Protein 6Q2Z (pdb70)

CATH classification: 3.30.160.160

B-factor: mean 1.0, std 0.0, range [1.0, 1.0]

Sequence (120 aa):
MNKAHFEVFVDAADKYRWRLVHDNGNILADSGEGYASKQKAKQGIESVKRNAPDADVIEAMNKAHFEVFVDAADKYRWRLVHDNGNILADSGEGYASKQKAKQGIESVKRNAPDADVIEAMNKAHFEVFVDAADKYRWRLVHDNGNILADSGEGYASKQKAKQGIESVKRNAPDADVIEAMNKAHFEVFVDAADKYRWRLVHDNGNILADSGEGYASKQKAKQGIESVKRNAPDADVIEAMNKAHFEVFVDAADKYRWRLVHDNGNILADSGEGYASKQKAKQGIESVKRNAPDADVIEAMNKAHFEVFVDAADKYRWRLVHDNGNILADSGEGYASKQKAKQGIESVKRNAPDADVIEAMNKAHFEVFVDAADKYRWRLVHDNGNILADSGEGYASKQKAKQGIESVKRNAPDADVIEAMNKAHFEVFVDAADKYRWRLVHDNGNILADSGEGYASKQKAKQGIESVKRNAPDADVIEAMNKAHFEVFVDAADKYRWRLVHDNGNILADSGEGYASKQKAKQGIESVKRNAPDADVIEAMNKAHFEVFVDAADKYRWRLVHDNGNILADSGEGYASKQKAKQGIESVKRNAPDADVIEAMNKAHFEVFVDAADKYRWRLVHDNGNILADSGEGYASKQKAKQGIESVKRNAPDADVIEAMNKAHFEVFVDAADKYRWRLVHDNGNILADSGEGYASKQKAKQGIESVKRNAPDADVIEAMNKAHFEVFVDAADKYRWRLVHDNGNILADSGEGYASKQKAKQGIESVKRNAPDADVIEAMNKAHFEVFVDAADKYRWRLVHDNGNILADSGEGYASKQKAKQGIESVKRNAPDADVIEAMNKAHFEVFVDAADKYRWRLVHDNGNILADSGEGYASKQKAKQGIESVKRNAPDADVIEAMNKAHFEVFVDAADKYRWRLVHDNGNILADSGEGYASKQKAKQGIESVKRNAPDADVIEAMNKAHFEVFVDAADKYRWRLVHDNGNILADSGEGYASKQKAKQGIESVKRNAPDADVIEAMNKAHFEVFVDAADKYRWRLVHDNGNILADSGEGYASKQKAKQGIESVKRNAPDADVIEAMNKAHFEVFVDAADKYRWRLVHDNGNILADSGEGYASKQKAKQGIESVKRNAPDADVIEAMNKAHFEVFVDAADKYRWRLVHDNGNILADSGEGYASKQKAKQGIESVKRNAPDADVIEAMNKAHFEVFVDAADKYRWRLVHDNGNILADSGEGYASKQKAKQGIESVKRNAPDADVIEAMNKAHFEVFVDAADKYRWRLVHDNGNILADSGEGYASKQKAKQGIESVKRNAPDADVIEAMNKAHFEVFVDAADKYRWRLVHDNGNILADSGEGYASKQKAKQGIESVKRNAPDADVIEAMNKAHFEVFVDAADKYRWRLVHDNGNILADSGEGYASKQKAKQGIESVKRNAPDADVIEAMNKAHFEVFVDAADKYRWRLVHDNGNILADSGEGYASKQKAKQGIESVKRNAPDADVIEAMNKAHFEVFVDAADKYRWRLVHDNGNILADSGEGYASKQKAKQGIESVKRNAPDADVIEAMNKAHFEVFVDAADKYRWRLVHDNGNILADSGEGYASKQKAKQGIESVKRNAPDADVIEAMNKAHFEVFVDAADKYRWRLVHDNGNILADSGEGYASKQKAKQGIESVKRNAPDADVIEAMNKAHFEVFVDAADKYRWRLVHDNGNILADSGEGYASKQKAKQGIESVKRNAPDADVIEAMNKAHFEVFVDAADKYRWRLVHDNGNILADSGEGYASKQKAKQGIESVKRNAPDADVIEAMNKAHFEVFVDAADKYRWRLVHDNGNILADSGEGYASKQKAKQGIESVKRNAPDADVIEAMNKAHFEVFVDAADKYRWRLVHDNGNILADSGEGYASKQKAKQGIESVKRNAPDADVIEAMNKAHFEVFVDAADKYRWRLVHDNGNILADSGEGYASKQKAKQGIESVKRNAPDADVIEAMNKAHFEVFVDAADKYRWRLVHDNGNILADSGEGYASKQKAKQGIESVKRNAPDADVIEAMNKAHFEVFVDAADKYRWRLVHDNGNILADSGEGYASKQKAKQGIESVKRNAPDADVIEAMNKAHFEVFVDAADKYRWRLVHDNGNILADSGEGYASKQKAKQGIESVKRNAPDADVIEAMNKAHFEVFVDAADKYRWRLVHDNGNILADSGEGYASKQKAKQGIESVKRNAPDADVIEAMNKAHFEVFVDAADKYRWRLVHDNGNILADSGEGYASKQKAKQGIESVKRNAPDADVIEAMNKAHFEVFVDAADKYRWRLVHDNGNILADSGEGYASKQKAKQGIESVKRNAPDADVIEAMNKAHFEVFVDAADKYRWRLVHDNGNILADSGEGYASKQKAKQGIESVKRNAPDADVIEA

Solvent-accessible surface area: 6692 Å² total; per-residue (Å²): 170,36,133,22,64,0,56,4,51,79,46,109,57,108,71,66,58,0,90,0,26,47,110,111,50,50,36,13,0,10,3,33,28,28,107,80,56,88,119,72,5,63,86,3,0,80,42,0,53,144,8,0,47,77,2,107,45,88,80,103,167,33,138,21,64,0,55,4,52,76,38,112,54,114,85,68,59,1,81,0,24,48,110,115,48,54,41,13,0,10,7,35,55,37,60,89,56,92,120,84,2,58,82,10,0,84,38,0,50,168,7,0,48,90,2,96,36,87,84,106

Foldseek 3Di:
DAAKDKDWDQDPVRWIWIFIAGNVGDTPGILPDTHNDNVVRVVSVVVCVVAVVPDDDDDD/DFAKDKDWDQDPVQWIWIFIAGPVGDTPDILPDTDNDNVVRVVSVVVCVVAVVPDDDDDD

InterPro domains:
  IPR010879 Domain of unknown function DUF1508 [PF07411] (11-59)
  IPR036913 YegP-like superfamily [SSF160113] (4-59)

Radius of gyration: 13.11 Å; Cα contacts (8 Å, |Δi|>4): 292; chains: 2; bounding box: 33×34×33 Å

Structure (mmCIF, N/CA/C/O backbone):
data_6Q2Z
#
_entry.id   6Q2Z
#
loop_
_atom_site.group_PDB
_atom_site.id
_atom_site.type_symbol
_atom_site.label_atom_id
_atom_site.label_alt_id
_atom_site.label_comp_id
_atom_site.label_asym_id
_atom_site.label_entity_id
_atom_site.label_seq_id
_atom_site.pdbx_PDB_ins_code
_atom_site.Cartn_x
_atom_site.Cartn_y
_atom_site.Cartn_z
_atom_site.occupancy
_atom_site.B_iso_or_equiv
_atom_site.auth_seq_id
_atom_site.auth_comp_id
_atom_site.auth_asym_id
_atom_site.auth_atom_id
_atom_site.pdbx_PDB_model_num
ATOM 1 N N . MET A 1 1 ? 6.766 3.796 3.524 1.00 1.00 101 MET A N 1
ATOM 2 C CA . MET A 1 1 ? 6.380 3.414 2.143 1.00 1.00 101 MET A CA 1
ATOM 3 C C . MET A 1 1 ? 6.091 1.922 2.062 1.00 1.00 101 MET A C 1
ATOM 4 O O . MET A 1 1 ? 5.755 1.400 0.996 1.00 1.00 101 MET A O 1
ATOM 20 N N . ASN A 1 2 ? 6.191 1.243 3.196 1.00 1.00 102 ASN A N 1
ATOM 21 C CA . ASN A 1 2 ? 5.991 -0.196 3.241 1.00 1.00 102 ASN A CA 1
ATOM 22 C C . ASN A 1 2 ? 4.906 -0.561 4.236 1.00 1.00 102 ASN A C 1
ATOM 23 O O . ASN A 1 2 ? 4.372 0.296 4.941 1.00 1.00 102 ASN A O 1
ATOM 34 N N . LYS A 1 3 ? 4.575 -1.840 4.258 1.00 1.00 103 LYS A N 1
ATOM 35 C CA . LYS A 1 3 ? 3.647 -2.383 5.231 1.00 1.00 103 LYS A CA 1
ATOM 36 C C . LYS A 1 3 ? 4.172 -3.737 5.672 1.00 1.00 103 LYS A C 1
ATOM 37 O O . LYS A 1 3 ? 3.911 -4.755 5.029 1.00 1.00 103 LYS A O 1
ATOM 56 N N . ALA A 1 4 ? 4.842 -3.747 6.812 1.00 1.00 104 ALA A N 1
ATOM 57 C CA . ALA A 1 4 ? 5.442 -4.952 7.351 1.00 1.00 104 ALA A CA 1
ATOM 58 C C . ALA A 1 4 ? 6.021 -4.671 8.721 1.00 1.00 104 ALA A C 1
ATOM 59 O O . ALA A 1 4 ? 6.103 -3.515 9.138 1.00 1.00 104 ALA A O 1
ATOM 66 N N . HIS A 1 5 ? 6.459 -5.720 9.392 1.00 1.00 105 HIS A N 1
ATOM 67 C CA . HIS A 1 5 ? 7.083 -5.584 10.699 1.00 1.00 105 HIS A CA 1
ATOM 68 C C . HIS A 1 5 ? 7.715 -6.902 11.113 1.00 1.00 105 HIS A C 1
ATOM 69 O O . HIS A 1 5 ? 7.235 -7.973 10.735 1.00 1.00 105 HIS A O 1
ATOM 84 N N . PHE A 1 6 ? 8.817 -6.811 11.831 1.00 1.00 106 PHE A N 1
ATOM 85 C CA . PHE A 1 6 ? 9.530 -7.984 12.313 1.00 1.00 106 PHE A CA 1
ATOM 86 C C . PHE A 1 6 ? 8.935 -8.470 13.619 1.00 1.00 106 PHE A C 1
ATOM 87 O O . PHE A 1 6 ? 8.494 -7.674 14.439 1.00 1.00 106 PHE A O 1
ATOM 104 N N . GLU A 1 7 ? 8.941 -9.776 13.811 1.00 1.00 107 GLU A N 1
ATOM 105 C CA . GLU A 1 7 ? 8.414 -10.378 15.026 1.00 1.00 107 GLU A CA 1
ATOM 106 C C . GLU A 1 7 ? 9.330 -11.496 15.503 1.00 1.00 107 GLU A C 1
ATOM 107 O O . GLU A 1 7 ? 9.629 -12.423 14.751 1.00 1.00 107 GLU A O 1
ATOM 119 N N . VAL A 1 8 ? 9.784 -11.398 16.744 1.00 1.00 108 VAL A N 1
ATOM 120 C CA . VAL A 1 8 ? 10.658 -12.405 17.337 1.00 1.00 108 VAL A CA 1
ATOM 121 C C . VAL A 1 8 ? 9.837 -13.393 18.161 1.00 1.00 108 VAL A C 1
ATOM 122 O O . VAL A 1 8 ? 9.015 -12.980 18.970 1.00 1.00 108 VAL A O 1
ATOM 135 N N . PHE A 1 9 ? 10.097 -14.684 17.988 1.00 1.00 109 PHE A N 1
ATOM 136 C CA . PHE A 1 9 ? 9.336 -15.724 18.682 1.00 1.00 109 PHE A CA 1
ATOM 137 C C . PHE A 1 9 ? 10.248 -16.889 19.083 1.00 1.00 109 PHE A C 1
ATOM 138 O O . PHE A 1 9 ? 11.434 -16.893 18.756 1.00 1.00 109 PHE A O 1
ATOM 155 N N . VAL A 1 10 ? 9.667 -17.899 19.730 1.00 1.00 110 VAL A N 1
ATOM 156 C CA . VAL A 1 10 ? 10.410 -19.072 20.190 1.00 1.00 110 VAL A CA 1
ATOM 157 C C . VAL A 1 10 ? 10.216 -20.287 19.272 1.00 1.00 110 VAL A C 1
ATOM 158 O O . VAL A 1 10 ? 9.108 -20.579 18.818 1.00 1.00 110 VAL A O 1
ATOM 171 N N . ASP A 1 11 ? 11.317 -20.992 19.019 1.00 1.00 111 ASP A N 1
ATOM 172 C CA . ASP A 1 11 ? 11.317 -22.186 18.187 1.00 1.00 111 ASP A CA 1
ATOM 173 C C . ASP A 1 11 ? 10.912 -23.390 19.030 1.00 1.00 111 ASP A C 1
ATOM 174 O O . ASP A 1 11 ? 10.794 -23.289 20.247 1.00 1.00 111 ASP A O 1
ATOM 183 N N . ALA A 1 12 ? 10.830 -24.548 18.398 1.00 1.00 112 ALA A N 1
ATOM 184 C CA . ALA A 1 12 ? 10.449 -25.773 19.089 1.00 1.00 112 ALA A CA 1
ATOM 185 C C . ALA A 1 12 ? 11.509 -26.185 20.108 1.00 1.00 112 ALA A C 1
ATOM 186 O O . ALA A 1 12 ? 11.243 -26.971 21.016 1.00 1.00 112 ALA A O 1
ATOM 193 N N . ALA A 1 13 ? 12.693 -25.594 19.987 1.00 1.00 113 ALA A N 1
ATOM 194 C CA . ALA A 1 13 ? 13.805 -25.929 20.860 1.00 1.00 113 ALA A CA 1
ATOM 195 C C . ALA A 1 13 ? 14.109 -24.799 21.842 1.00 1.00 113 ALA A C 1
ATOM 196 O O . ALA A 1 13 ? 15.209 -24.732 22.390 1.00 1.00 113 ALA A O 1
ATOM 203 N N . ASP A 1 14 ? 13.126 -23.913 22.031 1.00 1.00 114 ASP A N 1
ATOM 204 C CA . ASP A 1 14 ? 13.221 -22.788 22.978 1.00 1.00 114 ASP A CA 1
ATOM 205 C C . ASP A 1 14 ? 14.181 -21.739 22.474 1.00 1.00 114 ASP A C 1
ATOM 206 O O . ASP A 1 14 ? 14.860 -21.068 23.250 1.00 1.00 114 ASP A O 1
ATOM 215 N N . LYS A 1 15 ? 14.186 -21.549 21.179 1.00 1.00 115 LYS A N 1
ATOM 216 C CA . LYS A 1 15 ? 15.121 -20.643 20.564 1.00 1.00 115 LYS A CA 1
ATOM 217 C C . LYS A 1 15 ? 14.427 -19.429 20.025 1.00 1.00 115 LYS A C 1
ATOM 218 O O . LYS A 1 15 ? 13.334 -19.514 19.503 1.00 1.00 115 LYS A O 1
ATOM 237 N N . TYR A 1 16 ? 15.145 -18.352 20.010 1.00 1.00 116 TYR A N 1
ATOM 238 C CA . TYR A 1 16 ? 14.606 -17.090 19.561 1.00 1.00 116 TYR A CA 1
ATOM 239 C C . TYR A 1 16 ? 14.906 -16.878 18.097 1.00 1.00 116 TYR A C 1
ATOM 240 O O . TYR A 1 16 ? 16.065 -16.884 17.674 1.00 1.00 116 TYR A O 1
ATOM 258 N N . ARG A 1 17 ? 13.844 -16.758 17.331 1.00 1.00 117 ARG A N 1
ATOM 259 C CA . ARG A 1 17 ? 13.930 -16.557 15.904 1.00 1.00 117 ARG A CA 1
ATOM 260 C C . ARG A 1 17 ? 13.009 -15.419 15.543 1.00 1.00 117 ARG A C 1
ATOM 261 O O . ARG A 1 17 ? 12.327 -14.887 16.411 1.00 1.00 117 ARG A O 1
ATOM 282 N N . TRP A 1 18 ? 12.943 -15.078 14.276 1.00 1.00 118 TRP A N 1
ATOM 283 C CA . TRP A 1 18 ? 12.072 -14.007 13.843 1.00 1.00 118 TRP A CA 1
ATOM 284 C C . TRP A 1 18 ? 11.641 -14.195 12.410 1.00 1.00 118 TRP A C 1
ATOM 285 O O . TRP A 1 18 ? 12.275 -14.931 11.660 1.00 1.00 118 TRP A O 1
ATOM 306 N N . ARG A 1 19 ? 10.583 -13.491 12.041 1.00 1.00 119 ARG A N 1
ATOM 307 C CA . ARG A 1 19 ? 10.047 -13.534 10.690 1.00 1.00 119 ARG A CA 1
ATOM 308 C C . ARG A 1 19 ? 9.479 -12.183 10.319 1.00 1.00 119 ARG A C 1
ATOM 309 O O . ARG A 1 19 ? 8.965 -11.460 11.177 1.00 1.00 119 ARG A O 1
ATOM 330 N N . LEU A 1 20 ? 9.652 -11.812 9.067 1.00 1.00 120 LEU A N 1
ATOM 331 C CA . LEU A 1 20 ? 9.098 -10.571 8.576 1.00 1.00 120 LEU A CA 1
ATOM 332 C C . LEU A 1 20 ? 7.761 -10.873 7.931 1.00 1.00 120 LEU A C 1
ATOM 333 O O . LEU A 1 20 ? 7.661 -11.765 7.087 1.00 1.00 120 LEU A O 1
ATOM 349 N N . VAL A 1 21 ? 6.749 -10.118 8.301 1.00 1.00 121 VAL A N 1
ATOM 350 C CA . VAL A 1 21 ? 5.410 -10.362 7.808 1.00 1.00 121 VAL A CA 1
ATOM 351 C C . VAL A 1 21 ? 4.833 -9.095 7.205 1.00 1.00 121 VAL A C 1
ATOM 352 O O . VAL A 1 21 ? 4.976 -8.009 7.772 1.00 1.00 121 VAL A O 1
ATOM 365 N N . HIS A 1 22 ? 4.275 -9.220 6.006 1.00 1.00 122 HIS A N 1
ATOM 366 C CA . HIS A 1 22 ? 3.643 -8.088 5.342 1.00 1.00 122 HIS A CA 1
ATOM 367 C C . HIS A 1 22 ? 2.237 -7.902 5.888 1.00 1.00 122 HIS A C 1
ATOM 368 O O . HIS A 1 22 ? 1.731 -8.763 6.600 1.00 1.00 122 HIS A O 1
ATOM 383 N N . ASP A 1 23 ? 1.593 -6.819 5.480 1.00 1.00 123 ASP A N 1
ATOM 384 C CA . ASP A 1 23 ? 0.206 -6.539 5.872 1.00 1.00 123 ASP A CA 1
ATOM 385 C C . ASP A 1 23 ? -0.723 -7.673 5.436 1.00 1.00 123 ASP A C 1
ATOM 386 O O . ASP A 1 23 ? -1.734 -7.949 6.074 1.00 1.00 123 ASP A O 1
ATOM 395 N N . ASN A 1 24 ? -0.325 -8.360 4.369 1.00 1.00 124 ASN A N 1
ATOM 396 C CA . ASN A 1 24 ? -1.115 -9.453 3.806 1.00 1.00 124 ASN A CA 1
ATOM 397 C C . ASN A 1 24 ? -1.083 -10.647 4.745 1.00 1.00 124 ASN A C 1
ATOM 398 O O . ASN A 1 24 ? -2.032 -11.422 4.827 1.00 1.00 124 ASN A O 1
ATOM 409 N N . GLY A 1 25 ? 0.046 -10.794 5.422 1.00 1.00 125 GLY A N 1
ATOM 410 C CA . GLY A 1 25 ? 0.221 -11.875 6.375 1.00 1.00 125 GLY A CA 1
ATOM 411 C C . GLY A 1 25 ? 1.168 -12.946 5.874 1.00 1.00 125 GLY A C 1
ATOM 412 O O . GLY A 1 25 ? 1.236 -14.039 6.433 1.00 1.00 125 GLY A O 1
ATOM 416 N N . ASN A 1 26 ? 1.883 -12.632 4.805 1.00 1.00 126 ASN A N 1
ATOM 417 C CA . ASN A 1 26 ? 2.845 -13.560 4.215 1.00 1.00 126 ASN A CA 1
ATOM 418 C C . ASN A 1 26 ? 4.229 -13.408 4.827 1.00 1.00 126 ASN A C 1
ATOM 419 O O . ASN A 1 26 ? 4.635 -12.294 5.186 1.00 1.00 126 ASN A O 1
ATOM 430 N N . ILE A 1 27 ? 4.951 -14.517 4.915 1.00 1.00 127 ILE A N 1
ATOM 431 C CA . ILE A 1 27 ? 6.307 -14.514 5.434 1.00 1.00 127 ILE A CA 1
ATOM 432 C C . ILE A 1 27 ? 7.260 -14.032 4.351 1.00 1.00 127 ILE A C 1
ATOM 433 O O . ILE A 1 27 ? 7.392 -14.652 3.296 1.00 1.00 127 ILE A O 1
ATOM 449 N N . LEU A 1 28 ? 7.864 -12.887 4.595 1.00 1.00 128 LEU A N 1
ATOM 450 C CA . LEU A 1 28 ? 8.772 -12.281 3.644 1.00 1.00 128 LEU A CA 1
ATOM 451 C C . LEU A 1 28 ? 10.169 -12.811 3.875 1.00 1.00 128 LEU A C 1
ATOM 452 O O . LEU A 1 28 ? 10.909 -13.088 2.936 1.00 1.00 128 LEU A O 1
ATOM 468 N N . ALA A 1 29 ? 10.533 -12.890 5.144 1.00 1.00 129 ALA A N 1
ATOM 469 C CA . ALA A 1 29 ? 11.822 -13.440 5.529 1.00 1.00 129 ALA A CA 1
ATOM 470 C C . ALA A 1 29 ? 11.763 -14.046 6.921 1.00 1.00 129 ALA A C 1
ATOM 471 O O . ALA A 1 29 ? 10.842 -13.775 7.688 1.00 1.00 129 ALA A O 1
ATOM 478 N N . ASP A 1 30 ? 12.756 -14.866 7.215 1.00 1.00 130 ASP A N 1
ATOM 479 C CA . ASP A 1 30 ? 12.896 -15.541 8.498 1.00 1.00 130 ASP A CA 1
ATOM 480 C C . ASP A 1 30 ? 14.350 -15.438 8.928 1.00 1.00 130 ASP A C 1
ATOM 481 O O . ASP A 1 30 ? 15.212 -15.189 8.092 1.00 1.00 130 ASP A O 1
ATOM 490 N N . SER A 1 31 ? 14.598 -15.523 10.225 1.00 1.00 131 SER A N 1
ATOM 491 C CA . SER A 1 31 ? 15.950 -15.415 10.760 1.00 1.00 131 SER A CA 1
ATOM 492 C C . SER A 1 31 ? 16.892 -16.432 10.135 1.00 1.00 131 SER A C 1
ATOM 493 O O . SER A 1 31 ? 18.062 -16.141 9.896 1.00 1.00 131 SER A O 1
ATOM 501 N N . GLY A 1 32 ? 16.391 -17.638 9.906 1.00 1.00 132 GLY A N 1
ATOM 502 C CA . GLY A 1 32 ? 17.229 -18.695 9.383 1.00 1.00 132 GLY A CA 1
ATOM 503 C C . GLY A 1 32 ? 18.017 -19.348 10.499 1.00 1.00 132 GLY A C 1
ATOM 504 O O . GLY A 1 32 ? 18.272 -20.553 10.484 1.00 1.00 132 GLY A O 1
ATOM 508 N N . GLU A 1 33 ? 18.383 -18.531 11.477 1.00 1.00 133 GLU A N 1
ATOM 509 C CA . GLU A 1 33 ? 19.118 -18.974 12.647 1.00 1.00 133 GLU A CA 1
ATOM 510 C C . GLU A 1 33 ? 18.169 -19.446 13.747 1.00 1.00 133 GLU A C 1
ATOM 511 O O . GLU A 1 33 ? 16.946 -19.386 13.608 1.00 1.00 133 GLU A O 1
ATOM 523 N N . GLY A 1 34 ? 18.762 -19.842 14.862 1.00 1.00 134 GLY A N 1
ATOM 524 C CA . GLY A 1 34 ? 18.019 -20.267 16.029 1.00 1.00 134 GLY A CA 1
ATOM 525 C C . GLY A 1 34 ? 18.945 -20.390 17.218 1.00 1.00 134 GLY A C 1
ATOM 526 O O . GLY A 1 34 ? 19.854 -21.218 17.212 1.00 1.00 134 GLY A O 1
ATOM 530 N N . TYR A 1 35 ? 18.740 -19.547 18.220 1.00 1.00 135 TYR A N 1
ATOM 531 C CA . TYR A 1 35 ? 19.609 -19.532 19.398 1.00 1.00 135 TYR A CA 1
ATOM 532 C C . TYR A 1 35 ? 18.795 -19.274 20.655 1.00 1.00 135 TYR A C 1
ATOM 533 O O . TYR A 1 35 ? 17.656 -18.839 20.575 1.00 1.00 135 TYR A O 1
ATOM 551 N N . ALA A 1 36 ? 19.422 -19.444 21.809 1.00 1.00 136 ALA A N 1
ATOM 552 C CA . ALA A 1 36 ? 18.727 -19.310 23.086 1.00 1.00 136 ALA A CA 1
ATOM 553 C C . ALA A 1 36 ? 18.653 -17.873 23.607 1.00 1.00 136 ALA A C 1
ATOM 554 O O . ALA A 1 36 ? 18.255 -17.656 24.751 1.00 1.00 136 ALA A O 1
ATOM 561 N N . SER A 1 37 ? 19.023 -16.890 22.791 1.00 1.00 137 SER A N 1
ATOM 562 C CA . SER A 1 37 ? 18.976 -15.498 23.243 1.00 1.00 137 SER A CA 1
ATOM 563 C C . SER A 1 37 ? 18.096 -14.631 22.350 1.00 1.00 137 SER A C 1
ATOM 564 O O . SER A 1 37 ? 18.267 -14.578 21.122 1.00 1.00 137 SER A O 1
ATOM 572 N N . LYS A 1 38 ? 17.222 -13.878 23.003 1.00 1.00 138 LYS A N 1
ATOM 573 C CA . LYS A 1 38 ? 16.297 -12.988 22.320 1.00 1.00 138 LYS A CA 1
ATOM 574 C C . LYS A 1 38 ? 17.066 -11.857 21.661 1.00 1.00 138 LYS A C 1
ATOM 575 O O . LYS A 1 38 ? 16.698 -11.374 20.591 1.00 1.00 138 LYS A O 1
ATOM 594 N N . GLN A 1 39 ? 18.165 -11.475 22.297 1.00 1.00 139 GLN A N 1
ATOM 595 C CA . GLN A 1 39 ? 19.020 -10.423 21.782 1.00 1.00 139 GLN A CA 1
ATOM 596 C C . GLN A 1 39 ? 19.563 -10.818 20.421 1.00 1.00 139 GLN A C 1
ATOM 597 O O . GLN A 1 39 ? 19.454 -10.055 19.465 1.00 1.00 139 GLN A O 1
ATOM 611 N N . LYS A 1 40 ? 20.054 -12.055 20.326 1.00 1.00 140 LYS A N 1
ATOM 612 C CA . LYS A 1 40 ? 20.650 -12.557 19.091 1.00 1.00 140 LYS A CA 1
ATOM 613 C C . LYS A 1 40 ? 19.640 -12.508 17.955 1.00 1.00 140 LYS A C 1
ATOM 614 O O . LYS A 1 40 ? 19.996 -12.196 16.818 1.00 1.00 140 LYS A O 1
ATOM 633 N N . ALA A 1 41 ? 18.388 -12.826 18.264 1.00 1.00 141 ALA A N 1
ATOM 634 C CA . ALA A 1 41 ? 17.332 -12.757 17.265 1.00 1.00 141 ALA A CA 1
ATOM 635 C C . ALA A 1 41 ? 17.234 -11.343 16.711 1.00 1.00 141 ALA A C 1
ATOM 636 O O . ALA A 1 41 ? 17.348 -11.120 15.505 1.00 1.00 141 ALA A O 1
ATOM 643 N N . LYS A 1 42 ? 17.134 -10.385 17.616 1.00 1.00 142 LYS A N 1
ATOM 644 C CA . LYS A 1 42 ? 17.031 -8.989 17.243 1.00 1.00 142 LYS A CA 1
ATOM 645 C C . LYS A 1 42 ? 18.289 -8.494 16.550 1.00 1.00 142 LYS A C 1
ATOM 646 O O . LYS A 1 42 ? 18.214 -7.655 15.653 1.00 1.00 142 LYS A O 1
ATOM 665 N N . GLN A 1 43 ? 19.440 -9.021 16.943 1.00 1.00 143 GLN A N 1
ATOM 666 C CA . GLN A 1 43 ? 20.686 -8.648 16.285 1.00 1.00 143 GLN A CA 1
ATOM 667 C C . GLN A 1 43 ? 20.668 -9.114 14.832 1.00 1.00 143 GLN A C 1
ATOM 668 O O . GLN A 1 43 ? 21.231 -8.459 13.959 1.00 1.00 143 GLN A O 1
ATOM 682 N N . GLY A 1 44 ? 19.996 -10.239 14.582 1.00 1.00 144 GLY A N 1
ATOM 683 C CA . GLY A 1 44 ? 19.921 -10.774 13.236 1.00 1.00 144 GLY A CA 1
ATOM 684 C C . GLY A 1 44 ? 19.132 -9.860 12.326 1.00 1.00 144 GLY A C 1
ATOM 685 O O . GLY A 1 44 ? 19.520 -9.614 11.186 1.00 1.00 144 GLY A O 1
ATOM 689 N N . ILE A 1 45 ? 18.043 -9.325 12.862 1.00 1.00 145 ILE A N 1
ATOM 690 C CA . ILE A 1 45 ? 17.199 -8.391 12.140 1.00 1.00 145 ILE A CA 1
ATOM 691 C C . ILE A 1 45 ? 17.990 -7.159 11.734 1.00 1.00 145 ILE A C 1
ATOM 692 O O . ILE A 1 45 ? 18.038 -6.789 10.567 1.00 1.00 145 ILE A O 1
ATOM 708 N N . GLU A 1 46 ? 18.656 -6.561 12.697 1.00 1.00 146 GLU A N 1
ATOM 709 C CA . GLU A 1 46 ? 19.435 -5.368 12.431 1.00 1.00 146 GLU A CA 1
ATOM 710 C C . GLU A 1 46 ? 20.570 -5.668 11.457 1.00 1.00 146 GLU A C 1
ATOM 711 O O . GLU A 1 46 ? 20.870 -4.866 10.576 1.00 1.00 146 GLU A O 1
ATOM 723 N N . SER A 1 47 ? 21.141 -6.858 11.569 1.00 1.00 147 SER A N 1
ATOM 724 C CA . SER A 1 47 ? 22.198 -7.274 10.666 1.00 1.00 147 SER A CA 1
ATOM 725 C C . SER A 1 47 ? 21.667 -7.443 9.241 1.00 1.00 147 SER A C 1
ATOM 726 O O . SER A 1 47 ? 22.357 -7.113 8.278 1.00 1.00 147 SER A O 1
ATOM 734 N N . VAL A 1 48 ? 20.428 -7.903 9.101 1.00 1.00 148 VAL A N 1
ATOM 735 C CA . VAL A 1 48 ? 19.871 -8.131 7.774 1.00 1.00 148 VAL A CA 1
ATOM 736 C C . VAL A 1 48 ? 19.542 -6.795 7.118 1.00 1.00 148 VAL A C 1
ATOM 737 O O . VAL A 1 48 ? 19.804 -6.593 5.946 1.00 1.00 148 VAL A O 1
ATOM 750 N N . LYS A 1 49 ? 19.106 -5.840 7.925 1.00 1.00 149 LYS A N 1
ATOM 751 C CA . LYS A 1 49 ? 18.731 -4.519 7.435 1.00 1.00 149 LYS A CA 1
ATOM 752 C C . LYS A 1 49 ? 19.961 -3.767 6.958 1.00 1.00 149 LYS A C 1
ATOM 753 O O . LYS A 1 49 ? 19.874 -2.782 6.230 1.00 1.00 149 LYS A O 1
ATOM 772 N N . ARG A 1 50 ? 21.104 -4.282 7.360 1.00 1.00 150 ARG A N 1
ATOM 773 C CA . ARG A 1 50 ? 22.388 -3.690 7.057 1.00 1.00 150 ARG A CA 1
ATOM 774 C C . ARG A 1 50 ? 23.083 -4.369 5.886 1.00 1.00 150 ARG A C 1
ATOM 775 O O . ARG A 1 50 ? 24.168 -3.961 5.476 1.00 1.00 150 ARG A O 1
ATOM 796 N N . ASN A 1 51 ? 22.461 -5.411 5.361 1.00 1.00 151 ASN A N 1
ATOM 797 C CA . ASN A 1 51 ? 23.065 -6.196 4.288 1.00 1.00 151 ASN A CA 1
ATOM 798 C C . ASN A 1 51 ? 22.060 -6.539 3.200 1.00 1.00 151 ASN A C 1
ATOM 799 O O . ASN A 1 51 ? 22.367 -6.450 2.023 1.00 1.00 151 ASN A O 1
ATOM 810 N N . ALA A 1 52 ? 20.844 -6.851 3.613 1.00 1.00 152 ALA A N 1
ATOM 811 C CA . ALA A 1 52 ? 19.775 -7.253 2.699 1.00 1.00 152 ALA A CA 1
ATOM 812 C C . ALA A 1 52 ? 19.486 -6.207 1.621 1.00 1.00 152 ALA A C 1
ATOM 813 O O . ALA A 1 52 ? 19.498 -6.540 0.441 1.00 1.00 152 ALA A O 1
ATOM 820 N N . PRO A 1 53 ? 19.259 -4.921 1.978 1.00 1.00 153 PRO A N 1
ATOM 821 C CA . PRO A 1 53 ? 18.920 -3.902 0.978 1.00 1.00 153 PRO A CA 1
ATOM 822 C C . PRO A 1 53 ? 20.064 -3.607 0.005 1.00 1.00 153 PRO A C 1
ATOM 823 O O . PRO A 1 53 ? 19.867 -2.908 -0.989 1.00 1.00 153 PRO A O 1
ATOM 834 N N . ASP A 1 54 ? 21.244 -4.166 0.268 1.00 1.00 154 ASP A N 1
ATOM 835 C CA . ASP A 1 54 ? 22.405 -3.932 -0.593 1.00 1.00 154 ASP A CA 1
ATOM 836 C C . ASP A 1 54 ? 22.883 -5.219 -1.254 1.00 1.00 154 ASP A C 1
ATOM 837 O O . ASP A 1 54 ? 23.497 -5.195 -2.322 1.00 1.00 154 ASP A O 1
ATOM 846 N N . ALA A 1 55 ? 22.574 -6.331 -0.617 1.00 1.00 155 ALA A N 1
ATOM 847 C CA . ALA A 1 55 ? 22.992 -7.652 -1.074 1.00 1.00 155 ALA A CA 1
ATOM 848 C C . ALA A 1 55 ? 22.377 -8.039 -2.402 1.00 1.00 155 ALA A C 1
ATOM 849 O O . ALA A 1 55 ? 21.182 -7.836 -2.647 1.00 1.00 155 ALA A O 1
ATOM 856 N N . ASP A 1 56 ? 23.222 -8.608 -3.242 1.00 1.00 156 ASP A N 1
ATOM 857 C CA . ASP A 1 56 ? 22.821 -9.079 -4.558 1.00 1.00 156 ASP A CA 1
ATOM 858 C C . ASP A 1 56 ? 22.412 -10.536 -4.504 1.00 1.00 156 ASP A C 1
ATOM 859 O O . ASP A 1 56 ? 23.050 -11.341 -3.830 1.00 1.00 156 ASP A O 1
ATOM 868 N N . VAL A 1 57 ? 21.334 -10.863 -5.195 1.00 1.00 157 VAL A N 1
ATOM 869 C CA . VAL A 1 57 ? 20.832 -12.230 -5.238 1.00 1.00 157 VAL A CA 1
ATOM 870 C C . VAL A 1 57 ? 21.449 -13.044 -6.366 1.00 1.00 157 VAL A C 1
ATOM 871 O O . VAL A 1 57 ? 21.537 -12.593 -7.508 1.00 1.00 157 VAL A O 1
ATOM 884 N N . ILE A 1 58 ? 21.905 -14.233 -6.008 1.00 1.00 158 ILE A N 1
ATOM 885 C CA . ILE A 1 58 ? 22.474 -15.164 -6.962 1.00 1.00 158 ILE A CA 1
ATOM 886 C C . ILE A 1 58 ? 21.571 -16.376 -7.046 1.00 1.00 158 ILE A C 1
ATOM 887 O O . ILE A 1 58 ? 21.049 -16.841 -6.036 1.00 1.00 158 ILE A O 1
ATOM 903 N N . GLU A 1 59 ? 21.353 -16.853 -8.245 1.00 1.00 159 GLU A N 1
ATOM 904 C CA . GLU A 1 59 ? 20.534 -18.027 -8.445 1.00 1.00 159 GLU A CA 1
ATOM 905 C C . GLU A 1 59 ? 21.419 -19.265 -8.433 1.00 1.00 159 GLU A C 1
ATOM 906 O O . GLU A 1 59 ? 22.163 -19.517 -9.382 1.00 1.00 159 GLU A O 1
ATOM 918 N N . ALA A 1 60 ? 21.418 -19.971 -7.307 1.00 1.00 160 ALA A N 1
ATOM 919 C CA . ALA A 1 60 ? 22.249 -21.145 -7.142 1.00 1.00 160 ALA A CA 1
ATOM 920 C C . ALA A 1 60 ? 21.593 -22.370 -7.778 1.00 1.00 160 ALA A C 1
ATOM 921 O O . ALA A 1 60 ? 21.700 -22.531 -9.011 1.00 1.00 160 ALA A O 1
ATOM 929 N N . MET B 1 1 ? 28.455 -0.778 1.402 1.00 1.00 201 MET B N 1
ATOM 930 C CA . MET B 1 1 ? 29.345 -0.816 2.587 1.00 1.00 201 MET B CA 1
ATOM 931 C C . MET B 1 1 ? 29.247 -2.164 3.285 1.00 1.00 201 MET B C 1
ATOM 932 O O . MET B 1 1 ? 30.015 -2.458 4.204 1.00 1.00 201 MET B O 1
ATOM 948 N N . ASN B 1 2 ? 28.334 -3.003 2.817 1.00 1.00 202 ASN B N 1
ATOM 949 C CA . ASN B 1 2 ? 28.110 -4.293 3.444 1.00 1.00 202 ASN B CA 1
ATOM 950 C C . ASN B 1 2 ? 28.944 -5.375 2.784 1.00 1.00 202 ASN B C 1
ATOM 951 O O . ASN B 1 2 ? 29.587 -5.154 1.755 1.00 1.00 202 ASN B O 1
ATOM 962 N N . LYS B 1 3 ? 28.919 -6.542 3.398 1.00 1.00 203 LYS B N 1
ATOM 963 C CA . LYS B 1 3 ? 29.559 -7.719 2.852 1.00 1.00 203 LYS B CA 1
ATOM 964 C C . LYS B 1 3 ? 28.593 -8.878 3.046 1.00 1.00 203 LYS B C 1
ATOM 965 O O . LYS B 1 3 ? 28.534 -9.483 4.125 1.00 1.00 203 LYS B O 1
ATOM 984 N N . ALA B 1 4 ? 27.848 -9.179 1.994 1.00 1.00 204 ALA B N 1
ATOM 985 C CA . ALA B 1 4 ? 26.837 -10.224 2.018 1.00 1.00 204 ALA B CA 1
ATOM 986 C C . ALA B 1 4 ? 26.253 -10.400 0.628 1.00 1.00 204 ALA B C 1
ATOM 987 O O . ALA B 1 4 ? 26.558 -9.619 -0.275 1.00 1.00 204 ALA B O 1
ATOM 994 N N . HIS B 1 5 ? 25.399 -11.402 0.466 1.00 1.00 205 HIS B N 1
ATOM 995 C CA . HIS B 1 5 ? 24.736 -11.638 -0.810 1.00 1.00 205 HIS B CA 1
ATOM 996 C C . HIS B 1 5 ? 23.654 -12.698 -0.661 1.00 1.00 205 HIS B C 1
ATOM 997 O O . HIS B 1 5 ? 23.761 -13.589 0.185 1.00 1.00 205 HIS B O 1
ATOM 1012 N N . PHE B 1 6 ? 22.602 -12.566 -1.450 1.00 1.00 206 PHE B N 1
ATOM 1013 C CA . PHE B 1 6 ? 21.496 -13.516 -1.441 1.00 1.00 206 PHE B CA 1
ATOM 1014 C C . PHE B 1 6 ? 21.790 -14.694 -2.359 1.00 1.00 206 PHE B C 1
ATOM 1015 O O . PHE B 1 6 ? 22.484 -14.547 -3.362 1.00 1.00 206 PHE B O 1
ATOM 1032 N N . GLU B 1 7 ? 21.253 -15.854 -2.012 1.00 1.00 207 GLU B N 1
ATOM 1033 C CA . GLU B 1 7 ? 21.435 -17.059 -2.811 1.00 1.00 207 GLU B CA 1
ATOM 1034 C C . GLU B 1 7 ? 20.160 -17.886 -2.835 1.00 1.00 207 GLU B C 1
ATOM 1035 O O . GLU B 1 7 ? 19.666 -18.312 -1.794 1.00 1.00 207 GLU B O 1
ATOM 1047 N N . VAL B 1 8 ? 19.617 -18.063 -4.027 1.00 1.00 208 VAL B N 1
ATOM 1048 C CA . VAL B 1 8 ? 18.404 -18.847 -4.226 1.00 1.00 208 VAL B CA 1
ATOM 1049 C C . VAL B 1 8 ? 18.777 -20.275 -4.565 1.00 1.00 208 VAL B C 1
ATOM 1050 O O . VAL B 1 8 ? 19.573 -20.504 -5.465 1.00 1.00 208 VAL B O 1
ATOM 1063 N N . PHE B 1 9 ? 18.153 -21.229 -3.902 1.00 1.00 209 PHE B N 1
ATOM 1064 C CA . PHE B 1 9 ? 18.481 -22.630 -4.105 1.00 1.00 209 PHE B CA 1
ATOM 1065 C C . PHE B 1 9 ? 17.223 -23.485 -4.030 1.00 1.00 209 PHE B C 1
ATOM 1066 O O . PHE B 1 9 ? 16.123 -22.966 -3.826 1.00 1.00 209 PHE B O 1
ATOM 1083 N N . VAL B 1 10 ? 17.397 -24.795 -4.157 1.00 1.00 210 VAL B N 1
ATOM 1084 C CA . VAL B 1 10 ? 16.282 -25.731 -4.115 1.00 1.00 210 VAL B CA 1
ATOM 1085 C C . VAL B 1 10 ? 16.181 -26.453 -2.770 1.00 1.00 210 VAL B C 1
ATOM 1086 O O . VAL B 1 10 ? 17.183 -26.894 -2.207 1.00 1.00 210 VAL B O 1
ATOM 1099 N N . ASP B 1 11 ? 14.950 -26.576 -2.281 1.00 1.00 211 ASP B N 1
ATOM 1100 C CA . ASP B 1 11 ? 14.670 -27.258 -1.029 1.00 1.00 211 ASP B CA 1
ATOM 1101 C C . ASP B 1 11 ? 14.700 -28.762 -1.251 1.00 1.00 211 ASP B C 1
ATOM 1102 O O . ASP B 1 11 ? 14.814 -29.227 -2.380 1.00 1.00 211 ASP B O 1
ATOM 1111 N N . ALA B 1 12 ? 14.474 -29.512 -0.193 1.00 1.00 212 ALA B N 1
ATOM 1112 C CA . ALA B 1 12 ? 14.450 -30.960 -0.280 1.00 1.00 212 ALA B CA 1
ATOM 1113 C C . ALA B 1 12 ? 13.216 -31.430 -1.037 1.00 1.00 212 ALA B C 1
ATOM 1114 O O . ALA B 1 12 ? 13.140 -32.574 -1.476 1.00 1.00 212 ALA B O 1
ATOM 1121 N N . ALA B 1 13 ? 12.265 -30.517 -1.204 1.00 1.00 213 ALA B N 1
ATOM 1122 C CA . ALA B 1 13 ? 11.006 -30.819 -1.864 1.00 1.00 213 ALA B CA 1
ATOM 1123 C C . ALA B 1 13 ? 10.933 -30.196 -3.256 1.00 1.00 213 ALA B C 1
ATOM 1124 O O . ALA B 1 13 ? 9.853 -30.078 -3.835 1.00 1.00 213 ALA B O 1
ATOM 1131 N N . ASP B 1 14 ? 12.096 -29.785 -3.767 1.00 1.00 214 ASP B N 1
ATOM 1132 C CA . ASP B 1 14 ? 12.232 -29.205 -5.114 1.00 1.00 214 ASP B CA 1
ATOM 1133 C C . ASP B 1 14 ? 11.607 -27.833 -5.167 1.00 1.00 214 ASP B C 1
ATOM 1134 O O . ASP B 1 14 ? 10.912 -27.481 -6.119 1.00 1.00 214 ASP B O 1
ATOM 1143 N N . LYS B 1 15 ? 11.838 -27.067 -4.124 1.00 1.00 215 LYS B N 1
ATOM 1144 C CA . LYS B 1 15 ? 11.252 -25.755 -4.014 1.00 1.00 215 LYS B CA 1
ATOM 1145 C C . LYS B 1 15 ? 12.315 -24.695 -4.038 1.00 1.00 215 LYS B C 1
ATOM 1146 O O . LYS B 1 15 ? 13.409 -24.888 -3.534 1.00 1.00 215 LYS B O 1
ATOM 1165 N N . TYR B 1 16 ? 11.934 -23.546 -4.505 1.00 1.00 216 TYR B N 1
ATOM 1166 C CA . TYR B 1 16 ? 12.854 -22.435 -4.623 1.00 1.00 216 TYR B CA 1
ATOM 1167 C C . TYR B 1 16 ? 12.814 -21.582 -3.373 1.00 1.00 216 TYR B C 1
ATOM 1168 O O . TYR B 1 16 ? 11.759 -21.077 -2.983 1.00 1.00 216 TYR B O 1
ATOM 1186 N N . ARG B 1 17 ? 13.956 -21.500 -2.713 1.00 1.00 217 ARG B N 1
ATOM 1187 C CA . ARG B 1 17 ? 14.094 -20.730 -1.492 1.00 1.00 217 ARG B CA 1
ATOM 1188 C C . ARG B 1 17 ? 15.362 -19.916 -1.564 1.00 1.00 217 ARG B C 1
ATOM 1189 O O . ARG B 1 17 ? 16.122 -20.044 -2.519 1.00 1.00 217 ARG B O 1
ATOM 1210 N N . TRP B 1 18 ? 15.633 -19.144 -0.532 1.00 1.00 218 TRP B N 1
ATOM 1211 C CA . TRP B 1 18 ? 16.837 -18.343 -0.502 1.00 1.00 218 TRP B CA 1
ATOM 1212 C C . TRP B 1 18 ? 17.273 -18.050 0.916 1.00 1.00 218 TRP B C 1
ATOM 1213 O O . TRP B 1 18 ? 16.480 -18.150 1.854 1.00 1.00 218 TRP B O 1
ATOM 1234 N N . ARG B 1 19 ? 18.533 -17.669 1.048 1.00 1.00 219 ARG B N 1
ATOM 1235 C CA . ARG B 1 19 ? 19.123 -17.316 2.327 1.00 1.00 219 ARG B CA 1
ATOM 1236 C C . ARG B 1 19 ? 20.163 -16.240 2.133 1.00 1.00 219 ARG B C 1
ATOM 1237 O O . ARG B 1 19 ? 20.837 -16.197 1.104 1.00 1.00 219 ARG B O 1
ATOM 1258 N N . LEU B 1 20 ? 20.229 -15.328 3.082 1.00 1.00 220 LEU B N 1
ATOM 1259 C CA . LEU B 1 20 ? 21.220 -14.276 3.041 1.00 1.00 220 LEU B CA 1
ATOM 1260 C C . LEU B 1 20 ? 22.418 -14.723 3.851 1.00 1.00 220 LEU B C 1
ATOM 1261 O O . LEU B 1 20 ? 22.268 -15.169 4.990 1.00 1.00 220 LEU B O 1
ATOM 1277 N N . VAL B 1 21 ? 23.597 -14.574 3.283 1.00 1.00 221 VAL B N 1
ATOM 1278 C CA . VAL B 1 21 ? 24.812 -15.036 3.930 1.00 1.00 221 VAL B CA 1
ATOM 1279 C C . VAL B 1 21 ? 25.845 -13.922 3.967 1.00 1.00 221 VAL B C 1
ATOM 1280 O O . VAL B 1 21 ? 26.048 -13.222 2.972 1.00 1.00 221 VAL B O 1
ATOM 1293 N N . HIS B 1 22 ? 26.434 -13.700 5.138 1.00 1.00 222 HIS B N 1
ATOM 1294 C CA . HIS B 1 22 ? 27.469 -12.695 5.284 1.00 1.00 222 HIS B CA 1
ATOM 1295 C C . HIS B 1 22 ? 28.776 -13.240 4.737 1.00 1.00 222 HIS B C 1
ATOM 1296 O O . HIS B 1 22 ? 28.903 -14.437 4.501 1.00 1.00 222 HIS B O 1
ATOM 1311 N N . ASP B 1 23 ? 29.757 -12.366 4.631 1.00 1.00 223 ASP B N 1
ATOM 1312 C CA . ASP B 1 23 ? 31.093 -12.734 4.163 1.00 1.00 223 ASP B CA 1
ATOM 1313 C C . ASP B 1 23 ? 31.702 -13.841 5.028 1.00 1.00 223 ASP B C 1
ATOM 1314 O O . ASP B 1 23 ? 32.473 -14.669 4.547 1.00 1.00 223 ASP B O 1
ATOM 1323 N N . ASN B 1 24 ? 31.283 -13.893 6.292 1.00 1.00 224 ASN B N 1
ATOM 1324 C CA . ASN B 1 24 ? 31.809 -14.878 7.236 1.00 1.00 224 ASN B CA 1
ATOM 1325 C C . ASN B 1 24 ? 31.215 -16.243 6.926 1.00 1.00 224 ASN B C 1
ATOM 1326 O O . ASN B 1 24 ? 31.855 -17.276 7.115 1.00 1.00 224 ASN B O 1
ATOM 1337 N N . GLY B 1 25 ? 29.969 -16.222 6.471 1.00 1.00 225 GLY B N 1
ATOM 1338 C CA . GLY B 1 25 ? 29.285 -17.444 6.087 1.00 1.00 225 GLY B CA 1
ATOM 1339 C C . GLY B 1 25 ? 28.118 -17.791 6.989 1.00 1.00 225 GLY B C 1
ATOM 1340 O O . GLY B 1 25 ? 27.595 -18.903 6.945 1.00 1.00 225 GLY B O 1
ATOM 1344 N N . ASN B 1 26 ? 27.709 -16.839 7.804 1.00 1.00 226 ASN B N 1
ATOM 1345 C CA . ASN B 1 26 ? 26.576 -17.027 8.703 1.00 1.00 226 ASN B CA 1
ATOM 1346 C C . ASN B 1 26 ? 25.267 -16.663 8.023 1.00 1.00 226 ASN B C 1
ATOM 1347 O O . ASN B 1 26 ? 25.215 -15.714 7.230 1.00 1.00 226 ASN B O 1
ATOM 1358 N N . ILE B 1 27 ? 24.218 -17.404 8.358 1.00 1.00 227 ILE B N 1
ATOM 1359 C CA . ILE B 1 27 ? 22.883 -17.147 7.833 1.00 1.00 227 ILE B CA 1
ATOM 1360 C C . ILE B 1 27 ? 22.305 -15.916 8.513 1.00 1.00 227 ILE B C 1
ATOM 1361 O O . ILE B 1 27 ? 22.322 -15.814 9.734 1.00 1.00 227 ILE B O 1
ATOM 1377 N N . LEU B 1 28 ? 21.927 -14.936 7.719 1.00 1.00 228 LEU B N 1
ATOM 1378 C CA . LEU B 1 28 ? 21.372 -13.701 8.241 1.00 1.00 228 LEU B CA 1
ATOM 1379 C C . LEU B 1 28 ? 19.859 -13.736 8.143 1.00 1.00 228 LEU B C 1
ATOM 1380 O O . LEU B 1 28 ? 19.150 -13.253 9.024 1.00 1.00 228 LEU B O 1
ATOM 1396 N N . ALA B 1 29 ? 19.385 -14.234 7.011 1.00 1.00 229 ALA B N 1
ATOM 1397 C CA . ALA B 1 29 ? 17.954 -14.385 6.785 1.00 1.00 229 ALA B CA 1
ATOM 1398 C C . ALA B 1 29 ? 17.657 -15.509 5.805 1.00 1.00 229 ALA B C 1
ATOM 1399 O O . ALA B 1 29 ? 18.541 -15.968 5.084 1.00 1.00 229 ALA B O 1
ATOM 1406 N N . ASP B 1 30 ? 16.400 -15.928 5.789 1.00 1.00 230 ASP B N 1
ATOM 1407 C CA . ASP B 1 30 ? 15.922 -16.993 4.919 1.00 1.00 230 ASP B CA 1
ATOM 1408 C C . ASP B 1 30 ? 14.548 -16.611 4.380 1.00 1.00 230 ASP B C 1
ATOM 1409 O O . ASP B 1 30 ? 13.868 -15.780 4.969 1.00 1.00 230 ASP B O 1
ATOM 1418 N N . SER B 1 31 ? 14.205 -17.138 3.216 1.00 1.00 231 SER B N 1
ATOM 1419 C CA . SER B 1 31 ? 12.902 -16.900 2.589 1.00 1.00 231 SER B CA 1
ATOM 1420 C C . SER B 1 31 ? 11.736 -17.182 3.540 1.00 1.00 231 SER B C 1
ATOM 1421 O O . SER B 1 31 ? 10.700 -16.522 3.481 1.00 1.00 231 SER B O 1
ATOM 1429 N N . GLY B 1 32 ? 11.895 -18.188 4.389 1.00 1.00 232 GLY B N 1
ATOM 1430 C CA . GLY B 1 32 ? 10.842 -18.557 5.308 1.00 1.00 232 GLY B CA 1
ATOM 1431 C C . GLY B 1 32 ? 9.886 -19.542 4.674 1.00 1.00 232 GLY B C 1
ATOM 1432 O O . GLY B 1 32 ? 9.558 -20.579 5.253 1.00 1.00 232 GLY B O 1
ATOM 1436 N N . GLU B 1 33 ? 9.489 -19.227 3.454 1.00 1.00 233 GLU B N 1
ATOM 1437 C CA . GLU B 1 33 ? 8.571 -20.052 2.687 1.00 1.00 233 GLU B CA 1
ATOM 1438 C C . GLU B 1 33 ? 9.282 -20.781 1.549 1.00 1.00 233 GLU B C 1
ATOM 1439 O O . GLU B 1 33 ? 10.472 -20.582 1.309 1.00 1.00 233 GLU B O 1
ATOM 1451 N N . GLY B 1 34 ? 8.537 -21.650 0.880 1.00 1.00 234 GLY B N 1
ATOM 1452 C CA . GLY B 1 34 ? 9.054 -22.386 -0.257 1.00 1.00 234 GLY B CA 1
ATOM 1453 C C . GLY B 1 34 ? 8.059 -22.344 -1.395 1.00 1.00 234 GLY B C 1
ATOM 1454 O O . GLY B 1 34 ? 6.850 -22.337 -1.156 1.00 1.00 234 GLY B O 1
ATOM 1458 N N . TYR B 1 35 ? 8.544 -22.307 -2.626 1.00 1.00 235 TYR B N 1
ATOM 1459 C CA . TYR B 1 35 ? 7.662 -22.189 -3.780 1.00 1.00 235 TYR B CA 1
ATOM 1460 C C . TYR B 1 35 ? 8.175 -23.024 -4.937 1.00 1.00 235 TYR B C 1
ATOM 1461 O O . TYR B 1 35 ? 9.296 -23.513 -4.903 1.00 1.00 235 TYR B O 1
ATOM 1479 N N . ALA B 1 36 ? 7.372 -23.128 -5.984 1.00 1.00 236 ALA B N 1
ATOM 1480 C CA . ALA B 1 36 ? 7.723 -23.939 -7.141 1.00 1.00 236 ALA B CA 1
ATOM 1481 C C . ALA B 1 36 ? 8.299 -23.104 -8.280 1.00 1.00 236 ALA B C 1
ATOM 1482 O O . ALA B 1 36 ? 8.468 -23.602 -9.391 1.00 1.00 236 ALA B O 1
ATOM 1489 N N . SER B 1 37 ? 8.600 -21.838 -8.015 1.00 1.00 237 SER B N 1
ATOM 1490 C CA . SER B 1 37 ? 9.128 -20.962 -9.054 1.00 1.00 237 SER B CA 1
ATOM 1491 C C . SER B 1 37 ? 10.285 -20.116 -8.536 1.00 1.00 237 SER B C 1
ATOM 1492 O O . SER B 1 37 ? 10.214 -19.522 -7.452 1.00 1.00 237 SER B O 1
ATOM 1500 N N . LYS B 1 38 ? 11.333 -20.054 -9.342 1.00 1.00 238 LYS B N 1
ATOM 1501 C CA . LYS B 1 38 ? 12.526 -19.297 -9.012 1.00 1.00 238 LYS B CA 1
ATOM 1502 C C . LYS B 1 38 ? 12.206 -17.816 -8.918 1.00 1.00 238 LYS B C 1
ATOM 1503 O O . LYS B 1 38 ? 12.758 -17.102 -8.081 1.00 1.00 238 LYS B O 1
ATOM 1522 N N . GLN B 1 39 ? 11.293 -17.370 -9.771 1.00 1.00 239 GLN B N 1
ATOM 1523 C CA . GLN B 1 39 ? 10.870 -15.985 -9.788 1.00 1.00 239 GLN B CA 1
ATOM 1524 C C . GLN B 1 39 ? 10.324 -15.575 -8.428 1.00 1.00 239 GLN B C 1
ATOM 1525 O O . GLN B 1 39 ? 10.771 -14.580 -7.858 1.00 1.00 239 GLN B O 1
ATOM 1539 N N . LYS B 1 40 ? 9.433 -16.401 -7.873 1.00 1.00 240 LYS B N 1
ATOM 1540 C CA . LYS B 1 40 ? 8.798 -16.096 -6.595 1.00 1.00 240 LYS B CA 1
ATOM 1541 C C . LYS B 1 40 ? 9.831 -16.004 -5.487 1.00 1.00 240 LYS B C 1
ATOM 1542 O O . LYS B 1 40 ? 9.701 -15.179 -4.582 1.00 1.00 240 LYS B O 1
ATOM 1561 N N . ALA B 1 41 ? 10.832 -16.871 -5.537 1.00 1.00 241 ALA B N 1
ATOM 1562 C CA . ALA B 1 41 ? 11.901 -16.830 -4.555 1.00 1.00 241 ALA B CA 1
ATOM 1563 C C . ALA B 1 41 ? 12.576 -15.466 -4.588 1.00 1.00 241 ALA B C 1
ATOM 1564 O O . ALA B 1 41 ? 12.689 -14.784 -3.567 1.00 1.00 241 ALA B O 1
ATOM 1571 N N . LYS B 1 42 ? 12.932 -15.034 -5.788 1.00 1.00 242 LYS B N 1
ATOM 1572 C CA . LYS B 1 42 ? 13.556 -13.740 -5.976 1.00 1.00 242 LYS B CA 1
ATOM 1573 C C . LYS B 1 42 ? 12.612 -12.612 -5.605 1.00 1.00 242 LYS B C 1
ATOM 1574 O O . LYS B 1 42 ? 13.044 -11.583 -5.088 1.00 1.00 242 LYS B O 1
ATOM 1593 N N . GLN B 1 43 ? 11.320 -12.806 -5.847 1.00 1.00 243 GLN B N 1
ATOM 1594 C CA . GLN B 1 43 ? 10.341 -11.801 -5.460 1.00 1.00 243 GLN B CA 1
ATOM 1595 C C . GLN B 1 43 ? 10.336 -11.644 -3.944 1.00 1.00 243 GLN B C 1
ATOM 1596 O O . GLN B 1 43 ? 10.107 -10.552 -3.439 1.00 1.00 243 GLN B O 1
ATOM 1610 N N . GLY B 1 44 ? 10.641 -12.728 -3.221 1.00 1.00 244 GLY B N 1
ATOM 1611 C CA . GLY B 1 44 ? 10.667 -12.669 -1.769 1.00 1.00 244 GLY B CA 1
ATOM 1612 C C . GLY B 1 44 ? 11.806 -11.801 -1.288 1.00 1.00 244 GLY B C 1
ATOM 1613 O O . GLY B 1 44 ? 11.654 -11.008 -0.360 1.00 1.00 244 GLY B O 1
ATOM 1617 N N . ILE B 1 45 ? 12.944 -11.933 -1.956 1.00 1.00 245 ILE B N 1
ATOM 1618 C CA . ILE B 1 45 ? 14.118 -11.134 -1.655 1.00 1.00 245 ILE B CA 1
ATOM 1619 C C . ILE B 1 45 ? 13.819 -9.659 -1.855 1.00 1.00 245 ILE B C 1
ATOM 1620 O O . ILE B 1 45 ? 14.051 -8.830 -0.981 1.00 1.00 245 ILE B O 1
ATOM 1636 N N . GLU B 1 46 ? 13.269 -9.341 -3.005 1.00 1.00 246 GLU B N 1
ATOM 1637 C CA . GLU B 1 46 ? 12.928 -7.968 -3.316 1.00 1.00 246 GLU B CA 1
ATOM 1638 C C . GLU B 1 46 ? 11.833 -7.450 -2.395 1.00 1.00 246 GLU B C 1
ATOM 1639 O O . GLU B 1 46 ? 11.831 -6.277 -2.022 1.00 1.00 246 GLU B O 1
ATOM 1651 N N . SER B 1 47 ? 10.921 -8.332 -2.004 1.00 1.00 247 SER B N 1
ATOM 1652 C CA . SER B 1 47 ? 9.867 -7.966 -1.076 1.00 1.00 247 SER B CA 1
ATOM 1653 C C . SER B 1 47 ? 10.461 -7.614 0.281 1.00 1.00 247 SER B C 1
ATOM 1654 O O . SER B 1 47 ? 10.050 -6.636 0.905 1.00 1.00 247 SER B O 1
ATOM 1662 N N . VAL B 1 48 ? 11.486 -8.352 0.705 1.00 1.00 248 VAL B N 1
ATOM 1663 C CA . VAL B 1 48 ? 12.064 -8.106 2.013 1.00 1.00 248 VAL B CA 1
ATOM 1664 C C . VAL B 1 48 ? 12.892 -6.822 1.988 1.00 1.00 248 VAL B C 1
ATOM 1665 O O . VAL B 1 48 ? 12.765 -5.988 2.863 1.00 1.00 248 VAL B O 1
ATOM 1678 N N . LYS B 1 49 ? 13.636 -6.611 0.913 1.00 1.00 249 LYS B N 1
ATOM 1679 C CA . LYS B 1 49 ? 14.480 -5.424 0.768 1.00 1.00 249 LYS B CA 1
ATOM 1680 C C . LYS B 1 49 ? 13.656 -4.143 0.719 1.00 1.00 249 LYS B C 1
ATOM 1681 O O . LYS B 1 49 ? 14.176 -3.045 0.901 1.00 1.00 249 LYS B O 1
ATOM 1700 N N . ARG B 1 50 ? 12.367 -4.307 0.497 1.00 1.00 250 ARG B N 1
ATOM 1701 C CA . ARG B 1 50 ? 11.446 -3.194 0.360 1.00 1.00 250 ARG B CA 1
ATOM 1702 C C . ARG B 1 50 ? 10.654 -2.981 1.652 1.00 1.00 250 ARG B C 1
ATOM 1703 O O . ARG B 1 50 ? 9.799 -2.108 1.730 1.00 1.00 250 ARG B O 1
ATOM 1724 N N . ASN B 1 51 ? 10.899 -3.832 2.647 1.00 1.00 251 ASN B N 1
ATOM 1725 C CA . ASN B 1 51 ? 10.159 -3.768 3.911 1.00 1.00 251 ASN B CA 1
ATOM 1726 C C . ASN B 1 51 ? 11.078 -3.911 5.116 1.00 1.00 251 ASN B C 1
ATOM 1727 O O . ASN B 1 51 ? 10.915 -3.222 6.115 1.00 1.00 251 ASN B O 1
ATOM 1738 N N . ALA B 1 52 ? 12.079 -4.762 4.977 1.00 1.00 252 ALA B N 1
ATOM 1739 C CA . ALA B 1 52 ? 13.035 -5.057 6.042 1.00 1.00 252 ALA B CA 1
ATOM 1740 C C . ALA B 1 52 ? 13.724 -3.807 6.585 1.00 1.00 252 ALA B C 1
ATOM 1741 O O . ALA B 1 52 ? 13.722 -3.591 7.795 1.00 1.00 252 ALA B O 1
ATOM 1748 N N . PRO B 1 53 ? 14.299 -2.933 5.722 1.00 1.00 253 PRO B N 1
ATOM 1749 C CA . PRO B 1 53 ? 15.016 -1.753 6.216 1.00 1.00 253 PRO B CA 1
ATOM 1750 C C . PRO B 1 53 ? 14.111 -0.743 6.933 1.00 1.00 253 PRO B C 1
ATOM 1751 O O . PRO B 1 53 ? 14.606 0.173 7.584 1.00 1.00 253 PRO B O 1
ATOM 1762 N N . ASP B 1 54 ? 12.792 -0.922 6.847 1.00 1.00 254 ASP B N 1
ATOM 1763 C CA . ASP B 1 54 ? 11.857 0.013 7.497 1.00 1.00 254 ASP B CA 1
ATOM 1764 C C . ASP B 1 54 ? 11.007 -0.666 8.557 1.00 1.00 254 ASP B C 1
ATOM 1765 O O . ASP B 1 54 ? 10.458 -0.010 9.443 1.00 1.00 254 ASP B O 1
ATOM 1774 N N . ALA B 1 55 ? 10.907 -1.976 8.461 1.00 1.00 255 ALA B N 1
ATOM 1775 C CA . ALA B 1 55 ? 10.091 -2.760 9.376 1.00 1.00 255 ALA B CA 1
ATOM 1776 C C . ALA B 1 55 ? 10.627 -2.727 10.799 1.00 1.00 255 ALA B C 1
ATOM 1777 O O . ALA B 1 55 ? 11.832 -2.860 11.035 1.00 1.00 255 ALA B O 1
ATOM 1784 N N . ASP B 1 56 ? 9.712 -2.539 11.739 1.00 1.00 256 ASP B N 1
ATOM 1785 C CA . ASP B 1 56 ? 10.050 -2.508 13.155 1.00 1.00 256 ASP B CA 1
ATOM 1786 C C . ASP B 1 56 ? 9.948 -3.890 13.761 1.00 1.00 256 ASP B C 1
ATOM 1787 O O . ASP B 1 56 ? 9.049 -4.657 13.429 1.00 1.00 256 ASP B O 1
ATOM 1796 N N . VAL B 1 57 ? 10.894 -4.206 14.615 1.00 1.00 257 VAL B N 1
ATOM 1797 C CA . VAL B 1 57 ? 10.923 -5.488 15.292 1.00 1.00 257 VAL B CA 1
ATOM 1798 C C . VAL B 1 57 ? 10.204 -5.452 16.627 1.00 1.00 257 VAL B C 1
ATOM 1799 O O . VAL B 1 57 ? 10.432 -4.573 17.459 1.00 1.00 257 VAL B O 1
ATOM 1812 N N . ILE B 1 58 ? 9.302 -6.404 16.784 1.00 1.00 258 ILE B N 1
ATOM 1813 C CA . ILE B 1 58 ? 8.561 -6.578 18.008 1.00 1.00 258 ILE B CA 1
ATOM 1814 C C . ILE B 1 58 ? 8.738 -7.990 18.530 1.00 1.00 258 ILE B C 1
ATOM 1815 O O . ILE B 1 58 ? 8.941 -8.930 17.765 1.00 1.00 258 ILE B O 1
ATOM 1831 N N . GLU B 1 59 ? 8.735 -8.118 19.837 1.00 1.00 259 GLU B N 1
ATOM 1832 C CA . GLU B 1 59 ? 8.912 -9.411 20.468 1.00 1.00 259 GLU B CA 1
ATOM 1833 C C . GLU B 1 59 ? 7.556 -10.066 20.699 1.00 1.00 259 GLU B C 1
ATOM 1834 O O . GLU B 1 59 ? 6.722 -9.544 21.438 1.00 1.00 259 GLU B O 1
ATOM 1846 N N . ALA B 1 60 ? 7.325 -11.178 20.014 1.00 1.00 260 ALA B N 1
ATOM 1847 C CA . ALA B 1 60 ? 6.064 -11.899 20.094 1.00 1.00 260 ALA B CA 1
ATOM 1848 C C . ALA B 1 60 ? 5.993 -12.746 21.359 1.00 1.00 260 ALA B C 1
ATOM 1849 O O . ALA B 1 60 ? 5.457 -12.248 22.370 1.00 1.00 260 ALA B O 1
ATOM 1857 N N . MET A 1 1 ? 7.226 3.729 3.746 1.00 1.00 101 MET A N 2
ATOM 1858 C CA . MET A 1 1 ? 6.626 3.533 2.407 1.00 1.00 101 MET A CA 2
ATOM 1859 C C . MET A 1 1 ? 6.149 2.092 2.257 1.00 1.00 101 MET A C 2
ATOM 1860 O O . MET A 1 1 ? 5.571 1.718 1.236 1.00 1.00 101 MET A O 2
ATOM 1876 N N . ASN A 1 2 ? 6.380 1.290 3.289 1.00 1.00 102 ASN A N 2
ATOM 1877 C CA . ASN A 1 2 ? 6.039 -0.122 3.250 1.00 1.00 102 ASN A CA 2
ATOM 1878 C C . ASN A 1 2 ? 4.985 -0.468 4.284 1.00 1.00 102 ASN A C 2
ATOM 1879 O O . ASN A 1 2 ? 4.555 0.381 5.068 1.00 1.00 102 ASN A O 2
ATOM 1890 N N . LYS A 1 3 ? 4.570 -1.725 4.251 1.00 1.00 103 LYS A N 2
ATOM 1891 C CA . LYS A 1 3 ? 3.668 -2.275 5.243 1.00 1.00 103 LYS A CA 2
ATOM 1892 C C . LYS A 1 3 ? 4.174 -3.659 5.625 1.00 1.00 103 LYS A C 2
ATOM 1893 O O . LYS A 1 3 ? 3.859 -4.655 4.972 1.00 1.00 103 LYS A O 2
ATOM 1912 N N . ALA A 1 4 ? 4.896 -3.706 6.732 1.00 1.00 104 ALA A N 2
ATOM 1913 C CA . ALA A 1 4 ? 5.486 -4.932 7.243 1.00 1.00 104 ALA A CA 2
ATOM 1914 C C . ALA A 1 4 ? 6.125 -4.663 8.585 1.00 1.00 104 ALA A C 2
ATOM 1915 O O . ALA A 1 4 ? 6.288 -3.505 8.974 1.00 1.00 104 ALA A O 2
ATOM 1922 N N . HIS A 1 5 ? 6.545 -5.715 9.259 1.00 1.00 105 HIS A N 2
ATOM 1923 C CA . HIS A 1 5 ? 7.166 -5.577 10.558 1.00 1.00 105 HIS A CA 2
ATOM 1924 C C . HIS A 1 5 ? 7.785 -6.901 10.979 1.00 1.00 105 HIS A C 2
ATOM 1925 O O . HIS A 1 5 ? 7.309 -7.967 10.583 1.00 1.00 105 HIS A O 2
ATOM 1940 N N . PHE A 1 6 ? 8.867 -6.823 11.728 1.00 1.00 106 PHE A N 2
ATOM 1941 C CA . PHE A 1 6 ? 9.557 -8.002 12.223 1.00 1.00 106 PHE A CA 2
ATOM 1942 C C . PHE A 1 6 ? 8.923 -8.482 13.514 1.00 1.00 106 PHE A C 2
ATOM 1943 O O . PHE A 1 6 ? 8.430 -7.681 14.306 1.00 1.00 106 PHE A O 2
ATOM 1960 N N . GLU A 1 7 ? 8.949 -9.788 13.728 1.00 1.00 107 GLU A N 2
ATOM 1961 C CA . GLU A 1 7 ? 8.377 -10.382 14.927 1.00 1.00 107 GLU A CA 2
ATOM 1962 C C . GLU A 1 7 ? 9.265 -11.499 15.453 1.00 1.00 107 GLU A C 2
ATOM 1963 O O . GLU A 1 7 ? 9.514 -12.485 14.760 1.00 1.00 107 GLU A O 2
ATOM 1975 N N . VAL A 1 8 ? 9.780 -11.298 16.660 1.00 1.00 108 VAL A N 2
ATOM 1976 C CA . VAL A 1 8 ? 10.628 -12.280 17.320 1.00 1.00 108 VAL A CA 2
ATOM 1977 C C . VAL A 1 8 ? 9.776 -13.184 18.191 1.00 1.00 108 VAL A C 2
ATOM 1978 O O . VAL A 1 8 ? 8.939 -12.706 18.948 1.00 1.00 108 VAL A O 2
ATOM 1991 N N . PHE A 1 9 ? 10.008 -14.482 18.104 1.00 1.00 109 PHE A N 2
ATOM 1992 C CA . PHE A 1 9 ? 9.209 -15.446 18.848 1.00 1.00 109 PHE A CA 2
ATOM 1993 C C . PHE A 1 9 ? 10.078 -16.597 19.346 1.00 1.00 109 PHE A C 2
ATOM 1994 O O . PHE A 1 9 ? 11.277 -16.652 19.057 1.00 1.00 109 PHE A O 2
ATOM 2011 N N . VAL A 1 10 ? 9.452 -17.535 20.056 1.00 1.00 110 VAL A N 2
ATOM 2012 C CA . VAL A 1 10 ? 10.149 -18.702 20.587 1.00 1.00 110 VAL A CA 2
ATOM 2013 C C . VAL A 1 10 ? 9.865 -19.958 19.767 1.00 1.00 110 VAL A C 2
ATOM 2014 O O . VAL A 1 10 ? 8.715 -20.256 19.440 1.00 1.00 110 VAL A O 2
ATOM 2027 N N . ASP A 1 11 ? 10.924 -20.696 19.472 1.00 1.00 111 ASP A N 2
ATOM 2028 C CA . ASP A 1 11 ? 10.828 -21.927 18.703 1.00 1.00 111 ASP A CA 2
ATOM 2029 C C . ASP A 1 11 ? 10.386 -23.070 19.612 1.00 1.00 111 ASP A C 2
ATOM 2030 O O . ASP A 1 11 ? 10.270 -22.897 20.824 1.00 1.00 111 ASP A O 2
ATOM 2039 N N . ALA A 1 12 ? 10.257 -24.255 19.045 1.00 1.00 112 ALA A N 2
ATOM 2040 C CA . ALA A 1 12 ? 9.813 -25.420 19.797 1.00 1.00 112 ALA A CA 2
ATOM 2041 C C . ALA A 1 12 ? 10.860 -25.872 20.811 1.00 1.00 112 ALA A C 2
ATOM 2042 O O . ALA A 1 12 ? 10.567 -26.659 21.709 1.00 1.00 112 ALA A O 2
ATOM 2049 N N . ALA A 1 13 ? 12.072 -25.345 20.682 1.00 1.00 113 ALA A N 2
ATOM 2050 C CA . ALA A 1 13 ? 13.174 -25.718 21.561 1.00 1.00 113 ALA A CA 2
ATOM 2051 C C . ALA A 1 13 ? 13.633 -24.534 22.405 1.00 1.00 113 ALA A C 2
ATOM 2052 O O . ALA A 1 13 ? 14.780 -24.484 22.843 1.00 1.00 113 ALA A O 2
ATOM 2059 N N . ASP A 1 14 ? 12.710 -23.604 22.651 1.00 1.00 114 ASP A N 2
ATOM 2060 C CA . ASP A 1 14 ? 12.970 -22.415 23.476 1.00 1.00 114 ASP A CA 2
ATOM 2061 C C . ASP A 1 14 ? 13.989 -21.500 22.823 1.00 1.00 114 ASP A C 2
ATOM 2062 O O . ASP A 1 14 ? 14.674 -20.736 23.503 1.00 1.00 114 ASP A O 2
ATOM 2071 N N . LYS A 1 15 ? 14.015 -21.499 21.503 1.00 1.00 115 LYS A N 2
ATOM 2072 C CA . LYS A 1 15 ? 14.966 -20.679 20.778 1.00 1.00 115 LYS A CA 2
ATOM 2073 C C . LYS A 1 15 ? 14.299 -19.389 20.398 1.00 1.00 115 LYS A C 2
ATOM 2074 O O . LYS A 1 15 ? 13.090 -19.338 20.257 1.00 1.00 115 LYS A O 2
ATOM 2093 N N . TYR A 1 16 ? 15.088 -18.380 20.186 1.00 1.00 116 TYR A N 2
ATOM 2094 C CA . TYR A 1 16 ? 14.571 -17.093 19.792 1.00 1.00 116 TYR A CA 2
ATOM 2095 C C . TYR A 1 16 ? 14.841 -16.877 18.322 1.00 1.00 116 TYR A C 2
ATOM 2096 O O . TYR A 1 16 ? 15.993 -16.905 17.883 1.00 1.00 116 TYR A O 2
ATOM 2114 N N . ARG A 1 17 ? 13.775 -16.754 17.555 1.00 1.00 117 ARG A N 2
ATOM 2115 C CA . ARG A 1 17 ? 13.893 -16.550 16.126 1.00 1.00 117 ARG A CA 2
ATOM 2116 C C . ARG A 1 17 ? 12.973 -15.421 15.721 1.00 1.00 117 ARG A C 2
ATOM 2117 O O . ARG A 1 17 ? 12.233 -14.897 16.549 1.00 1.00 117 ARG A O 2
ATOM 2138 N N . TRP A 1 18 ? 12.983 -15.071 14.452 1.00 1.00 118 TRP A N 2
ATOM 2139 C CA . TRP A 1 18 ? 12.110 -14.027 13.958 1.00 1.00 118 TRP A CA 2
ATOM 2140 C C . TRP A 1 18 ? 11.746 -14.252 12.514 1.00 1.00 118 TRP A C 2
ATOM 2141 O O . TRP A 1 18 ? 12.431 -14.982 11.794 1.00 1.00 118 TRP A O 2
ATOM 2162 N N . ARG A 1 19 ? 10.699 -13.560 12.090 1.00 1.00 119 ARG A N 2
ATOM 2163 C CA . ARG A 1 19 ? 10.206 -13.638 10.728 1.00 1.00 119 ARG A CA 2
ATOM 2164 C C . ARG A 1 19 ? 9.626 -12.300 10.329 1.00 1.00 119 ARG A C 2
ATOM 2165 O O . ARG A 1 19 ? 9.090 -11.576 11.169 1.00 1.00 119 ARG A O 2
ATOM 2186 N N . LEU A 1 20 ? 9.821 -11.933 9.080 1.00 1.00 120 LEU A N 2
ATOM 2187 C CA . LEU A 1 20 ? 9.266 -10.696 8.582 1.00 1.00 120 LEU A CA 2
ATOM 2188 C C . LEU A 1 20 ? 7.905 -10.985 7.991 1.00 1.00 120 LEU A C 2
ATOM 2189 O O . LEU A 1 20 ? 7.758 -11.895 7.175 1.00 1.00 120 LEU A O 2
ATOM 2205 N N . VAL A 1 21 ? 6.928 -10.189 8.366 1.00 1.00 121 VAL A N 2
ATOM 2206 C CA . VAL A 1 21 ? 5.561 -10.415 7.936 1.00 1.00 121 VAL A CA 2
ATOM 2207 C C . VAL A 1 21 ? 4.978 -9.148 7.335 1.00 1.00 121 VAL A C 2
ATOM 2208 O O . VAL A 1 21 ? 5.124 -8.061 7.897 1.00 1.00 121 VAL A O 2
ATOM 2221 N N . HIS A 1 22 ? 4.386 -9.273 6.154 1.00 1.00 122 HIS A N 2
ATOM 2222 C CA . HIS A 1 22 ? 3.742 -8.134 5.512 1.00 1.00 122 HIS A CA 2
ATOM 2223 C C . HIS A 1 22 ? 2.387 -7.937 6.164 1.00 1.00 122 HIS A C 2
ATOM 2224 O O . HIS A 1 22 ? 1.929 -8.804 6.905 1.00 1.00 122 HIS A O 2
ATOM 2239 N N . ASP A 1 23 ? 1.730 -6.841 5.844 1.00 1.00 123 ASP A N 2
ATOM 2240 C CA . ASP A 1 23 ? 0.402 -6.554 6.388 1.00 1.00 123 ASP A CA 2
ATOM 2241 C C . ASP A 1 23 ? -0.576 -7.699 6.096 1.00 1.00 123 ASP A C 2
ATOM 2242 O O . ASP A 1 23 ? -1.438 -8.019 6.916 1.00 1.00 123 ASP A O 2
ATOM 2251 N N . ASN A 1 24 ? -0.370 -8.365 4.960 1.00 1.00 124 ASN A N 2
ATOM 2252 C CA . ASN A 1 24 ? -1.241 -9.463 4.526 1.00 1.00 124 ASN A CA 2
ATOM 2253 C C . ASN A 1 24 ? -1.120 -10.646 5.476 1.00 1.00 124 ASN A C 2
ATOM 2254 O O . ASN A 1 24 ? -2.082 -11.379 5.712 1.00 1.00 124 ASN A O 2
ATOM 2265 N N . GLY A 1 25 ? 0.084 -10.829 5.998 1.00 1.00 125 GLY A N 2
ATOM 2266 C CA . GLY A 1 25 ? 0.347 -11.915 6.929 1.00 1.00 125 GLY A CA 2
ATOM 2267 C C . GLY A 1 25 ? 1.273 -12.972 6.357 1.00 1.00 125 GLY A C 2
ATOM 2268 O O . GLY A 1 25 ? 1.464 -14.036 6.945 1.00 1.00 125 GLY A O 2
ATOM 2272 N N . ASN A 1 26 ? 1.851 -12.674 5.207 1.00 1.00 126 ASN A N 2
ATOM 2273 C CA . ASN A 1 26 ? 2.770 -13.596 4.543 1.00 1.00 126 ASN A CA 2
ATOM 2274 C C . ASN A 1 26 ? 4.200 -13.413 5.028 1.00 1.00 126 ASN A C 2
ATOM 2275 O O . ASN A 1 26 ? 4.645 -12.283 5.269 1.00 1.00 126 ASN A O 2
ATOM 2286 N N . ILE A 1 27 ? 4.911 -14.527 5.145 1.00 1.00 127 ILE A N 2
ATOM 2287 C CA . ILE A 1 27 ? 6.303 -14.517 5.568 1.00 1.00 127 ILE A CA 2
ATOM 2288 C C . ILE A 1 27 ? 7.183 -14.078 4.414 1.00 1.00 127 ILE A C 2
ATOM 2289 O O . ILE A 1 27 ? 7.167 -14.675 3.340 1.00 1.00 127 ILE A O 2
ATOM 2305 N N . LEU A 1 28 ? 7.872 -12.977 4.624 1.00 1.00 128 LEU A N 2
ATOM 2306 C CA . LEU A 1 28 ? 8.744 -12.399 3.621 1.00 1.00 128 LEU A CA 2
ATOM 2307 C C . LEU A 1 28 ? 10.146 -12.937 3.810 1.00 1.00 128 LEU A C 2
ATOM 2308 O O . LEU A 1 28 ? 10.856 -13.233 2.851 1.00 1.00 128 LEU A O 2
ATOM 2324 N N . ALA A 1 29 ? 10.547 -13.003 5.070 1.00 1.00 129 ALA A N 2
ATOM 2325 C CA . ALA A 1 29 ? 11.848 -13.548 5.438 1.00 1.00 129 ALA A CA 2
ATOM 2326 C C . ALA A 1 29 ? 11.821 -14.142 6.838 1.00 1.00 129 ALA A C 2
ATOM 2327 O O . ALA A 1 29 ? 10.904 -13.884 7.617 1.00 1.00 129 ALA A O 2
ATOM 2334 N N . ASP A 1 30 ? 12.841 -14.929 7.139 1.00 1.00 130 ASP A N 2
ATOM 2335 C CA . ASP A 1 30 ? 12.988 -15.584 8.431 1.00 1.00 130 ASP A CA 2
ATOM 2336 C C . ASP A 1 30 ? 14.441 -15.475 8.876 1.00 1.00 130 ASP A C 2
ATOM 2337 O O . ASP A 1 30 ? 15.323 -15.275 8.047 1.00 1.00 130 ASP A O 2
ATOM 2346 N N . SER A 1 31 ? 14.666 -15.517 10.182 1.00 1.00 131 SER A N 2
ATOM 2347 C CA . SER A 1 31 ? 16.016 -15.447 10.753 1.00 1.00 131 SER A CA 2
ATOM 2348 C C . SER A 1 31 ? 16.959 -16.495 10.150 1.00 1.00 131 SER A C 2
ATOM 2349 O O . SER A 1 31 ? 18.158 -16.260 10.021 1.00 1.00 131 SER A O 2
ATOM 2357 N N . GLY A 1 32 ? 16.418 -17.668 9.835 1.00 1.00 132 GLY A N 2
ATOM 2358 C CA . GLY A 1 32 ? 17.217 -18.749 9.287 1.00 1.00 132 GLY A CA 2
ATOM 2359 C C . GLY A 1 32 ? 17.822 -19.604 10.381 1.00 1.00 132 GLY A C 2
ATOM 2360 O O . GLY A 1 32 ? 17.806 -20.833 10.309 1.00 1.00 132 GLY A O 2
ATOM 2364 N N . GLU A 1 33 ? 18.318 -18.937 11.411 1.00 1.00 133 GLU A N 2
ATOM 2365 C CA . GLU A 1 33 ? 18.955 -19.596 12.541 1.00 1.00 133 GLU A CA 2
ATOM 2366 C C . GLU A 1 33 ? 18.029 -19.652 13.752 1.00 1.00 133 GLU A C 2
ATOM 2367 O O . GLU A 1 33 ? 16.869 -19.242 13.688 1.00 1.00 133 GLU A O 2
ATOM 2379 N N . GLY A 1 34 ? 18.552 -20.192 14.842 1.00 1.00 134 GLY A N 2
ATOM 2380 C CA . GLY A 1 34 ? 17.819 -20.281 16.088 1.00 1.00 134 GLY A CA 2
ATOM 2381 C C . GLY A 1 34 ? 18.782 -20.369 17.251 1.00 1.00 134 GLY A C 2
ATOM 2382 O O . GLY A 1 34 ? 19.662 -21.230 17.258 1.00 1.00 134 GLY A O 2
ATOM 2386 N N . TYR A 1 35 ? 18.631 -19.486 18.230 1.00 1.00 135 TYR A N 2
ATOM 2387 C CA . TYR A 1 35 ? 19.557 -19.448 19.354 1.00 1.00 135 TYR A CA 2
ATOM 2388 C C . TYR A 1 35 ? 18.815 -19.288 20.669 1.00 1.00 135 TYR A C 2
ATOM 2389 O O . TYR A 1 35 ? 17.613 -19.037 20.682 1.00 1.00 135 TYR A O 2
ATOM 2407 N N . ALA A 1 36 ? 19.550 -19.384 21.768 1.00 1.00 136 ALA A N 2
ATOM 2408 C CA . ALA A 1 36 ? 18.955 -19.328 23.099 1.00 1.00 136 ALA A CA 2
ATOM 2409 C C . ALA A 1 36 ? 18.911 -17.918 23.691 1.00 1.00 136 ALA A C 2
ATOM 2410 O O . ALA A 1 36 ? 18.578 -17.756 24.866 1.00 1.00 136 ALA A O 2
ATOM 2417 N N . SER A 1 37 ? 19.213 -16.894 22.897 1.00 1.00 137 SER A N 2
ATOM 2418 C CA . SER A 1 37 ? 19.181 -15.527 23.410 1.00 1.00 137 SER A CA 2
ATOM 2419 C C . SER A 1 37 ? 18.233 -14.654 22.601 1.00 1.00 137 SER A C 2
ATOM 2420 O O . SER A 1 37 ? 18.318 -14.579 21.369 1.00 1.00 137 SER A O 2
ATOM 2428 N N . LYS A 1 38 ? 17.371 -13.949 23.315 1.00 1.00 138 LYS A N 2
ATOM 2429 C CA . LYS A 1 38 ? 16.400 -13.057 22.708 1.00 1.00 138 LYS A CA 2
ATOM 2430 C C . LYS A 1 38 ? 17.099 -11.893 22.024 1.00 1.00 138 LYS A C 2
ATOM 2431 O O . LYS A 1 38 ? 16.695 -11.457 20.947 1.00 1.00 138 LYS A O 2
ATOM 2450 N N . GLN A 1 39 ? 18.162 -11.406 22.653 1.00 1.00 139 GLN A N 2
ATOM 2451 C CA . GLN A 1 39 ? 18.926 -10.302 22.103 1.00 1.00 139 GLN A CA 2
ATOM 2452 C C . GLN A 1 39 ? 19.513 -10.693 20.758 1.00 1.00 139 GLN A C 2
ATOM 2453 O O . GLN A 1 39 ? 19.422 -9.936 19.793 1.00 1.00 139 GLN A O 2
ATOM 2467 N N . LYS A 1 40 ? 20.010 -11.926 20.683 1.00 1.00 140 LYS A N 2
ATOM 2468 C CA . LYS A 1 40 ? 20.646 -12.433 19.476 1.00 1.00 140 LYS A CA 2
ATOM 2469 C C . LYS A 1 40 ? 19.676 -12.416 18.303 1.00 1.00 140 LYS A C 2
ATOM 2470 O O . LYS A 1 40 ? 20.049 -12.030 17.196 1.00 1.00 140 LYS A O 2
ATOM 2489 N N . ALA A 1 41 ? 18.435 -12.827 18.547 1.00 1.00 141 ALA A N 2
ATOM 2490 C CA . ALA A 1 41 ? 17.424 -12.813 17.500 1.00 1.00 141 ALA A CA 2
ATOM 2491 C C . ALA A 1 41 ? 17.259 -11.403 16.947 1.00 1.00 141 ALA A C 2
ATOM 2492 O O . ALA A 1 41 ? 17.326 -11.178 15.733 1.00 1.00 141 ALA A O 2
ATOM 2499 N N . LYS A 1 42 ? 17.132 -10.447 17.851 1.00 1.00 142 LYS A N 2
ATOM 2500 C CA . LYS A 1 42 ? 16.969 -9.058 17.471 1.00 1.00 142 LYS A CA 2
ATOM 2501 C C . LYS A 1 42 ? 18.199 -8.533 16.748 1.00 1.00 142 LYS A C 2
ATOM 2502 O O . LYS A 1 42 ? 18.090 -7.712 15.837 1.00 1.00 142 LYS A O 2
ATOM 2521 N N . GLN A 1 43 ? 19.368 -9.021 17.137 1.00 1.00 143 GLN A N 2
ATOM 2522 C CA . GLN A 1 43 ? 20.597 -8.639 16.450 1.00 1.00 143 GLN A CA 2
ATOM 2523 C C . GLN A 1 43 ? 20.572 -9.156 15.012 1.00 1.00 143 GLN A C 2
ATOM 2524 O O . GLN A 1 43 ? 21.101 -8.511 14.111 1.00 1.00 143 GLN A O 2
ATOM 2538 N N . GLY A 1 44 ? 19.912 -10.299 14.794 1.00 1.00 144 GLY A N 2
ATOM 2539 C CA . GLY A 1 44 ? 19.840 -10.881 13.467 1.00 1.00 144 GLY A CA 2
ATOM 2540 C C . GLY A 1 44 ? 19.070 -9.987 12.522 1.00 1.00 144 GLY A C 2
ATOM 2541 O O . GLY A 1 44 ? 19.433 -9.828 11.357 1.00 1.00 144 GLY A O 2
ATOM 2545 N N . ILE A 1 45 ? 18.012 -9.389 13.044 1.00 1.00 145 ILE A N 2
ATOM 2546 C CA . ILE A 1 45 ? 17.196 -8.457 12.283 1.00 1.00 145 ILE A CA 2
ATOM 2547 C C . ILE A 1 45 ? 18.028 -7.264 11.845 1.00 1.00 145 ILE A C 2
ATOM 2548 O O . ILE A 1 45 ? 18.069 -6.911 10.672 1.00 1.00 145 ILE A O 2
ATOM 2564 N N . GLU A 1 46 ? 18.717 -6.663 12.789 1.00 1.00 146 GLU A N 2
ATOM 2565 C CA . GLU A 1 46 ? 19.572 -5.535 12.478 1.00 1.00 146 GLU A CA 2
ATOM 2566 C C . GLU A 1 46 ? 20.699 -5.947 11.545 1.00 1.00 146 GLU A C 2
ATOM 2567 O O . GLU A 1 46 ? 21.115 -5.173 10.687 1.00 1.00 146 GLU A O 2
ATOM 2579 N N . SER A 1 47 ? 21.161 -7.181 11.685 1.00 1.00 147 SER A N 2
ATOM 2580 C CA . SER A 1 47 ? 22.191 -7.702 10.807 1.00 1.00 147 SER A CA 2
ATOM 2581 C C . SER A 1 47 ? 21.675 -7.781 9.372 1.00 1.00 147 SER A C 2
ATOM 2582 O O . SER A 1 47 ? 22.377 -7.410 8.435 1.00 1.00 147 SER A O 2
ATOM 2590 N N . VAL A 1 48 ? 20.418 -8.184 9.200 1.00 1.00 148 VAL A N 2
ATOM 2591 C CA . VAL A 1 48 ? 19.881 -8.330 7.857 1.00 1.00 148 VAL A CA 2
ATOM 2592 C C . VAL A 1 48 ? 19.587 -6.953 7.262 1.00 1.00 148 VAL A C 2
ATOM 2593 O O . VAL A 1 48 ? 19.903 -6.695 6.113 1.00 1.00 148 VAL A O 2
ATOM 2606 N N . LYS A 1 49 ? 19.092 -6.036 8.086 1.00 1.00 149 LYS A N 2
ATOM 2607 C CA . LYS A 1 49 ? 18.807 -4.666 7.657 1.00 1.00 149 LYS A CA 2
ATOM 2608 C C . LYS A 1 49 ? 20.087 -3.934 7.259 1.00 1.00 149 LYS A C 2
ATOM 2609 O O . LYS A 1 49 ? 20.046 -2.864 6.657 1.00 1.00 149 LYS A O 2
ATOM 2628 N N . ARG A 1 50 ? 21.215 -4.516 7.625 1.00 1.00 150 ARG A N 2
ATOM 2629 C CA . ARG A 1 50 ? 22.517 -3.931 7.352 1.00 1.00 150 ARG A CA 2
ATOM 2630 C C . ARG A 1 50 ? 23.121 -4.527 6.088 1.00 1.00 150 ARG A C 2
ATOM 2631 O O . ARG A 1 50 ? 24.196 -4.123 5.662 1.00 1.00 150 ARG A O 2
ATOM 2652 N N . ASN A 1 51 ? 22.444 -5.510 5.513 1.00 1.00 151 ASN A N 2
ATOM 2653 C CA . ASN A 1 51 ? 22.983 -6.227 4.359 1.00 1.00 151 ASN A CA 2
ATOM 2654 C C . ASN A 1 51 ? 21.941 -6.471 3.279 1.00 1.00 151 ASN A C 2
ATOM 2655 O O . ASN A 1 51 ? 22.231 -6.355 2.094 1.00 1.00 151 ASN A O 2
ATOM 2666 N N . ALA A 1 52 ? 20.726 -6.764 3.704 1.00 1.00 152 ALA A N 2
ATOM 2667 C CA . ALA A 1 52 ? 19.622 -7.079 2.805 1.00 1.00 152 ALA A CA 2
ATOM 2668 C C . ALA A 1 52 ? 19.397 -6.006 1.742 1.00 1.00 152 ALA A C 2
ATOM 2669 O O . ALA A 1 52 ? 19.367 -6.329 0.558 1.00 1.00 152 ALA A O 2
ATOM 2676 N N . PRO A 1 53 ? 19.302 -4.708 2.114 1.00 1.00 153 PRO A N 2
ATOM 2677 C CA . PRO A 1 53 ? 19.021 -3.662 1.128 1.00 1.00 153 PRO A CA 2
ATOM 2678 C C . PRO A 1 53 ? 20.141 -3.470 0.100 1.00 1.00 153 PRO A C 2
ATOM 2679 O O . PRO A 1 53 ? 19.908 -2.901 -0.967 1.00 1.00 153 PRO A O 2
ATOM 2690 N N . ASP A 1 54 ? 21.322 -4.030 0.368 1.00 1.00 154 ASP A N 2
ATOM 2691 C CA . ASP A 1 54 ? 22.461 -3.859 -0.541 1.00 1.00 154 ASP A CA 2
ATOM 2692 C C . ASP A 1 54 ? 22.838 -5.149 -1.238 1.00 1.00 154 ASP A C 2
ATOM 2693 O O . ASP A 1 54 ? 23.367 -5.140 -2.349 1.00 1.00 154 ASP A O 2
ATOM 2702 N N . ALA A 1 55 ? 22.547 -6.251 -0.584 1.00 1.00 155 ALA A N 2
ATOM 2703 C CA . ALA A 1 55 ? 22.915 -7.568 -1.075 1.00 1.00 155 ALA A CA 2
ATOM 2704 C C . ALA A 1 55 ? 22.287 -7.914 -2.419 1.00 1.00 155 ALA A C 2
ATOM 2705 O O . ALA A 1 55 ? 21.104 -7.650 -2.673 1.00 1.00 155 ALA A O 2
ATOM 2712 N N . ASP A 1 56 ? 23.125 -8.468 -3.279 1.00 1.00 156 ASP A N 2
ATOM 2713 C CA . ASP A 1 56 ? 22.720 -8.921 -4.600 1.00 1.00 156 ASP A CA 2
ATOM 2714 C C . ASP A 1 56 ? 22.293 -10.376 -4.556 1.00 1.00 156 ASP A C 2
ATOM 2715 O O . ASP A 1 56 ? 22.914 -11.183 -3.867 1.00 1.00 156 ASP A O 2
ATOM 2724 N N . VAL A 1 57 ? 21.228 -10.703 -5.269 1.00 1.00 157 VAL A N 2
ATOM 2725 C CA . VAL A 1 57 ? 20.738 -12.076 -5.329 1.00 1.00 157 VAL A CA 2
ATOM 2726 C C . VAL A 1 57 ? 21.386 -12.864 -6.461 1.00 1.00 157 VAL A C 2
ATOM 2727 O O . VAL A 1 57 ? 21.508 -12.380 -7.588 1.00 1.00 157 VAL A O 2
ATOM 2740 N N . ILE A 1 58 ? 21.828 -14.076 -6.130 1.00 1.00 158 ILE A N 2
ATOM 2741 C CA . ILE A 1 58 ? 22.452 -14.978 -7.091 1.00 1.00 158 ILE A CA 2
ATOM 2742 C C . ILE A 1 58 ? 21.706 -16.304 -7.096 1.00 1.00 158 ILE A C 2
ATOM 2743 O O . ILE A 1 58 ? 21.161 -16.716 -6.075 1.00 1.00 158 ILE A O 2
ATOM 2759 N N . GLU A 1 59 ? 21.635 -16.946 -8.249 1.00 1.00 159 GLU A N 2
ATOM 2760 C CA . GLU A 1 59 ? 20.997 -18.248 -8.348 1.00 1.00 159 GLU A CA 2
ATOM 2761 C C . GLU A 1 59 ? 22.031 -19.336 -8.074 1.00 1.00 159 GLU A C 2
ATOM 2762 O O . GLU A 1 59 ? 22.943 -19.546 -8.877 1.00 1.00 159 GLU A O 2
ATOM 2774 N N . ALA A 1 60 ? 21.924 -19.970 -6.915 1.00 1.00 160 ALA A N 2
ATOM 2775 C CA . ALA A 1 60 ? 22.869 -20.992 -6.501 1.00 1.00 160 ALA A CA 2
ATOM 2776 C C . ALA A 1 60 ? 22.498 -22.351 -7.086 1.00 1.00 160 ALA A C 2
ATOM 2777 O O . ALA A 1 60 ? 22.953 -22.656 -8.210 1.00 1.00 160 ALA A O 2
ATOM 2785 N N . MET B 1 1 ? 27.936 -0.522 2.296 1.00 1.00 201 MET B N 2
ATOM 2786 C CA . MET B 1 1 ? 28.910 -0.614 3.407 1.00 1.00 201 MET B CA 2
ATOM 2787 C C . MET B 1 1 ? 28.934 -2.025 3.986 1.00 1.00 201 MET B C 2
ATOM 2788 O O . MET B 1 1 ? 29.590 -2.278 4.997 1.00 1.00 201 MET B O 2
ATOM 2804 N N . ASN B 1 2 ? 28.253 -2.951 3.326 1.00 1.00 202 ASN B N 2
ATOM 2805 C CA . ASN B 1 2 ? 28.133 -4.307 3.837 1.00 1.00 202 ASN B CA 2
ATOM 2806 C C . ASN B 1 2 ? 28.962 -5.302 3.050 1.00 1.00 202 ASN B C 2
ATOM 2807 O O . ASN B 1 2 ? 29.649 -4.958 2.087 1.00 1.00 202 ASN B O 2
ATOM 2818 N N . LYS B 1 3 ? 28.888 -6.544 3.508 1.00 1.00 203 LYS B N 2
ATOM 2819 C CA . LYS B 1 3 ? 29.491 -7.676 2.837 1.00 1.00 203 LYS B CA 2
ATOM 2820 C C . LYS B 1 3 ? 28.560 -8.863 3.020 1.00 1.00 203 LYS B C 2
ATOM 2821 O O . LYS B 1 3 ? 28.573 -9.540 4.055 1.00 1.00 203 LYS B O 2
ATOM 2840 N N . ALA B 1 4 ? 27.769 -9.113 1.987 1.00 1.00 204 ALA B N 2
ATOM 2841 C CA . ALA B 1 4 ? 26.778 -10.172 1.991 1.00 1.00 204 ALA B CA 2
ATOM 2842 C C . ALA B 1 4 ? 26.151 -10.273 0.617 1.00 1.00 204 ALA B C 2
ATOM 2843 O O . ALA B 1 4 ? 26.385 -9.417 -0.231 1.00 1.00 204 ALA B O 2
ATOM 2850 N N . HIS B 1 5 ? 25.317 -11.279 0.413 1.00 1.00 205 HIS B N 2
ATOM 2851 C CA . HIS B 1 5 ? 24.649 -11.460 -0.864 1.00 1.00 205 HIS B CA 2
ATOM 2852 C C . HIS B 1 5 ? 23.568 -12.523 -0.737 1.00 1.00 205 HIS B C 2
ATOM 2853 O O . HIS B 1 5 ? 23.683 -13.433 0.086 1.00 1.00 205 HIS B O 2
ATOM 2868 N N . PHE B 1 6 ? 22.510 -12.375 -1.515 1.00 1.00 206 PHE B N 2
ATOM 2869 C CA . PHE B 1 6 ? 21.401 -13.315 -1.508 1.00 1.00 206 PHE B CA 2
ATOM 2870 C C . PHE B 1 6 ? 21.694 -14.475 -2.439 1.00 1.00 206 PHE B C 2
ATOM 2871 O O . PHE B 1 6 ? 22.346 -14.305 -3.466 1.00 1.00 206 PHE B O 2
ATOM 2888 N N . GLU B 1 7 ? 21.232 -15.653 -2.064 1.00 1.00 207 GLU B N 2
ATOM 2889 C CA . GLU B 1 7 ? 21.454 -16.847 -2.862 1.00 1.00 207 GLU B CA 2
ATOM 2890 C C . GLU B 1 7 ? 20.200 -17.704 -2.898 1.00 1.00 207 GLU B C 2
ATOM 2891 O O . GLU B 1 7 ? 19.697 -18.123 -1.856 1.00 1.00 207 GLU B O 2
ATOM 2903 N N . VAL B 1 8 ? 19.693 -17.936 -4.098 1.00 1.00 208 VAL B N 2
ATOM 2904 C CA . VAL B 1 8 ? 18.510 -18.760 -4.292 1.00 1.00 208 VAL B CA 2
ATOM 2905 C C . VAL B 1 8 ? 18.919 -20.198 -4.547 1.00 1.00 208 VAL B C 2
ATOM 2906 O O . VAL B 1 8 ? 19.780 -20.462 -5.375 1.00 1.00 208 VAL B O 2
ATOM 2919 N N . PHE B 1 9 ? 18.279 -21.121 -3.847 1.00 1.00 209 PHE B N 2
ATOM 2920 C CA . PHE B 1 9 ? 18.608 -22.535 -3.957 1.00 1.00 209 PHE B CA 2
ATOM 2921 C C . PHE B 1 9 ? 17.333 -23.373 -3.932 1.00 1.00 209 PHE B C 2
ATOM 2922 O O . PHE B 1 9 ? 16.227 -22.835 -3.861 1.00 1.00 209 PHE B O 2
ATOM 2939 N N . VAL B 1 10 ? 17.506 -24.687 -3.943 1.00 1.00 210 VAL B N 2
ATOM 2940 C CA . VAL B 1 10 ? 16.393 -25.624 -3.952 1.00 1.00 210 VAL B CA 2
ATOM 2941 C C . VAL B 1 10 ? 16.213 -26.337 -2.607 1.00 1.00 210 VAL B C 2
ATOM 2942 O O . VAL B 1 10 ? 17.181 -26.733 -1.962 1.00 1.00 210 VAL B O 2
ATOM 2955 N N . ASP B 1 11 ? 14.952 -26.500 -2.208 1.00 1.00 211 ASP B N 2
ATOM 2956 C CA . ASP B 1 11 ? 14.601 -27.191 -0.968 1.00 1.00 211 ASP B CA 2
ATOM 2957 C C . ASP B 1 11 ? 14.615 -28.696 -1.213 1.00 1.00 211 ASP B C 2
ATOM 2958 O O . ASP B 1 11 ? 14.761 -29.141 -2.348 1.00 1.00 211 ASP B O 2
ATOM 2967 N N . ALA B 1 12 ? 14.312 -29.465 -0.185 1.00 1.00 212 ALA B N 2
ATOM 2968 C CA . ALA B 1 12 ? 14.314 -30.916 -0.287 1.00 1.00 212 ALA B CA 2
ATOM 2969 C C . ALA B 1 12 ? 13.212 -31.421 -1.212 1.00 1.00 212 ALA B C 2
ATOM 2970 O O . ALA B 1 12 ? 13.287 -32.535 -1.738 1.00 1.00 212 ALA B O 2
ATOM 2977 N N . ALA B 1 13 ? 12.225 -30.572 -1.457 1.00 1.00 213 ALA B N 2
ATOM 2978 C CA . ALA B 1 13 ? 11.083 -30.939 -2.280 1.00 1.00 213 ALA B CA 2
ATOM 2979 C C . ALA B 1 13 ? 11.109 -30.218 -3.622 1.00 1.00 213 ALA B C 2
ATOM 2980 O O . ALA B 1 13 ? 10.072 -30.057 -4.264 1.00 1.00 213 ALA B O 2
ATOM 2987 N N . ASP B 1 14 ? 12.303 -29.807 -4.048 1.00 1.00 214 ASP B N 2
ATOM 2988 C CA . ASP B 1 14 ? 12.488 -29.105 -5.322 1.00 1.00 214 ASP B CA 2
ATOM 2989 C C . ASP B 1 14 ? 11.756 -27.774 -5.324 1.00 1.00 214 ASP B C 2
ATOM 2990 O O . ASP B 1 14 ? 11.148 -27.379 -6.319 1.00 1.00 214 ASP B O 2
ATOM 2999 N N . LYS B 1 15 ? 11.838 -27.077 -4.199 1.00 1.00 215 LYS B N 2
ATOM 3000 C CA . LYS B 1 15 ? 11.225 -25.767 -4.067 1.00 1.00 215 LYS B CA 2
ATOM 3001 C C . LYS B 1 15 ? 12.299 -24.714 -4.159 1.00 1.00 215 LYS B C 2
ATOM 3002 O O . LYS B 1 15 ? 13.438 -24.961 -3.801 1.00 1.00 215 LYS B O 2
ATOM 3021 N N . TYR B 1 16 ? 11.914 -23.530 -4.544 1.00 1.00 216 TYR B N 2
ATOM 3022 C CA . TYR B 1 16 ? 12.856 -22.438 -4.674 1.00 1.00 216 TYR B CA 2
ATOM 3023 C C . TYR B 1 16 ? 12.828 -21.568 -3.432 1.00 1.00 216 TYR B C 2
ATOM 3024 O O . TYR B 1 16 ? 11.769 -21.095 -3.010 1.00 1.00 216 TYR B O 2
ATOM 3042 N N . ARG B 1 17 ? 13.988 -21.425 -2.814 1.00 1.00 217 ARG B N 2
ATOM 3043 C CA . ARG B 1 17 ? 14.134 -20.635 -1.602 1.00 1.00 217 ARG B CA 2
ATOM 3044 C C . ARG B 1 17 ? 15.399 -19.813 -1.698 1.00 1.00 217 ARG B C 2
ATOM 3045 O O . ARG B 1 17 ? 16.126 -19.919 -2.677 1.00 1.00 217 ARG B O 2
ATOM 3066 N N . TRP B 1 18 ? 15.697 -19.051 -0.664 1.00 1.00 218 TRP B N 2
ATOM 3067 C CA . TRP B 1 18 ? 16.905 -18.248 -0.651 1.00 1.00 218 TRP B CA 2
ATOM 3068 C C . TRP B 1 18 ? 17.355 -17.951 0.761 1.00 1.00 218 TRP B C 2
ATOM 3069 O O . TRP B 1 18 ? 16.568 -18.043 1.701 1.00 1.00 218 TRP B O 2
ATOM 3090 N N . ARG B 1 19 ? 18.615 -17.545 0.885 1.00 1.00 219 ARG B N 2
ATOM 3091 C CA . ARG B 1 19 ? 19.214 -17.207 2.167 1.00 1.00 219 ARG B CA 2
ATOM 3092 C C . ARG B 1 19 ? 20.220 -16.092 1.991 1.00 1.00 219 ARG B C 2
ATOM 3093 O O . ARG B 1 19 ? 20.825 -15.956 0.928 1.00 1.00 219 ARG B O 2
ATOM 3114 N N . LEU B 1 20 ? 20.330 -15.249 3.000 1.00 1.00 220 LEU B N 2
ATOM 3115 C CA . LEU B 1 20 ? 21.308 -14.185 2.979 1.00 1.00 220 LEU B CA 2
ATOM 3116 C C . LEU B 1 20 ? 22.527 -14.648 3.749 1.00 1.00 220 LEU B C 2
ATOM 3117 O O . LEU B 1 20 ? 22.413 -15.117 4.884 1.00 1.00 220 LEU B O 2
ATOM 3133 N N . VAL B 1 21 ? 23.684 -14.494 3.142 1.00 1.00 221 VAL B N 2
ATOM 3134 C CA . VAL B 1 21 ? 24.921 -14.975 3.731 1.00 1.00 221 VAL B CA 2
ATOM 3135 C C . VAL B 1 21 ? 25.949 -13.855 3.797 1.00 1.00 221 VAL B C 2
ATOM 3136 O O . VAL B 1 21 ? 26.147 -13.129 2.821 1.00 1.00 221 VAL B O 2
ATOM 3149 N N . HIS B 1 22 ? 26.549 -13.674 4.972 1.00 1.00 222 HIS B N 2
ATOM 3150 C CA . HIS B 1 22 ? 27.575 -12.648 5.159 1.00 1.00 222 HIS B CA 2
ATOM 3151 C C . HIS B 1 22 ? 28.913 -13.168 4.650 1.00 1.00 222 HIS B C 2
ATOM 3152 O O . HIS B 1 22 ? 29.032 -14.341 4.315 1.00 1.00 222 HIS B O 2
ATOM 3167 N N . ASP B 1 23 ? 29.922 -12.309 4.666 1.00 1.00 223 ASP B N 2
ATOM 3168 C CA . ASP B 1 23 ? 31.279 -12.681 4.245 1.00 1.00 223 ASP B CA 2
ATOM 3169 C C . ASP B 1 23 ? 31.799 -13.904 5.010 1.00 1.00 223 ASP B C 2
ATOM 3170 O O . ASP B 1 23 ? 32.493 -14.752 4.448 1.00 1.00 223 ASP B O 2
ATOM 3179 N N . ASN B 1 24 ? 31.428 -14.001 6.288 1.00 1.00 224 ASN B N 2
ATOM 3180 C CA . ASN B 1 24 ? 31.877 -15.102 7.150 1.00 1.00 224 ASN B CA 2
ATOM 3181 C C . ASN B 1 24 ? 31.265 -16.412 6.692 1.00 1.00 224 ASN B C 2
ATOM 3182 O O . ASN B 1 24 ? 31.856 -17.479 6.841 1.00 1.00 224 ASN B O 2
ATOM 3193 N N . GLY B 1 25 ? 30.048 -16.310 6.181 1.00 1.00 225 GLY B N 2
ATOM 3194 C CA . GLY B 1 25 ? 29.332 -17.480 5.702 1.00 1.00 225 GLY B CA 2
ATOM 3195 C C . GLY B 1 25 ? 28.150 -17.834 6.584 1.00 1.00 225 GLY B C 2
ATOM 3196 O O . GLY B 1 25 ? 27.547 -18.895 6.441 1.00 1.00 225 GLY B O 2
ATOM 3200 N N . ASN B 1 26 ? 27.815 -16.929 7.492 1.00 1.00 226 ASN B N 2
ATOM 3201 C CA . ASN B 1 26 ? 26.705 -17.137 8.416 1.00 1.00 226 ASN B CA 2
ATOM 3202 C C . ASN B 1 26 ? 25.374 -16.705 7.817 1.00 1.00 226 ASN B C 2
ATOM 3203 O O . ASN B 1 26 ? 25.300 -15.703 7.095 1.00 1.00 226 ASN B O 2
ATOM 3214 N N . ILE B 1 27 ? 24.334 -17.467 8.143 1.00 1.00 227 ILE B N 2
ATOM 3215 C CA . ILE B 1 27 ? 22.979 -17.198 7.681 1.00 1.00 227 ILE B CA 2
ATOM 3216 C C . ILE B 1 27 ? 22.397 -16.003 8.422 1.00 1.00 227 ILE B C 2
ATOM 3217 O O . ILE B 1 27 ? 22.357 -15.978 9.649 1.00 1.00 227 ILE B O 2
ATOM 3233 N N . LEU B 1 28 ? 22.038 -14.981 7.666 1.00 1.00 228 LEU B N 2
ATOM 3234 C CA . LEU B 1 28 ? 21.481 -13.766 8.227 1.00 1.00 228 LEU B CA 2
ATOM 3235 C C . LEU B 1 28 ? 19.969 -13.814 8.138 1.00 1.00 228 LEU B C 2
ATOM 3236 O O . LEU B 1 28 ? 19.259 -13.402 9.055 1.00 1.00 228 LEU B O 2
ATOM 3252 N N . ALA B 1 29 ? 19.491 -14.275 6.992 1.00 1.00 229 ALA B N 2
ATOM 3253 C CA . ALA B 1 29 ? 18.061 -14.438 6.770 1.00 1.00 229 ALA B CA 2
ATOM 3254 C C . ALA B 1 29 ? 17.780 -15.519 5.735 1.00 1.00 229 ALA B C 2
ATOM 3255 O O . ALA B 1 29 ? 18.681 -15.948 5.014 1.00 1.00 229 ALA B O 2
ATOM 3262 N N . ASP B 1 30 ? 16.527 -15.944 5.689 1.00 1.00 230 ASP B N 2
ATOM 3263 C CA . ASP B 1 30 ? 16.050 -16.972 4.765 1.00 1.00 230 ASP B CA 2
ATOM 3264 C C . ASP B 1 30 ? 14.675 -16.571 4.240 1.00 1.00 230 ASP B C 2
ATOM 3265 O O . ASP B 1 30 ? 14.031 -15.703 4.829 1.00 1.00 230 ASP B O 2
ATOM 3274 N N . SER B 1 31 ? 14.261 -17.135 3.110 1.00 1.00 231 SER B N 2
ATOM 3275 C CA . SER B 1 31 ? 12.951 -16.837 2.522 1.00 1.00 231 SER B CA 2
ATOM 3276 C C . SER B 1 31 ? 11.818 -17.102 3.517 1.00 1.00 231 SER B C 2
ATOM 3277 O O . SER B 1 31 ? 10.786 -16.436 3.497 1.00 1.00 231 SER B O 2
ATOM 3285 N N . GLY B 1 32 ? 12.007 -18.110 4.355 1.00 1.00 232 GLY B N 2
ATOM 3286 C CA . GLY B 1 32 ? 11.001 -18.491 5.320 1.00 1.00 232 GLY B CA 2
ATOM 3287 C C . GLY B 1 32 ? 10.066 -19.511 4.723 1.00 1.00 232 GLY B C 2
ATOM 3288 O O . GLY B 1 32 ? 9.882 -20.605 5.257 1.00 1.00 232 GLY B O 2
ATOM 3292 N N . GLU B 1 33 ? 9.561 -19.165 3.555 1.00 1.00 233 GLU B N 2
ATOM 3293 C CA . GLU B 1 33 ? 8.635 -20.002 2.813 1.00 1.00 233 GLU B CA 2
ATOM 3294 C C . GLU B 1 33 ? 9.352 -20.747 1.688 1.00 1.00 233 GLU B C 2
ATOM 3295 O O . GLU B 1 33 ? 10.554 -20.567 1.467 1.00 1.00 233 GLU B O 2
ATOM 3307 N N . GLY B 1 34 ? 8.591 -21.573 0.984 1.00 1.00 234 GLY B N 2
ATOM 3308 C CA . GLY B 1 34 ? 9.105 -22.318 -0.148 1.00 1.00 234 GLY B CA 2
ATOM 3309 C C . GLY B 1 34 ? 8.073 -22.370 -1.252 1.00 1.00 234 GLY B C 2
ATOM 3310 O O . GLY B 1 34 ? 6.886 -22.548 -0.970 1.00 1.00 234 GLY B O 2
ATOM 3314 N N . TYR B 1 35 ? 8.501 -22.225 -2.499 1.00 1.00 235 TYR B N 2
ATOM 3315 C CA . TYR B 1 35 ? 7.566 -22.196 -3.620 1.00 1.00 235 TYR B CA 2
ATOM 3316 C C . TYR B 1 35 ? 8.079 -23.013 -4.794 1.00 1.00 235 TYR B C 2
ATOM 3317 O O . TYR B 1 35 ? 9.230 -23.439 -4.802 1.00 1.00 235 TYR B O 2
ATOM 3335 N N . ALA B 1 36 ? 7.233 -23.177 -5.802 1.00 1.00 236 ALA B N 2
ATOM 3336 C CA . ALA B 1 36 ? 7.556 -23.997 -6.965 1.00 1.00 236 ALA B CA 2
ATOM 3337 C C . ALA B 1 36 ? 8.097 -23.185 -8.140 1.00 1.00 236 ALA B C 2
ATOM 3338 O O . ALA B 1 36 ? 8.195 -23.701 -9.253 1.00 1.00 236 ALA B O 2
ATOM 3345 N N . SER B 1 37 ? 8.419 -21.919 -7.919 1.00 1.00 237 SER B N 2
ATOM 3346 C CA . SER B 1 37 ? 8.947 -21.085 -8.995 1.00 1.00 237 SER B CA 2
ATOM 3347 C C . SER B 1 37 ? 10.119 -20.248 -8.508 1.00 1.00 237 SER B C 2
ATOM 3348 O O . SER B 1 37 ? 10.064 -19.635 -7.433 1.00 1.00 237 SER B O 2
ATOM 3356 N N . LYS B 1 38 ? 11.163 -20.197 -9.321 1.00 1.00 238 LYS B N 2
ATOM 3357 C CA . LYS B 1 38 ? 12.357 -19.444 -8.990 1.00 1.00 238 LYS B CA 2
ATOM 3358 C C . LYS B 1 38 ? 12.039 -17.962 -8.912 1.00 1.00 238 LYS B C 2
ATOM 3359 O O . LYS B 1 38 ? 12.541 -17.256 -8.041 1.00 1.00 238 LYS B O 2
ATOM 3378 N N . GLN B 1 39 ? 11.175 -17.511 -9.813 1.00 1.00 239 GLN B N 2
ATOM 3379 C CA . GLN B 1 39 ? 10.789 -16.115 -9.876 1.00 1.00 239 GLN B CA 2
ATOM 3380 C C . GLN B 1 39 ? 10.211 -15.679 -8.540 1.00 1.00 239 GLN B C 2
ATOM 3381 O O . GLN B 1 39 ? 10.639 -14.677 -7.980 1.00 1.00 239 GLN B O 2
ATOM 3395 N N . LYS B 1 40 ? 9.336 -16.515 -7.980 1.00 1.00 240 LYS B N 2
ATOM 3396 C CA . LYS B 1 40 ? 8.673 -16.202 -6.721 1.00 1.00 240 LYS B CA 2
ATOM 3397 C C . LYS B 1 40 ? 9.686 -16.078 -5.589 1.00 1.00 240 LYS B C 2
ATOM 3398 O O . LYS B 1 40 ? 9.568 -15.186 -4.750 1.00 1.00 240 LYS B O 2
ATOM 3417 N N . ALA B 1 41 ? 10.677 -16.963 -5.569 1.00 1.00 241 ALA B N 2
ATOM 3418 C CA . ALA B 1 41 ? 11.721 -16.896 -4.558 1.00 1.00 241 ALA B CA 2
ATOM 3419 C C . ALA B 1 41 ? 12.414 -15.544 -4.623 1.00 1.00 241 ALA B C 2
ATOM 3420 O O . ALA B 1 41 ? 12.527 -14.827 -3.624 1.00 1.00 241 ALA B O 2
ATOM 3427 N N . LYS B 1 42 ? 12.789 -15.160 -5.833 1.00 1.00 242 LYS B N 2
ATOM 3428 C CA . LYS B 1 42 ? 13.463 -13.899 -6.048 1.00 1.00 242 LYS B CA 2
ATOM 3429 C C . LYS B 1 42 ? 12.561 -12.719 -5.713 1.00 1.00 242 LYS B C 2
ATOM 3430 O O . LYS B 1 42 ? 13.024 -11.726 -5.157 1.00 1.00 242 LYS B O 2
ATOM 3449 N N . GLN B 1 43 ? 11.269 -12.852 -5.989 1.00 1.00 243 GLN B N 2
ATOM 3450 C CA . GLN B 1 43 ? 10.317 -11.799 -5.637 1.00 1.00 243 GLN B CA 2
ATOM 3451 C C . GLN B 1 43 ? 10.279 -11.635 -4.121 1.00 1.00 243 GLN B C 2
ATOM 3452 O O . GLN B 1 43 ? 9.993 -10.550 -3.616 1.00 1.00 243 GLN B O 2
ATOM 3466 N N . GLY B 1 44 ? 10.572 -12.716 -3.395 1.00 1.00 244 GLY B N 2
ATOM 3467 C CA . GLY B 1 44 ? 10.589 -12.648 -1.950 1.00 1.00 244 GLY B CA 2
ATOM 3468 C C . GLY B 1 44 ? 11.700 -11.743 -1.489 1.00 1.00 244 GLY B C 2
ATOM 3469 O O . GLY B 1 44 ? 11.520 -10.909 -0.605 1.00 1.00 244 GLY B O 2
ATOM 3473 N N . ILE B 1 45 ? 12.844 -11.885 -2.143 1.00 1.00 245 ILE B N 2
ATOM 3474 C CA . ILE B 1 45 ? 13.995 -11.048 -1.868 1.00 1.00 245 ILE B CA 2
ATOM 3475 C C . ILE B 1 45 ? 13.663 -9.591 -2.164 1.00 1.00 245 ILE B C 2
ATOM 3476 O O . ILE B 1 45 ? 13.957 -8.696 -1.377 1.00 1.00 245 ILE B O 2
ATOM 3492 N N . GLU B 1 46 ? 13.020 -9.361 -3.299 1.00 1.00 246 GLU B N 2
ATOM 3493 C CA . GLU B 1 46 ? 12.653 -8.011 -3.692 1.00 1.00 246 GLU B CA 2
ATOM 3494 C C . GLU B 1 46 ? 11.697 -7.411 -2.677 1.00 1.00 246 GLU B C 2
ATOM 3495 O O . GLU B 1 46 ? 11.808 -6.239 -2.318 1.00 1.00 246 GLU B O 2
ATOM 3507 N N . SER B 1 47 ? 10.780 -8.231 -2.198 1.00 1.00 247 SER B N 2
ATOM 3508 C CA . SER B 1 47 ? 9.823 -7.802 -1.202 1.00 1.00 247 SER B CA 2
ATOM 3509 C C . SER B 1 47 ? 10.512 -7.515 0.129 1.00 1.00 247 SER B C 2
ATOM 3510 O O . SER B 1 47 ? 10.140 -6.580 0.835 1.00 1.00 247 SER B O 2
ATOM 3518 N N . VAL B 1 48 ? 11.558 -8.270 0.449 1.00 1.00 248 VAL B N 2
ATOM 3519 C CA . VAL B 1 48 ? 12.224 -8.087 1.727 1.00 1.00 248 VAL B CA 2
ATOM 3520 C C . VAL B 1 48 ? 13.047 -6.798 1.709 1.00 1.00 248 VAL B C 2
ATOM 3521 O O . VAL B 1 48 ? 13.001 -6.025 2.654 1.00 1.00 248 VAL B O 2
ATOM 3534 N N . LYS B 1 49 ? 13.703 -6.502 0.587 1.00 1.00 249 LYS B N 2
ATOM 3535 C CA . LYS B 1 49 ? 14.510 -5.292 0.472 1.00 1.00 249 LYS B CA 2
ATOM 3536 C C . LYS B 1 49 ? 13.631 -4.043 0.477 1.00 1.00 249 LYS B C 2
ATOM 3537 O O . LYS B 1 49 ? 14.112 -2.925 0.639 1.00 1.00 249 LYS B O 2
ATOM 3556 N N . ARG B 1 50 ? 12.332 -4.262 0.326 1.00 1.00 250 ARG B N 2
ATOM 3557 C CA . ARG B 1 50 ? 11.355 -3.192 0.271 1.00 1.00 250 ARG B CA 2
ATOM 3558 C C . ARG B 1 50 ? 10.632 -3.039 1.607 1.00 1.00 250 ARG B C 2
ATOM 3559 O O . ARG B 1 50 ? 9.805 -2.148 1.777 1.00 1.00 250 ARG B O 2
ATOM 3580 N N . ASN B 1 51 ? 10.944 -3.913 2.558 1.00 1.00 251 ASN B N 2
ATOM 3581 C CA . ASN B 1 51 ? 10.250 -3.907 3.849 1.00 1.00 251 ASN B CA 2
ATOM 3582 C C . ASN B 1 51 ? 11.199 -4.071 5.019 1.00 1.00 251 ASN B C 2
ATOM 3583 O O . ASN B 1 51 ? 11.067 -3.394 6.026 1.00 1.00 251 ASN B O 2
ATOM 3594 N N . ALA B 1 52 ? 12.178 -4.934 4.852 1.00 1.00 252 ALA B N 2
ATOM 3595 C CA . ALA B 1 52 ? 13.142 -5.241 5.905 1.00 1.00 252 ALA B CA 2
ATOM 3596 C C . ALA B 1 52 ? 13.850 -4.000 6.441 1.00 1.00 252 ALA B C 2
ATOM 3597 O O . ALA B 1 52 ? 13.864 -3.792 7.650 1.00 1.00 252 ALA B O 2
ATOM 3604 N N . PRO B 1 53 ? 14.407 -3.120 5.580 1.00 1.00 253 PRO B N 2
ATOM 3605 C CA . PRO B 1 53 ? 15.137 -1.948 6.069 1.00 1.00 253 PRO B CA 2
ATOM 3606 C C . PRO B 1 53 ? 14.247 -0.934 6.793 1.00 1.00 253 PRO B C 2
ATOM 3607 O O . PRO B 1 53 ? 14.756 -0.016 7.437 1.00 1.00 253 PRO B O 2
ATOM 3618 N N . ASP B 1 54 ? 12.931 -1.126 6.733 1.00 1.00 254 ASP B N 2
ATOM 3619 C CA . ASP B 1 54 ? 11.998 -0.186 7.359 1.00 1.00 254 ASP B CA 2
ATOM 3620 C C . ASP B 1 54 ? 11.103 -0.850 8.396 1.00 1.00 254 ASP B C 2
ATOM 3621 O O . ASP B 1 54 ? 10.455 -0.173 9.193 1.00 1.00 254 ASP B O 2
ATOM 3630 N N . ALA B 1 55 ? 11.077 -2.169 8.388 1.00 1.00 255 ALA B N 2
ATOM 3631 C CA . ALA B 1 55 ? 10.226 -2.927 9.293 1.00 1.00 255 ALA B CA 2
ATOM 3632 C C . ALA B 1 55 ? 10.692 -2.824 10.741 1.00 1.00 255 ALA B C 2
ATOM 3633 O O . ALA B 1 55 ? 11.888 -2.897 11.040 1.00 1.00 255 ALA B O 2
ATOM 3640 N N . ASP B 1 56 ? 9.721 -2.660 11.633 1.00 1.00 256 ASP B N 2
ATOM 3641 C CA . ASP B 1 56 ? 9.980 -2.543 13.068 1.00 1.00 256 ASP B CA 2
ATOM 3642 C C . ASP B 1 56 ? 9.938 -3.897 13.753 1.00 1.00 256 ASP B C 2
ATOM 3643 O O . ASP B 1 56 ? 9.139 -4.758 13.397 1.00 1.00 256 ASP B O 2
ATOM 3652 N N . VAL B 1 57 ? 10.803 -4.064 14.739 1.00 1.00 257 VAL B N 2
ATOM 3653 C CA . VAL B 1 57 ? 10.910 -5.309 15.484 1.00 1.00 257 VAL B CA 2
ATOM 3654 C C . VAL B 1 57 ? 9.920 -5.376 16.639 1.00 1.00 257 VAL B C 2
ATOM 3655 O O . VAL B 1 57 ? 9.938 -4.528 17.536 1.00 1.00 257 VAL B O 2
ATOM 3668 N N . ILE B 1 58 ? 9.097 -6.412 16.641 1.00 1.00 258 ILE B N 2
ATOM 3669 C CA . ILE B 1 58 ? 8.153 -6.631 17.726 1.00 1.00 258 ILE B CA 2
ATOM 3670 C C . ILE B 1 58 ? 8.510 -7.916 18.443 1.00 1.00 258 ILE B C 2
ATOM 3671 O O . ILE B 1 58 ? 8.898 -8.904 17.821 1.00 1.00 258 ILE B O 2
ATOM 3687 N N . GLU B 1 59 ? 8.434 -7.877 19.748 1.00 1.00 259 GLU B N 2
ATOM 3688 C CA . GLU B 1 59 ? 8.700 -9.039 20.564 1.00 1.00 259 GLU B CA 2
ATOM 3689 C C . GLU B 1 59 ? 7.393 -9.803 20.760 1.00 1.00 259 GLU B C 2
ATOM 3690 O O . GLU B 1 59 ? 6.527 -9.377 21.525 1.00 1.00 259 GLU B O 2
ATOM 3702 N N . ALA B 1 60 ? 7.218 -10.869 19.992 1.00 1.00 260 ALA B N 2
ATOM 3703 C CA . ALA B 1 60 ? 5.994 -11.646 20.027 1.00 1.00 260 ALA B CA 2
ATOM 3704 C C . ALA B 1 60 ? 6.013 -12.642 21.181 1.00 1.00 260 ALA B C 2
ATOM 3705 O O . ALA B 1 60 ? 5.439 -12.332 22.244 1.00 1.00 260 ALA B O 2
ATOM 3713 N N . MET A 1 1 ? 6.713 4.073 3.123 1.00 1.00 101 MET A N 3
ATOM 3714 C CA . MET A 1 1 ? 6.329 3.413 1.851 1.00 1.00 101 MET A CA 3
ATOM 3715 C C . MET A 1 1 ? 6.051 1.924 2.034 1.00 1.00 101 MET A C 3
ATOM 3716 O O . MET A 1 1 ? 5.298 1.333 1.260 1.00 1.00 101 MET A O 3
ATOM 3732 N N . ASN A 1 2 ? 6.659 1.309 3.041 1.00 1.00 102 ASN A N 3
ATOM 3733 C CA . ASN A 1 2 ? 6.508 -0.127 3.225 1.00 1.00 102 ASN A CA 3
ATOM 3734 C C . ASN A 1 2 ? 5.334 -0.459 4.124 1.00 1.00 102 ASN A C 3
ATOM 3735 O O . ASN A 1 2 ? 4.750 0.415 4.767 1.00 1.00 102 ASN A O 3
ATOM 3746 N N . LYS A 1 3 ? 4.991 -1.738 4.137 1.00 1.00 103 LYS A N 3
ATOM 3747 C CA . LYS A 1 3 ? 3.966 -2.263 5.019 1.00 1.00 103 LYS A CA 3
ATOM 3748 C C . LYS A 1 3 ? 4.415 -3.638 5.487 1.00 1.00 103 LYS A C 3
ATOM 3749 O O . LYS A 1 3 ? 4.149 -4.650 4.828 1.00 1.00 103 LYS A O 3
ATOM 3768 N N . ALA A 1 4 ? 5.019 -3.673 6.664 1.00 1.00 104 ALA A N 3
ATOM 3769 C CA . ALA A 1 4 ? 5.548 -4.900 7.228 1.00 1.00 104 ALA A CA 3
ATOM 3770 C C . ALA A 1 4 ? 6.095 -4.643 8.616 1.00 1.00 104 ALA A C 3
ATOM 3771 O O . ALA A 1 4 ? 6.202 -3.494 9.044 1.00 1.00 104 ALA A O 3
ATOM 3778 N N . HIS A 1 5 ? 6.507 -5.709 9.279 1.00 1.00 105 HIS A N 3
ATOM 3779 C CA . HIS A 1 5 ? 7.091 -5.609 10.607 1.00 1.00 105 HIS A CA 3
ATOM 3780 C C . HIS A 1 5 ? 7.712 -6.943 10.996 1.00 1.00 105 HIS A C 3
ATOM 3781 O O . HIS A 1 5 ? 7.244 -8.000 10.570 1.00 1.00 105 HIS A O 3
ATOM 3796 N N . PHE A 1 6 ? 8.786 -6.879 11.763 1.00 1.00 106 PHE A N 3
ATOM 3797 C CA . PHE A 1 6 ? 9.489 -8.074 12.225 1.00 1.00 106 PHE A CA 3
ATOM 3798 C C . PHE A 1 6 ? 8.846 -8.621 13.487 1.00 1.00 106 PHE A C 3
ATOM 3799 O O . PHE A 1 6 ? 8.301 -7.869 14.292 1.00 1.00 106 PHE A O 3
ATOM 3816 N N . GLU A 1 7 ? 8.913 -9.935 13.654 1.00 1.00 107 GLU A N 3
ATOM 3817 C CA . GLU A 1 7 ? 8.343 -10.592 14.823 1.00 1.00 107 GLU A CA 3
ATOM 3818 C C . GLU A 1 7 ? 9.246 -11.724 15.301 1.00 1.00 107 GLU A C 3
ATOM 3819 O O . GLU A 1 7 ? 9.550 -12.648 14.551 1.00 1.00 107 GLU A O 3
ATOM 3831 N N . VAL A 1 8 ? 9.696 -11.611 16.543 1.00 1.00 108 VAL A N 3
ATOM 3832 C CA . VAL A 1 8 ? 10.571 -12.597 17.164 1.00 1.00 108 VAL A CA 3
ATOM 3833 C C . VAL A 1 8 ? 9.744 -13.595 17.963 1.00 1.00 108 VAL A C 3
ATOM 3834 O O . VAL A 1 8 ? 8.818 -13.206 18.660 1.00 1.00 108 VAL A O 3
ATOM 3847 N N . PHE A 1 9 ? 10.085 -14.872 17.870 1.00 1.00 109 PHE A N 3
ATOM 3848 C CA . PHE A 1 9 ? 9.334 -15.912 18.559 1.00 1.00 109 PHE A CA 3
ATOM 3849 C C . PHE A 1 9 ? 10.269 -17.027 19.022 1.00 1.00 109 PHE A C 3
ATOM 3850 O O . PHE A 1 9 ? 11.474 -16.975 18.775 1.00 1.00 109 PHE A O 3
ATOM 3867 N N . VAL A 1 10 ? 9.694 -18.052 19.642 1.00 1.00 110 VAL A N 3
ATOM 3868 C CA . VAL A 1 10 ? 10.458 -19.185 20.157 1.00 1.00 110 VAL A CA 3
ATOM 3869 C C . VAL A 1 10 ? 10.327 -20.427 19.271 1.00 1.00 110 VAL A C 3
ATOM 3870 O O . VAL A 1 10 ? 9.237 -20.775 18.819 1.00 1.00 110 VAL A O 3
ATOM 3883 N N . ASP A 1 11 ? 11.457 -21.092 19.044 1.00 1.00 111 ASP A N 3
ATOM 3884 C CA . ASP A 1 11 ? 11.507 -22.314 18.254 1.00 1.00 111 ASP A CA 3
ATOM 3885 C C . ASP A 1 11 ? 11.115 -23.493 19.135 1.00 1.00 111 ASP A C 3
ATOM 3886 O O . ASP A 1 11 ? 10.973 -23.344 20.346 1.00 1.00 111 ASP A O 3
ATOM 3895 N N . ALA A 1 12 ? 11.118 -24.681 18.563 1.00 1.00 112 ALA A N 3
ATOM 3896 C CA . ALA A 1 12 ? 10.726 -25.877 19.292 1.00 1.00 112 ALA A CA 3
ATOM 3897 C C . ALA A 1 12 ? 11.733 -26.241 20.382 1.00 1.00 112 ALA A C 3
ATOM 3898 O O . ALA A 1 12 ? 11.422 -27.015 21.285 1.00 1.00 112 ALA A O 3
ATOM 3905 N N . ALA A 1 13 ? 12.922 -25.652 20.315 1.00 1.00 113 ALA A N 3
ATOM 3906 C CA . ALA A 1 13 ? 13.973 -25.954 21.270 1.00 1.00 113 ALA A CA 3
ATOM 3907 C C . ALA A 1 13 ? 14.244 -24.769 22.193 1.00 1.00 113 ALA A C 3
ATOM 3908 O O . ALA A 1 13 ? 15.343 -24.628 22.727 1.00 1.00 113 ALA A O 3
ATOM 3915 N N . ASP A 1 14 ? 13.241 -23.896 22.315 1.00 1.00 114 ASP A N 3
ATOM 3916 C CA . ASP A 1 14 ? 13.291 -22.725 23.203 1.00 1.00 114 ASP A CA 3
ATOM 3917 C C . ASP A 1 14 ? 14.267 -21.702 22.681 1.00 1.00 114 ASP A C 3
ATOM 3918 O O . ASP A 1 14 ? 14.973 -21.042 23.443 1.00 1.00 114 ASP A O 3
ATOM 3927 N N . LYS A 1 15 ? 14.256 -21.529 21.377 1.00 1.00 115 LYS A N 3
ATOM 3928 C CA . LYS A 1 15 ? 15.192 -20.641 20.733 1.00 1.00 115 LYS A CA 3
ATOM 3929 C C . LYS A 1 15 ? 14.500 -19.439 20.167 1.00 1.00 115 LYS A C 3
ATOM 3930 O O . LYS A 1 15 ? 13.410 -19.529 19.641 1.00 1.00 115 LYS A O 3
ATOM 3949 N N . TYR A 1 16 ? 15.220 -18.367 20.135 1.00 1.00 116 TYR A N 3
ATOM 3950 C CA . TYR A 1 16 ? 14.688 -17.113 19.666 1.00 1.00 116 TYR A CA 3
ATOM 3951 C C . TYR A 1 16 ? 14.995 -16.920 18.197 1.00 1.00 116 TYR A C 3
ATOM 3952 O O . TYR A 1 16 ? 16.151 -16.984 17.771 1.00 1.00 116 TYR A O 3
ATOM 3970 N N . ARG A 1 17 ? 13.937 -16.778 17.425 1.00 1.00 117 ARG A N 3
ATOM 3971 C CA . ARG A 1 17 ? 14.035 -16.585 15.992 1.00 1.00 117 ARG A CA 3
ATOM 3972 C C . ARG A 1 17 ? 13.115 -15.461 15.599 1.00 1.00 117 ARG A C 3
ATOM 3973 O O . ARG A 1 17 ? 12.404 -14.932 16.440 1.00 1.00 117 ARG A O 3
ATOM 3994 N N . TRP A 1 18 ? 13.061 -15.148 14.323 1.00 1.00 118 TRP A N 3
ATOM 3995 C CA . TRP A 1 18 ? 12.170 -14.106 13.858 1.00 1.00 118 TRP A CA 3
ATOM 3996 C C . TRP A 1 18 ? 11.772 -14.323 12.427 1.00 1.00 118 TRP A C 3
ATOM 3997 O O . TRP A 1 18 ? 12.421 -15.070 11.700 1.00 1.00 118 TRP A O 3
ATOM 4018 N N . ARG A 1 19 ? 10.708 -13.641 12.035 1.00 1.00 119 ARG A N 3
ATOM 4019 C CA . ARG A 1 19 ? 10.187 -13.704 10.688 1.00 1.00 119 ARG A CA 3
ATOM 4020 C C . ARG A 1 19 ? 9.567 -12.369 10.325 1.00 1.00 119 ARG A C 3
ATOM 4021 O O . ARG A 1 19 ? 8.981 -11.698 11.177 1.00 1.00 119 ARG A O 3
ATOM 4042 N N . LEU A 1 20 ? 9.765 -11.957 9.090 1.00 1.00 120 LEU A N 3
ATOM 4043 C CA . LEU A 1 20 ? 9.195 -10.712 8.617 1.00 1.00 120 LEU A CA 3
ATOM 4044 C C . LEU A 1 20 ? 7.836 -11.002 8.015 1.00 1.00 120 LEU A C 3
ATOM 4045 O O . LEU A 1 20 ? 7.684 -11.945 7.238 1.00 1.00 120 LEU A O 3
ATOM 4061 N N . VAL A 1 21 ? 6.863 -10.180 8.351 1.00 1.00 121 VAL A N 3
ATOM 4062 C CA . VAL A 1 21 ? 5.504 -10.389 7.897 1.00 1.00 121 VAL A CA 3
ATOM 4063 C C . VAL A 1 21 ? 4.967 -9.119 7.253 1.00 1.00 121 VAL A C 3
ATOM 4064 O O . VAL A 1 21 ? 5.121 -8.029 7.803 1.00 1.00 121 VAL A O 3
ATOM 4077 N N . HIS A 1 22 ? 4.400 -9.252 6.057 1.00 1.00 122 HIS A N 3
ATOM 4078 C CA . HIS A 1 22 ? 3.814 -8.110 5.371 1.00 1.00 122 HIS A CA 3
ATOM 4079 C C . HIS A 1 22 ? 2.465 -7.812 5.997 1.00 1.00 122 HIS A C 3
ATOM 4080 O O . HIS A 1 22 ? 1.954 -8.614 6.772 1.00 1.00 122 HIS A O 3
ATOM 4095 N N . ASP A 1 23 ? 1.863 -6.701 5.608 1.00 1.00 123 ASP A N 3
ATOM 4096 C CA . ASP A 1 23 ? 0.534 -6.336 6.109 1.00 1.00 123 ASP A CA 3
ATOM 4097 C C . ASP A 1 23 ? -0.481 -7.428 5.769 1.00 1.00 123 ASP A C 3
ATOM 4098 O O . ASP A 1 23 ? -1.414 -7.687 6.523 1.00 1.00 123 ASP A O 3
ATOM 4107 N N . ASN A 1 24 ? -0.225 -8.120 4.657 1.00 1.00 124 ASN A N 3
ATOM 4108 C CA . ASN A 1 24 ? -1.100 -9.193 4.176 1.00 1.00 124 ASN A CA 3
ATOM 4109 C C . ASN A 1 24 ? -1.073 -10.365 5.144 1.00 1.00 124 ASN A C 3
ATOM 4110 O O . ASN A 1 24 ? -2.057 -11.085 5.303 1.00 1.00 124 ASN A O 3
ATOM 4121 N N . GLY A 1 25 ? 0.088 -10.570 5.754 1.00 1.00 125 GLY A N 3
ATOM 4122 C CA . GLY A 1 25 ? 0.252 -11.636 6.730 1.00 1.00 125 GLY A CA 3
ATOM 4123 C C . GLY A 1 25 ? 1.151 -12.754 6.237 1.00 1.00 125 GLY A C 3
ATOM 4124 O O . GLY A 1 25 ? 1.287 -13.786 6.888 1.00 1.00 125 GLY A O 3
ATOM 4128 N N . ASN A 1 26 ? 1.779 -12.530 5.094 1.00 1.00 126 ASN A N 3
ATOM 4129 C CA . ASN A 1 26 ? 2.679 -13.517 4.498 1.00 1.00 126 ASN A CA 3
ATOM 4130 C C . ASN A 1 26 ? 4.101 -13.367 5.016 1.00 1.00 126 ASN A C 3
ATOM 4131 O O . ASN A 1 26 ? 4.561 -12.246 5.264 1.00 1.00 126 ASN A O 3
ATOM 4142 N N . ILE A 1 27 ? 4.787 -14.494 5.156 1.00 1.00 127 ILE A N 3
ATOM 4143 C CA . ILE A 1 27 ? 6.167 -14.508 5.617 1.00 1.00 127 ILE A CA 3
ATOM 4144 C C . ILE A 1 27 ? 7.097 -14.083 4.490 1.00 1.00 127 ILE A C 3
ATOM 4145 O O . ILE A 1 27 ? 7.100 -14.674 3.414 1.00 1.00 127 ILE A O 3
ATOM 4161 N N . LEU A 1 28 ? 7.818 -13.006 4.726 1.00 1.00 128 LEU A N 3
ATOM 4162 C CA . LEU A 1 28 ? 8.726 -12.451 3.740 1.00 1.00 128 LEU A CA 3
ATOM 4163 C C . LEU A 1 28 ? 10.129 -12.976 3.970 1.00 1.00 128 LEU A C 3
ATOM 4164 O O . LEU A 1 28 ? 10.852 -13.305 3.032 1.00 1.00 128 LEU A O 3
ATOM 4180 N N . ALA A 1 29 ? 10.522 -12.994 5.234 1.00 1.00 129 ALA A N 3
ATOM 4181 C CA . ALA A 1 29 ? 11.834 -13.507 5.612 1.00 1.00 129 ALA A CA 3
ATOM 4182 C C . ALA A 1 29 ? 11.809 -14.154 6.992 1.00 1.00 129 ALA A C 3
ATOM 4183 O O . ALA A 1 29 ? 10.834 -14.024 7.729 1.00 1.00 129 ALA A O 3
ATOM 4190 N N . ASP A 1 30 ? 12.897 -14.846 7.314 1.00 1.00 130 ASP A N 3
ATOM 4191 C CA . ASP A 1 30 ? 13.059 -15.566 8.577 1.00 1.00 130 ASP A CA 3
ATOM 4192 C C . ASP A 1 30 ? 14.518 -15.455 9.020 1.00 1.00 130 ASP A C 3
ATOM 4193 O O . ASP A 1 30 ? 15.383 -15.165 8.198 1.00 1.00 130 ASP A O 3
ATOM 4202 N N . SER A 1 31 ? 14.771 -15.594 10.319 1.00 1.00 131 SER A N 3
ATOM 4203 C CA . SER A 1 31 ? 16.136 -15.525 10.862 1.00 1.00 131 SER A CA 3
ATOM 4204 C C . SER A 1 31 ? 17.038 -16.578 10.223 1.00 1.00 131 SER A C 3
ATOM 4205 O O . SER A 1 31 ? 18.243 -16.388 10.093 1.00 1.00 131 SER A O 3
ATOM 4213 N N . GLY A 1 32 ? 16.444 -17.713 9.890 1.00 1.00 132 GLY A N 3
ATOM 4214 C CA . GLY A 1 32 ? 17.181 -18.809 9.305 1.00 1.00 132 GLY A CA 3
ATOM 4215 C C . GLY A 1 32 ? 17.757 -19.701 10.378 1.00 1.00 132 GLY A C 3
ATOM 4216 O O . GLY A 1 32 ? 17.601 -20.923 10.347 1.00 1.00 132 GLY A O 3
ATOM 4220 N N . GLU A 1 33 ? 18.375 -19.062 11.355 1.00 1.00 133 GLU A N 3
ATOM 4221 C CA . GLU A 1 33 ? 18.996 -19.747 12.476 1.00 1.00 133 GLU A CA 3
ATOM 4222 C C . GLU A 1 33 ? 18.216 -19.528 13.768 1.00 1.00 133 GLU A C 3
ATOM 4223 O O . GLU A 1 33 ? 17.292 -18.715 13.824 1.00 1.00 133 GLU A O 3
ATOM 4235 N N . GLY A 1 34 ? 18.603 -20.273 14.797 1.00 1.00 134 GLY A N 3
ATOM 4236 C CA . GLY A 1 34 ? 17.973 -20.170 16.097 1.00 1.00 134 GLY A CA 3
ATOM 4237 C C . GLY A 1 34 ? 19.010 -20.029 17.191 1.00 1.00 134 GLY A C 3
ATOM 4238 O O . GLY A 1 34 ? 20.089 -20.624 17.106 1.00 1.00 134 GLY A O 3
ATOM 4242 N N . TYR A 1 35 ? 18.689 -19.265 18.225 1.00 1.00 135 TYR A N 3
ATOM 4243 C CA . TYR A 1 35 ? 19.636 -19.003 19.301 1.00 1.00 135 TYR A CA 3
ATOM 4244 C C . TYR A 1 35 ? 18.925 -18.991 20.642 1.00 1.00 135 TYR A C 3
ATOM 4245 O O . TYR A 1 35 ? 17.707 -18.885 20.698 1.00 1.00 135 TYR A O 3
ATOM 4263 N N . ALA A 1 36 ? 19.690 -19.052 21.717 1.00 1.00 136 ALA A N 3
ATOM 4264 C CA . ALA A 1 36 ? 19.123 -19.088 23.056 1.00 1.00 136 ALA A CA 3
ATOM 4265 C C . ALA A 1 36 ? 18.990 -17.694 23.665 1.00 1.00 136 ALA A C 3
ATOM 4266 O O . ALA A 1 36 ? 18.721 -17.555 24.860 1.00 1.00 136 ALA A O 3
ATOM 4273 N N . SER A 1 37 ? 19.192 -16.663 22.858 1.00 1.00 137 SER A N 3
ATOM 4274 C CA . SER A 1 37 ? 19.101 -15.295 23.343 1.00 1.00 137 SER A CA 3
ATOM 4275 C C . SER A 1 37 ? 18.153 -14.442 22.494 1.00 1.00 137 SER A C 3
ATOM 4276 O O . SER A 1 37 ? 18.261 -14.388 21.263 1.00 1.00 137 SER A O 3
ATOM 4284 N N . LYS A 1 38 ? 17.228 -13.766 23.176 1.00 1.00 138 LYS A N 3
ATOM 4285 C CA . LYS A 1 38 ? 16.240 -12.925 22.515 1.00 1.00 138 LYS A CA 3
ATOM 4286 C C . LYS A 1 38 ? 16.913 -11.726 21.863 1.00 1.00 138 LYS A C 3
ATOM 4287 O O . LYS A 1 38 ? 16.515 -11.287 20.783 1.00 1.00 138 LYS A O 3
ATOM 4306 N N . GLN A 1 39 ? 17.933 -11.201 22.534 1.00 1.00 139 GLN A N 3
ATOM 4307 C CA . GLN A 1 39 ? 18.701 -10.085 22.009 1.00 1.00 139 GLN A CA 3
ATOM 4308 C C . GLN A 1 39 ? 19.317 -10.458 20.663 1.00 1.00 139 GLN A C 3
ATOM 4309 O O . GLN A 1 39 ? 19.205 -9.702 19.702 1.00 1.00 139 GLN A O 3
ATOM 4323 N N . LYS A 1 40 ? 19.861 -11.677 20.582 1.00 1.00 140 LYS A N 3
ATOM 4324 C CA . LYS A 1 40 ? 20.515 -12.161 19.365 1.00 1.00 140 LYS A CA 3
ATOM 4325 C C . LYS A 1 40 ? 19.541 -12.176 18.199 1.00 1.00 140 LYS A C 3
ATOM 4326 O O . LYS A 1 40 ? 19.900 -11.805 17.079 1.00 1.00 140 LYS A O 3
ATOM 4345 N N . ALA A 1 41 ? 18.315 -12.617 18.463 1.00 1.00 141 ALA A N 3
ATOM 4346 C CA . ALA A 1 41 ? 17.278 -12.622 17.438 1.00 1.00 141 ALA A CA 3
ATOM 4347 C C . ALA A 1 41 ? 17.118 -11.225 16.856 1.00 1.00 141 ALA A C 3
ATOM 4348 O O . ALA A 1 41 ? 17.199 -11.024 15.644 1.00 1.00 141 ALA A O 3
ATOM 4355 N N . LYS A 1 42 ? 16.974 -10.248 17.737 1.00 1.00 142 LYS A N 3
ATOM 4356 C CA . LYS A 1 42 ? 16.825 -8.866 17.328 1.00 1.00 142 LYS A CA 3
ATOM 4357 C C . LYS A 1 42 ? 18.088 -8.343 16.646 1.00 1.00 142 LYS A C 3
ATOM 4358 O O . LYS A 1 42 ? 18.012 -7.519 15.735 1.00 1.00 142 LYS A O 3
ATOM 4377 N N . GLN A 1 43 ? 19.248 -8.828 17.078 1.00 1.00 143 GLN A N 3
ATOM 4378 C CA . GLN A 1 43 ? 20.503 -8.435 16.439 1.00 1.00 143 GLN A CA 3
ATOM 4379 C C . GLN A 1 43 ? 20.557 -8.974 15.011 1.00 1.00 143 GLN A C 3
ATOM 4380 O O . GLN A 1 43 ? 21.151 -8.354 14.131 1.00 1.00 143 GLN A O 3
ATOM 4394 N N . GLY A 1 44 ? 19.922 -10.127 14.779 1.00 1.00 144 GLY A N 3
ATOM 4395 C CA . GLY A 1 44 ? 19.909 -10.717 13.452 1.00 1.00 144 GLY A CA 3
ATOM 4396 C C . GLY A 1 44 ? 19.129 -9.861 12.485 1.00 1.00 144 GLY A C 3
ATOM 4397 O O . GLY A 1 44 ? 19.510 -9.702 11.325 1.00 1.00 144 GLY A O 3
ATOM 4401 N N . ILE A 1 45 ? 18.041 -9.297 12.982 1.00 1.00 145 ILE A N 3
ATOM 4402 C CA . ILE A 1 45 ? 17.203 -8.403 12.209 1.00 1.00 145 ILE A CA 3
ATOM 4403 C C . ILE A 1 45 ? 17.987 -7.174 11.775 1.00 1.00 145 ILE A C 3
ATOM 4404 O O . ILE A 1 45 ? 18.024 -6.824 10.601 1.00 1.00 145 ILE A O 3
ATOM 4420 N N . GLU A 1 46 ? 18.651 -6.545 12.720 1.00 1.00 146 GLU A N 3
ATOM 4421 C CA . GLU A 1 46 ? 19.456 -5.375 12.419 1.00 1.00 146 GLU A CA 3
ATOM 4422 C C . GLU A 1 46 ? 20.597 -5.721 11.469 1.00 1.00 146 GLU A C 3
ATOM 4423 O O . GLU A 1 46 ? 20.960 -4.925 10.599 1.00 1.00 146 GLU A O 3
ATOM 4435 N N . SER A 1 47 ? 21.124 -6.932 11.603 1.00 1.00 147 SER A N 3
ATOM 4436 C CA . SER A 1 47 ? 22.186 -7.394 10.727 1.00 1.00 147 SER A CA 3
ATOM 4437 C C . SER A 1 47 ? 21.685 -7.520 9.288 1.00 1.00 147 SER A C 3
ATOM 4438 O O . SER A 1 47 ? 22.391 -7.156 8.349 1.00 1.00 147 SER A O 3
ATOM 4446 N N . VAL A 1 48 ? 20.441 -7.962 9.110 1.00 1.00 148 VAL A N 3
ATOM 4447 C CA . VAL A 1 48 ? 19.912 -8.155 7.766 1.00 1.00 148 VAL A CA 3
ATOM 4448 C C . VAL A 1 48 ? 19.595 -6.802 7.134 1.00 1.00 148 VAL A C 3
ATOM 4449 O O . VAL A 1 48 ? 19.869 -6.578 5.968 1.00 1.00 148 VAL A O 3
ATOM 4462 N N . LYS A 1 49 ? 19.166 -5.860 7.961 1.00 1.00 149 LYS A N 3
ATOM 4463 C CA . LYS A 1 49 ? 18.797 -4.527 7.499 1.00 1.00 149 LYS A CA 3
ATOM 4464 C C . LYS A 1 49 ? 20.027 -3.759 7.041 1.00 1.00 149 LYS A C 3
ATOM 4465 O O . LYS A 1 49 ? 19.934 -2.723 6.392 1.00 1.00 149 LYS A O 3
ATOM 4484 N N . ARG A 1 50 ? 21.176 -4.299 7.390 1.00 1.00 150 ARG A N 3
ATOM 4485 C CA . ARG A 1 50 ? 22.455 -3.704 7.068 1.00 1.00 150 ARG A CA 3
ATOM 4486 C C . ARG A 1 50 ? 23.122 -4.377 5.880 1.00 1.00 150 ARG A C 3
ATOM 4487 O O . ARG A 1 50 ? 24.199 -3.965 5.456 1.00 1.00 150 ARG A O 3
ATOM 4508 N N . ASN A 1 51 ? 22.496 -5.418 5.357 1.00 1.00 151 ASN A N 3
ATOM 4509 C CA . ASN A 1 51 ? 23.088 -6.193 4.273 1.00 1.00 151 ASN A CA 3
ATOM 4510 C C . ASN A 1 51 ? 22.077 -6.494 3.179 1.00 1.00 151 ASN A C 3
ATOM 4511 O O . ASN A 1 51 ? 22.384 -6.394 1.999 1.00 1.00 151 ASN A O 3
ATOM 4522 N N . ALA A 1 52 ? 20.855 -6.797 3.587 1.00 1.00 152 ALA A N 3
ATOM 4523 C CA . ALA A 1 52 ? 19.776 -7.149 2.667 1.00 1.00 152 ALA A CA 3
ATOM 4524 C C . ALA A 1 52 ? 19.509 -6.060 1.628 1.00 1.00 152 ALA A C 3
ATOM 4525 O O . ALA A 1 52 ? 19.518 -6.355 0.436 1.00 1.00 152 ALA A O 3
ATOM 4532 N N . PRO A 1 53 ? 19.317 -4.778 2.035 1.00 1.00 153 PRO A N 3
ATOM 4533 C CA . PRO A 1 53 ? 18.991 -3.713 1.078 1.00 1.00 153 PRO A CA 3
ATOM 4534 C C . PRO A 1 53 ? 20.069 -3.498 0.013 1.00 1.00 153 PRO A C 3
ATOM 4535 O O . PRO A 1 53 ? 19.815 -2.839 -0.993 1.00 1.00 153 PRO A O 3
ATOM 4546 N N . ASP A 1 54 ? 21.252 -4.088 0.205 1.00 1.00 154 ASP A N 3
ATOM 4547 C CA . ASP A 1 54 ? 22.343 -3.918 -0.765 1.00 1.00 154 ASP A CA 3
ATOM 4548 C C . ASP A 1 54 ? 22.861 -5.250 -1.296 1.00 1.00 154 ASP A C 3
ATOM 4549 O O . ASP A 1 54 ? 23.691 -5.282 -2.203 1.00 1.00 154 ASP A O 3
ATOM 4558 N N . ALA A 1 55 ? 22.388 -6.343 -0.720 1.00 1.00 155 ALA A N 3
ATOM 4559 C CA . ALA A 1 55 ? 22.830 -7.672 -1.122 1.00 1.00 155 ALA A CA 3
ATOM 4560 C C . ALA A 1 55 ? 22.257 -8.086 -2.467 1.00 1.00 155 ALA A C 3
ATOM 4561 O O . ALA A 1 55 ? 21.070 -7.897 -2.753 1.00 1.00 155 ALA A O 3
ATOM 4568 N N . ASP A 1 56 ? 23.136 -8.621 -3.290 1.00 1.00 156 ASP A N 3
ATOM 4569 C CA . ASP A 1 56 ? 22.785 -9.095 -4.618 1.00 1.00 156 ASP A CA 3
ATOM 4570 C C . ASP A 1 56 ? 22.374 -10.554 -4.573 1.00 1.00 156 ASP A C 3
ATOM 4571 O O . ASP A 1 56 ? 23.015 -11.364 -3.907 1.00 1.00 156 ASP A O 3
ATOM 4580 N N . VAL A 1 57 ? 21.300 -10.884 -5.266 1.00 1.00 157 VAL A N 3
ATOM 4581 C CA . VAL A 1 57 ? 20.814 -12.255 -5.314 1.00 1.00 157 VAL A CA 3
ATOM 4582 C C . VAL A 1 57 ? 21.463 -13.054 -6.434 1.00 1.00 157 VAL A C 3
ATOM 4583 O O . VAL A 1 57 ? 21.642 -12.566 -7.552 1.00 1.00 157 VAL A O 3
ATOM 4596 N N . ILE A 1 58 ? 21.883 -14.262 -6.082 1.00 1.00 158 ILE A N 3
ATOM 4597 C CA . ILE A 1 58 ? 22.495 -15.185 -7.024 1.00 1.00 158 ILE A CA 3
ATOM 4598 C C . ILE A 1 58 ? 21.650 -16.448 -7.113 1.00 1.00 158 ILE A C 3
ATOM 4599 O O . ILE A 1 58 ? 21.056 -16.877 -6.122 1.00 1.00 158 ILE A O 3
ATOM 4615 N N . GLU A 1 59 ? 21.567 -17.016 -8.301 1.00 1.00 159 GLU A N 3
ATOM 4616 C CA . GLU A 1 59 ? 20.842 -18.257 -8.496 1.00 1.00 159 GLU A CA 3
ATOM 4617 C C . GLU A 1 59 ? 21.793 -19.427 -8.270 1.00 1.00 159 GLU A C 3
ATOM 4618 O O . GLU A 1 59 ? 22.689 -19.672 -9.080 1.00 1.00 159 GLU A O 3
ATOM 4630 N N . ALA A 1 60 ? 21.649 -20.089 -7.129 1.00 1.00 160 ALA A N 3
ATOM 4631 C CA . ALA A 1 60 ? 22.510 -21.201 -6.771 1.00 1.00 160 ALA A CA 3
ATOM 4632 C C . ALA A 1 60 ? 22.055 -22.478 -7.474 1.00 1.00 160 ALA A C 3
ATOM 4633 O O . ALA A 1 60 ? 22.802 -22.984 -8.337 1.00 1.00 160 ALA A O 3
ATOM 4641 N N . MET B 1 1 ? 28.281 -0.547 2.096 1.00 1.00 201 MET B N 3
ATOM 4642 C CA . MET B 1 1 ? 28.758 -0.647 3.495 1.00 1.00 201 MET B CA 3
ATOM 4643 C C . MET B 1 1 ? 28.567 -2.052 4.050 1.00 1.00 201 MET B C 3
ATOM 4644 O O . MET B 1 1 ? 28.698 -2.260 5.257 1.00 1.00 201 MET B O 3
ATOM 4660 N N . ASN B 1 2 ? 28.290 -3.026 3.190 1.00 1.00 202 ASN B N 3
ATOM 4661 C CA . ASN B 1 2 ? 28.024 -4.370 3.675 1.00 1.00 202 ASN B CA 3
ATOM 4662 C C . ASN B 1 2 ? 28.867 -5.416 2.980 1.00 1.00 202 ASN B C 3
ATOM 4663 O O . ASN B 1 2 ? 29.585 -5.138 2.017 1.00 1.00 202 ASN B O 3
ATOM 4674 N N . LYS B 1 3 ? 28.772 -6.620 3.512 1.00 1.00 203 LYS B N 3
ATOM 4675 C CA . LYS B 1 3 ? 29.391 -7.787 2.931 1.00 1.00 203 LYS B CA 3
ATOM 4676 C C . LYS B 1 3 ? 28.420 -8.942 3.072 1.00 1.00 203 LYS B C 3
ATOM 4677 O O . LYS B 1 3 ? 28.388 -9.625 4.099 1.00 1.00 203 LYS B O 3
ATOM 4696 N N . ALA B 1 4 ? 27.683 -9.191 2.005 1.00 1.00 204 ALA B N 3
ATOM 4697 C CA . ALA B 1 4 ? 26.677 -10.232 1.978 1.00 1.00 204 ALA B CA 3
ATOM 4698 C C . ALA B 1 4 ? 26.103 -10.354 0.586 1.00 1.00 204 ALA B C 3
ATOM 4699 O O . ALA B 1 4 ? 26.347 -9.498 -0.266 1.00 1.00 204 ALA B O 3
ATOM 4706 N N . HIS B 1 5 ? 25.292 -11.371 0.386 1.00 1.00 205 HIS B N 3
ATOM 4707 C CA . HIS B 1 5 ? 24.648 -11.593 -0.893 1.00 1.00 205 HIS B CA 3
ATOM 4708 C C . HIS B 1 5 ? 23.580 -12.666 -0.752 1.00 1.00 205 HIS B C 3
ATOM 4709 O O . HIS B 1 5 ? 23.694 -13.557 0.092 1.00 1.00 205 HIS B O 3
ATOM 4724 N N . PHE B 1 6 ? 22.529 -12.544 -1.537 1.00 1.00 206 PHE B N 3
ATOM 4725 C CA . PHE B 1 6 ? 21.426 -13.495 -1.519 1.00 1.00 206 PHE B CA 3
ATOM 4726 C C . PHE B 1 6 ? 21.719 -14.684 -2.422 1.00 1.00 206 PHE B C 3
ATOM 4727 O O . PHE B 1 6 ? 22.405 -14.548 -3.434 1.00 1.00 206 PHE B O 3
ATOM 4744 N N . GLU B 1 7 ? 21.198 -15.843 -2.048 1.00 1.00 207 GLU B N 3
ATOM 4745 C CA . GLU B 1 7 ? 21.386 -17.064 -2.821 1.00 1.00 207 GLU B CA 3
ATOM 4746 C C . GLU B 1 7 ? 20.100 -17.881 -2.846 1.00 1.00 207 GLU B C 3
ATOM 4747 O O . GLU B 1 7 ? 19.603 -18.301 -1.803 1.00 1.00 207 GLU B O 3
ATOM 4759 N N . VAL B 1 8 ? 19.548 -18.058 -4.041 1.00 1.00 208 VAL B N 3
ATOM 4760 C CA . VAL B 1 8 ? 18.333 -18.838 -4.229 1.00 1.00 208 VAL B CA 3
ATOM 4761 C C . VAL B 1 8 ? 18.695 -20.278 -4.556 1.00 1.00 208 VAL B C 3
ATOM 4762 O O . VAL B 1 8 ? 19.462 -20.530 -5.478 1.00 1.00 208 VAL B O 3
ATOM 4775 N N . PHE B 1 9 ? 18.093 -21.214 -3.842 1.00 1.00 209 PHE B N 3
ATOM 4776 C CA . PHE B 1 9 ? 18.408 -22.624 -4.013 1.00 1.00 209 PHE B CA 3
ATOM 4777 C C . PHE B 1 9 ? 17.143 -23.473 -3.911 1.00 1.00 209 PHE B C 3
ATOM 4778 O O . PHE B 1 9 ? 16.050 -22.952 -3.670 1.00 1.00 209 PHE B O 3
ATOM 4795 N N . VAL B 1 10 ? 17.316 -24.785 -4.036 1.00 1.00 210 VAL B N 3
ATOM 4796 C CA . VAL B 1 10 ? 16.205 -25.724 -3.955 1.00 1.00 210 VAL B CA 3
ATOM 4797 C C . VAL B 1 10 ? 16.144 -26.428 -2.602 1.00 1.00 210 VAL B C 3
ATOM 4798 O O . VAL B 1 10 ? 17.157 -26.889 -2.074 1.00 1.00 210 VAL B O 3
ATOM 4811 N N . ASP B 1 11 ? 14.930 -26.525 -2.074 1.00 1.00 211 ASP B N 3
ATOM 4812 C CA . ASP B 1 11 ? 14.679 -27.173 -0.793 1.00 1.00 211 ASP B CA 3
ATOM 4813 C C . ASP B 1 11 ? 14.676 -28.685 -0.973 1.00 1.00 211 ASP B C 3
ATOM 4814 O O . ASP B 1 11 ? 14.743 -29.187 -2.092 1.00 1.00 211 ASP B O 3
ATOM 4823 N N . ALA B 1 12 ? 14.461 -29.395 0.113 1.00 1.00 212 ALA B N 3
ATOM 4824 C CA . ALA B 1 12 ? 14.438 -30.843 0.086 1.00 1.00 212 ALA B CA 3
ATOM 4825 C C . ALA B 1 12 ? 13.232 -31.362 -0.690 1.00 1.00 212 ALA B C 3
ATOM 4826 O O . ALA B 1 12 ? 13.227 -32.501 -1.154 1.00 1.00 212 ALA B O 3
ATOM 4833 N N . ALA B 1 13 ? 12.238 -30.499 -0.881 1.00 1.00 213 ALA B N 3
ATOM 4834 C CA . ALA B 1 13 ? 11.012 -30.885 -1.564 1.00 1.00 213 ALA B CA 3
ATOM 4835 C C . ALA B 1 13 ? 10.892 -30.192 -2.918 1.00 1.00 213 ALA B C 3
ATOM 4836 O O . ALA B 1 13 ? 9.785 -29.973 -3.417 1.00 1.00 213 ALA B O 3
ATOM 4843 N N . ASP B 1 14 ? 12.044 -29.842 -3.495 1.00 1.00 214 ASP B N 3
ATOM 4844 C CA . ASP B 1 14 ? 12.110 -29.202 -4.812 1.00 1.00 214 ASP B CA 3
ATOM 4845 C C . ASP B 1 14 ? 11.435 -27.839 -4.802 1.00 1.00 214 ASP B C 3
ATOM 4846 O O . ASP B 1 14 ? 10.796 -27.439 -5.776 1.00 1.00 214 ASP B O 3
ATOM 4855 N N . LYS B 1 15 ? 11.625 -27.101 -3.721 1.00 1.00 215 LYS B N 3
ATOM 4856 C CA . LYS B 1 15 ? 11.046 -25.773 -3.606 1.00 1.00 215 LYS B CA 3
ATOM 4857 C C . LYS B 1 15 ? 12.123 -24.747 -3.838 1.00 1.00 215 LYS B C 3
ATOM 4858 O O . LYS B 1 15 ? 13.285 -25.004 -3.574 1.00 1.00 215 LYS B O 3
ATOM 4877 N N . TYR B 1 16 ? 11.722 -23.572 -4.240 1.00 1.00 216 TYR B N 3
ATOM 4878 C CA . TYR B 1 16 ? 12.655 -22.482 -4.451 1.00 1.00 216 TYR B CA 3
ATOM 4879 C C . TYR B 1 16 ? 12.671 -21.582 -3.232 1.00 1.00 216 TYR B C 3
ATOM 4880 O O . TYR B 1 16 ? 11.634 -21.058 -2.822 1.00 1.00 216 TYR B O 3
ATOM 4898 N N . ARG B 1 17 ? 13.832 -21.487 -2.608 1.00 1.00 217 ARG B N 3
ATOM 4899 C CA . ARG B 1 17 ? 14.001 -20.687 -1.407 1.00 1.00 217 ARG B CA 3
ATOM 4900 C C . ARG B 1 17 ? 15.261 -19.863 -1.529 1.00 1.00 217 ARG B C 3
ATOM 4901 O O . ARG B 1 17 ? 15.987 -19.991 -2.507 1.00 1.00 217 ARG B O 3
ATOM 4922 N N . TRP B 1 18 ? 15.553 -19.071 -0.517 1.00 1.00 218 TRP B N 3
ATOM 4923 C CA . TRP B 1 18 ? 16.766 -18.279 -0.513 1.00 1.00 218 TRP B CA 3
ATOM 4924 C C . TRP B 1 18 ? 17.211 -17.974 0.891 1.00 1.00 218 TRP B C 3
ATOM 4925 O O . TRP B 1 18 ? 16.420 -18.031 1.832 1.00 1.00 218 TRP B O 3
ATOM 4946 N N . ARG B 1 19 ? 18.477 -17.604 1.010 1.00 1.00 219 ARG B N 3
ATOM 4947 C CA . ARG B 1 19 ? 19.075 -17.271 2.288 1.00 1.00 219 ARG B CA 3
ATOM 4948 C C . ARG B 1 19 ? 20.120 -16.193 2.102 1.00 1.00 219 ARG B C 3
ATOM 4949 O O . ARG B 1 19 ? 20.797 -16.146 1.072 1.00 1.00 219 ARG B O 3
ATOM 4970 N N . LEU B 1 20 ? 20.175 -15.271 3.043 1.00 1.00 220 LEU B N 3
ATOM 4971 C CA . LEU B 1 20 ? 21.172 -14.230 3.002 1.00 1.00 220 LEU B CA 3
ATOM 4972 C C . LEU B 1 20 ? 22.382 -14.701 3.776 1.00 1.00 220 LEU B C 3
ATOM 4973 O O . LEU B 1 20 ? 22.260 -15.154 4.914 1.00 1.00 220 LEU B O 3
ATOM 4989 N N . VAL B 1 21 ? 23.543 -14.566 3.178 1.00 1.00 221 VAL B N 3
ATOM 4990 C CA . VAL B 1 21 ? 24.764 -15.058 3.777 1.00 1.00 221 VAL B CA 3
ATOM 4991 C C . VAL B 1 21 ? 25.801 -13.952 3.835 1.00 1.00 221 VAL B C 3
ATOM 4992 O O . VAL B 1 21 ? 25.993 -13.230 2.854 1.00 1.00 221 VAL B O 3
ATOM 5005 N N . HIS B 1 22 ? 26.413 -13.766 4.999 1.00 1.00 222 HIS B N 3
ATOM 5006 C CA . HIS B 1 22 ? 27.458 -12.765 5.148 1.00 1.00 222 HIS B CA 3
ATOM 5007 C C . HIS B 1 22 ? 28.742 -13.299 4.537 1.00 1.00 222 HIS B C 3
ATOM 5008 O O . HIS B 1 22 ? 28.821 -14.477 4.194 1.00 1.00 222 HIS B O 3
ATOM 5023 N N . ASP B 1 23 ? 29.753 -12.453 4.467 1.00 1.00 223 ASP B N 3
ATOM 5024 C CA . ASP B 1 23 ? 31.055 -12.844 3.919 1.00 1.00 223 ASP B CA 3
ATOM 5025 C C . ASP B 1 23 ? 31.626 -14.053 4.666 1.00 1.00 223 ASP B C 3
ATOM 5026 O O . ASP B 1 23 ? 32.232 -14.938 4.064 1.00 1.00 223 ASP B O 3
ATOM 5035 N N . ASN B 1 24 ? 31.353 -14.116 5.967 1.00 1.00 224 ASN B N 3
ATOM 5036 C CA . ASN B 1 24 ? 31.868 -15.193 6.816 1.00 1.00 224 ASN B CA 3
ATOM 5037 C C . ASN B 1 24 ? 31.207 -16.510 6.444 1.00 1.00 224 ASN B C 3
ATOM 5038 O O . ASN B 1 24 ? 31.823 -17.571 6.506 1.00 1.00 224 ASN B O 3
ATOM 5049 N N . GLY B 1 25 ? 29.940 -16.422 6.061 1.00 1.00 225 GLY B N 3
ATOM 5050 C CA . GLY B 1 25 ? 29.203 -17.598 5.646 1.00 1.00 225 GLY B CA 3
ATOM 5051 C C . GLY B 1 25 ? 28.067 -17.960 6.580 1.00 1.00 225 GLY B C 3
ATOM 5052 O O . GLY B 1 25 ? 27.525 -19.061 6.514 1.00 1.00 225 GLY B O 3
ATOM 5056 N N . ASN B 1 26 ? 27.715 -17.037 7.456 1.00 1.00 226 ASN B N 3
ATOM 5057 C CA . ASN B 1 26 ? 26.608 -17.241 8.386 1.00 1.00 226 ASN B CA 3
ATOM 5058 C C . ASN B 1 26 ? 25.286 -16.815 7.766 1.00 1.00 226 ASN B C 3
ATOM 5059 O O . ASN B 1 26 ? 25.242 -15.856 6.985 1.00 1.00 226 ASN B O 3
ATOM 5070 N N . ILE B 1 27 ? 24.218 -17.505 8.141 1.00 1.00 227 ILE B N 3
ATOM 5071 C CA . ILE B 1 27 ? 22.888 -17.199 7.640 1.00 1.00 227 ILE B CA 3
ATOM 5072 C C . ILE B 1 27 ? 22.310 -16.006 8.388 1.00 1.00 227 ILE B C 3
ATOM 5073 O O . ILE B 1 27 ? 22.205 -16.016 9.611 1.00 1.00 227 ILE B O 3
ATOM 5089 N N . LEU B 1 28 ? 22.018 -14.955 7.645 1.00 1.00 228 LEU B N 3
ATOM 5090 C CA . LEU B 1 28 ? 21.482 -13.733 8.208 1.00 1.00 228 LEU B CA 3
ATOM 5091 C C . LEU B 1 28 ? 19.967 -13.764 8.139 1.00 1.00 228 LEU B C 3
ATOM 5092 O O . LEU B 1 28 ? 19.275 -13.353 9.070 1.00 1.00 228 LEU B O 3
ATOM 5108 N N . ALA B 1 29 ? 19.466 -14.209 6.996 1.00 1.00 229 ALA B N 3
ATOM 5109 C CA . ALA B 1 29 ? 18.030 -14.345 6.799 1.00 1.00 229 ALA B CA 3
ATOM 5110 C C . ALA B 1 29 ? 17.711 -15.451 5.804 1.00 1.00 229 ALA B C 3
ATOM 5111 O O . ALA B 1 29 ? 18.586 -15.923 5.082 1.00 1.00 229 ALA B O 3
ATOM 5118 N N . ASP B 1 30 ? 16.451 -15.855 5.791 1.00 1.00 230 ASP B N 3
ATOM 5119 C CA . ASP B 1 30 ? 15.958 -16.905 4.906 1.00 1.00 230 ASP B CA 3
ATOM 5120 C C . ASP B 1 30 ? 14.591 -16.499 4.365 1.00 1.00 230 ASP B C 3
ATOM 5121 O O . ASP B 1 30 ? 13.947 -15.625 4.933 1.00 1.00 230 ASP B O 3
ATOM 5130 N N . SER B 1 31 ? 14.201 -17.063 3.228 1.00 1.00 231 SER B N 3
ATOM 5131 C CA . SER B 1 31 ? 12.891 -16.798 2.618 1.00 1.00 231 SER B CA 3
ATOM 5132 C C . SER B 1 31 ? 11.736 -17.066 3.585 1.00 1.00 231 SER B C 3
ATOM 5133 O O . SER B 1 31 ? 10.688 -16.429 3.513 1.00 1.00 231 SER B O 3
ATOM 5141 N N . GLY B 1 32 ? 11.913 -18.045 4.456 1.00 1.00 232 GLY B N 3
ATOM 5142 C CA . GLY B 1 32 ? 10.876 -18.400 5.399 1.00 1.00 232 GLY B CA 3
ATOM 5143 C C . GLY B 1 32 ? 9.925 -19.414 4.810 1.00 1.00 232 GLY B C 3
ATOM 5144 O O . GLY B 1 32 ? 9.551 -20.390 5.461 1.00 1.00 232 GLY B O 3
ATOM 5148 N N . GLU B 1 33 ? 9.547 -19.181 3.565 1.00 1.00 233 GLU B N 3
ATOM 5149 C CA . GLU B 1 33 ? 8.644 -20.062 2.842 1.00 1.00 233 GLU B CA 3
ATOM 5150 C C . GLU B 1 33 ? 9.366 -20.814 1.731 1.00 1.00 233 GLU B C 3
ATOM 5151 O O . GLU B 1 33 ? 10.519 -20.526 1.412 1.00 1.00 233 GLU B O 3
ATOM 5163 N N . GLY B 1 34 ? 8.665 -21.786 1.162 1.00 1.00 234 GLY B N 3
ATOM 5164 C CA . GLY B 1 34 ? 9.177 -22.558 0.047 1.00 1.00 234 GLY B CA 3
ATOM 5165 C C . GLY B 1 34 ? 8.224 -22.445 -1.119 1.00 1.00 234 GLY B C 3
ATOM 5166 O O . GLY B 1 34 ? 7.039 -22.751 -0.977 1.00 1.00 234 GLY B O 3
ATOM 5170 N N . TYR B 1 35 ? 8.727 -22.019 -2.267 1.00 1.00 235 TYR B N 3
ATOM 5171 C CA . TYR B 1 35 ? 7.874 -21.770 -3.417 1.00 1.00 235 TYR B CA 3
ATOM 5172 C C . TYR B 1 35 ? 8.115 -22.790 -4.516 1.00 1.00 235 TYR B C 3
ATOM 5173 O O . TYR B 1 35 ? 9.058 -23.569 -4.449 1.00 1.00 235 TYR B O 3
ATOM 5191 N N . ALA B 1 36 ? 7.279 -22.744 -5.543 1.00 1.00 236 ALA B N 3
ATOM 5192 C CA . ALA B 1 36 ? 7.394 -23.654 -6.675 1.00 1.00 236 ALA B CA 3
ATOM 5193 C C . ALA B 1 36 ? 7.962 -22.935 -7.895 1.00 1.00 236 ALA B C 3
ATOM 5194 O O . ALA B 1 36 ? 7.954 -23.466 -9.003 1.00 1.00 236 ALA B O 3
ATOM 5201 N N . SER B 1 37 ? 8.456 -21.722 -7.689 1.00 1.00 237 SER B N 3
ATOM 5202 C CA . SER B 1 37 ? 8.988 -20.920 -8.781 1.00 1.00 237 SER B CA 3
ATOM 5203 C C . SER B 1 37 ? 10.198 -20.094 -8.337 1.00 1.00 237 SER B C 3
ATOM 5204 O O . SER B 1 37 ? 10.165 -19.441 -7.292 1.00 1.00 237 SER B O 3
ATOM 5212 N N . LYS B 1 38 ? 11.280 -20.157 -9.119 1.00 1.00 238 LYS B N 3
ATOM 5213 C CA . LYS B 1 38 ? 12.498 -19.428 -8.793 1.00 1.00 238 LYS B CA 3
ATOM 5214 C C . LYS B 1 38 ? 12.244 -17.928 -8.752 1.00 1.00 238 LYS B C 3
ATOM 5215 O O . LYS B 1 38 ? 12.698 -17.246 -7.839 1.00 1.00 238 LYS B O 3
ATOM 5234 N N . GLN B 1 39 ? 11.512 -17.422 -9.743 1.00 1.00 239 GLN B N 3
ATOM 5235 C CA . GLN B 1 39 ? 11.180 -16.006 -9.799 1.00 1.00 239 GLN B CA 3
ATOM 5236 C C . GLN B 1 39 ? 10.522 -15.568 -8.501 1.00 1.00 239 GLN B C 3
ATOM 5237 O O . GLN B 1 39 ? 10.874 -14.535 -7.948 1.00 1.00 239 GLN B O 3
ATOM 5251 N N . LYS B 1 40 ? 9.648 -16.417 -7.969 1.00 1.00 240 LYS B N 3
ATOM 5252 C CA . LYS B 1 40 ? 8.931 -16.106 -6.740 1.00 1.00 240 LYS B CA 3
ATOM 5253 C C . LYS B 1 40 ? 9.908 -15.923 -5.591 1.00 1.00 240 LYS B C 3
ATOM 5254 O O . LYS B 1 40 ? 9.766 -14.999 -4.788 1.00 1.00 240 LYS B O 3
ATOM 5273 N N . ALA B 1 41 ? 10.900 -16.802 -5.520 1.00 1.00 241 ALA B N 3
ATOM 5274 C CA . ALA B 1 41 ? 11.924 -16.704 -4.492 1.00 1.00 241 ALA B CA 3
ATOM 5275 C C . ALA B 1 41 ? 12.645 -15.370 -4.608 1.00 1.00 241 ALA B C 3
ATOM 5276 O O . ALA B 1 41 ? 12.797 -14.637 -3.629 1.00 1.00 241 ALA B O 3
ATOM 5283 N N . LYS B 1 42 ? 12.993 -15.017 -5.833 1.00 1.00 242 LYS B N 3
ATOM 5284 C CA . LYS B 1 42 ? 13.664 -13.763 -6.099 1.00 1.00 242 LYS B CA 3
ATOM 5285 C C . LYS B 1 42 ? 12.773 -12.579 -5.750 1.00 1.00 242 LYS B C 3
ATOM 5286 O O . LYS B 1 42 ? 13.254 -11.560 -5.257 1.00 1.00 242 LYS B O 3
ATOM 5305 N N . GLN B 1 43 ? 11.472 -12.721 -5.978 1.00 1.00 243 GLN B N 3
ATOM 5306 C CA . GLN B 1 43 ? 10.534 -11.665 -5.624 1.00 1.00 243 GLN B CA 3
ATOM 5307 C C . GLN B 1 43 ? 10.499 -11.483 -4.112 1.00 1.00 243 GLN B C 3
ATOM 5308 O O . GLN B 1 43 ? 10.300 -10.370 -3.625 1.00 1.00 243 GLN B O 3
ATOM 5322 N N . GLY B 1 44 ? 10.718 -12.572 -3.366 1.00 1.00 244 GLY B N 3
ATOM 5323 C CA . GLY B 1 44 ? 10.699 -12.489 -1.922 1.00 1.00 244 GLY B CA 3
ATOM 5324 C C . GLY B 1 44 ? 11.840 -11.645 -1.415 1.00 1.00 244 GLY B C 3
ATOM 5325 O O . GLY B 1 44 ? 11.667 -10.829 -0.510 1.00 1.00 244 GLY B O 3
ATOM 5329 N N . ILE B 1 45 ? 12.990 -11.806 -2.052 1.00 1.00 245 ILE B N 3
ATOM 5330 C CA . ILE B 1 45 ? 14.174 -11.042 -1.720 1.00 1.00 245 ILE B CA 3
ATOM 5331 C C . ILE B 1 45 ? 13.928 -9.554 -1.930 1.00 1.00 245 ILE B C 3
ATOM 5332 O O . ILE B 1 45 ? 14.122 -8.743 -1.033 1.00 1.00 245 ILE B O 3
ATOM 5348 N N . GLU B 1 46 ? 13.456 -9.208 -3.108 1.00 1.00 246 GLU B N 3
ATOM 5349 C CA . GLU B 1 46 ? 13.185 -7.818 -3.428 1.00 1.00 246 GLU B CA 3
ATOM 5350 C C . GLU B 1 46 ? 12.093 -7.263 -2.526 1.00 1.00 246 GLU B C 3
ATOM 5351 O O . GLU B 1 46 ? 12.144 -6.103 -2.114 1.00 1.00 246 GLU B O 3
ATOM 5363 N N . SER B 1 47 ? 11.131 -8.108 -2.179 1.00 1.00 247 SER B N 3
ATOM 5364 C CA . SER B 1 47 ? 10.061 -7.704 -1.284 1.00 1.00 247 SER B CA 3
ATOM 5365 C C . SER B 1 47 ? 10.605 -7.414 0.114 1.00 1.00 247 SER B C 3
ATOM 5366 O O . SER B 1 47 ? 10.171 -6.465 0.770 1.00 1.00 247 SER B O 3
ATOM 5374 N N . VAL B 1 48 ? 11.604 -8.182 0.539 1.00 1.00 248 VAL B N 3
ATOM 5375 C CA . VAL B 1 48 ? 12.151 -8.010 1.871 1.00 1.00 248 VAL B CA 3
ATOM 5376 C C . VAL B 1 48 ? 12.986 -6.732 1.921 1.00 1.00 248 VAL B C 3
ATOM 5377 O O . VAL B 1 48 ? 12.827 -5.920 2.817 1.00 1.00 248 VAL B O 3
ATOM 5390 N N . LYS B 1 49 ? 13.756 -6.493 0.869 1.00 1.00 249 LYS B N 3
ATOM 5391 C CA . LYS B 1 49 ? 14.612 -5.312 0.767 1.00 1.00 249 LYS B CA 3
ATOM 5392 C C . LYS B 1 49 ? 13.796 -4.024 0.709 1.00 1.00 249 LYS B C 3
ATOM 5393 O O . LYS B 1 49 ? 14.329 -2.929 0.879 1.00 1.00 249 LYS B O 3
ATOM 5412 N N . ARG B 1 50 ? 12.504 -4.173 0.480 1.00 1.00 250 ARG B N 3
ATOM 5413 C CA . ARG B 1 50 ? 11.610 -3.041 0.320 1.00 1.00 250 ARG B CA 3
ATOM 5414 C C . ARG B 1 50 ? 10.783 -2.803 1.587 1.00 1.00 250 ARG B C 3
ATOM 5415 O O . ARG B 1 50 ? 10.009 -1.853 1.670 1.00 1.00 250 ARG B O 3
ATOM 5436 N N . ASN B 1 51 ? 10.963 -3.678 2.576 1.00 1.00 251 ASN B N 3
ATOM 5437 C CA . ASN B 1 51 ? 10.189 -3.603 3.820 1.00 1.00 251 ASN B CA 3
ATOM 5438 C C . ASN B 1 51 ? 11.056 -3.830 5.053 1.00 1.00 251 ASN B C 3
ATOM 5439 O O . ASN B 1 51 ? 10.881 -3.165 6.066 1.00 1.00 251 ASN B O 3
ATOM 5450 N N . ALA B 1 52 ? 12.001 -4.746 4.942 1.00 1.00 252 ALA B N 3
ATOM 5451 C CA . ALA B 1 52 ? 12.885 -5.113 6.048 1.00 1.00 252 ALA B CA 3
ATOM 5452 C C . ALA B 1 52 ? 13.629 -3.913 6.631 1.00 1.00 252 ALA B C 3
ATOM 5453 O O . ALA B 1 52 ? 13.588 -3.709 7.840 1.00 1.00 252 ALA B O 3
ATOM 5460 N N . PRO B 1 53 ? 14.300 -3.077 5.805 1.00 1.00 253 PRO B N 3
ATOM 5461 C CA . PRO B 1 53 ? 15.068 -1.946 6.335 1.00 1.00 253 PRO B CA 3
ATOM 5462 C C . PRO B 1 53 ? 14.197 -0.901 7.043 1.00 1.00 253 PRO B C 3
ATOM 5463 O O . PRO B 1 53 ? 14.716 -0.035 7.751 1.00 1.00 253 PRO B O 3
ATOM 5474 N N . ASP B 1 54 ? 12.880 -1.024 6.902 1.00 1.00 254 ASP B N 3
ATOM 5475 C CA . ASP B 1 54 ? 11.954 -0.064 7.508 1.00 1.00 254 ASP B CA 3
ATOM 5476 C C . ASP B 1 54 ? 11.072 -0.728 8.563 1.00 1.00 254 ASP B C 3
ATOM 5477 O O . ASP B 1 54 ? 10.444 -0.055 9.377 1.00 1.00 254 ASP B O 3
ATOM 5486 N N . ALA B 1 55 ? 11.015 -2.045 8.522 1.00 1.00 255 ALA B N 3
ATOM 5487 C CA . ALA B 1 55 ? 10.170 -2.819 9.422 1.00 1.00 255 ALA B CA 3
ATOM 5488 C C . ALA B 1 55 ? 10.653 -2.797 10.863 1.00 1.00 255 ALA B C 3
ATOM 5489 O O . ALA B 1 55 ? 11.849 -2.912 11.143 1.00 1.00 255 ALA B O 3
ATOM 5496 N N . ASP B 1 56 ? 9.694 -2.635 11.764 1.00 1.00 256 ASP B N 3
ATOM 5497 C CA . ASP B 1 56 ? 9.956 -2.640 13.195 1.00 1.00 256 ASP B CA 3
ATOM 5498 C C . ASP B 1 56 ? 9.842 -4.040 13.762 1.00 1.00 256 ASP B C 3
ATOM 5499 O O . ASP B 1 56 ? 8.929 -4.783 13.410 1.00 1.00 256 ASP B O 3
ATOM 5508 N N . VAL B 1 57 ? 10.768 -4.396 14.634 1.00 1.00 257 VAL B N 3
ATOM 5509 C CA . VAL B 1 57 ? 10.763 -5.705 15.268 1.00 1.00 257 VAL B CA 3
ATOM 5510 C C . VAL B 1 57 ? 9.946 -5.725 16.551 1.00 1.00 257 VAL B C 3
ATOM 5511 O O . VAL B 1 57 ? 10.053 -4.830 17.391 1.00 1.00 257 VAL B O 3
ATOM 5524 N N . ILE B 1 58 ? 9.098 -6.743 16.649 1.00 1.00 258 ILE B N 3
ATOM 5525 C CA . ILE B 1 58 ? 8.259 -6.966 17.816 1.00 1.00 258 ILE B CA 3
ATOM 5526 C C . ILE B 1 58 ? 8.574 -8.340 18.377 1.00 1.00 258 ILE B C 3
ATOM 5527 O O . ILE B 1 58 ? 8.867 -9.267 17.629 1.00 1.00 258 ILE B O 3
ATOM 5543 N N . GLU B 1 59 ? 8.566 -8.458 19.684 1.00 1.00 259 GLU B N 3
ATOM 5544 C CA . GLU B 1 59 ? 8.812 -9.732 20.327 1.00 1.00 259 GLU B CA 3
ATOM 5545 C C . GLU B 1 59 ? 7.480 -10.427 20.595 1.00 1.00 259 GLU B C 3
ATOM 5546 O O . GLU B 1 59 ? 6.689 -9.978 21.424 1.00 1.00 259 GLU B O 3
ATOM 5558 N N . ALA B 1 60 ? 7.208 -11.466 19.809 1.00 1.00 260 ALA B N 3
ATOM 5559 C CA . ALA B 1 60 ? 5.953 -12.199 19.878 1.00 1.00 260 ALA B CA 3
ATOM 5560 C C . ALA B 1 60 ? 5.961 -13.235 21.002 1.00 1.00 260 ALA B C 3
ATOM 5561 O O . ALA B 1 60 ? 5.587 -12.888 22.140 1.00 1.00 260 ALA B O 3
ATOM 5569 N N . MET A 1 1 ? 7.370 3.506 3.755 1.00 1.00 101 MET A N 4
ATOM 5570 C CA . MET A 1 1 ? 7.375 3.066 2.337 1.00 1.00 101 MET A CA 4
ATOM 5571 C C . MET A 1 1 ? 6.622 1.748 2.164 1.00 1.00 101 MET A C 4
ATOM 5572 O O . MET A 1 1 ? 6.178 1.412 1.062 1.00 1.00 101 MET A O 4
ATOM 5588 N N . ASN A 1 2 ? 6.407 1.033 3.258 1.00 1.00 102 ASN A N 4
ATOM 5589 C CA . ASN A 1 2 ? 5.804 -0.288 3.181 1.00 1.00 102 ASN A CA 4
ATOM 5590 C C . ASN A 1 2 ? 4.769 -0.533 4.262 1.00 1.00 102 ASN A C 4
ATOM 5591 O O . ASN A 1 2 ? 4.399 0.357 5.027 1.00 1.00 102 ASN A O 4
ATOM 5602 N N . LYS A 1 3 ? 4.305 -1.773 4.274 1.00 1.00 103 LYS A N 4
ATOM 5603 C CA . LYS A 1 3 ? 3.413 -2.279 5.296 1.00 1.00 103 LYS A CA 4
ATOM 5604 C C . LYS A 1 3 ? 3.932 -3.653 5.707 1.00 1.00 103 LYS A C 4
ATOM 5605 O O . LYS A 1 3 ? 3.620 -4.658 5.066 1.00 1.00 103 LYS A O 4
ATOM 5624 N N . ALA A 1 4 ? 4.683 -3.696 6.801 1.00 1.00 104 ALA A N 4
ATOM 5625 C CA . ALA A 1 4 ? 5.291 -4.932 7.292 1.00 1.00 104 ALA A CA 4
ATOM 5626 C C . ALA A 1 4 ? 5.967 -4.667 8.626 1.00 1.00 104 ALA A C 4
ATOM 5627 O O . ALA A 1 4 ? 6.112 -3.511 9.021 1.00 1.00 104 ALA A O 4
ATOM 5634 N N . HIS A 1 5 ? 6.407 -5.722 9.301 1.00 1.00 105 HIS A N 4
ATOM 5635 C CA . HIS A 1 5 ? 7.060 -5.573 10.595 1.00 1.00 105 HIS A CA 4
ATOM 5636 C C . HIS A 1 5 ? 7.665 -6.899 11.041 1.00 1.00 105 HIS A C 4
ATOM 5637 O O . HIS A 1 5 ? 7.180 -7.966 10.659 1.00 1.00 105 HIS A O 4
ATOM 5652 N N . PHE A 1 6 ? 8.736 -6.822 11.815 1.00 1.00 106 PHE A N 4
ATOM 5653 C CA . PHE A 1 6 ? 9.406 -8.006 12.342 1.00 1.00 106 PHE A CA 4
ATOM 5654 C C . PHE A 1 6 ? 8.805 -8.434 13.670 1.00 1.00 106 PHE A C 4
ATOM 5655 O O . PHE A 1 6 ? 8.341 -7.605 14.448 1.00 1.00 106 PHE A O 4
ATOM 5672 N N . GLU A 1 7 ? 8.874 -9.734 13.940 1.00 1.00 107 GLU A N 4
ATOM 5673 C CA . GLU A 1 7 ? 8.369 -10.301 15.184 1.00 1.00 107 GLU A CA 4
ATOM 5674 C C . GLU A 1 7 ? 9.267 -11.432 15.661 1.00 1.00 107 GLU A C 4
ATOM 5675 O O . GLU A 1 7 ? 9.529 -12.383 14.924 1.00 1.00 107 GLU A O 4
ATOM 5687 N N . VAL A 1 8 ? 9.762 -11.293 16.881 1.00 1.00 108 VAL A N 4
ATOM 5688 C CA . VAL A 1 8 ? 10.631 -12.295 17.491 1.00 1.00 108 VAL A CA 4
ATOM 5689 C C . VAL A 1 8 ? 9.811 -13.216 18.390 1.00 1.00 108 VAL A C 4
ATOM 5690 O O . VAL A 1 8 ? 9.020 -12.742 19.204 1.00 1.00 108 VAL A O 4
ATOM 5703 N N . PHE A 1 9 ? 10.036 -14.518 18.271 1.00 1.00 109 PHE A N 4
ATOM 5704 C CA . PHE A 1 9 ? 9.274 -15.508 19.025 1.00 1.00 109 PHE A CA 4
ATOM 5705 C C . PHE A 1 9 ? 10.149 -16.713 19.383 1.00 1.00 109 PHE A C 4
ATOM 5706 O O . PHE A 1 9 ? 11.335 -16.753 19.054 1.00 1.00 109 PHE A O 4
ATOM 5723 N N . VAL A 1 10 ? 9.544 -17.702 20.028 1.00 1.00 110 VAL A N 4
ATOM 5724 C CA . VAL A 1 10 ? 10.256 -18.901 20.450 1.00 1.00 110 VAL A CA 4
ATOM 5725 C C . VAL A 1 10 ? 10.096 -20.057 19.461 1.00 1.00 110 VAL A C 4
ATOM 5726 O O . VAL A 1 10 ? 9.010 -20.311 18.944 1.00 1.00 110 VAL A O 4
ATOM 5739 N N . ASP A 1 11 ? 11.201 -20.765 19.232 1.00 1.00 111 ASP A N 4
ATOM 5740 C CA . ASP A 1 11 ? 11.224 -21.912 18.328 1.00 1.00 111 ASP A CA 4
ATOM 5741 C C . ASP A 1 11 ? 10.715 -23.149 19.053 1.00 1.00 111 ASP A C 4
ATOM 5742 O O . ASP A 1 11 ? 10.477 -23.119 20.258 1.00 1.00 111 ASP A O 4
ATOM 5751 N N . ALA A 1 12 ? 10.679 -24.257 18.342 1.00 1.00 112 ALA A N 4
ATOM 5752 C CA . ALA A 1 12 ? 10.232 -25.519 18.901 1.00 1.00 112 ALA A CA 4
ATOM 5753 C C . ALA A 1 12 ? 11.237 -26.064 19.913 1.00 1.00 112 ALA A C 4
ATOM 5754 O O . ALA A 1 12 ? 10.936 -26.979 20.680 1.00 1.00 112 ALA A O 4
ATOM 5761 N N . ALA A 1 13 ? 12.430 -25.489 19.912 1.00 1.00 113 ALA A N 4
ATOM 5762 C CA . ALA A 1 13 ? 13.484 -25.921 20.807 1.00 1.00 113 ALA A CA 4
ATOM 5763 C C . ALA A 1 13 ? 13.819 -24.831 21.817 1.00 1.00 113 ALA A C 4
ATOM 5764 O O . ALA A 1 13 ? 14.942 -24.773 22.327 1.00 1.00 113 ALA A O 4
ATOM 5771 N N . ASP A 1 14 ? 12.834 -23.973 22.099 1.00 1.00 114 ASP A N 4
ATOM 5772 C CA . ASP A 1 14 ? 12.989 -22.883 23.063 1.00 1.00 114 ASP A CA 4
ATOM 5773 C C . ASP A 1 14 ? 14.111 -21.945 22.649 1.00 1.00 114 ASP A C 4
ATOM 5774 O O . ASP A 1 14 ? 14.930 -21.525 23.466 1.00 1.00 114 ASP A O 4
ATOM 5783 N N . LYS A 1 15 ? 14.140 -21.625 21.368 1.00 1.00 115 LYS A N 4
ATOM 5784 C CA . LYS A 1 15 ? 15.124 -20.700 20.832 1.00 1.00 115 LYS A CA 4
ATOM 5785 C C . LYS A 1 15 ? 14.455 -19.354 20.639 1.00 1.00 115 LYS A C 4
ATOM 5786 O O . LYS A 1 15 ? 13.257 -19.235 20.845 1.00 1.00 115 LYS A O 4
ATOM 5805 N N . TYR A 1 16 ? 15.208 -18.370 20.188 1.00 1.00 116 TYR A N 4
ATOM 5806 C CA . TYR A 1 16 ? 14.663 -17.040 19.928 1.00 1.00 116 TYR A CA 4
ATOM 5807 C C . TYR A 1 16 ? 14.828 -16.709 18.469 1.00 1.00 116 TYR A C 4
ATOM 5808 O O . TYR A 1 16 ? 15.932 -16.402 18.039 1.00 1.00 116 TYR A O 4
ATOM 5826 N N . ARG A 1 17 ? 13.755 -16.796 17.701 1.00 1.00 117 ARG A N 4
ATOM 5827 C CA . ARG A 1 17 ? 13.836 -16.560 16.263 1.00 1.00 117 ARG A CA 4
ATOM 5828 C C . ARG A 1 17 ? 12.899 -15.442 15.862 1.00 1.00 117 ARG A C 4
ATOM 5829 O O . ARG A 1 17 ? 12.173 -14.918 16.696 1.00 1.00 117 ARG A O 4
ATOM 5850 N N . TRP A 1 18 ? 12.891 -15.102 14.583 1.00 1.00 118 TRP A N 4
ATOM 5851 C CA . TRP A 1 18 ? 12.022 -14.052 14.090 1.00 1.00 118 TRP A CA 4
ATOM 5852 C C . TRP A 1 18 ? 11.654 -14.277 12.643 1.00 1.00 118 TRP A C 4
ATOM 5853 O O . TRP A 1 18 ? 12.331 -15.019 11.929 1.00 1.00 118 TRP A O 4
ATOM 5874 N N . ARG A 1 19 ? 10.613 -13.572 12.206 1.00 1.00 119 ARG A N 4
ATOM 5875 C CA . ARG A 1 19 ? 10.122 -13.652 10.838 1.00 1.00 119 ARG A CA 4
ATOM 5876 C C . ARG A 1 19 ? 9.542 -12.313 10.425 1.00 1.00 119 ARG A C 4
ATOM 5877 O O . ARG A 1 19 ? 9.108 -11.531 11.275 1.00 1.00 119 ARG A O 4
ATOM 5898 N N . LEU A 1 20 ? 9.630 -12.010 9.141 1.00 1.00 120 LEU A N 4
ATOM 5899 C CA . LEU A 1 20 ? 9.064 -10.782 8.623 1.00 1.00 120 LEU A CA 4
ATOM 5900 C C . LEU A 1 20 ? 7.696 -11.075 8.046 1.00 1.00 120 LEU A C 4
ATOM 5901 O O . LEU A 1 20 ? 7.531 -12.010 7.257 1.00 1.00 120 LEU A O 4
ATOM 5917 N N . VAL A 1 21 ? 6.734 -10.246 8.393 1.00 1.00 121 VAL A N 4
ATOM 5918 C CA . VAL A 1 21 ? 5.365 -10.452 7.973 1.00 1.00 121 VAL A CA 4
ATOM 5919 C C . VAL A 1 21 ? 4.794 -9.165 7.400 1.00 1.00 121 VAL A C 4
ATOM 5920 O O . VAL A 1 21 ? 4.979 -8.091 7.977 1.00 1.00 121 VAL A O 4
ATOM 5933 N N . HIS A 1 22 ? 4.171 -9.260 6.231 1.00 1.00 122 HIS A N 4
ATOM 5934 C CA . HIS A 1 22 ? 3.541 -8.101 5.622 1.00 1.00 122 HIS A CA 4
ATOM 5935 C C . HIS A 1 22 ? 2.237 -7.859 6.351 1.00 1.00 122 HIS A C 4
ATOM 5936 O O . HIS A 1 22 ? 1.768 -8.734 7.070 1.00 1.00 122 HIS A O 4
ATOM 5951 N N . ASP A 1 23 ? 1.622 -6.720 6.119 1.00 1.00 123 ASP A N 4
ATOM 5952 C CA . ASP A 1 23 ? 0.366 -6.394 6.792 1.00 1.00 123 ASP A CA 4
ATOM 5953 C C . ASP A 1 23 ? -0.725 -7.408 6.439 1.00 1.00 123 ASP A C 4
ATOM 5954 O O . ASP A 1 23 ? -1.661 -7.616 7.203 1.00 1.00 123 ASP A O 4
ATOM 5963 N N . ASN A 1 24 ? -0.556 -8.089 5.304 1.00 1.00 124 ASN A N 4
ATOM 5964 C CA . ASN A 1 24 ? -1.529 -9.084 4.854 1.00 1.00 124 ASN A CA 4
ATOM 5965 C C . ASN A 1 24 ? -1.458 -10.308 5.755 1.00 1.00 124 ASN A C 4
ATOM 5966 O O . ASN A 1 24 ? -2.470 -10.940 6.064 1.00 1.00 124 ASN A O 4
ATOM 5977 N N . GLY A 1 25 ? -0.241 -10.604 6.198 1.00 1.00 125 GLY A N 4
ATOM 5978 C CA . GLY A 1 25 ? -0.007 -11.736 7.077 1.00 1.00 125 GLY A CA 4
ATOM 5979 C C . GLY A 1 25 ? 0.849 -12.819 6.443 1.00 1.00 125 GLY A C 4
ATOM 5980 O O . GLY A 1 25 ? 0.955 -13.926 6.968 1.00 1.00 125 GLY A O 4
ATOM 5984 N N . ASN A 1 26 ? 1.452 -12.505 5.305 1.00 1.00 126 ASN A N 4
ATOM 5985 C CA . ASN A 1 26 ? 2.314 -13.452 4.598 1.00 1.00 126 ASN A CA 4
ATOM 5986 C C . ASN A 1 26 ? 3.766 -13.322 5.032 1.00 1.00 126 ASN A C 4
ATOM 5987 O O . ASN A 1 26 ? 4.242 -12.214 5.296 1.00 1.00 126 ASN A O 4
ATOM 5998 N N . ILE A 1 27 ? 4.453 -14.458 5.090 1.00 1.00 127 ILE A N 4
ATOM 5999 C CA . ILE A 1 27 ? 5.860 -14.504 5.481 1.00 1.00 127 ILE A CA 4
ATOM 6000 C C . ILE A 1 27 ? 6.737 -14.003 4.342 1.00 1.00 127 ILE A C 4
ATOM 6001 O O . ILE A 1 27 ? 6.604 -14.446 3.210 1.00 1.00 127 ILE A O 4
ATOM 6017 N N . LEU A 1 28 ? 7.580 -13.036 4.641 1.00 1.00 128 LEU A N 4
ATOM 6018 C CA . LEU A 1 28 ? 8.460 -12.454 3.642 1.00 1.00 128 LEU A CA 4
ATOM 6019 C C . LEU A 1 28 ? 9.875 -12.949 3.845 1.00 1.00 128 LEU A C 4
ATOM 6020 O O . LEU A 1 28 ? 10.623 -13.151 2.892 1.00 1.00 128 LEU A O 4
ATOM 6036 N N . ALA A 1 29 ? 10.253 -13.045 5.110 1.00 1.00 129 ALA A N 4
ATOM 6037 C CA . ALA A 1 29 ? 11.567 -13.551 5.477 1.00 1.00 129 ALA A CA 4
ATOM 6038 C C . ALA A 1 29 ? 11.550 -14.177 6.863 1.00 1.00 129 ALA A C 4
ATOM 6039 O O . ALA A 1 29 ? 10.600 -14.007 7.628 1.00 1.00 129 ALA A O 4
ATOM 6046 N N . ASP A 1 30 ? 12.615 -14.895 7.160 1.00 1.00 130 ASP A N 4
ATOM 6047 C CA . ASP A 1 30 ? 12.796 -15.575 8.430 1.00 1.00 130 ASP A CA 4
ATOM 6048 C C . ASP A 1 30 ? 14.249 -15.414 8.857 1.00 1.00 130 ASP A C 4
ATOM 6049 O O . ASP A 1 30 ? 15.100 -15.093 8.033 1.00 1.00 130 ASP A O 4
ATOM 6058 N N . SER A 1 31 ? 14.499 -15.517 10.147 1.00 1.00 131 SER A N 4
ATOM 6059 C CA . SER A 1 31 ? 15.841 -15.392 10.704 1.00 1.00 131 SER A CA 4
ATOM 6060 C C . SER A 1 31 ? 16.837 -16.395 10.089 1.00 1.00 131 SER A C 4
ATOM 6061 O O . SER A 1 31 ? 17.993 -16.061 9.863 1.00 1.00 131 SER A O 4
ATOM 6069 N N . GLY A 1 32 ? 16.412 -17.645 9.910 1.00 1.00 132 GLY A N 4
ATOM 6070 C CA . GLY A 1 32 ? 17.283 -18.657 9.321 1.00 1.00 132 GLY A CA 4
ATOM 6071 C C . GLY A 1 32 ? 18.138 -19.375 10.353 1.00 1.00 132 GLY A C 4
ATOM 6072 O O . GLY A 1 32 ? 18.305 -20.595 10.295 1.00 1.00 132 GLY A O 4
ATOM 6076 N N . GLU A 1 33 ? 18.671 -18.613 11.296 1.00 1.00 133 GLU A N 4
ATOM 6077 C CA . GLU A 1 33 ? 19.518 -19.154 12.361 1.00 1.00 133 GLU A CA 4
ATOM 6078 C C . GLU A 1 33 ? 18.655 -19.688 13.499 1.00 1.00 133 GLU A C 4
ATOM 6079 O O . GLU A 1 33 ? 17.451 -19.879 13.347 1.00 1.00 133 GLU A O 4
ATOM 6091 N N . GLY A 1 34 ? 19.306 -19.985 14.621 1.00 1.00 134 GLY A N 4
ATOM 6092 C CA . GLY A 1 34 ? 18.599 -20.378 15.822 1.00 1.00 134 GLY A CA 4
ATOM 6093 C C . GLY A 1 34 ? 19.510 -20.397 17.025 1.00 1.00 134 GLY A C 4
ATOM 6094 O O . GLY A 1 34 ? 20.511 -21.111 17.043 1.00 1.00 134 GLY A O 4
ATOM 6098 N N . TYR A 1 35 ? 19.186 -19.567 18.021 1.00 1.00 135 TYR A N 4
ATOM 6099 C CA . TYR A 1 35 ? 20.009 -19.445 19.215 1.00 1.00 135 TYR A CA 4
ATOM 6100 C C . TYR A 1 35 ? 19.125 -19.297 20.440 1.00 1.00 135 TYR A C 4
ATOM 6101 O O . TYR A 1 35 ? 17.933 -19.010 20.315 1.00 1.00 135 TYR A O 4
ATOM 6119 N N . ALA A 1 36 ? 19.733 -19.403 21.611 1.00 1.00 136 ALA A N 4
ATOM 6120 C CA . ALA A 1 36 ? 19.009 -19.339 22.874 1.00 1.00 136 ALA A CA 4
ATOM 6121 C C . ALA A 1 36 ? 19.010 -17.937 23.481 1.00 1.00 136 ALA A C 4
ATOM 6122 O O . ALA A 1 36 ? 18.646 -17.761 24.643 1.00 1.00 136 ALA A O 4
ATOM 6129 N N . SER A 1 37 ? 19.448 -16.943 22.720 1.00 1.00 137 SER A N 4
ATOM 6130 C CA . SER A 1 37 ? 19.460 -15.575 23.227 1.00 1.00 137 SER A CA 4
ATOM 6131 C C . SER A 1 37 ? 18.532 -14.675 22.423 1.00 1.00 137 SER A C 4
ATOM 6132 O O . SER A 1 37 ? 18.605 -14.611 21.184 1.00 1.00 137 SER A O 4
ATOM 6140 N N . LYS A 1 38 ? 17.719 -13.925 23.150 1.00 1.00 138 LYS A N 4
ATOM 6141 C CA . LYS A 1 38 ? 16.769 -13.011 22.553 1.00 1.00 138 LYS A CA 4
ATOM 6142 C C . LYS A 1 38 ? 17.489 -11.897 21.811 1.00 1.00 138 LYS A C 4
ATOM 6143 O O . LYS A 1 38 ? 17.048 -11.457 20.752 1.00 1.00 138 LYS A O 4
ATOM 6162 N N . GLN A 1 39 ? 18.619 -11.466 22.361 1.00 1.00 139 GLN A N 4
ATOM 6163 C CA . GLN A 1 39 ? 19.396 -10.404 21.756 1.00 1.00 139 GLN A CA 4
ATOM 6164 C C . GLN A 1 39 ? 19.864 -10.814 20.370 1.00 1.00 139 GLN A C 4
ATOM 6165 O O . GLN A 1 39 ? 19.663 -10.076 19.413 1.00 1.00 139 GLN A O 4
ATOM 6179 N N . LYS A 1 40 ? 20.377 -12.042 20.252 1.00 1.00 140 LYS A N 4
ATOM 6180 C CA . LYS A 1 40 ? 20.896 -12.536 18.979 1.00 1.00 140 LYS A CA 4
ATOM 6181 C C . LYS A 1 40 ? 19.808 -12.527 17.917 1.00 1.00 140 LYS A C 4
ATOM 6182 O O . LYS A 1 40 ? 20.086 -12.261 16.750 1.00 1.00 140 LYS A O 4
ATOM 6201 N N . ALA A 1 41 ? 18.582 -12.867 18.309 1.00 1.00 141 ALA A N 4
ATOM 6202 C CA . ALA A 1 41 ? 17.466 -12.829 17.370 1.00 1.00 141 ALA A CA 4
ATOM 6203 C C . ALA A 1 41 ? 17.329 -11.426 16.794 1.00 1.00 141 ALA A C 4
ATOM 6204 O O . ALA A 1 41 ? 17.383 -11.219 15.578 1.00 1.00 141 ALA A O 4
ATOM 6211 N N . LYS A 1 42 ? 17.263 -10.461 17.692 1.00 1.00 142 LYS A N 4
ATOM 6212 C CA . LYS A 1 42 ? 17.124 -9.069 17.322 1.00 1.00 142 LYS A CA 4
ATOM 6213 C C . LYS A 1 42 ? 18.340 -8.569 16.546 1.00 1.00 142 LYS A C 4
ATOM 6214 O O . LYS A 1 42 ? 18.197 -7.804 15.595 1.00 1.00 142 LYS A O 4
ATOM 6233 N N . GLN A 1 43 ? 19.525 -9.048 16.913 1.00 1.00 143 GLN A N 4
ATOM 6234 C CA . GLN A 1 43 ? 20.746 -8.682 16.197 1.00 1.00 143 GLN A CA 4
ATOM 6235 C C . GLN A 1 43 ? 20.698 -9.228 14.774 1.00 1.00 143 GLN A C 4
ATOM 6236 O O . GLN A 1 43 ? 21.331 -8.682 13.873 1.00 1.00 143 GLN A O 4
ATOM 6250 N N . GLY A 1 44 ? 19.959 -10.320 14.581 1.00 1.00 144 GLY A N 4
ATOM 6251 C CA . GLY A 1 44 ? 19.829 -10.891 13.260 1.00 1.00 144 GLY A CA 4
ATOM 6252 C C . GLY A 1 44 ? 19.076 -9.951 12.359 1.00 1.00 144 GLY A C 4
ATOM 6253 O O . GLY A 1 44 ? 19.458 -9.726 11.211 1.00 1.00 144 GLY A O 4
ATOM 6257 N N . ILE A 1 45 ? 18.028 -9.360 12.911 1.00 1.00 145 ILE A N 4
ATOM 6258 C CA . ILE A 1 45 ? 17.237 -8.381 12.190 1.00 1.00 145 ILE A CA 4
ATOM 6259 C C . ILE A 1 45 ? 18.089 -7.160 11.855 1.00 1.00 145 ILE A C 4
ATOM 6260 O O . ILE A 1 45 ? 18.002 -6.608 10.762 1.00 1.00 145 ILE A O 4
ATOM 6276 N N . GLU A 1 46 ? 18.918 -6.737 12.801 1.00 1.00 146 GLU A N 4
ATOM 6277 C CA . GLU A 1 46 ? 19.805 -5.604 12.561 1.00 1.00 146 GLU A CA 4
ATOM 6278 C C . GLU A 1 46 ? 20.774 -5.930 11.444 1.00 1.00 146 GLU A C 4
ATOM 6279 O O . GLU A 1 46 ? 21.008 -5.117 10.547 1.00 1.00 146 GLU A O 4
ATOM 6291 N N . SER A 1 47 ? 21.303 -7.140 11.488 1.00 1.00 147 SER A N 4
ATOM 6292 C CA . SER A 1 47 ? 22.240 -7.602 10.488 1.00 1.00 147 SER A CA 4
ATOM 6293 C C . SER A 1 47 ? 21.578 -7.657 9.116 1.00 1.00 147 SER A C 4
ATOM 6294 O O . SER A 1 47 ? 22.194 -7.301 8.117 1.00 1.00 147 SER A O 4
ATOM 6302 N N . VAL A 1 48 ? 20.298 -8.013 9.070 1.00 1.00 148 VAL A N 4
ATOM 6303 C CA . VAL A 1 48 ? 19.628 -8.135 7.788 1.00 1.00 148 VAL A CA 4
ATOM 6304 C C . VAL A 1 48 ? 19.333 -6.751 7.212 1.00 1.00 148 VAL A C 4
ATOM 6305 O O . VAL A 1 48 ? 19.626 -6.493 6.060 1.00 1.00 148 VAL A O 4
ATOM 6318 N N . LYS A 1 49 ? 18.873 -5.823 8.046 1.00 1.00 149 LYS A N 4
ATOM 6319 C CA . LYS A 1 49 ? 18.537 -4.480 7.580 1.00 1.00 149 LYS A CA 4
ATOM 6320 C C . LYS A 1 49 ? 19.775 -3.711 7.130 1.00 1.00 149 LYS A C 4
ATOM 6321 O O . LYS A 1 49 ? 19.672 -2.692 6.453 1.00 1.00 149 LYS A O 4
ATOM 6340 N N . ARG A 1 50 ? 20.941 -4.222 7.485 1.00 1.00 150 ARG A N 4
ATOM 6341 C CA . ARG A 1 50 ? 22.194 -3.567 7.168 1.00 1.00 150 ARG A CA 4
ATOM 6342 C C . ARG A 1 50 ? 22.906 -4.274 6.011 1.00 1.00 150 ARG A C 4
ATOM 6343 O O . ARG A 1 50 ? 23.994 -3.878 5.601 1.00 1.00 150 ARG A O 4
ATOM 6364 N N . ASN A 1 51 ? 22.308 -5.359 5.523 1.00 1.00 151 ASN A N 4
ATOM 6365 C CA . ASN A 1 51 ? 22.911 -6.158 4.451 1.00 1.00 151 ASN A CA 4
ATOM 6366 C C . ASN A 1 51 ? 21.912 -6.483 3.357 1.00 1.00 151 ASN A C 4
ATOM 6367 O O . ASN A 1 51 ? 22.236 -6.405 2.182 1.00 1.00 151 ASN A O 4
ATOM 6378 N N . ALA A 1 52 ? 20.690 -6.778 3.752 1.00 1.00 152 ALA A N 4
ATOM 6379 C CA . ALA A 1 52 ? 19.632 -7.153 2.817 1.00 1.00 152 ALA A CA 4
ATOM 6380 C C . ALA A 1 52 ? 19.401 -6.094 1.739 1.00 1.00 152 ALA A C 4
ATOM 6381 O O . ALA A 1 52 ? 19.424 -6.427 0.557 1.00 1.00 152 ALA A O 4
ATOM 6388 N N . PRO A 1 53 ? 19.230 -4.796 2.093 1.00 1.00 153 PRO A N 4
ATOM 6389 C CA . PRO A 1 53 ? 18.959 -3.763 1.086 1.00 1.00 153 PRO A CA 4
ATOM 6390 C C . PRO A 1 53 ? 20.143 -3.508 0.142 1.00 1.00 153 PRO A C 4
ATOM 6391 O O . PRO A 1 53 ? 19.996 -2.813 -0.867 1.00 1.00 153 PRO A O 4
ATOM 6402 N N . ASP A 1 54 ? 21.293 -4.115 0.443 1.00 1.00 154 ASP A N 4
ATOM 6403 C CA . ASP A 1 54 ? 22.495 -3.943 -0.381 1.00 1.00 154 ASP A CA 4
ATOM 6404 C C . ASP A 1 54 ? 22.903 -5.242 -1.060 1.00 1.00 154 ASP A C 4
ATOM 6405 O O . ASP A 1 54 ? 23.489 -5.240 -2.141 1.00 1.00 154 ASP A O 4
ATOM 6414 N N . ALA A 1 55 ? 22.595 -6.339 -0.403 1.00 1.00 155 ALA A N 4
ATOM 6415 C CA . ALA A 1 55 ? 22.977 -7.669 -0.857 1.00 1.00 155 ALA A CA 4
ATOM 6416 C C . ALA A 1 55 ? 22.372 -8.044 -2.193 1.00 1.00 155 ALA A C 4
ATOM 6417 O O . ALA A 1 55 ? 21.193 -7.804 -2.461 1.00 1.00 155 ALA A O 4
ATOM 6424 N N . ASP A 1 56 ? 23.215 -8.639 -3.021 1.00 1.00 156 ASP A N 4
ATOM 6425 C CA . ASP A 1 56 ? 22.818 -9.109 -4.337 1.00 1.00 156 ASP A CA 4
ATOM 6426 C C . ASP A 1 56 ? 22.486 -10.587 -4.309 1.00 1.00 156 ASP A C 4
ATOM 6427 O O . ASP A 1 56 ? 23.129 -11.363 -3.604 1.00 1.00 156 ASP A O 4
ATOM 6436 N N . VAL A 1 57 ? 21.470 -10.962 -5.056 1.00 1.00 157 VAL A N 4
ATOM 6437 C CA . VAL A 1 57 ? 21.027 -12.346 -5.110 1.00 1.00 157 VAL A CA 4
ATOM 6438 C C . VAL A 1 57 ? 21.731 -13.153 -6.189 1.00 1.00 157 VAL A C 4
ATOM 6439 O O . VAL A 1 57 ? 21.937 -12.686 -7.310 1.00 1.00 157 VAL A O 4
ATOM 6452 N N . ILE A 1 58 ? 22.142 -14.355 -5.808 1.00 1.00 158 ILE A N 4
ATOM 6453 C CA . ILE A 1 58 ? 22.773 -15.278 -6.731 1.00 1.00 158 ILE A CA 4
ATOM 6454 C C . ILE A 1 58 ? 21.891 -16.505 -6.895 1.00 1.00 158 ILE A C 4
ATOM 6455 O O . ILE A 1 58 ? 21.265 -16.967 -5.941 1.00 1.00 158 ILE A O 4
ATOM 6471 N N . GLU A 1 59 ? 21.799 -16.987 -8.115 1.00 1.00 159 GLU A N 4
ATOM 6472 C CA . GLU A 1 59 ? 21.032 -18.184 -8.405 1.00 1.00 159 GLU A CA 4
ATOM 6473 C C . GLU A 1 59 ? 21.922 -19.410 -8.212 1.00 1.00 159 GLU A C 4
ATOM 6474 O O . GLU A 1 59 ? 22.818 -19.664 -9.018 1.00 1.00 159 GLU A O 4
ATOM 6486 N N . ALA A 1 60 ? 21.733 -20.113 -7.099 1.00 1.00 160 ALA A N 4
ATOM 6487 C CA . ALA A 1 60 ? 22.541 -21.284 -6.796 1.00 1.00 160 ALA A CA 4
ATOM 6488 C C . ALA A 1 60 ? 22.109 -22.480 -7.642 1.00 1.00 160 ALA A C 4
ATOM 6489 O O . ALA A 1 60 ? 22.818 -22.808 -8.616 1.00 1.00 160 ALA A O 4
ATOM 6497 N N . MET B 1 1 ? 27.800 -0.792 1.169 1.00 1.00 201 MET B N 4
ATOM 6498 C CA . MET B 1 1 ? 27.780 -0.519 2.629 1.00 1.00 201 MET B CA 4
ATOM 6499 C C . MET B 1 1 ? 28.004 -1.797 3.425 1.00 1.00 201 MET B C 4
ATOM 6500 O O . MET B 1 1 ? 28.451 -1.754 4.572 1.00 1.00 201 MET B O 4
ATOM 6516 N N . ASN B 1 2 ? 27.787 -2.937 2.795 1.00 1.00 202 ASN B N 4
ATOM 6517 C CA . ASN B 1 2 ? 27.862 -4.206 3.500 1.00 1.00 202 ASN B CA 4
ATOM 6518 C C . ASN B 1 2 ? 28.763 -5.208 2.814 1.00 1.00 202 ASN B C 4
ATOM 6519 O O . ASN B 1 2 ? 29.421 -4.913 1.815 1.00 1.00 202 ASN B O 4
ATOM 6530 N N . LYS B 1 3 ? 28.769 -6.398 3.392 1.00 1.00 203 LYS B N 4
ATOM 6531 C CA . LYS B 1 3 ? 29.441 -7.547 2.829 1.00 1.00 203 LYS B CA 4
ATOM 6532 C C . LYS B 1 3 ? 28.528 -8.737 3.065 1.00 1.00 203 LYS B C 4
ATOM 6533 O O . LYS B 1 3 ? 28.563 -9.364 4.131 1.00 1.00 203 LYS B O 4
ATOM 6552 N N . ALA B 1 4 ? 27.752 -9.066 2.047 1.00 1.00 204 ALA B N 4
ATOM 6553 C CA . ALA B 1 4 ? 26.776 -10.140 2.119 1.00 1.00 204 ALA B CA 4
ATOM 6554 C C . ALA B 1 4 ? 26.158 -10.345 0.752 1.00 1.00 204 ALA B C 4
ATOM 6555 O O . ALA B 1 4 ? 26.389 -9.547 -0.154 1.00 1.00 204 ALA B O 4
ATOM 6562 N N . HIS B 1 5 ? 25.334 -11.372 0.619 1.00 1.00 205 HIS B N 4
ATOM 6563 C CA . HIS B 1 5 ? 24.678 -11.647 -0.649 1.00 1.00 205 HIS B CA 4
ATOM 6564 C C . HIS B 1 5 ? 23.587 -12.696 -0.472 1.00 1.00 205 HIS B C 4
ATOM 6565 O O . HIS B 1 5 ? 23.668 -13.539 0.421 1.00 1.00 205 HIS B O 4
ATOM 6580 N N . PHE B 1 6 ? 22.552 -12.598 -1.285 1.00 1.00 206 PHE B N 4
ATOM 6581 C CA . PHE B 1 6 ? 21.452 -13.555 -1.268 1.00 1.00 206 PHE B CA 4
ATOM 6582 C C . PHE B 1 6 ? 21.773 -14.761 -2.146 1.00 1.00 206 PHE B C 4
ATOM 6583 O O . PHE B 1 6 ? 22.531 -14.647 -3.110 1.00 1.00 206 PHE B O 4
ATOM 6600 N N . GLU B 1 7 ? 21.183 -15.906 -1.817 1.00 1.00 207 GLU B N 4
ATOM 6601 C CA . GLU B 1 7 ? 21.387 -17.138 -2.577 1.00 1.00 207 GLU B CA 4
ATOM 6602 C C . GLU B 1 7 ? 20.089 -17.919 -2.684 1.00 1.00 207 GLU B C 4
ATOM 6603 O O . GLU B 1 7 ? 19.530 -18.334 -1.672 1.00 1.00 207 GLU B O 4
ATOM 6615 N N . VAL B 1 8 ? 19.605 -18.090 -3.909 1.00 1.00 208 VAL B N 4
ATOM 6616 C CA . VAL B 1 8 ? 18.387 -18.853 -4.161 1.00 1.00 208 VAL B CA 4
ATOM 6617 C C . VAL B 1 8 ? 18.757 -20.280 -4.509 1.00 1.00 208 VAL B C 4
ATOM 6618 O O . VAL B 1 8 ? 19.592 -20.503 -5.378 1.00 1.00 208 VAL B O 4
ATOM 6631 N N . PHE B 1 9 ? 18.113 -21.236 -3.862 1.00 1.00 209 PHE B N 4
ATOM 6632 C CA . PHE B 1 9 ? 18.426 -22.642 -4.081 1.00 1.00 209 PHE B CA 4
ATOM 6633 C C . PHE B 1 9 ? 17.151 -23.480 -4.060 1.00 1.00 209 PHE B C 4
ATOM 6634 O O . PHE B 1 9 ? 16.064 -22.961 -3.806 1.00 1.00 209 PHE B O 4
ATOM 6651 N N . VAL B 1 10 ? 17.305 -24.783 -4.273 1.00 1.00 210 VAL B N 4
ATOM 6652 C CA . VAL B 1 10 ? 16.175 -25.701 -4.287 1.00 1.00 210 VAL B CA 4
ATOM 6653 C C . VAL B 1 10 ? 16.056 -26.484 -2.982 1.00 1.00 210 VAL B C 4
ATOM 6654 O O . VAL B 1 10 ? 17.044 -26.982 -2.444 1.00 1.00 210 VAL B O 4
ATOM 6667 N N . ASP B 1 11 ? 14.825 -26.597 -2.503 1.00 1.00 211 ASP B N 4
ATOM 6668 C CA . ASP B 1 11 ? 14.529 -27.332 -1.283 1.00 1.00 211 ASP B CA 4
ATOM 6669 C C . ASP B 1 11 ? 14.410 -28.821 -1.602 1.00 1.00 211 ASP B C 4
ATOM 6670 O O . ASP B 1 11 ? 14.402 -29.213 -2.765 1.00 1.00 211 ASP B O 4
ATOM 6679 N N . ALA B 1 12 ? 14.170 -29.624 -0.584 1.00 1.00 212 ALA B N 4
ATOM 6680 C CA . ALA B 1 12 ? 14.042 -31.061 -0.760 1.00 1.00 212 ALA B CA 4
ATOM 6681 C C . ALA B 1 12 ? 12.780 -31.404 -1.542 1.00 1.00 212 ALA B C 4
ATOM 6682 O O . ALA B 1 12 ? 12.682 -32.468 -2.160 1.00 1.00 212 ALA B O 4
ATOM 6689 N N . ALA B 1 13 ? 11.853 -30.458 -1.587 1.00 1.00 213 ALA B N 4
ATOM 6690 C CA . ALA B 1 13 ? 10.587 -30.662 -2.257 1.00 1.00 213 ALA B CA 4
ATOM 6691 C C . ALA B 1 13 ? 10.557 -29.914 -3.583 1.00 1.00 213 ALA B C 4
ATOM 6692 O O . ALA B 1 13 ? 9.489 -29.612 -4.112 1.00 1.00 213 ALA B O 4
ATOM 6699 N N . ASP B 1 14 ? 11.751 -29.613 -4.098 1.00 1.00 214 ASP B N 4
ATOM 6700 C CA . ASP B 1 14 ? 11.915 -28.930 -5.385 1.00 1.00 214 ASP B CA 4
ATOM 6701 C C . ASP B 1 14 ? 11.337 -27.526 -5.339 1.00 1.00 214 ASP B C 4
ATOM 6702 O O . ASP B 1 14 ? 10.828 -27.010 -6.334 1.00 1.00 214 ASP B O 4
ATOM 6711 N N . LYS B 1 15 ? 11.488 -26.884 -4.191 1.00 1.00 215 LYS B N 4
ATOM 6712 C CA . LYS B 1 15 ? 10.995 -25.532 -4.011 1.00 1.00 215 LYS B CA 4
ATOM 6713 C C . LYS B 1 15 ? 12.143 -24.576 -4.184 1.00 1.00 215 LYS B C 4
ATOM 6714 O O . LYS B 1 15 ? 13.284 -24.937 -3.956 1.00 1.00 215 LYS B O 4
ATOM 6733 N N . TYR B 1 16 ? 11.831 -23.353 -4.505 1.00 1.00 216 TYR B N 4
ATOM 6734 C CA . TYR B 1 16 ? 12.844 -22.331 -4.645 1.00 1.00 216 TYR B CA 4
ATOM 6735 C C . TYR B 1 16 ? 12.813 -21.426 -3.436 1.00 1.00 216 TYR B C 4
ATOM 6736 O O . TYR B 1 16 ? 11.813 -20.757 -3.177 1.00 1.00 216 TYR B O 4
ATOM 6754 N N . ARG B 1 17 ? 13.868 -21.480 -2.650 1.00 1.00 217 ARG B N 4
ATOM 6755 C CA . ARG B 1 17 ? 13.961 -20.665 -1.456 1.00 1.00 217 ARG B CA 4
ATOM 6756 C C . ARG B 1 17 ? 15.271 -19.909 -1.500 1.00 1.00 217 ARG B C 4
ATOM 6757 O O . ARG B 1 17 ? 16.074 -20.126 -2.403 1.00 1.00 217 ARG B O 4
ATOM 6778 N N . TRP B 1 18 ? 15.507 -19.059 -0.522 1.00 1.00 218 TRP B N 4
ATOM 6779 C CA . TRP B 1 18 ? 16.744 -18.303 -0.477 1.00 1.00 218 TRP B CA 4
ATOM 6780 C C . TRP B 1 18 ? 17.168 -18.007 0.944 1.00 1.00 218 TRP B C 4
ATOM 6781 O O . TRP B 1 18 ? 16.355 -18.056 1.867 1.00 1.00 218 TRP B O 4
ATOM 6802 N N . ARG B 1 19 ? 18.440 -17.665 1.093 1.00 1.00 219 ARG B N 4
ATOM 6803 C CA . ARG B 1 19 ? 19.015 -17.325 2.382 1.00 1.00 219 ARG B CA 4
ATOM 6804 C C . ARG B 1 19 ? 20.066 -16.252 2.203 1.00 1.00 219 ARG B C 4
ATOM 6805 O O . ARG B 1 19 ? 20.738 -16.198 1.171 1.00 1.00 219 ARG B O 4
ATOM 6826 N N . LEU B 1 20 ? 20.138 -15.349 3.163 1.00 1.00 220 LEU B N 4
ATOM 6827 C CA . LEU B 1 20 ? 21.129 -14.296 3.130 1.00 1.00 220 LEU B CA 4
ATOM 6828 C C . LEU B 1 20 ? 22.347 -14.744 3.914 1.00 1.00 220 LEU B C 4
ATOM 6829 O O . LEU B 1 20 ? 22.223 -15.253 5.030 1.00 1.00 220 LEU B O 4
ATOM 6845 N N . VAL B 1 21 ? 23.519 -14.534 3.342 1.00 1.00 221 VAL B N 4
ATOM 6846 C CA . VAL B 1 21 ? 24.761 -14.982 3.950 1.00 1.00 221 VAL B CA 4
ATOM 6847 C C . VAL B 1 21 ? 25.775 -13.847 3.990 1.00 1.00 221 VAL B C 4
ATOM 6848 O O . VAL B 1 21 ? 25.922 -13.101 3.018 1.00 1.00 221 VAL B O 4
ATOM 6861 N N . HIS B 1 22 ? 26.413 -13.666 5.143 1.00 1.00 222 HIS B N 4
ATOM 6862 C CA . HIS B 1 22 ? 27.438 -12.644 5.298 1.00 1.00 222 HIS B CA 4
ATOM 6863 C C . HIS B 1 22 ? 28.742 -13.161 4.721 1.00 1.00 222 HIS B C 4
ATOM 6864 O O . HIS B 1 22 ? 28.857 -14.342 4.415 1.00 1.00 222 HIS B O 4
ATOM 6879 N N . ASP B 1 23 ? 29.733 -12.295 4.643 1.00 1.00 223 ASP B N 4
ATOM 6880 C CA . ASP B 1 23 ? 31.057 -12.684 4.162 1.00 1.00 223 ASP B CA 4
ATOM 6881 C C . ASP B 1 23 ? 31.637 -13.823 5.005 1.00 1.00 223 ASP B C 4
ATOM 6882 O O . ASP B 1 23 ? 32.340 -14.692 4.499 1.00 1.00 223 ASP B O 4
ATOM 6891 N N . ASN B 1 24 ? 31.280 -13.833 6.287 1.00 1.00 224 ASN B N 4
ATOM 6892 C CA . ASN B 1 24 ? 31.780 -14.837 7.227 1.00 1.00 224 ASN B CA 4
ATOM 6893 C C . ASN B 1 24 ? 31.237 -16.208 6.857 1.00 1.00 224 ASN B C 4
ATOM 6894 O O . ASN B 1 24 ? 31.876 -17.233 7.097 1.00 1.00 224 ASN B O 4
ATOM 6905 N N . GLY B 1 25 ? 30.023 -16.205 6.326 1.00 1.00 225 GLY B N 4
ATOM 6906 C CA . GLY B 1 25 ? 29.383 -17.435 5.892 1.00 1.00 225 GLY B CA 4
ATOM 6907 C C . GLY B 1 25 ? 28.210 -17.825 6.768 1.00 1.00 225 GLY B C 4
ATOM 6908 O O . GLY B 1 25 ? 27.671 -18.925 6.646 1.00 1.00 225 GLY B O 4
ATOM 6912 N N . ASN B 1 26 ? 27.803 -16.913 7.637 1.00 1.00 226 ASN B N 4
ATOM 6913 C CA . ASN B 1 26 ? 26.683 -17.151 8.542 1.00 1.00 226 ASN B CA 4
ATOM 6914 C C . ASN B 1 26 ? 25.358 -16.754 7.914 1.00 1.00 226 ASN B C 4
ATOM 6915 O O . ASN B 1 26 ? 25.292 -15.781 7.152 1.00 1.00 226 ASN B O 4
ATOM 6926 N N . ILE B 1 27 ? 24.316 -17.509 8.239 1.00 1.00 227 ILE B N 4
ATOM 6927 C CA . ILE B 1 27 ? 22.969 -17.223 7.762 1.00 1.00 227 ILE B CA 4
ATOM 6928 C C . ILE B 1 27 ? 22.423 -16.011 8.502 1.00 1.00 227 ILE B C 4
ATOM 6929 O O . ILE B 1 27 ? 22.579 -15.900 9.711 1.00 1.00 227 ILE B O 4
ATOM 6945 N N . LEU B 1 28 ? 21.903 -15.056 7.758 1.00 1.00 228 LEU B N 4
ATOM 6946 C CA . LEU B 1 28 ? 21.356 -13.846 8.346 1.00 1.00 228 LEU B CA 4
ATOM 6947 C C . LEU B 1 28 ? 19.844 -13.863 8.256 1.00 1.00 228 LEU B C 4
ATOM 6948 O O . LEU B 1 28 ? 19.143 -13.428 9.170 1.00 1.00 228 LEU B O 4
ATOM 6964 N N . ALA B 1 29 ? 19.358 -14.301 7.106 1.00 1.00 229 ALA B N 4
ATOM 6965 C CA . ALA B 1 29 ? 17.926 -14.416 6.881 1.00 1.00 229 ALA B CA 4
ATOM 6966 C C . ALA B 1 29 ? 17.610 -15.508 5.876 1.00 1.00 229 ALA B C 4
ATOM 6967 O O . ALA B 1 29 ? 18.494 -16.000 5.178 1.00 1.00 229 ALA B O 4
ATOM 6974 N N . ASP B 1 30 ? 16.340 -15.870 5.816 1.00 1.00 230 ASP B N 4
ATOM 6975 C CA . ASP B 1 30 ? 15.839 -16.900 4.917 1.00 1.00 230 ASP B CA 4
ATOM 6976 C C . ASP B 1 30 ? 14.503 -16.442 4.338 1.00 1.00 230 ASP B C 4
ATOM 6977 O O . ASP B 1 30 ? 13.862 -15.567 4.904 1.00 1.00 230 ASP B O 4
ATOM 6986 N N . SER B 1 31 ? 14.159 -16.946 3.165 1.00 1.00 231 SER B N 4
ATOM 6987 C CA . SER B 1 31 ? 12.896 -16.617 2.502 1.00 1.00 231 SER B CA 4
ATOM 6988 C C . SER B 1 31 ? 11.679 -16.872 3.390 1.00 1.00 231 SER B C 4
ATOM 6989 O O . SER B 1 31 ? 10.721 -16.103 3.378 1.00 1.00 231 SER B O 4
ATOM 6997 N N . GLY B 1 32 ? 11.703 -17.963 4.145 1.00 1.00 232 GLY B N 4
ATOM 6998 C CA . GLY B 1 32 ? 10.554 -18.327 4.951 1.00 1.00 232 GLY B CA 4
ATOM 6999 C C . GLY B 1 32 ? 9.477 -18.983 4.105 1.00 1.00 232 GLY B C 4
ATOM 7000 O O . GLY B 1 32 ? 8.680 -19.787 4.595 1.00 1.00 232 GLY B O 4
ATOM 7004 N N . GLU B 1 33 ? 9.467 -18.633 2.823 1.00 1.00 233 GLU B N 4
ATOM 7005 C CA . GLU B 1 33 ? 8.515 -19.176 1.870 1.00 1.00 233 GLU B CA 4
ATOM 7006 C C . GLU B 1 33 ? 9.019 -20.482 1.257 1.00 1.00 233 GLU B C 4
ATOM 7007 O O . GLU B 1 33 ? 10.083 -20.992 1.610 1.00 1.00 233 GLU B O 4
ATOM 7019 N N . GLY B 1 34 ? 8.242 -20.993 0.313 1.00 1.00 234 GLY B N 4
ATOM 7020 C CA . GLY B 1 34 ? 8.590 -22.199 -0.404 1.00 1.00 234 GLY B CA 4
ATOM 7021 C C . GLY B 1 34 ? 7.651 -22.401 -1.569 1.00 1.00 234 GLY B C 4
ATOM 7022 O O . GLY B 1 34 ? 6.511 -22.819 -1.386 1.00 1.00 234 GLY B O 4
ATOM 7026 N N . TYR B 1 35 ? 8.122 -22.079 -2.760 1.00 1.00 235 TYR B N 4
ATOM 7027 C CA . TYR B 1 35 ? 7.300 -22.162 -3.963 1.00 1.00 235 TYR B CA 4
ATOM 7028 C C . TYR B 1 35 ? 8.028 -22.932 -5.047 1.00 1.00 235 TYR B C 4
ATOM 7029 O O . TYR B 1 35 ? 9.223 -23.180 -4.933 1.00 1.00 235 TYR B O 4
ATOM 7047 N N . ALA B 1 36 ? 7.319 -23.263 -6.115 1.00 1.00 236 ALA B N 4
ATOM 7048 C CA . ALA B 1 36 ? 7.891 -24.051 -7.197 1.00 1.00 236 ALA B CA 4
ATOM 7049 C C . ALA B 1 36 ? 8.417 -23.177 -8.331 1.00 1.00 236 ALA B C 4
ATOM 7050 O O . ALA B 1 36 ? 8.765 -23.684 -9.395 1.00 1.00 236 ALA B O 4
ATOM 7057 N N . SER B 1 37 ? 8.481 -21.872 -8.110 1.00 1.00 237 SER B N 4
ATOM 7058 C CA . SER B 1 37 ? 8.982 -20.972 -9.138 1.00 1.00 237 SER B CA 4
ATOM 7059 C C . SER B 1 37 ? 10.179 -20.176 -8.642 1.00 1.00 237 SER B C 4
ATOM 7060 O O . SER B 1 37 ? 10.129 -19.509 -7.595 1.00 1.00 237 SER B O 4
ATOM 7068 N N . LYS B 1 38 ? 11.215 -20.174 -9.461 1.00 1.00 238 LYS B N 4
ATOM 7069 C CA . LYS B 1 38 ? 12.446 -19.480 -9.153 1.00 1.00 238 LYS B CA 4
ATOM 7070 C C . LYS B 1 38 ? 12.209 -17.981 -9.095 1.00 1.00 238 LYS B C 4
ATOM 7071 O O . LYS B 1 38 ? 12.813 -17.275 -8.289 1.00 1.00 238 LYS B O 4
ATOM 7090 N N . GLN B 1 39 ? 11.308 -17.508 -9.947 1.00 1.00 239 GLN B N 4
ATOM 7091 C CA . GLN B 1 39 ? 10.962 -16.097 -9.987 1.00 1.00 239 GLN B CA 4
ATOM 7092 C C . GLN B 1 39 ? 10.442 -15.638 -8.632 1.00 1.00 239 GLN B C 4
ATOM 7093 O O . GLN B 1 39 ? 10.917 -14.644 -8.089 1.00 1.00 239 GLN B O 4
ATOM 7107 N N . LYS B 1 40 ? 9.536 -16.427 -8.048 1.00 1.00 240 LYS B N 4
ATOM 7108 C CA . LYS B 1 40 ? 8.925 -16.081 -6.770 1.00 1.00 240 LYS B CA 4
ATOM 7109 C C . LYS B 1 40 ? 9.985 -15.952 -5.691 1.00 1.00 240 LYS B C 4
ATOM 7110 O O . LYS B 1 40 ? 9.909 -15.056 -4.851 1.00 1.00 240 LYS B O 4
ATOM 7129 N N . ALA B 1 41 ? 10.965 -16.848 -5.710 1.00 1.00 241 ALA B N 4
ATOM 7130 C CA . ALA B 1 41 ? 12.057 -16.776 -4.749 1.00 1.00 241 ALA B CA 4
ATOM 7131 C C . ALA B 1 41 ? 12.770 -15.435 -4.859 1.00 1.00 241 ALA B C 4
ATOM 7132 O O . ALA B 1 41 ? 12.888 -14.695 -3.878 1.00 1.00 241 ALA B O 4
ATOM 7139 N N . LYS B 1 42 ? 13.162 -15.090 -6.076 1.00 1.00 242 LYS B N 4
ATOM 7140 C CA . LYS B 1 42 ? 13.863 -13.846 -6.326 1.00 1.00 242 LYS B CA 4
ATOM 7141 C C . LYS B 1 42 ? 12.991 -12.637 -6.016 1.00 1.00 242 LYS B C 4
ATOM 7142 O O . LYS B 1 42 ? 13.482 -11.627 -5.511 1.00 1.00 242 LYS B O 4
ATOM 7161 N N . GLN B 1 43 ? 11.695 -12.743 -6.292 1.00 1.00 243 GLN B N 4
ATOM 7162 C CA . GLN B 1 43 ? 10.779 -11.654 -5.976 1.00 1.00 243 GLN B CA 4
ATOM 7163 C C . GLN B 1 43 ? 10.691 -11.468 -4.462 1.00 1.00 243 GLN B C 4
ATOM 7164 O O . GLN B 1 43 ? 10.513 -10.350 -3.984 1.00 1.00 243 GLN B O 4
ATOM 7178 N N . GLY B 1 44 ? 10.852 -12.564 -3.709 1.00 1.00 244 GLY B N 4
ATOM 7179 C CA . GLY B 1 44 ? 10.769 -12.492 -2.263 1.00 1.00 244 GLY B CA 4
ATOM 7180 C C . GLY B 1 44 ? 11.891 -11.660 -1.701 1.00 1.00 244 GLY B C 4
ATOM 7181 O O . GLY B 1 44 ? 11.701 -10.876 -0.774 1.00 1.00 244 GLY B O 4
ATOM 7185 N N . ILE B 1 45 ? 13.055 -11.809 -2.304 1.00 1.00 245 ILE B N 4
ATOM 7186 C CA . ILE B 1 45 ? 14.226 -11.045 -1.925 1.00 1.00 245 ILE B CA 4
ATOM 7187 C C . ILE B 1 45 ? 13.981 -9.564 -2.111 1.00 1.00 245 ILE B C 4
ATOM 7188 O O . ILE B 1 45 ? 14.128 -8.775 -1.187 1.00 1.00 245 ILE B O 4
ATOM 7204 N N . GLU B 1 46 ? 13.559 -9.195 -3.299 1.00 1.00 246 GLU B N 4
ATOM 7205 C CA . GLU B 1 46 ? 13.290 -7.797 -3.588 1.00 1.00 246 GLU B CA 4
ATOM 7206 C C . GLU B 1 46 ? 12.157 -7.276 -2.713 1.00 1.00 246 GLU B C 4
ATOM 7207 O O . GLU B 1 46 ? 12.177 -6.125 -2.273 1.00 1.00 246 GLU B O 4
ATOM 7219 N N . SER B 1 47 ? 11.211 -8.153 -2.397 1.00 1.00 247 SER B N 4
ATOM 7220 C CA . SER B 1 47 ? 10.106 -7.794 -1.524 1.00 1.00 247 SER B CA 4
ATOM 7221 C C . SER B 1 47 ? 10.605 -7.530 -0.105 1.00 1.00 247 SER B C 4
ATOM 7222 O O . SER B 1 47 ? 10.170 -6.579 0.543 1.00 1.00 247 SER B O 4
ATOM 7230 N N . VAL B 1 48 ? 11.578 -8.314 0.357 1.00 1.00 248 VAL B N 4
ATOM 7231 C CA . VAL B 1 48 ? 12.069 -8.135 1.716 1.00 1.00 248 VAL B CA 4
ATOM 7232 C C . VAL B 1 48 ? 12.903 -6.865 1.780 1.00 1.00 248 VAL B C 4
ATOM 7233 O O . VAL B 1 48 ? 12.792 -6.093 2.716 1.00 1.00 248 VAL B O 4
ATOM 7246 N N . LYS B 1 49 ? 13.638 -6.589 0.711 1.00 1.00 249 LYS B N 4
ATOM 7247 C CA . LYS B 1 49 ? 14.475 -5.401 0.628 1.00 1.00 249 LYS B CA 4
ATOM 7248 C C . LYS B 1 49 ? 13.634 -4.132 0.610 1.00 1.00 249 LYS B C 4
ATOM 7249 O O . LYS B 1 49 ? 14.150 -3.029 0.773 1.00 1.00 249 LYS B O 4
ATOM 7268 N N . ARG B 1 50 ? 12.337 -4.304 0.409 1.00 1.00 250 ARG B N 4
ATOM 7269 C CA . ARG B 1 50 ? 11.409 -3.194 0.336 1.00 1.00 250 ARG B CA 4
ATOM 7270 C C . ARG B 1 50 ? 10.590 -3.086 1.627 1.00 1.00 250 ARG B C 4
ATOM 7271 O O . ARG B 1 50 ? 9.746 -2.204 1.771 1.00 1.00 250 ARG B O 4
ATOM 7292 N N . ASN B 1 51 ? 10.815 -4.015 2.551 1.00 1.00 251 ASN B N 4
ATOM 7293 C CA . ASN B 1 51 ? 10.057 -4.045 3.804 1.00 1.00 251 ASN B CA 4
ATOM 7294 C C . ASN B 1 51 ? 10.964 -4.181 5.012 1.00 1.00 251 ASN B C 4
ATOM 7295 O O . ASN B 1 51 ? 10.725 -3.569 6.040 1.00 1.00 251 ASN B O 4
ATOM 7306 N N . ALA B 1 52 ? 12.014 -4.964 4.863 1.00 1.00 252 ALA B N 4
ATOM 7307 C CA . ALA B 1 52 ? 12.972 -5.209 5.934 1.00 1.00 252 ALA B CA 4
ATOM 7308 C C . ALA B 1 52 ? 13.588 -3.918 6.475 1.00 1.00 252 ALA B C 4
ATOM 7309 O O . ALA B 1 52 ? 13.527 -3.687 7.675 1.00 1.00 252 ALA B O 4
ATOM 7316 N N . PRO B 1 53 ? 14.138 -3.024 5.614 1.00 1.00 253 PRO B N 4
ATOM 7317 C CA . PRO B 1 53 ? 14.790 -1.800 6.099 1.00 1.00 253 PRO B CA 4
ATOM 7318 C C . PRO B 1 53 ? 13.815 -0.816 6.756 1.00 1.00 253 PRO B C 4
ATOM 7319 O O . PRO B 1 53 ? 14.238 0.108 7.451 1.00 1.00 253 PRO B O 4
ATOM 7330 N N . ASP B 1 54 ? 12.515 -1.049 6.583 1.00 1.00 254 ASP B N 4
ATOM 7331 C CA . ASP B 1 54 ? 11.499 -0.163 7.156 1.00 1.00 254 ASP B CA 4
ATOM 7332 C C . ASP B 1 54 ? 10.795 -0.814 8.332 1.00 1.00 254 ASP B C 4
ATOM 7333 O O . ASP B 1 54 ? 10.355 -0.141 9.264 1.00 1.00 254 ASP B O 4
ATOM 7342 N N . ALA B 1 55 ? 10.716 -2.127 8.280 1.00 1.00 255 ALA B N 4
ATOM 7343 C CA . ALA B 1 55 ? 10.017 -2.912 9.285 1.00 1.00 255 ALA B CA 4
ATOM 7344 C C . ALA B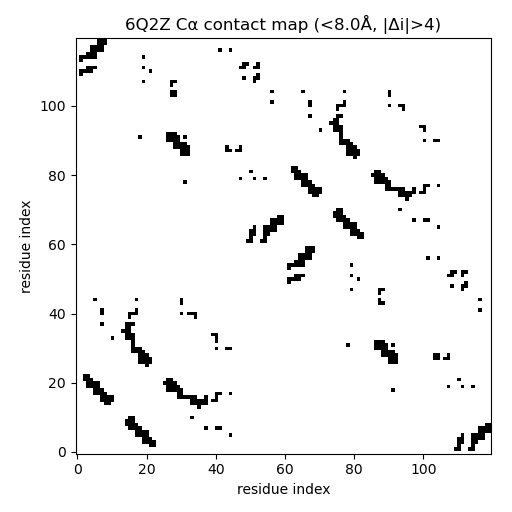 1 55 ? 10.638 -2.793 10.667 1.00 1.00 255 ALA B C 4
ATOM 7345 O O . ALA B 1 55 ? 11.864 -2.798 10.834 1.00 1.00 255 ALA B O 4
ATOM 7352 N N . ASP B 1 56 ? 9.759 -2.673 11.646 1.00 1.00 256 ASP B N 4
ATOM 7353 C CA . ASP B 1 56 ? 10.148 -2.554 13.040 1.00 1.00 256 ASP B CA 4
ATOM 7354 C C . ASP B 1 56 ? 10.071 -3.887 13.755 1.00 1.00 256 ASP B C 4
ATOM 7355 O O . ASP B 1 56 ? 9.257 -4.738 13.410 1.00 1.00 256 ASP B O 4
ATOM 7364 N N . VAL B 1 57 ? 10.936 -4.057 14.743 1.00 1.00 257 VAL B N 4
ATOM 7365 C CA . VAL B 1 57 ? 11.016 -5.288 15.515 1.00 1.00 257 VAL B CA 4
ATOM 7366 C C . VAL B 1 57 ? 10.042 -5.292 16.687 1.00 1.00 257 VAL B C 4
ATOM 7367 O O . VAL B 1 57 ? 9.993 -4.338 17.467 1.00 1.00 257 VAL B O 4
ATOM 7380 N N . ILE B 1 58 ? 9.295 -6.379 16.825 1.00 1.00 258 ILE B N 4
ATOM 7381 C CA . ILE B 1 58 ? 8.390 -6.545 17.953 1.00 1.00 258 ILE B CA 4
ATOM 7382 C C . ILE B 1 58 ? 8.726 -7.838 18.673 1.00 1.00 258 ILE B C 4
ATOM 7383 O O . ILE B 1 58 ? 9.041 -8.848 18.044 1.00 1.00 258 ILE B O 4
ATOM 7399 N N . GLU B 1 59 ? 8.709 -7.785 19.985 1.00 1.00 259 GLU B N 4
ATOM 7400 C CA . GLU B 1 59 ? 8.959 -8.957 20.797 1.00 1.00 259 GLU B CA 4
ATOM 7401 C C . GLU B 1 59 ? 7.632 -9.651 21.081 1.00 1.00 259 GLU B C 4
ATOM 7402 O O . GLU B 1 59 ? 6.833 -9.174 21.889 1.00 1.00 259 GLU B O 4
ATOM 7414 N N . ALA B 1 60 ? 7.370 -10.728 20.346 1.00 1.00 260 ALA B N 4
ATOM 7415 C CA . ALA B 1 60 ? 6.115 -11.453 20.459 1.00 1.00 260 ALA B CA 4
ATOM 7416 C C . ALA B 1 60 ? 6.095 -12.340 21.699 1.00 1.00 260 ALA B C 4
ATOM 7417 O O . ALA B 1 60 ? 5.422 -11.970 22.687 1.00 1.00 260 ALA B O 4
ATOM 7425 N N . MET A 1 1 ? 5.900 4.316 3.232 1.00 1.00 101 MET A N 5
ATOM 7426 C CA . MET A 1 1 ? 6.944 3.515 2.553 1.00 1.00 101 MET A CA 5
ATOM 7427 C C . MET A 1 1 ? 6.515 2.066 2.356 1.00 1.00 101 MET A C 5
ATOM 7428 O O . MET A 1 1 ? 6.262 1.633 1.231 1.00 1.00 101 MET A O 5
ATOM 7444 N N . ASN A 1 2 ? 6.404 1.326 3.450 1.00 1.00 102 ASN A N 5
ATOM 7445 C CA . ASN A 1 2 ? 6.091 -0.091 3.374 1.00 1.00 102 ASN A CA 5
ATOM 7446 C C . ASN A 1 2 ? 5.011 -0.499 4.358 1.00 1.00 102 ASN A C 5
ATOM 7447 O O . ASN A 1 2 ? 4.528 0.302 5.161 1.00 1.00 102 ASN A O 5
ATOM 7458 N N . LYS A 1 3 ? 4.641 -1.763 4.255 1.00 1.00 103 LYS A N 5
ATOM 7459 C CA . LYS A 1 3 ? 3.736 -2.391 5.187 1.00 1.00 103 LYS A CA 5
ATOM 7460 C C . LYS A 1 3 ? 4.318 -3.741 5.554 1.00 1.00 103 LYS A C 5
ATOM 7461 O O . LYS A 1 3 ? 4.087 -4.742 4.871 1.00 1.00 103 LYS A O 5
ATOM 7480 N N . ALA A 1 4 ? 5.003 -3.763 6.677 1.00 1.00 104 ALA A N 5
ATOM 7481 C CA . ALA A 1 4 ? 5.661 -4.954 7.167 1.00 1.00 104 ALA A CA 5
ATOM 7482 C C . ALA A 1 4 ? 6.251 -4.677 8.528 1.00 1.00 104 ALA A C 5
ATOM 7483 O O . ALA A 1 4 ? 6.414 -3.519 8.914 1.00 1.00 104 ALA A O 5
ATOM 7490 N N . HIS A 1 5 ? 6.640 -5.729 9.215 1.00 1.00 105 HIS A N 5
ATOM 7491 C CA . HIS A 1 5 ? 7.209 -5.601 10.541 1.00 1.00 105 HIS A CA 5
ATOM 7492 C C . HIS A 1 5 ? 7.816 -6.929 10.979 1.00 1.00 105 HIS A C 5
ATOM 7493 O O . HIS A 1 5 ? 7.346 -7.998 10.580 1.00 1.00 105 HIS A O 5
ATOM 7508 N N . PHE A 1 6 ? 8.883 -6.847 11.747 1.00 1.00 106 PHE A N 5
ATOM 7509 C CA . PHE A 1 6 ? 9.571 -8.024 12.259 1.00 1.00 106 PHE A CA 5
ATOM 7510 C C . PHE A 1 6 ? 8.917 -8.508 13.539 1.00 1.00 106 PHE A C 5
ATOM 7511 O O . PHE A 1 6 ? 8.381 -7.712 14.305 1.00 1.00 106 PHE A O 5
ATOM 7528 N N . GLU A 1 7 ? 8.954 -9.812 13.753 1.00 1.00 107 GLU A N 5
ATOM 7529 C CA . GLU A 1 7 ? 8.363 -10.420 14.939 1.00 1.00 107 GLU A CA 5
ATOM 7530 C C . GLU A 1 7 ? 9.265 -11.526 15.477 1.00 1.00 107 GLU A C 5
ATOM 7531 O O . GLU A 1 7 ? 9.545 -12.501 14.782 1.00 1.00 107 GLU A O 5
ATOM 7543 N N . VAL A 1 8 ? 9.756 -11.337 16.694 1.00 1.00 108 VAL A N 5
ATOM 7544 C CA . VAL A 1 8 ? 10.630 -12.310 17.344 1.00 1.00 108 VAL A CA 5
ATOM 7545 C C . VAL A 1 8 ? 9.808 -13.237 18.228 1.00 1.00 108 VAL A C 5
ATOM 7546 O O . VAL A 1 8 ? 8.962 -12.776 18.987 1.00 1.00 108 VAL A O 5
ATOM 7559 N N . PHE A 1 9 ? 10.070 -14.535 18.138 1.00 1.00 109 PHE A N 5
ATOM 7560 C CA . PHE A 1 9 ? 9.304 -15.520 18.896 1.00 1.00 109 PHE A CA 5
ATOM 7561 C C . PHE A 1 9 ? 10.192 -16.694 19.305 1.00 1.00 109 PHE A C 5
ATOM 7562 O O . PHE A 1 9 ? 11.378 -16.727 18.976 1.00 1.00 109 PHE A O 5
ATOM 7579 N N . VAL A 1 10 ? 9.593 -17.667 19.990 1.00 1.00 110 VAL A N 5
ATOM 7580 C CA . VAL A 1 10 ? 10.305 -18.863 20.432 1.00 1.00 110 VAL A CA 5
ATOM 7581 C C . VAL A 1 10 ? 10.008 -20.048 19.522 1.00 1.00 110 VAL A C 5
ATOM 7582 O O . VAL A 1 10 ? 8.859 -20.301 19.167 1.00 1.00 110 VAL A O 5
ATOM 7595 N N . ASP A 1 11 ? 11.058 -20.771 19.160 1.00 1.00 111 ASP A N 5
ATOM 7596 C CA . ASP A 1 11 ? 10.945 -21.929 18.292 1.00 1.00 111 ASP A CA 5
ATOM 7597 C C . ASP A 1 11 ? 10.516 -23.139 19.107 1.00 1.00 111 ASP A C 5
ATOM 7598 O O . ASP A 1 11 ? 10.472 -23.082 20.336 1.00 1.00 111 ASP A O 5
ATOM 7607 N N . ALA A 1 12 ? 10.353 -24.262 18.434 1.00 1.00 112 ALA A N 5
ATOM 7608 C CA . ALA A 1 12 ? 9.921 -25.490 19.083 1.00 1.00 112 ALA A CA 5
ATOM 7609 C C . ALA A 1 12 ? 10.995 -26.049 20.012 1.00 1.00 112 ALA A C 5
ATOM 7610 O O . ALA A 1 12 ? 10.742 -26.980 20.775 1.00 1.00 112 ALA A O 5
ATOM 7617 N N . ALA A 1 13 ? 12.189 -25.475 19.947 1.00 1.00 113 ALA A N 5
ATOM 7618 C CA . ALA A 1 13 ? 13.308 -25.937 20.752 1.00 1.00 113 ALA A CA 5
ATOM 7619 C C . ALA A 1 13 ? 13.773 -24.871 21.746 1.00 1.00 113 ALA A C 5
ATOM 7620 O O . ALA A 1 13 ? 14.907 -24.911 22.218 1.00 1.00 113 ALA A O 5
ATOM 7627 N N . ASP A 1 14 ? 12.872 -23.929 22.049 1.00 1.00 114 ASP A N 5
ATOM 7628 C CA . ASP A 1 14 ? 13.110 -22.847 23.031 1.00 1.00 114 ASP A CA 5
ATOM 7629 C C . ASP A 1 14 ? 14.081 -21.824 22.495 1.00 1.00 114 ASP A C 5
ATOM 7630 O O . ASP A 1 14 ? 14.794 -21.167 23.253 1.00 1.00 114 ASP A O 5
ATOM 7639 N N . LYS A 1 15 ? 14.030 -21.615 21.208 1.00 1.00 115 LYS A N 5
ATOM 7640 C CA . LYS A 1 15 ? 14.971 -20.736 20.562 1.00 1.00 115 LYS A CA 5
ATOM 7641 C C . LYS A 1 15 ? 14.321 -19.463 20.120 1.00 1.00 115 LYS A C 5
ATOM 7642 O O . LYS A 1 15 ? 13.179 -19.447 19.705 1.00 1.00 115 LYS A O 5
ATOM 7661 N N . TYR A 1 16 ? 15.106 -18.437 20.092 1.00 1.00 116 TYR A N 5
ATOM 7662 C CA . TYR A 1 16 ? 14.631 -17.131 19.698 1.00 1.00 116 TYR A CA 5
ATOM 7663 C C . TYR A 1 16 ? 14.893 -16.913 18.229 1.00 1.00 116 TYR A C 5
ATOM 7664 O O . TYR A 1 16 ? 16.042 -16.937 17.783 1.00 1.00 116 TYR A O 5
ATOM 7682 N N . ARG A 1 17 ? 13.823 -16.774 17.476 1.00 1.00 117 ARG A N 5
ATOM 7683 C CA . ARG A 1 17 ? 13.920 -16.551 16.049 1.00 1.00 117 ARG A CA 5
ATOM 7684 C C . ARG A 1 17 ? 12.988 -15.424 15.675 1.00 1.00 117 ARG A C 5
ATOM 7685 O O . ARG A 1 17 ? 12.250 -14.925 16.519 1.00 1.00 117 ARG A O 5
ATOM 7706 N N . TRP A 1 18 ? 12.985 -15.057 14.413 1.00 1.00 118 TRP A N 5
ATOM 7707 C CA . TRP A 1 18 ? 12.106 -14.011 13.940 1.00 1.00 118 TRP A CA 5
ATOM 7708 C C . TRP A 1 18 ? 11.729 -14.230 12.499 1.00 1.00 118 TRP A C 5
ATOM 7709 O O . TRP A 1 18 ? 12.412 -14.954 11.771 1.00 1.00 118 TRP A O 5
ATOM 7730 N N . ARG A 1 19 ? 10.653 -13.578 12.096 1.00 1.00 119 ARG A N 5
ATOM 7731 C CA . ARG A 1 19 ? 10.157 -13.653 10.736 1.00 1.00 119 ARG A CA 5
ATOM 7732 C C . ARG A 1 19 ? 9.554 -12.322 10.343 1.00 1.00 119 ARG A C 5
ATOM 7733 O O . ARG A 1 19 ? 8.984 -11.621 11.181 1.00 1.00 119 ARG A O 5
ATOM 7754 N N . LEU A 1 20 ? 9.762 -11.936 9.099 1.00 1.00 120 LEU A N 5
ATOM 7755 C CA . LEU A 1 20 ? 9.208 -10.696 8.598 1.00 1.00 120 LEU A CA 5
ATOM 7756 C C . LEU A 1 20 ? 7.857 -10.982 7.973 1.00 1.00 120 LEU A C 5
ATOM 7757 O O . LEU A 1 20 ? 7.721 -11.909 7.176 1.00 1.00 120 LEU A O 5
ATOM 7773 N N . VAL A 1 21 ? 6.873 -10.176 8.320 1.00 1.00 121 VAL A N 5
ATOM 7774 C CA . VAL A 1 21 ? 5.512 -10.386 7.853 1.00 1.00 121 VAL A CA 5
ATOM 7775 C C . VAL A 1 21 ? 4.955 -9.108 7.237 1.00 1.00 121 VAL A C 5
ATOM 7776 O O . VAL A 1 21 ? 5.122 -8.022 7.792 1.00 1.00 121 VAL A O 5
ATOM 7789 N N . HIS A 1 22 ? 4.352 -9.234 6.061 1.00 1.00 122 HIS A N 5
ATOM 7790 C CA . HIS A 1 22 ? 3.739 -8.091 5.393 1.00 1.00 122 HIS A CA 5
ATOM 7791 C C . HIS A 1 22 ? 2.366 -7.848 5.997 1.00 1.00 122 HIS A C 5
ATOM 7792 O O . HIS A 1 22 ? 1.879 -8.666 6.773 1.00 1.00 122 HIS A O 5
ATOM 7807 N N . ASP A 1 23 ? 1.729 -6.759 5.604 1.00 1.00 123 ASP A N 5
ATOM 7808 C CA . ASP A 1 23 ? 0.379 -6.445 6.085 1.00 1.00 123 ASP A CA 5
ATOM 7809 C C . ASP A 1 23 ? -0.596 -7.571 5.733 1.00 1.00 123 ASP A C 5
ATOM 7810 O O . ASP A 1 23 ? -1.530 -7.862 6.482 1.00 1.00 123 ASP A O 5
ATOM 7819 N N . ASN A 1 24 ? -0.337 -8.226 4.601 1.00 1.00 124 ASN A N 5
ATOM 7820 C CA . ASN A 1 24 ? -1.179 -9.327 4.125 1.00 1.00 124 ASN A CA 5
ATOM 7821 C C . ASN A 1 24 ? -1.126 -10.479 5.111 1.00 1.00 124 ASN A C 5
ATOM 7822 O O . ASN A 1 24 ? -2.119 -11.166 5.352 1.00 1.00 124 ASN A O 5
ATOM 7833 N N . GLY A 1 25 ? 0.043 -10.642 5.713 1.00 1.00 125 GLY A N 5
ATOM 7834 C CA . GLY A 1 25 ? 0.248 -11.698 6.688 1.00 1.00 125 GLY A CA 5
ATOM 7835 C C . GLY A 1 25 ? 1.154 -12.800 6.174 1.00 1.00 125 GLY A C 5
ATOM 7836 O O . GLY A 1 25 ? 1.303 -13.843 6.805 1.00 1.00 125 GLY A O 5
ATOM 7840 N N . ASN A 1 26 ? 1.766 -12.555 5.027 1.00 1.00 126 ASN A N 5
ATOM 7841 C CA . ASN A 1 26 ? 2.677 -13.514 4.415 1.00 1.00 126 ASN A CA 5
ATOM 7842 C C . ASN A 1 26 ? 4.094 -13.344 4.933 1.00 1.00 126 ASN A C 5
ATOM 7843 O O . ASN A 1 26 ? 4.538 -12.218 5.186 1.00 1.00 126 ASN A O 5
ATOM 7854 N N . ILE A 1 27 ? 4.785 -14.464 5.092 1.00 1.00 127 ILE A N 5
ATOM 7855 C CA . ILE A 1 27 ? 6.162 -14.463 5.554 1.00 1.00 127 ILE A CA 5
ATOM 7856 C C . ILE A 1 27 ? 7.070 -14.003 4.428 1.00 1.00 127 ILE A C 5
ATOM 7857 O O . ILE A 1 27 ? 6.999 -14.516 3.320 1.00 1.00 127 ILE A O 5
ATOM 7873 N N . LEU A 1 28 ? 7.836 -12.966 4.692 1.00 1.00 128 LEU A N 5
ATOM 7874 C CA . LEU A 1 28 ? 8.735 -12.394 3.706 1.00 1.00 128 LEU A CA 5
ATOM 7875 C C . LEU A 1 28 ? 10.139 -12.915 3.925 1.00 1.00 128 LEU A C 5
ATOM 7876 O O . LEU A 1 28 ? 10.872 -13.200 2.977 1.00 1.00 128 LEU A O 5
ATOM 7892 N N . ALA A 1 29 ? 10.520 -12.980 5.193 1.00 1.00 129 ALA A N 5
ATOM 7893 C CA . ALA A 1 29 ? 11.826 -13.503 5.570 1.00 1.00 129 ALA A CA 5
ATOM 7894 C C . ALA A 1 29 ? 11.799 -14.140 6.953 1.00 1.00 129 ALA A C 5
ATOM 7895 O O . ALA A 1 29 ? 10.833 -13.996 7.700 1.00 1.00 129 ALA A O 5
ATOM 7902 N N . ASP A 1 30 ? 12.878 -14.833 7.273 1.00 1.00 130 ASP A N 5
ATOM 7903 C CA . ASP A 1 30 ? 13.036 -15.545 8.534 1.00 1.00 130 ASP A CA 5
ATOM 7904 C C . ASP A 1 30 ? 14.486 -15.414 8.997 1.00 1.00 130 ASP A C 5
ATOM 7905 O O . ASP A 1 30 ? 15.357 -15.131 8.183 1.00 1.00 130 ASP A O 5
ATOM 7914 N N . SER A 1 31 ? 14.723 -15.517 10.303 1.00 1.00 131 SER A N 5
ATOM 7915 C CA . SER A 1 31 ? 16.076 -15.383 10.868 1.00 1.00 131 SER A CA 5
ATOM 7916 C C . SER A 1 31 ? 17.046 -16.390 10.254 1.00 1.00 131 SER A C 5
ATOM 7917 O O . SER A 1 31 ? 18.241 -16.122 10.130 1.00 1.00 131 SER A O 5
ATOM 7925 N N . GLY A 1 32 ? 16.540 -17.574 9.951 1.00 1.00 132 GLY A N 5
ATOM 7926 C CA . GLY A 1 32 ? 17.364 -18.622 9.388 1.00 1.00 132 GLY A CA 5
ATOM 7927 C C . GLY A 1 32 ? 18.040 -19.428 10.472 1.00 1.00 132 GLY A C 5
ATOM 7928 O O . GLY A 1 32 ? 18.040 -20.662 10.444 1.00 1.00 132 GLY A O 5
ATOM 7932 N N . GLU A 1 33 ? 18.583 -18.723 11.449 1.00 1.00 133 GLU A N 5
ATOM 7933 C CA . GLU A 1 33 ? 19.273 -19.353 12.562 1.00 1.00 133 GLU A CA 5
ATOM 7934 C C . GLU A 1 33 ? 18.338 -19.548 13.749 1.00 1.00 133 GLU A C 5
ATOM 7935 O O . GLU A 1 33 ? 17.181 -19.120 13.731 1.00 1.00 133 GLU A O 5
ATOM 7947 N N . GLY A 1 34 ? 18.880 -20.165 14.790 1.00 1.00 134 GLY A N 5
ATOM 7948 C CA . GLY A 1 34 ? 18.153 -20.391 16.023 1.00 1.00 134 GLY A CA 5
ATOM 7949 C C . GLY A 1 34 ? 19.105 -20.417 17.202 1.00 1.00 134 GLY A C 5
ATOM 7950 O O . GLY A 1 34 ? 20.090 -21.155 17.187 1.00 1.00 134 GLY A O 5
ATOM 7954 N N . TYR A 1 35 ? 18.824 -19.609 18.215 1.00 1.00 135 TYR A N 5
ATOM 7955 C CA . TYR A 1 35 ? 19.697 -19.508 19.384 1.00 1.00 135 TYR A CA 5
ATOM 7956 C C . TYR A 1 35 ? 18.874 -19.361 20.649 1.00 1.00 135 TYR A C 5
ATOM 7957 O O . TYR A 1 35 ? 17.678 -19.093 20.587 1.00 1.00 135 TYR A O 5
ATOM 7975 N N . ALA A 1 36 ? 19.540 -19.478 21.787 1.00 1.00 136 ALA A N 5
ATOM 7976 C CA . ALA A 1 36 ? 18.878 -19.408 23.083 1.00 1.00 136 ALA A CA 5
ATOM 7977 C C . ALA A 1 36 ? 18.835 -17.988 23.641 1.00 1.00 136 ALA A C 5
ATOM 7978 O O . ALA A 1 36 ? 18.478 -17.792 24.803 1.00 1.00 136 ALA A O 5
ATOM 7985 N N . SER A 1 37 ? 19.192 -16.997 22.827 1.00 1.00 137 SER A N 5
ATOM 7986 C CA . SER A 1 37 ? 19.174 -15.612 23.288 1.00 1.00 137 SER A CA 5
ATOM 7987 C C . SER A 1 37 ? 18.310 -14.733 22.396 1.00 1.00 137 SER A C 5
ATOM 7988 O O . SER A 1 37 ? 18.491 -14.673 21.169 1.00 1.00 137 SER A O 5
ATOM 7996 N N . LYS A 1 38 ? 17.435 -13.977 23.038 1.00 1.00 138 LYS A N 5
ATOM 7997 C CA . LYS A 1 38 ? 16.551 -13.075 22.339 1.00 1.00 138 LYS A CA 5
ATOM 7998 C C . LYS A 1 38 ? 17.344 -11.971 21.678 1.00 1.00 138 LYS A C 5
ATOM 7999 O O . LYS A 1 38 ? 17.001 -11.507 20.596 1.00 1.00 138 LYS A O 5
ATOM 8018 N N . GLN A 1 39 ? 18.420 -11.566 22.330 1.00 1.00 139 GLN A N 5
ATOM 8019 C CA . GLN A 1 39 ? 19.271 -10.527 21.805 1.00 1.00 139 GLN A CA 5
ATOM 8020 C C . GLN A 1 39 ? 19.807 -10.920 20.432 1.00 1.00 139 GLN A C 5
ATOM 8021 O O . GLN A 1 39 ? 19.660 -10.163 19.483 1.00 1.00 139 GLN A O 5
ATOM 8035 N N . LYS A 1 40 ? 20.298 -12.158 20.307 1.00 1.00 140 LYS A N 5
ATOM 8036 C CA . LYS A 1 40 ? 20.848 -12.643 19.038 1.00 1.00 140 LYS A CA 5
ATOM 8037 C C . LYS A 1 40 ? 19.790 -12.588 17.945 1.00 1.00 140 LYS A C 5
ATOM 8038 O O . LYS A 1 40 ? 20.100 -12.278 16.794 1.00 1.00 140 LYS A O 5
ATOM 8057 N N . ALA A 1 41 ? 18.554 -12.915 18.297 1.00 1.00 141 ALA A N 5
ATOM 8058 C CA . ALA A 1 41 ? 17.460 -12.826 17.341 1.00 1.00 141 ALA A CA 5
ATOM 8059 C C . ALA A 1 41 ? 17.305 -11.390 16.853 1.00 1.00 141 ALA A C 5
ATOM 8060 O O . ALA A 1 41 ? 17.388 -11.109 15.653 1.00 1.00 141 ALA A O 5
ATOM 8067 N N . LYS A 1 42 ? 17.188 -10.472 17.799 1.00 1.00 142 LYS A N 5
ATOM 8068 C CA . LYS A 1 42 ? 17.004 -9.067 17.485 1.00 1.00 142 LYS A CA 5
ATOM 8069 C C . LYS A 1 42 ? 18.217 -8.476 16.774 1.00 1.00 142 LYS A C 5
ATOM 8070 O O . LYS A 1 42 ? 18.068 -7.638 15.883 1.00 1.00 142 LYS A O 5
ATOM 8089 N N . GLN A 1 43 ? 19.411 -8.918 17.149 1.00 1.00 143 GLN A N 5
ATOM 8090 C CA . GLN A 1 43 ? 20.618 -8.450 16.476 1.00 1.00 143 GLN A CA 5
ATOM 8091 C C . GLN A 1 43 ? 20.616 -8.921 15.026 1.00 1.00 143 GLN A C 5
ATOM 8092 O O . GLN A 1 43 ? 21.122 -8.231 14.142 1.00 1.00 143 GLN A O 5
ATOM 8106 N N . GLY A 1 44 ? 20.000 -10.082 14.779 1.00 1.00 144 GLY A N 5
ATOM 8107 C CA . GLY A 1 44 ? 19.957 -10.628 13.436 1.00 1.00 144 GLY A CA 5
ATOM 8108 C C . GLY A 1 44 ? 19.142 -9.749 12.523 1.00 1.00 144 GLY A C 5
ATOM 8109 O O . GLY A 1 44 ? 19.495 -9.535 11.363 1.00 1.00 144 GLY A O 5
ATOM 8113 N N . ILE A 1 45 ? 18.058 -9.223 13.068 1.00 1.00 145 ILE A N 5
ATOM 8114 C CA . ILE A 1 45 ? 17.191 -8.317 12.344 1.00 1.00 145 ILE A CA 5
ATOM 8115 C C . ILE A 1 45 ? 17.953 -7.078 11.919 1.00 1.00 145 ILE A C 5
ATOM 8116 O O . ILE A 1 45 ? 17.988 -6.721 10.749 1.00 1.00 145 ILE A O 5
ATOM 8132 N N . GLU A 1 46 ? 18.591 -6.443 12.874 1.00 1.00 146 GLU A N 5
ATOM 8133 C CA . GLU A 1 46 ? 19.354 -5.242 12.591 1.00 1.00 146 GLU A CA 5
ATOM 8134 C C . GLU A 1 46 ? 20.500 -5.543 11.633 1.00 1.00 146 GLU A C 5
ATOM 8135 O O . GLU A 1 46 ? 20.846 -4.722 10.779 1.00 1.00 146 GLU A O 5
ATOM 8147 N N . SER A 1 47 ? 21.052 -6.742 11.745 1.00 1.00 147 SER A N 5
ATOM 8148 C CA . SER A 1 47 ? 22.114 -7.172 10.857 1.00 1.00 147 SER A CA 5
ATOM 8149 C C . SER A 1 47 ? 21.591 -7.338 9.435 1.00 1.00 147 SER A C 5
ATOM 8150 O O . SER A 1 47 ? 22.251 -6.935 8.483 1.00 1.00 147 SER A O 5
ATOM 8158 N N . VAL A 1 48 ? 20.369 -7.846 9.288 1.00 1.00 148 VAL A N 5
ATOM 8159 C CA . VAL A 1 48 ? 19.828 -8.083 7.956 1.00 1.00 148 VAL A CA 5
ATOM 8160 C C . VAL A 1 48 ? 19.463 -6.751 7.307 1.00 1.00 148 VAL A C 5
ATOM 8161 O O . VAL A 1 48 ? 19.679 -6.552 6.123 1.00 1.00 148 VAL A O 5
ATOM 8174 N N . LYS A 1 49 ? 19.035 -5.799 8.121 1.00 1.00 149 LYS A N 5
ATOM 8175 C CA . LYS A 1 49 ? 18.646 -4.477 7.636 1.00 1.00 149 LYS A CA 5
ATOM 8176 C C . LYS A 1 49 ? 19.865 -3.710 7.155 1.00 1.00 149 LYS A C 5
ATOM 8177 O O . LYS A 1 49 ? 19.757 -2.691 6.480 1.00 1.00 149 LYS A O 5
ATOM 8196 N N . ARG A 1 50 ? 21.018 -4.218 7.531 1.00 1.00 150 ARG A N 5
ATOM 8197 C CA . ARG A 1 50 ? 22.295 -3.631 7.177 1.00 1.00 150 ARG A CA 5
ATOM 8198 C C . ARG A 1 50 ? 22.954 -4.357 6.016 1.00 1.00 150 ARG A C 5
ATOM 8199 O O . ARG A 1 50 ? 24.060 -4.017 5.613 1.00 1.00 150 ARG A O 5
ATOM 8220 N N . ASN A 1 51 ? 22.313 -5.408 5.535 1.00 1.00 151 ASN A N 5
ATOM 8221 C CA . ASN A 1 51 ? 22.894 -6.225 4.476 1.00 1.00 151 ASN A CA 5
ATOM 8222 C C . ASN A 1 51 ? 21.892 -6.544 3.380 1.00 1.00 151 ASN A C 5
ATOM 8223 O O . ASN A 1 51 ? 22.212 -6.471 2.206 1.00 1.00 151 ASN A O 5
ATOM 8234 N N . ALA A 1 52 ? 20.671 -6.843 3.781 1.00 1.00 152 ALA A N 5
ATOM 8235 C CA . ALA A 1 52 ? 19.607 -7.222 2.857 1.00 1.00 152 ALA A CA 5
ATOM 8236 C C . ALA A 1 52 ? 19.337 -6.163 1.789 1.00 1.00 152 ALA A C 5
ATOM 8237 O O . ALA A 1 52 ? 19.378 -6.480 0.604 1.00 1.00 152 ALA A O 5
ATOM 8244 N N . PRO A 1 53 ? 19.112 -4.881 2.157 1.00 1.00 153 PRO A N 5
ATOM 8245 C CA . PRO A 1 53 ? 18.785 -3.860 1.161 1.00 1.00 153 PRO A CA 5
ATOM 8246 C C . PRO A 1 53 ? 19.921 -3.590 0.178 1.00 1.00 153 PRO A C 5
ATOM 8247 O O . PRO A 1 53 ? 19.704 -2.985 -0.874 1.00 1.00 153 PRO A O 5
ATOM 8258 N N . ASP A 1 54 ? 21.113 -4.087 0.484 1.00 1.00 154 ASP A N 5
ATOM 8259 C CA . ASP A 1 54 ? 22.271 -3.852 -0.371 1.00 1.00 154 ASP A CA 5
ATOM 8260 C C . ASP A 1 54 ? 22.690 -5.123 -1.087 1.00 1.00 154 ASP A C 5
ATOM 8261 O O . ASP A 1 54 ? 23.197 -5.083 -2.206 1.00 1.00 154 ASP A O 5
ATOM 8270 N N . ALA A 1 55 ? 22.425 -6.239 -0.439 1.00 1.00 155 ALA A N 5
ATOM 8271 C CA . ALA A 1 55 ? 22.811 -7.553 -0.930 1.00 1.00 155 ALA A CA 5
ATOM 8272 C C . ALA A 1 55 ? 22.166 -7.913 -2.256 1.00 1.00 155 ALA A C 5
ATOM 8273 O O . ALA A 1 55 ? 20.975 -7.686 -2.484 1.00 1.00 155 ALA A O 5
ATOM 8280 N N . ASP A 1 56 ? 22.991 -8.472 -3.124 1.00 1.00 156 ASP A N 5
ATOM 8281 C CA . ASP A 1 56 ? 22.560 -8.934 -4.431 1.00 1.00 156 ASP A CA 5
ATOM 8282 C C . ASP A 1 56 ? 22.326 -10.430 -4.415 1.00 1.00 156 ASP A C 5
ATOM 8283 O O . ASP A 1 56 ? 23.028 -11.161 -3.721 1.00 1.00 156 ASP A O 5
ATOM 8292 N N . VAL A 1 57 ? 21.326 -10.874 -5.152 1.00 1.00 157 VAL A N 5
ATOM 8293 C CA . VAL A 1 57 ? 20.972 -12.284 -5.199 1.00 1.00 157 VAL A CA 5
ATOM 8294 C C . VAL A 1 57 ? 21.720 -13.051 -6.281 1.00 1.00 157 VAL A C 5
ATOM 8295 O O . VAL A 1 57 ? 21.911 -12.564 -7.395 1.00 1.00 157 VAL A O 5
ATOM 8308 N N . ILE A 1 58 ? 22.172 -14.240 -5.903 1.00 1.00 158 ILE A N 5
ATOM 8309 C CA . ILE A 1 58 ? 22.861 -15.144 -6.808 1.00 1.00 158 ILE A CA 5
ATOM 8310 C C . ILE A 1 58 ? 22.069 -16.437 -6.900 1.00 1.00 158 ILE A C 5
ATOM 8311 O O . ILE A 1 58 ? 21.426 -16.848 -5.932 1.00 1.00 158 ILE A O 5
ATOM 8327 N N . GLU A 1 59 ? 22.059 -17.043 -8.065 1.00 1.00 159 GLU A N 5
ATOM 8328 C CA . GLU A 1 59 ? 21.378 -18.309 -8.248 1.00 1.00 159 GLU A CA 5
ATOM 8329 C C . GLU A 1 59 ? 22.344 -19.443 -7.935 1.00 1.00 159 GLU A C 5
ATOM 8330 O O . GLU A 1 59 ? 23.283 -19.699 -8.693 1.00 1.00 159 GLU A O 5
ATOM 8342 N N . ALA A 1 60 ? 22.159 -20.062 -6.778 1.00 1.00 160 ALA A N 5
ATOM 8343 C CA . ALA A 1 60 ? 23.036 -21.129 -6.330 1.00 1.00 160 ALA A CA 5
ATOM 8344 C C . ALA A 1 60 ? 22.619 -22.476 -6.922 1.00 1.00 160 ALA A C 5
ATOM 8345 O O . ALA A 1 60 ? 22.996 -22.764 -8.077 1.00 1.00 160 ALA A O 5
ATOM 8353 N N . MET B 1 1 ? 28.326 -0.643 2.080 1.00 1.00 201 MET B N 5
ATOM 8354 C CA . MET B 1 1 ? 29.011 -0.626 3.396 1.00 1.00 201 MET B CA 5
ATOM 8355 C C . MET B 1 1 ? 28.911 -1.980 4.090 1.00 1.00 201 MET B C 5
ATOM 8356 O O . MET B 1 1 ? 29.419 -2.158 5.198 1.00 1.00 201 MET B O 5
ATOM 8372 N N . ASN B 1 2 ? 28.307 -2.949 3.414 1.00 1.00 202 ASN B N 5
ATOM 8373 C CA . ASN B 1 2 ? 28.082 -4.258 4.008 1.00 1.00 202 ASN B CA 5
ATOM 8374 C C . ASN B 1 2 ? 28.920 -5.335 3.344 1.00 1.00 202 ASN B C 5
ATOM 8375 O O . ASN B 1 2 ? 29.687 -5.079 2.417 1.00 1.00 202 ASN B O 5
ATOM 8386 N N . LYS B 1 3 ? 28.758 -6.541 3.861 1.00 1.00 203 LYS B N 5
ATOM 8387 C CA . LYS B 1 3 ? 29.364 -7.732 3.302 1.00 1.00 203 LYS B CA 5
ATOM 8388 C C . LYS B 1 3 ? 28.340 -8.853 3.358 1.00 1.00 203 LYS B C 5
ATOM 8389 O O . LYS B 1 3 ? 28.256 -9.570 4.358 1.00 1.00 203 LYS B O 5
ATOM 8408 N N . ALA B 1 4 ? 27.644 -9.065 2.255 1.00 1.00 204 ALA B N 5
ATOM 8409 C CA . ALA B 1 4 ? 26.614 -10.084 2.181 1.00 1.00 204 ALA B CA 5
ATOM 8410 C C . ALA B 1 4 ? 26.066 -10.186 0.773 1.00 1.00 204 ALA B C 5
ATOM 8411 O O . ALA B 1 4 ? 26.339 -9.335 -0.069 1.00 1.00 204 ALA B O 5
ATOM 8418 N N . HIS B 1 5 ? 25.259 -11.206 0.545 1.00 1.00 205 HIS B N 5
ATOM 8419 C CA . HIS B 1 5 ? 24.629 -11.426 -0.744 1.00 1.00 205 HIS B CA 5
ATOM 8420 C C . HIS B 1 5 ? 23.584 -12.528 -0.615 1.00 1.00 205 HIS B C 5
ATOM 8421 O O . HIS B 1 5 ? 23.726 -13.422 0.223 1.00 1.00 205 HIS B O 5
ATOM 8436 N N . PHE B 1 6 ? 22.524 -12.435 -1.400 1.00 1.00 206 PHE B N 5
ATOM 8437 C CA . PHE B 1 6 ? 21.453 -13.428 -1.380 1.00 1.00 206 PHE B CA 5
ATOM 8438 C C . PHE B 1 6 ? 21.796 -14.604 -2.273 1.00 1.00 206 PHE B C 5
ATOM 8439 O O . PHE B 1 6 ? 22.559 -14.463 -3.226 1.00 1.00 206 PHE B O 5
ATOM 8456 N N . GLU B 1 7 ? 21.253 -15.765 -1.946 1.00 1.00 207 GLU B N 5
ATOM 8457 C CA . GLU B 1 7 ? 21.489 -16.973 -2.722 1.00 1.00 207 GLU B CA 5
ATOM 8458 C C . GLU B 1 7 ? 20.216 -17.803 -2.813 1.00 1.00 207 GLU B C 5
ATOM 8459 O O . GLU B 1 7 ? 19.658 -18.205 -1.795 1.00 1.00 207 GLU B O 5
ATOM 8471 N N . VAL B 1 8 ? 19.755 -18.035 -4.035 1.00 1.00 208 VAL B N 5
ATOM 8472 C CA . VAL B 1 8 ? 18.557 -18.835 -4.276 1.00 1.00 208 VAL B CA 5
ATOM 8473 C C . VAL B 1 8 ? 18.944 -20.271 -4.595 1.00 1.00 208 VAL B C 5
ATOM 8474 O O . VAL B 1 8 ? 19.844 -20.501 -5.401 1.00 1.00 208 VAL B O 5
ATOM 8487 N N . PHE B 1 9 ? 18.250 -21.225 -3.993 1.00 1.00 209 PHE B N 5
ATOM 8488 C CA . PHE B 1 9 ? 18.560 -22.635 -4.189 1.00 1.00 209 PHE B CA 5
ATOM 8489 C C . PHE B 1 9 ? 17.289 -23.483 -4.131 1.00 1.00 209 PHE B C 5
ATOM 8490 O O . PHE B 1 9 ? 16.198 -22.964 -3.885 1.00 1.00 209 PHE B O 5
ATOM 8507 N N . VAL B 1 10 ? 17.451 -24.790 -4.326 1.00 1.00 210 VAL B N 5
ATOM 8508 C CA . VAL B 1 10 ? 16.335 -25.733 -4.282 1.00 1.00 210 VAL B CA 5
ATOM 8509 C C . VAL B 1 10 ? 16.241 -26.432 -2.929 1.00 1.00 210 VAL B C 5
ATOM 8510 O O . VAL B 1 10 ? 17.243 -26.888 -2.378 1.00 1.00 210 VAL B O 5
ATOM 8523 N N . ASP B 1 11 ? 15.020 -26.523 -2.412 1.00 1.00 211 ASP B N 5
ATOM 8524 C CA . ASP B 1 11 ? 14.767 -27.162 -1.132 1.00 1.00 211 ASP B CA 5
ATOM 8525 C C . ASP B 1 11 ? 14.703 -28.670 -1.310 1.00 1.00 211 ASP B C 5
ATOM 8526 O O . ASP B 1 11 ? 14.688 -29.176 -2.431 1.00 1.00 211 ASP B O 5
ATOM 8535 N N . ALA B 1 12 ? 14.521 -29.366 -0.208 1.00 1.00 212 ALA B N 5
ATOM 8536 C CA . ALA B 1 12 ? 14.406 -30.810 -0.222 1.00 1.00 212 ALA B CA 5
ATOM 8537 C C . ALA B 1 12 ? 13.110 -31.249 -0.904 1.00 1.00 212 ALA B C 5
ATOM 8538 O O . ALA B 1 12 ? 12.948 -32.419 -1.251 1.00 1.00 212 ALA B O 5
ATOM 8545 N N . ALA B 1 13 ? 12.200 -30.300 -1.103 1.00 1.00 213 ALA B N 5
ATOM 8546 C CA . ALA B 1 13 ? 10.908 -30.588 -1.712 1.00 1.00 213 ALA B CA 5
ATOM 8547 C C . ALA B 1 13 ? 10.794 -29.975 -3.107 1.00 1.00 213 ALA B C 5
ATOM 8548 O O . ALA B 1 13 ? 9.689 -29.773 -3.615 1.00 1.00 213 ALA B O 5
ATOM 8555 N N . ASP B 1 14 ? 11.954 -29.649 -3.690 1.00 1.00 214 ASP B N 5
ATOM 8556 C CA . ASP B 1 14 ? 12.052 -29.099 -5.053 1.00 1.00 214 ASP B CA 5
ATOM 8557 C C . ASP B 1 14 ? 11.497 -27.701 -5.112 1.00 1.00 214 ASP B C 5
ATOM 8558 O O . ASP B 1 14 ? 10.878 -27.295 -6.092 1.00 1.00 214 ASP B O 5
ATOM 8567 N N . LYS B 1 15 ? 11.764 -26.949 -4.080 1.00 1.00 215 LYS B N 5
ATOM 8568 C CA . LYS B 1 15 ? 11.238 -25.619 -3.973 1.00 1.00 215 LYS B CA 5
ATOM 8569 C C . LYS B 1 15 ? 12.333 -24.612 -4.152 1.00 1.00 215 LYS B C 5
ATOM 8570 O O . LYS B 1 15 ? 13.475 -24.869 -3.816 1.00 1.00 215 LYS B O 5
ATOM 8589 N N . TYR B 1 16 ? 11.951 -23.436 -4.559 1.00 1.00 216 TYR B N 5
ATOM 8590 C CA . TYR B 1 16 ? 12.912 -22.382 -4.830 1.00 1.00 216 TYR B CA 5
ATOM 8591 C C . TYR B 1 16 ? 12.984 -21.446 -3.661 1.00 1.00 216 TYR B C 5
ATOM 8592 O O . TYR B 1 16 ? 12.089 -20.633 -3.482 1.00 1.00 216 TYR B O 5
ATOM 8610 N N . ARG B 1 17 ? 14.019 -21.565 -2.851 1.00 1.00 217 ARG B N 5
ATOM 8611 C CA . ARG B 1 17 ? 14.130 -20.740 -1.660 1.00 1.00 217 ARG B CA 5
ATOM 8612 C C . ARG B 1 17 ? 15.420 -19.952 -1.690 1.00 1.00 217 ARG B C 5
ATOM 8613 O O . ARG B 1 17 ? 16.224 -20.118 -2.600 1.00 1.00 217 ARG B O 5
ATOM 8634 N N . TRP B 1 18 ? 15.631 -19.114 -0.689 1.00 1.00 218 TRP B N 5
ATOM 8635 C CA . TRP B 1 18 ? 16.837 -18.313 -0.626 1.00 1.00 218 TRP B CA 5
ATOM 8636 C C . TRP B 1 18 ? 17.225 -18.009 0.801 1.00 1.00 218 TRP B C 5
ATOM 8637 O O . TRP B 1 18 ? 16.387 -18.039 1.701 1.00 1.00 218 TRP B O 5
ATOM 8658 N N . ARG B 1 19 ? 18.486 -17.634 0.978 1.00 1.00 219 ARG B N 5
ATOM 8659 C CA . ARG B 1 19 ? 19.036 -17.299 2.279 1.00 1.00 219 ARG B CA 5
ATOM 8660 C C . ARG B 1 19 ? 20.094 -16.222 2.119 1.00 1.00 219 ARG B C 5
ATOM 8661 O O . ARG B 1 19 ? 20.762 -16.150 1.086 1.00 1.00 219 ARG B O 5
ATOM 8682 N N . LEU B 1 20 ? 20.189 -15.345 3.101 1.00 1.00 220 LEU B N 5
ATOM 8683 C CA . LEU B 1 20 ? 21.183 -14.289 3.076 1.00 1.00 220 LEU B CA 5
ATOM 8684 C C . LEU B 1 20 ? 22.413 -14.751 3.836 1.00 1.00 220 LEU B C 5
ATOM 8685 O O . LEU B 1 20 ? 22.301 -15.278 4.945 1.00 1.00 220 LEU B O 5
ATOM 8701 N N . VAL B 1 21 ? 23.581 -14.514 3.262 1.00 1.00 221 VAL B N 5
ATOM 8702 C CA . VAL B 1 21 ? 24.828 -14.976 3.848 1.00 1.00 221 VAL B CA 5
ATOM 8703 C C . VAL B 1 21 ? 25.843 -13.841 3.925 1.00 1.00 221 VAL B C 5
ATOM 8704 O O . VAL B 1 21 ? 25.991 -13.066 2.977 1.00 1.00 221 VAL B O 5
ATOM 8717 N N . HIS B 1 22 ? 26.482 -13.696 5.084 1.00 1.00 222 HIS B N 5
ATOM 8718 C CA . HIS B 1 22 ? 27.514 -12.675 5.270 1.00 1.00 222 HIS B CA 5
ATOM 8719 C C . HIS B 1 22 ? 28.833 -13.193 4.710 1.00 1.00 222 HIS B C 5
ATOM 8720 O O . HIS B 1 22 ? 28.941 -14.367 4.372 1.00 1.00 222 HIS B O 5
ATOM 8735 N N . ASP B 1 23 ? 29.840 -12.334 4.689 1.00 1.00 223 ASP B N 5
ATOM 8736 C CA . ASP B 1 23 ? 31.182 -12.698 4.206 1.00 1.00 223 ASP B CA 5
ATOM 8737 C C . ASP B 1 23 ? 31.743 -13.924 4.943 1.00 1.00 223 ASP B C 5
ATOM 8738 O O . ASP B 1 23 ? 32.439 -14.749 4.354 1.00 1.00 223 ASP B O 5
ATOM 8747 N N . ASN B 1 24 ? 31.373 -14.066 6.216 1.00 1.00 224 ASN B N 5
ATOM 8748 C CA . ASN B 1 24 ? 31.870 -15.162 7.057 1.00 1.00 224 ASN B CA 5
ATOM 8749 C C . ASN B 1 24 ? 31.259 -16.481 6.620 1.00 1.00 224 ASN B C 5
ATOM 8750 O O . ASN B 1 24 ? 31.897 -17.532 6.672 1.00 1.00 224 ASN B O 5
ATOM 8761 N N . GLY B 1 25 ? 30.015 -16.405 6.176 1.00 1.00 225 GLY B N 5
ATOM 8762 C CA . GLY B 1 25 ? 29.304 -17.589 5.734 1.00 1.00 225 GLY B CA 5
ATOM 8763 C C . GLY B 1 25 ? 28.147 -17.951 6.647 1.00 1.00 225 GLY B C 5
ATOM 8764 O O . GLY B 1 25 ? 27.618 -19.060 6.585 1.00 1.00 225 GLY B O 5
ATOM 8768 N N . ASN B 1 26 ? 27.785 -17.027 7.520 1.00 1.00 226 ASN B N 5
ATOM 8769 C CA . ASN B 1 26 ? 26.673 -17.232 8.445 1.00 1.00 226 ASN B CA 5
ATOM 8770 C C . ASN B 1 26 ? 25.353 -16.786 7.842 1.00 1.00 226 ASN B C 5
ATOM 8771 O O . ASN B 1 26 ? 25.304 -15.795 7.106 1.00 1.00 226 ASN B O 5
ATOM 8782 N N . ILE B 1 27 ? 24.298 -17.528 8.156 1.00 1.00 227 ILE B N 5
ATOM 8783 C CA . ILE B 1 27 ? 22.963 -17.225 7.672 1.00 1.00 227 ILE B CA 5
ATOM 8784 C C . ILE B 1 27 ? 22.389 -16.055 8.451 1.00 1.00 227 ILE B C 5
ATOM 8785 O O . ILE B 1 27 ? 22.337 -16.079 9.676 1.00 1.00 227 ILE B O 5
ATOM 8801 N N . LEU B 1 28 ? 22.041 -15.010 7.731 1.00 1.00 228 LEU B N 5
ATOM 8802 C CA . LEU B 1 28 ? 21.502 -13.804 8.329 1.00 1.00 228 LEU B CA 5
ATOM 8803 C C . LEU B 1 28 ? 19.992 -13.833 8.258 1.00 1.00 228 LEU B C 5
ATOM 8804 O O . LEU B 1 28 ? 19.301 -13.402 9.180 1.00 1.00 228 LEU B O 5
ATOM 8820 N N . ALA B 1 29 ? 19.500 -14.297 7.123 1.00 1.00 229 ALA B N 5
ATOM 8821 C CA . ALA B 1 29 ? 18.069 -14.421 6.912 1.00 1.00 229 ALA B CA 5
ATOM 8822 C C . ALA B 1 29 ? 17.748 -15.524 5.916 1.00 1.00 229 ALA B C 5
ATOM 8823 O O . ALA B 1 29 ? 18.622 -15.995 5.188 1.00 1.00 229 ALA B O 5
ATOM 8830 N N . ASP B 1 30 ? 16.487 -15.917 5.906 1.00 1.00 230 ASP B N 5
ATOM 8831 C CA . ASP B 1 30 ? 15.972 -16.952 5.021 1.00 1.00 230 ASP B CA 5
ATOM 8832 C C . ASP B 1 30 ? 14.622 -16.513 4.466 1.00 1.00 230 ASP B C 5
ATOM 8833 O O . ASP B 1 30 ? 13.999 -15.611 5.009 1.00 1.00 230 ASP B O 5
ATOM 8842 N N . SER B 1 31 ? 14.245 -17.074 3.331 1.00 1.00 231 SER B N 5
ATOM 8843 C CA . SER B 1 31 ? 12.991 -16.736 2.661 1.00 1.00 231 SER B CA 5
ATOM 8844 C C . SER B 1 31 ? 11.761 -16.978 3.555 1.00 1.00 231 SER B C 5
ATOM 8845 O O . SER B 1 31 ? 10.842 -16.164 3.585 1.00 1.00 231 SER B O 5
ATOM 8853 N N . GLY B 1 32 ? 11.710 -18.131 4.220 1.00 1.00 232 GLY B N 5
ATOM 8854 C CA . GLY B 1 32 ? 10.592 -18.433 5.107 1.00 1.00 232 GLY B CA 5
ATOM 8855 C C . GLY B 1 32 ? 9.466 -19.179 4.410 1.00 1.00 232 GLY B C 5
ATOM 8856 O O . GLY B 1 32 ? 8.849 -20.072 4.988 1.00 1.00 232 GLY B O 5
ATOM 8860 N N . GLU B 1 33 ? 9.174 -18.770 3.185 1.00 1.00 233 GLU B N 5
ATOM 8861 C CA . GLU B 1 33 ? 8.133 -19.400 2.374 1.00 1.00 233 GLU B CA 5
ATOM 8862 C C . GLU B 1 33 ? 8.695 -20.614 1.642 1.00 1.00 233 GLU B C 5
ATOM 8863 O O . GLU B 1 33 ? 9.783 -21.096 1.954 1.00 1.00 233 GLU B O 5
ATOM 8875 N N . GLY B 1 34 ? 7.908 -21.131 0.699 1.00 1.00 234 GLY B N 5
ATOM 8876 C CA . GLY B 1 34 ? 8.360 -22.201 -0.171 1.00 1.00 234 GLY B CA 5
ATOM 8877 C C . GLY B 1 34 ? 7.391 -22.454 -1.302 1.00 1.00 234 GLY B C 5
ATOM 8878 O O . GLY B 1 34 ? 6.194 -22.631 -1.076 1.00 1.00 234 GLY B O 5
ATOM 8882 N N . TYR B 1 35 ? 7.901 -22.389 -2.535 1.00 1.00 235 TYR B N 5
ATOM 8883 C CA . TYR B 1 35 ? 7.072 -22.555 -3.723 1.00 1.00 235 TYR B CA 5
ATOM 8884 C C . TYR B 1 35 ? 7.882 -23.232 -4.812 1.00 1.00 235 TYR B C 5
ATOM 8885 O O . TYR B 1 35 ? 9.107 -23.313 -4.712 1.00 1.00 235 TYR B O 5
ATOM 8903 N N . ALA B 1 36 ? 7.210 -23.634 -5.878 1.00 1.00 236 ALA B N 5
ATOM 8904 C CA . ALA B 1 36 ? 7.864 -24.326 -6.978 1.00 1.00 236 ALA B CA 5
ATOM 8905 C C . ALA B 1 36 ? 8.238 -23.374 -8.111 1.00 1.00 236 ALA B C 5
ATOM 8906 O O . ALA B 1 36 ? 8.610 -23.818 -9.196 1.00 1.00 236 ALA B O 5
ATOM 8913 N N . SER B 1 37 ? 8.122 -22.067 -7.881 1.00 1.00 237 SER B N 5
ATOM 8914 C CA . SER B 1 37 ? 8.504 -21.097 -8.901 1.00 1.00 237 SER B CA 5
ATOM 8915 C C . SER B 1 37 ? 9.741 -20.307 -8.480 1.00 1.00 237 SER B C 5
ATOM 8916 O O . SER B 1 37 ? 9.775 -19.680 -7.406 1.00 1.00 237 SER B O 5
ATOM 8924 N N . LYS B 1 38 ? 10.705 -20.247 -9.384 1.00 1.00 238 LYS B N 5
ATOM 8925 C CA . LYS B 1 38 ? 11.949 -19.542 -9.143 1.00 1.00 238 LYS B CA 5
ATOM 8926 C C . LYS B 1 38 ? 11.709 -18.051 -9.014 1.00 1.00 238 LYS B C 5
ATOM 8927 O O . LYS B 1 38 ? 12.337 -17.376 -8.206 1.00 1.00 238 LYS B O 5
ATOM 8946 N N . GLN B 1 39 ? 10.766 -17.562 -9.797 1.00 1.00 239 GLN B N 5
ATOM 8947 C CA . GLN B 1 39 ? 10.428 -16.156 -9.796 1.00 1.00 239 GLN B CA 5
ATOM 8948 C C . GLN B 1 39 ? 9.970 -15.719 -8.409 1.00 1.00 239 GLN B C 5
ATOM 8949 O O . GLN B 1 39 ? 10.498 -14.755 -7.863 1.00 1.00 239 GLN B O 5
ATOM 8963 N N . LYS B 1 40 ? 9.080 -16.507 -7.799 1.00 1.00 240 LYS B N 5
ATOM 8964 C CA . LYS B 1 40 ? 8.531 -16.174 -6.486 1.00 1.00 240 LYS B CA 5
ATOM 8965 C C . LYS B 1 40 ? 9.640 -16.075 -5.453 1.00 1.00 240 LYS B C 5
ATOM 8966 O O . LYS B 1 40 ? 9.588 -15.226 -4.561 1.00 1.00 240 LYS B O 5
ATOM 8985 N N . ALA B 1 41 ? 10.628 -16.957 -5.554 1.00 1.00 241 ALA B N 5
ATOM 8986 C CA . ALA B 1 41 ? 11.762 -16.908 -4.644 1.00 1.00 241 ALA B CA 5
ATOM 8987 C C . ALA B 1 41 ? 12.462 -15.558 -4.743 1.00 1.00 241 ALA B C 5
ATOM 8988 O O . ALA B 1 41 ? 12.607 -14.830 -3.754 1.00 1.00 241 ALA B O 5
ATOM 8995 N N . LYS B 1 42 ? 12.812 -15.198 -5.968 1.00 1.00 242 LYS B N 5
ATOM 8996 C CA . LYS B 1 42 ? 13.507 -13.956 -6.237 1.00 1.00 242 LYS B CA 5
ATOM 8997 C C . LYS B 1 42 ? 12.645 -12.750 -5.889 1.00 1.00 242 LYS B C 5
ATOM 8998 O O . LYS B 1 42 ? 13.157 -11.721 -5.450 1.00 1.00 242 LYS B O 5
ATOM 9017 N N . GLN B 1 43 ? 11.335 -12.880 -6.074 1.00 1.00 243 GLN B N 5
ATOM 9018 C CA . GLN B 1 43 ? 10.419 -11.807 -5.702 1.00 1.00 243 GLN B CA 5
ATOM 9019 C C . GLN B 1 43 ? 10.425 -11.620 -4.188 1.00 1.00 243 GLN B C 5
ATOM 9020 O O . GLN B 1 43 ? 10.216 -10.512 -3.699 1.00 1.00 243 GLN B O 5
ATOM 9034 N N . GLY B 1 44 ? 10.670 -12.704 -3.448 1.00 1.00 244 GLY B N 5
ATOM 9035 C CA . GLY B 1 44 ? 10.686 -12.617 -2.004 1.00 1.00 244 GLY B CA 5
ATOM 9036 C C . GLY B 1 44 ? 11.832 -11.763 -1.528 1.00 1.00 244 GLY B C 5
ATOM 9037 O O . GLY B 1 44 ? 11.676 -10.935 -0.636 1.00 1.00 244 GLY B O 5
ATOM 9041 N N . ILE B 1 45 ? 12.969 -11.928 -2.184 1.00 1.00 245 ILE B N 5
ATOM 9042 C CA . ILE B 1 45 ? 14.159 -11.154 -1.883 1.00 1.00 245 ILE B CA 5
ATOM 9043 C C . ILE B 1 45 ? 13.898 -9.672 -2.090 1.00 1.00 245 ILE B C 5
ATOM 9044 O O . ILE B 1 45 ? 14.115 -8.858 -1.204 1.00 1.00 245 ILE B O 5
ATOM 9060 N N . GLU B 1 46 ? 13.404 -9.334 -3.263 1.00 1.00 246 GLU B N 5
ATOM 9061 C CA . GLU B 1 46 ? 13.132 -7.945 -3.594 1.00 1.00 246 GLU B CA 5
ATOM 9062 C C . GLU B 1 46 ? 12.073 -7.356 -2.674 1.00 1.00 246 GLU B C 5
ATOM 9063 O O . GLU B 1 46 ? 12.152 -6.190 -2.283 1.00 1.00 246 GLU B O 5
ATOM 9075 N N . SER B 1 47 ? 11.101 -8.173 -2.303 1.00 1.00 247 SER B N 5
ATOM 9076 C CA . SER B 1 47 ? 10.062 -7.736 -1.396 1.00 1.00 247 SER B CA 5
ATOM 9077 C C . SER B 1 47 ? 10.631 -7.464 -0.007 1.00 1.00 247 SER B C 5
ATOM 9078 O O . SER B 1 47 ? 10.240 -6.502 0.646 1.00 1.00 247 SER B O 5
ATOM 9086 N N . VAL B 1 48 ? 11.614 -8.257 0.412 1.00 1.00 248 VAL B N 5
ATOM 9087 C CA . VAL B 1 48 ? 12.174 -8.087 1.744 1.00 1.00 248 VAL B CA 5
ATOM 9088 C C . VAL B 1 48 ? 13.024 -6.821 1.783 1.00 1.00 248 VAL B C 5
ATOM 9089 O O . VAL B 1 48 ? 12.930 -6.037 2.710 1.00 1.00 248 VAL B O 5
ATOM 9102 N N . LYS B 1 49 ? 13.755 -6.569 0.706 1.00 1.00 249 LYS B N 5
ATOM 9103 C CA . LYS B 1 49 ? 14.628 -5.404 0.606 1.00 1.00 249 LYS B CA 5
ATOM 9104 C C . LYS B 1 49 ? 13.836 -4.103 0.607 1.00 1.00 249 LYS B C 5
ATOM 9105 O O . LYS B 1 49 ? 14.391 -3.028 0.817 1.00 1.00 249 LYS B O 5
ATOM 9124 N N . ARG B 1 50 ? 12.552 -4.217 0.327 1.00 1.00 250 ARG B N 5
ATOM 9125 C CA . ARG B 1 50 ? 11.671 -3.074 0.236 1.00 1.00 250 ARG B CA 5
ATOM 9126 C C . ARG B 1 50 ? 10.839 -2.915 1.513 1.00 1.00 250 ARG B C 5
ATOM 9127 O O . ARG B 1 50 ? 10.023 -2.002 1.631 1.00 1.00 250 ARG B O 5
ATOM 9148 N N . ASN B 1 51 ? 11.022 -3.836 2.456 1.00 1.00 251 ASN B N 5
ATOM 9149 C CA . ASN B 1 51 ? 10.241 -3.830 3.697 1.00 1.00 251 ASN B CA 5
ATOM 9150 C C . ASN B 1 51 ? 11.112 -4.006 4.931 1.00 1.00 251 ASN B C 5
ATOM 9151 O O . ASN B 1 51 ? 10.919 -3.325 5.928 1.00 1.00 251 ASN B O 5
ATOM 9162 N N . ALA B 1 52 ? 12.091 -4.884 4.831 1.00 1.00 252 ALA B N 5
ATOM 9163 C CA . ALA B 1 52 ? 12.999 -5.195 5.935 1.00 1.00 252 ALA B CA 5
ATOM 9164 C C . ALA B 1 52 ? 13.732 -3.964 6.467 1.00 1.00 252 ALA B C 5
ATOM 9165 O O . ALA B 1 52 ? 13.709 -3.724 7.672 1.00 1.00 252 ALA B O 5
ATOM 9172 N N . PRO B 1 53 ? 14.361 -3.128 5.604 1.00 1.00 253 PRO B N 5
ATOM 9173 C CA . PRO B 1 53 ? 15.120 -1.967 6.091 1.00 1.00 253 PRO B CA 5
ATOM 9174 C C . PRO B 1 53 ? 14.243 -0.900 6.751 1.00 1.00 253 PRO B C 5
ATOM 9175 O O . PRO B 1 53 ? 14.758 0.072 7.301 1.00 1.00 253 PRO B O 5
ATOM 9186 N N . ASP B 1 54 ? 12.929 -1.084 6.701 1.00 1.00 254 ASP B N 5
ATOM 9187 C CA . ASP B 1 54 ? 12.004 -0.120 7.303 1.00 1.00 254 ASP B CA 5
ATOM 9188 C C . ASP B 1 54 ? 11.081 -0.781 8.321 1.00 1.00 254 ASP B C 5
ATOM 9189 O O . ASP B 1 54 ? 10.370 -0.102 9.063 1.00 1.00 254 ASP B O 5
ATOM 9198 N N . ALA B 1 55 ? 11.085 -2.101 8.343 1.00 1.00 255 ALA B N 5
ATOM 9199 C CA . ALA B 1 55 ? 10.225 -2.865 9.237 1.00 1.00 255 ALA B CA 5
ATOM 9200 C C . ALA B 1 55 ? 10.682 -2.774 10.685 1.00 1.00 255 ALA B C 5
ATOM 9201 O O . ALA B 1 55 ? 11.875 -2.840 10.983 1.00 1.00 255 ALA B O 5
ATOM 9208 N N . ASP B 1 56 ? 9.716 -2.600 11.571 1.00 1.00 256 ASP B N 5
ATOM 9209 C CA . ASP B 1 56 ? 9.983 -2.531 13.003 1.00 1.00 256 ASP B CA 5
ATOM 9210 C C . ASP B 1 56 ? 9.836 -3.901 13.630 1.00 1.00 256 ASP B C 5
ATOM 9211 O O . ASP B 1 56 ? 8.943 -4.663 13.269 1.00 1.00 256 ASP B O 5
ATOM 9220 N N . VAL B 1 57 ? 10.724 -4.208 14.554 1.00 1.00 257 VAL B N 5
ATOM 9221 C CA . VAL B 1 57 ? 10.716 -5.492 15.232 1.00 1.00 257 VAL B CA 5
ATOM 9222 C C . VAL B 1 57 ? 9.897 -5.468 16.511 1.00 1.00 257 VAL B C 5
ATOM 9223 O O . VAL B 1 57 ? 10.040 -4.582 17.352 1.00 1.00 257 VAL B O 5
ATOM 9236 N N . ILE B 1 58 ? 9.018 -6.448 16.618 1.00 1.00 258 ILE B N 5
ATOM 9237 C CA . ILE B 1 58 ? 8.184 -6.615 17.790 1.00 1.00 258 ILE B CA 5
ATOM 9238 C C . ILE B 1 58 ? 8.551 -7.918 18.478 1.00 1.00 258 ILE B C 5
ATOM 9239 O O . ILE B 1 58 ? 8.871 -8.908 17.819 1.00 1.00 258 ILE B O 5
ATOM 9255 N N . GLU B 1 59 ? 8.576 -7.892 19.791 1.00 1.00 259 GLU B N 5
ATOM 9256 C CA . GLU B 1 59 ? 8.858 -9.080 20.573 1.00 1.00 259 GLU B CA 5
ATOM 9257 C C . GLU B 1 59 ? 7.546 -9.811 20.853 1.00 1.00 259 GLU B C 5
ATOM 9258 O O . GLU B 1 59 ? 6.724 -9.348 21.648 1.00 1.00 259 GLU B O 5
ATOM 9270 N N . ALA B 1 60 ? 7.309 -10.885 20.114 1.00 1.00 260 ALA B N 5
ATOM 9271 C CA . ALA B 1 60 ? 6.073 -11.642 20.233 1.00 1.00 260 ALA B CA 5
ATOM 9272 C C . ALA B 1 60 ? 6.124 -12.613 21.411 1.00 1.00 260 ALA B C 5
ATOM 9273 O O . ALA B 1 60 ? 5.740 -12.212 22.530 1.00 1.00 260 ALA B O 5
ATOM 9281 N N . MET A 1 1 ? 5.842 3.819 3.573 1.00 1.00 101 MET A N 6
ATOM 9282 C CA . MET A 1 1 ? 6.066 3.274 2.211 1.00 1.00 101 MET A CA 6
ATOM 9283 C C . MET A 1 1 ? 5.547 1.850 2.106 1.00 1.00 101 MET A C 6
ATOM 9284 O O . MET A 1 1 ? 4.748 1.524 1.226 1.00 1.00 101 MET A O 6
ATOM 9300 N N . ASN A 1 2 ? 6.021 1.005 3.006 1.00 1.00 102 ASN A N 6
ATOM 9301 C CA . ASN A 1 2 ? 5.690 -0.410 2.983 1.00 1.00 102 ASN A CA 6
ATOM 9302 C C . ASN A 1 2 ? 4.640 -0.778 4.015 1.00 1.00 102 ASN A C 6
ATOM 9303 O O . ASN A 1 2 ? 4.097 0.075 4.718 1.00 1.00 102 ASN A O 6
ATOM 9314 N N . LYS A 1 3 ? 4.357 -2.072 4.050 1.00 1.00 103 LYS A N 6
ATOM 9315 C CA . LYS A 1 3 ? 3.479 -2.677 5.036 1.00 1.00 103 LYS A CA 6
ATOM 9316 C C . LYS A 1 3 ? 4.095 -3.995 5.478 1.00 1.00 103 LYS A C 6
ATOM 9317 O O . LYS A 1 3 ? 3.893 -5.030 4.830 1.00 1.00 103 LYS A O 6
ATOM 9336 N N . ALA A 1 4 ? 4.774 -3.968 6.608 1.00 1.00 104 ALA A N 6
ATOM 9337 C CA . ALA A 1 4 ? 5.432 -5.148 7.141 1.00 1.00 104 ALA A CA 6
ATOM 9338 C C . ALA A 1 4 ? 6.011 -4.849 8.504 1.00 1.00 104 ALA A C 6
ATOM 9339 O O . ALA A 1 4 ? 6.142 -3.686 8.886 1.00 1.00 104 ALA A O 6
ATOM 9346 N N . HIS A 1 5 ? 6.407 -5.890 9.210 1.00 1.00 105 HIS A N 6
ATOM 9347 C CA . HIS A 1 5 ? 6.992 -5.733 10.533 1.00 1.00 105 HIS A CA 6
ATOM 9348 C C . HIS A 1 5 ? 7.626 -7.042 10.990 1.00 1.00 105 HIS A C 6
ATOM 9349 O O . HIS A 1 5 ? 7.159 -8.124 10.624 1.00 1.00 105 HIS A O 6
ATOM 9364 N N . PHE A 1 6 ? 8.702 -6.934 11.753 1.00 1.00 106 PHE A N 6
ATOM 9365 C CA . PHE A 1 6 ? 9.423 -8.093 12.265 1.00 1.00 106 PHE A CA 6
ATOM 9366 C C . PHE A 1 6 ? 8.829 -8.569 13.579 1.00 1.00 106 PHE A C 6
ATOM 9367 O O . PHE A 1 6 ? 8.323 -7.769 14.361 1.00 1.00 106 PHE A O 6
ATOM 9384 N N . GLU A 1 7 ? 8.901 -9.873 13.815 1.00 1.00 107 GLU A N 6
ATOM 9385 C CA . GLU A 1 7 ? 8.402 -10.462 15.051 1.00 1.00 107 GLU A CA 6
ATOM 9386 C C . GLU A 1 7 ? 9.302 -11.602 15.506 1.00 1.00 107 GLU A C 6
ATOM 9387 O O . GLU A 1 7 ? 9.525 -12.563 14.770 1.00 1.00 107 GLU A O 6
ATOM 9399 N N . VAL A 1 8 ? 9.846 -11.455 16.708 1.00 1.00 108 VAL A N 6
ATOM 9400 C CA . VAL A 1 8 ? 10.735 -12.452 17.290 1.00 1.00 108 VAL A CA 6
ATOM 9401 C C . VAL A 1 8 ? 9.944 -13.373 18.204 1.00 1.00 108 VAL A C 6
ATOM 9402 O O . VAL A 1 8 ? 9.246 -12.905 19.096 1.00 1.00 108 VAL A O 6
ATOM 9415 N N . PHE A 1 9 ? 10.120 -14.672 18.035 1.00 1.00 109 PHE A N 6
ATOM 9416 C CA . PHE A 1 9 ? 9.370 -15.649 18.817 1.00 1.00 109 PHE A CA 6
ATOM 9417 C C . PHE A 1 9 ? 10.272 -16.805 19.242 1.00 1.00 109 PHE A C 6
ATOM 9418 O O . PHE A 1 9 ? 11.448 -16.851 18.879 1.00 1.00 109 PHE A O 6
ATOM 9435 N N . VAL A 1 10 ? 9.701 -17.754 19.975 1.00 1.00 110 VAL A N 6
ATOM 9436 C CA . VAL A 1 10 ? 10.446 -18.907 20.463 1.00 1.00 110 VAL A CA 6
ATOM 9437 C C . VAL A 1 10 ? 10.148 -20.167 19.650 1.00 1.00 110 VAL A C 6
ATOM 9438 O O . VAL A 1 10 ? 8.998 -20.456 19.321 1.00 1.00 110 VAL A O 6
ATOM 9451 N N . ASP A 1 11 ? 11.204 -20.912 19.339 1.00 1.00 111 ASP A N 6
ATOM 9452 C CA . ASP A 1 11 ? 11.094 -22.138 18.559 1.00 1.00 111 ASP A CA 6
ATOM 9453 C C . ASP A 1 11 ? 10.744 -23.313 19.467 1.00 1.00 111 ASP A C 6
ATOM 9454 O O . ASP A 1 11 ? 10.600 -23.148 20.675 1.00 1.00 111 ASP A O 6
ATOM 9463 N N . ALA A 1 12 ? 10.708 -24.510 18.900 1.00 1.00 112 ALA A N 6
ATOM 9464 C CA . ALA A 1 12 ? 10.344 -25.704 19.644 1.00 1.00 112 ALA A CA 6
ATOM 9465 C C . ALA A 1 12 ? 11.403 -26.099 20.677 1.00 1.00 112 ALA A C 6
ATOM 9466 O O . ALA A 1 12 ? 11.165 -26.980 21.494 1.00 1.00 112 ALA A O 6
ATOM 9473 N N . ALA A 1 13 ? 12.569 -25.469 20.629 1.00 1.00 113 ALA A N 6
ATOM 9474 C CA . ALA A 1 13 ? 13.655 -25.802 21.554 1.00 1.00 113 ALA A CA 6
ATOM 9475 C C . ALA A 1 13 ? 14.128 -24.572 22.330 1.00 1.00 113 ALA A C 6
ATOM 9476 O O . ALA A 1 13 ? 15.308 -24.455 22.666 1.00 1.00 113 ALA A O 6
ATOM 9483 N N . ASP A 1 14 ? 13.193 -23.667 22.616 1.00 1.00 114 ASP A N 6
ATOM 9484 C CA . ASP A 1 14 ? 13.483 -22.435 23.360 1.00 1.00 114 ASP A CA 6
ATOM 9485 C C . ASP A 1 14 ? 14.481 -21.569 22.618 1.00 1.00 114 ASP A C 6
ATOM 9486 O O . ASP A 1 14 ? 15.282 -20.858 23.225 1.00 1.00 114 ASP A O 6
ATOM 9495 N N . LYS A 1 15 ? 14.393 -21.580 21.300 1.00 1.00 115 LYS A N 6
ATOM 9496 C CA . LYS A 1 15 ? 15.284 -20.777 20.487 1.00 1.00 115 LYS A CA 6
ATOM 9497 C C . LYS A 1 15 ? 14.596 -19.496 20.124 1.00 1.00 115 LYS A C 6
ATOM 9498 O O . LYS A 1 15 ? 13.381 -19.456 20.013 1.00 1.00 115 LYS A O 6
ATOM 9517 N N . TYR A 1 16 ? 15.378 -18.485 19.868 1.00 1.00 116 TYR A N 6
ATOM 9518 C CA . TYR A 1 16 ? 14.845 -17.193 19.498 1.00 1.00 116 TYR A CA 6
ATOM 9519 C C . TYR A 1 16 ? 15.032 -16.963 18.017 1.00 1.00 116 TYR A C 6
ATOM 9520 O O . TYR A 1 16 ? 16.159 -16.963 17.515 1.00 1.00 116 TYR A O 6
ATOM 9538 N N . ARG A 1 17 ? 13.918 -16.879 17.315 1.00 1.00 117 ARG A N 6
ATOM 9539 C CA . ARG A 1 17 ? 13.938 -16.674 15.881 1.00 1.00 117 ARG A CA 6
ATOM 9540 C C . ARG A 1 17 ? 12.977 -15.557 15.533 1.00 1.00 117 ARG A C 6
ATOM 9541 O O . ARG A 1 17 ? 12.251 -15.075 16.397 1.00 1.00 117 ARG A O 6
ATOM 9562 N N . TRP A 1 18 ? 12.941 -15.177 14.274 1.00 1.00 118 TRP A N 6
ATOM 9563 C CA . TRP A 1 18 ? 12.059 -14.109 13.837 1.00 1.00 118 TRP A CA 6
ATOM 9564 C C . TRP A 1 18 ? 11.647 -14.291 12.396 1.00 1.00 118 TRP A C 6
ATOM 9565 O O . TRP A 1 18 ? 12.295 -15.021 11.645 1.00 1.00 118 TRP A O 6
ATOM 9586 N N . ARG A 1 19 ? 10.580 -13.594 12.019 1.00 1.00 119 ARG A N 6
ATOM 9587 C CA . ARG A 1 19 ? 10.036 -13.651 10.674 1.00 1.00 119 ARG A CA 6
ATOM 9588 C C . ARG A 1 19 ? 9.435 -12.309 10.298 1.00 1.00 119 ARG A C 6
ATOM 9589 O O . ARG A 1 19 ? 8.930 -11.585 11.159 1.00 1.00 119 ARG A O 6
ATOM 9610 N N . LEU A 1 20 ? 9.561 -11.952 9.032 1.00 1.00 120 LEU A N 6
ATOM 9611 C CA . LEU A 1 20 ? 8.994 -10.718 8.525 1.00 1.00 120 LEU A CA 6
ATOM 9612 C C . LEU A 1 20 ? 7.658 -11.027 7.875 1.00 1.00 120 LEU A C 6
ATOM 9613 O O . LEU A 1 20 ? 7.550 -11.968 7.092 1.00 1.00 120 LEU A O 6
ATOM 9629 N N . VAL A 1 21 ? 6.653 -10.227 8.178 1.00 1.00 121 VAL A N 6
ATOM 9630 C CA . VAL A 1 21 ? 5.307 -10.477 7.678 1.00 1.00 121 VAL A CA 6
ATOM 9631 C C . VAL A 1 21 ? 4.749 -9.239 6.990 1.00 1.00 121 VAL A C 6
ATOM 9632 O O . VAL A 1 21 ? 4.890 -8.126 7.499 1.00 1.00 121 VAL A O 6
ATOM 9645 N N . HIS A 1 22 ? 4.181 -9.430 5.797 1.00 1.00 122 HIS A N 6
ATOM 9646 C CA . HIS A 1 22 ? 3.587 -8.332 5.037 1.00 1.00 122 HIS A CA 6
ATOM 9647 C C . HIS A 1 22 ? 2.152 -8.076 5.486 1.00 1.00 122 HIS A C 6
ATOM 9648 O O . HIS A 1 22 ? 1.609 -8.813 6.304 1.00 1.00 122 HIS A O 6
ATOM 9663 N N . ASP A 1 23 ? 1.543 -7.055 4.887 1.00 1.00 123 ASP A N 6
ATOM 9664 C CA . ASP A 1 23 ? 0.137 -6.699 5.123 1.00 1.00 123 ASP A CA 6
ATOM 9665 C C . ASP A 1 23 ? -0.771 -7.917 4.936 1.00 1.00 123 ASP A C 6
ATOM 9666 O O . ASP A 1 23 ? -1.637 -8.206 5.761 1.00 1.00 123 ASP A O 6
ATOM 9675 N N . ASN A 1 24 ? -0.501 -8.662 3.868 1.00 1.00 124 ASN A N 6
ATOM 9676 C CA . ASN A 1 24 ? -1.289 -9.840 3.502 1.00 1.00 124 ASN A CA 6
ATOM 9677 C C . ASN A 1 24 ? -1.188 -10.903 4.585 1.00 1.00 124 ASN A C 6
ATOM 9678 O O . ASN A 1 24 ? -2.122 -11.664 4.821 1.00 1.00 124 ASN A O 6
ATOM 9689 N N . GLY A 1 25 ? -0.025 -10.959 5.217 1.00 1.00 125 GLY A N 6
ATOM 9690 C CA . GLY A 1 25 ? 0.206 -11.918 6.280 1.00 1.00 125 GLY A CA 6
ATOM 9691 C C . GLY A 1 25 ? 1.158 -13.020 5.864 1.00 1.00 125 GLY A C 6
ATOM 9692 O O . GLY A 1 25 ? 1.311 -14.020 6.559 1.00 1.00 125 GLY A O 6
ATOM 9696 N N . ASN A 1 26 ? 1.806 -12.822 4.728 1.00 1.00 126 ASN A N 6
ATOM 9697 C CA . ASN A 1 26 ? 2.762 -13.791 4.206 1.00 1.00 126 ASN A CA 6
ATOM 9698 C C . ASN A 1 26 ? 4.143 -13.571 4.786 1.00 1.00 126 ASN A C 6
ATOM 9699 O O . ASN A 1 26 ? 4.550 -12.427 5.022 1.00 1.00 126 ASN A O 6
ATOM 9710 N N . ILE A 1 27 ? 4.851 -14.664 5.015 1.00 1.00 127 ILE A N 6
ATOM 9711 C CA . ILE A 1 27 ? 6.209 -14.598 5.520 1.00 1.00 127 ILE A CA 6
ATOM 9712 C C . ILE A 1 27 ? 7.134 -14.151 4.397 1.00 1.00 127 ILE A C 6
ATOM 9713 O O . ILE A 1 27 ? 7.140 -14.726 3.313 1.00 1.00 127 ILE A O 6
ATOM 9729 N N . LEU A 1 28 ? 7.801 -13.040 4.620 1.00 1.00 128 LEU A N 6
ATOM 9730 C CA . LEU A 1 28 ? 8.700 -12.465 3.637 1.00 1.00 128 LEU A CA 6
ATOM 9731 C C . LEU A 1 28 ? 10.109 -12.955 3.874 1.00 1.00 128 LEU A C 6
ATOM 9732 O O . LEU A 1 28 ? 10.854 -13.242 2.938 1.00 1.00 128 LEU A O 6
ATOM 9748 N N . ALA A 1 29 ? 10.480 -12.978 5.140 1.00 1.00 129 ALA A N 6
ATOM 9749 C CA . ALA A 1 29 ? 11.790 -13.464 5.538 1.00 1.00 129 ALA A CA 6
ATOM 9750 C C . ALA A 1 29 ? 11.760 -14.086 6.924 1.00 1.00 129 ALA A C 6
ATOM 9751 O O . ALA A 1 29 ? 10.798 -13.926 7.671 1.00 1.00 129 ALA A O 6
ATOM 9758 N N . ASP A 1 30 ? 12.830 -14.798 7.242 1.00 1.00 130 ASP A N 6
ATOM 9759 C CA . ASP A 1 30 ? 12.997 -15.477 8.519 1.00 1.00 130 ASP A CA 6
ATOM 9760 C C . ASP A 1 30 ? 14.459 -15.365 8.941 1.00 1.00 130 ASP A C 6
ATOM 9761 O O . ASP A 1 30 ? 15.312 -15.085 8.108 1.00 1.00 130 ASP A O 6
ATOM 9770 N N . SER A 1 31 ? 14.719 -15.463 10.238 1.00 1.00 131 SER A N 6
ATOM 9771 C CA . SER A 1 31 ? 16.083 -15.432 10.777 1.00 1.00 131 SER A CA 6
ATOM 9772 C C . SER A 1 31 ? 16.985 -16.471 10.098 1.00 1.00 131 SER A C 6
ATOM 9773 O O . SER A 1 31 ? 18.197 -16.287 9.995 1.00 1.00 131 SER A O 6
ATOM 9781 N N . GLY A 1 32 ? 16.390 -17.587 9.694 1.00 1.00 132 GLY A N 6
ATOM 9782 C CA . GLY A 1 32 ? 17.141 -18.648 9.050 1.00 1.00 132 GLY A CA 6
ATOM 9783 C C . GLY A 1 32 ? 17.726 -19.607 10.064 1.00 1.00 132 GLY A C 6
ATOM 9784 O O . GLY A 1 32 ? 17.663 -20.825 9.898 1.00 1.00 132 GLY A O 6
ATOM 9788 N N . GLU A 1 33 ? 18.235 -19.040 11.143 1.00 1.00 133 GLU A N 6
ATOM 9789 C CA . GLU A 1 33 ? 18.880 -19.796 12.202 1.00 1.00 133 GLU A CA 6
ATOM 9790 C C . GLU A 1 33 ? 18.104 -19.720 13.508 1.00 1.00 133 GLU A C 6
ATOM 9791 O O . GLU A 1 33 ? 17.140 -18.965 13.640 1.00 1.00 133 GLU A O 6
ATOM 9803 N N . GLY A 1 34 ? 18.565 -20.496 14.472 1.00 1.00 134 GLY A N 6
ATOM 9804 C CA . GLY A 1 34 ? 17.981 -20.500 15.796 1.00 1.00 134 GLY A CA 6
ATOM 9805 C C . GLY A 1 34 ? 19.035 -20.167 16.825 1.00 1.00 134 GLY A C 6
ATOM 9806 O O . GLY A 1 34 ? 20.135 -20.717 16.780 1.00 1.00 134 GLY A O 6
ATOM 9810 N N . TYR A 1 35 ? 18.722 -19.256 17.739 1.00 1.00 135 TYR A N 6
ATOM 9811 C CA . TYR A 1 35 ? 19.691 -18.819 18.724 1.00 1.00 135 TYR A CA 6
ATOM 9812 C C . TYR A 1 35 ? 19.162 -19.062 20.124 1.00 1.00 135 TYR A C 6
ATOM 9813 O O . TYR A 1 35 ? 17.972 -19.300 20.307 1.00 1.00 135 TYR A O 6
ATOM 9831 N N . ALA A 1 36 ? 20.039 -18.955 21.108 1.00 1.00 136 ALA A N 6
ATOM 9832 C CA . ALA A 1 36 ? 19.664 -19.184 22.495 1.00 1.00 136 ALA A CA 6
ATOM 9833 C C . ALA A 1 36 ? 19.494 -17.873 23.250 1.00 1.00 136 ALA A C 6
ATOM 9834 O O . ALA A 1 36 ? 19.338 -17.868 24.473 1.00 1.00 136 ALA A O 6
ATOM 9841 N N . SER A 1 37 ? 19.506 -16.765 22.521 1.00 1.00 137 SER A N 6
ATOM 9842 C CA . SER A 1 37 ? 19.353 -15.452 23.135 1.00 1.00 137 SER A CA 6
ATOM 9843 C C . SER A 1 37 ? 18.452 -14.582 22.276 1.00 1.00 137 SER A C 6
ATOM 9844 O O . SER A 1 37 ? 18.633 -14.502 21.057 1.00 1.00 137 SER A O 6
ATOM 9852 N N . LYS A 1 38 ? 17.501 -13.913 22.911 1.00 1.00 138 LYS A N 6
ATOM 9853 C CA . LYS A 1 38 ? 16.568 -13.062 22.198 1.00 1.00 138 LYS A CA 6
ATOM 9854 C C . LYS A 1 38 ? 17.301 -11.914 21.535 1.00 1.00 138 LYS A C 6
ATOM 9855 O O . LYS A 1 38 ? 16.991 -11.530 20.410 1.00 1.00 138 LYS A O 6
ATOM 9874 N N . GLN A 1 39 ? 18.298 -11.389 22.233 1.00 1.00 139 GLN A N 6
ATOM 9875 C CA . GLN A 1 39 ? 19.088 -10.289 21.724 1.00 1.00 139 GLN A CA 6
ATOM 9876 C C . GLN A 1 39 ? 19.735 -10.683 20.407 1.00 1.00 139 GLN A C 6
ATOM 9877 O O . GLN A 1 39 ? 19.649 -9.947 19.433 1.00 1.00 139 GLN A O 6
ATOM 9891 N N . LYS A 1 40 ? 20.265 -11.907 20.353 1.00 1.00 140 LYS A N 6
ATOM 9892 C CA . LYS A 1 40 ? 20.932 -12.404 19.154 1.00 1.00 140 LYS A CA 6
ATOM 9893 C C . LYS A 1 40 ? 19.958 -12.431 17.987 1.00 1.00 140 LYS A C 6
ATOM 9894 O O . LYS A 1 40 ? 20.322 -12.099 16.858 1.00 1.00 140 LYS A O 6
ATOM 9913 N N . ALA A 1 41 ? 18.730 -12.851 18.254 1.00 1.00 141 ALA A N 6
ATOM 9914 C CA . ALA A 1 41 ? 17.703 -12.873 17.227 1.00 1.00 141 ALA A CA 6
ATOM 9915 C C . ALA A 1 41 ? 17.471 -11.468 16.692 1.00 1.00 141 ALA A C 6
ATOM 9916 O O . ALA A 1 41 ? 17.519 -11.233 15.484 1.00 1.00 141 ALA A O 6
ATOM 9923 N N . LYS A 1 42 ? 17.304 -10.524 17.605 1.00 1.00 142 LYS A N 6
ATOM 9924 C CA . LYS A 1 42 ? 17.070 -9.142 17.230 1.00 1.00 142 LYS A CA 6
ATOM 9925 C C . LYS A 1 42 ? 18.275 -8.559 16.505 1.00 1.00 142 LYS A C 6
ATOM 9926 O O . LYS A 1 42 ? 18.120 -7.807 15.544 1.00 1.00 142 LYS A O 6
ATOM 9945 N N . GLN A 1 43 ? 19.474 -8.942 16.934 1.00 1.00 143 GLN A N 6
ATOM 9946 C CA . GLN A 1 43 ? 20.686 -8.493 16.254 1.00 1.00 143 GLN A CA 6
ATOM 9947 C C . GLN A 1 43 ? 20.700 -9.035 14.828 1.00 1.00 143 GLN A C 6
ATOM 9948 O O . GLN A 1 43 ? 21.309 -8.435 13.943 1.00 1.00 143 GLN A O 6
ATOM 9962 N N . GLY A 1 44 ? 20.026 -10.169 14.604 1.00 1.00 144 GLY A N 6
ATOM 9963 C CA . GLY A 1 44 ? 19.965 -10.724 13.270 1.00 1.00 144 GLY A CA 6
ATOM 9964 C C . GLY A 1 44 ? 19.173 -9.813 12.371 1.00 1.00 144 GLY A C 6
ATOM 9965 O O . GLY A 1 44 ? 19.571 -9.536 11.242 1.00 1.00 144 GLY A O 6
ATOM 9969 N N . ILE A 1 45 ? 18.075 -9.298 12.908 1.00 1.00 145 ILE A N 6
ATOM 9970 C CA . ILE A 1 45 ? 17.232 -8.352 12.199 1.00 1.00 145 ILE A CA 6
ATOM 9971 C C . ILE A 1 45 ? 18.035 -7.094 11.863 1.00 1.00 145 ILE A C 6
ATOM 9972 O O . ILE A 1 45 ? 17.927 -6.537 10.776 1.00 1.00 145 ILE A O 6
ATOM 9988 N N . GLU A 1 46 ? 18.845 -6.648 12.814 1.00 1.00 146 GLU A N 6
ATOM 9989 C CA . GLU A 1 46 ? 19.689 -5.482 12.593 1.00 1.00 146 GLU A CA 6
ATOM 9990 C C . GLU A 1 46 ? 20.714 -5.775 11.511 1.00 1.00 146 GLU A C 6
ATOM 9991 O O . GLU A 1 46 ? 20.937 -4.969 10.608 1.00 1.00 146 GLU A O 6
ATOM 10003 N N . SER A 1 47 ? 21.296 -6.959 11.584 1.00 1.00 147 SER A N 6
ATOM 10004 C CA . SER A 1 47 ? 22.292 -7.378 10.621 1.00 1.00 147 SER A CA 6
ATOM 10005 C C . SER A 1 47 ? 21.686 -7.474 9.226 1.00 1.00 147 SER A C 6
ATOM 10006 O O . SER A 1 47 ? 22.318 -7.095 8.241 1.00 1.00 147 SER A O 6
ATOM 10014 N N . VAL A 1 48 ? 20.426 -7.893 9.148 1.00 1.00 148 VAL A N 6
ATOM 10015 C CA . VAL A 1 48 ? 19.795 -8.068 7.854 1.00 1.00 148 VAL A CA 6
ATOM 10016 C C . VAL A 1 48 ? 19.470 -6.708 7.249 1.00 1.00 148 VAL A C 6
ATOM 10017 O O . VAL A 1 48 ? 19.786 -6.455 6.100 1.00 1.00 148 VAL A O 6
ATOM 10030 N N . LYS A 1 49 ? 18.972 -5.785 8.065 1.00 1.00 149 LYS A N 6
ATOM 10031 C CA . LYS A 1 49 ? 18.621 -4.450 7.587 1.00 1.00 149 LYS A CA 6
ATOM 10032 C C . LYS A 1 49 ? 19.859 -3.667 7.155 1.00 1.00 149 LYS A C 6
ATOM 10033 O O . LYS A 1 49 ? 19.751 -2.621 6.518 1.00 1.00 149 LYS A O 6
ATOM 10052 N N . ARG A 1 50 ? 21.025 -4.188 7.505 1.00 1.00 150 ARG A N 6
ATOM 10053 C CA . ARG A 1 50 ? 22.293 -3.541 7.207 1.00 1.00 150 ARG A CA 6
ATOM 10054 C C . ARG A 1 50 ? 23.016 -4.243 6.048 1.00 1.00 150 ARG A C 6
ATOM 10055 O O . ARG A 1 50 ? 24.094 -3.823 5.631 1.00 1.00 150 ARG A O 6
ATOM 10076 N N . ASN A 1 51 ? 22.425 -5.328 5.552 1.00 1.00 151 ASN A N 6
ATOM 10077 C CA . ASN A 1 51 ? 23.034 -6.131 4.481 1.00 1.00 151 ASN A CA 6
ATOM 10078 C C . ASN A 1 51 ? 22.041 -6.452 3.381 1.00 1.00 151 ASN A C 6
ATOM 10079 O O . ASN A 1 51 ? 22.372 -6.411 2.203 1.00 1.00 151 ASN A O 6
ATOM 10090 N N . ALA A 1 52 ? 20.821 -6.746 3.781 1.00 1.00 152 ALA A N 6
ATOM 10091 C CA . ALA A 1 52 ? 19.758 -7.111 2.854 1.00 1.00 152 ALA A CA 6
ATOM 10092 C C . ALA A 1 52 ? 19.539 -6.054 1.771 1.00 1.00 152 ALA A C 6
ATOM 10093 O O . ALA A 1 52 ? 19.544 -6.393 0.591 1.00 1.00 152 ALA A O 6
ATOM 10100 N N . PRO A 1 53 ? 19.386 -4.751 2.123 1.00 1.00 153 PRO A N 6
ATOM 10101 C CA . PRO A 1 53 ? 19.124 -3.712 1.117 1.00 1.00 153 PRO A CA 6
ATOM 10102 C C . PRO A 1 53 ? 20.287 -3.510 0.139 1.00 1.00 153 PRO A C 6
ATOM 10103 O O . PRO A 1 53 ? 20.125 -2.846 -0.890 1.00 1.00 153 PRO A O 6
ATOM 10114 N N . ASP A 1 54 ? 21.431 -4.134 0.424 1.00 1.00 154 ASP A N 6
ATOM 10115 C CA . ASP A 1 54 ? 22.621 -3.994 -0.425 1.00 1.00 154 ASP A CA 6
ATOM 10116 C C . ASP A 1 54 ? 23.015 -5.306 -1.087 1.00 1.00 154 ASP A C 6
ATOM 10117 O O . ASP A 1 54 ? 23.684 -5.319 -2.120 1.00 1.00 154 ASP A O 6
ATOM 10126 N N . ALA A 1 55 ? 22.601 -6.399 -0.485 1.00 1.00 155 ALA A N 6
ATOM 10127 C CA . ALA A 1 55 ? 22.955 -7.731 -0.954 1.00 1.00 155 ALA A CA 6
ATOM 10128 C C . ALA A 1 55 ? 22.323 -8.081 -2.297 1.00 1.00 155 ALA A C 6
ATOM 10129 O O . ALA A 1 55 ? 21.157 -7.776 -2.559 1.00 1.00 155 ALA A O 6
ATOM 10136 N N . ASP A 1 56 ? 23.130 -8.712 -3.142 1.00 1.00 156 ASP A N 6
ATOM 10137 C CA . ASP A 1 56 ? 22.700 -9.166 -4.463 1.00 1.00 156 ASP A CA 6
ATOM 10138 C C . ASP A 1 56 ? 22.218 -10.602 -4.434 1.00 1.00 156 ASP A C 6
ATOM 10139 O O . ASP A 1 56 ? 22.678 -11.402 -3.624 1.00 1.00 156 ASP A O 6
ATOM 10148 N N . VAL A 1 57 ? 21.306 -10.912 -5.338 1.00 1.00 157 VAL A N 6
ATOM 10149 C CA . VAL A 1 57 ? 20.741 -12.249 -5.462 1.00 1.00 157 VAL A CA 6
ATOM 10150 C C . VAL A 1 57 ? 21.593 -13.143 -6.356 1.00 1.00 157 VAL A C 6
ATOM 10151 O O . VAL A 1 57 ? 22.004 -12.729 -7.440 1.00 1.00 157 VAL A O 6
ATOM 10164 N N . ILE A 1 58 ? 21.874 -14.356 -5.886 1.00 1.00 158 ILE A N 6
ATOM 10165 C CA . ILE A 1 58 ? 22.596 -15.340 -6.686 1.00 1.00 158 ILE A CA 6
ATOM 10166 C C . ILE A 1 58 ? 21.809 -16.635 -6.701 1.00 1.00 158 ILE A C 6
ATOM 10167 O O . ILE A 1 58 ? 21.169 -16.993 -5.714 1.00 1.00 158 ILE A O 6
ATOM 10183 N N . GLU A 1 59 ? 21.774 -17.280 -7.845 1.00 1.00 159 GLU A N 6
ATOM 10184 C CA . GLU A 1 59 ? 21.096 -18.553 -7.971 1.00 1.00 159 GLU A CA 6
ATOM 10185 C C . GLU A 1 59 ? 22.071 -19.667 -7.612 1.00 1.00 159 GLU A C 6
ATOM 10186 O O . GLU A 1 59 ? 23.049 -19.894 -8.326 1.00 1.00 159 GLU A O 6
ATOM 10198 N N . ALA A 1 60 ? 21.853 -20.284 -6.457 1.00 1.00 160 ALA A N 6
ATOM 10199 C CA . ALA A 1 60 ? 22.731 -21.330 -5.954 1.00 1.00 160 ALA A CA 6
ATOM 10200 C C . ALA A 1 60 ? 22.372 -22.688 -6.552 1.00 1.00 160 ALA A C 6
ATOM 10201 O O . ALA A 1 60 ? 22.969 -23.064 -7.581 1.00 1.00 160 ALA A O 6
ATOM 10209 N N . MET B 1 1 ? 29.461 -0.974 1.486 1.00 1.00 201 MET B N 6
ATOM 10210 C CA . MET B 1 1 ? 29.319 -0.815 2.952 1.00 1.00 201 MET B CA 6
ATOM 10211 C C . MET B 1 1 ? 29.359 -2.163 3.651 1.00 1.00 201 MET B C 6
ATOM 10212 O O . MET B 1 1 ? 30.110 -2.359 4.605 1.00 1.00 201 MET B O 6
ATOM 10228 N N . ASN B 1 2 ? 28.552 -3.089 3.169 1.00 1.00 202 ASN B N 6
ATOM 10229 C CA . ASN B 1 2 ? 28.429 -4.392 3.794 1.00 1.00 202 ASN B CA 6
ATOM 10230 C C . ASN B 1 2 ? 29.195 -5.465 3.048 1.00 1.00 202 ASN B C 6
ATOM 10231 O O . ASN B 1 2 ? 29.852 -5.207 2.040 1.00 1.00 202 ASN B O 6
ATOM 10242 N N . LYS B 1 3 ? 29.111 -6.668 3.592 1.00 1.00 203 LYS B N 6
ATOM 10243 C CA . LYS B 1 3 ? 29.642 -7.859 2.959 1.00 1.00 203 LYS B CA 6
ATOM 10244 C C . LYS B 1 3 ? 28.631 -8.976 3.157 1.00 1.00 203 LYS B C 6
ATOM 10245 O O . LYS B 1 3 ? 28.621 -9.643 4.201 1.00 1.00 203 LYS B O 6
ATOM 10264 N N . ALA B 1 4 ? 27.824 -9.208 2.133 1.00 1.00 204 ALA B N 6
ATOM 10265 C CA . ALA B 1 4 ? 26.774 -10.208 2.182 1.00 1.00 204 ALA B CA 6
ATOM 10266 C C . ALA B 1 4 ? 26.122 -10.326 0.822 1.00 1.00 204 ALA B C 6
ATOM 10267 O O . ALA B 1 4 ? 26.301 -9.458 -0.028 1.00 1.00 204 ALA B O 6
ATOM 10274 N N . HIS B 1 5 ? 25.318 -11.357 0.641 1.00 1.00 205 HIS B N 6
ATOM 10275 C CA . HIS B 1 5 ? 24.647 -11.584 -0.627 1.00 1.00 205 HIS B CA 6
ATOM 10276 C C . HIS B 1 5 ? 23.572 -12.647 -0.469 1.00 1.00 205 HIS B C 6
ATOM 10277 O O . HIS B 1 5 ? 23.690 -13.532 0.381 1.00 1.00 205 HIS B O 6
ATOM 10292 N N . PHE B 1 6 ? 22.518 -12.530 -1.256 1.00 1.00 206 PHE B N 6
ATOM 10293 C CA . PHE B 1 6 ? 21.413 -13.478 -1.226 1.00 1.00 206 PHE B CA 6
ATOM 10294 C C . PHE B 1 6 ? 21.694 -14.667 -2.121 1.00 1.00 206 PHE B C 6
ATOM 10295 O O . PHE B 1 6 ? 22.355 -14.534 -3.147 1.00 1.00 206 PHE B O 6
ATOM 10312 N N . GLU B 1 7 ? 21.178 -15.820 -1.733 1.00 1.00 207 GLU B N 6
ATOM 10313 C CA . GLU B 1 7 ? 21.371 -17.041 -2.496 1.00 1.00 207 GLU B CA 6
ATOM 10314 C C . GLU B 1 7 ? 20.088 -17.855 -2.541 1.00 1.00 207 GLU B C 6
ATOM 10315 O O . GLU B 1 7 ? 19.565 -18.256 -1.503 1.00 1.00 207 GLU B O 6
ATOM 10327 N N . VAL B 1 8 ? 19.590 -18.083 -3.747 1.00 1.00 208 VAL B N 6
ATOM 10328 C CA . VAL B 1 8 ? 18.379 -18.865 -3.955 1.00 1.00 208 VAL B CA 6
ATOM 10329 C C . VAL B 1 8 ? 18.741 -20.317 -4.197 1.00 1.00 208 VAL B C 6
ATOM 10330 O O . VAL B 1 8 ? 19.589 -20.614 -5.033 1.00 1.00 208 VAL B O 6
ATOM 10343 N N . PHE B 1 9 ? 18.061 -21.214 -3.505 1.00 1.00 209 PHE B N 6
ATOM 10344 C CA . PHE B 1 9 ? 18.342 -22.639 -3.604 1.00 1.00 209 PHE B CA 6
ATOM 10345 C C . PHE B 1 9 ? 17.033 -23.426 -3.538 1.00 1.00 209 PHE B C 6
ATOM 10346 O O . PHE B 1 9 ? 15.957 -22.838 -3.388 1.00 1.00 209 PHE B O 6
ATOM 10363 N N . VAL B 1 10 ? 17.137 -24.748 -3.583 1.00 1.00 210 VAL B N 6
ATOM 10364 C CA . VAL B 1 10 ? 15.971 -25.618 -3.536 1.00 1.00 210 VAL B CA 6
ATOM 10365 C C . VAL B 1 10 ? 15.792 -26.297 -2.177 1.00 1.00 210 VAL B C 6
ATOM 10366 O O . VAL B 1 10 ? 16.750 -26.749 -1.556 1.00 1.00 210 VAL B O 6
ATOM 10379 N N . ASP B 1 11 ? 14.535 -26.374 -1.747 1.00 1.00 211 ASP B N 6
ATOM 10380 C CA . ASP B 1 11 ? 14.166 -27.010 -0.489 1.00 1.00 211 ASP B CA 6
ATOM 10381 C C . ASP B 1 11 ? 14.074 -28.522 -0.670 1.00 1.00 211 ASP B C 6
ATOM 10382 O O . ASP B 1 11 ? 14.238 -29.038 -1.773 1.00 1.00 211 ASP B O 6
ATOM 10391 N N . ALA B 1 12 ? 13.715 -29.218 0.392 1.00 1.00 212 ALA B N 6
ATOM 10392 C CA . ALA B 1 12 ? 13.583 -30.663 0.348 1.00 1.00 212 ALA B CA 6
ATOM 10393 C C . ALA B 1 12 ? 12.397 -31.087 -0.516 1.00 1.00 212 ALA B C 6
ATOM 10394 O O . ALA B 1 12 ? 12.356 -32.204 -1.035 1.00 1.00 212 ALA B O 6
ATOM 10401 N N . ALA B 1 13 ? 11.472 -30.158 -0.724 1.00 1.00 213 ALA B N 6
ATOM 10402 C CA . ALA B 1 13 ? 10.267 -30.434 -1.485 1.00 1.00 213 ALA B CA 6
ATOM 10403 C C . ALA B 1 13 ? 10.331 -29.769 -2.856 1.00 1.00 213 ALA B C 6
ATOM 10404 O O . ALA B 1 13 ? 9.298 -29.484 -3.469 1.00 1.00 213 ALA B O 6
ATOM 10411 N N . ASP B 1 14 ? 11.556 -29.518 -3.322 1.00 1.00 214 ASP B N 6
ATOM 10412 C CA . ASP B 1 14 ? 11.793 -28.896 -4.625 1.00 1.00 214 ASP B CA 6
ATOM 10413 C C . ASP B 1 14 ? 11.173 -27.511 -4.685 1.00 1.00 214 ASP B C 6
ATOM 10414 O O . ASP B 1 14 ? 10.610 -27.106 -5.701 1.00 1.00 214 ASP B O 6
ATOM 10423 N N . LYS B 1 15 ? 11.295 -26.781 -3.584 1.00 1.00 215 LYS B N 6
ATOM 10424 C CA . LYS B 1 15 ? 10.779 -25.428 -3.515 1.00 1.00 215 LYS B CA 6
ATOM 10425 C C . LYS B 1 15 ? 11.916 -24.471 -3.715 1.00 1.00 215 LYS B C 6
ATOM 10426 O O . LYS B 1 15 ? 13.052 -24.788 -3.401 1.00 1.00 215 LYS B O 6
ATOM 10445 N N . TYR B 1 16 ? 11.597 -23.285 -4.150 1.00 1.00 216 TYR B N 6
ATOM 10446 C CA . TYR B 1 16 ? 12.590 -22.255 -4.346 1.00 1.00 216 TYR B CA 6
ATOM 10447 C C . TYR B 1 16 ? 12.601 -21.323 -3.153 1.00 1.00 216 TYR B C 6
ATOM 10448 O O . TYR B 1 16 ? 11.580 -20.710 -2.827 1.00 1.00 216 TYR B O 6
ATOM 10466 N N . ARG B 1 17 ? 13.720 -21.310 -2.447 1.00 1.00 217 ARG B N 6
ATOM 10467 C CA . ARG B 1 17 ? 13.874 -20.478 -1.265 1.00 1.00 217 ARG B CA 6
ATOM 10468 C C . ARG B 1 17 ? 15.211 -19.776 -1.337 1.00 1.00 217 ARG B C 6
ATOM 10469 O O . ARG B 1 17 ? 15.975 -20.004 -2.268 1.00 1.00 217 ARG B O 6
ATOM 10490 N N . TRP B 1 18 ? 15.510 -18.951 -0.355 1.00 1.00 218 TRP B N 6
ATOM 10491 C CA . TRP B 1 18 ? 16.766 -18.225 -0.348 1.00 1.00 218 TRP B CA 6
ATOM 10492 C C . TRP B 1 18 ? 17.224 -17.924 1.060 1.00 1.00 218 TRP B C 6
ATOM 10493 O O . TRP B 1 18 ? 16.439 -17.987 2.002 1.00 1.00 218 TRP B O 6
ATOM 10514 N N . ARG B 1 19 ? 18.498 -17.574 1.179 1.00 1.00 219 ARG B N 6
ATOM 10515 C CA . ARG B 1 19 ? 19.106 -17.238 2.455 1.00 1.00 219 ARG B CA 6
ATOM 10516 C C . ARG B 1 19 ? 20.154 -16.161 2.259 1.00 1.00 219 ARG B C 6
ATOM 10517 O O . ARG B 1 19 ? 20.768 -16.067 1.195 1.00 1.00 219 ARG B O 6
ATOM 10538 N N . LEU B 1 20 ? 20.291 -15.299 3.248 1.00 1.00 220 LEU B N 6
ATOM 10539 C CA . LEU B 1 20 ? 21.290 -14.253 3.205 1.00 1.00 220 LEU B CA 6
ATOM 10540 C C . LEU B 1 20 ? 22.519 -14.727 3.959 1.00 1.00 220 LEU B C 6
ATOM 10541 O O . LEU B 1 20 ? 22.411 -15.217 5.085 1.00 1.00 220 LEU B O 6
ATOM 10557 N N . VAL B 1 21 ? 23.682 -14.542 3.360 1.00 1.00 221 VAL B N 6
ATOM 10558 C CA . VAL B 1 21 ? 24.921 -15.025 3.947 1.00 1.00 221 VAL B CA 6
ATOM 10559 C C . VAL B 1 21 ? 25.954 -13.906 4.012 1.00 1.00 221 VAL B C 6
ATOM 10560 O O . VAL B 1 21 ? 26.140 -13.171 3.044 1.00 1.00 221 VAL B O 6
ATOM 10573 N N . HIS B 1 22 ? 26.572 -13.732 5.178 1.00 1.00 222 HIS B N 6
ATOM 10574 C CA . HIS B 1 22 ? 27.617 -12.725 5.342 1.00 1.00 222 HIS B CA 6
ATOM 10575 C C . HIS B 1 22 ? 28.922 -13.286 4.797 1.00 1.00 222 HIS B C 6
ATOM 10576 O O . HIS B 1 22 ? 29.001 -14.473 4.497 1.00 1.00 222 HIS B O 6
ATOM 10591 N N . ASP B 1 23 ? 29.947 -12.451 4.727 1.00 1.00 223 ASP B N 6
ATOM 10592 C CA . ASP B 1 23 ? 31.266 -12.889 4.254 1.00 1.00 223 ASP B CA 6
ATOM 10593 C C . ASP B 1 23 ? 31.781 -14.088 5.051 1.00 1.00 223 ASP B C 6
ATOM 10594 O O . ASP B 1 23 ? 32.371 -15.007 4.490 1.00 1.00 223 ASP B O 6
ATOM 10603 N N . ASN B 1 24 ? 31.497 -14.095 6.349 1.00 1.00 224 ASN B N 6
ATOM 10604 C CA . ASN B 1 24 ? 31.965 -15.163 7.237 1.00 1.00 224 ASN B CA 6
ATOM 10605 C C . ASN B 1 24 ? 31.365 -16.499 6.822 1.00 1.00 224 ASN B C 6
ATOM 10606 O O . ASN B 1 24 ? 32.015 -17.540 6.893 1.00 1.00 224 ASN B O 6
ATOM 10617 N N . GLY B 1 25 ? 30.128 -16.439 6.342 1.00 1.00 225 GLY B N 6
ATOM 10618 C CA . GLY B 1 25 ? 29.434 -17.635 5.900 1.00 1.00 225 GLY B CA 6
ATOM 10619 C C . GLY B 1 25 ? 28.267 -17.994 6.802 1.00 1.00 225 GLY B C 6
ATOM 10620 O O . GLY B 1 25 ? 27.760 -19.111 6.759 1.00 1.00 225 GLY B O 6
ATOM 10624 N N . ASN B 1 26 ? 27.861 -17.046 7.634 1.00 1.00 226 ASN B N 6
ATOM 10625 C CA . ASN B 1 26 ? 26.740 -17.248 8.548 1.00 1.00 226 ASN B CA 6
ATOM 10626 C C . ASN B 1 26 ? 25.417 -16.821 7.928 1.00 1.00 226 ASN B C 6
ATOM 10627 O O . ASN B 1 26 ? 25.358 -15.816 7.208 1.00 1.00 226 ASN B O 6
ATOM 10638 N N . ILE B 1 27 ? 24.370 -17.584 8.224 1.00 1.00 227 ILE B N 6
ATOM 10639 C CA . ILE B 1 27 ? 23.028 -17.291 7.731 1.00 1.00 227 ILE B CA 6
ATOM 10640 C C . ILE B 1 27 ? 22.427 -16.130 8.515 1.00 1.00 227 ILE B C 6
ATOM 10641 O O . ILE B 1 27 ? 22.316 -16.180 9.739 1.00 1.00 227 ILE B O 6
ATOM 10657 N N . LEU B 1 28 ? 22.118 -15.067 7.804 1.00 1.00 228 LEU B N 6
ATOM 10658 C CA . LEU B 1 28 ? 21.574 -13.865 8.399 1.00 1.00 228 LEU B CA 6
ATOM 10659 C C . LEU B 1 28 ? 20.058 -13.893 8.317 1.00 1.00 228 LEU B C 6
ATOM 10660 O O . LEU B 1 28 ? 19.360 -13.515 9.255 1.00 1.00 228 LEU B O 6
ATOM 10676 N N . ALA B 1 29 ? 19.567 -14.301 7.158 1.00 1.00 229 ALA B N 6
ATOM 10677 C CA . ALA B 1 29 ? 18.132 -14.409 6.936 1.00 1.00 229 ALA B CA 6
ATOM 10678 C C . ALA B 1 29 ? 17.803 -15.513 5.940 1.00 1.00 229 ALA B C 6
ATOM 10679 O O . ALA B 1 29 ? 18.694 -16.066 5.298 1.00 1.00 229 ALA B O 6
ATOM 10686 N N . ASP B 1 30 ? 16.516 -15.812 5.841 1.00 1.00 230 ASP B N 6
ATOM 10687 C CA . ASP B 1 30 ? 15.987 -16.855 4.968 1.00 1.00 230 ASP B CA 6
ATOM 10688 C C . ASP B 1 30 ? 14.641 -16.385 4.408 1.00 1.00 230 ASP B C 6
ATOM 10689 O O . ASP B 1 30 ? 14.051 -15.461 4.955 1.00 1.00 230 ASP B O 6
ATOM 10698 N N . SER B 1 31 ? 14.216 -16.939 3.274 1.00 1.00 231 SER B N 6
ATOM 10699 C CA . SER B 1 31 ? 12.938 -16.561 2.657 1.00 1.00 231 SER B CA 6
ATOM 10700 C C . SER B 1 31 ? 11.768 -16.817 3.608 1.00 1.00 231 SER B C 6
ATOM 10701 O O . SER B 1 31 ? 10.786 -16.078 3.623 1.00 1.00 231 SER B O 6
ATOM 10709 N N . GLY B 1 32 ? 11.863 -17.905 4.360 1.00 1.00 232 GLY B N 6
ATOM 10710 C CA . GLY B 1 32 ? 10.803 -18.290 5.267 1.00 1.00 232 GLY B CA 6
ATOM 10711 C C . GLY B 1 32 ? 9.766 -19.124 4.556 1.00 1.00 232 GLY B C 6
ATOM 10712 O O . GLY B 1 32 ? 9.336 -20.163 5.055 1.00 1.00 232 GLY B O 6
ATOM 10716 N N . GLU B 1 33 ? 9.384 -18.660 3.376 1.00 1.00 233 GLU B N 6
ATOM 10717 C CA . GLU B 1 33 ? 8.417 -19.348 2.537 1.00 1.00 233 GLU B CA 6
ATOM 10718 C C . GLU B 1 33 ? 9.100 -20.237 1.516 1.00 1.00 233 GLU B C 6
ATOM 10719 O O . GLU B 1 33 ? 10.297 -20.109 1.251 1.00 1.00 233 GLU B O 6
ATOM 10731 N N . GLY B 1 34 ? 8.298 -21.096 0.917 1.00 1.00 234 GLY B N 6
ATOM 10732 C CA . GLY B 1 34 ? 8.758 -21.988 -0.121 1.00 1.00 234 GLY B CA 6
ATOM 10733 C C . GLY B 1 34 ? 7.822 -21.922 -1.301 1.00 1.00 234 GLY B C 6
ATOM 10734 O O . GLY B 1 34 ? 6.607 -22.055 -1.134 1.00 1.00 234 GLY B O 6
ATOM 10738 N N . TYR B 1 35 ? 8.364 -21.674 -2.480 1.00 1.00 235 TYR B N 6
ATOM 10739 C CA . TYR B 1 35 ? 7.545 -21.515 -3.667 1.00 1.00 235 TYR B CA 6
ATOM 10740 C C . TYR B 1 35 ? 7.910 -22.529 -4.732 1.00 1.00 235 TYR B C 6
ATOM 10741 O O . TYR B 1 35 ? 8.959 -23.161 -4.663 1.00 1.00 235 TYR B O 6
ATOM 10759 N N . ALA B 1 36 ? 7.053 -22.653 -5.735 1.00 1.00 236 ALA B N 6
ATOM 10760 C CA . ALA B 1 36 ? 7.263 -23.610 -6.811 1.00 1.00 236 ALA B CA 6
ATOM 10761 C C . ALA B 1 36 ? 7.897 -22.951 -8.028 1.00 1.00 236 ALA B C 6
ATOM 10762 O O . ALA B 1 36 ? 7.974 -23.552 -9.104 1.00 1.00 236 ALA B O 6
ATOM 10769 N N . SER B 1 37 ? 8.346 -21.714 -7.864 1.00 1.00 237 SER B N 6
ATOM 10770 C CA . SER B 1 37 ? 8.964 -20.981 -8.962 1.00 1.00 237 SER B CA 6
ATOM 10771 C C . SER B 1 37 ? 10.140 -20.159 -8.463 1.00 1.00 237 SER B C 6
ATOM 10772 O O . SER B 1 37 ? 10.041 -19.459 -7.446 1.00 1.00 237 SER B O 6
ATOM 10780 N N . LYS B 1 38 ? 11.236 -20.218 -9.207 1.00 1.00 238 LYS B N 6
ATOM 10781 C CA . LYS B 1 38 ? 12.441 -19.491 -8.864 1.00 1.00 238 LYS B CA 6
ATOM 10782 C C . LYS B 1 38 ? 12.187 -17.997 -8.862 1.00 1.00 238 LYS B C 6
ATOM 10783 O O . LYS B 1 38 ? 12.596 -17.289 -7.944 1.00 1.00 238 LYS B O 6
ATOM 10802 N N . GLN B 1 39 ? 11.443 -17.543 -9.858 1.00 1.00 239 GLN B N 6
ATOM 10803 C CA . GLN B 1 39 ? 11.131 -16.133 -10.008 1.00 1.00 239 GLN B CA 6
ATOM 10804 C C . GLN B 1 39 ? 10.470 -15.595 -8.748 1.00 1.00 239 GLN B C 6
ATOM 10805 O O . GLN B 1 39 ? 10.914 -14.595 -8.195 1.00 1.00 239 GLN B O 6
ATOM 10819 N N . LYS B 1 40 ? 9.509 -16.350 -8.220 1.00 1.00 240 LYS B N 6
ATOM 10820 C CA . LYS B 1 40 ? 8.760 -15.935 -7.040 1.00 1.00 240 LYS B CA 6
ATOM 10821 C C . LYS B 1 40 ? 9.680 -15.787 -5.831 1.00 1.00 240 LYS B C 6
ATOM 10822 O O . LYS B 1 40 ? 9.528 -14.851 -5.043 1.00 1.00 240 LYS B O 6
ATOM 10841 N N . ALA B 1 41 ? 10.608 -16.725 -5.671 1.00 1.00 241 ALA B N 6
ATOM 10842 C CA . ALA B 1 41 ? 11.565 -16.662 -4.575 1.00 1.00 241 ALA B CA 6
ATOM 10843 C C . ALA B 1 41 ? 12.391 -15.389 -4.666 1.00 1.00 241 ALA B C 6
ATOM 10844 O O . ALA B 1 41 ? 12.527 -14.640 -3.693 1.00 1.00 241 ALA B O 6
ATOM 10851 N N . LYS B 1 42 ? 12.881 -15.120 -5.862 1.00 1.00 242 LYS B N 6
ATOM 10852 C CA . LYS B 1 42 ? 13.671 -13.938 -6.110 1.00 1.00 242 LYS B CA 6
ATOM 10853 C C . LYS B 1 42 ? 12.855 -12.672 -5.875 1.00 1.00 242 LYS B C 6
ATOM 10854 O O . LYS B 1 42 ? 13.369 -11.691 -5.343 1.00 1.00 242 LYS B O 6
ATOM 10873 N N . GLN B 1 43 ? 11.567 -12.716 -6.209 1.00 1.00 243 GLN B N 6
ATOM 10874 C CA . GLN B 1 43 ? 10.694 -11.570 -5.950 1.00 1.00 243 GLN B CA 6
ATOM 10875 C C . GLN B 1 43 ? 10.554 -11.369 -4.442 1.00 1.00 243 GLN B C 6
ATOM 10876 O O . GLN B 1 43 ? 10.310 -10.254 -3.979 1.00 1.00 243 GLN B O 6
ATOM 10890 N N . GLY B 1 44 ? 10.711 -12.457 -3.672 1.00 1.00 244 GLY B N 6
ATOM 10891 C CA . GLY B 1 44 ? 10.610 -12.361 -2.232 1.00 1.00 244 GLY B CA 6
ATOM 10892 C C . GLY B 1 44 ? 11.732 -11.522 -1.678 1.00 1.00 244 GLY B C 6
ATOM 10893 O O . GLY B 1 44 ? 11.529 -10.692 -0.797 1.00 1.00 244 GLY B O 6
ATOM 10897 N N . ILE B 1 45 ? 12.921 -11.721 -2.236 1.00 1.00 245 ILE B N 6
ATOM 10898 C CA . ILE B 1 45 ? 14.085 -10.945 -1.854 1.00 1.00 245 ILE B CA 6
ATOM 10899 C C . ILE B 1 45 ? 13.834 -9.467 -2.113 1.00 1.00 245 ILE B C 6
ATOM 10900 O O . ILE B 1 45 ? 14.109 -8.616 -1.275 1.00 1.00 245 ILE B O 6
ATOM 10916 N N . GLU B 1 46 ? 13.291 -9.170 -3.278 1.00 1.00 246 GLU B N 6
ATOM 10917 C CA . GLU B 1 46 ? 13.001 -7.791 -3.639 1.00 1.00 246 GLU B CA 6
ATOM 10918 C C . GLU B 1 46 ? 11.983 -7.204 -2.681 1.00 1.00 246 GLU B C 6
ATOM 10919 O O . GLU B 1 46 ? 12.095 -6.053 -2.261 1.00 1.00 246 GLU B O 6
ATOM 10931 N N . SER B 1 47 ? 11.010 -8.020 -2.317 1.00 1.00 247 SER B N 6
ATOM 10932 C CA . SER B 1 47 ? 9.978 -7.609 -1.393 1.00 1.00 247 SER B CA 6
ATOM 10933 C C . SER B 1 47 ? 10.565 -7.360 -0.005 1.00 1.00 247 SER B C 6
ATOM 10934 O O . SER B 1 47 ? 10.179 -6.409 0.671 1.00 1.00 247 SER B O 6
ATOM 10942 N N . VAL B 1 48 ? 11.561 -8.152 0.389 1.00 1.00 248 VAL B N 6
ATOM 10943 C CA . VAL B 1 48 ? 12.127 -8.004 1.721 1.00 1.00 248 VAL B CA 6
ATOM 10944 C C . VAL B 1 48 ? 12.968 -6.734 1.781 1.00 1.00 248 VAL B C 6
ATOM 10945 O O . VAL B 1 48 ? 12.844 -5.957 2.710 1.00 1.00 248 VAL B O 6
ATOM 10958 N N . LYS B 1 49 ? 13.725 -6.462 0.722 1.00 1.00 249 LYS B N 6
ATOM 10959 C CA . LYS B 1 49 ? 14.569 -5.271 0.665 1.00 1.00 249 LYS B CA 6
ATOM 10960 C C . LYS B 1 49 ? 13.729 -3.995 0.646 1.00 1.00 249 LYS B C 6
ATOM 10961 O O . LYS B 1 49 ? 14.247 -2.895 0.806 1.00 1.00 249 LYS B O 6
ATOM 10980 N N . ARG B 1 50 ? 12.436 -4.163 0.426 1.00 1.00 250 ARG B N 6
ATOM 10981 C CA . ARG B 1 50 ? 11.508 -3.051 0.331 1.00 1.00 250 ARG B CA 6
ATOM 10982 C C . ARG B 1 50 ? 10.656 -2.936 1.601 1.00 1.00 250 ARG B C 6
ATOM 10983 O O . ARG B 1 50 ? 9.840 -2.026 1.734 1.00 1.00 250 ARG B O 6
ATOM 11004 N N . ASN B 1 51 ? 10.846 -3.876 2.526 1.00 1.00 251 ASN B N 6
ATOM 11005 C CA . ASN B 1 51 ? 10.057 -3.919 3.765 1.00 1.00 251 ASN B CA 6
ATOM 11006 C C . ASN B 1 51 ? 10.934 -4.065 4.991 1.00 1.00 251 ASN B C 6
ATOM 11007 O O . ASN B 1 51 ? 10.703 -3.425 6.008 1.00 1.00 251 ASN B O 6
ATOM 11018 N N . ALA B 1 52 ? 11.950 -4.890 4.868 1.00 1.00 252 ALA B N 6
ATOM 11019 C CA . ALA B 1 52 ? 12.873 -5.173 5.960 1.00 1.00 252 ALA B CA 6
ATOM 11020 C C . ALA B 1 52 ? 13.512 -3.907 6.529 1.00 1.00 252 ALA B C 6
ATOM 11021 O O . ALA B 1 52 ? 13.438 -3.684 7.736 1.00 1.00 252 ALA B O 6
ATOM 11028 N N . PRO B 1 53 ? 14.104 -3.019 5.693 1.00 1.00 253 PRO B N 6
ATOM 11029 C CA . PRO B 1 53 ? 14.766 -1.818 6.213 1.00 1.00 253 PRO B CA 6
ATOM 11030 C C . PRO B 1 53 ? 13.795 -0.829 6.871 1.00 1.00 253 PRO B C 6
ATOM 11031 O O . PRO B 1 53 ? 14.221 0.067 7.607 1.00 1.00 253 PRO B O 6
ATOM 11042 N N . ASP B 1 54 ? 12.496 -1.043 6.681 1.00 1.00 254 ASP B N 6
ATOM 11043 C CA . ASP B 1 54 ? 11.483 -0.132 7.225 1.00 1.00 254 ASP B CA 6
ATOM 11044 C C . ASP B 1 54 ? 10.647 -0.791 8.310 1.00 1.00 254 ASP B C 6
ATOM 11045 O O . ASP B 1 54 ? 9.906 -0.122 9.034 1.00 1.00 254 ASP B O 6
ATOM 11054 N N . ALA B 1 55 ? 10.724 -2.103 8.371 1.00 1.00 255 ALA B N 6
ATOM 11055 C CA . ALA B 1 55 ? 9.943 -2.885 9.316 1.00 1.00 255 ALA B CA 6
ATOM 11056 C C . ALA B 1 55 ? 10.472 -2.799 10.740 1.00 1.00 255 ALA B C 6
ATOM 11057 O O . ALA B 1 55 ? 11.684 -2.846 10.981 1.00 1.00 255 ALA B O 6
ATOM 11064 N N . ASP B 1 56 ? 9.538 -2.672 11.669 1.00 1.00 256 ASP B N 6
ATOM 11065 C CA . ASP B 1 56 ? 9.847 -2.633 13.090 1.00 1.00 256 ASP B CA 6
ATOM 11066 C C . ASP B 1 56 ? 9.771 -4.022 13.694 1.00 1.00 256 ASP B C 6
ATOM 11067 O O . ASP B 1 56 ? 8.878 -4.794 13.363 1.00 1.00 256 ASP B O 6
ATOM 11076 N N . VAL B 1 57 ? 10.725 -4.335 14.555 1.00 1.00 257 VAL B N 6
ATOM 11077 C CA . VAL B 1 57 ? 10.758 -5.620 15.236 1.00 1.00 257 VAL B CA 6
ATOM 11078 C C . VAL B 1 57 ? 9.963 -5.607 16.537 1.00 1.00 257 VAL B C 6
ATOM 11079 O O . VAL B 1 57 ? 10.102 -4.710 17.370 1.00 1.00 257 VAL B O 6
ATOM 11092 N N . ILE B 1 58 ? 9.101 -6.605 16.671 1.00 1.00 258 ILE B N 6
ATOM 11093 C CA . ILE B 1 58 ? 8.285 -6.775 17.860 1.00 1.00 258 ILE B CA 6
ATOM 11094 C C . ILE B 1 58 ? 8.669 -8.075 18.542 1.00 1.00 258 ILE B C 6
ATOM 11095 O O . ILE B 1 58 ? 9.011 -9.057 17.885 1.00 1.00 258 ILE B O 6
ATOM 11111 N N . GLU B 1 59 ? 8.676 -8.059 19.851 1.00 1.00 259 GLU B N 6
ATOM 11112 C CA . GLU B 1 59 ? 8.979 -9.244 20.622 1.00 1.00 259 GLU B CA 6
ATOM 11113 C C . GLU B 1 59 ? 7.692 -10.008 20.902 1.00 1.00 259 GLU B C 6
ATOM 11114 O O . GLU B 1 59 ? 6.840 -9.549 21.663 1.00 1.00 259 GLU B O 6
ATOM 11126 N N . ALA B 1 60 ? 7.499 -11.110 20.189 1.00 1.00 260 ALA B N 6
ATOM 11127 C CA . ALA B 1 60 ? 6.299 -11.913 20.332 1.00 1.00 260 ALA B CA 6
ATOM 11128 C C . ALA B 1 60 ? 6.397 -12.823 21.556 1.00 1.00 260 ALA B C 6
ATOM 11129 O O . ALA B 1 60 ? 5.999 -12.388 22.659 1.00 1.00 260 ALA B O 6
ATOM 11137 N N . MET A 1 1 ? 6.161 3.759 2.905 1.00 1.00 101 MET A N 7
ATOM 11138 C CA . MET A 1 1 ? 6.520 3.030 1.668 1.00 1.00 101 MET A CA 7
ATOM 11139 C C . MET A 1 1 ? 6.147 1.557 1.766 1.00 1.00 101 MET A C 7
ATOM 11140 O O . MET A 1 1 ? 5.492 1.010 0.877 1.00 1.00 101 MET A O 7
ATOM 11156 N N . ASN A 1 2 ? 6.576 0.919 2.846 1.00 1.00 102 ASN A N 7
ATOM 11157 C CA . ASN A 1 2 ? 6.372 -0.508 3.009 1.00 1.00 102 ASN A CA 7
ATOM 11158 C C . ASN A 1 2 ? 5.211 -0.828 3.931 1.00 1.00 102 ASN A C 7
ATOM 11159 O O . ASN A 1 2 ? 4.609 0.053 4.545 1.00 1.00 102 ASN A O 7
ATOM 11170 N N . LYS A 1 3 ? 4.914 -2.112 4.006 1.00 1.00 103 LYS A N 7
ATOM 11171 C CA . LYS A 1 3 ? 3.915 -2.633 4.912 1.00 1.00 103 LYS A CA 7
ATOM 11172 C C . LYS A 1 3 ? 4.421 -3.961 5.448 1.00 1.00 103 LYS A C 7
ATOM 11173 O O . LYS A 1 3 ? 4.146 -5.015 4.871 1.00 1.00 103 LYS A O 7
ATOM 11192 N N . ALA A 1 4 ? 5.061 -3.916 6.607 1.00 1.00 104 ALA A N 7
ATOM 11193 C CA . ALA A 1 4 ? 5.638 -5.104 7.216 1.00 1.00 104 ALA A CA 7
ATOM 11194 C C . ALA A 1 4 ? 6.226 -4.766 8.567 1.00 1.00 104 ALA A C 7
ATOM 11195 O O . ALA A 1 4 ? 6.338 -3.594 8.926 1.00 1.00 104 ALA A O 7
ATOM 11202 N N . HIS A 1 5 ? 6.678 -5.792 9.268 1.00 1.00 105 HIS A N 7
ATOM 11203 C CA . HIS A 1 5 ? 7.311 -5.625 10.565 1.00 1.00 105 HIS A CA 7
ATOM 11204 C C . HIS A 1 5 ? 7.926 -6.951 11.003 1.00 1.00 105 HIS A C 7
ATOM 11205 O O . HIS A 1 5 ? 7.432 -8.016 10.630 1.00 1.00 105 HIS A O 7
ATOM 11220 N N . PHE A 1 6 ? 9.011 -6.884 11.750 1.00 1.00 106 PHE A N 7
ATOM 11221 C CA . PHE A 1 6 ? 9.684 -8.073 12.247 1.00 1.00 106 PHE A CA 7
ATOM 11222 C C . PHE A 1 6 ? 9.073 -8.525 13.563 1.00 1.00 106 PHE A C 7
ATOM 11223 O O . PHE A 1 6 ? 8.573 -7.708 14.334 1.00 1.00 106 PHE A O 7
ATOM 11240 N N . GLU A 1 7 ? 9.121 -9.825 13.815 1.00 1.00 107 GLU A N 7
ATOM 11241 C CA . GLU A 1 7 ? 8.576 -10.397 15.038 1.00 1.00 107 GLU A CA 7
ATOM 11242 C C . GLU A 1 7 ? 9.464 -11.515 15.552 1.00 1.00 107 GLU A C 7
ATOM 11243 O O . GLU A 1 7 ? 9.704 -12.497 14.850 1.00 1.00 107 GLU A O 7
ATOM 11255 N N . VAL A 1 8 ? 9.965 -11.341 16.767 1.00 1.00 108 VAL A N 7
ATOM 11256 C CA . VAL A 1 8 ? 10.816 -12.334 17.413 1.00 1.00 108 VAL A CA 7
ATOM 11257 C C . VAL A 1 8 ? 9.967 -13.233 18.297 1.00 1.00 108 VAL A C 7
ATOM 11258 O O . VAL A 1 8 ? 9.160 -12.741 19.078 1.00 1.00 108 VAL A O 7
ATOM 11271 N N . PHE A 1 9 ? 10.165 -14.538 18.190 1.00 1.00 109 PHE A N 7
ATOM 11272 C CA . PHE A 1 9 ? 9.370 -15.492 18.949 1.00 1.00 109 PHE A CA 7
ATOM 11273 C C . PHE A 1 9 ? 10.233 -16.672 19.401 1.00 1.00 109 PHE A C 7
ATOM 11274 O O . PHE A 1 9 ? 11.412 -16.751 19.060 1.00 1.00 109 PHE A O 7
ATOM 11291 N N . VAL A 1 10 ? 9.616 -17.603 20.123 1.00 1.00 110 VAL A N 7
ATOM 11292 C CA . VAL A 1 10 ? 10.300 -18.800 20.599 1.00 1.00 110 VAL A CA 7
ATOM 11293 C C . VAL A 1 10 ? 9.990 -19.996 19.708 1.00 1.00 110 VAL A C 7
ATOM 11294 O O . VAL A 1 10 ? 8.832 -20.256 19.373 1.00 1.00 110 VAL A O 7
ATOM 11307 N N . ASP A 1 11 ? 11.036 -20.722 19.346 1.00 1.00 111 ASP A N 7
ATOM 11308 C CA . ASP A 1 11 ? 10.916 -21.881 18.480 1.00 1.00 111 ASP A CA 7
ATOM 11309 C C . ASP A 1 11 ? 10.466 -23.087 19.290 1.00 1.00 111 ASP A C 7
ATOM 11310 O O . ASP A 1 11 ? 10.395 -23.027 20.517 1.00 1.00 111 ASP A O 7
ATOM 11319 N N . ALA A 1 12 ? 10.291 -24.212 18.618 1.00 1.00 112 ALA A N 7
ATOM 11320 C CA . ALA A 1 12 ? 9.839 -25.432 19.266 1.00 1.00 112 ALA A CA 7
ATOM 11321 C C . ALA A 1 12 ? 10.915 -26.013 20.177 1.00 1.00 112 ALA A C 7
ATOM 11322 O O . ALA A 1 12 ? 10.662 -26.955 20.926 1.00 1.00 112 ALA A O 7
ATOM 11329 N N . ALA A 1 13 ? 12.103 -25.433 20.116 1.00 1.00 113 ALA A N 7
ATOM 11330 C CA . ALA A 1 13 ? 13.225 -25.897 20.911 1.00 1.00 113 ALA A CA 7
ATOM 11331 C C . ALA A 1 13 ? 13.673 -24.830 21.909 1.00 1.00 113 ALA A C 7
ATOM 11332 O O . ALA A 1 13 ? 14.817 -24.842 22.367 1.00 1.00 113 ALA A O 7
ATOM 11339 N N . ASP A 1 14 ? 12.771 -23.880 22.191 1.00 1.00 114 ASP A N 7
ATOM 11340 C CA . ASP A 1 14 ? 13.000 -22.802 23.169 1.00 1.00 114 ASP A CA 7
ATOM 11341 C C . ASP A 1 14 ? 14.008 -21.803 22.650 1.00 1.00 114 ASP A C 7
ATOM 11342 O O . ASP A 1 14 ? 14.774 -21.213 23.411 1.00 1.00 114 ASP A O 7
ATOM 11351 N N . LYS A 1 15 ? 13.961 -21.558 21.361 1.00 1.00 115 LYS A N 7
ATOM 11352 C CA . LYS A 1 15 ? 14.928 -20.693 20.733 1.00 1.00 115 LYS A CA 7
ATOM 11353 C C . LYS A 1 15 ? 14.306 -19.410 20.276 1.00 1.00 115 LYS A C 7
ATOM 11354 O O . LYS A 1 15 ? 13.178 -19.382 19.827 1.00 1.00 115 LYS A O 7
ATOM 11373 N N . TYR A 1 16 ? 15.111 -18.395 20.255 1.00 1.00 116 TYR A N 7
ATOM 11374 C CA . TYR A 1 16 ? 14.667 -17.081 19.843 1.00 1.00 116 TYR A CA 7
ATOM 11375 C C . TYR A 1 16 ? 14.932 -16.898 18.364 1.00 1.00 116 TYR A C 7
ATOM 11376 O O . TYR A 1 16 ? 16.084 -16.929 17.923 1.00 1.00 116 TYR A O 7
ATOM 11394 N N . ARG A 1 17 ? 13.864 -16.808 17.596 1.00 1.00 117 ARG A N 7
ATOM 11395 C CA . ARG A 1 17 ? 13.972 -16.611 16.165 1.00 1.00 117 ARG A CA 7
ATOM 11396 C C . ARG A 1 17 ? 13.059 -15.474 15.766 1.00 1.00 117 ARG A C 7
ATOM 11397 O O . ARG A 1 17 ? 12.340 -14.942 16.604 1.00 1.00 117 ARG A O 7
ATOM 11418 N N . TRP A 1 18 ? 13.038 -15.140 14.489 1.00 1.00 118 TRP A N 7
ATOM 11419 C CA . TRP A 1 18 ? 12.180 -14.069 14.017 1.00 1.00 118 TRP A CA 7
ATOM 11420 C C . TRP A 1 18 ? 11.755 -14.290 12.586 1.00 1.00 118 TRP A C 7
ATOM 11421 O O . TRP A 1 18 ? 12.370 -15.070 11.860 1.00 1.00 118 TRP A O 7
ATOM 11442 N N . ARG A 1 19 ? 10.722 -13.563 12.185 1.00 1.00 119 ARG A N 7
ATOM 11443 C CA . ARG A 1 19 ? 10.181 -13.643 10.842 1.00 1.00 119 ARG A CA 7
ATOM 11444 C C . ARG A 1 19 ? 9.633 -12.293 10.429 1.00 1.00 119 ARG A C 7
ATOM 11445 O O . ARG A 1 19 ? 9.196 -11.511 11.275 1.00 1.00 119 ARG A O 7
ATOM 11466 N N . LEU A 1 20 ? 9.749 -11.989 9.151 1.00 1.00 120 LEU A N 7
ATOM 11467 C CA . LEU A 1 20 ? 9.212 -10.759 8.618 1.00 1.00 120 LEU A CA 7
ATOM 11468 C C . LEU A 1 20 ? 7.848 -11.057 8.031 1.00 1.00 120 LEU A C 7
ATOM 11469 O O . LEU A 1 20 ? 7.696 -11.984 7.232 1.00 1.00 120 LEU A O 7
ATOM 11485 N N . VAL A 1 21 ? 6.870 -10.258 8.394 1.00 1.00 121 VAL A N 7
ATOM 11486 C CA . VAL A 1 21 ? 5.505 -10.487 7.970 1.00 1.00 121 VAL A CA 7
ATOM 11487 C C . VAL A 1 21 ? 4.935 -9.223 7.353 1.00 1.00 121 VAL A C 7
ATOM 11488 O O . VAL A 1 21 ? 5.106 -8.132 7.897 1.00 1.00 121 VAL A O 7
ATOM 11501 N N . HIS A 1 22 ? 4.325 -9.361 6.180 1.00 1.00 122 HIS A N 7
ATOM 11502 C CA . HIS A 1 22 ? 3.703 -8.225 5.508 1.00 1.00 122 HIS A CA 7
ATOM 11503 C C . HIS A 1 22 ? 2.369 -7.948 6.178 1.00 1.00 122 HIS A C 7
ATOM 11504 O O . HIS A 1 22 ? 1.901 -8.755 6.976 1.00 1.00 122 HIS A O 7
ATOM 11519 N N . ASP A 1 23 ? 1.735 -6.853 5.806 1.00 1.00 123 ASP A N 7
ATOM 11520 C CA . ASP A 1 23 ? 0.420 -6.498 6.357 1.00 1.00 123 ASP A CA 7
ATOM 11521 C C . ASP A 1 23 ? -0.598 -7.618 6.093 1.00 1.00 123 ASP A C 7
ATOM 11522 O O . ASP A 1 23 ? -1.460 -7.901 6.921 1.00 1.00 123 ASP A O 7
ATOM 11531 N N . ASN A 1 24 ? -0.408 -8.315 4.969 1.00 1.00 124 ASN A N 7
ATOM 11532 C CA . ASN A 1 24 ? -1.309 -9.392 4.546 1.00 1.00 124 ASN A CA 7
ATOM 11533 C C . ASN A 1 24 ? -1.207 -10.567 5.511 1.00 1.00 124 ASN A C 7
ATOM 11534 O O . ASN A 1 24 ? -2.171 -11.295 5.736 1.00 1.00 124 ASN A O 7
ATOM 11545 N N . GLY A 1 25 ? -0.006 -10.761 6.034 1.00 1.00 125 GLY A N 7
ATOM 11546 C CA . GLY A 1 25 ? 0.236 -11.826 6.990 1.00 1.00 125 GLY A CA 7
ATOM 11547 C C . GLY A 1 25 ? 1.115 -12.932 6.435 1.00 1.00 125 GLY A C 7
ATOM 11548 O O . GLY A 1 25 ? 1.272 -13.983 7.049 1.00 1.00 125 GLY A O 7
ATOM 11552 N N . ASN A 1 26 ? 1.692 -12.686 5.271 1.00 1.00 126 ASN A N 7
ATOM 11553 C CA . ASN A 1 26 ? 2.573 -13.657 4.621 1.00 1.00 126 ASN A CA 7
ATOM 11554 C C . ASN A 1 26 ? 4.015 -13.489 5.072 1.00 1.00 126 ASN A C 7
ATOM 11555 O O . ASN A 1 26 ? 4.475 -12.365 5.308 1.00 1.00 126 ASN A O 7
ATOM 11566 N N . ILE A 1 27 ? 4.717 -14.610 5.174 1.00 1.00 127 ILE A N 7
ATOM 11567 C CA . ILE A 1 27 ? 6.116 -14.623 5.573 1.00 1.00 127 ILE A CA 7
ATOM 11568 C C . ILE A 1 27 ? 6.990 -14.152 4.422 1.00 1.00 127 ILE A C 7
ATOM 11569 O O . ILE A 1 27 ? 6.901 -14.666 3.310 1.00 1.00 127 ILE A O 7
ATOM 11585 N N . LEU A 1 28 ? 7.748 -13.102 4.675 1.00 1.00 128 LEU A N 7
ATOM 11586 C CA . LEU A 1 28 ? 8.626 -12.526 3.675 1.00 1.00 128 LEU A CA 7
ATOM 11587 C C . LEU A 1 28 ? 10.032 -13.046 3.882 1.00 1.00 128 LEU A C 7
ATOM 11588 O O . LEU A 1 28 ? 10.756 -13.333 2.930 1.00 1.00 128 LEU A O 7
ATOM 11604 N N . ALA A 1 29 ? 10.422 -13.092 5.147 1.00 1.00 129 ALA A N 7
ATOM 11605 C CA . ALA A 1 29 ? 11.726 -13.613 5.527 1.00 1.00 129 ALA A CA 7
ATOM 11606 C C . ALA A 1 29 ? 11.691 -14.216 6.927 1.00 1.00 129 ALA A C 7
ATOM 11607 O O . ALA A 1 29 ? 10.748 -13.996 7.684 1.00 1.00 129 ALA A O 7
ATOM 11614 N N . ASP A 1 30 ? 12.732 -14.972 7.248 1.00 1.00 130 ASP A N 7
ATOM 11615 C CA . ASP A 1 30 ? 12.881 -15.642 8.540 1.00 1.00 130 ASP A CA 7
ATOM 11616 C C . ASP A 1 30 ? 14.349 -15.566 8.956 1.00 1.00 130 ASP A C 7
ATOM 11617 O O . ASP A 1 30 ? 15.207 -15.355 8.101 1.00 1.00 130 ASP A O 7
ATOM 11626 N N . SER A 1 31 ? 14.624 -15.640 10.259 1.00 1.00 131 SER A N 7
ATOM 11627 C CA . SER A 1 31 ? 16.002 -15.579 10.776 1.00 1.00 131 SER A CA 7
ATOM 11628 C C . SER A 1 31 ? 16.885 -16.652 10.142 1.00 1.00 131 SER A C 7
ATOM 11629 O O . SER A 1 31 ? 18.094 -16.473 9.994 1.00 1.00 131 SER A O 7
ATOM 11637 N N . GLY A 1 32 ? 16.281 -17.792 9.833 1.00 1.00 132 GLY A N 7
ATOM 11638 C CA . GLY A 1 32 ? 17.006 -18.901 9.245 1.00 1.00 132 GLY A CA 7
ATOM 11639 C C . GLY A 1 32 ? 17.578 -19.806 10.311 1.00 1.00 132 GLY A C 7
ATOM 11640 O O . GLY A 1 32 ? 17.538 -21.034 10.197 1.00 1.00 132 GLY A O 7
ATOM 11644 N N . GLU A 1 33 ? 18.104 -19.180 11.350 1.00 1.00 133 GLU A N 7
ATOM 11645 C CA . GLU A 1 33 ? 18.711 -19.876 12.469 1.00 1.00 133 GLU A CA 7
ATOM 11646 C C . GLU A 1 33 ? 17.943 -19.652 13.769 1.00 1.00 133 GLU A C 7
ATOM 11647 O O . GLU A 1 33 ? 16.997 -18.858 13.820 1.00 1.00 133 GLU A O 7
ATOM 11659 N N . GLY A 1 34 ? 18.367 -20.354 14.814 1.00 1.00 134 GLY A N 7
ATOM 11660 C CA . GLY A 1 34 ? 17.771 -20.213 16.127 1.00 1.00 134 GLY A CA 7
ATOM 11661 C C . GLY A 1 34 ? 18.844 -20.074 17.185 1.00 1.00 134 GLY A C 7
ATOM 11662 O O . GLY A 1 34 ? 19.916 -20.661 17.051 1.00 1.00 134 GLY A O 7
ATOM 11666 N N . TYR A 1 35 ? 18.564 -19.323 18.246 1.00 1.00 135 TYR A N 7
ATOM 11667 C CA . TYR A 1 35 ? 19.558 -19.071 19.283 1.00 1.00 135 TYR A CA 7
ATOM 11668 C C . TYR A 1 35 ? 18.919 -19.070 20.660 1.00 1.00 135 TYR A C 7
ATOM 11669 O O . TYR A 1 35 ? 17.698 -19.136 20.779 1.00 1.00 135 TYR A O 7
ATOM 11687 N N . ALA A 1 36 ? 19.749 -18.967 21.692 1.00 1.00 136 ALA A N 7
ATOM 11688 C CA . ALA A 1 36 ? 19.282 -19.010 23.072 1.00 1.00 136 ALA A CA 7
ATOM 11689 C C . ALA A 1 36 ? 19.172 -17.618 23.700 1.00 1.00 136 ALA A C 7
ATOM 11690 O O . ALA A 1 36 ? 18.973 -17.492 24.910 1.00 1.00 136 ALA A O 7
ATOM 11697 N N . SER A 1 37 ? 19.300 -16.574 22.889 1.00 1.00 137 SER A N 7
ATOM 11698 C CA . SER A 1 37 ? 19.217 -15.210 23.407 1.00 1.00 137 SER A CA 7
ATOM 11699 C C . SER A 1 37 ? 18.302 -14.357 22.537 1.00 1.00 137 SER A C 7
ATOM 11700 O O . SER A 1 37 ? 18.428 -14.346 21.308 1.00 1.00 137 SER A O 7
ATOM 11708 N N . LYS A 1 38 ? 17.386 -13.643 23.180 1.00 1.00 138 LYS A N 7
ATOM 11709 C CA . LYS A 1 38 ? 16.455 -12.780 22.471 1.00 1.00 138 LYS A CA 7
ATOM 11710 C C . LYS A 1 38 ? 17.204 -11.658 21.768 1.00 1.00 138 LYS A C 7
ATOM 11711 O O . LYS A 1 38 ? 16.837 -11.244 20.671 1.00 1.00 138 LYS A O 7
ATOM 11730 N N . GLN A 1 39 ? 18.259 -11.178 22.415 1.00 1.00 139 GLN A N 7
ATOM 11731 C CA . GLN A 1 39 ? 19.088 -10.125 21.860 1.00 1.00 139 GLN A CA 7
ATOM 11732 C C . GLN A 1 39 ? 19.653 -10.568 20.520 1.00 1.00 139 GLN A C 7
ATOM 11733 O O . GLN A 1 39 ? 19.526 -9.857 19.530 1.00 1.00 139 GLN A O 7
ATOM 11747 N N . LYS A 1 40 ? 20.148 -11.806 20.481 1.00 1.00 140 LYS A N 7
ATOM 11748 C CA . LYS A 1 40 ? 20.757 -12.360 19.278 1.00 1.00 140 LYS A CA 7
ATOM 11749 C C . LYS A 1 40 ? 19.764 -12.383 18.127 1.00 1.00 140 LYS A C 7
ATOM 11750 O O . LYS A 1 40 ? 20.123 -12.091 16.987 1.00 1.00 140 LYS A O 7
ATOM 11769 N N . ALA A 1 41 ? 18.524 -12.743 18.429 1.00 1.00 141 ALA A N 7
ATOM 11770 C CA . ALA A 1 41 ? 17.478 -12.756 17.423 1.00 1.00 141 ALA A CA 7
ATOM 11771 C C . ALA A 1 41 ? 17.314 -11.368 16.830 1.00 1.00 141 ALA A C 7
ATOM 11772 O O . ALA A 1 41 ? 17.363 -11.183 15.610 1.00 1.00 141 ALA A O 7
ATOM 11779 N N . LYS A 1 42 ? 17.212 -10.380 17.704 1.00 1.00 142 LYS A N 7
ATOM 11780 C CA . LYS A 1 42 ? 17.071 -9.007 17.272 1.00 1.00 142 LYS A CA 7
ATOM 11781 C C . LYS A 1 42 ? 18.309 -8.541 16.522 1.00 1.00 142 LYS A C 7
ATOM 11782 O O . LYS A 1 42 ? 18.199 -7.851 15.512 1.00 1.00 142 LYS A O 7
ATOM 11801 N N . GLN A 1 43 ? 19.485 -8.984 16.964 1.00 1.00 143 GLN A N 7
ATOM 11802 C CA . GLN A 1 43 ? 20.725 -8.627 16.280 1.00 1.00 143 GLN A CA 7
ATOM 11803 C C . GLN A 1 43 ? 20.728 -9.204 14.869 1.00 1.00 143 GLN A C 7
ATOM 11804 O O . GLN A 1 43 ? 21.343 -8.637 13.968 1.00 1.00 143 GLN A O 7
ATOM 11818 N N . GLY A 1 44 ? 20.048 -10.338 14.677 1.00 1.00 144 GLY A N 7
ATOM 11819 C CA . GLY A 1 44 ? 19.975 -10.936 13.362 1.00 1.00 144 GLY A CA 7
ATOM 11820 C C . GLY A 1 44 ? 19.235 -10.021 12.421 1.00 1.00 144 GLY A C 7
ATOM 11821 O O . GLY A 1 44 ? 19.633 -9.824 11.274 1.00 1.00 144 GLY A O 7
ATOM 11825 N N . ILE A 1 45 ? 18.165 -9.439 12.937 1.00 1.00 145 ILE A N 7
ATOM 11826 C CA . ILE A 1 45 ? 17.373 -8.484 12.194 1.00 1.00 145 ILE A CA 7
ATOM 11827 C C . ILE A 1 45 ? 18.202 -7.243 11.875 1.00 1.00 145 ILE A C 7
ATOM 11828 O O . ILE A 1 45 ? 18.186 -6.734 10.758 1.00 1.00 145 ILE A O 7
ATOM 11844 N N . GLU A 1 46 ? 18.920 -6.746 12.870 1.00 1.00 146 GLU A N 7
ATOM 11845 C CA . GLU A 1 46 ? 19.754 -5.565 12.674 1.00 1.00 146 GLU A CA 7
ATOM 11846 C C . GLU A 1 46 ? 20.829 -5.852 11.638 1.00 1.00 146 GLU A C 7
ATOM 11847 O O . GLU A 1 46 ? 21.129 -5.017 10.783 1.00 1.00 146 GLU A O 7
ATOM 11859 N N . SER A 1 47 ? 21.361 -7.064 11.683 1.00 1.00 147 SER A N 7
ATOM 11860 C CA . SER A 1 47 ? 22.360 -7.489 10.727 1.00 1.00 147 SER A CA 7
ATOM 11861 C C . SER A 1 47 ? 21.763 -7.568 9.324 1.00 1.00 147 SER A C 7
ATOM 11862 O O . SER A 1 47 ? 22.407 -7.185 8.347 1.00 1.00 147 SER A O 7
ATOM 11870 N N . VAL A 1 48 ? 20.502 -7.988 9.230 1.00 1.00 148 VAL A N 7
ATOM 11871 C CA . VAL A 1 48 ? 19.876 -8.149 7.927 1.00 1.00 148 VAL A CA 7
ATOM 11872 C C . VAL A 1 48 ? 19.540 -6.783 7.326 1.00 1.00 148 VAL A C 7
ATOM 11873 O O . VAL A 1 48 ? 19.857 -6.521 6.178 1.00 1.00 148 VAL A O 7
ATOM 11886 N N . LYS A 1 49 ? 19.022 -5.869 8.143 1.00 1.00 149 LYS A N 7
ATOM 11887 C CA . LYS A 1 49 ? 18.642 -4.538 7.671 1.00 1.00 149 LYS A CA 7
ATOM 11888 C C . LYS A 1 49 ? 19.851 -3.722 7.228 1.00 1.00 149 LYS A C 7
ATOM 11889 O O . LYS A 1 49 ? 19.710 -2.671 6.605 1.00 1.00 149 LYS A O 7
ATOM 11908 N N . ARG A 1 50 ? 21.037 -4.212 7.554 1.00 1.00 150 ARG A N 7
ATOM 11909 C CA . ARG A 1 50 ? 22.264 -3.508 7.232 1.00 1.00 150 ARG A CA 7
ATOM 11910 C C . ARG A 1 50 ? 22.978 -4.161 6.051 1.00 1.00 150 ARG A C 7
ATOM 11911 O O . ARG A 1 50 ? 24.019 -3.684 5.606 1.00 1.00 150 ARG A O 7
ATOM 11932 N N . ASN A 1 51 ? 22.420 -5.263 5.560 1.00 1.00 151 ASN A N 7
ATOM 11933 C CA . ASN A 1 51 ? 23.041 -6.019 4.471 1.00 1.00 151 ASN A CA 7
ATOM 11934 C C . ASN A 1 51 ? 22.038 -6.385 3.387 1.00 1.00 151 ASN A C 7
ATOM 11935 O O . ASN A 1 51 ? 22.351 -6.328 2.207 1.00 1.00 151 ASN A O 7
ATOM 11946 N N . ALA A 1 52 ? 20.829 -6.717 3.800 1.00 1.00 152 ALA A N 7
ATOM 11947 C CA . ALA A 1 52 ? 19.764 -7.125 2.887 1.00 1.00 152 ALA A CA 7
ATOM 11948 C C . ALA A 1 52 ? 19.460 -6.069 1.821 1.00 1.00 152 ALA A C 7
ATOM 11949 O O . ALA A 1 52 ? 19.440 -6.399 0.637 1.00 1.00 152 ALA A O 7
ATOM 11956 N N . PRO A 1 53 ? 19.249 -4.780 2.188 1.00 1.00 153 PRO A N 7
ATOM 11957 C CA . PRO A 1 53 ? 18.907 -3.752 1.197 1.00 1.00 153 PRO A CA 7
ATOM 11958 C C . PRO A 1 53 ? 20.015 -3.514 0.169 1.00 1.00 153 PRO A C 7
ATOM 11959 O O . PRO A 1 53 ? 19.753 -2.982 -0.912 1.00 1.00 153 PRO A O 7
ATOM 11970 N N . ASP A 1 54 ? 21.222 -3.997 0.459 1.00 1.00 154 ASP A N 7
ATOM 11971 C CA . ASP A 1 54 ? 22.360 -3.786 -0.439 1.00 1.00 154 ASP A CA 7
ATOM 11972 C C . ASP A 1 54 ? 22.778 -5.083 -1.119 1.00 1.00 154 ASP A C 7
ATOM 11973 O O . ASP A 1 54 ? 23.311 -5.080 -2.229 1.00 1.00 154 ASP A O 7
ATOM 11982 N N . ALA A 1 55 ? 22.490 -6.185 -0.456 1.00 1.00 155 ALA A N 7
ATOM 11983 C CA . ALA A 1 55 ? 22.865 -7.513 -0.925 1.00 1.00 155 ALA A CA 7
ATOM 11984 C C . ALA A 1 55 ? 22.223 -7.877 -2.253 1.00 1.00 155 ALA A C 7
ATOM 11985 O O . ALA A 1 55 ? 21.038 -7.618 -2.491 1.00 1.00 155 ALA A O 7
ATOM 11992 N N . ASP A 1 56 ? 23.045 -8.457 -3.111 1.00 1.00 156 ASP A N 7
ATOM 11993 C CA . ASP A 1 56 ? 22.627 -8.899 -4.433 1.00 1.00 156 ASP A CA 7
ATOM 11994 C C . ASP A 1 56 ? 22.283 -10.379 -4.432 1.00 1.00 156 ASP A C 7
ATOM 11995 O O . ASP A 1 56 ? 22.936 -11.173 -3.756 1.00 1.00 156 ASP A O 7
ATOM 12004 N N . VAL A 1 57 ? 21.246 -10.739 -5.173 1.00 1.00 157 VAL A N 7
ATOM 12005 C CA . VAL A 1 57 ? 20.810 -12.126 -5.266 1.00 1.00 157 VAL A CA 7
ATOM 12006 C C . VAL A 1 57 ? 21.492 -12.875 -6.400 1.00 1.00 157 VAL A C 7
ATOM 12007 O O . VAL A 1 57 ? 21.636 -12.362 -7.512 1.00 1.00 157 VAL A O 7
ATOM 12020 N N . ILE A 1 58 ? 21.935 -14.088 -6.084 1.00 1.00 158 ILE A N 7
ATOM 12021 C CA . ILE A 1 58 ? 22.569 -14.966 -7.052 1.00 1.00 158 ILE A CA 7
ATOM 12022 C C . ILE A 1 58 ? 21.760 -16.244 -7.174 1.00 1.00 158 ILE A C 7
ATOM 12023 O O . ILE A 1 58 ? 21.194 -16.726 -6.193 1.00 1.00 158 ILE A O 7
ATOM 12039 N N . GLU A 1 59 ? 21.680 -16.767 -8.378 1.00 1.00 159 GLU A N 7
ATOM 12040 C CA . GLU A 1 59 ? 20.977 -18.011 -8.612 1.00 1.00 159 GLU A CA 7
ATOM 12041 C C . GLU A 1 59 ? 21.942 -19.177 -8.421 1.00 1.00 159 GLU A C 7
ATOM 12042 O O . GLU A 1 59 ? 22.882 -19.343 -9.204 1.00 1.00 159 GLU A O 7
ATOM 12054 N N . ALA A 1 60 ? 21.782 -19.905 -7.321 1.00 1.00 160 ALA A N 7
ATOM 12055 C CA . ALA A 1 60 ? 22.646 -21.034 -7.022 1.00 1.00 160 ALA A CA 7
ATOM 12056 C C . ALA A 1 60 ? 22.177 -22.279 -7.773 1.00 1.00 160 ALA A C 7
ATOM 12057 O O . ALA A 1 60 ? 22.833 -22.679 -8.760 1.00 1.00 160 ALA A O 7
ATOM 12065 N N . MET B 1 1 ? 29.475 -1.087 1.173 1.00 1.00 201 MET B N 7
ATOM 12066 C CA . MET B 1 1 ? 29.863 -1.061 2.604 1.00 1.00 201 MET B CA 7
ATOM 12067 C C . MET B 1 1 ? 29.693 -2.438 3.231 1.00 1.00 201 MET B C 7
ATOM 12068 O O . MET B 1 1 ? 30.635 -3.001 3.795 1.00 1.00 201 MET B O 7
ATOM 12084 N N . ASN B 1 2 ? 28.481 -2.970 3.125 1.00 1.00 202 ASN B N 7
ATOM 12085 C CA . ASN B 1 2 ? 28.128 -4.252 3.728 1.00 1.00 202 ASN B CA 7
ATOM 12086 C C . ASN B 1 2 ? 28.926 -5.406 3.136 1.00 1.00 202 ASN B C 7
ATOM 12087 O O . ASN B 1 2 ? 29.655 -5.249 2.152 1.00 1.00 202 ASN B O 7
ATOM 12098 N N . LYS B 1 3 ? 28.772 -6.564 3.756 1.00 1.00 203 LYS B N 7
ATOM 12099 C CA . LYS B 1 3 ? 29.374 -7.793 3.270 1.00 1.00 203 LYS B CA 7
ATOM 12100 C C . LYS B 1 3 ? 28.336 -8.898 3.376 1.00 1.00 203 LYS B C 7
ATOM 12101 O O . LYS B 1 3 ? 28.224 -9.559 4.413 1.00 1.00 203 LYS B O 7
ATOM 12120 N N . ALA B 1 4 ? 27.645 -9.138 2.275 1.00 1.00 204 ALA B N 7
ATOM 12121 C CA . ALA B 1 4 ? 26.597 -10.141 2.216 1.00 1.00 204 ALA B CA 7
ATOM 12122 C C . ALA B 1 4 ? 26.059 -10.254 0.801 1.00 1.00 204 ALA B C 7
ATOM 12123 O O . ALA B 1 4 ? 26.348 -9.412 -0.051 1.00 1.00 204 ALA B O 7
ATOM 12130 N N . HIS B 1 5 ? 25.229 -11.260 0.578 1.00 1.00 205 HIS B N 7
ATOM 12131 C CA . HIS B 1 5 ? 24.599 -11.467 -0.723 1.00 1.00 205 HIS B CA 7
ATOM 12132 C C . HIS B 1 5 ? 23.533 -12.554 -0.624 1.00 1.00 205 HIS B C 7
ATOM 12133 O O . HIS B 1 5 ? 23.643 -13.468 0.196 1.00 1.00 205 HIS B O 7
ATOM 12148 N N . PHE B 1 6 ? 22.496 -12.427 -1.436 1.00 1.00 206 PHE B N 7
ATOM 12149 C CA . PHE B 1 6 ? 21.404 -13.395 -1.463 1.00 1.00 206 PHE B CA 7
ATOM 12150 C C . PHE B 1 6 ? 21.728 -14.545 -2.402 1.00 1.00 206 PHE B C 7
ATOM 12151 O O . PHE B 1 6 ? 22.432 -14.369 -3.395 1.00 1.00 206 PHE B O 7
ATOM 12168 N N . GLU B 1 7 ? 21.201 -15.720 -2.086 1.00 1.00 207 GLU B N 7
ATOM 12169 C CA . GLU B 1 7 ? 21.434 -16.916 -2.884 1.00 1.00 207 GLU B CA 7
ATOM 12170 C C . GLU B 1 7 ? 20.170 -17.760 -2.953 1.00 1.00 207 GLU B C 7
ATOM 12171 O O . GLU B 1 7 ? 19.655 -18.200 -1.925 1.00 1.00 207 GLU B O 7
ATOM 12183 N N . VAL B 1 8 ? 19.666 -17.957 -4.164 1.00 1.00 208 VAL B N 7
ATOM 12184 C CA . VAL B 1 8 ? 18.460 -18.747 -4.388 1.00 1.00 208 VAL B CA 7
ATOM 12185 C C . VAL B 1 8 ? 18.833 -20.188 -4.714 1.00 1.00 208 VAL B C 7
ATOM 12186 O O . VAL B 1 8 ? 19.689 -20.425 -5.556 1.00 1.00 208 VAL B O 7
ATOM 12199 N N . PHE B 1 9 ? 18.170 -21.139 -4.065 1.00 1.00 209 PHE B N 7
ATOM 12200 C CA . PHE B 1 9 ? 18.473 -22.556 -4.251 1.00 1.00 209 PHE B CA 7
ATOM 12201 C C . PHE B 1 9 ? 17.200 -23.398 -4.147 1.00 1.00 209 PHE B C 7
ATOM 12202 O O . PHE B 1 9 ? 16.112 -22.864 -3.909 1.00 1.00 209 PHE B O 7
ATOM 12219 N N . VAL B 1 10 ? 17.360 -24.716 -4.274 1.00 1.00 210 VAL B N 7
ATOM 12220 C CA . VAL B 1 10 ? 16.243 -25.657 -4.197 1.00 1.00 210 VAL B CA 7
ATOM 12221 C C . VAL B 1 10 ? 16.159 -26.342 -2.830 1.00 1.00 210 VAL B C 7
ATOM 12222 O O . VAL B 1 10 ? 17.167 -26.762 -2.262 1.00 1.00 210 VAL B O 7
ATOM 12235 N N . ASP B 1 11 ? 14.931 -26.468 -2.337 1.00 1.00 211 ASP B N 7
ATOM 12236 C CA . ASP B 1 11 ? 14.650 -27.098 -1.056 1.00 1.00 211 ASP B CA 7
ATOM 12237 C C . ASP B 1 11 ? 14.653 -28.612 -1.218 1.00 1.00 211 ASP B C 7
ATOM 12238 O O . ASP B 1 11 ? 14.752 -29.125 -2.330 1.00 1.00 211 ASP B O 7
ATOM 12247 N N . ALA B 1 12 ? 14.416 -29.315 -0.124 1.00 1.00 212 ALA B N 7
ATOM 12248 C CA . ALA B 1 12 ? 14.357 -30.769 -0.139 1.00 1.00 212 ALA B CA 7
ATOM 12249 C C . ALA B 1 12 ? 13.087 -31.257 -0.825 1.00 1.00 212 ALA B C 7
ATOM 12250 O O . ALA B 1 12 ? 12.926 -32.445 -1.095 1.00 1.00 212 ALA B O 7
ATOM 12257 N N . ALA B 1 13 ? 12.190 -30.323 -1.105 1.00 1.00 213 ALA B N 7
ATOM 12258 C CA . ALA B 1 13 ? 10.919 -30.640 -1.732 1.00 1.00 213 ALA B CA 7
ATOM 12259 C C . ALA B 1 13 ? 10.814 -30.022 -3.130 1.00 1.00 213 ALA B C 7
ATOM 12260 O O . ALA B 1 13 ? 9.712 -29.816 -3.644 1.00 1.00 213 ALA B O 7
ATOM 12267 N N . ASP B 1 14 ? 11.976 -29.692 -3.706 1.00 1.00 214 ASP B N 7
ATOM 12268 C CA . ASP B 1 14 ? 12.084 -29.138 -5.068 1.00 1.00 214 ASP B CA 7
ATOM 12269 C C . ASP B 1 14 ? 11.544 -27.732 -5.138 1.00 1.00 214 ASP B C 7
ATOM 12270 O O . ASP B 1 14 ? 10.996 -27.312 -6.158 1.00 1.00 214 ASP B O 7
ATOM 12279 N N . LYS B 1 15 ? 11.771 -26.975 -4.092 1.00 1.00 215 LYS B N 7
ATOM 12280 C CA . LYS B 1 15 ? 11.230 -25.645 -4.018 1.00 1.00 215 LYS B CA 7
ATOM 12281 C C . LYS B 1 15 ? 12.316 -24.610 -4.071 1.00 1.00 215 LYS B C 7
ATOM 12282 O O . LYS B 1 15 ? 13.390 -24.794 -3.533 1.00 1.00 215 LYS B O 7
ATOM 12301 N N . TYR B 1 16 ? 11.967 -23.486 -4.612 1.00 1.00 216 TYR B N 7
ATOM 12302 C CA . TYR B 1 16 ? 12.899 -22.388 -4.754 1.00 1.00 216 TYR B CA 7
ATOM 12303 C C . TYR B 1 16 ? 12.845 -21.502 -3.528 1.00 1.00 216 TYR B C 7
ATOM 12304 O O . TYR B 1 16 ? 11.789 -20.979 -3.170 1.00 1.00 216 TYR B O 7
ATOM 12322 N N . ARG B 1 17 ? 13.979 -21.397 -2.865 1.00 1.00 217 ARG B N 7
ATOM 12323 C CA . ARG B 1 17 ? 14.104 -20.600 -1.660 1.00 1.00 217 ARG B CA 7
ATOM 12324 C C . ARG B 1 17 ? 15.361 -19.772 -1.748 1.00 1.00 217 ARG B C 7
ATOM 12325 O O . ARG B 1 17 ? 16.102 -19.876 -2.719 1.00 1.00 217 ARG B O 7
ATOM 12346 N N . TRP B 1 18 ? 15.635 -19.001 -0.717 1.00 1.00 218 TRP B N 7
ATOM 12347 C CA . TRP B 1 18 ? 16.844 -18.205 -0.683 1.00 1.00 218 TRP B CA 7
ATOM 12348 C C . TRP B 1 18 ? 17.270 -17.918 0.735 1.00 1.00 218 TRP B C 7
ATOM 12349 O O . TRP B 1 18 ? 16.464 -18.004 1.661 1.00 1.00 218 TRP B O 7
ATOM 12370 N N . ARG B 1 19 ? 18.530 -17.541 0.884 1.00 1.00 219 ARG B N 7
ATOM 12371 C CA . ARG B 1 19 ? 19.104 -17.234 2.183 1.00 1.00 219 ARG B CA 7
ATOM 12372 C C . ARG B 1 19 ? 20.137 -16.139 2.041 1.00 1.00 219 ARG B C 7
ATOM 12373 O O . ARG B 1 19 ? 20.816 -16.048 1.019 1.00 1.00 219 ARG B O 7
ATOM 12394 N N . LEU B 1 20 ? 20.172 -15.251 3.017 1.00 1.00 220 LEU B N 7
ATOM 12395 C CA . LEU B 1 20 ? 21.154 -14.193 3.029 1.00 1.00 220 LEU B CA 7
ATOM 12396 C C . LEU B 1 20 ? 22.343 -14.658 3.842 1.00 1.00 220 LEU B C 7
ATOM 12397 O O . LEU B 1 20 ? 22.190 -15.111 4.977 1.00 1.00 220 LEU B O 7
ATOM 12413 N N . VAL B 1 21 ? 23.525 -14.502 3.287 1.00 1.00 221 VAL B N 7
ATOM 12414 C CA . VAL B 1 21 ? 24.730 -14.983 3.930 1.00 1.00 221 VAL B CA 7
ATOM 12415 C C . VAL B 1 21 ? 25.753 -13.865 4.021 1.00 1.00 221 VAL B C 7
ATOM 12416 O O . VAL B 1 21 ? 25.956 -13.123 3.056 1.00 1.00 221 VAL B O 7
ATOM 12429 N N . HIS B 1 22 ? 26.323 -13.688 5.207 1.00 1.00 222 HIS B N 7
ATOM 12430 C CA . HIS B 1 22 ? 27.352 -12.678 5.422 1.00 1.00 222 HIS B CA 7
ATOM 12431 C C . HIS B 1 22 ? 28.695 -13.218 4.945 1.00 1.00 222 HIS B C 7
ATOM 12432 O O . HIS B 1 22 ? 28.814 -14.402 4.642 1.00 1.00 222 HIS B O 7
ATOM 12447 N N . ASP B 1 23 ? 29.704 -12.360 4.943 1.00 1.00 223 ASP B N 7
ATOM 12448 C CA . ASP B 1 23 ? 31.069 -12.761 4.566 1.00 1.00 223 ASP B CA 7
ATOM 12449 C C . ASP B 1 23 ? 31.549 -13.950 5.404 1.00 1.00 223 ASP B C 7
ATOM 12450 O O . ASP B 1 23 ? 32.197 -14.865 4.895 1.00 1.00 223 ASP B O 7
ATOM 12459 N N . ASN B 1 24 ? 31.162 -13.951 6.677 1.00 1.00 224 ASN B N 7
ATOM 12460 C CA . ASN B 1 24 ? 31.565 -14.998 7.619 1.00 1.00 224 ASN B CA 7
ATOM 12461 C C . ASN B 1 24 ? 30.992 -16.340 7.190 1.00 1.00 224 ASN B C 7
ATOM 12462 O O . ASN B 1 24 ? 31.619 -17.388 7.358 1.00 1.00 224 ASN B O 7
ATOM 12473 N N . GLY B 1 25 ? 29.802 -16.283 6.608 1.00 1.00 225 GLY B N 7
ATOM 12474 C CA . GLY B 1 25 ? 29.138 -17.485 6.135 1.00 1.00 225 GLY B CA 7
ATOM 12475 C C . GLY B 1 25 ? 27.926 -17.847 6.966 1.00 1.00 225 GLY B C 7
ATOM 12476 O O . GLY B 1 25 ? 27.378 -18.938 6.841 1.00 1.00 225 GLY B O 7
ATOM 12480 N N . ASN B 1 26 ? 27.505 -16.921 7.811 1.00 1.00 226 ASN B N 7
ATOM 12481 C CA . ASN B 1 26 ? 26.345 -17.134 8.667 1.00 1.00 226 ASN B CA 7
ATOM 12482 C C . ASN B 1 26 ? 25.057 -16.722 7.983 1.00 1.00 226 ASN B C 7
ATOM 12483 O O . ASN B 1 26 ? 25.030 -15.739 7.235 1.00 1.00 226 ASN B O 7
ATOM 12494 N N . ILE B 1 27 ? 24.002 -17.474 8.256 1.00 1.00 227 ILE B N 7
ATOM 12495 C CA . ILE B 1 27 ? 22.682 -17.194 7.712 1.00 1.00 227 ILE B CA 7
ATOM 12496 C C . ILE B 1 27 ? 22.061 -16.022 8.453 1.00 1.00 227 ILE B C 7
ATOM 12497 O O . ILE B 1 27 ? 21.884 -16.066 9.667 1.00 1.00 227 ILE B O 7
ATOM 12513 N N . LEU B 1 28 ? 21.826 -14.952 7.722 1.00 1.00 228 LEU B N 7
ATOM 12514 C CA . LEU B 1 28 ? 21.274 -13.740 8.287 1.00 1.00 228 LEU B CA 7
ATOM 12515 C C . LEU B 1 28 ? 19.765 -13.787 8.200 1.00 1.00 228 LEU B C 7
ATOM 12516 O O . LEU B 1 28 ? 19.052 -13.429 9.137 1.00 1.00 228 LEU B O 7
ATOM 12532 N N . ALA B 1 29 ? 19.300 -14.204 7.035 1.00 1.00 229 ALA B N 7
ATOM 12533 C CA . ALA B 1 29 ? 17.877 -14.356 6.787 1.00 1.00 229 ALA B CA 7
ATOM 12534 C C . ALA B 1 29 ? 17.617 -15.434 5.752 1.00 1.00 229 ALA B C 7
ATOM 12535 O O . ALA B 1 29 ? 18.506 -15.810 4.991 1.00 1.00 229 ALA B O 7
ATOM 12542 N N . ASP B 1 30 ? 16.392 -15.920 5.745 1.00 1.00 230 ASP B N 7
ATOM 12543 C CA . ASP B 1 30 ? 15.944 -16.945 4.818 1.00 1.00 230 ASP B CA 7
ATOM 12544 C C . ASP B 1 30 ? 14.589 -16.537 4.268 1.00 1.00 230 ASP B C 7
ATOM 12545 O O . ASP B 1 30 ? 13.911 -15.702 4.863 1.00 1.00 230 ASP B O 7
ATOM 12554 N N . SER B 1 31 ? 14.247 -17.053 3.099 1.00 1.00 231 SER B N 7
ATOM 12555 C CA . SER B 1 31 ? 12.957 -16.783 2.466 1.00 1.00 231 SER B CA 7
ATOM 12556 C C . SER B 1 31 ? 11.783 -17.063 3.413 1.00 1.00 231 SER B C 7
ATOM 12557 O O . SER B 1 31 ? 10.760 -16.385 3.366 1.00 1.00 231 SER B O 7
ATOM 12565 N N . GLY B 1 32 ? 11.929 -18.089 4.242 1.00 1.00 232 GLY B N 7
ATOM 12566 C CA . GLY B 1 32 ? 10.875 -18.475 5.158 1.00 1.00 232 GLY B CA 7
ATOM 12567 C C . GLY B 1 32 ? 9.899 -19.421 4.499 1.00 1.00 232 GLY B C 7
ATOM 12568 O O . GLY B 1 32 ? 9.574 -20.479 5.037 1.00 1.00 232 GLY B O 7
ATOM 12572 N N . GLU B 1 33 ? 9.506 -19.062 3.291 1.00 1.00 233 GLU B N 7
ATOM 12573 C CA . GLU B 1 33 ? 8.560 -19.838 2.507 1.00 1.00 233 GLU B CA 7
ATOM 12574 C C . GLU B 1 33 ? 9.289 -20.704 1.478 1.00 1.00 233 GLU B C 7
ATOM 12575 O O . GLU B 1 33 ? 10.516 -20.690 1.388 1.00 1.00 233 GLU B O 7
ATOM 12587 N N . GLY B 1 34 ? 8.513 -21.461 0.716 1.00 1.00 234 GLY B N 7
ATOM 12588 C CA . GLY B 1 34 ? 9.053 -22.293 -0.345 1.00 1.00 234 GLY B CA 7
ATOM 12589 C C . GLY B 1 34 ? 8.073 -22.357 -1.494 1.00 1.00 234 GLY B C 7
ATOM 12590 O O . GLY B 1 34 ? 6.868 -22.472 -1.264 1.00 1.00 234 GLY B O 7
ATOM 12594 N N . TYR B 1 35 ? 8.560 -22.265 -2.726 1.00 1.00 235 TYR B N 7
ATOM 12595 C CA . TYR B 1 35 ? 7.666 -22.238 -3.883 1.00 1.00 235 TYR B CA 7
ATOM 12596 C C . TYR B 1 35 ? 8.212 -23.059 -5.036 1.00 1.00 235 TYR B C 7
ATOM 12597 O O . TYR B 1 35 ? 9.361 -23.476 -5.020 1.00 1.00 235 TYR B O 7
ATOM 12615 N N . ALA B 1 36 ? 7.388 -23.239 -6.058 1.00 1.00 236 ALA B N 7
ATOM 12616 C CA . ALA B 1 36 ? 7.751 -24.049 -7.213 1.00 1.00 236 ALA B CA 7
ATOM 12617 C C . ALA B 1 36 ? 8.289 -23.207 -8.368 1.00 1.00 236 ALA B C 7
ATOM 12618 O O . ALA B 1 36 ? 8.450 -23.707 -9.479 1.00 1.00 236 ALA B O 7
ATOM 12625 N N . SER B 1 37 ? 8.550 -21.932 -8.121 1.00 1.00 237 SER B N 7
ATOM 12626 C CA . SER B 1 37 ? 9.064 -21.063 -9.173 1.00 1.00 237 SER B CA 7
ATOM 12627 C C . SER B 1 37 ? 10.200 -20.199 -8.666 1.00 1.00 237 SER B C 7
ATOM 12628 O O . SER B 1 37 ? 10.111 -19.569 -7.601 1.00 1.00 237 SER B O 7
ATOM 12636 N N . LYS B 1 38 ? 11.251 -20.137 -9.464 1.00 1.00 238 LYS B N 7
ATOM 12637 C CA . LYS B 1 38 ? 12.429 -19.366 -9.119 1.00 1.00 238 LYS B CA 7
ATOM 12638 C C . LYS B 1 38 ? 12.094 -17.889 -9.049 1.00 1.00 238 LYS B C 7
ATOM 12639 O O . LYS B 1 38 ? 12.604 -17.173 -8.197 1.00 1.00 238 LYS B O 7
ATOM 12658 N N . GLN B 1 39 ? 11.197 -17.448 -9.927 1.00 1.00 239 GLN B N 7
ATOM 12659 C CA . GLN B 1 39 ? 10.786 -16.056 -9.957 1.00 1.00 239 GLN B CA 7
ATOM 12660 C C . GLN B 1 39 ? 10.260 -15.634 -8.600 1.00 1.00 239 GLN B C 7
ATOM 12661 O O . GLN B 1 39 ? 10.716 -14.644 -8.037 1.00 1.00 239 GLN B O 7
ATOM 12675 N N . LYS B 1 40 ? 9.383 -16.461 -8.036 1.00 1.00 240 LYS B N 7
ATOM 12676 C CA . LYS B 1 40 ? 8.755 -16.156 -6.764 1.00 1.00 240 LYS B CA 7
ATOM 12677 C C . LYS B 1 40 ? 9.796 -16.036 -5.663 1.00 1.00 240 LYS B C 7
ATOM 12678 O O . LYS B 1 40 ? 9.685 -15.173 -4.793 1.00 1.00 240 LYS B O 7
ATOM 12697 N N . ALA B 1 41 ? 10.788 -16.917 -5.682 1.00 1.00 241 ALA B N 7
ATOM 12698 C CA . ALA B 1 41 ? 11.861 -16.848 -4.703 1.00 1.00 241 ALA B CA 7
ATOM 12699 C C . ALA B 1 41 ? 12.551 -15.494 -4.790 1.00 1.00 241 ALA B C 7
ATOM 12700 O O . ALA B 1 41 ? 12.695 -14.783 -3.791 1.00 1.00 241 ALA B O 7
ATOM 12707 N N . LYS B 1 42 ? 12.890 -15.105 -6.007 1.00 1.00 242 LYS B N 7
ATOM 12708 C CA . LYS B 1 42 ? 13.541 -13.837 -6.244 1.00 1.00 242 LYS B CA 7
ATOM 12709 C C . LYS B 1 42 ? 12.637 -12.668 -5.867 1.00 1.00 242 LYS B C 7
ATOM 12710 O O . LYS B 1 42 ? 13.107 -11.671 -5.325 1.00 1.00 242 LYS B O 7
ATOM 12729 N N . GLN B 1 43 ? 11.337 -12.818 -6.098 1.00 1.00 243 GLN B N 7
ATOM 12730 C CA . GLN B 1 43 ? 10.380 -11.784 -5.709 1.00 1.00 243 GLN B CA 7
ATOM 12731 C C . GLN B 1 43 ? 10.351 -11.640 -4.192 1.00 1.00 243 GLN B C 7
ATOM 12732 O O . GLN B 1 43 ? 10.060 -10.562 -3.669 1.00 1.00 243 GLN B O 7
ATOM 12746 N N . GLY B 1 44 ? 10.640 -12.733 -3.481 1.00 1.00 244 GLY B N 7
ATOM 12747 C CA . GLY B 1 44 ? 10.657 -12.682 -2.035 1.00 1.00 244 GLY B CA 7
ATOM 12748 C C . GLY B 1 44 ? 11.770 -11.780 -1.565 1.00 1.00 244 GLY B C 7
ATOM 12749 O O . GLY B 1 44 ? 11.592 -10.967 -0.660 1.00 1.00 244 GLY B O 7
ATOM 12753 N N . ILE B 1 45 ? 12.906 -11.894 -2.233 1.00 1.00 245 ILE B N 7
ATOM 12754 C CA . ILE B 1 45 ? 14.058 -11.057 -1.944 1.00 1.00 245 ILE B CA 7
ATOM 12755 C C . ILE B 1 45 ? 13.728 -9.598 -2.212 1.00 1.00 245 ILE B C 7
ATOM 12756 O O . ILE B 1 45 ? 14.075 -8.716 -1.431 1.00 1.00 245 ILE B O 7
ATOM 12772 N N . GLU B 1 46 ? 13.053 -9.342 -3.327 1.00 1.00 246 GLU B N 7
ATOM 12773 C CA . GLU B 1 46 ? 12.660 -7.982 -3.660 1.00 1.00 246 GLU B CA 7
ATOM 12774 C C . GLU B 1 46 ? 11.713 -7.445 -2.605 1.00 1.00 246 GLU B C 7
ATOM 12775 O O . GLU B 1 46 ? 11.866 -6.320 -2.132 1.00 1.00 246 GLU B O 7
ATOM 12787 N N . SER B 1 47 ? 10.769 -8.281 -2.206 1.00 1.00 247 SER B N 7
ATOM 12788 C CA . SER B 1 47 ? 9.801 -7.914 -1.196 1.00 1.00 247 SER B CA 7
ATOM 12789 C C . SER B 1 47 ? 10.486 -7.651 0.142 1.00 1.00 247 SER B C 7
ATOM 12790 O O . SER B 1 47 ? 10.108 -6.730 0.865 1.00 1.00 247 SER B O 7
ATOM 12798 N N . VAL B 1 48 ? 11.542 -8.401 0.445 1.00 1.00 248 VAL B N 7
ATOM 12799 C CA . VAL B 1 48 ? 12.206 -8.225 1.724 1.00 1.00 248 VAL B CA 7
ATOM 12800 C C . VAL B 1 48 ? 13.036 -6.944 1.695 1.00 1.00 248 VAL B C 7
ATOM 12801 O O . VAL B 1 48 ? 12.960 -6.138 2.609 1.00 1.00 248 VAL B O 7
ATOM 12814 N N . LYS B 1 49 ? 13.730 -6.692 0.586 1.00 1.00 249 LYS B N 7
ATOM 12815 C CA . LYS B 1 49 ? 14.549 -5.489 0.451 1.00 1.00 249 LYS B CA 7
ATOM 12816 C C . LYS B 1 49 ? 13.686 -4.231 0.410 1.00 1.00 249 LYS B C 7
ATOM 12817 O O . LYS B 1 49 ? 14.191 -3.116 0.522 1.00 1.00 249 LYS B O 7
ATOM 12836 N N . ARG B 1 50 ? 12.382 -4.421 0.259 1.00 1.00 250 ARG B N 7
ATOM 12837 C CA . ARG B 1 50 ? 11.457 -3.308 0.153 1.00 1.00 250 ARG B CA 7
ATOM 12838 C C . ARG B 1 50 ? 10.699 -3.091 1.458 1.00 1.00 250 ARG B C 7
ATOM 12839 O O . ARG B 1 50 ? 9.907 -2.159 1.572 1.00 1.00 250 ARG B O 7
ATOM 12860 N N . ASN B 1 51 ? 10.937 -3.956 2.437 1.00 1.00 251 ASN B N 7
ATOM 12861 C CA . ASN B 1 51 ? 10.209 -3.890 3.711 1.00 1.00 251 ASN B CA 7
ATOM 12862 C C . ASN B 1 51 ? 11.135 -4.056 4.904 1.00 1.00 251 ASN B C 7
ATOM 12863 O O . ASN B 1 51 ? 10.975 -3.386 5.918 1.00 1.00 251 ASN B O 7
ATOM 12874 N N . ALA B 1 52 ? 12.121 -4.921 4.753 1.00 1.00 252 ALA B N 7
ATOM 12875 C CA . ALA B 1 52 ? 13.079 -5.219 5.808 1.00 1.00 252 ALA B CA 7
ATOM 12876 C C . ALA B 1 52 ? 13.795 -3.969 6.317 1.00 1.00 252 ALA B C 7
ATOM 12877 O O . ALA B 1 52 ? 13.786 -3.720 7.518 1.00 1.00 252 ALA B O 7
ATOM 12884 N N . PRO B 1 53 ? 14.361 -3.111 5.431 1.00 1.00 253 PRO B N 7
ATOM 12885 C CA . PRO B 1 53 ? 15.108 -1.926 5.875 1.00 1.00 253 PRO B CA 7
ATOM 12886 C C . PRO B 1 53 ? 14.256 -0.903 6.632 1.00 1.00 253 PRO B C 7
ATOM 12887 O O . PRO B 1 53 ? 14.798 0.033 7.216 1.00 1.00 253 PRO B O 7
ATOM 12898 N N . ASP B 1 54 ? 12.934 -1.082 6.640 1.00 1.00 254 ASP B N 7
ATOM 12899 C CA . ASP B 1 54 ? 12.054 -0.136 7.350 1.00 1.00 254 ASP B CA 7
ATOM 12900 C C . ASP B 1 54 ? 11.180 -0.821 8.399 1.00 1.00 254 ASP B C 7
ATOM 12901 O O . ASP B 1 54 ? 10.544 -0.155 9.219 1.00 1.00 254 ASP B O 7
ATOM 12910 N N . ALA B 1 55 ? 11.147 -2.139 8.368 1.00 1.00 255 ALA B N 7
ATOM 12911 C CA . ALA B 1 55 ? 10.333 -2.911 9.299 1.00 1.00 255 ALA B CA 7
ATOM 12912 C C . ALA B 1 55 ? 10.889 -2.859 10.715 1.00 1.00 255 ALA B C 7
ATOM 12913 O O . ALA B 1 55 ? 12.104 -2.914 10.929 1.00 1.00 255 ALA B O 7
ATOM 12920 N N . ASP B 1 56 ? 9.979 -2.729 11.670 1.00 1.00 256 ASP B N 7
ATOM 12921 C CA . ASP B 1 56 ? 10.328 -2.664 13.085 1.00 1.00 256 ASP B CA 7
ATOM 12922 C C . ASP B 1 56 ? 10.241 -4.020 13.757 1.00 1.00 256 ASP B C 7
ATOM 12923 O O . ASP B 1 56 ? 9.415 -4.847 13.391 1.00 1.00 256 ASP B O 7
ATOM 12932 N N . VAL B 1 57 ? 11.090 -4.220 14.752 1.00 1.00 257 VAL B N 7
ATOM 12933 C CA . VAL B 1 57 ? 11.131 -5.461 15.510 1.00 1.00 257 VAL B CA 7
ATOM 12934 C C . VAL B 1 57 ? 10.103 -5.466 16.635 1.00 1.00 257 VAL B C 7
ATOM 12935 O O . VAL B 1 57 ? 9.979 -4.492 17.376 1.00 1.00 257 VAL B O 7
ATOM 12948 N N . ILE B 1 58 ? 9.342 -6.551 16.737 1.00 1.00 258 ILE B N 7
ATOM 12949 C CA . ILE B 1 58 ? 8.380 -6.712 17.818 1.00 1.00 258 ILE B CA 7
ATOM 12950 C C . ILE B 1 58 ? 8.669 -8.008 18.554 1.00 1.00 258 ILE B C 7
ATOM 12951 O O . ILE B 1 58 ? 9.051 -9.009 17.946 1.00 1.00 258 ILE B O 7
ATOM 12967 N N . GLU B 1 59 ? 8.564 -7.962 19.862 1.00 1.00 259 GLU B N 7
ATOM 12968 C CA . GLU B 1 59 ? 8.775 -9.133 20.688 1.00 1.00 259 GLU B CA 7
ATOM 12969 C C . GLU B 1 59 ? 7.460 -9.894 20.825 1.00 1.00 259 GLU B C 7
ATOM 12970 O O . GLU B 1 59 ? 6.557 -9.472 21.556 1.00 1.00 259 GLU B O 7
ATOM 12982 N N . ALA B 1 60 ? 7.332 -10.973 20.069 1.00 1.00 260 ALA B N 7
ATOM 12983 C CA . ALA B 1 60 ? 6.111 -11.761 20.050 1.00 1.00 260 ALA B CA 7
ATOM 12984 C C . ALA B 1 60 ? 6.050 -12.718 21.234 1.00 1.00 260 ALA B C 7
ATOM 12985 O O . ALA B 1 60 ? 5.078 -12.635 22.011 1.00 1.00 260 ALA B O 7
ATOM 12993 N N . MET A 1 1 ? 9.407 3.749 3.129 1.00 1.00 101 MET A N 8
ATOM 12994 C CA . MET A 1 1 ? 8.128 3.230 2.581 1.00 1.00 101 MET A CA 8
ATOM 12995 C C . MET A 1 1 ? 8.069 1.723 2.686 1.00 1.00 101 MET A C 8
ATOM 12996 O O . MET A 1 1 ? 9.014 1.045 2.290 1.00 1.00 101 MET A O 8
ATOM 13012 N N . ASN A 1 2 ? 6.955 1.214 3.227 1.00 1.00 102 ASN A N 8
ATOM 13013 C CA . ASN A 1 2 ? 6.709 -0.223 3.321 1.00 1.00 102 ASN A CA 8
ATOM 13014 C C . ASN A 1 2 ? 5.471 -0.495 4.146 1.00 1.00 102 ASN A C 8
ATOM 13015 O O . ASN A 1 2 ? 4.875 0.419 4.718 1.00 1.00 102 ASN A O 8
ATOM 13026 N N . LYS A 1 3 ? 5.070 -1.757 4.159 1.00 1.00 103 LYS A N 8
ATOM 13027 C CA . LYS A 1 3 ? 3.998 -2.223 5.016 1.00 1.00 103 LYS A CA 8
ATOM 13028 C C . LYS A 1 3 ? 4.373 -3.616 5.487 1.00 1.00 103 LYS A C 8
ATOM 13029 O O . LYS A 1 3 ? 4.050 -4.619 4.838 1.00 1.00 103 LYS A O 8
ATOM 13048 N N . ALA A 1 4 ? 4.969 -3.673 6.664 1.00 1.00 104 ALA A N 8
ATOM 13049 C CA . ALA A 1 4 ? 5.446 -4.913 7.242 1.00 1.00 104 ALA A CA 8
ATOM 13050 C C . ALA A 1 4 ? 5.979 -4.656 8.633 1.00 1.00 104 ALA A C 8
ATOM 13051 O O . ALA A 1 4 ? 6.027 -3.509 9.085 1.00 1.00 104 ALA A O 8
ATOM 13058 N N . HIS A 1 5 ? 6.428 -5.715 9.283 1.00 1.00 105 HIS A N 8
ATOM 13059 C CA . HIS A 1 5 ? 6.994 -5.620 10.618 1.00 1.00 105 HIS A CA 8
ATOM 13060 C C . HIS A 1 5 ? 7.653 -6.942 10.995 1.00 1.00 105 HIS A C 8
ATOM 13061 O O . HIS A 1 5 ? 7.239 -8.005 10.529 1.00 1.00 105 HIS A O 8
ATOM 13076 N N . PHE A 1 6 ? 8.708 -6.852 11.781 1.00 1.00 106 PHE A N 8
ATOM 13077 C CA . PHE A 1 6 ? 9.423 -8.026 12.265 1.00 1.00 106 PHE A CA 8
ATOM 13078 C C . PHE A 1 6 ? 8.801 -8.546 13.557 1.00 1.00 106 PHE A C 8
ATOM 13079 O O . PHE A 1 6 ? 8.276 -7.773 14.353 1.00 1.00 106 PHE A O 8
ATOM 13096 N N . GLU A 1 7 ? 8.862 -9.858 13.755 1.00 1.00 107 GLU A N 8
ATOM 13097 C CA . GLU A 1 7 ? 8.316 -10.486 14.954 1.00 1.00 107 GLU A CA 8
ATOM 13098 C C . GLU A 1 7 ? 9.227 -11.605 15.440 1.00 1.00 107 GLU A C 8
ATOM 13099 O O . GLU A 1 7 ? 9.484 -12.561 14.712 1.00 1.00 107 GLU A O 8
ATOM 13111 N N . VAL A 1 8 ? 9.735 -11.456 16.659 1.00 1.00 108 VAL A N 8
ATOM 13112 C CA . VAL A 1 8 ? 10.632 -12.441 17.264 1.00 1.00 108 VAL A CA 8
ATOM 13113 C C . VAL A 1 8 ? 9.846 -13.424 18.122 1.00 1.00 108 VAL A C 8
ATOM 13114 O O . VAL A 1 8 ? 9.005 -13.017 18.915 1.00 1.00 108 VAL A O 8
ATOM 13127 N N . PHE A 1 9 ? 10.158 -14.709 17.993 1.00 1.00 109 PHE A N 8
ATOM 13128 C CA . PHE A 1 9 ? 9.451 -15.754 18.728 1.00 1.00 109 PHE A CA 8
ATOM 13129 C C . PHE A 1 9 ? 10.415 -16.884 19.115 1.00 1.00 109 PHE A C 8
ATOM 13130 O O . PHE A 1 9 ? 11.602 -16.835 18.783 1.00 1.00 109 PHE A O 8
ATOM 13147 N N . VAL A 1 10 ? 9.885 -17.906 19.786 1.00 1.00 110 VAL A N 8
ATOM 13148 C CA . VAL A 1 10 ? 10.680 -19.054 20.226 1.00 1.00 110 VAL A CA 8
ATOM 13149 C C . VAL A 1 10 ? 10.437 -20.289 19.352 1.00 1.00 110 VAL A C 8
ATOM 13150 O O . VAL A 1 10 ? 9.308 -20.592 18.976 1.00 1.00 110 VAL A O 8
ATOM 13163 N N . ASP A 1 11 ? 11.525 -20.993 19.051 1.00 1.00 111 ASP A N 8
ATOM 13164 C CA . ASP A 1 11 ? 11.498 -22.198 18.235 1.00 1.00 111 ASP A CA 8
ATOM 13165 C C . ASP A 1 11 ? 11.118 -23.397 19.092 1.00 1.00 111 ASP A C 8
ATOM 13166 O O . ASP A 1 11 ? 11.009 -23.287 20.310 1.00 1.00 111 ASP A O 8
ATOM 13175 N N . ALA A 1 12 ? 11.053 -24.562 18.472 1.00 1.00 112 ALA A N 8
ATOM 13176 C CA . ALA A 1 12 ? 10.693 -25.789 19.166 1.00 1.00 112 ALA A CA 8
ATOM 13177 C C . ALA A 1 12 ? 11.813 -26.260 20.092 1.00 1.00 112 ALA A C 8
ATOM 13178 O O . ALA A 1 12 ? 11.644 -27.212 20.855 1.00 1.00 112 ALA A O 8
ATOM 13185 N N . ALA A 1 13 ? 12.956 -25.592 20.013 1.00 1.00 113 ALA A N 8
ATOM 13186 C CA . ALA A 1 13 ? 14.117 -25.961 20.811 1.00 1.00 113 ALA A CA 8
ATOM 13187 C C . ALA A 1 13 ? 14.559 -24.813 21.722 1.00 1.00 113 ALA A C 8
ATOM 13188 O O . ALA A 1 13 ? 15.730 -24.727 22.098 1.00 1.00 113 ALA A O 8
ATOM 13195 N N . ASP A 1 14 ? 13.609 -23.924 22.036 1.00 1.00 114 ASP A N 8
ATOM 13196 C CA . ASP A 1 14 ? 13.825 -22.783 22.950 1.00 1.00 114 ASP A CA 8
ATOM 13197 C C . ASP A 1 14 ? 14.718 -21.741 22.334 1.00 1.00 114 ASP A C 8
ATOM 13198 O O . ASP A 1 14 ? 15.436 -21.025 23.034 1.00 1.00 114 ASP A O 8
ATOM 13207 N N . LYS A 1 15 ? 14.620 -21.596 21.040 1.00 1.00 115 LYS A N 8
ATOM 13208 C CA . LYS A 1 15 ? 15.487 -20.693 20.337 1.00 1.00 115 LYS A CA 8
ATOM 13209 C C . LYS A 1 15 ? 14.745 -19.472 19.888 1.00 1.00 115 LYS A C 8
ATOM 13210 O O . LYS A 1 15 ? 13.603 -19.540 19.475 1.00 1.00 115 LYS A O 8
ATOM 13229 N N . TYR A 1 16 ? 15.448 -18.389 19.871 1.00 1.00 116 TYR A N 8
ATOM 13230 C CA . TYR A 1 16 ? 14.871 -17.121 19.503 1.00 1.00 116 TYR A CA 8
ATOM 13231 C C . TYR A 1 16 ? 15.077 -16.867 18.024 1.00 1.00 116 TYR A C 8
ATOM 13232 O O . TYR A 1 16 ? 16.206 -16.877 17.528 1.00 1.00 116 TYR A O 8
ATOM 13250 N N . ARG A 1 17 ? 13.971 -16.742 17.319 1.00 1.00 117 ARG A N 8
ATOM 13251 C CA . ARG A 1 17 ? 13.987 -16.526 15.886 1.00 1.00 117 ARG A CA 8
ATOM 13252 C C . ARG A 1 17 ? 13.060 -15.387 15.547 1.00 1.00 117 ARG A C 8
ATOM 13253 O O . ARG A 1 17 ? 12.389 -14.853 16.421 1.00 1.00 117 ARG A O 8
ATOM 13274 N N . TRP A 1 18 ? 12.970 -15.067 14.276 1.00 1.00 118 TRP A N 8
ATOM 13275 C CA . TRP A 1 18 ? 12.080 -14.019 13.831 1.00 1.00 118 TRP A CA 8
ATOM 13276 C C . TRP A 1 18 ? 11.673 -14.223 12.399 1.00 1.00 118 TRP A C 8
ATOM 13277 O O . TRP A 1 18 ? 12.347 -14.928 11.653 1.00 1.00 118 TRP A O 8
ATOM 13298 N N . ARG A 1 19 ? 10.599 -13.550 12.014 1.00 1.00 119 ARG A N 8
ATOM 13299 C CA . ARG A 1 19 ? 10.074 -13.620 10.663 1.00 1.00 119 ARG A CA 8
ATOM 13300 C C . ARG A 1 19 ? 9.462 -12.288 10.289 1.00 1.00 119 ARG A C 8
ATOM 13301 O O . ARG A 1 19 ? 8.916 -11.587 11.142 1.00 1.00 119 ARG A O 8
ATOM 13322 N N . LEU A 1 20 ? 9.638 -11.899 9.044 1.00 1.00 120 LEU A N 8
ATOM 13323 C CA . LEU A 1 20 ? 9.071 -10.658 8.568 1.00 1.00 120 LEU A CA 8
ATOM 13324 C C . LEU A 1 20 ? 7.704 -10.943 7.991 1.00 1.00 120 LEU A C 8
ATOM 13325 O O . LEU A 1 20 ? 7.546 -11.854 7.178 1.00 1.00 120 LEU A O 8
ATOM 13341 N N . VAL A 1 21 ? 6.736 -10.134 8.365 1.00 1.00 121 VAL A N 8
ATOM 13342 C CA . VAL A 1 21 ? 5.366 -10.344 7.947 1.00 1.00 121 VAL A CA 8
ATOM 13343 C C . VAL A 1 21 ? 4.807 -9.071 7.328 1.00 1.00 121 VAL A C 8
ATOM 13344 O O . VAL A 1 21 ? 4.951 -7.986 7.895 1.00 1.00 121 VAL A O 8
ATOM 13357 N N . HIS A 1 22 ? 4.239 -9.191 6.133 1.00 1.00 122 HIS A N 8
ATOM 13358 C CA . HIS A 1 22 ? 3.655 -8.041 5.456 1.00 1.00 122 HIS A CA 8
ATOM 13359 C C . HIS A 1 22 ? 2.304 -7.729 6.080 1.00 1.00 122 HIS A C 8
ATOM 13360 O O . HIS A 1 22 ? 1.790 -8.513 6.872 1.00 1.00 122 HIS A O 8
ATOM 13375 N N . ASP A 1 23 ? 1.711 -6.619 5.670 1.00 1.00 123 ASP A N 8
ATOM 13376 C CA . ASP A 1 23 ? 0.385 -6.218 6.155 1.00 1.00 123 ASP A CA 8
ATOM 13377 C C . ASP A 1 23 ? -0.661 -7.309 5.904 1.00 1.00 123 ASP A C 8
ATOM 13378 O O . ASP A 1 23 ? -1.617 -7.453 6.663 1.00 1.00 123 ASP A O 8
ATOM 13387 N N . ASN A 1 24 ? -0.445 -8.110 4.864 1.00 1.00 124 ASN A N 8
ATOM 13388 C CA . ASN A 1 24 ? -1.386 -9.172 4.498 1.00 1.00 124 ASN A CA 8
ATOM 13389 C C . ASN A 1 24 ? -1.295 -10.310 5.498 1.00 1.00 124 ASN A C 8
ATOM 13390 O O . ASN A 1 24 ? -2.288 -10.947 5.840 1.00 1.00 124 ASN A O 8
ATOM 13401 N N . GLY A 1 25 ? -0.079 -10.526 5.978 1.00 1.00 125 GLY A N 8
ATOM 13402 C CA . GLY A 1 25 ? 0.174 -11.579 6.946 1.00 1.00 125 GLY A CA 8
ATOM 13403 C C . GLY A 1 25 ? 1.046 -12.690 6.389 1.00 1.00 125 GLY A C 8
ATOM 13404 O O . GLY A 1 25 ? 1.219 -13.731 7.018 1.00 1.00 125 GLY A O 8
ATOM 13408 N N . ASN A 1 26 ? 1.612 -12.455 5.215 1.00 1.00 126 ASN A N 8
ATOM 13409 C CA . ASN A 1 26 ? 2.477 -13.434 4.562 1.00 1.00 126 ASN A CA 8
ATOM 13410 C C . ASN A 1 26 ? 3.920 -13.310 5.027 1.00 1.00 126 ASN A C 8
ATOM 13411 O O . ASN A 1 26 ? 4.414 -12.200 5.249 1.00 1.00 126 ASN A O 8
ATOM 13422 N N . ILE A 1 27 ? 4.579 -14.453 5.159 1.00 1.00 127 ILE A N 8
ATOM 13423 C CA . ILE A 1 27 ? 5.974 -14.508 5.577 1.00 1.00 127 ILE A CA 8
ATOM 13424 C C . ILE A 1 27 ? 6.878 -14.068 4.434 1.00 1.00 127 ILE A C 8
ATOM 13425 O O . ILE A 1 27 ? 6.838 -14.633 3.345 1.00 1.00 127 ILE A O 8
ATOM 13441 N N . LEU A 1 28 ? 7.633 -13.010 4.676 1.00 1.00 128 LEU A N 8
ATOM 13442 C CA . LEU A 1 28 ? 8.520 -12.452 3.677 1.00 1.00 128 LEU A CA 8
ATOM 13443 C C . LEU A 1 28 ? 9.926 -12.978 3.882 1.00 1.00 128 LEU A C 8
ATOM 13444 O O . LEU A 1 28 ? 10.636 -13.289 2.927 1.00 1.00 128 LEU A O 8
ATOM 13460 N N . ALA A 1 29 ? 10.339 -13.001 5.142 1.00 1.00 129 ALA A N 8
ATOM 13461 C CA . ALA A 1 29 ? 11.651 -13.516 5.501 1.00 1.00 129 ALA A CA 8
ATOM 13462 C C . ALA A 1 29 ? 11.649 -14.133 6.892 1.00 1.00 129 ALA A C 8
ATOM 13463 O O . ALA A 1 29 ? 10.701 -13.960 7.652 1.00 1.00 129 ALA A O 8
ATOM 13470 N N . ASP A 1 30 ? 12.730 -14.831 7.202 1.00 1.00 130 ASP A N 8
ATOM 13471 C CA . ASP A 1 30 ? 12.913 -15.514 8.479 1.00 1.00 130 ASP A CA 8
ATOM 13472 C C . ASP A 1 30 ? 14.378 -15.392 8.890 1.00 1.00 130 ASP A C 8
ATOM 13473 O O . ASP A 1 30 ? 15.217 -15.072 8.055 1.00 1.00 130 ASP A O 8
ATOM 13482 N N . SER A 1 31 ? 14.663 -15.537 10.180 1.00 1.00 131 SER A N 8
ATOM 13483 C CA . SER A 1 31 ? 16.040 -15.467 10.687 1.00 1.00 131 SER A CA 8
ATOM 13484 C C . SER A 1 31 ? 16.937 -16.509 10.008 1.00 1.00 131 SER A C 8
ATOM 13485 O O . SER A 1 31 ? 18.143 -16.315 9.860 1.00 1.00 131 SER A O 8
ATOM 13493 N N . GLY A 1 32 ? 16.339 -17.642 9.660 1.00 1.00 132 GLY A N 8
ATOM 13494 C CA . GLY A 1 32 ? 17.065 -18.727 9.029 1.00 1.00 132 GLY A CA 8
ATOM 13495 C C . GLY A 1 32 ? 17.660 -19.644 10.069 1.00 1.00 132 GLY A C 8
ATOM 13496 O O . GLY A 1 32 ? 17.458 -20.860 10.050 1.00 1.00 132 GLY A O 8
ATOM 13500 N N . GLU A 1 33 ? 18.344 -19.028 11.012 1.00 1.00 133 GLU A N 8
ATOM 13501 C CA . GLU A 1 33 ? 18.989 -19.728 12.109 1.00 1.00 133 GLU A CA 8
ATOM 13502 C C . GLU A 1 33 ? 18.164 -19.641 13.386 1.00 1.00 133 GLU A C 8
ATOM 13503 O O . GLU A 1 33 ? 17.109 -19.004 13.423 1.00 1.00 133 GLU A O 8
ATOM 13515 N N . GLY A 1 34 ? 18.674 -20.274 14.431 1.00 1.00 134 GLY A N 8
ATOM 13516 C CA . GLY A 1 34 ? 18.044 -20.238 15.731 1.00 1.00 134 GLY A CA 8
ATOM 13517 C C . GLY A 1 34 ? 19.096 -20.163 16.811 1.00 1.00 134 GLY A C 8
ATOM 13518 O O . GLY A 1 34 ? 20.114 -20.850 16.727 1.00 1.00 134 GLY A O 8
ATOM 13522 N N . TYR A 1 35 ? 18.870 -19.329 17.818 1.00 1.00 135 TYR A N 8
ATOM 13523 C CA . TYR A 1 35 ? 19.858 -19.135 18.876 1.00 1.00 135 TYR A CA 8
ATOM 13524 C C . TYR A 1 35 ? 19.203 -19.115 20.250 1.00 1.00 135 TYR A C 8
ATOM 13525 O O . TYR A 1 35 ? 17.998 -18.939 20.366 1.00 1.00 135 TYR A O 8
ATOM 13543 N N . ALA A 1 36 ? 20.022 -19.224 21.285 1.00 1.00 136 ALA A N 8
ATOM 13544 C CA . ALA A 1 36 ? 19.538 -19.292 22.656 1.00 1.00 136 ALA A CA 8
ATOM 13545 C C . ALA A 1 36 ? 19.454 -17.920 23.325 1.00 1.00 136 ALA A C 8
ATOM 13546 O O . ALA A 1 36 ? 19.286 -17.833 24.541 1.00 1.00 136 ALA A O 8
ATOM 13553 N N . SER A 1 37 ? 19.595 -16.846 22.556 1.00 1.00 137 SER A N 8
ATOM 13554 C CA . SER A 1 37 ? 19.525 -15.507 23.138 1.00 1.00 137 SER A CA 8
ATOM 13555 C C . SER A 1 37 ? 18.526 -14.638 22.390 1.00 1.00 137 SER A C 8
ATOM 13556 O O . SER A 1 37 ? 18.562 -14.529 21.159 1.00 1.00 137 SER A O 8
ATOM 13564 N N . LYS A 1 38 ? 17.659 -13.993 23.150 1.00 1.00 138 LYS A N 8
ATOM 13565 C CA . LYS A 1 38 ? 16.631 -13.130 22.592 1.00 1.00 138 LYS A CA 8
ATOM 13566 C C . LYS A 1 38 ? 17.251 -11.939 21.881 1.00 1.00 138 LYS A C 8
ATOM 13567 O O . LYS A 1 38 ? 16.790 -11.516 20.818 1.00 1.00 138 LYS A O 8
ATOM 13586 N N . GLN A 1 39 ? 18.323 -11.423 22.465 1.00 1.00 139 GLN A N 8
ATOM 13587 C CA . GLN A 1 39 ? 19.022 -10.282 21.911 1.00 1.00 139 GLN A CA 8
ATOM 13588 C C . GLN A 1 39 ? 19.600 -10.636 20.550 1.00 1.00 139 GLN A C 8
ATOM 13589 O O . GLN A 1 39 ? 19.426 -9.898 19.587 1.00 1.00 139 GLN A O 8
ATOM 13603 N N . LYS A 1 40 ? 20.185 -11.831 20.467 1.00 1.00 140 LYS A N 8
ATOM 13604 C CA . LYS A 1 40 ? 20.814 -12.308 19.241 1.00 1.00 140 LYS A CA 8
ATOM 13605 C C . LYS A 1 40 ? 19.816 -12.325 18.089 1.00 1.00 140 LYS A C 8
ATOM 13606 O O . LYS A 1 40 ? 20.157 -11.951 16.968 1.00 1.00 140 LYS A O 8
ATOM 13625 N N . ALA A 1 41 ? 18.590 -12.760 18.369 1.00 1.00 141 ALA A N 8
ATOM 13626 C CA . ALA A 1 41 ? 17.547 -12.775 17.354 1.00 1.00 141 ALA A CA 8
ATOM 13627 C C . ALA A 1 41 ? 17.321 -11.373 16.808 1.00 1.00 141 ALA A C 8
ATOM 13628 O O . ALA A 1 41 ? 17.381 -11.137 15.596 1.00 1.00 141 ALA A O 8
ATOM 13635 N N . LYS A 1 42 ? 17.148 -10.431 17.719 1.00 1.00 142 LYS A N 8
ATOM 13636 C CA . LYS A 1 42 ? 16.930 -9.047 17.345 1.00 1.00 142 LYS A CA 8
ATOM 13637 C C . LYS A 1 42 ? 18.144 -8.472 16.633 1.00 1.00 142 LYS A C 8
ATOM 13638 O O . LYS A 1 42 ? 18.009 -7.663 15.720 1.00 1.00 142 LYS A O 8
ATOM 13657 N N . GLN A 1 43 ? 19.333 -8.912 17.034 1.00 1.00 143 GLN A N 8
ATOM 13658 C CA . GLN A 1 43 ? 20.554 -8.472 16.370 1.00 1.00 143 GLN A CA 8
ATOM 13659 C C . GLN A 1 43 ? 20.573 -8.965 14.925 1.00 1.00 143 GLN A C 8
ATOM 13660 O O . GLN A 1 43 ? 21.108 -8.291 14.049 1.00 1.00 143 GLN A O 8
ATOM 13674 N N . GLY A 1 44 ? 19.954 -10.127 14.674 1.00 1.00 144 GLY A N 8
ATOM 13675 C CA . GLY A 1 44 ? 19.931 -10.675 13.332 1.00 1.00 144 GLY A CA 8
ATOM 13676 C C . GLY A 1 44 ? 19.116 -9.809 12.405 1.00 1.00 144 GLY A C 8
ATOM 13677 O O . GLY A 1 44 ? 19.496 -9.573 11.260 1.00 1.00 144 GLY A O 8
ATOM 13681 N N . ILE A 1 45 ? 18.011 -9.297 12.928 1.00 1.00 145 ILE A N 8
ATOM 13682 C CA . ILE A 1 45 ? 17.144 -8.397 12.190 1.00 1.00 145 ILE A CA 8
ATOM 13683 C C . ILE A 1 45 ? 17.907 -7.157 11.761 1.00 1.00 145 ILE A C 8
ATOM 13684 O O . ILE A 1 45 ? 17.910 -6.776 10.600 1.00 1.00 145 ILE A O 8
ATOM 13700 N N . GLU A 1 46 ? 18.564 -6.536 12.713 1.00 1.00 146 GLU A N 8
ATOM 13701 C CA . GLU A 1 46 ? 19.328 -5.328 12.443 1.00 1.00 146 GLU A CA 8
ATOM 13702 C C . GLU A 1 46 ? 20.491 -5.616 11.503 1.00 1.00 146 GLU A C 8
ATOM 13703 O O . GLU A 1 46 ? 20.817 -4.803 10.635 1.00 1.00 146 GLU A O 8
ATOM 13715 N N . SER A 1 47 ? 21.073 -6.798 11.645 1.00 1.00 147 SER A N 8
ATOM 13716 C CA . SER A 1 47 ? 22.168 -7.214 10.783 1.00 1.00 147 SER A CA 8
ATOM 13717 C C . SER A 1 47 ? 21.686 -7.393 9.347 1.00 1.00 147 SER A C 8
ATOM 13718 O O . SER A 1 47 ? 22.371 -6.993 8.405 1.00 1.00 147 SER A O 8
ATOM 13726 N N . VAL A 1 48 ? 20.474 -7.919 9.175 1.00 1.00 148 VAL A N 8
ATOM 13727 C CA . VAL A 1 48 ? 19.969 -8.169 7.831 1.00 1.00 148 VAL A CA 8
ATOM 13728 C C . VAL A 1 48 ? 19.604 -6.846 7.167 1.00 1.00 148 VAL A C 8
ATOM 13729 O O . VAL A 1 48 ? 19.934 -6.616 6.018 1.00 1.00 148 VAL A O 8
ATOM 13742 N N . LYS A 1 49 ? 19.059 -5.926 7.948 1.00 1.00 149 LYS A N 8
ATOM 13743 C CA . LYS A 1 49 ? 18.618 -4.628 7.442 1.00 1.00 149 LYS A CA 8
ATOM 13744 C C . LYS A 1 49 ? 19.769 -3.788 6.910 1.00 1.00 149 LYS A C 8
ATOM 13745 O O . LYS A 1 49 ? 19.548 -2.812 6.202 1.00 1.00 149 LYS A O 8
ATOM 13764 N N . ARG A 1 50 ? 20.986 -4.158 7.264 1.00 1.00 150 ARG A N 8
ATOM 13765 C CA . ARG A 1 50 ? 22.150 -3.397 6.854 1.00 1.00 150 ARG A CA 8
ATOM 13766 C C . ARG A 1 50 ? 22.904 -4.102 5.728 1.00 1.00 150 ARG A C 8
ATOM 13767 O O . ARG A 1 50 ? 23.842 -3.553 5.156 1.00 1.00 150 ARG A O 8
ATOM 13788 N N . ASN A 1 51 ? 22.466 -5.311 5.399 1.00 1.00 151 ASN A N 8
ATOM 13789 C CA . ASN A 1 51 ? 23.109 -6.109 4.358 1.00 1.00 151 ASN A CA 8
ATOM 13790 C C . ASN A 1 51 ? 22.118 -6.461 3.257 1.00 1.00 151 ASN A C 8
ATOM 13791 O O . ASN A 1 51 ? 22.457 -6.447 2.087 1.00 1.00 151 ASN A O 8
ATOM 13802 N N . ALA A 1 52 ? 20.886 -6.735 3.656 1.00 1.00 152 ALA A N 8
ATOM 13803 C CA . ALA A 1 52 ? 19.822 -7.120 2.733 1.00 1.00 152 ALA A CA 8
ATOM 13804 C C . ALA A 1 52 ? 19.602 -6.087 1.625 1.00 1.00 152 ALA A C 8
ATOM 13805 O O . ALA A 1 52 ? 19.622 -6.449 0.454 1.00 1.00 152 ALA A O 8
ATOM 13812 N N . PRO A 1 53 ? 19.433 -4.779 1.946 1.00 1.00 153 PRO A N 8
ATOM 13813 C CA . PRO A 1 53 ? 19.177 -3.769 0.910 1.00 1.00 153 PRO A CA 8
ATOM 13814 C C . PRO A 1 53 ? 20.378 -3.527 -0.015 1.00 1.00 153 PRO A C 8
ATOM 13815 O O . PRO A 1 53 ? 20.254 -2.846 -1.035 1.00 1.00 153 PRO A O 8
ATOM 13826 N N . ASP A 1 54 ? 21.523 -4.120 0.323 1.00 1.00 154 ASP A N 8
ATOM 13827 C CA . ASP A 1 54 ? 22.750 -3.948 -0.470 1.00 1.00 154 ASP A CA 8
ATOM 13828 C C . ASP A 1 54 ? 23.190 -5.263 -1.109 1.00 1.00 154 ASP A C 8
ATOM 13829 O O . ASP A 1 54 ? 23.957 -5.278 -2.074 1.00 1.00 154 ASP A O 8
ATOM 13838 N N . ALA A 1 55 ? 22.723 -6.359 -0.542 1.00 1.00 155 ALA A N 8
ATOM 13839 C CA . ALA A 1 55 ? 23.101 -7.697 -0.982 1.00 1.00 155 ALA A CA 8
ATOM 13840 C C . ALA A 1 55 ? 22.530 -8.056 -2.336 1.00 1.00 155 ALA A C 8
ATOM 13841 O O . ALA A 1 55 ? 21.374 -7.765 -2.648 1.00 1.00 155 ALA A O 8
ATOM 13848 N N . ASP A 1 56 ? 23.372 -8.697 -3.128 1.00 1.00 156 ASP A N 8
ATOM 13849 C CA . ASP A 1 56 ? 23.012 -9.143 -4.464 1.00 1.00 156 ASP A CA 8
ATOM 13850 C C . ASP A 1 56 ? 22.583 -10.601 -4.449 1.00 1.00 156 ASP A C 8
ATOM 13851 O O . ASP A 1 56 ? 23.190 -11.422 -3.766 1.00 1.00 156 ASP A O 8
ATOM 13860 N N . VAL A 1 57 ? 21.509 -10.910 -5.165 1.00 1.00 157 VAL A N 8
ATOM 13861 C CA . VAL A 1 57 ? 20.992 -12.276 -5.234 1.00 1.00 157 VAL A CA 8
ATOM 13862 C C . VAL A 1 57 ? 21.643 -13.089 -6.346 1.00 1.00 157 VAL A C 8
ATOM 13863 O O . VAL A 1 57 ? 21.838 -12.608 -7.461 1.00 1.00 157 VAL A O 8
ATOM 13876 N N . ILE A 1 58 ? 22.005 -14.320 -5.998 1.00 1.00 158 ILE A N 8
ATOM 13877 C CA . ILE A 1 58 ? 22.654 -15.243 -6.919 1.00 1.00 158 ILE A CA 8
ATOM 13878 C C . ILE A 1 58 ? 21.941 -16.592 -6.887 1.00 1.00 158 ILE A C 8
ATOM 13879 O O . ILE A 1 58 ? 21.275 -16.916 -5.905 1.00 1.00 158 ILE A O 8
ATOM 13895 N N . GLU A 1 59 ? 22.014 -17.335 -7.978 1.00 1.00 159 GLU A N 8
ATOM 13896 C CA . GLU A 1 59 ? 21.441 -18.671 -8.022 1.00 1.00 159 GLU A CA 8
ATOM 13897 C C . GLU A 1 59 ? 22.443 -19.666 -7.446 1.00 1.00 159 GLU A C 8
ATOM 13898 O O . GLU A 1 59 ? 23.547 -19.812 -7.976 1.00 1.00 159 GLU A O 8
ATOM 13910 N N . ALA A 1 60 ? 22.074 -20.324 -6.355 1.00 1.00 160 ALA A N 8
ATOM 13911 C CA . ALA A 1 60 ? 22.955 -21.287 -5.706 1.00 1.00 160 ALA A CA 8
ATOM 13912 C C . ALA A 1 60 ? 22.903 -22.638 -6.408 1.00 1.00 160 ALA A C 8
ATOM 13913 O O . ALA A 1 60 ? 23.715 -22.861 -7.329 1.00 1.00 160 ALA A O 8
ATOM 13921 N N . MET B 1 1 ? 26.616 -0.056 2.518 1.00 1.00 201 MET B N 8
ATOM 13922 C CA . MET B 1 1 ? 27.806 -0.690 3.139 1.00 1.00 201 MET B CA 8
ATOM 13923 C C . MET B 1 1 ? 27.441 -2.047 3.702 1.00 1.00 201 MET B C 8
ATOM 13924 O O . MET B 1 1 ? 26.616 -2.134 4.610 1.00 1.00 201 MET B O 8
ATOM 13940 N N . ASN B 1 2 ? 28.092 -3.098 3.222 1.00 1.00 202 ASN B N 8
ATOM 13941 C CA . ASN B 1 2 ? 27.818 -4.428 3.737 1.00 1.00 202 ASN B CA 8
ATOM 13942 C C . ASN B 1 2 ? 28.769 -5.459 3.166 1.00 1.00 202 ASN B C 8
ATOM 13943 O O . ASN B 1 2 ? 29.570 -5.170 2.275 1.00 1.00 202 ASN B O 8
ATOM 13954 N N . LYS B 1 3 ? 28.661 -6.660 3.713 1.00 1.00 203 LYS B N 8
ATOM 13955 C CA . LYS B 1 3 ? 29.372 -7.820 3.218 1.00 1.00 203 LYS B CA 8
ATOM 13956 C C . LYS B 1 3 ? 28.422 -8.991 3.350 1.00 1.00 203 LYS B C 8
ATOM 13957 O O . LYS B 1 3 ? 28.345 -9.636 4.403 1.00 1.00 203 LYS B O 8
ATOM 13976 N N . ALA B 1 4 ? 27.737 -9.283 2.260 1.00 1.00 204 ALA B N 8
ATOM 13977 C CA . ALA B 1 4 ? 26.737 -10.326 2.228 1.00 1.00 204 ALA B CA 8
ATOM 13978 C C . ALA B 1 4 ? 26.219 -10.487 0.815 1.00 1.00 204 ALA B C 8
ATOM 13979 O O . ALA B 1 4 ? 26.540 -9.685 -0.061 1.00 1.00 204 ALA B O 8
ATOM 13986 N N . HIS B 1 5 ? 25.364 -11.472 0.612 1.00 1.00 205 HIS B N 8
ATOM 13987 C CA . HIS B 1 5 ? 24.762 -11.701 -0.693 1.00 1.00 205 HIS B CA 8
ATOM 13988 C C . HIS B 1 5 ? 23.650 -12.734 -0.582 1.00 1.00 205 HIS B C 8
ATOM 13989 O O . HIS B 1 5 ? 23.709 -13.629 0.265 1.00 1.00 205 HIS B O 8
ATOM 14004 N N . PHE B 1 6 ? 22.619 -12.572 -1.392 1.00 1.00 206 PHE B N 8
ATOM 14005 C CA . PHE B 1 6 ? 21.499 -13.498 -1.411 1.00 1.00 206 PHE B CA 8
ATOM 14006 C C . PHE B 1 6 ? 21.790 -14.672 -2.330 1.00 1.00 206 PHE B C 8
ATOM 14007 O O . PHE B 1 6 ? 22.487 -14.530 -3.330 1.00 1.00 206 PHE B O 8
ATOM 14024 N N . GLU B 1 7 ? 21.257 -15.829 -1.977 1.00 1.00 207 GLU B N 8
ATOM 14025 C CA . GLU B 1 7 ? 21.427 -17.029 -2.778 1.00 1.00 207 GLU B CA 8
ATOM 14026 C C . GLU B 1 7 ? 20.141 -17.845 -2.798 1.00 1.00 207 GLU B C 8
ATOM 14027 O O . GLU B 1 7 ? 19.621 -18.212 -1.746 1.00 1.00 207 GLU B O 8
ATOM 14039 N N . VAL B 1 8 ? 19.616 -18.084 -3.993 1.00 1.00 208 VAL B N 8
ATOM 14040 C CA . VAL B 1 8 ? 18.402 -18.874 -4.167 1.00 1.00 208 VAL B CA 8
ATOM 14041 C C . VAL B 1 8 ? 18.774 -20.328 -4.420 1.00 1.00 208 VAL B C 8
ATOM 14042 O O . VAL B 1 8 ? 19.587 -20.613 -5.293 1.00 1.00 208 VAL B O 8
ATOM 14055 N N . PHE B 1 9 ? 18.133 -21.239 -3.698 1.00 1.00 209 PHE B N 8
ATOM 14056 C CA . PHE B 1 9 ? 18.452 -22.659 -3.796 1.00 1.00 209 PHE B CA 8
ATOM 14057 C C . PHE B 1 9 ? 17.181 -23.507 -3.732 1.00 1.00 209 PHE B C 8
ATOM 14058 O O . PHE B 1 9 ? 16.080 -22.979 -3.582 1.00 1.00 209 PHE B O 8
ATOM 14075 N N . VAL B 1 10 ? 17.354 -24.824 -3.810 1.00 1.00 210 VAL B N 8
ATOM 14076 C CA . VAL B 1 10 ? 16.241 -25.767 -3.770 1.00 1.00 210 VAL B CA 8
ATOM 14077 C C . VAL B 1 10 ? 16.108 -26.427 -2.396 1.00 1.00 210 VAL B C 8
ATOM 14078 O O . VAL B 1 10 ? 17.096 -26.807 -1.771 1.00 1.00 210 VAL B O 8
ATOM 14091 N N . ASP B 1 11 ? 14.862 -26.574 -1.960 1.00 1.00 211 ASP B N 8
ATOM 14092 C CA . ASP B 1 11 ? 14.545 -27.205 -0.689 1.00 1.00 211 ASP B CA 8
ATOM 14093 C C . ASP B 1 11 ? 14.584 -28.723 -0.846 1.00 1.00 211 ASP B C 8
ATOM 14094 O O . ASP B 1 11 ? 14.826 -29.236 -1.934 1.00 1.00 211 ASP B O 8
ATOM 14103 N N . ALA B 1 12 ? 14.247 -29.443 0.206 1.00 1.00 212 ALA B N 8
ATOM 14104 C CA . ALA B 1 12 ? 14.214 -30.890 0.153 1.00 1.00 212 ALA B CA 8
ATOM 14105 C C . ALA B 1 12 ? 13.068 -31.376 -0.731 1.00 1.00 212 ALA B C 8
ATOM 14106 O O . ALA B 1 12 ? 13.061 -32.516 -1.185 1.00 1.00 212 ALA B O 8
ATOM 14113 N N . ALA B 1 13 ? 12.122 -30.483 -0.998 1.00 1.00 213 ALA B N 8
ATOM 14114 C CA . ALA B 1 13 ? 10.950 -30.822 -1.794 1.00 1.00 213 ALA B CA 8
ATOM 14115 C C . ALA B 1 13 ? 11.006 -30.178 -3.183 1.00 1.00 213 ALA B C 8
ATOM 14116 O O . ALA B 1 13 ? 9.988 -30.086 -3.873 1.00 1.00 213 ALA B O 8
ATOM 14123 N N . ASP B 1 14 ? 12.206 -29.740 -3.571 1.00 1.00 214 ASP B N 8
ATOM 14124 C CA . ASP B 1 14 ? 12.463 -29.134 -4.892 1.00 1.00 214 ASP B CA 8
ATOM 14125 C C . ASP B 1 14 ? 11.783 -27.790 -4.995 1.00 1.00 214 ASP B C 8
ATOM 14126 O O . ASP B 1 14 ? 11.115 -27.461 -5.974 1.00 1.00 214 ASP B O 8
ATOM 14135 N N . LYS B 1 15 ? 11.916 -27.032 -3.933 1.00 1.00 215 LYS B N 8
ATOM 14136 C CA . LYS B 1 15 ? 11.284 -25.746 -3.847 1.00 1.00 215 LYS B CA 8
ATOM 14137 C C . LYS B 1 15 ? 12.316 -24.658 -3.839 1.00 1.00 215 LYS B C 8
ATOM 14138 O O . LYS B 1 15 ? 13.383 -24.809 -3.264 1.00 1.00 215 LYS B O 8
ATOM 14157 N N . TYR B 1 16 ? 11.923 -23.531 -4.344 1.00 1.00 216 TYR B N 8
ATOM 14158 C CA . TYR B 1 16 ? 12.818 -22.403 -4.467 1.00 1.00 216 TYR B CA 8
ATOM 14159 C C . TYR B 1 16 ? 12.749 -21.525 -3.238 1.00 1.00 216 TYR B C 8
ATOM 14160 O O . TYR B 1 16 ? 11.683 -21.028 -2.868 1.00 1.00 216 TYR B O 8
ATOM 14178 N N . ARG B 1 17 ? 13.880 -21.429 -2.567 1.00 1.00 217 ARG B N 8
ATOM 14179 C CA . ARG B 1 17 ? 14.018 -20.618 -1.375 1.00 1.00 217 ARG B CA 8
ATOM 14180 C C . ARG B 1 17 ? 15.292 -19.814 -1.491 1.00 1.00 217 ARG B C 8
ATOM 14181 O O . ARG B 1 17 ? 16.042 -19.987 -2.445 1.00 1.00 217 ARG B O 8
ATOM 14202 N N . TRP B 1 18 ? 15.577 -18.999 -0.498 1.00 1.00 218 TRP B N 8
ATOM 14203 C CA . TRP B 1 18 ? 16.796 -18.221 -0.496 1.00 1.00 218 TRP B CA 8
ATOM 14204 C C . TRP B 1 18 ? 17.229 -17.898 0.909 1.00 1.00 218 TRP B C 8
ATOM 14205 O O . TRP B 1 18 ? 16.422 -17.921 1.835 1.00 1.00 218 TRP B O 8
ATOM 14226 N N . ARG B 1 19 ? 18.494 -17.539 1.041 1.00 1.00 219 ARG B N 8
ATOM 14227 C CA . ARG B 1 19 ? 19.080 -17.205 2.322 1.00 1.00 219 ARG B CA 8
ATOM 14228 C C . ARG B 1 19 ? 20.137 -16.144 2.142 1.00 1.00 219 ARG B C 8
ATOM 14229 O O . ARG B 1 19 ? 20.812 -16.101 1.111 1.00 1.00 219 ARG B O 8
ATOM 14250 N N . LEU B 1 20 ? 20.219 -15.243 3.101 1.00 1.00 220 LEU B N 8
ATOM 14251 C CA . LEU B 1 20 ? 21.235 -14.215 3.069 1.00 1.00 220 LEU B CA 8
ATOM 14252 C C . LEU B 1 20 ? 22.432 -14.698 3.863 1.00 1.00 220 LEU B C 8
ATOM 14253 O O . LEU B 1 20 ? 22.283 -15.173 4.988 1.00 1.00 220 LEU B O 8
ATOM 14269 N N . VAL B 1 21 ? 23.609 -14.555 3.292 1.00 1.00 221 VAL B N 8
ATOM 14270 C CA . VAL B 1 21 ? 24.822 -15.049 3.916 1.00 1.00 221 VAL B CA 8
ATOM 14271 C C . VAL B 1 21 ? 25.850 -13.934 4.034 1.00 1.00 221 VAL B C 8
ATOM 14272 O O . VAL B 1 21 ? 26.092 -13.211 3.070 1.00 1.00 221 VAL B O 8
ATOM 14285 N N . HIS B 1 22 ? 26.410 -13.761 5.228 1.00 1.00 222 HIS B N 8
ATOM 14286 C CA . HIS B 1 22 ? 27.434 -12.742 5.441 1.00 1.00 222 HIS B CA 8
ATOM 14287 C C . HIS B 1 22 ? 28.771 -13.279 4.955 1.00 1.00 222 HIS B C 8
ATOM 14288 O O . HIS B 1 22 ? 28.885 -14.461 4.645 1.00 1.00 222 HIS B O 8
ATOM 14303 N N . ASP B 1 23 ? 29.783 -12.425 4.941 1.00 1.00 223 ASP B N 8
ATOM 14304 C CA . ASP B 1 23 ? 31.134 -12.833 4.538 1.00 1.00 223 ASP B CA 8
ATOM 14305 C C . ASP B 1 23 ? 31.653 -13.992 5.397 1.00 1.00 223 ASP B C 8
ATOM 14306 O O . ASP B 1 23 ? 32.431 -14.824 4.933 1.00 1.00 223 ASP B O 8
ATOM 14315 N N . ASN B 1 24 ? 31.194 -14.054 6.646 1.00 1.00 224 ASN B N 8
ATOM 14316 C CA . ASN B 1 24 ? 31.615 -15.108 7.574 1.00 1.00 224 ASN B CA 8
ATOM 14317 C C . ASN B 1 24 ? 31.067 -16.445 7.112 1.00 1.00 224 ASN B C 8
ATOM 14318 O O . ASN B 1 24 ? 31.672 -17.493 7.320 1.00 1.00 224 ASN B O 8
ATOM 14329 N N . GLY B 1 25 ? 29.885 -16.386 6.522 1.00 1.00 225 GLY B N 8
ATOM 14330 C CA . GLY B 1 25 ? 29.232 -17.579 6.020 1.00 1.00 225 GLY B CA 8
ATOM 14331 C C . GLY B 1 25 ? 28.013 -17.951 6.840 1.00 1.00 225 GLY B C 8
ATOM 14332 O O . GLY B 1 25 ? 27.441 -19.024 6.674 1.00 1.00 225 GLY B O 8
ATOM 14336 N N . ASN B 1 26 ? 27.609 -17.046 7.719 1.00 1.00 226 ASN B N 8
ATOM 14337 C CA . ASN B 1 26 ? 26.447 -17.267 8.575 1.00 1.00 226 ASN B CA 8
ATOM 14338 C C . ASN B 1 26 ? 25.159 -16.839 7.893 1.00 1.00 226 ASN B C 8
ATOM 14339 O O . ASN B 1 26 ? 25.136 -15.836 7.173 1.00 1.00 226 ASN B O 8
ATOM 14350 N N . ILE B 1 27 ? 24.102 -17.601 8.128 1.00 1.00 227 ILE B N 8
ATOM 14351 C CA . ILE B 1 27 ? 22.788 -17.292 7.584 1.00 1.00 227 ILE B CA 8
ATOM 14352 C C . ILE B 1 27 ? 22.166 -16.153 8.376 1.00 1.00 227 ILE B C 8
ATOM 14353 O O . ILE B 1 27 ? 22.017 -16.235 9.595 1.00 1.00 227 ILE B O 8
ATOM 14369 N N . LEU B 1 28 ? 21.901 -15.065 7.683 1.00 1.00 228 LEU B N 8
ATOM 14370 C CA . LEU B 1 28 ? 21.351 -13.867 8.288 1.00 1.00 228 LEU B CA 8
ATOM 14371 C C . LEU B 1 28 ? 19.839 -13.877 8.188 1.00 1.00 228 LEU B C 8
ATOM 14372 O O . LEU B 1 28 ? 19.132 -13.488 9.118 1.00 1.00 228 LEU B O 8
ATOM 14388 N N . ALA B 1 29 ? 19.362 -14.266 7.014 1.00 1.00 229 ALA B N 8
ATOM 14389 C CA . ALA B 1 29 ? 17.931 -14.369 6.766 1.00 1.00 229 ALA B CA 8
ATOM 14390 C C . ALA B 1 29 ? 17.618 -15.480 5.772 1.00 1.00 229 ALA B C 8
ATOM 14391 O O . ALA B 1 29 ? 18.510 -15.975 5.085 1.00 1.00 229 ALA B O 8
ATOM 14398 N N . ASP B 1 30 ? 16.348 -15.861 5.719 1.00 1.00 230 ASP B N 8
ATOM 14399 C CA . ASP B 1 30 ? 15.852 -16.904 4.822 1.00 1.00 230 ASP B CA 8
ATOM 14400 C C . ASP B 1 30 ? 14.478 -16.499 4.288 1.00 1.00 230 ASP B C 8
ATOM 14401 O O . ASP B 1 30 ? 13.848 -15.605 4.846 1.00 1.00 230 ASP B O 8
ATOM 14410 N N . SER B 1 31 ? 14.064 -17.080 3.164 1.00 1.00 231 SER B N 8
ATOM 14411 C CA . SER B 1 31 ? 12.756 -16.779 2.566 1.00 1.00 231 SER B CA 8
ATOM 14412 C C . SER B 1 31 ? 11.609 -17.060 3.543 1.00 1.00 231 SER B C 8
ATOM 14413 O O . SER B 1 31 ? 10.567 -16.407 3.500 1.00 1.00 231 SER B O 8
ATOM 14421 N N . GLY B 1 32 ? 11.785 -18.076 4.377 1.00 1.00 232 GLY B N 8
ATOM 14422 C CA . GLY B 1 32 ? 10.765 -18.449 5.339 1.00 1.00 232 GLY B CA 8
ATOM 14423 C C . GLY B 1 32 ? 9.817 -19.472 4.755 1.00 1.00 232 GLY B C 8
ATOM 14424 O O . GLY B 1 32 ? 9.537 -20.510 5.362 1.00 1.00 232 GLY B O 8
ATOM 14428 N N . GLU B 1 33 ? 9.373 -19.183 3.546 1.00 1.00 233 GLU B N 8
ATOM 14429 C CA . GLU B 1 33 ? 8.460 -20.039 2.806 1.00 1.00 233 GLU B CA 8
ATOM 14430 C C . GLU B 1 33 ? 9.187 -20.794 1.699 1.00 1.00 233 GLU B C 8
ATOM 14431 O O . GLU B 1 33 ? 10.352 -20.516 1.398 1.00 1.00 233 GLU B O 8
ATOM 14443 N N . GLY B 1 34 ? 8.470 -21.721 1.084 1.00 1.00 234 GLY B N 8
ATOM 14444 C CA . GLY B 1 34 ? 8.998 -22.496 -0.022 1.00 1.00 234 GLY B CA 8
ATOM 14445 C C . GLY B 1 34 ? 7.981 -22.590 -1.133 1.00 1.00 234 GLY B C 8
ATOM 14446 O O . GLY B 1 34 ? 6.800 -22.828 -0.870 1.00 1.00 234 GLY B O 8
ATOM 14450 N N . TYR B 1 35 ? 8.430 -22.454 -2.374 1.00 1.00 235 TYR B N 8
ATOM 14451 C CA . TYR B 1 35 ? 7.519 -22.446 -3.517 1.00 1.00 235 TYR B CA 8
ATOM 14452 C C . TYR B 1 35 ? 8.116 -23.202 -4.690 1.00 1.00 235 TYR B C 8
ATOM 14453 O O . TYR B 1 35 ? 9.293 -23.538 -4.679 1.00 1.00 235 TYR B O 8
ATOM 14471 N N . ALA B 1 36 ? 7.320 -23.396 -5.730 1.00 1.00 236 ALA B N 8
ATOM 14472 C CA . ALA B 1 36 ? 7.742 -24.163 -6.895 1.00 1.00 236 ALA B CA 8
ATOM 14473 C C . ALA B 1 36 ? 8.253 -23.283 -8.032 1.00 1.00 236 ALA B C 8
ATOM 14474 O O . ALA B 1 36 ? 8.455 -23.765 -9.145 1.00 1.00 236 ALA B O 8
ATOM 14481 N N . SER B 1 37 ? 8.459 -21.996 -7.772 1.00 1.00 237 SER B N 8
ATOM 14482 C CA . SER B 1 37 ? 8.937 -21.099 -8.820 1.00 1.00 237 SER B CA 8
ATOM 14483 C C . SER B 1 37 ? 10.105 -20.254 -8.343 1.00 1.00 237 SER B C 8
ATOM 14484 O O . SER B 1 37 ? 10.044 -19.602 -7.293 1.00 1.00 237 SER B O 8
ATOM 14492 N N . LYS B 1 38 ? 11.145 -20.227 -9.159 1.00 1.00 238 LYS B N 8
ATOM 14493 C CA . LYS B 1 38 ? 12.342 -19.462 -8.864 1.00 1.00 238 LYS B CA 8
ATOM 14494 C C . LYS B 1 38 ? 12.025 -17.978 -8.850 1.00 1.00 238 LYS B C 8
ATOM 14495 O O . LYS B 1 38 ? 12.563 -17.220 -8.047 1.00 1.00 238 LYS B O 8
ATOM 14514 N N . GLN B 1 39 ? 11.112 -17.586 -9.731 1.00 1.00 239 GLN B N 8
ATOM 14515 C CA . GLN B 1 39 ? 10.681 -16.204 -9.840 1.00 1.00 239 GLN B CA 8
ATOM 14516 C C . GLN B 1 39 ? 10.159 -15.719 -8.496 1.00 1.00 239 GLN B C 8
ATOM 14517 O O . GLN B 1 39 ? 10.597 -14.687 -7.995 1.00 1.00 239 GLN B O 8
ATOM 14531 N N . LYS B 1 40 ? 9.317 -16.542 -7.867 1.00 1.00 240 LYS B N 8
ATOM 14532 C CA . LYS B 1 40 ? 8.712 -16.198 -6.587 1.00 1.00 240 LYS B CA 8
ATOM 14533 C C . LYS B 1 40 ? 9.783 -15.994 -5.529 1.00 1.00 240 LYS B C 8
ATOM 14534 O O . LYS B 1 40 ? 9.704 -15.058 -4.732 1.00 1.00 240 LYS B O 8
ATOM 14553 N N . ALA B 1 41 ? 10.783 -16.870 -5.532 1.00 1.00 241 ALA B N 8
ATOM 14554 C CA . ALA B 1 41 ? 11.885 -16.761 -4.584 1.00 1.00 241 ALA B CA 8
ATOM 14555 C C . ALA B 1 41 ? 12.583 -15.412 -4.731 1.00 1.00 241 ALA B C 8
ATOM 14556 O O . ALA B 1 41 ? 12.748 -14.673 -3.757 1.00 1.00 241 ALA B O 8
ATOM 14563 N N . LYS B 1 42 ? 12.909 -15.056 -5.966 1.00 1.00 242 LYS B N 8
ATOM 14564 C CA . LYS B 1 42 ? 13.579 -13.796 -6.239 1.00 1.00 242 LYS B CA 8
ATOM 14565 C C . LYS B 1 42 ? 12.700 -12.607 -5.871 1.00 1.00 242 LYS B C 8
ATOM 14566 O O . LYS B 1 42 ? 13.191 -11.604 -5.353 1.00 1.00 242 LYS B O 8
ATOM 14585 N N . GLN B 1 43 ? 11.395 -12.734 -6.100 1.00 1.00 243 GLN B N 8
ATOM 14586 C CA . GLN B 1 43 ? 10.467 -11.665 -5.744 1.00 1.00 243 GLN B CA 8
ATOM 14587 C C . GLN B 1 43 ? 10.463 -11.460 -4.234 1.00 1.00 243 GLN B C 8
ATOM 14588 O O . GLN B 1 43 ? 10.297 -10.341 -3.760 1.00 1.00 243 GLN B O 8
ATOM 14602 N N . GLY B 1 44 ? 10.660 -12.546 -3.477 1.00 1.00 244 GLY B N 8
ATOM 14603 C CA . GLY B 1 44 ? 10.639 -12.450 -2.031 1.00 1.00 244 GLY B CA 8
ATOM 14604 C C . GLY B 1 44 ? 11.793 -11.628 -1.514 1.00 1.00 244 GLY B C 8
ATOM 14605 O O . GLY B 1 44 ? 11.640 -10.831 -0.587 1.00 1.00 244 GLY B O 8
ATOM 14609 N N . ILE B 1 45 ? 12.943 -11.806 -2.146 1.00 1.00 245 ILE B N 8
ATOM 14610 C CA . ILE B 1 45 ? 14.138 -11.064 -1.799 1.00 1.00 245 ILE B CA 8
ATOM 14611 C C . ILE B 1 45 ? 13.910 -9.576 -1.979 1.00 1.00 245 ILE B C 8
ATOM 14612 O O . ILE B 1 45 ? 14.138 -8.779 -1.077 1.00 1.00 245 ILE B O 8
ATOM 14628 N N . GLU B 1 46 ? 13.428 -9.211 -3.145 1.00 1.00 246 GLU B N 8
ATOM 14629 C CA . GLU B 1 46 ? 13.191 -7.814 -3.453 1.00 1.00 246 GLU B CA 8
ATOM 14630 C C . GLU B 1 46 ? 12.098 -7.237 -2.562 1.00 1.00 246 GLU B C 8
ATOM 14631 O O . GLU B 1 46 ? 12.151 -6.072 -2.166 1.00 1.00 246 GLU B O 8
ATOM 14643 N N . SER B 1 47 ? 11.127 -8.075 -2.218 1.00 1.00 247 SER B N 8
ATOM 14644 C CA . SER B 1 47 ? 10.055 -7.673 -1.325 1.00 1.00 247 SER B CA 8
ATOM 14645 C C . SER B 1 47 ? 10.604 -7.386 0.067 1.00 1.00 247 SER B C 8
ATOM 14646 O O . SER B 1 47 ? 10.216 -6.402 0.703 1.00 1.00 247 SER B O 8
ATOM 14654 N N . VAL B 1 48 ? 11.582 -8.176 0.506 1.00 1.00 248 VAL B N 8
ATOM 14655 C CA . VAL B 1 48 ? 12.118 -7.996 1.844 1.00 1.00 248 VAL B CA 8
ATOM 14656 C C . VAL B 1 48 ? 12.969 -6.735 1.889 1.00 1.00 248 VAL B C 8
ATOM 14657 O O . VAL B 1 48 ? 12.828 -5.926 2.788 1.00 1.00 248 VAL B O 8
ATOM 14670 N N . LYS B 1 49 ? 13.742 -6.504 0.837 1.00 1.00 249 LYS B N 8
ATOM 14671 C CA . LYS B 1 49 ? 14.613 -5.339 0.749 1.00 1.00 249 LYS B CA 8
ATOM 14672 C C . LYS B 1 49 ? 13.820 -4.040 0.728 1.00 1.00 249 LYS B C 8
ATOM 14673 O O . LYS B 1 49 ? 14.374 -2.964 0.939 1.00 1.00 249 LYS B O 8
ATOM 14692 N N . ARG B 1 50 ? 12.526 -4.152 0.478 1.00 1.00 250 ARG B N 8
ATOM 14693 C CA . ARG B 1 50 ? 11.668 -2.988 0.366 1.00 1.00 250 ARG B CA 8
ATOM 14694 C C . ARG B 1 50 ? 10.864 -2.774 1.647 1.00 1.00 250 ARG B C 8
ATOM 14695 O O . ARG B 1 50 ? 10.259 -1.726 1.840 1.00 1.00 250 ARG B O 8
ATOM 14716 N N . ASN B 1 51 ? 10.898 -3.760 2.543 1.00 1.00 251 ASN B N 8
ATOM 14717 C CA . ASN B 1 51 ? 10.115 -3.701 3.781 1.00 1.00 251 ASN B CA 8
ATOM 14718 C C . ASN B 1 51 ? 10.988 -3.877 5.015 1.00 1.00 251 ASN B C 8
ATOM 14719 O O . ASN B 1 51 ? 10.785 -3.215 6.025 1.00 1.00 251 ASN B O 8
ATOM 14730 N N . ALA B 1 52 ? 11.976 -4.745 4.901 1.00 1.00 252 ALA B N 8
ATOM 14731 C CA . ALA B 1 52 ? 12.878 -5.077 6.004 1.00 1.00 252 ALA B CA 8
ATOM 14732 C C . ALA B 1 52 ? 13.559 -3.849 6.606 1.00 1.00 252 ALA B C 8
ATOM 14733 O O . ALA B 1 52 ? 13.482 -3.649 7.814 1.00 1.00 252 ALA B O 8
ATOM 14740 N N . PRO B 1 53 ? 14.208 -2.979 5.792 1.00 1.00 253 PRO B N 8
ATOM 14741 C CA . PRO B 1 53 ? 14.926 -1.817 6.337 1.00 1.00 253 PRO B CA 8
ATOM 14742 C C . PRO B 1 53 ? 14.006 -0.787 7.010 1.00 1.00 253 PRO B C 8
ATOM 14743 O O . PRO B 1 53 ? 14.478 0.100 7.727 1.00 1.00 253 PRO B O 8
ATOM 14754 N N . ASP B 1 54 ? 12.693 -0.943 6.834 1.00 1.00 254 ASP B N 8
ATOM 14755 C CA . ASP B 1 54 ? 11.721 -0.002 7.418 1.00 1.00 254 ASP B CA 8
ATOM 14756 C C . ASP B 1 54 ? 10.838 -0.677 8.464 1.00 1.00 254 ASP B C 8
ATOM 14757 O O . ASP B 1 54 ? 10.147 -0.007 9.229 1.00 1.00 254 ASP B O 8
ATOM 14766 N N . ALA B 1 55 ? 10.863 -1.996 8.486 1.00 1.00 255 ALA B N 8
ATOM 14767 C CA . ALA B 1 55 ? 10.026 -2.783 9.391 1.00 1.00 255 ALA B CA 8
ATOM 14768 C C . ALA B 1 55 ? 10.484 -2.732 10.843 1.00 1.00 255 ALA B C 8
ATOM 14769 O O . ALA B 1 55 ? 11.677 -2.808 11.149 1.00 1.00 255 ALA B O 8
ATOM 14776 N N . ASP B 1 56 ? 9.502 -2.623 11.727 1.00 1.00 256 ASP B N 8
ATOM 14777 C CA . ASP B 1 56 ? 9.729 -2.600 13.169 1.00 1.00 256 ASP B CA 8
ATOM 14778 C C . ASP B 1 56 ? 9.680 -3.996 13.753 1.00 1.00 256 ASP B C 8
ATOM 14779 O O . ASP B 1 56 ? 8.780 -4.767 13.440 1.00 1.00 256 ASP B O 8
ATOM 14788 N N . VAL B 1 57 ? 10.646 -4.312 14.598 1.00 1.00 257 VAL B N 8
ATOM 14789 C CA . VAL B 1 57 ? 10.684 -5.605 15.263 1.00 1.00 257 VAL B CA 8
ATOM 14790 C C . VAL B 1 57 ? 9.883 -5.604 16.555 1.00 1.00 257 VAL B C 8
ATOM 14791 O O . VAL B 1 57 ? 9.985 -4.687 17.372 1.00 1.00 257 VAL B O 8
ATOM 14804 N N . ILE B 1 58 ? 9.047 -6.623 16.692 1.00 1.00 258 ILE B N 8
ATOM 14805 C CA . ILE B 1 58 ? 8.230 -6.805 17.878 1.00 1.00 258 ILE B CA 8
ATOM 14806 C C . ILE B 1 58 ? 8.602 -8.126 18.536 1.00 1.00 258 ILE B C 8
ATOM 14807 O O . ILE B 1 58 ? 8.954 -9.091 17.859 1.00 1.00 258 ILE B O 8
ATOM 14823 N N . GLU B 1 59 ? 8.580 -8.143 19.848 1.00 1.00 259 GLU B N 8
ATOM 14824 C CA . GLU B 1 59 ? 8.862 -9.349 20.600 1.00 1.00 259 GLU B CA 8
ATOM 14825 C C . GLU B 1 59 ? 7.557 -10.106 20.837 1.00 1.00 259 GLU B C 8
ATOM 14826 O O . GLU B 1 59 ? 6.726 -9.679 21.640 1.00 1.00 259 GLU B O 8
ATOM 14838 N N . ALA B 1 60 ? 7.355 -11.185 20.087 1.00 1.00 260 ALA B N 8
ATOM 14839 C CA . ALA B 1 60 ? 6.131 -11.962 20.175 1.00 1.00 260 ALA B CA 8
ATOM 14840 C C . ALA B 1 60 ? 6.187 -12.950 21.338 1.00 1.00 260 ALA B C 8
ATOM 14841 O O . ALA B 1 60 ? 5.818 -12.565 22.471 1.00 1.00 260 ALA B O 8
ATOM 14849 N N . MET A 1 1 ? 9.419 3.957 4.039 1.00 1.00 101 MET A N 9
ATOM 14850 C CA . MET A 1 1 ? 8.160 3.428 3.457 1.00 1.00 101 MET A CA 9
ATOM 14851 C C . MET A 1 1 ? 8.192 1.913 3.353 1.00 1.00 101 MET A C 9
ATOM 14852 O O . MET A 1 1 ? 9.203 1.344 2.943 1.00 1.00 101 MET A O 9
ATOM 14868 N N . ASN A 1 2 ? 7.074 1.286 3.739 1.00 1.00 102 ASN A N 9
ATOM 14869 C CA . ASN A 1 2 ? 6.886 -0.161 3.642 1.00 1.00 102 ASN A CA 9
ATOM 14870 C C . ASN A 1 2 ? 5.621 -0.563 4.373 1.00 1.00 102 ASN A C 9
ATOM 14871 O O . ASN A 1 2 ? 4.991 0.261 5.036 1.00 1.00 102 ASN A O 9
ATOM 14882 N N . LYS A 1 3 ? 5.245 -1.822 4.217 1.00 1.00 103 LYS A N 9
ATOM 14883 C CA . LYS A 1 3 ? 4.133 -2.381 4.963 1.00 1.00 103 LYS A CA 9
ATOM 14884 C C . LYS A 1 3 ? 4.529 -3.776 5.413 1.00 1.00 103 LYS A C 9
ATOM 14885 O O . LYS A 1 3 ? 4.277 -4.766 4.719 1.00 1.00 103 LYS A O 9
ATOM 14904 N N . ALA A 1 4 ? 5.061 -3.843 6.623 1.00 1.00 104 ALA A N 9
ATOM 14905 C CA . ALA A 1 4 ? 5.538 -5.082 7.211 1.00 1.00 104 ALA A CA 9
ATOM 14906 C C . ALA A 1 4 ? 6.014 -4.822 8.626 1.00 1.00 104 ALA A C 9
ATOM 14907 O O . ALA A 1 4 ? 6.028 -3.676 9.075 1.00 1.00 104 ALA A O 9
ATOM 14914 N N . HIS A 1 5 ? 6.473 -5.871 9.290 1.00 1.00 105 HIS A N 9
ATOM 14915 C CA . HIS A 1 5 ? 7.033 -5.754 10.631 1.00 1.00 105 HIS A CA 9
ATOM 14916 C C . HIS A 1 5 ? 7.694 -7.066 11.035 1.00 1.00 105 HIS A C 9
ATOM 14917 O O . HIS A 1 5 ? 7.242 -8.139 10.635 1.00 1.00 105 HIS A O 9
ATOM 14932 N N . PHE A 1 6 ? 8.786 -6.969 11.775 1.00 1.00 106 PHE A N 9
ATOM 14933 C CA . PHE A 1 6 ? 9.506 -8.145 12.259 1.00 1.00 106 PHE A CA 9
ATOM 14934 C C . PHE A 1 6 ? 8.879 -8.649 13.551 1.00 1.00 106 PHE A C 9
ATOM 14935 O O . PHE A 1 6 ? 8.321 -7.868 14.319 1.00 1.00 106 PHE A O 9
ATOM 14952 N N . GLU A 1 7 ? 8.957 -9.952 13.772 1.00 1.00 107 GLU A N 9
ATOM 14953 C CA . GLU A 1 7 ? 8.405 -10.571 14.972 1.00 1.00 107 GLU A CA 9
ATOM 14954 C C . GLU A 1 7 ? 9.333 -11.664 15.477 1.00 1.00 107 GLU A C 9
ATOM 14955 O O . GLU A 1 7 ? 9.610 -12.633 14.768 1.00 1.00 107 GLU A O 9
ATOM 14967 N N . VAL A 1 8 ? 9.824 -11.483 16.693 1.00 1.00 108 VAL A N 9
ATOM 14968 C CA . VAL A 1 8 ? 10.715 -12.443 17.330 1.00 1.00 108 VAL A CA 9
ATOM 14969 C C . VAL A 1 8 ? 9.909 -13.390 18.201 1.00 1.00 108 VAL A C 9
ATOM 14970 O O . VAL A 1 8 ? 9.082 -12.950 18.993 1.00 1.00 108 VAL A O 9
ATOM 14983 N N . PHE A 1 9 ? 10.183 -14.678 18.075 1.00 1.00 109 PHE A N 9
ATOM 14984 C CA . PHE A 1 9 ? 9.443 -15.692 18.812 1.00 1.00 109 PHE A CA 9
ATOM 14985 C C . PHE A 1 9 ? 10.370 -16.824 19.246 1.00 1.00 109 PHE A C 9
ATOM 14986 O O . PHE A 1 9 ? 11.561 -16.822 18.920 1.00 1.00 109 PHE A O 9
ATOM 15003 N N . VAL A 1 10 ? 9.801 -17.808 19.937 1.00 1.00 110 VAL A N 9
ATOM 15004 C CA . VAL A 1 10 ? 10.557 -18.967 20.408 1.00 1.00 110 VAL A CA 9
ATOM 15005 C C . VAL A 1 10 ? 10.326 -20.191 19.523 1.00 1.00 110 VAL A C 9
ATOM 15006 O O . VAL A 1 10 ? 9.193 -20.513 19.161 1.00 1.00 110 VAL A O 9
ATOM 15019 N N . ASP A 1 11 ? 11.417 -20.877 19.194 1.00 1.00 111 ASP A N 9
ATOM 15020 C CA . ASP A 1 11 ? 11.369 -22.056 18.346 1.00 1.00 111 ASP A CA 9
ATOM 15021 C C . ASP A 1 11 ? 10.992 -23.285 19.167 1.00 1.00 111 ASP A C 9
ATOM 15022 O O . ASP A 1 11 ? 10.890 -23.217 20.391 1.00 1.00 111 ASP A O 9
ATOM 15031 N N . ALA A 1 12 ? 10.904 -24.426 18.503 1.00 1.00 112 ALA A N 9
ATOM 15032 C CA . ALA A 1 12 ? 10.538 -25.678 19.155 1.00 1.00 112 ALA A CA 9
ATOM 15033 C C . ALA A 1 12 ? 11.643 -26.170 20.091 1.00 1.00 112 ALA A C 9
ATOM 15034 O O . ALA A 1 12 ? 11.462 -27.141 20.820 1.00 1.00 112 ALA A O 9
ATOM 15041 N N . ALA A 1 13 ? 12.788 -25.498 20.049 1.00 1.00 113 ALA A N 9
ATOM 15042 C CA . ALA A 1 13 ? 13.931 -25.872 20.868 1.00 1.00 113 ALA A CA 9
ATOM 15043 C C . ALA A 1 13 ? 14.301 -24.753 21.842 1.00 1.00 113 ALA A C 9
ATOM 15044 O O . ALA A 1 13 ? 15.436 -24.677 22.311 1.00 1.00 113 ALA A O 9
ATOM 15051 N N . ASP A 1 14 ? 13.332 -23.862 22.087 1.00 1.00 114 ASP A N 9
ATOM 15052 C CA . ASP A 1 14 ? 13.469 -22.743 23.037 1.00 1.00 114 ASP A CA 9
ATOM 15053 C C . ASP A 1 14 ? 14.438 -21.709 22.525 1.00 1.00 114 ASP A C 9
ATOM 15054 O O . ASP A 1 14 ? 15.148 -21.059 23.291 1.00 1.00 114 ASP A O 9
ATOM 15063 N N . LYS A 1 15 ? 14.400 -21.503 21.233 1.00 1.00 115 LYS A N 9
ATOM 15064 C CA . LYS A 1 15 ? 15.324 -20.607 20.593 1.00 1.00 115 LYS A CA 9
ATOM 15065 C C . LYS A 1 15 ? 14.635 -19.364 20.132 1.00 1.00 115 LYS A C 9
ATOM 15066 O O . LYS A 1 15 ? 13.494 -19.392 19.705 1.00 1.00 115 LYS A O 9
ATOM 15085 N N . TYR A 1 16 ? 15.387 -18.313 20.106 1.00 1.00 116 TYR A N 9
ATOM 15086 C CA . TYR A 1 16 ? 14.873 -17.026 19.712 1.00 1.00 116 TYR A CA 9
ATOM 15087 C C . TYR A 1 16 ? 15.101 -16.819 18.233 1.00 1.00 116 TYR A C 9
ATOM 15088 O O . TYR A 1 16 ? 16.244 -16.785 17.770 1.00 1.00 116 TYR A O 9
ATOM 15106 N N . ARG A 1 17 ? 14.015 -16.789 17.485 1.00 1.00 117 ARG A N 9
ATOM 15107 C CA . ARG A 1 17 ? 14.091 -16.588 16.053 1.00 1.00 117 ARG A CA 9
ATOM 15108 C C . ARG A 1 17 ? 13.139 -15.477 15.663 1.00 1.00 117 ARG A C 9
ATOM 15109 O O . ARG A 1 17 ? 12.421 -14.955 16.511 1.00 1.00 117 ARG A O 9
ATOM 15130 N N . TRP A 1 18 ? 13.098 -15.138 14.388 1.00 1.00 118 TRP A N 9
ATOM 15131 C CA . TRP A 1 18 ? 12.204 -14.093 13.924 1.00 1.00 118 TRP A CA 9
ATOM 15132 C C . TRP A 1 18 ? 11.800 -14.311 12.489 1.00 1.00 118 TRP A C 9
ATOM 15133 O O . TRP A 1 18 ? 12.457 -15.051 11.758 1.00 1.00 118 TRP A O 9
ATOM 15154 N N . ARG A 1 19 ? 10.738 -13.623 12.088 1.00 1.00 119 ARG A N 9
ATOM 15155 C CA . ARG A 1 19 ? 10.208 -13.710 10.740 1.00 1.00 119 ARG A CA 9
ATOM 15156 C C . ARG A 1 19 ? 9.595 -12.376 10.349 1.00 1.00 119 ARG A C 9
ATOM 15157 O O . ARG A 1 19 ? 9.034 -11.677 11.194 1.00 1.00 119 ARG A O 9
ATOM 15178 N N . LEU A 1 20 ? 9.779 -11.989 9.099 1.00 1.00 120 LEU A N 9
ATOM 15179 C CA . LEU A 1 20 ? 9.205 -10.757 8.600 1.00 1.00 120 LEU A CA 9
ATOM 15180 C C . LEU A 1 20 ? 7.871 -11.072 7.956 1.00 1.00 120 LEU A C 9
ATOM 15181 O O . LEU A 1 20 ? 7.769 -12.005 7.164 1.00 1.00 120 LEU A O 9
ATOM 15197 N N . VAL A 1 21 ? 6.869 -10.273 8.265 1.00 1.00 121 VAL A N 9
ATOM 15198 C CA . VAL A 1 21 ? 5.523 -10.511 7.774 1.00 1.00 121 VAL A CA 9
ATOM 15199 C C . VAL A 1 21 ? 4.979 -9.248 7.135 1.00 1.00 121 VAL A C 9
ATOM 15200 O O . VAL A 1 21 ? 5.118 -8.159 7.692 1.00 1.00 121 VAL A O 9
ATOM 15213 N N . HIS A 1 22 ? 4.432 -9.376 5.932 1.00 1.00 122 HIS A N 9
ATOM 15214 C CA . HIS A 1 22 ? 3.842 -8.235 5.246 1.00 1.00 122 HIS A CA 9
ATOM 15215 C C . HIS A 1 22 ? 2.483 -7.943 5.848 1.00 1.00 122 HIS A C 9
ATOM 15216 O O . HIS A 1 22 ? 1.941 -8.760 6.583 1.00 1.00 122 HIS A O 9
ATOM 15231 N N . ASP A 1 23 ? 1.903 -6.827 5.453 1.00 1.00 123 ASP A N 9
ATOM 15232 C CA . ASP A 1 23 ? 0.570 -6.441 5.914 1.00 1.00 123 ASP A CA 9
ATOM 15233 C C . ASP A 1 23 ? -0.482 -7.487 5.508 1.00 1.00 123 ASP A C 9
ATOM 15234 O O . ASP A 1 23 ? -1.563 -7.557 6.089 1.00 1.00 123 ASP A O 9
ATOM 15243 N N . ASN A 1 24 ? -0.133 -8.329 4.532 1.00 1.00 124 ASN A N 9
ATOM 15244 C CA . ASN A 1 24 ? -1.051 -9.355 4.028 1.00 1.00 124 ASN A CA 9
ATOM 15245 C C . ASN A 1 24 ? -1.043 -10.554 4.966 1.00 1.00 124 ASN A C 9
ATOM 15246 O O . ASN A 1 24 ? -2.051 -11.240 5.147 1.00 1.00 124 ASN A O 9
ATOM 15257 N N . GLY A 1 25 ? 0.128 -10.806 5.535 1.00 1.00 125 GLY A N 9
ATOM 15258 C CA . GLY A 1 25 ? 0.296 -11.904 6.472 1.00 1.00 125 GLY A CA 9
ATOM 15259 C C . GLY A 1 25 ? 1.220 -12.987 5.951 1.00 1.00 125 GLY A C 9
ATOM 15260 O O . GLY A 1 25 ? 1.340 -14.051 6.549 1.00 1.00 125 GLY A O 9
ATOM 15264 N N . ASN A 1 26 ? 1.878 -12.705 4.841 1.00 1.00 126 ASN A N 9
ATOM 15265 C CA . ASN A 1 26 ? 2.818 -13.651 4.246 1.00 1.00 126 ASN A CA 9
ATOM 15266 C C . ASN A 1 26 ? 4.213 -13.463 4.818 1.00 1.00 126 ASN A C 9
ATOM 15267 O O . ASN A 1 26 ? 4.626 -12.330 5.100 1.00 1.00 126 ASN A O 9
ATOM 15278 N N . ILE A 1 27 ? 4.937 -14.561 4.962 1.00 1.00 127 ILE A N 9
ATOM 15279 C CA . ILE A 1 27 ? 6.291 -14.520 5.483 1.00 1.00 127 ILE A CA 9
ATOM 15280 C C . ILE A 1 27 ? 7.240 -14.085 4.380 1.00 1.00 127 ILE A C 9
ATOM 15281 O O . ILE A 1 27 ? 7.328 -14.721 3.332 1.00 1.00 127 ILE A O 9
ATOM 15297 N N . LEU A 1 28 ? 7.901 -12.970 4.608 1.00 1.00 128 LEU A N 9
ATOM 15298 C CA . LEU A 1 28 ? 8.811 -12.404 3.635 1.00 1.00 128 LEU A CA 9
ATOM 15299 C C . LEU A 1 28 ? 10.204 -12.942 3.872 1.00 1.00 128 LEU A C 9
ATOM 15300 O O . LEU A 1 28 ? 10.946 -13.231 2.938 1.00 1.00 128 LEU A O 9
ATOM 15316 N N . ALA A 1 29 ? 10.569 -13.008 5.143 1.00 1.00 129 ALA A N 9
ATOM 15317 C CA . ALA A 1 29 ? 11.862 -13.547 5.527 1.00 1.00 129 ALA A CA 9
ATOM 15318 C C . ALA A 1 29 ? 11.827 -14.171 6.915 1.00 1.00 129 ALA A C 9
ATOM 15319 O O . ALA A 1 29 ? 10.908 -13.930 7.693 1.00 1.00 129 ALA A O 9
ATOM 15326 N N . ASP A 1 30 ? 12.840 -14.975 7.197 1.00 1.00 130 ASP A N 9
ATOM 15327 C CA . ASP A 1 30 ? 12.984 -15.672 8.475 1.00 1.00 130 ASP A CA 9
ATOM 15328 C C . ASP A 1 30 ? 14.448 -15.592 8.912 1.00 1.00 130 ASP A C 9
ATOM 15329 O O . ASP A 1 30 ? 15.319 -15.393 8.071 1.00 1.00 130 ASP A O 9
ATOM 15338 N N . SER A 1 31 ? 14.704 -15.647 10.221 1.00 1.00 131 SER A N 9
ATOM 15339 C CA . SER A 1 31 ? 16.076 -15.559 10.754 1.00 1.00 131 SER A CA 9
ATOM 15340 C C . SER A 1 31 ? 16.986 -16.624 10.138 1.00 1.00 131 SER A C 9
ATOM 15341 O O . SER A 1 31 ? 18.187 -16.413 9.974 1.00 1.00 131 SER A O 9
ATOM 15349 N N . GLY A 1 32 ? 16.413 -17.786 9.853 1.00 1.00 132 GLY A N 9
ATOM 15350 C CA . GLY A 1 32 ? 17.163 -18.892 9.287 1.00 1.00 132 GLY A CA 9
ATOM 15351 C C . GLY A 1 32 ? 17.793 -19.731 10.374 1.00 1.00 132 GLY A C 9
ATOM 15352 O O . GLY A 1 32 ? 17.706 -20.960 10.373 1.00 1.00 132 GLY A O 9
ATOM 15356 N N . GLU A 1 33 ? 18.401 -19.043 11.322 1.00 1.00 133 GLU A N 9
ATOM 15357 C CA . GLU A 1 33 ? 19.049 -19.674 12.454 1.00 1.00 133 GLU A CA 9
ATOM 15358 C C . GLU A 1 33 ? 18.277 -19.436 13.745 1.00 1.00 133 GLU A C 9
ATOM 15359 O O . GLU A 1 33 ? 17.348 -18.625 13.795 1.00 1.00 133 GLU A O 9
ATOM 15371 N N . GLY A 1 34 ? 18.668 -20.169 14.776 1.00 1.00 134 GLY A N 9
ATOM 15372 C CA . GLY A 1 34 ? 18.070 -20.036 16.084 1.00 1.00 134 GLY A CA 9
ATOM 15373 C C . GLY A 1 34 ? 19.142 -19.837 17.129 1.00 1.00 134 GLY A C 9
ATOM 15374 O O . GLY A 1 34 ? 20.227 -20.404 17.012 1.00 1.00 134 GLY A O 9
ATOM 15378 N N . TYR A 1 35 ? 18.850 -19.056 18.154 1.00 1.00 135 TYR A N 9
ATOM 15379 C CA . TYR A 1 35 ? 19.847 -18.752 19.165 1.00 1.00 135 TYR A CA 9
ATOM 15380 C C . TYR A 1 35 ? 19.247 -18.813 20.558 1.00 1.00 135 TYR A C 9
ATOM 15381 O O . TYR A 1 35 ? 18.025 -18.809 20.720 1.00 1.00 135 TYR A O 9
ATOM 15399 N N . ALA A 1 36 ? 20.118 -18.847 21.555 1.00 1.00 136 ALA A N 9
ATOM 15400 C CA . ALA A 1 36 ? 19.701 -18.966 22.944 1.00 1.00 136 ALA A CA 9
ATOM 15401 C C . ALA A 1 36 ? 19.525 -17.608 23.620 1.00 1.00 136 ALA A C 9
ATOM 15402 O O . ALA A 1 36 ? 19.347 -17.538 24.835 1.00 1.00 136 ALA A O 9
ATOM 15409 N N . SER A 1 37 ? 19.566 -16.531 22.847 1.00 1.00 137 SER A N 9
ATOM 15410 C CA . SER A 1 37 ? 19.394 -15.199 23.411 1.00 1.00 137 SER A CA 9
ATOM 15411 C C . SER A 1 37 ? 18.472 -14.360 22.541 1.00 1.00 137 SER A C 9
ATOM 15412 O O . SER A 1 37 ? 18.637 -14.291 21.317 1.00 1.00 137 SER A O 9
ATOM 15420 N N . LYS A 1 38 ? 17.533 -13.691 23.188 1.00 1.00 138 LYS A N 9
ATOM 15421 C CA . LYS A 1 38 ? 16.577 -12.848 22.495 1.00 1.00 138 LYS A CA 9
ATOM 15422 C C . LYS A 1 38 ? 17.282 -11.690 21.812 1.00 1.00 138 LYS A C 9
ATOM 15423 O O . LYS A 1 38 ? 16.902 -11.276 20.718 1.00 1.00 138 LYS A O 9
ATOM 15442 N N . GLN A 1 39 ? 18.313 -11.181 22.470 1.00 1.00 139 GLN A N 9
ATOM 15443 C CA . GLN A 1 39 ? 19.094 -10.088 21.934 1.00 1.00 139 GLN A CA 9
ATOM 15444 C C . GLN A 1 39 ? 19.658 -10.450 20.569 1.00 1.00 139 GLN A C 9
ATOM 15445 O O . GLN A 1 39 ? 19.482 -9.703 19.608 1.00 1.00 139 GLN A O 9
ATOM 15459 N N . LYS A 1 40 ? 20.219 -11.654 20.463 1.00 1.00 140 LYS A N 9
ATOM 15460 C CA . LYS A 1 40 ? 20.825 -12.112 19.217 1.00 1.00 140 LYS A CA 9
ATOM 15461 C C . LYS A 1 40 ? 19.788 -12.185 18.107 1.00 1.00 140 LYS A C 9
ATOM 15462 O O . LYS A 1 40 ? 20.082 -11.842 16.964 1.00 1.00 140 LYS A O 9
ATOM 15481 N N . ALA A 1 41 ? 18.583 -12.630 18.436 1.00 1.00 141 ALA A N 9
ATOM 15482 C CA . ALA A 1 41 ? 17.514 -12.682 17.446 1.00 1.00 141 ALA A CA 9
ATOM 15483 C C . ALA A 1 41 ? 17.291 -11.300 16.852 1.00 1.00 141 ALA A C 9
ATOM 15484 O O . ALA A 1 41 ? 17.339 -11.110 15.632 1.00 1.00 141 ALA A O 9
ATOM 15491 N N . LYS A 1 42 ? 17.146 -10.324 17.731 1.00 1.00 142 LYS A N 9
ATOM 15492 C CA . LYS A 1 42 ? 16.946 -8.950 17.322 1.00 1.00 142 LYS A CA 9
ATOM 15493 C C . LYS A 1 42 ? 18.174 -8.409 16.600 1.00 1.00 142 LYS A C 9
ATOM 15494 O O . LYS A 1 42 ? 18.054 -7.618 15.667 1.00 1.00 142 LYS A O 9
ATOM 15513 N N . GLN A 1 43 ? 19.352 -8.869 17.008 1.00 1.00 143 GLN A N 9
ATOM 15514 C CA . GLN A 1 43 ? 20.588 -8.470 16.335 1.00 1.00 143 GLN A CA 9
ATOM 15515 C C . GLN A 1 43 ? 20.604 -9.002 14.905 1.00 1.00 143 GLN A C 9
ATOM 15516 O O . GLN A 1 43 ? 21.159 -8.365 14.012 1.00 1.00 143 GLN A O 9
ATOM 15530 N N . GLY A 1 44 ? 19.981 -10.163 14.690 1.00 1.00 144 GLY A N 9
ATOM 15531 C CA . GLY A 1 44 ? 19.947 -10.751 13.366 1.00 1.00 144 GLY A CA 9
ATOM 15532 C C . GLY A 1 44 ? 19.147 -9.891 12.425 1.00 1.00 144 GLY A C 9
ATOM 15533 O O . GLY A 1 44 ? 19.512 -9.695 11.267 1.00 1.00 144 GLY A O 9
ATOM 15537 N N . ILE A 1 45 ? 18.053 -9.366 12.948 1.00 1.00 145 ILE A N 9
ATOM 15538 C CA . ILE A 1 45 ? 17.193 -8.468 12.207 1.00 1.00 145 ILE A CA 9
ATOM 15539 C C . ILE A 1 45 ? 17.957 -7.227 11.791 1.00 1.00 145 ILE A C 9
ATOM 15540 O O . ILE A 1 45 ? 17.983 -6.852 10.625 1.00 1.00 145 ILE A O 9
ATOM 15556 N N . GLU A 1 46 ? 18.608 -6.610 12.754 1.00 1.00 146 GLU A N 9
ATOM 15557 C CA . GLU A 1 46 ? 19.378 -5.412 12.487 1.00 1.00 146 GLU A CA 9
ATOM 15558 C C . GLU A 1 46 ? 20.517 -5.715 11.524 1.00 1.00 146 GLU A C 9
ATOM 15559 O O . GLU A 1 46 ? 20.878 -4.883 10.694 1.00 1.00 146 GLU A O 9
ATOM 15571 N N . SER A 1 47 ? 21.057 -6.925 11.615 1.00 1.00 147 SER A N 9
ATOM 15572 C CA . SER A 1 47 ? 22.109 -7.354 10.710 1.00 1.00 147 SER A CA 9
ATOM 15573 C C . SER A 1 47 ? 21.571 -7.511 9.289 1.00 1.00 147 SER A C 9
ATOM 15574 O O . SER A 1 47 ? 22.255 -7.176 8.322 1.00 1.00 147 SER A O 9
ATOM 15582 N N . VAL A 1 48 ? 20.328 -7.967 9.159 1.00 1.00 148 VAL A N 9
ATOM 15583 C CA . VAL A 1 48 ? 19.758 -8.177 7.840 1.00 1.00 148 VAL A CA 9
ATOM 15584 C C . VAL A 1 48 ? 19.456 -6.825 7.206 1.00 1.00 148 VAL A C 9
ATOM 15585 O O . VAL A 1 48 ? 19.773 -6.592 6.054 1.00 1.00 148 VAL A O 9
ATOM 15598 N N . LYS A 1 49 ? 18.960 -5.895 8.013 1.00 1.00 149 LYS A N 9
ATOM 15599 C CA . LYS A 1 49 ? 18.648 -4.542 7.556 1.00 1.00 149 LYS A CA 9
ATOM 15600 C C . LYS A 1 49 ? 19.915 -3.793 7.145 1.00 1.00 149 LYS A C 9
ATOM 15601 O O . LYS A 1 49 ? 19.862 -2.783 6.450 1.00 1.00 149 LYS A O 9
ATOM 15620 N N . ARG A 1 50 ? 21.045 -4.326 7.569 1.00 1.00 150 ARG A N 9
ATOM 15621 C CA . ARG A 1 50 ? 22.345 -3.721 7.335 1.00 1.00 150 ARG A CA 9
ATOM 15622 C C . ARG A 1 50 ? 23.052 -4.392 6.157 1.00 1.00 150 ARG A C 9
ATOM 15623 O O . ARG A 1 50 ? 24.175 -4.035 5.802 1.00 1.00 150 ARG A O 9
ATOM 15644 N N . ASN A 1 51 ? 22.404 -5.399 5.580 1.00 1.00 151 ASN A N 9
ATOM 15645 C CA . ASN A 1 51 ? 22.998 -6.166 4.483 1.00 1.00 151 ASN A CA 9
ATOM 15646 C C . ASN A 1 51 ? 22.010 -6.452 3.365 1.00 1.00 151 ASN A C 9
ATOM 15647 O O . ASN A 1 51 ? 22.333 -6.291 2.199 1.00 1.00 151 ASN A O 9
ATOM 15658 N N . ALA A 1 52 ? 20.796 -6.815 3.737 1.00 1.00 152 ALA A N 9
ATOM 15659 C CA . ALA A 1 52 ? 19.747 -7.187 2.787 1.00 1.00 152 ALA A CA 9
ATOM 15660 C C . ALA A 1 52 ? 19.482 -6.118 1.728 1.00 1.00 152 ALA A C 9
ATOM 15661 O O . ALA A 1 52 ? 19.512 -6.429 0.538 1.00 1.00 152 ALA A O 9
ATOM 15668 N N . PRO A 1 53 ? 19.266 -4.834 2.107 1.00 1.00 153 PRO A N 9
ATOM 15669 C CA . PRO A 1 53 ? 18.951 -3.793 1.123 1.00 1.00 153 PRO A CA 9
ATOM 15670 C C . PRO A 1 53 ? 20.099 -3.526 0.143 1.00 1.00 153 PRO A C 9
ATOM 15671 O O . PRO A 1 53 ? 19.908 -2.854 -0.872 1.00 1.00 153 PRO A O 9
ATOM 15682 N N . ASP A 1 54 ? 21.269 -4.105 0.416 1.00 1.00 154 ASP A N 9
ATOM 15683 C CA . ASP A 1 54 ? 22.446 -3.901 -0.436 1.00 1.00 154 ASP A CA 9
ATOM 15684 C C . ASP A 1 54 ? 22.979 -5.214 -0.988 1.00 1.00 154 ASP A C 9
ATOM 15685 O O . ASP A 1 54 ? 23.836 -5.226 -1.872 1.00 1.00 154 ASP A O 9
ATOM 15694 N N . ALA A 1 55 ? 22.495 -6.314 -0.444 1.00 1.00 155 ALA A N 9
ATOM 15695 C CA . ALA A 1 55 ? 22.918 -7.636 -0.870 1.00 1.00 155 ALA A CA 9
ATOM 15696 C C . ALA A 1 55 ? 22.338 -7.994 -2.227 1.00 1.00 155 ALA A C 9
ATOM 15697 O O . ALA A 1 55 ? 21.162 -7.743 -2.503 1.00 1.00 155 ALA A O 9
ATOM 15704 N N . ASP A 1 56 ? 23.184 -8.557 -3.072 1.00 1.00 156 ASP A N 9
ATOM 15705 C CA . ASP A 1 56 ? 22.782 -8.987 -4.405 1.00 1.00 156 ASP A CA 9
ATOM 15706 C C . ASP A 1 56 ? 22.449 -10.463 -4.408 1.00 1.00 156 ASP A C 9
ATOM 15707 O O . ASP A 1 56 ? 23.068 -11.241 -3.689 1.00 1.00 156 ASP A O 9
ATOM 15716 N N . VAL A 1 57 ? 21.472 -10.836 -5.208 1.00 1.00 157 VAL A N 9
ATOM 15717 C CA . VAL A 1 57 ? 21.041 -12.221 -5.308 1.00 1.00 157 VAL A CA 9
ATOM 15718 C C . VAL A 1 57 ? 21.780 -12.983 -6.394 1.00 1.00 157 VAL A C 9
ATOM 15719 O O . VAL A 1 57 ? 21.878 -12.547 -7.542 1.00 1.00 157 VAL A O 9
ATOM 15732 N N . ILE A 1 58 ? 22.294 -14.132 -5.997 1.00 1.00 158 ILE A N 9
ATOM 15733 C CA . ILE A 1 58 ? 23.041 -15.013 -6.880 1.00 1.00 158 ILE A CA 9
ATOM 15734 C C . ILE A 1 58 ? 22.302 -16.339 -7.037 1.00 1.00 158 ILE A C 9
ATOM 15735 O O . ILE A 1 58 ? 21.572 -16.756 -6.135 1.00 1.00 158 ILE A O 9
ATOM 15751 N N . GLU A 1 59 ? 22.451 -16.969 -8.188 1.00 1.00 159 GLU A N 9
ATOM 15752 C CA . GLU A 1 59 ? 21.857 -18.273 -8.422 1.00 1.00 159 GLU A CA 9
ATOM 15753 C C . GLU A 1 59 ? 22.806 -19.341 -7.893 1.00 1.00 159 GLU A C 9
ATOM 15754 O O . GLU A 1 59 ? 23.917 -19.495 -8.408 1.00 1.00 159 GLU A O 9
ATOM 15766 N N . ALA A 1 60 ? 22.408 -20.026 -6.829 1.00 1.00 160 ALA A N 9
ATOM 15767 C CA . ALA A 1 60 ? 23.254 -21.049 -6.232 1.00 1.00 160 ALA A CA 9
ATOM 15768 C C . ALA A 1 60 ? 23.163 -22.353 -7.018 1.00 1.00 160 ALA A C 9
ATOM 15769 O O . ALA A 1 60 ? 24.008 -22.576 -7.911 1.00 1.00 160 ALA A O 9
ATOM 15777 N N . MET B 1 1 ? 28.451 -1.000 1.506 1.00 1.00 201 MET B N 9
ATOM 15778 C CA . MET B 1 1 ? 29.110 -0.842 2.830 1.00 1.00 201 MET B CA 9
ATOM 15779 C C . MET B 1 1 ? 29.035 -2.153 3.610 1.00 1.00 201 MET B C 9
ATOM 15780 O O . MET B 1 1 ? 29.443 -2.225 4.770 1.00 1.00 201 MET B O 9
ATOM 15796 N N . ASN B 1 2 ? 28.512 -3.190 2.969 1.00 1.00 202 ASN B N 9
ATOM 15797 C CA . ASN B 1 2 ? 28.310 -4.467 3.631 1.00 1.00 202 ASN B CA 9
ATOM 15798 C C . ASN B 1 2 ? 29.025 -5.598 2.916 1.00 1.00 202 ASN B C 9
ATOM 15799 O O . ASN B 1 2 ? 29.553 -5.429 1.815 1.00 1.00 202 ASN B O 9
ATOM 15810 N N . LYS B 1 3 ? 29.025 -6.754 3.562 1.00 1.00 203 LYS B N 9
ATOM 15811 C CA . LYS B 1 3 ? 29.541 -7.971 2.971 1.00 1.00 203 LYS B CA 9
ATOM 15812 C C . LYS B 1 3 ? 28.529 -9.074 3.209 1.00 1.00 203 LYS B C 9
ATOM 15813 O O . LYS B 1 3 ? 28.521 -9.733 4.253 1.00 1.00 203 LYS B O 9
ATOM 15832 N N . ALA B 1 4 ? 27.729 -9.300 2.187 1.00 1.00 204 ALA B N 9
ATOM 15833 C CA . ALA B 1 4 ? 26.663 -10.278 2.216 1.00 1.00 204 ALA B CA 9
ATOM 15834 C C . ALA B 1 4 ? 26.057 -10.363 0.837 1.00 1.00 204 ALA B C 9
ATOM 15835 O O . ALA B 1 4 ? 26.275 -9.478 0.010 1.00 1.00 204 ALA B O 9
ATOM 15842 N N . HIS B 1 5 ? 25.258 -11.380 0.609 1.00 1.00 205 HIS B N 9
ATOM 15843 C CA . HIS B 1 5 ? 24.639 -11.568 -0.686 1.00 1.00 205 HIS B CA 9
ATOM 15844 C C . HIS B 1 5 ? 23.564 -12.639 -0.594 1.00 1.00 205 HIS B C 9
ATOM 15845 O O . HIS B 1 5 ? 23.653 -13.540 0.238 1.00 1.00 205 HIS B O 9
ATOM 15860 N N . PHE B 1 6 ? 22.545 -12.508 -1.417 1.00 1.00 206 PHE B N 9
ATOM 15861 C CA . PHE B 1 6 ? 21.452 -13.469 -1.454 1.00 1.00 206 PHE B CA 9
ATOM 15862 C C . PHE B 1 6 ? 21.802 -14.634 -2.364 1.00 1.00 206 PHE B C 9
ATOM 15863 O O . PHE B 1 6 ? 22.548 -14.473 -3.326 1.00 1.00 206 PHE B O 9
ATOM 15880 N N . GLU B 1 7 ? 21.263 -15.801 -2.049 1.00 1.00 207 GLU B N 9
ATOM 15881 C CA . GLU B 1 7 ? 21.500 -17.002 -2.838 1.00 1.00 207 GLU B CA 9
ATOM 15882 C C . GLU B 1 7 ? 20.226 -17.835 -2.925 1.00 1.00 207 GLU B C 9
ATOM 15883 O O . GLU B 1 7 ? 19.676 -18.238 -1.901 1.00 1.00 207 GLU B O 9
ATOM 15895 N N . VAL B 1 8 ? 19.747 -18.056 -4.142 1.00 1.00 208 VAL B N 9
ATOM 15896 C CA . VAL B 1 8 ? 18.532 -18.833 -4.370 1.00 1.00 208 VAL B CA 9
ATOM 15897 C C . VAL B 1 8 ? 18.875 -20.298 -4.614 1.00 1.00 208 VAL B C 9
ATOM 15898 O O . VAL B 1 8 ? 19.792 -20.603 -5.376 1.00 1.00 208 VAL B O 9
ATOM 15911 N N . PHE B 1 9 ? 18.126 -21.198 -3.988 1.00 1.00 209 PHE B N 9
ATOM 15912 C CA . PHE B 1 9 ? 18.391 -22.625 -4.103 1.00 1.00 209 PHE B CA 9
ATOM 15913 C C . PHE B 1 9 ? 17.093 -23.429 -3.980 1.00 1.00 209 PHE B C 9
ATOM 15914 O O . PHE B 1 9 ? 16.021 -22.862 -3.762 1.00 1.00 209 PHE B O 9
ATOM 15931 N N . VAL B 1 10 ? 17.213 -24.754 -4.080 1.00 1.00 210 VAL B N 9
ATOM 15932 C CA . VAL B 1 10 ? 16.070 -25.655 -3.979 1.00 1.00 210 VAL B CA 9
ATOM 15933 C C . VAL B 1 10 ? 15.993 -26.317 -2.605 1.00 1.00 210 VAL B C 9
ATOM 15934 O O . VAL B 1 10 ? 17.005 -26.719 -2.036 1.00 1.00 210 VAL B O 9
ATOM 15947 N N . ASP B 1 11 ? 14.774 -26.437 -2.098 1.00 1.00 211 ASP B N 9
ATOM 15948 C CA . ASP B 1 11 ? 14.520 -27.027 -0.789 1.00 1.00 211 ASP B CA 9
ATOM 15949 C C . ASP B 1 11 ? 14.460 -28.547 -0.877 1.00 1.00 211 ASP B C 9
ATOM 15950 O O . ASP B 1 11 ? 14.554 -29.126 -1.958 1.00 1.00 211 ASP B O 9
ATOM 15959 N N . ALA B 1 12 ? 14.209 -29.181 0.255 1.00 1.00 212 ALA B N 9
ATOM 15960 C CA . ALA B 1 12 ? 14.114 -30.626 0.327 1.00 1.00 212 ALA B CA 9
ATOM 15961 C C . ALA B 1 12 ? 12.846 -31.133 -0.349 1.00 1.00 212 ALA B C 9
ATOM 15962 O O . ALA B 1 12 ? 12.697 -32.332 -0.588 1.00 1.00 212 ALA B O 9
ATOM 15969 N N . ALA B 1 13 ? 11.944 -30.212 -0.667 1.00 1.00 213 ALA B N 9
ATOM 15970 C CA . ALA B 1 13 ? 10.679 -30.559 -1.300 1.00 1.00 213 ALA B CA 9
ATOM 15971 C C . ALA B 1 13 ? 10.570 -29.931 -2.688 1.00 1.00 213 ALA B C 9
ATOM 15972 O O . ALA B 1 13 ? 9.469 -29.693 -3.184 1.00 1.00 213 ALA B O 9
ATOM 15979 N N . ASP B 1 14 ? 11.725 -29.674 -3.305 1.00 1.00 214 ASP B N 9
ATOM 15980 C CA . ASP B 1 14 ? 11.794 -29.104 -4.653 1.00 1.00 214 ASP B CA 9
ATOM 15981 C C . ASP B 1 14 ? 11.178 -27.718 -4.691 1.00 1.00 214 ASP B C 9
ATOM 15982 O O . ASP B 1 14 ? 10.525 -27.342 -5.663 1.00 1.00 214 ASP B O 9
ATOM 15991 N N . LYS B 1 15 ? 11.425 -26.943 -3.647 1.00 1.00 215 LYS B N 9
ATOM 15992 C CA . LYS B 1 15 ? 10.900 -25.591 -3.571 1.00 1.00 215 LYS B CA 9
ATOM 15993 C C . LYS B 1 15 ? 12.003 -24.608 -3.865 1.00 1.00 215 LYS B C 9
ATOM 15994 O O . LYS B 1 15 ? 13.164 -24.888 -3.611 1.00 1.00 215 LYS B O 9
ATOM 16013 N N . TYR B 1 16 ? 11.624 -23.440 -4.307 1.00 1.00 216 TYR B N 9
ATOM 16014 C CA . TYR B 1 16 ? 12.580 -22.383 -4.574 1.00 1.00 216 TYR B CA 9
ATOM 16015 C C . TYR B 1 16 ? 12.639 -21.448 -3.387 1.00 1.00 216 TYR B C 9
ATOM 16016 O O . TYR B 1 16 ? 11.624 -20.876 -2.984 1.00 1.00 216 TYR B O 9
ATOM 16034 N N . ARG B 1 17 ? 13.807 -21.370 -2.780 1.00 1.00 217 ARG B N 9
ATOM 16035 C CA . ARG B 1 17 ? 14.007 -20.541 -1.606 1.00 1.00 217 ARG B CA 9
ATOM 16036 C C . ARG B 1 17 ? 15.283 -19.748 -1.752 1.00 1.00 217 ARG B C 9
ATOM 16037 O O . ARG B 1 17 ? 15.991 -19.878 -2.746 1.00 1.00 217 ARG B O 9
ATOM 16058 N N . TRP B 1 18 ? 15.590 -18.964 -0.743 1.00 1.00 218 TRP B N 9
ATOM 16059 C CA . TRP B 1 18 ? 16.811 -18.192 -0.731 1.00 1.00 218 TRP B CA 9
ATOM 16060 C C . TRP B 1 18 ? 17.240 -17.906 0.683 1.00 1.00 218 TRP B C 9
ATOM 16061 O O . TRP B 1 18 ? 16.434 -17.982 1.610 1.00 1.00 218 TRP B O 9
ATOM 16082 N N . ARG B 1 19 ? 18.499 -17.534 0.834 1.00 1.00 219 ARG B N 9
ATOM 16083 C CA . ARG B 1 19 ? 19.062 -17.231 2.133 1.00 1.00 219 ARG B CA 9
ATOM 16084 C C . ARG B 1 19 ? 20.110 -16.152 2.008 1.00 1.00 219 ARG B C 9
ATOM 16085 O O . ARG B 1 19 ? 20.816 -16.073 1.002 1.00 1.00 219 ARG B O 9
ATOM 16106 N N . LEU B 1 20 ? 20.138 -15.268 2.982 1.00 1.00 220 LEU B N 9
ATOM 16107 C CA . LEU B 1 20 ? 21.132 -14.224 3.012 1.00 1.00 220 LEU B CA 9
ATOM 16108 C C . LEU B 1 20 ? 22.293 -14.702 3.850 1.00 1.00 220 LEU B C 9
ATOM 16109 O O . LEU B 1 20 ? 22.106 -15.164 4.977 1.00 1.00 220 LEU B O 9
ATOM 16125 N N . VAL B 1 21 ? 23.486 -14.555 3.323 1.00 1.00 221 VAL B N 9
ATOM 16126 C CA . VAL B 1 21 ? 24.673 -15.047 3.988 1.00 1.00 221 VAL B CA 9
ATOM 16127 C C . VAL B 1 21 ? 25.734 -13.963 4.048 1.00 1.00 221 VAL B C 9
ATOM 16128 O O . VAL B 1 21 ? 25.967 -13.259 3.062 1.00 1.00 221 VAL B O 9
ATOM 16141 N N . HIS B 1 22 ? 26.315 -13.774 5.228 1.00 1.00 222 HIS B N 9
ATOM 16142 C CA . HIS B 1 22 ? 27.387 -12.804 5.396 1.00 1.00 222 HIS B CA 9
ATOM 16143 C C . HIS B 1 22 ? 28.675 -13.446 4.917 1.00 1.00 222 HIS B C 9
ATOM 16144 O O . HIS B 1 22 ? 28.717 -14.654 4.700 1.00 1.00 222 HIS B O 9
ATOM 16159 N N . ASP B 1 23 ? 29.723 -12.658 4.807 1.00 1.00 223 ASP B N 9
ATOM 16160 C CA . ASP B 1 23 ? 31.023 -13.173 4.371 1.00 1.00 223 ASP B CA 9
ATOM 16161 C C . ASP B 1 23 ? 31.516 -14.280 5.311 1.00 1.00 223 ASP B C 9
ATOM 16162 O O . ASP B 1 23 ? 32.233 -15.187 4.900 1.00 1.00 223 ASP B O 9
ATOM 16171 N N . ASN B 1 24 ? 31.072 -14.219 6.566 1.00 1.00 224 ASN B N 9
ATOM 16172 C CA . ASN B 1 24 ? 31.468 -15.198 7.583 1.00 1.00 224 ASN B CA 9
ATOM 16173 C C . ASN B 1 24 ? 30.897 -16.564 7.239 1.00 1.00 224 ASN B C 9
ATOM 16174 O O . ASN B 1 24 ? 31.482 -17.599 7.544 1.00 1.00 224 ASN B O 9
ATOM 16185 N N . GLY B 1 25 ? 29.718 -16.535 6.634 1.00 1.00 225 GLY B N 9
ATOM 16186 C CA . GLY B 1 25 ? 29.040 -17.756 6.236 1.00 1.00 225 GLY B CA 9
ATOM 16187 C C . GLY B 1 25 ? 27.820 -18.040 7.090 1.00 1.00 225 GLY B C 9
ATOM 16188 O O . GLY B 1 25 ? 27.218 -19.110 6.999 1.00 1.00 225 GLY B O 9
ATOM 16192 N N . ASN B 1 26 ? 27.445 -17.068 7.903 1.00 1.00 226 ASN B N 9
ATOM 16193 C CA . ASN B 1 26 ? 26.283 -17.196 8.776 1.00 1.00 226 ASN B CA 9
ATOM 16194 C C . ASN B 1 26 ? 25.015 -16.779 8.058 1.00 1.00 226 ASN B C 9
ATOM 16195 O O . ASN B 1 26 ? 25.033 -15.846 7.249 1.00 1.00 226 ASN B O 9
ATOM 16206 N N . ILE B 1 27 ? 23.925 -17.473 8.354 1.00 1.00 227 ILE B N 9
ATOM 16207 C CA . ILE B 1 27 ? 22.646 -17.181 7.735 1.00 1.00 227 ILE B CA 9
ATOM 16208 C C . ILE B 1 27 ? 22.008 -15.991 8.434 1.00 1.00 227 ILE B C 9
ATOM 16209 O O . ILE B 1 27 ? 21.733 -16.029 9.630 1.00 1.00 227 ILE B O 9
ATOM 16225 N N . LEU B 1 28 ? 21.818 -14.924 7.682 1.00 1.00 228 LEU B N 9
ATOM 16226 C CA . LEU B 1 28 ? 21.264 -13.698 8.218 1.00 1.00 228 LEU B CA 9
ATOM 16227 C C . LEU B 1 28 ? 19.756 -13.735 8.094 1.00 1.00 228 LEU B C 9
ATOM 16228 O O . LEU B 1 28 ? 19.027 -13.291 8.980 1.00 1.00 228 LEU B O 9
ATOM 16244 N N . ALA B 1 29 ? 19.309 -14.232 6.950 1.00 1.00 229 ALA B N 9
ATOM 16245 C CA . ALA B 1 29 ? 17.886 -14.398 6.696 1.00 1.00 229 ALA B CA 9
ATOM 16246 C C . ALA B 1 29 ? 17.619 -15.501 5.679 1.00 1.00 229 ALA B C 9
ATOM 16247 O O . ALA B 1 29 ? 18.523 -15.954 4.979 1.00 1.00 229 ALA B O 9
ATOM 16254 N N . ASP B 1 30 ? 16.368 -15.923 5.633 1.00 1.00 230 ASP B N 9
ATOM 16255 C CA . ASP B 1 30 ? 15.899 -16.963 4.727 1.00 1.00 230 ASP B CA 9
ATOM 16256 C C . ASP B 1 30 ? 14.542 -16.541 4.174 1.00 1.00 230 ASP B C 9
ATOM 16257 O O . ASP B 1 30 ? 13.914 -15.648 4.735 1.00 1.00 230 ASP B O 9
ATOM 16266 N N . SER B 1 31 ? 14.136 -17.107 3.040 1.00 1.00 231 SER B N 9
ATOM 16267 C CA . SER B 1 31 ? 12.833 -16.796 2.439 1.00 1.00 231 SER B CA 9
ATOM 16268 C C . SER B 1 31 ? 11.694 -17.043 3.430 1.00 1.00 231 SER B C 9
ATOM 16269 O O . SER B 1 31 ? 10.637 -16.417 3.354 1.00 1.00 231 SER B O 9
ATOM 16277 N N . GLY B 1 32 ? 11.896 -18.009 4.315 1.00 1.00 232 GLY B N 9
ATOM 16278 C CA . GLY B 1 32 ? 10.898 -18.345 5.311 1.00 1.00 232 GLY B CA 9
ATOM 16279 C C . GLY B 1 32 ? 9.893 -19.331 4.766 1.00 1.00 232 GLY B C 9
ATOM 16280 O O . GLY B 1 32 ? 9.460 -20.253 5.462 1.00 1.00 232 GLY B O 9
ATOM 16284 N N . GLU B 1 33 ? 9.519 -19.118 3.518 1.00 1.00 233 GLU B N 9
ATOM 16285 C CA . GLU B 1 33 ? 8.597 -19.987 2.822 1.00 1.00 233 GLU B CA 9
ATOM 16286 C C . GLU B 1 33 ? 9.268 -20.657 1.631 1.00 1.00 233 GLU B C 9
ATOM 16287 O O . GLU B 1 33 ? 10.384 -20.303 1.248 1.00 1.00 233 GLU B O 9
ATOM 16299 N N . GLY B 1 34 ? 8.575 -21.631 1.064 1.00 1.00 234 GLY B N 9
ATOM 16300 C CA . GLY B 1 34 ? 9.065 -22.336 -0.102 1.00 1.00 234 GLY B CA 9
ATOM 16301 C C . GLY B 1 34 ? 8.012 -22.360 -1.187 1.00 1.00 234 GLY B C 9
ATOM 16302 O O . GLY B 1 34 ? 6.852 -22.676 -0.918 1.00 1.00 234 GLY B O 9
ATOM 16306 N N . TYR B 1 35 ? 8.404 -22.039 -2.411 1.00 1.00 235 TYR B N 9
ATOM 16307 C CA . TYR B 1 35 ? 7.450 -21.961 -3.516 1.00 1.00 235 TYR B CA 9
ATOM 16308 C C . TYR B 1 35 ? 7.880 -22.819 -4.695 1.00 1.00 235 TYR B C 9
ATOM 16309 O O . TYR B 1 35 ? 8.990 -23.346 -4.718 1.00 1.00 235 TYR B O 9
ATOM 16327 N N . ALA B 1 36 ? 7.001 -22.926 -5.683 1.00 1.00 236 ALA B N 9
ATOM 16328 C CA . ALA B 1 36 ? 7.244 -23.772 -6.845 1.00 1.00 236 ALA B CA 9
ATOM 16329 C C . ALA B 1 36 ? 7.783 -22.996 -8.046 1.00 1.00 236 ALA B C 9
ATOM 16330 O O . ALA B 1 36 ? 7.889 -23.544 -9.144 1.00 1.00 236 ALA B O 9
ATOM 16337 N N . SER B 1 37 ? 8.150 -21.738 -7.849 1.00 1.00 237 SER B N 9
ATOM 16338 C CA . SER B 1 37 ? 8.667 -20.931 -8.951 1.00 1.00 237 SER B CA 9
ATOM 16339 C C . SER B 1 37 ? 9.885 -20.144 -8.509 1.00 1.00 237 SER B C 9
ATOM 16340 O O . SER B 1 37 ? 9.873 -19.488 -7.458 1.00 1.00 237 SER B O 9
ATOM 16348 N N . LYS B 1 38 ? 10.932 -20.202 -9.317 1.00 1.00 238 LYS B N 9
ATOM 16349 C CA . LYS B 1 38 ? 12.163 -19.502 -9.016 1.00 1.00 238 LYS B CA 9
ATOM 16350 C C . LYS B 1 38 ? 11.937 -18.000 -9.003 1.00 1.00 238 LYS B C 9
ATOM 16351 O O . LYS B 1 38 ? 12.499 -17.290 -8.173 1.00 1.00 238 LYS B O 9
ATOM 16370 N N . GLN B 1 39 ? 11.077 -17.531 -9.900 1.00 1.00 239 GLN B N 9
ATOM 16371 C CA . GLN B 1 39 ? 10.748 -16.121 -9.976 1.00 1.00 239 GLN B CA 9
ATOM 16372 C C . GLN B 1 39 ? 10.201 -15.636 -8.646 1.00 1.00 239 GLN B C 9
ATOM 16373 O O . GLN B 1 39 ? 10.620 -14.597 -8.142 1.00 1.00 239 GLN B O 9
ATOM 16387 N N . LYS B 1 40 ? 9.336 -16.446 -8.039 1.00 1.00 240 LYS B N 9
ATOM 16388 C CA . LYS B 1 40 ? 8.720 -16.098 -6.766 1.00 1.00 240 LYS B CA 9
ATOM 16389 C C . LYS B 1 40 ? 9.782 -15.940 -5.686 1.00 1.00 240 LYS B C 9
ATOM 16390 O O . LYS B 1 40 ? 9.709 -15.024 -4.869 1.00 1.00 240 LYS B O 9
ATOM 16409 N N . ALA B 1 41 ? 10.773 -16.828 -5.695 1.00 1.00 241 ALA B N 9
ATOM 16410 C CA . ALA B 1 41 ? 11.871 -16.744 -4.739 1.00 1.00 241 ALA B CA 9
ATOM 16411 C C . ALA B 1 41 ? 12.575 -15.400 -4.872 1.00 1.00 241 ALA B C 9
ATOM 16412 O O . ALA B 1 41 ? 12.776 -14.681 -3.889 1.00 1.00 241 ALA B O 9
ATOM 16419 N N . LYS B 1 42 ? 12.853 -15.025 -6.109 1.00 1.00 242 LYS B N 9
ATOM 16420 C CA . LYS B 1 42 ? 13.508 -13.765 -6.393 1.00 1.00 242 LYS B CA 9
ATOM 16421 C C . LYS B 1 42 ? 12.641 -12.586 -5.976 1.00 1.00 242 LYS B C 9
ATOM 16422 O O . LYS B 1 42 ? 13.150 -11.568 -5.505 1.00 1.00 242 LYS B O 9
ATOM 16441 N N . GLN B 1 43 ? 11.330 -12.732 -6.129 1.00 1.00 243 GLN B N 9
ATOM 16442 C CA . GLN B 1 43 ? 10.407 -11.680 -5.721 1.00 1.00 243 GLN B CA 9
ATOM 16443 C C . GLN B 1 43 ? 10.461 -11.499 -4.209 1.00 1.00 243 GLN B C 9
ATOM 16444 O O . GLN B 1 43 ? 10.325 -10.383 -3.713 1.00 1.00 243 GLN B O 9
ATOM 16458 N N . GLY B 1 44 ? 10.671 -12.602 -3.481 1.00 1.00 244 GLY B N 9
ATOM 16459 C CA . GLY B 1 44 ? 10.713 -12.542 -2.030 1.00 1.00 244 GLY B CA 9
ATOM 16460 C C . GLY B 1 44 ? 11.863 -11.693 -1.551 1.00 1.00 244 GLY B C 9
ATOM 16461 O O . GLY B 1 44 ? 11.730 -10.920 -0.602 1.00 1.00 244 GLY B O 9
ATOM 16465 N N . ILE B 1 45 ? 12.989 -11.829 -2.230 1.00 1.00 245 ILE B N 9
ATOM 16466 C CA . ILE B 1 45 ? 14.178 -11.055 -1.925 1.00 1.00 245 ILE B CA 9
ATOM 16467 C C . ILE B 1 45 ? 13.908 -9.569 -2.088 1.00 1.00 245 ILE B C 9
ATOM 16468 O O . ILE B 1 45 ? 14.138 -8.777 -1.185 1.00 1.00 245 ILE B O 9
ATOM 16484 N N . GLU B 1 46 ? 13.385 -9.199 -3.238 1.00 1.00 246 GLU B N 9
ATOM 16485 C CA . GLU B 1 46 ? 13.088 -7.803 -3.510 1.00 1.00 246 GLU B CA 9
ATOM 16486 C C . GLU B 1 46 ? 12.011 -7.275 -2.567 1.00 1.00 246 GLU B C 9
ATOM 16487 O O . GLU B 1 46 ? 12.077 -6.132 -2.114 1.00 1.00 246 GLU B O 9
ATOM 16499 N N . SER B 1 47 ? 11.043 -8.125 -2.247 1.00 1.00 247 SER B N 9
ATOM 16500 C CA . SER B 1 47 ? 9.985 -7.757 -1.320 1.00 1.00 247 SER B CA 9
ATOM 16501 C C . SER B 1 47 ? 10.550 -7.492 0.073 1.00 1.00 247 SER B C 9
ATOM 16502 O O . SER B 1 47 ? 10.111 -6.565 0.757 1.00 1.00 247 SER B O 9
ATOM 16510 N N . VAL B 1 48 ? 11.560 -8.259 0.478 1.00 1.00 248 VAL B N 9
ATOM 16511 C CA . VAL B 1 48 ? 12.123 -8.085 1.809 1.00 1.00 248 VAL B CA 9
ATOM 16512 C C . VAL B 1 48 ? 12.950 -6.801 1.845 1.00 1.00 248 VAL B C 9
ATOM 16513 O O . VAL B 1 48 ? 12.816 -6.000 2.750 1.00 1.00 248 VAL B O 9
ATOM 16526 N N . LYS B 1 49 ? 13.689 -6.550 0.777 1.00 1.00 249 LYS B N 9
ATOM 16527 C CA . LYS B 1 49 ? 14.534 -5.365 0.669 1.00 1.00 249 LYS B CA 9
ATOM 16528 C C . LYS B 1 49 ? 13.707 -4.080 0.649 1.00 1.00 249 LYS B C 9
ATOM 16529 O O . LYS B 1 49 ? 14.231 -2.989 0.862 1.00 1.00 249 LYS B O 9
ATOM 16548 N N . ARG B 1 50 ? 12.415 -4.227 0.408 1.00 1.00 250 ARG B N 9
ATOM 16549 C CA . ARG B 1 50 ? 11.516 -3.092 0.293 1.00 1.00 250 ARG B CA 9
ATOM 16550 C C . ARG B 1 50 ? 10.728 -2.887 1.586 1.00 1.00 250 ARG B C 9
ATOM 16551 O O . ARG B 1 50 ? 9.942 -1.952 1.703 1.00 1.00 250 ARG B O 9
ATOM 16572 N N . ASN B 1 51 ? 10.933 -3.780 2.552 1.00 1.00 251 ASN B N 9
ATOM 16573 C CA . ASN B 1 51 ? 10.190 -3.724 3.812 1.00 1.00 251 ASN B CA 9
ATOM 16574 C C . ASN B 1 51 ? 11.086 -3.939 5.024 1.00 1.00 251 ASN B C 9
ATOM 16575 O O . ASN B 1 51 ? 10.926 -3.279 6.037 1.00 1.00 251 ASN B O 9
ATOM 16586 N N . ALA B 1 52 ? 12.052 -4.828 4.887 1.00 1.00 252 ALA B N 9
ATOM 16587 C CA . ALA B 1 52 ? 12.968 -5.172 5.973 1.00 1.00 252 ALA B CA 9
ATOM 16588 C C . ALA B 1 52 ? 13.684 -3.951 6.552 1.00 1.00 252 ALA B C 9
ATOM 16589 O O . ALA B 1 52 ? 13.639 -3.748 7.762 1.00 1.00 252 ALA B O 9
ATOM 16596 N N . PRO B 1 53 ? 14.304 -3.078 5.722 1.00 1.00 253 PRO B N 9
ATOM 16597 C CA . PRO B 1 53 ? 15.050 -1.929 6.252 1.00 1.00 253 PRO B CA 9
ATOM 16598 C C . PRO B 1 53 ? 14.167 -0.891 6.964 1.00 1.00 253 PRO B C 9
ATOM 16599 O O . PRO B 1 53 ? 14.683 0.000 7.644 1.00 1.00 253 PRO B O 9
ATOM 16610 N N . ASP B 1 54 ? 12.847 -1.043 6.865 1.00 1.00 254 ASP B N 9
ATOM 16611 C CA . ASP B 1 54 ? 11.915 -0.094 7.499 1.00 1.00 254 ASP B CA 9
ATOM 16612 C C . ASP B 1 54 ? 11.031 -0.768 8.543 1.00 1.00 254 ASP B C 9
ATOM 16613 O O . ASP B 1 54 ? 10.454 -0.104 9.409 1.00 1.00 254 ASP B O 9
ATOM 16622 N N . ALA B 1 55 ? 10.932 -2.084 8.453 1.00 1.00 255 ALA B N 9
ATOM 16623 C CA . ALA B 1 55 ? 10.087 -2.873 9.346 1.00 1.00 255 ALA B CA 9
ATOM 16624 C C . ALA B 1 55 ? 10.574 -2.851 10.778 1.00 1.00 255 ALA B C 9
ATOM 16625 O O . ALA B 1 55 ? 11.772 -2.957 11.052 1.00 1.00 255 ALA B O 9
ATOM 16632 N N . ASP B 1 56 ? 9.626 -2.702 11.683 1.00 1.00 256 ASP B N 9
ATOM 16633 C CA . ASP B 1 56 ? 9.914 -2.678 13.104 1.00 1.00 256 ASP B CA 9
ATOM 16634 C C . ASP B 1 56 ? 9.789 -4.057 13.713 1.00 1.00 256 ASP B C 9
ATOM 16635 O O . ASP B 1 56 ? 8.864 -4.799 13.395 1.00 1.00 256 ASP B O 9
ATOM 16644 N N . VAL B 1 57 ? 10.750 -4.408 14.550 1.00 1.00 257 VAL B N 9
ATOM 16645 C CA . VAL B 1 57 ? 10.745 -5.694 15.227 1.00 1.00 257 VAL B CA 9
ATOM 16646 C C . VAL B 1 57 ? 9.924 -5.667 16.501 1.00 1.00 257 VAL B C 9
ATOM 16647 O O . VAL B 1 57 ? 10.055 -4.769 17.336 1.00 1.00 257 VAL B O 9
ATOM 16660 N N . ILE B 1 58 ? 9.056 -6.656 16.614 1.00 1.00 258 ILE B N 9
ATOM 16661 C CA . ILE B 1 58 ? 8.204 -6.812 17.772 1.00 1.00 258 ILE B CA 9
ATOM 16662 C C . ILE B 1 58 ? 8.547 -8.108 18.477 1.00 1.00 258 ILE B C 9
ATOM 16663 O O . ILE B 1 58 ? 8.867 -9.111 17.838 1.00 1.00 258 ILE B O 9
ATOM 16679 N N . GLU B 1 59 ? 8.537 -8.068 19.786 1.00 1.00 259 GLU B N 9
ATOM 16680 C CA . GLU B 1 59 ? 8.789 -9.252 20.581 1.00 1.00 259 GLU B CA 9
ATOM 16681 C C . GLU B 1 59 ? 7.473 -9.998 20.776 1.00 1.00 259 GLU B C 9
ATOM 16682 O O . GLU B 1 59 ? 6.569 -9.501 21.455 1.00 1.00 259 GLU B O 9
ATOM 16694 N N . ALA B 1 60 ? 7.327 -11.130 20.094 1.00 1.00 260 ALA B N 9
ATOM 16695 C CA . ALA B 1 60 ? 6.097 -11.906 20.154 1.00 1.00 260 ALA B CA 9
ATOM 16696 C C . ALA B 1 60 ? 6.019 -12.715 21.442 1.00 1.00 260 ALA B C 9
ATOM 16697 O O . ALA B 1 60 ? 5.377 -12.239 22.402 1.00 1.00 260 ALA B O 9
ATOM 16705 N N . MET A 1 1 ? 7.824 3.516 4.914 1.00 1.00 101 MET A N 10
ATOM 16706 C CA . MET A 1 1 ? 6.797 3.820 3.881 1.00 1.00 101 MET A CA 10
ATOM 16707 C C . MET A 1 1 ? 6.020 2.569 3.479 1.00 1.00 101 MET A C 10
ATOM 16708 O O . MET A 1 1 ? 5.051 2.639 2.719 1.00 1.00 101 MET A O 10
ATOM 16724 N N . ASN A 1 2 ? 6.415 1.441 4.050 1.00 1.00 102 ASN A N 10
ATOM 16725 C CA . ASN A 1 2 ? 5.832 0.144 3.727 1.00 1.00 102 ASN A CA 10
ATOM 16726 C C . ASN A 1 2 ? 4.879 -0.324 4.800 1.00 1.00 102 ASN A C 10
ATOM 16727 O O . ASN A 1 2 ? 4.634 0.369 5.786 1.00 1.00 102 ASN A O 10
ATOM 16738 N N . LYS A 1 3 ? 4.315 -1.505 4.568 1.00 1.00 103 LYS A N 10
ATOM 16739 C CA . LYS A 1 3 ? 3.505 -2.163 5.567 1.00 1.00 103 LYS A CA 10
ATOM 16740 C C . LYS A 1 3 ? 4.071 -3.559 5.771 1.00 1.00 103 LYS A C 10
ATOM 16741 O O . LYS A 1 3 ? 3.837 -4.468 4.964 1.00 1.00 103 LYS A O 10
ATOM 16760 N N . ALA A 1 4 ? 4.850 -3.694 6.824 1.00 1.00 104 ALA A N 10
ATOM 16761 C CA . ALA A 1 4 ? 5.496 -4.939 7.189 1.00 1.00 104 ALA A CA 10
ATOM 16762 C C . ALA A 1 4 ? 6.186 -4.740 8.516 1.00 1.00 104 ALA A C 10
ATOM 16763 O O . ALA A 1 4 ? 6.427 -3.601 8.914 1.00 1.00 104 ALA A O 10
ATOM 16770 N N . HIS A 1 5 ? 6.548 -5.821 9.177 1.00 1.00 105 HIS A N 10
ATOM 16771 C CA . HIS A 1 5 ? 7.176 -5.711 10.484 1.00 1.00 105 HIS A CA 10
ATOM 16772 C C . HIS A 1 5 ? 7.782 -7.040 10.909 1.00 1.00 105 HIS A C 10
ATOM 16773 O O . HIS A 1 5 ? 7.294 -8.108 10.531 1.00 1.00 105 HIS A O 10
ATOM 16788 N N . PHE A 1 6 ? 8.855 -6.957 11.671 1.00 1.00 106 PHE A N 10
ATOM 16789 C CA . PHE A 1 6 ? 9.551 -8.128 12.173 1.00 1.00 106 PHE A CA 10
ATOM 16790 C C . PHE A 1 6 ? 8.953 -8.584 13.491 1.00 1.00 106 PHE A C 10
ATOM 16791 O O . PHE A 1 6 ? 8.450 -7.776 14.270 1.00 1.00 106 PHE A O 10
ATOM 16808 N N . GLU A 1 7 ? 9.001 -9.881 13.723 1.00 1.00 107 GLU A N 10
ATOM 16809 C CA . GLU A 1 7 ? 8.498 -10.461 14.955 1.00 1.00 107 GLU A CA 10
ATOM 16810 C C . GLU A 1 7 ? 9.405 -11.584 15.419 1.00 1.00 107 GLU A C 10
ATOM 16811 O O . GLU A 1 7 ? 9.587 -12.574 14.713 1.00 1.00 107 GLU A O 10
ATOM 16823 N N . VAL A 1 8 ? 9.966 -11.419 16.605 1.00 1.00 108 VAL A N 10
ATOM 16824 C CA . VAL A 1 8 ? 10.830 -12.425 17.197 1.00 1.00 108 VAL A CA 10
ATOM 16825 C C . VAL A 1 8 ? 9.990 -13.384 18.022 1.00 1.00 108 VAL A C 10
ATOM 16826 O O . VAL A 1 8 ? 9.208 -12.953 18.857 1.00 1.00 108 VAL A O 10
ATOM 16839 N N . PHE A 1 9 ? 10.193 -14.674 17.823 1.00 1.00 109 PHE A N 10
ATOM 16840 C CA . PHE A 1 9 ? 9.395 -15.682 18.499 1.00 1.00 109 PHE A CA 10
ATOM 16841 C C . PHE A 1 9 ? 10.269 -16.858 18.928 1.00 1.00 109 PHE A C 10
ATOM 16842 O O . PHE A 1 9 ? 11.468 -16.871 18.657 1.00 1.00 109 PHE A O 10
ATOM 16859 N N . VAL A 1 10 ? 9.649 -17.852 19.553 1.00 1.00 110 VAL A N 10
ATOM 16860 C CA . VAL A 1 10 ? 10.364 -19.021 20.050 1.00 1.00 110 VAL A CA 10
ATOM 16861 C C . VAL A 1 10 ? 10.191 -20.239 19.140 1.00 1.00 110 VAL A C 10
ATOM 16862 O O . VAL A 1 10 ? 9.100 -20.516 18.646 1.00 1.00 110 VAL A O 10
ATOM 16875 N N . ASP A 1 11 ? 11.294 -20.952 18.930 1.00 1.00 111 ASP A N 10
ATOM 16876 C CA . ASP A 1 11 ? 11.317 -22.164 18.125 1.00 1.00 111 ASP A CA 10
ATOM 16877 C C . ASP A 1 11 ? 10.821 -23.332 18.965 1.00 1.00 111 ASP A C 10
ATOM 16878 O O . ASP A 1 11 ? 10.607 -23.193 20.166 1.00 1.00 111 ASP A O 10
ATOM 16887 N N . ALA A 1 12 ? 10.779 -24.506 18.372 1.00 1.00 112 ALA A N 10
ATOM 16888 C CA . ALA A 1 12 ? 10.330 -25.693 19.079 1.00 1.00 112 ALA A CA 10
ATOM 16889 C C . ALA A 1 12 ? 11.318 -26.075 20.176 1.00 1.00 112 ALA A C 10
ATOM 16890 O O . ALA A 1 12 ? 10.953 -26.719 21.160 1.00 1.00 112 ALA A O 10
ATOM 16897 N N . ALA A 1 13 ? 12.540 -25.574 20.051 1.00 1.00 113 ALA A N 10
ATOM 16898 C CA . ALA A 1 13 ? 13.605 -25.902 20.988 1.00 1.00 113 ALA A CA 10
ATOM 16899 C C . ALA A 1 13 ? 13.909 -24.737 21.929 1.00 1.00 113 ALA A C 10
ATOM 16900 O O . ALA A 1 13 ? 15.006 -24.652 22.482 1.00 1.00 113 ALA A O 10
ATOM 16907 N N . ASP A 1 14 ? 12.938 -23.828 22.068 1.00 1.00 114 ASP A N 10
ATOM 16908 C CA . ASP A 1 14 ? 13.040 -22.673 22.981 1.00 1.00 114 ASP A CA 10
ATOM 16909 C C . ASP A 1 14 ? 14.052 -21.666 22.494 1.00 1.00 114 ASP A C 10
ATOM 16910 O O . ASP A 1 14 ? 14.719 -20.997 23.286 1.00 1.00 114 ASP A O 10
ATOM 16919 N N . LYS A 1 15 ? 14.100 -21.498 21.198 1.00 1.00 115 LYS A N 10
ATOM 16920 C CA . LYS A 1 15 ? 15.073 -20.629 20.591 1.00 1.00 115 LYS A CA 10
ATOM 16921 C C . LYS A 1 15 ? 14.417 -19.406 20.015 1.00 1.00 115 LYS A C 10
ATOM 16922 O O . LYS A 1 15 ? 13.316 -19.465 19.509 1.00 1.00 115 LYS A O 10
ATOM 16941 N N . TYR A 1 16 ? 15.158 -18.341 19.996 1.00 1.00 116 TYR A N 10
ATOM 16942 C CA . TYR A 1 16 ? 14.653 -17.071 19.522 1.00 1.00 116 TYR A CA 10
ATOM 16943 C C . TYR A 1 16 ? 14.957 -16.886 18.051 1.00 1.00 116 TYR A C 10
ATOM 16944 O O . TYR A 1 16 ? 16.109 -16.970 17.618 1.00 1.00 116 TYR A O 10
ATOM 16962 N N . ARG A 1 17 ? 13.898 -16.712 17.289 1.00 1.00 117 ARG A N 10
ATOM 16963 C CA . ARG A 1 17 ? 13.980 -16.527 15.855 1.00 1.00 117 ARG A CA 10
ATOM 16964 C C . ARG A 1 17 ? 13.081 -15.379 15.479 1.00 1.00 117 ARG A C 10
ATOM 16965 O O . ARG A 1 17 ? 12.452 -14.798 16.351 1.00 1.00 117 ARG A O 10
ATOM 16986 N N . TRP A 1 18 ? 12.960 -15.085 14.201 1.00 1.00 118 TRP A N 10
ATOM 16987 C CA . TRP A 1 18 ? 12.080 -14.012 13.787 1.00 1.00 118 TRP A CA 10
ATOM 16988 C C . TRP A 1 18 ? 11.535 -14.222 12.398 1.00 1.00 118 TRP A C 10
ATOM 16989 O O . TRP A 1 18 ? 12.036 -15.041 11.631 1.00 1.00 118 TRP A O 10
ATOM 17010 N N . ARG A 1 19 ? 10.509 -13.444 12.089 1.00 1.00 119 ARG A N 10
ATOM 17011 C CA . ARG A 1 19 ? 9.817 -13.525 10.823 1.00 1.00 119 ARG A CA 10
ATOM 17012 C C . ARG A 1 19 ? 9.366 -12.159 10.357 1.00 1.00 119 ARG A C 10
ATOM 17013 O O . ARG A 1 19 ? 8.963 -11.321 11.165 1.00 1.00 119 ARG A O 10
ATOM 17034 N N . LEU A 1 20 ? 9.486 -11.919 9.064 1.00 1.00 120 LEU A N 10
ATOM 17035 C CA . LEU A 1 20 ? 9.000 -10.679 8.491 1.00 1.00 120 LEU A CA 10
ATOM 17036 C C . LEU A 1 20 ? 7.662 -10.948 7.828 1.00 1.00 120 LEU A C 10
ATOM 17037 O O . LEU A 1 20 ? 7.527 -11.900 7.059 1.00 1.00 120 LEU A O 10
ATOM 17053 N N . VAL A 1 21 ? 6.686 -10.105 8.109 1.00 1.00 121 VAL A N 10
ATOM 17054 C CA . VAL A 1 21 ? 5.337 -10.298 7.594 1.00 1.00 121 VAL A CA 10
ATOM 17055 C C . VAL A 1 21 ? 4.849 -9.039 6.892 1.00 1.00 121 VAL A C 10
ATOM 17056 O O . VAL A 1 21 ? 5.024 -7.936 7.407 1.00 1.00 121 VAL A O 10
ATOM 17069 N N . HIS A 1 22 ? 4.290 -9.204 5.698 1.00 1.00 122 HIS A N 10
ATOM 17070 C CA . HIS A 1 22 ? 3.781 -8.074 4.926 1.00 1.00 122 HIS A CA 10
ATOM 17071 C C . HIS A 1 22 ? 2.375 -7.692 5.372 1.00 1.00 122 HIS A C 10
ATOM 17072 O O . HIS A 1 22 ? 1.787 -8.349 6.223 1.00 1.00 122 HIS A O 10
ATOM 17087 N N . ASP A 1 23 ? 1.856 -6.638 4.751 1.00 1.00 123 ASP A N 10
ATOM 17088 C CA . ASP A 1 23 ? 0.495 -6.153 4.980 1.00 1.00 123 ASP A CA 10
ATOM 17089 C C . ASP A 1 23 ? -0.522 -7.285 4.841 1.00 1.00 123 ASP A C 10
ATOM 17090 O O . ASP A 1 23 ? -1.409 -7.454 5.677 1.00 1.00 123 ASP A O 10
ATOM 17099 N N . ASN A 1 24 ? -0.343 -8.087 3.793 1.00 1.00 124 ASN A N 10
ATOM 17100 C CA . ASN A 1 24 ? -1.258 -9.186 3.484 1.00 1.00 124 ASN A CA 10
ATOM 17101 C C . ASN A 1 24 ? -1.169 -10.263 4.553 1.00 1.00 124 ASN A C 10
ATOM 17102 O O . ASN A 1 24 ? -2.148 -10.942 4.854 1.00 1.00 124 ASN A O 10
ATOM 17113 N N . GLY A 1 25 ? 0.031 -10.434 5.095 1.00 1.00 125 GLY A N 10
ATOM 17114 C CA . GLY A 1 25 ? 0.243 -11.405 6.152 1.00 1.00 125 GLY A CA 10
ATOM 17115 C C . GLY A 1 25 ? 1.091 -12.589 5.724 1.00 1.00 125 GLY A C 10
ATOM 17116 O O . GLY A 1 25 ? 1.114 -13.623 6.393 1.00 1.00 125 GLY A O 10
ATOM 17120 N N . ASN A 1 26 ? 1.773 -12.442 4.603 1.00 1.00 126 ASN A N 10
ATOM 17121 C CA . ASN A 1 26 ? 2.665 -13.480 4.091 1.00 1.00 126 ASN A CA 10
ATOM 17122 C C . ASN A 1 26 ? 4.056 -13.366 4.688 1.00 1.00 126 ASN A C 10
ATOM 17123 O O . ASN A 1 26 ? 4.528 -12.257 4.962 1.00 1.00 126 ASN A O 10
ATOM 17134 N N . ILE A 1 27 ? 4.710 -14.508 4.855 1.00 1.00 127 ILE A N 10
ATOM 17135 C CA . ILE A 1 27 ? 6.071 -14.550 5.361 1.00 1.00 127 ILE A CA 10
ATOM 17136 C C . ILE A 1 27 ? 7.033 -14.086 4.276 1.00 1.00 127 ILE A C 10
ATOM 17137 O O . ILE A 1 27 ? 7.039 -14.620 3.170 1.00 1.00 127 ILE A O 10
ATOM 17153 N N . LEU A 1 28 ? 7.756 -13.024 4.563 1.00 1.00 128 LEU A N 10
ATOM 17154 C CA . LEU A 1 28 ? 8.704 -12.465 3.620 1.00 1.00 128 LEU A CA 10
ATOM 17155 C C . LEU A 1 28 ? 10.091 -13.009 3.886 1.00 1.00 128 LEU A C 10
ATOM 17156 O O . LEU A 1 28 ? 10.840 -13.326 2.964 1.00 1.00 128 LEU A O 10
ATOM 17172 N N . ALA A 1 29 ? 10.444 -13.052 5.158 1.00 1.00 129 ALA A N 10
ATOM 17173 C CA . ALA A 1 29 ? 11.737 -13.570 5.566 1.00 1.00 129 ALA A CA 10
ATOM 17174 C C . ALA A 1 29 ? 11.695 -14.165 6.971 1.00 1.00 129 ALA A C 10
ATOM 17175 O O . ALA A 1 29 ? 10.734 -13.967 7.721 1.00 1.00 129 ALA A O 10
ATOM 17182 N N . ASP A 1 30 ? 12.753 -14.893 7.299 1.00 1.00 130 ASP A N 10
ATOM 17183 C CA . ASP A 1 30 ? 12.920 -15.551 8.592 1.00 1.00 130 ASP A CA 10
ATOM 17184 C C . ASP A 1 30 ? 14.368 -15.400 9.043 1.00 1.00 130 ASP A C 10
ATOM 17185 O O . ASP A 1 30 ? 15.226 -15.059 8.232 1.00 1.00 130 ASP A O 10
ATOM 17194 N N . SER A 1 31 ? 14.624 -15.569 10.337 1.00 1.00 131 SER A N 10
ATOM 17195 C CA . SER A 1 31 ? 15.986 -15.455 10.875 1.00 1.00 131 SER A CA 10
ATOM 17196 C C . SER A 1 31 ? 16.953 -16.448 10.225 1.00 1.00 131 SER A C 10
ATOM 17197 O O . SER A 1 31 ? 18.126 -16.142 10.017 1.00 1.00 131 SER A O 10
ATOM 17205 N N . GLY A 1 32 ? 16.473 -17.655 9.964 1.00 1.00 132 GLY A N 10
ATOM 17206 C CA . GLY A 1 32 ? 17.319 -18.694 9.405 1.00 1.00 132 GLY A CA 10
ATOM 17207 C C . GLY A 1 32 ? 18.085 -19.408 10.500 1.00 1.00 132 GLY A C 10
ATOM 17208 O O . GLY A 1 32 ? 18.214 -20.633 10.502 1.00 1.00 132 GLY A O 10
ATOM 17212 N N . GLU A 1 33 ? 18.585 -18.614 11.434 1.00 1.00 133 GLU A N 10
ATOM 17213 C CA . GLU A 1 33 ? 19.317 -19.111 12.591 1.00 1.00 133 GLU A CA 10
ATOM 17214 C C . GLU A 1 33 ? 18.374 -19.354 13.764 1.00 1.00 133 GLU A C 10
ATOM 17215 O O . GLU A 1 33 ? 17.195 -18.991 13.716 1.00 1.00 133 GLU A O 10
ATOM 17227 N N . GLY A 1 34 ? 18.918 -19.934 14.824 1.00 1.00 134 GLY A N 10
ATOM 17228 C CA . GLY A 1 34 ? 18.153 -20.200 16.025 1.00 1.00 134 GLY A CA 10
ATOM 17229 C C . GLY A 1 34 ? 19.062 -20.312 17.226 1.00 1.00 134 GLY A C 10
ATOM 17230 O O . GLY A 1 34 ? 20.006 -21.106 17.220 1.00 1.00 134 GLY A O 10
ATOM 17234 N N . TYR A 1 35 ? 18.779 -19.524 18.254 1.00 1.00 135 TYR A N 10
ATOM 17235 C CA . TYR A 1 35 ? 19.621 -19.483 19.454 1.00 1.00 135 TYR A CA 10
ATOM 17236 C C . TYR A 1 35 ? 18.772 -19.272 20.696 1.00 1.00 135 TYR A C 10
ATOM 17237 O O . TYR A 1 35 ? 17.604 -18.937 20.596 1.00 1.00 135 TYR A O 10
ATOM 17255 N N . ALA A 1 36 ? 19.383 -19.394 21.864 1.00 1.00 136 ALA A N 10
ATOM 17256 C CA . ALA A 1 36 ? 18.654 -19.285 23.125 1.00 1.00 136 ALA A CA 10
ATOM 17257 C C . ALA A 1 36 ? 18.600 -17.857 23.664 1.00 1.00 136 ALA A C 10
ATOM 17258 O O . ALA A 1 36 ? 18.154 -17.637 24.791 1.00 1.00 136 ALA A O 10
ATOM 17265 N N . SER A 1 37 ? 19.024 -16.888 22.869 1.00 1.00 137 SER A N 10
ATOM 17266 C CA . SER A 1 37 ? 19.012 -15.501 23.308 1.00 1.00 137 SER A CA 10
ATOM 17267 C C . SER A 1 37 ? 18.173 -14.605 22.397 1.00 1.00 137 SER A C 10
ATOM 17268 O O . SER A 1 37 ? 18.349 -14.581 21.173 1.00 1.00 137 SER A O 10
ATOM 17276 N N . LYS A 1 38 ? 17.281 -13.839 23.020 1.00 1.00 138 LYS A N 10
ATOM 17277 C CA . LYS A 1 38 ? 16.387 -12.943 22.302 1.00 1.00 138 LYS A CA 10
ATOM 17278 C C . LYS A 1 38 ? 17.163 -11.839 21.600 1.00 1.00 138 LYS A C 10
ATOM 17279 O O . LYS A 1 38 ? 16.875 -11.507 20.454 1.00 1.00 138 LYS A O 10
ATOM 17298 N N . GLN A 1 39 ? 18.147 -11.278 22.294 1.00 1.00 139 GLN A N 10
ATOM 17299 C CA . GLN A 1 39 ? 18.988 -10.236 21.727 1.00 1.00 139 GLN A CA 10
ATOM 17300 C C . GLN A 1 39 ? 19.621 -10.712 20.425 1.00 1.00 139 GLN A C 10
ATOM 17301 O O . GLN A 1 39 ? 19.563 -10.016 19.420 1.00 1.00 139 GLN A O 10
ATOM 17315 N N . LYS A 1 40 ? 20.137 -11.940 20.435 1.00 1.00 140 LYS A N 10
ATOM 17316 C CA . LYS A 1 40 ? 20.787 -12.518 19.261 1.00 1.00 140 LYS A CA 10
ATOM 17317 C C . LYS A 1 40 ? 19.836 -12.520 18.072 1.00 1.00 140 LYS A C 10
ATOM 17318 O O . LYS A 1 40 ? 20.237 -12.212 16.946 1.00 1.00 140 LYS A O 10
ATOM 17337 N N . ALA A 1 41 ? 18.587 -12.884 18.319 1.00 1.00 141 ALA A N 10
ATOM 17338 C CA . ALA A 1 41 ? 17.580 -12.867 17.271 1.00 1.00 141 ALA A CA 10
ATOM 17339 C C . ALA A 1 41 ? 17.419 -11.461 16.713 1.00 1.00 141 ALA A C 10
ATOM 17340 O O . ALA A 1 41 ? 17.514 -11.243 15.504 1.00 1.00 141 ALA A O 10
ATOM 17347 N N . LYS A 1 42 ? 17.253 -10.501 17.611 1.00 1.00 142 LYS A N 10
ATOM 17348 C CA . LYS A 1 42 ? 17.082 -9.111 17.226 1.00 1.00 142 LYS A CA 10
ATOM 17349 C C . LYS A 1 42 ? 18.313 -8.572 16.509 1.00 1.00 142 LYS A C 10
ATOM 17350 O O . LYS A 1 42 ? 18.189 -7.875 15.506 1.00 1.00 142 LYS A O 10
ATOM 17369 N N . GLN A 1 43 ? 19.500 -8.966 16.964 1.00 1.00 143 GLN A N 10
ATOM 17370 C CA . GLN A 1 43 ? 20.726 -8.545 16.297 1.00 1.00 143 GLN A CA 10
ATOM 17371 C C . GLN A 1 43 ? 20.753 -9.106 14.880 1.00 1.00 143 GLN A C 10
ATOM 17372 O O . GLN A 1 43 ? 21.397 -8.545 13.998 1.00 1.00 143 GLN A O 10
ATOM 17386 N N . GLY A 1 44 ? 20.059 -10.229 14.668 1.00 1.00 144 GLY A N 10
ATOM 17387 C CA . GLY A 1 44 ? 19.991 -10.803 13.342 1.00 1.00 144 GLY A CA 10
ATOM 17388 C C . GLY A 1 44 ? 19.244 -9.877 12.414 1.00 1.00 144 GLY A C 10
ATOM 17389 O O . GLY A 1 44 ? 19.679 -9.610 11.297 1.00 1.00 144 GLY A O 10
ATOM 17393 N N . ILE A 1 45 ? 18.137 -9.348 12.919 1.00 1.00 145 ILE A N 10
ATOM 17394 C CA . ILE A 1 45 ? 17.329 -8.388 12.187 1.00 1.00 145 ILE A CA 10
ATOM 17395 C C . ILE A 1 45 ? 18.138 -7.130 11.902 1.00 1.00 145 ILE A C 10
ATOM 17396 O O . ILE A 1 45 ? 18.128 -6.596 10.796 1.00 1.00 145 ILE A O 10
ATOM 17412 N N . GLU A 1 46 ? 18.845 -6.653 12.913 1.00 1.00 146 GLU A N 10
ATOM 17413 C CA . GLU A 1 46 ? 19.651 -5.456 12.753 1.00 1.00 146 GLU A CA 10
ATOM 17414 C C . GLU A 1 46 ? 20.741 -5.685 11.718 1.00 1.00 146 GLU A C 10
ATOM 17415 O O . GLU A 1 46 ? 21.024 -4.815 10.893 1.00 1.00 146 GLU A O 10
ATOM 17427 N N . SER A 1 47 ? 21.327 -6.870 11.752 1.00 1.00 147 SER A N 10
ATOM 17428 C CA . SER A 1 47 ? 22.357 -7.231 10.798 1.00 1.00 147 SER A CA 10
ATOM 17429 C C . SER A 1 47 ? 21.767 -7.362 9.395 1.00 1.00 147 SER A C 10
ATOM 17430 O O . SER A 1 47 ? 22.384 -6.940 8.418 1.00 1.00 147 SER A O 10
ATOM 17438 N N . VAL A 1 48 ? 20.528 -7.840 9.303 1.00 1.00 148 VAL A N 10
ATOM 17439 C CA . VAL A 1 48 ? 19.924 -8.050 7.996 1.00 1.00 148 VAL A CA 10
ATOM 17440 C C . VAL A 1 48 ? 19.561 -6.709 7.359 1.00 1.00 148 VAL A C 10
ATOM 17441 O O . VAL A 1 48 ? 19.831 -6.490 6.194 1.00 1.00 148 VAL A O 10
ATOM 17454 N N . LYS A 1 49 ? 19.044 -5.776 8.149 1.00 1.00 149 LYS A N 10
ATOM 17455 C CA . LYS A 1 49 ? 18.652 -4.469 7.628 1.00 1.00 149 LYS A CA 10
ATOM 17456 C C . LYS A 1 49 ? 19.861 -3.663 7.162 1.00 1.00 149 LYS A C 10
ATOM 17457 O O . LYS A 1 49 ? 19.724 -2.641 6.497 1.00 1.00 149 LYS A O 10
ATOM 17476 N N . ARG A 1 50 ? 21.038 -4.138 7.532 1.00 1.00 150 ARG A N 10
ATOM 17477 C CA . ARG A 1 50 ? 22.287 -3.485 7.202 1.00 1.00 150 ARG A CA 10
ATOM 17478 C C . ARG A 1 50 ? 23.005 -4.210 6.056 1.00 1.00 150 ARG A C 10
ATOM 17479 O O . ARG A 1 50 ? 24.074 -3.796 5.618 1.00 1.00 150 ARG A O 10
ATOM 17500 N N . ASN A 1 51 ? 22.419 -5.313 5.598 1.00 1.00 151 ASN A N 10
ATOM 17501 C CA . ASN A 1 51 ? 23.026 -6.128 4.538 1.00 1.00 151 ASN A CA 10
ATOM 17502 C C . ASN A 1 51 ? 22.031 -6.462 3.441 1.00 1.00 151 ASN A C 10
ATOM 17503 O O . ASN A 1 51 ? 22.363 -6.434 2.263 1.00 1.00 151 ASN A O 10
ATOM 17514 N N . ALA A 1 52 ? 20.806 -6.742 3.846 1.00 1.00 152 ALA A N 10
ATOM 17515 C CA . ALA A 1 52 ? 19.733 -7.119 2.932 1.00 1.00 152 ALA A CA 10
ATOM 17516 C C . ALA A 1 52 ? 19.511 -6.078 1.833 1.00 1.00 152 ALA A C 10
ATOM 17517 O O . ALA A 1 52 ? 19.517 -6.438 0.658 1.00 1.00 152 ALA A O 10
ATOM 17524 N N . PRO A 1 53 ? 19.371 -4.767 2.164 1.00 1.00 153 PRO A N 10
ATOM 17525 C CA . PRO A 1 53 ? 19.111 -3.749 1.140 1.00 1.00 153 PRO A CA 10
ATOM 17526 C C . PRO A 1 53 ? 20.266 -3.591 0.141 1.00 1.00 153 PRO A C 10
ATOM 17527 O O . PRO A 1 53 ? 20.069 -3.078 -0.962 1.00 1.00 153 PRO A O 10
ATOM 17538 N N . ASP A 1 54 ? 21.447 -4.102 0.494 1.00 1.00 154 ASP A N 10
ATOM 17539 C CA . ASP A 1 54 ? 22.625 -3.974 -0.369 1.00 1.00 154 ASP A CA 10
ATOM 17540 C C . ASP A 1 54 ? 22.971 -5.295 -1.030 1.00 1.00 154 ASP A C 10
ATOM 17541 O O . ASP A 1 54 ? 23.590 -5.332 -2.093 1.00 1.00 154 ASP A O 10
ATOM 17550 N N . ALA A 1 55 ? 22.545 -6.368 -0.404 1.00 1.00 155 ALA A N 10
ATOM 17551 C CA . ALA A 1 55 ? 22.843 -7.708 -0.870 1.00 1.00 155 ALA A CA 10
ATOM 17552 C C . ALA A 1 55 ? 22.207 -8.021 -2.213 1.00 1.00 155 ALA A C 10
ATOM 17553 O O . ALA A 1 55 ? 21.042 -7.698 -2.472 1.00 1.00 155 ALA A O 10
ATOM 17560 N N . ASP A 1 56 ? 23.006 -8.631 -3.070 1.00 1.00 156 ASP A N 10
ATOM 17561 C CA . ASP A 1 56 ? 22.566 -9.021 -4.401 1.00 1.00 156 ASP A CA 10
ATOM 17562 C C . ASP A 1 56 ? 22.131 -10.471 -4.447 1.00 1.00 156 ASP A C 10
ATOM 17563 O O . ASP A 1 56 ? 22.656 -11.308 -3.719 1.00 1.00 156 ASP A O 10
ATOM 17572 N N . VAL A 1 57 ? 21.173 -10.748 -5.317 1.00 1.00 157 VAL A N 10
ATOM 17573 C CA . VAL A 1 57 ? 20.625 -12.083 -5.477 1.00 1.00 157 VAL A CA 10
ATOM 17574 C C . VAL A 1 57 ? 21.451 -12.929 -6.436 1.00 1.00 157 VAL A C 10
ATOM 17575 O O . VAL A 1 57 ? 21.801 -12.485 -7.532 1.00 1.00 157 VAL A O 10
ATOM 17588 N N . ILE A 1 58 ? 21.771 -14.141 -6.011 1.00 1.00 158 ILE A N 10
ATOM 17589 C CA . ILE A 1 58 ? 22.473 -15.077 -6.862 1.00 1.00 158 ILE A CA 10
ATOM 17590 C C . ILE A 1 58 ? 21.656 -16.346 -6.975 1.00 1.00 158 ILE A C 10
ATOM 17591 O O . ILE A 1 58 ? 21.108 -16.841 -5.991 1.00 1.00 158 ILE A O 10
ATOM 17607 N N . GLU A 1 59 ? 21.527 -16.821 -8.186 1.00 1.00 159 GLU A N 10
ATOM 17608 C CA . GLU A 1 59 ? 20.806 -18.041 -8.456 1.00 1.00 159 GLU A CA 10
ATOM 17609 C C . GLU A 1 59 ? 21.767 -19.213 -8.311 1.00 1.00 159 GLU A C 10
ATOM 17610 O O . GLU A 1 59 ? 22.654 -19.405 -9.145 1.00 1.00 159 GLU A O 10
ATOM 17622 N N . ALA A 1 60 ? 21.654 -19.923 -7.197 1.00 1.00 160 ALA A N 10
ATOM 17623 C CA . ALA A 1 60 ? 22.548 -21.032 -6.901 1.00 1.00 160 ALA A CA 10
ATOM 17624 C C . ALA A 1 60 ? 22.233 -22.240 -7.771 1.00 1.00 160 ALA A C 10
ATOM 17625 O O . ALA A 1 60 ? 22.983 -22.479 -8.738 1.00 1.00 160 ALA A O 10
ATOM 17633 N N . MET B 1 1 ? 29.476 -0.668 2.218 1.00 1.00 201 MET B N 10
ATOM 17634 C CA . MET B 1 1 ? 29.020 -0.576 3.624 1.00 1.00 201 MET B CA 10
ATOM 17635 C C . MET B 1 1 ? 28.953 -1.959 4.260 1.00 1.00 201 MET B C 10
ATOM 17636 O O . MET B 1 1 ? 29.283 -2.130 5.434 1.00 1.00 201 MET B O 10
ATOM 17652 N N . ASN B 1 2 ? 28.507 -2.942 3.491 1.00 1.00 202 ASN B N 10
ATOM 17653 C CA . ASN B 1 2 ? 28.337 -4.288 4.012 1.00 1.00 202 ASN B CA 10
ATOM 17654 C C . ASN B 1 2 ? 29.084 -5.314 3.186 1.00 1.00 202 ASN B C 10
ATOM 17655 O O . ASN B 1 2 ? 29.681 -5.004 2.154 1.00 1.00 202 ASN B O 10
ATOM 17666 N N . LYS B 1 3 ? 29.005 -6.546 3.657 1.00 1.00 203 LYS B N 10
ATOM 17667 C CA . LYS B 1 3 ? 29.544 -7.693 2.961 1.00 1.00 203 LYS B CA 10
ATOM 17668 C C . LYS B 1 3 ? 28.580 -8.852 3.169 1.00 1.00 203 LYS B C 10
ATOM 17669 O O . LYS B 1 3 ? 28.610 -9.524 4.205 1.00 1.00 203 LYS B O 10
ATOM 17688 N N . ALA B 1 4 ? 27.751 -9.090 2.164 1.00 1.00 204 ALA B N 10
ATOM 17689 C CA . ALA B 1 4 ? 26.732 -10.130 2.203 1.00 1.00 204 ALA B CA 10
ATOM 17690 C C . ALA B 1 4 ? 26.079 -10.236 0.841 1.00 1.00 204 ALA B C 10
ATOM 17691 O O . ALA B 1 4 ? 26.274 -9.364 -0.006 1.00 1.00 204 ALA B O 10
ATOM 17698 N N . HIS B 1 5 ? 25.276 -11.267 0.643 1.00 1.00 205 HIS B N 10
ATOM 17699 C CA . HIS B 1 5 ? 24.615 -11.476 -0.635 1.00 1.00 205 HIS B CA 10
ATOM 17700 C C . HIS B 1 5 ? 23.561 -12.572 -0.512 1.00 1.00 205 HIS B C 10
ATOM 17701 O O . HIS B 1 5 ? 23.688 -13.471 0.324 1.00 1.00 205 HIS B O 10
ATOM 17716 N N . PHE B 1 6 ? 22.516 -12.472 -1.315 1.00 1.00 206 PHE B N 10
ATOM 17717 C CA . PHE B 1 6 ? 21.444 -13.461 -1.324 1.00 1.00 206 PHE B CA 10
ATOM 17718 C C . PHE B 1 6 ? 21.754 -14.604 -2.277 1.00 1.00 206 PHE B C 10
ATOM 17719 O O . PHE B 1 6 ? 22.418 -14.413 -3.293 1.00 1.00 206 PHE B O 10
ATOM 17736 N N . GLU B 1 7 ? 21.237 -15.780 -1.952 1.00 1.00 207 GLU B N 10
ATOM 17737 C CA . GLU B 1 7 ? 21.426 -16.966 -2.775 1.00 1.00 207 GLU B CA 10
ATOM 17738 C C . GLU B 1 7 ? 20.160 -17.810 -2.787 1.00 1.00 207 GLU B C 10
ATOM 17739 O O . GLU B 1 7 ? 19.701 -18.268 -1.741 1.00 1.00 207 GLU B O 10
ATOM 17751 N N . VAL B 1 8 ? 19.583 -17.973 -3.973 1.00 1.00 208 VAL B N 10
ATOM 17752 C CA . VAL B 1 8 ? 18.368 -18.761 -4.149 1.00 1.00 208 VAL B CA 10
ATOM 17753 C C . VAL B 1 8 ? 18.742 -20.173 -4.566 1.00 1.00 208 VAL B C 10
ATOM 17754 O O . VAL B 1 8 ? 19.550 -20.352 -5.469 1.00 1.00 208 VAL B O 10
ATOM 17767 N N . PHE B 1 9 ? 18.139 -21.165 -3.935 1.00 1.00 209 PHE B N 10
ATOM 17768 C CA . PHE B 1 9 ? 18.461 -22.556 -4.223 1.00 1.00 209 PHE B CA 10
ATOM 17769 C C . PHE B 1 9 ? 17.185 -23.402 -4.208 1.00 1.00 209 PHE B C 10
ATOM 17770 O O . PHE B 1 9 ? 16.113 -22.903 -3.860 1.00 1.00 209 PHE B O 10
ATOM 17787 N N . VAL B 1 10 ? 17.316 -24.683 -4.546 1.00 1.00 210 VAL B N 10
ATOM 17788 C CA . VAL B 1 10 ? 16.183 -25.604 -4.557 1.00 1.00 210 VAL B CA 10
ATOM 17789 C C . VAL B 1 10 ? 16.159 -26.476 -3.308 1.00 1.00 210 VAL B C 10
ATOM 17790 O O . VAL B 1 10 ? 17.183 -27.002 -2.877 1.00 1.00 210 VAL B O 10
ATOM 17803 N N . ASP B 1 11 ? 14.968 -26.616 -2.746 1.00 1.00 211 ASP B N 10
ATOM 17804 C CA . ASP B 1 11 ? 14.751 -27.412 -1.553 1.00 1.00 211 ASP B CA 10
ATOM 17805 C C . ASP B 1 11 ? 14.618 -28.881 -1.922 1.00 1.00 211 ASP B C 10
ATOM 17806 O O . ASP B 1 11 ? 14.527 -29.233 -3.097 1.00 1.00 211 ASP B O 10
ATOM 17815 N N . ALA B 1 12 ? 14.452 -29.709 -0.911 1.00 1.00 212 ALA B N 10
ATOM 17816 C CA . ALA B 1 12 ? 14.289 -31.140 -1.104 1.00 1.00 212 ALA B CA 10
ATOM 17817 C C . ALA B 1 12 ? 12.942 -31.460 -1.745 1.00 1.00 212 ALA B C 10
ATOM 17818 O O . ALA B 1 12 ? 12.691 -32.590 -2.173 1.00 1.00 212 ALA B O 10
ATOM 17825 N N . ALA B 1 13 ? 12.084 -30.452 -1.810 1.00 1.00 213 ALA B N 10
ATOM 17826 C CA . ALA B 1 13 ? 10.752 -30.612 -2.368 1.00 1.00 213 ALA B CA 10
ATOM 17827 C C . ALA B 1 13 ? 10.595 -29.825 -3.666 1.00 1.00 213 ALA B C 10
ATOM 17828 O O . ALA B 1 13 ? 9.479 -29.518 -4.086 1.00 1.00 213 ALA B O 10
ATOM 17835 N N . ASP B 1 14 ? 11.737 -29.491 -4.271 1.00 1.00 214 ASP B N 10
ATOM 17836 C CA . ASP B 1 14 ? 11.800 -28.787 -5.561 1.00 1.00 214 ASP B CA 10
ATOM 17837 C C . ASP B 1 14 ? 11.344 -27.361 -5.424 1.00 1.00 214 ASP B C 10
ATOM 17838 O O . ASP B 1 14 ? 10.775 -26.783 -6.346 1.00 1.00 214 ASP B O 10
ATOM 17847 N N . LYS B 1 15 ? 11.670 -26.772 -4.305 1.00 1.00 215 LYS B N 10
ATOM 17848 C CA . LYS B 1 15 ? 11.224 -25.441 -4.016 1.00 1.00 215 LYS B CA 10
ATOM 17849 C C . LYS B 1 15 ? 12.354 -24.466 -4.054 1.00 1.00 215 LYS B C 10
ATOM 17850 O O . LYS B 1 15 ? 13.429 -24.715 -3.536 1.00 1.00 215 LYS B O 10
ATOM 17869 N N . TYR B 1 16 ? 12.029 -23.305 -4.511 1.00 1.00 216 TYR B N 10
ATOM 17870 C CA . TYR B 1 16 ? 12.989 -22.239 -4.630 1.00 1.00 216 TYR B CA 10
ATOM 17871 C C . TYR B 1 16 ? 12.961 -21.399 -3.377 1.00 1.00 216 TYR B C 10
ATOM 17872 O O . TYR B 1 16 ? 11.943 -20.790 -3.044 1.00 1.00 216 TYR B O 10
ATOM 17890 N N . ARG B 1 17 ? 14.041 -21.474 -2.625 1.00 1.00 217 ARG B N 10
ATOM 17891 C CA . ARG B 1 17 ? 14.163 -20.738 -1.382 1.00 1.00 217 ARG B CA 10
ATOM 17892 C C . ARG B 1 17 ? 15.464 -19.980 -1.404 1.00 1.00 217 ARG B C 10
ATOM 17893 O O . ARG B 1 17 ? 16.263 -20.163 -2.314 1.00 1.00 217 ARG B O 10
ATOM 17914 N N . TRP B 1 18 ? 15.706 -19.178 -0.396 1.00 1.00 218 TRP B N 10
ATOM 17915 C CA . TRP B 1 18 ? 16.912 -18.381 -0.367 1.00 1.00 218 TRP B CA 10
ATOM 17916 C C . TRP B 1 18 ? 17.316 -18.064 1.049 1.00 1.00 218 TRP B C 10
ATOM 17917 O O . TRP B 1 18 ? 16.539 -18.257 1.983 1.00 1.00 218 TRP B O 10
ATOM 17938 N N . ARG B 1 19 ? 18.564 -17.673 1.199 1.00 1.00 219 ARG B N 10
ATOM 17939 C CA . ARG B 1 19 ? 19.104 -17.270 2.479 1.00 1.00 219 ARG B CA 10
ATOM 17940 C C . ARG B 1 19 ? 20.084 -16.144 2.278 1.00 1.00 219 ARG B C 10
ATOM 17941 O O . ARG B 1 19 ? 20.666 -16.004 1.199 1.00 1.00 219 ARG B O 10
ATOM 17962 N N . LEU B 1 20 ? 20.210 -15.305 3.284 1.00 1.00 220 LEU B N 10
ATOM 17963 C CA . LEU B 1 20 ? 21.181 -14.236 3.238 1.00 1.00 220 LEU B CA 10
ATOM 17964 C C . LEU B 1 20 ? 22.404 -14.680 4.010 1.00 1.00 220 LEU B C 10
ATOM 17965 O O . LEU B 1 20 ? 22.289 -15.136 5.145 1.00 1.00 220 LEU B O 10
ATOM 17981 N N . VAL B 1 21 ? 23.566 -14.518 3.413 1.00 1.00 221 VAL B N 10
ATOM 17982 C CA . VAL B 1 21 ? 24.801 -14.983 4.020 1.00 1.00 221 VAL B CA 10
ATOM 17983 C C . VAL B 1 21 ? 25.832 -13.863 4.048 1.00 1.00 221 VAL B C 10
ATOM 17984 O O . VAL B 1 21 ? 25.985 -13.129 3.071 1.00 1.00 221 VAL B O 10
ATOM 17997 N N . HIS B 1 22 ? 26.484 -13.684 5.194 1.00 1.00 222 HIS B N 10
ATOM 17998 C CA . HIS B 1 22 ? 27.518 -12.667 5.321 1.00 1.00 222 HIS B CA 10
ATOM 17999 C C . HIS B 1 22 ? 28.825 -13.211 4.769 1.00 1.00 222 HIS B C 10
ATOM 18000 O O . HIS B 1 22 ? 28.933 -14.399 4.485 1.00 1.00 222 HIS B O 10
ATOM 18015 N N . ASP B 1 23 ? 29.825 -12.350 4.690 1.00 1.00 223 ASP B N 10
ATOM 18016 C CA . ASP B 1 23 ? 31.157 -12.736 4.215 1.00 1.00 223 ASP B CA 10
ATOM 18017 C C . ASP B 1 23 ? 31.738 -13.864 5.071 1.00 1.00 223 ASP B C 10
ATOM 18018 O O . ASP B 1 23 ? 32.506 -14.696 4.592 1.00 1.00 223 ASP B O 10
ATOM 18027 N N . ASN B 1 24 ? 31.305 -13.917 6.328 1.00 1.00 224 ASN B N 10
ATOM 18028 C CA . ASN B 1 24 ? 31.792 -14.914 7.282 1.00 1.00 224 ASN B CA 10
ATOM 18029 C C . ASN B 1 24 ? 31.235 -16.285 6.937 1.00 1.00 224 ASN B C 10
ATOM 18030 O O . ASN B 1 24 ? 31.876 -17.311 7.151 1.00 1.00 224 ASN B O 10
ATOM 18041 N N . GLY B 1 25 ? 30.019 -16.276 6.416 1.00 1.00 225 GLY B N 10
ATOM 18042 C CA . GLY B 1 25 ? 29.355 -17.504 6.028 1.00 1.00 225 GLY B CA 10
ATOM 18043 C C . GLY B 1 25 ? 28.182 -17.846 6.926 1.00 1.00 225 GLY B C 10
ATOM 18044 O O . GLY B 1 25 ? 27.618 -18.932 6.837 1.00 1.00 225 GLY B O 10
ATOM 18048 N N . ASN B 1 26 ? 27.804 -16.901 7.775 1.00 1.00 226 ASN B N 10
ATOM 18049 C CA . ASN B 1 26 ? 26.684 -17.090 8.696 1.00 1.00 226 ASN B CA 10
ATOM 18050 C C . ASN B 1 26 ? 25.362 -16.698 8.056 1.00 1.00 226 ASN B C 10
ATOM 18051 O O . ASN B 1 26 ? 25.294 -15.728 7.293 1.00 1.00 226 ASN B O 10
ATOM 18062 N N . ILE B 1 27 ? 24.321 -17.457 8.382 1.00 1.00 227 ILE B N 10
ATOM 18063 C CA . ILE B 1 27 ? 22.980 -17.192 7.881 1.00 1.00 227 ILE B CA 10
ATOM 18064 C C . ILE B 1 27 ? 22.391 -15.989 8.609 1.00 1.00 227 ILE B C 10
ATOM 18065 O O . ILE B 1 27 ? 22.399 -15.929 9.836 1.00 1.00 227 ILE B O 10
ATOM 18081 N N . LEU B 1 28 ? 21.993 -14.990 7.843 1.00 1.00 228 LEU B N 10
ATOM 18082 C CA . LEU B 1 28 ? 21.431 -13.772 8.396 1.00 1.00 228 LEU B CA 10
ATOM 18083 C C . LEU B 1 28 ? 19.921 -13.801 8.287 1.00 1.00 228 LEU B C 10
ATOM 18084 O O . LEU B 1 28 ? 19.207 -13.386 9.199 1.00 1.00 228 LEU B O 10
ATOM 18100 N N . ALA B 1 29 ? 19.451 -14.248 7.131 1.00 1.00 229 ALA B N 10
ATOM 18101 C CA . ALA B 1 29 ? 18.018 -14.373 6.888 1.00 1.00 229 ALA B CA 10
ATOM 18102 C C . ALA B 1 29 ? 17.701 -15.539 5.959 1.00 1.00 229 ALA B C 10
ATOM 18103 O O . ALA B 1 29 ? 18.586 -16.085 5.300 1.00 1.00 229 ALA B O 10
ATOM 18110 N N . ASP B 1 30 ? 16.421 -15.877 5.900 1.00 1.00 230 ASP B N 10
ATOM 18111 C CA . ASP B 1 30 ? 15.911 -16.990 5.104 1.00 1.00 230 ASP B CA 10
ATOM 18112 C C . ASP B 1 30 ? 14.569 -16.576 4.496 1.00 1.00 230 ASP B C 10
ATOM 18113 O O . ASP B 1 30 ? 13.926 -15.664 5.004 1.00 1.00 230 ASP B O 10
ATOM 18122 N N . SER B 1 31 ? 14.211 -17.165 3.361 1.00 1.00 231 SER B N 10
ATOM 18123 C CA . SER B 1 31 ? 12.963 -16.842 2.667 1.00 1.00 231 SER B CA 10
ATOM 18124 C C . SER B 1 31 ? 11.735 -17.079 3.550 1.00 1.00 231 SER B C 10
ATOM 18125 O O . SER B 1 31 ? 10.770 -16.318 3.510 1.00 1.00 231 SER B O 10
ATOM 18133 N N . GLY B 1 32 ? 11.757 -18.168 4.310 1.00 1.00 232 GLY B N 10
ATOM 18134 C CA . GLY B 1 32 ? 10.620 -18.523 5.142 1.00 1.00 232 GLY B CA 10
ATOM 18135 C C . GLY B 1 32 ? 9.589 -19.308 4.354 1.00 1.00 232 GLY B C 10
ATOM 18136 O O . GLY B 1 32 ? 9.019 -20.285 4.843 1.00 1.00 232 GLY B O 10
ATOM 18140 N N . GLU B 1 33 ? 9.368 -18.871 3.122 1.00 1.00 233 GLU B N 10
ATOM 18141 C CA . GLU B 1 33 ? 8.440 -19.522 2.203 1.00 1.00 233 GLU B CA 10
ATOM 18142 C C . GLU B 1 33 ? 9.159 -20.588 1.375 1.00 1.00 233 GLU B C 10
ATOM 18143 O O . GLU B 1 33 ? 10.380 -20.758 1.476 1.00 1.00 233 GLU B O 10
ATOM 18155 N N . GLY B 1 34 ? 8.396 -21.285 0.543 1.00 1.00 234 GLY B N 10
ATOM 18156 C CA . GLY B 1 34 ? 8.955 -22.313 -0.311 1.00 1.00 234 GLY B CA 10
ATOM 18157 C C . GLY B 1 34 ? 7.964 -22.757 -1.367 1.00 1.00 234 GLY B C 10
ATOM 18158 O O . GLY B 1 34 ? 6.927 -23.339 -1.045 1.00 1.00 234 GLY B O 10
ATOM 18162 N N . TYR B 1 35 ? 8.285 -22.489 -2.629 1.00 1.00 235 TYR B N 10
ATOM 18163 C CA . TYR B 1 35 ? 7.400 -22.826 -3.740 1.00 1.00 235 TYR B CA 10
ATOM 18164 C C . TYR B 1 35 ? 8.206 -23.296 -4.938 1.00 1.00 235 TYR B C 10
ATOM 18165 O O . TYR B 1 35 ? 9.411 -23.067 -5.009 1.00 1.00 235 TYR B O 10
ATOM 18183 N N . ALA B 1 36 ? 7.520 -23.897 -5.898 1.00 1.00 236 ALA B N 10
ATOM 18184 C CA . ALA B 1 36 ? 8.163 -24.452 -7.080 1.00 1.00 236 ALA B CA 10
ATOM 18185 C C . ALA B 1 36 ? 8.464 -23.401 -8.149 1.00 1.00 236 ALA B C 10
ATOM 18186 O O . ALA B 1 36 ? 8.831 -23.748 -9.273 1.00 1.00 236 ALA B O 10
ATOM 18193 N N . SER B 1 37 ? 8.308 -22.126 -7.817 1.00 1.00 237 SER B N 10
ATOM 18194 C CA . SER B 1 37 ? 8.587 -21.065 -8.774 1.00 1.00 237 SER B CA 10
ATOM 18195 C C . SER B 1 37 ? 9.808 -20.238 -8.372 1.00 1.00 237 SER B C 10
ATOM 18196 O O . SER B 1 37 ? 9.877 -19.671 -7.272 1.00 1.00 237 SER B O 10
ATOM 18204 N N . LYS B 1 38 ? 10.740 -20.112 -9.314 1.00 1.00 238 LYS B N 10
ATOM 18205 C CA . LYS B 1 38 ? 11.983 -19.392 -9.082 1.00 1.00 238 LYS B CA 10
ATOM 18206 C C . LYS B 1 38 ? 11.727 -17.907 -8.920 1.00 1.00 238 LYS B C 10
ATOM 18207 O O . LYS B 1 38 ? 12.326 -17.256 -8.067 1.00 1.00 238 LYS B O 10
ATOM 18226 N N . GLN B 1 39 ? 10.832 -17.378 -9.741 1.00 1.00 239 GLN B N 10
ATOM 18227 C CA . GLN B 1 39 ? 10.471 -15.977 -9.666 1.00 1.00 239 GLN B CA 10
ATOM 18228 C C . GLN B 1 39 ? 9.980 -15.633 -8.269 1.00 1.00 239 GLN B C 10
ATOM 18229 O O . GLN B 1 39 ? 10.466 -14.685 -7.667 1.00 1.00 239 GLN B O 10
ATOM 18243 N N . LYS B 1 40 ? 9.102 -16.479 -7.720 1.00 1.00 240 LYS B N 10
ATOM 18244 C CA . LYS B 1 40 ? 8.519 -16.243 -6.399 1.00 1.00 240 LYS B CA 10
ATOM 18245 C C . LYS B 1 40 ? 9.604 -16.124 -5.338 1.00 1.00 240 LYS B C 10
ATOM 18246 O O . LYS B 1 40 ? 9.531 -15.249 -4.478 1.00 1.00 240 LYS B O 10
ATOM 18265 N N . ALA B 1 41 ? 10.606 -16.997 -5.397 1.00 1.00 241 ALA B N 10
ATOM 18266 C CA . ALA B 1 41 ? 11.715 -16.927 -4.456 1.00 1.00 241 ALA B CA 10
ATOM 18267 C C . ALA B 1 41 ? 12.410 -15.578 -4.546 1.00 1.00 241 ALA B C 10
ATOM 18268 O O . ALA B 1 41 ? 12.578 -14.872 -3.546 1.00 1.00 241 ALA B O 10
ATOM 18275 N N . LYS B 1 42 ? 12.764 -15.207 -5.763 1.00 1.00 242 LYS B N 10
ATOM 18276 C CA . LYS B 1 42 ? 13.444 -13.955 -6.007 1.00 1.00 242 LYS B CA 10
ATOM 18277 C C . LYS B 1 42 ? 12.569 -12.769 -5.625 1.00 1.00 242 LYS B C 10
ATOM 18278 O O . LYS B 1 42 ? 13.057 -11.811 -5.030 1.00 1.00 242 LYS B O 10
ATOM 18297 N N . GLN B 1 43 ? 11.268 -12.867 -5.890 1.00 1.00 243 GLN B N 10
ATOM 18298 C CA . GLN B 1 43 ? 10.341 -11.804 -5.508 1.00 1.00 243 GLN B CA 10
ATOM 18299 C C . GLN B 1 43 ? 10.313 -11.664 -3.993 1.00 1.00 243 GLN B C 10
ATOM 18300 O O . GLN B 1 43 ? 10.040 -10.585 -3.473 1.00 1.00 243 GLN B O 10
ATOM 18314 N N . GLY B 1 44 ? 10.588 -12.762 -3.284 1.00 1.00 244 GLY B N 10
ATOM 18315 C CA . GLY B 1 44 ? 10.611 -12.713 -1.840 1.00 1.00 244 GLY B CA 10
ATOM 18316 C C . GLY B 1 44 ? 11.708 -11.799 -1.371 1.00 1.00 244 GLY B C 10
ATOM 18317 O O . GLY B 1 44 ? 11.513 -10.970 -0.482 1.00 1.00 244 GLY B O 10
ATOM 18321 N N . ILE B 1 45 ? 12.860 -11.933 -2.011 1.00 1.00 245 ILE B N 10
ATOM 18322 C CA . ILE B 1 45 ? 14.000 -11.091 -1.723 1.00 1.00 245 ILE B CA 10
ATOM 18323 C C . ILE B 1 45 ? 13.693 -9.638 -2.055 1.00 1.00 245 ILE B C 10
ATOM 18324 O O . ILE B 1 45 ? 13.984 -8.731 -1.284 1.00 1.00 245 ILE B O 10
ATOM 18340 N N . GLU B 1 46 ? 13.112 -9.417 -3.221 1.00 1.00 246 GLU B N 10
ATOM 18341 C CA . GLU B 1 46 ? 12.797 -8.060 -3.648 1.00 1.00 246 GLU B CA 10
ATOM 18342 C C . GLU B 1 46 ? 11.801 -7.425 -2.689 1.00 1.00 246 GLU B C 10
ATOM 18343 O O . GLU B 1 46 ? 11.909 -6.247 -2.343 1.00 1.00 246 GLU B O 10
ATOM 18355 N N . SER B 1 47 ? 10.860 -8.226 -2.227 1.00 1.00 247 SER B N 10
ATOM 18356 C CA . SER B 1 47 ? 9.882 -7.765 -1.266 1.00 1.00 247 SER B CA 10
ATOM 18357 C C . SER B 1 47 ? 10.546 -7.473 0.077 1.00 1.00 247 SER B C 10
ATOM 18358 O O . SER B 1 47 ? 10.209 -6.493 0.741 1.00 1.00 247 SER B O 10
ATOM 18366 N N . VAL B 1 48 ? 11.555 -8.264 0.438 1.00 1.00 248 VAL B N 10
ATOM 18367 C CA . VAL B 1 48 ? 12.196 -8.087 1.729 1.00 1.00 248 VAL B CA 10
ATOM 18368 C C . VAL B 1 48 ? 13.067 -6.828 1.728 1.00 1.00 248 VAL B C 10
ATOM 18369 O O . VAL B 1 48 ? 12.986 -6.028 2.642 1.00 1.00 248 VAL B O 10
ATOM 18382 N N . LYS B 1 49 ? 13.799 -6.585 0.646 1.00 1.00 249 LYS B N 10
ATOM 18383 C CA . LYS B 1 49 ? 14.692 -5.431 0.575 1.00 1.00 249 LYS B CA 10
ATOM 18384 C C . LYS B 1 49 ? 13.928 -4.112 0.593 1.00 1.00 249 LYS B C 10
ATOM 18385 O O . LYS B 1 49 ? 14.519 -3.049 0.776 1.00 1.00 249 LYS B O 10
ATOM 18404 N N . ARG B 1 50 ? 12.627 -4.178 0.357 1.00 1.00 250 ARG B N 10
ATOM 18405 C CA . ARG B 1 50 ? 11.805 -2.985 0.316 1.00 1.00 250 ARG B CA 10
ATOM 18406 C C . ARG B 1 50 ? 10.957 -2.849 1.585 1.00 1.00 250 ARG B C 10
ATOM 18407 O O . ARG B 1 50 ? 10.198 -1.894 1.737 1.00 1.00 250 ARG B O 10
ATOM 18428 N N . ASN B 1 51 ? 11.063 -3.833 2.473 1.00 1.00 251 ASN B N 10
ATOM 18429 C CA . ASN B 1 51 ? 10.283 -3.843 3.713 1.00 1.00 251 ASN B CA 10
ATOM 18430 C C . ASN B 1 51 ? 11.171 -4.041 4.923 1.00 1.00 251 ASN B C 10
ATOM 18431 O O . ASN B 1 51 ? 10.965 -3.422 5.956 1.00 1.00 251 ASN B O 10
ATOM 18442 N N . ALA B 1 52 ? 12.182 -4.872 4.764 1.00 1.00 252 ALA B N 10
ATOM 18443 C CA . ALA B 1 52 ? 13.124 -5.179 5.832 1.00 1.00 252 ALA B CA 10
ATOM 18444 C C . ALA B 1 52 ? 13.764 -3.916 6.408 1.00 1.00 252 ALA B C 10
ATOM 18445 O O . ALA B 1 52 ? 13.693 -3.707 7.615 1.00 1.00 252 ALA B O 10
ATOM 18452 N N . PRO B 1 53 ? 14.331 -3.010 5.573 1.00 1.00 253 PRO B N 10
ATOM 18453 C CA . PRO B 1 53 ? 14.990 -1.806 6.093 1.00 1.00 253 PRO B CA 10
ATOM 18454 C C . PRO B 1 53 ? 14.024 -0.825 6.770 1.00 1.00 253 PRO B C 10
ATOM 18455 O O . PRO B 1 53 ? 14.455 0.067 7.504 1.00 1.00 253 PRO B O 10
ATOM 18466 N N . ASP B 1 54 ? 12.724 -1.036 6.591 1.00 1.00 254 ASP B N 10
ATOM 18467 C CA . ASP B 1 54 ? 11.709 -0.143 7.162 1.00 1.00 254 ASP B CA 10
ATOM 18468 C C . ASP B 1 54 ? 10.972 -0.801 8.319 1.00 1.00 254 ASP B C 10
ATOM 18469 O O . ASP B 1 54 ? 10.470 -0.137 9.223 1.00 1.00 254 ASP B O 10
ATOM 18478 N N . ALA B 1 55 ? 10.913 -2.110 8.267 1.00 1.00 255 ALA B N 10
ATOM 18479 C CA . ALA B 1 55 ? 10.174 -2.904 9.235 1.00 1.00 255 ALA B CA 10
ATOM 18480 C C . ALA B 1 55 ? 10.733 -2.833 10.649 1.00 1.00 255 ALA B C 10
ATOM 18481 O O . ALA B 1 55 ? 11.950 -2.878 10.872 1.00 1.00 255 ALA B O 10
ATOM 18488 N N . ASP B 1 56 ? 9.812 -2.705 11.593 1.00 1.00 256 ASP B N 10
ATOM 18489 C CA . ASP B 1 56 ? 10.126 -2.683 13.016 1.00 1.00 256 ASP B CA 10
ATOM 18490 C C . ASP B 1 56 ? 10.036 -4.077 13.605 1.00 1.00 256 ASP B C 10
ATOM 18491 O O . ASP B 1 56 ? 9.139 -4.838 13.260 1.00 1.00 256 ASP B O 10
ATOM 18500 N N . VAL B 1 57 ? 10.975 -4.407 14.470 1.00 1.00 257 VAL B N 10
ATOM 18501 C CA . VAL B 1 57 ? 10.976 -5.690 15.148 1.00 1.00 257 VAL B CA 10
ATOM 18502 C C . VAL B 1 57 ? 10.183 -5.645 16.442 1.00 1.00 257 VAL B C 10
ATOM 18503 O O . VAL B 1 57 ? 10.316 -4.718 17.245 1.00 1.00 257 VAL B O 10
ATOM 18516 N N . ILE B 1 58 ? 9.314 -6.629 16.596 1.00 1.00 258 ILE B N 10
ATOM 18517 C CA . ILE B 1 58 ? 8.503 -6.767 17.786 1.00 1.00 258 ILE B CA 10
ATOM 18518 C C . ILE B 1 58 ? 8.834 -8.092 18.461 1.00 1.00 258 ILE B C 10
ATOM 18519 O O . ILE B 1 58 ? 9.170 -9.067 17.794 1.00 1.00 258 ILE B O 10
ATOM 18535 N N . GLU B 1 59 ? 8.809 -8.101 19.775 1.00 1.00 259 GLU B N 10
ATOM 18536 C CA . GLU B 1 59 ? 9.064 -9.308 20.532 1.00 1.00 259 GLU B CA 10
ATOM 18537 C C . GLU B 1 59 ? 7.752 -10.064 20.738 1.00 1.00 259 GLU B C 10
ATOM 18538 O O . GLU B 1 59 ? 6.912 -9.665 21.549 1.00 1.00 259 GLU B O 10
ATOM 18550 N N . ALA B 1 60 ? 7.559 -11.116 19.953 1.00 1.00 260 ALA B N 10
ATOM 18551 C CA . ALA B 1 60 ? 6.334 -11.894 19.997 1.00 1.00 260 ALA B CA 10
ATOM 18552 C C . ALA B 1 60 ? 6.339 -12.863 21.168 1.00 1.00 260 ALA B C 10
ATOM 18553 O O . ALA B 1 60 ? 5.272 -13.039 21.790 1.00 1.00 260 ALA B O 10
ATOM 18561 N N . MET A 1 1 ? 7.308 3.628 3.288 1.00 1.00 101 MET A N 11
ATOM 18562 C CA . MET A 1 1 ? 5.944 3.572 2.711 1.00 1.00 101 MET A CA 11
ATOM 18563 C C . MET A 1 1 ? 5.428 2.139 2.724 1.00 1.00 101 MET A C 11
ATOM 18564 O O . MET A 1 1 ? 4.363 1.846 2.176 1.00 1.00 101 MET A O 11
ATOM 18580 N N . ASN A 1 2 ? 6.176 1.255 3.367 1.00 1.00 102 ASN A N 11
ATOM 18581 C CA . ASN A 1 2 ? 5.834 -0.156 3.396 1.00 1.00 102 ASN A CA 11
ATOM 18582 C C . ASN A 1 2 ? 4.943 -0.498 4.565 1.00 1.00 102 ASN A C 11
ATOM 18583 O O . ASN A 1 2 ? 4.821 0.266 5.525 1.00 1.00 102 ASN A O 11
ATOM 18594 N N . LYS A 1 3 ? 4.287 -1.642 4.450 1.00 1.00 103 LYS A N 11
ATOM 18595 C CA . LYS A 1 3 ? 3.516 -2.177 5.542 1.00 1.00 103 LYS A CA 11
ATOM 18596 C C . LYS A 1 3 ? 4.026 -3.581 5.799 1.00 1.00 103 LYS A C 11
ATOM 18597 O O . LYS A 1 3 ? 3.706 -4.526 5.069 1.00 1.00 103 LYS A O 11
ATOM 18616 N N . ALA A 1 4 ? 4.853 -3.683 6.822 1.00 1.00 104 ALA A N 11
ATOM 18617 C CA . ALA A 1 4 ? 5.499 -4.921 7.204 1.00 1.00 104 ALA A CA 11
ATOM 18618 C C . ALA A 1 4 ? 6.211 -4.695 8.518 1.00 1.00 104 ALA A C 11
ATOM 18619 O O . ALA A 1 4 ? 6.441 -3.547 8.905 1.00 1.00 104 ALA A O 11
ATOM 18626 N N . HIS A 1 5 ? 6.608 -5.765 9.177 1.00 1.00 105 HIS A N 11
ATOM 18627 C CA . HIS A 1 5 ? 7.254 -5.643 10.472 1.00 1.00 105 HIS A CA 11
ATOM 18628 C C . HIS A 1 5 ? 7.879 -6.967 10.884 1.00 1.00 105 HIS A C 11
ATOM 18629 O O . HIS A 1 5 ? 7.409 -8.033 10.484 1.00 1.00 105 HIS A O 11
ATOM 18644 N N . PHE A 1 6 ? 8.947 -6.887 11.649 1.00 1.00 106 PHE A N 11
ATOM 18645 C CA . PHE A 1 6 ? 9.636 -8.065 12.151 1.00 1.00 106 PHE A CA 11
ATOM 18646 C C . PHE A 1 6 ? 9.006 -8.545 13.446 1.00 1.00 106 PHE A C 11
ATOM 18647 O O . PHE A 1 6 ? 8.469 -7.748 14.211 1.00 1.00 106 PHE A O 11
ATOM 18664 N N . GLU A 1 7 ? 9.049 -9.848 13.671 1.00 1.00 107 GLU A N 11
ATOM 18665 C CA . GLU A 1 7 ? 8.519 -10.433 14.890 1.00 1.00 107 GLU A CA 11
ATOM 18666 C C . GLU A 1 7 ? 9.402 -11.568 15.373 1.00 1.00 107 GLU A C 11
ATOM 18667 O O . GLU A 1 7 ? 9.667 -12.517 14.636 1.00 1.00 107 GLU A O 11
ATOM 18679 N N . VAL A 1 8 ? 9.891 -11.434 16.598 1.00 1.00 108 VAL A N 11
ATOM 18680 C CA . VAL A 1 8 ? 10.748 -12.438 17.213 1.00 1.00 108 VAL A CA 11
ATOM 18681 C C . VAL A 1 8 ? 9.913 -13.379 18.065 1.00 1.00 108 VAL A C 11
ATOM 18682 O O . VAL A 1 8 ? 9.076 -12.929 18.839 1.00 1.00 108 VAL A O 11
ATOM 18695 N N . PHE A 1 9 ? 10.174 -14.671 17.962 1.00 1.00 109 PHE A N 11
ATOM 18696 C CA . PHE A 1 9 ? 9.396 -15.659 18.694 1.00 1.00 109 PHE A CA 11
ATOM 18697 C C . PHE A 1 9 ? 10.285 -16.812 19.146 1.00 1.00 109 PHE A C 11
ATOM 18698 O O . PHE A 1 9 ? 11.476 -16.853 18.825 1.00 1.00 109 PHE A O 11
ATOM 18715 N N . VAL A 1 10 ? 9.689 -17.759 19.861 1.00 1.00 110 VAL A N 11
ATOM 18716 C CA . VAL A 1 10 ? 10.402 -18.944 20.319 1.00 1.00 110 VAL A CA 11
ATOM 18717 C C . VAL A 1 10 ? 10.085 -20.144 19.436 1.00 1.00 110 VAL A C 11
ATOM 18718 O O . VAL A 1 10 ? 8.926 -20.423 19.126 1.00 1.00 110 VAL A O 11
ATOM 18731 N N . ASP A 1 11 ? 11.133 -20.849 19.047 1.00 1.00 111 ASP A N 11
ATOM 18732 C CA . ASP A 1 11 ? 11.010 -22.011 18.194 1.00 1.00 111 ASP A CA 11
ATOM 18733 C C . ASP A 1 11 ? 10.556 -23.211 19.021 1.00 1.00 111 ASP A C 11
ATOM 18734 O O . ASP A 1 11 ? 10.462 -23.135 20.246 1.00 1.00 111 ASP A O 11
ATOM 18743 N N . ALA A 1 12 ? 10.378 -24.337 18.364 1.00 1.00 112 ALA A N 11
ATOM 18744 C CA . ALA A 1 12 ? 9.952 -25.555 19.036 1.00 1.00 112 ALA A CA 11
ATOM 18745 C C . ALA A 1 12 ? 11.064 -26.106 19.921 1.00 1.00 112 ALA A C 11
ATOM 18746 O O . ALA A 1 12 ? 10.832 -26.954 20.781 1.00 1.00 112 ALA A O 11
ATOM 18753 N N . ALA A 1 13 ? 12.261 -25.571 19.733 1.00 1.00 113 ALA A N 11
ATOM 18754 C CA . ALA A 1 13 ? 13.431 -26.020 20.463 1.00 1.00 113 ALA A CA 11
ATOM 18755 C C . ALA A 1 13 ? 13.906 -24.962 21.457 1.00 1.00 113 ALA A C 11
ATOM 18756 O O . ALA A 1 13 ? 15.061 -24.977 21.881 1.00 1.00 113 ALA A O 11
ATOM 18763 N N . ASP A 1 14 ? 13.006 -24.026 21.779 1.00 1.00 114 ASP A N 11
ATOM 18764 C CA . ASP A 1 14 ? 13.250 -22.960 22.765 1.00 1.00 114 ASP A CA 11
ATOM 18765 C C . ASP A 1 14 ? 14.229 -21.939 22.246 1.00 1.00 114 ASP A C 11
ATOM 18766 O O . ASP A 1 14 ? 14.976 -21.326 23.010 1.00 1.00 114 ASP A O 11
ATOM 18775 N N . LYS A 1 15 ? 14.161 -21.686 20.966 1.00 1.00 115 LYS A N 11
ATOM 18776 C CA . LYS A 1 15 ? 15.101 -20.794 20.335 1.00 1.00 115 LYS A CA 11
ATOM 18777 C C . LYS A 1 15 ? 14.443 -19.513 19.926 1.00 1.00 115 LYS A C 11
ATOM 18778 O O . LYS A 1 15 ? 13.311 -19.498 19.477 1.00 1.00 115 LYS A O 11
ATOM 18797 N N . TYR A 1 16 ? 15.219 -18.481 19.962 1.00 1.00 116 TYR A N 11
ATOM 18798 C CA . TYR A 1 16 ? 14.746 -17.164 19.605 1.00 1.00 116 TYR A CA 11
ATOM 18799 C C . TYR A 1 16 ? 15.029 -16.909 18.145 1.00 1.00 116 TYR A C 11
ATOM 18800 O O . TYR A 1 16 ? 16.189 -16.867 17.727 1.00 1.00 116 TYR A O 11
ATOM 18818 N N . ARG A 1 17 ? 13.970 -16.829 17.366 1.00 1.00 117 ARG A N 11
ATOM 18819 C CA . ARG A 1 17 ? 14.088 -16.604 15.940 1.00 1.00 117 ARG A CA 11
ATOM 18820 C C . ARG A 1 17 ? 13.111 -15.514 15.545 1.00 1.00 117 ARG A C 11
ATOM 18821 O O . ARG A 1 17 ? 12.362 -15.033 16.388 1.00 1.00 117 ARG A O 11
ATOM 18842 N N . TRP A 1 18 ? 13.093 -15.140 14.281 1.00 1.00 118 TRP A N 11
ATOM 18843 C CA . TRP A 1 18 ? 12.196 -14.092 13.826 1.00 1.00 118 TRP A CA 11
ATOM 18844 C C . TRP A 1 18 ? 11.789 -14.292 12.382 1.00 1.00 118 TRP A C 11
ATOM 18845 O O . TRP A 1 18 ? 12.431 -15.041 11.643 1.00 1.00 118 TRP A O 11
ATOM 18866 N N . ARG A 1 19 ? 10.732 -13.588 11.991 1.00 1.00 119 ARG A N 11
ATOM 18867 C CA . ARG A 1 19 ? 10.205 -13.640 10.641 1.00 1.00 119 ARG A CA 11
ATOM 18868 C C . ARG A 1 19 ? 9.636 -12.287 10.259 1.00 1.00 119 ARG A C 11
ATOM 18869 O O . ARG A 1 19 ? 9.174 -11.537 11.121 1.00 1.00 119 ARG A O 11
ATOM 18890 N N . LEU A 1 20 ? 9.741 -11.952 8.986 1.00 1.00 120 LEU A N 11
ATOM 18891 C CA . LEU A 1 20 ? 9.191 -10.709 8.485 1.00 1.00 120 LEU A CA 11
ATOM 18892 C C . LEU A 1 20 ? 7.826 -10.988 7.890 1.00 1.00 120 LEU A C 11
ATOM 18893 O O . LEU A 1 20 ? 7.663 -11.934 7.117 1.00 1.00 120 LEU A O 11
ATOM 18909 N N . VAL A 1 21 ? 6.862 -10.149 8.213 1.00 1.00 121 VAL A N 11
ATOM 18910 C CA . VAL A 1 21 ? 5.497 -10.355 7.765 1.00 1.00 121 VAL A CA 11
ATOM 18911 C C . VAL A 1 21 ? 4.962 -9.098 7.095 1.00 1.00 121 VAL A C 11
ATOM 18912 O O . VAL A 1 21 ? 5.125 -7.995 7.615 1.00 1.00 121 VAL A O 11
ATOM 18925 N N . HIS A 1 22 ? 4.376 -9.265 5.913 1.00 1.00 122 HIS A N 11
ATOM 18926 C CA . HIS A 1 22 ? 3.784 -8.146 5.189 1.00 1.00 122 HIS A CA 11
ATOM 18927 C C . HIS A 1 22 ? 2.420 -7.844 5.782 1.00 1.00 122 HIS A C 11
ATOM 18928 O O . HIS A 1 22 ? 1.923 -8.599 6.614 1.00 1.00 122 HIS A O 11
ATOM 18943 N N . ASP A 1 23 ? 1.807 -6.772 5.315 1.00 1.00 123 ASP A N 11
ATOM 18944 C CA . ASP A 1 23 ? 0.466 -6.389 5.752 1.00 1.00 123 ASP A CA 11
ATOM 18945 C C . ASP A 1 23 ? -0.513 -7.546 5.549 1.00 1.00 123 ASP A C 11
ATOM 18946 O O . ASP A 1 23 ? -1.345 -7.835 6.405 1.00 1.00 123 ASP A O 11
ATOM 18955 N N . ASN A 1 24 ? -0.340 -8.240 4.427 1.00 1.00 124 ASN A N 11
ATOM 18956 C CA . ASN A 1 24 ? -1.208 -9.353 4.038 1.00 1.00 124 ASN A CA 11
ATOM 18957 C C . ASN A 1 24 ? -1.126 -10.480 5.059 1.00 1.00 124 ASN A C 11
ATOM 18958 O O . ASN A 1 24 ? -2.101 -11.194 5.295 1.00 1.00 124 ASN A O 11
ATOM 18969 N N . GLY A 1 25 ? 0.057 -10.642 5.642 1.00 1.00 125 GLY A N 11
ATOM 18970 C CA . GLY A 1 25 ? 0.262 -11.669 6.649 1.00 1.00 125 GLY A CA 11
ATOM 18971 C C . GLY A 1 25 ? 1.155 -12.798 6.166 1.00 1.00 125 GLY A C 11
ATOM 18972 O O . GLY A 1 25 ? 1.288 -13.827 6.825 1.00 1.00 125 GLY A O 11
ATOM 18976 N N . ASN A 1 26 ? 1.768 -12.597 5.011 1.00 1.00 126 ASN A N 11
ATOM 18977 C CA . ASN A 1 26 ? 2.659 -13.594 4.425 1.00 1.00 126 ASN A CA 11
ATOM 18978 C C . ASN A 1 26 ? 4.082 -13.439 4.928 1.00 1.00 126 ASN A C 11
ATOM 18979 O O . ASN A 1 26 ? 4.550 -12.318 5.155 1.00 1.00 126 ASN A O 11
ATOM 18990 N N . ILE A 1 27 ? 4.757 -14.570 5.090 1.00 1.00 127 ILE A N 11
ATOM 18991 C CA . ILE A 1 27 ? 6.147 -14.594 5.524 1.00 1.00 127 ILE A CA 11
ATOM 18992 C C . ILE A 1 27 ? 7.052 -14.155 4.379 1.00 1.00 127 ILE A C 11
ATOM 18993 O O . ILE A 1 27 ? 7.009 -14.726 3.290 1.00 1.00 127 ILE A O 11
ATOM 19009 N N . LEU A 1 28 ? 7.782 -13.076 4.604 1.00 1.00 128 LEU A N 11
ATOM 19010 C CA . LEU A 1 28 ? 8.675 -12.527 3.600 1.00 1.00 128 LEU A CA 11
ATOM 19011 C C . LEU A 1 28 ? 10.078 -13.058 3.812 1.00 1.00 128 LEU A C 11
ATOM 19012 O O . LEU A 1 28 ? 10.790 -13.393 2.868 1.00 1.00 128 LEU A O 11
ATOM 19028 N N . ALA A 1 29 ? 10.480 -13.065 5.071 1.00 1.00 129 ALA A N 11
ATOM 19029 C CA . ALA A 1 29 ? 11.788 -13.571 5.451 1.00 1.00 129 ALA A CA 11
ATOM 19030 C C . ALA A 1 29 ? 11.766 -14.169 6.849 1.00 1.00 129 ALA A C 11
ATOM 19031 O O . ALA A 1 29 ? 10.808 -13.990 7.599 1.00 1.00 129 ALA A O 11
ATOM 19038 N N . ASP A 1 30 ? 12.829 -14.891 7.164 1.00 1.00 130 ASP A N 11
ATOM 19039 C CA . ASP A 1 30 ? 13.008 -15.544 8.456 1.00 1.00 130 ASP A CA 11
ATOM 19040 C C . ASP A 1 30 ? 14.473 -15.420 8.861 1.00 1.00 130 ASP A C 11
ATOM 19041 O O . ASP A 1 30 ? 15.320 -15.193 8.007 1.00 1.00 130 ASP A O 11
ATOM 19050 N N . SER A 1 31 ? 14.743 -15.444 10.159 1.00 1.00 131 SER A N 11
ATOM 19051 C CA . SER A 1 31 ? 16.114 -15.363 10.682 1.00 1.00 131 SER A CA 11
ATOM 19052 C C . SER A 1 31 ? 17.033 -16.423 10.055 1.00 1.00 131 SER A C 11
ATOM 19053 O O . SER A 1 31 ? 18.219 -16.185 9.847 1.00 1.00 131 SER A O 11
ATOM 19061 N N . GLY A 1 32 ? 16.485 -17.610 9.806 1.00 1.00 132 GLY A N 11
ATOM 19062 C CA . GLY A 1 32 ? 17.259 -18.700 9.244 1.00 1.00 132 GLY A CA 11
ATOM 19063 C C . GLY A 1 32 ? 17.979 -19.483 10.321 1.00 1.00 132 GLY A C 11
ATOM 19064 O O . GLY A 1 32 ? 17.943 -20.712 10.347 1.00 1.00 132 GLY A O 11
ATOM 19068 N N . GLU A 1 33 ? 18.605 -18.752 11.227 1.00 1.00 133 GLU A N 11
ATOM 19069 C CA . GLU A 1 33 ? 19.350 -19.340 12.332 1.00 1.00 133 GLU A CA 11
ATOM 19070 C C . GLU A 1 33 ? 18.486 -19.472 13.581 1.00 1.00 133 GLU A C 11
ATOM 19071 O O . GLU A 1 33 ? 17.338 -19.017 13.618 1.00 1.00 133 GLU A O 11
ATOM 19083 N N . GLY A 1 34 ? 19.057 -20.105 14.596 1.00 1.00 134 GLY A N 11
ATOM 19084 C CA . GLY A 1 34 ? 18.392 -20.267 15.871 1.00 1.00 134 GLY A CA 11
ATOM 19085 C C . GLY A 1 34 ? 19.358 -19.991 17.004 1.00 1.00 134 GLY A C 11
ATOM 19086 O O . GLY A 1 34 ? 20.502 -20.443 16.953 1.00 1.00 134 GLY A O 11
ATOM 19090 N N . TYR A 1 35 ? 18.918 -19.262 18.026 1.00 1.00 135 TYR A N 11
ATOM 19091 C CA . TYR A 1 35 ? 19.802 -18.888 19.119 1.00 1.00 135 TYR A CA 11
ATOM 19092 C C . TYR A 1 35 ? 19.112 -19.054 20.461 1.00 1.00 135 TYR A C 11
ATOM 19093 O O . TYR A 1 35 ? 17.888 -19.175 20.529 1.00 1.00 135 TYR A O 11
ATOM 19111 N N . ALA A 1 36 ? 19.903 -19.026 21.522 1.00 1.00 136 ALA A N 11
ATOM 19112 C CA . ALA A 1 36 ? 19.395 -19.220 22.869 1.00 1.00 136 ALA A CA 11
ATOM 19113 C C . ALA A 1 36 ? 19.145 -17.898 23.587 1.00 1.00 136 ALA A C 11
ATOM 19114 O O . ALA A 1 36 ? 18.935 -17.878 24.796 1.00 1.00 136 ALA A O 11
ATOM 19121 N N . SER A 1 37 ? 19.195 -16.789 22.856 1.00 1.00 137 SER A N 11
ATOM 19122 C CA . SER A 1 37 ? 18.990 -15.482 23.475 1.00 1.00 137 SER A CA 11
ATOM 19123 C C . SER A 1 37 ? 18.149 -14.573 22.594 1.00 1.00 137 SER A C 11
ATOM 19124 O O . SER A 1 37 ? 18.351 -14.486 21.375 1.00 1.00 137 SER A O 11
ATOM 19132 N N . LYS A 1 38 ? 17.225 -13.877 23.235 1.00 1.00 138 LYS A N 11
ATOM 19133 C CA . LYS A 1 38 ? 16.328 -12.971 22.552 1.00 1.00 138 LYS A CA 11
ATOM 19134 C C . LYS A 1 38 ? 17.094 -11.830 21.904 1.00 1.00 138 LYS A C 11
ATOM 19135 O O . LYS A 1 38 ? 16.797 -11.434 20.781 1.00 1.00 138 LYS A O 11
ATOM 19154 N N . GLN A 1 39 ? 18.103 -11.337 22.606 1.00 1.00 139 GLN A N 11
ATOM 19155 C CA . GLN A 1 39 ? 18.917 -10.241 22.114 1.00 1.00 139 GLN A CA 11
ATOM 19156 C C . GLN A 1 39 ? 19.555 -10.614 20.784 1.00 1.00 139 GLN A C 11
ATOM 19157 O O . GLN A 1 39 ? 19.435 -9.871 19.813 1.00 1.00 139 GLN A O 11
ATOM 19171 N N . LYS A 1 40 ? 20.133 -11.814 20.728 1.00 1.00 140 LYS A N 11
ATOM 19172 C CA . LYS A 1 40 ? 20.828 -12.288 19.538 1.00 1.00 140 LYS A CA 11
ATOM 19173 C C . LYS A 1 40 ? 19.901 -12.292 18.331 1.00 1.00 140 LYS A C 11
ATOM 19174 O O . LYS A 1 40 ? 20.291 -11.865 17.244 1.00 1.00 140 LYS A O 11
ATOM 19193 N N . ALA A 1 41 ? 18.681 -12.782 18.523 1.00 1.00 141 ALA A N 11
ATOM 19194 C CA . ALA A 1 41 ? 17.704 -12.810 17.446 1.00 1.00 141 ALA A CA 11
ATOM 19195 C C . ALA A 1 41 ? 17.459 -11.407 16.908 1.00 1.00 141 ALA A C 11
ATOM 19196 O O . ALA A 1 41 ? 17.522 -11.164 15.698 1.00 1.00 141 ALA A O 11
ATOM 19203 N N . LYS A 1 42 ? 17.253 -10.470 17.817 1.00 1.00 142 LYS A N 11
ATOM 19204 C CA . LYS A 1 42 ? 17.019 -9.096 17.439 1.00 1.00 142 LYS A CA 11
ATOM 19205 C C . LYS A 1 42 ? 18.238 -8.493 16.757 1.00 1.00 142 LYS A C 11
ATOM 19206 O O . LYS A 1 42 ? 18.099 -7.712 15.817 1.00 1.00 142 LYS A O 11
ATOM 19225 N N . GLN A 1 43 ? 19.426 -8.887 17.200 1.00 1.00 143 GLN A N 11
ATOM 19226 C CA . GLN A 1 43 ? 20.654 -8.418 16.563 1.00 1.00 143 GLN A CA 11
ATOM 19227 C C . GLN A 1 43 ? 20.721 -8.941 15.126 1.00 1.00 143 GLN A C 11
ATOM 19228 O O . GLN A 1 43 ? 21.324 -8.306 14.256 1.00 1.00 143 GLN A O 11
ATOM 19242 N N . GLY A 1 44 ? 20.088 -10.093 14.878 1.00 1.00 144 GLY A N 11
ATOM 19243 C CA . GLY A 1 44 ? 20.085 -10.659 13.548 1.00 1.00 144 GLY A CA 11
ATOM 19244 C C . GLY A 1 44 ? 19.295 -9.791 12.602 1.00 1.00 144 GLY A C 11
ATOM 19245 O O . GLY A 1 44 ? 19.676 -9.593 11.451 1.00 1.00 144 GLY A O 11
ATOM 19249 N N . ILE A 1 45 ? 18.193 -9.258 13.107 1.00 1.00 145 ILE A N 11
ATOM 19250 C CA . ILE A 1 45 ? 17.357 -8.351 12.345 1.00 1.00 145 ILE A CA 11
ATOM 19251 C C . ILE A 1 45 ? 18.141 -7.105 11.962 1.00 1.00 145 ILE A C 11
ATOM 19252 O O . ILE A 1 45 ? 18.064 -6.627 10.838 1.00 1.00 145 ILE A O 11
ATOM 19268 N N . GLU A 1 46 ? 18.904 -6.583 12.904 1.00 1.00 146 GLU A N 11
ATOM 19269 C CA . GLU A 1 46 ? 19.710 -5.407 12.630 1.00 1.00 146 GLU A CA 11
ATOM 19270 C C . GLU A 1 46 ? 20.760 -5.747 11.591 1.00 1.00 146 GLU A C 11
ATOM 19271 O O . GLU A 1 46 ? 21.009 -4.978 10.663 1.00 1.00 146 GLU A O 11
ATOM 19283 N N . SER A 1 47 ? 21.325 -6.936 11.724 1.00 1.00 147 SER A N 11
ATOM 19284 C CA . SER A 1 47 ? 22.323 -7.414 10.792 1.00 1.00 147 SER A CA 11
ATOM 19285 C C . SER A 1 47 ? 21.725 -7.567 9.397 1.00 1.00 147 SER A C 11
ATOM 19286 O O . SER A 1 47 ? 22.372 -7.235 8.404 1.00 1.00 147 SER A O 11
ATOM 19294 N N . VAL A 1 48 ? 20.467 -7.989 9.312 1.00 1.00 148 VAL A N 11
ATOM 19295 C CA . VAL A 1 48 ? 19.860 -8.192 8.009 1.00 1.00 148 VAL A CA 11
ATOM 19296 C C . VAL A 1 48 ? 19.554 -6.835 7.370 1.00 1.00 148 VAL A C 11
ATOM 19297 O O . VAL A 1 48 ? 19.914 -6.597 6.231 1.00 1.00 148 VAL A O 11
ATOM 19310 N N . LYS A 1 49 ? 19.028 -5.900 8.157 1.00 1.00 149 LYS A N 11
ATOM 19311 C CA . LYS A 1 49 ? 18.692 -4.568 7.656 1.00 1.00 149 LYS A CA 11
ATOM 19312 C C . LYS A 1 49 ? 19.934 -3.778 7.241 1.00 1.00 149 LYS A C 11
ATOM 19313 O O . LYS A 1 49 ? 19.832 -2.737 6.598 1.00 1.00 149 LYS A O 11
ATOM 19332 N N . ARG A 1 50 ? 21.101 -4.285 7.608 1.00 1.00 150 ARG A N 11
ATOM 19333 C CA . ARG A 1 50 ? 22.358 -3.616 7.327 1.00 1.00 150 ARG A CA 11
ATOM 19334 C C . ARG A 1 50 ? 23.068 -4.276 6.144 1.00 1.00 150 ARG A C 11
ATOM 19335 O O . ARG A 1 50 ? 24.155 -3.864 5.746 1.00 1.00 150 ARG A O 11
ATOM 19356 N N . ASN A 1 51 ? 22.469 -5.342 5.617 1.00 1.00 151 ASN A N 11
ATOM 19357 C CA . ASN A 1 51 ? 23.074 -6.098 4.515 1.00 1.00 151 ASN A CA 11
ATOM 19358 C C . ASN A 1 51 ? 22.057 -6.434 3.436 1.00 1.00 151 ASN A C 11
ATOM 19359 O O . ASN A 1 51 ? 22.359 -6.363 2.256 1.00 1.00 151 ASN A O 11
ATOM 19370 N N . ALA A 1 52 ? 20.842 -6.748 3.855 1.00 1.00 152 ALA A N 11
ATOM 19371 C CA . ALA A 1 52 ? 19.765 -7.133 2.947 1.00 1.00 152 ALA A CA 11
ATOM 19372 C C . ALA A 1 52 ? 19.504 -6.084 1.865 1.00 1.00 152 ALA A C 11
ATOM 19373 O O . ALA A 1 52 ? 19.469 -6.433 0.688 1.00 1.00 152 ALA A O 11
ATOM 19380 N N . PRO A 1 53 ? 19.347 -4.783 2.212 1.00 1.00 153 PRO A N 11
ATOM 19381 C CA . PRO A 1 53 ? 19.051 -3.757 1.208 1.00 1.00 153 PRO A CA 11
ATOM 19382 C C . PRO A 1 53 ? 20.210 -3.526 0.234 1.00 1.00 153 PRO A C 11
ATOM 19383 O O . PRO A 1 53 ? 20.029 -2.899 -0.811 1.00 1.00 153 PRO A O 11
ATOM 19394 N N . ASP A 1 54 ? 21.386 -4.073 0.554 1.00 1.00 154 ASP A N 11
ATOM 19395 C CA . ASP A 1 54 ? 22.566 -3.914 -0.300 1.00 1.00 154 ASP A CA 11
ATOM 19396 C C . ASP A 1 54 ? 22.950 -5.225 -0.965 1.00 1.00 154 ASP A C 11
ATOM 19397 O O . ASP A 1 54 ? 23.672 -5.244 -1.963 1.00 1.00 154 ASP A O 11
ATOM 19406 N N . ALA A 1 55 ? 22.475 -6.313 -0.393 1.00 1.00 155 ALA A N 11
ATOM 19407 C CA . ALA A 1 55 ? 22.797 -7.650 -0.864 1.00 1.00 155 ALA A CA 11
ATOM 19408 C C . ALA A 1 55 ? 22.147 -7.987 -2.193 1.00 1.00 155 ALA A C 11
ATOM 19409 O O . ALA A 1 55 ? 20.956 -7.746 -2.417 1.00 1.00 155 ALA A O 11
ATOM 19416 N N . ASP A 1 56 ? 22.955 -8.563 -3.059 1.00 1.00 156 ASP A N 11
ATOM 19417 C CA . ASP A 1 56 ? 22.524 -8.996 -4.377 1.00 1.00 156 ASP A CA 11
ATOM 19418 C C . ASP A 1 56 ? 22.132 -10.461 -4.348 1.00 1.00 156 ASP A C 11
ATOM 19419 O O . ASP A 1 56 ? 22.763 -11.256 -3.659 1.00 1.00 156 ASP A O 11
ATOM 19428 N N . VAL A 1 57 ? 21.091 -10.814 -5.086 1.00 1.00 157 VAL A N 11
ATOM 19429 C CA . VAL A 1 57 ? 20.640 -12.195 -5.161 1.00 1.00 157 VAL A CA 11
ATOM 19430 C C . VAL A 1 57 ? 21.303 -12.951 -6.298 1.00 1.00 157 VAL A C 11
ATOM 19431 O O . VAL A 1 57 ? 21.459 -12.432 -7.406 1.00 1.00 157 VAL A O 11
ATOM 19444 N N . ILE A 1 58 ? 21.753 -14.158 -5.979 1.00 1.00 158 ILE A N 11
ATOM 19445 C CA . ILE A 1 58 ? 22.376 -15.041 -6.946 1.00 1.00 158 ILE A CA 11
ATOM 19446 C C . ILE A 1 58 ? 21.557 -16.317 -7.058 1.00 1.00 158 ILE A C 11
ATOM 19447 O O . ILE A 1 58 ? 20.984 -16.787 -6.069 1.00 1.00 158 ILE A O 11
ATOM 19463 N N . GLU A 1 59 ? 21.452 -16.843 -8.255 1.00 1.00 159 GLU A N 11
ATOM 19464 C CA . GLU A 1 59 ? 20.743 -18.085 -8.470 1.00 1.00 159 GLU A CA 11
ATOM 19465 C C . GLU A 1 59 ? 21.717 -19.246 -8.281 1.00 1.00 159 GLU A C 11
ATOM 19466 O O . GLU A 1 59 ? 22.592 -19.472 -9.121 1.00 1.00 159 GLU A O 11
ATOM 19478 N N . ALA A 1 60 ? 21.609 -19.922 -7.145 1.00 1.00 160 ALA A N 11
ATOM 19479 C CA . ALA A 1 60 ? 22.503 -21.018 -6.816 1.00 1.00 160 ALA A CA 11
ATOM 19480 C C . ALA A 1 60 ? 22.007 -22.328 -7.422 1.00 1.00 160 ALA A C 11
ATOM 19481 O O . ALA A 1 60 ? 21.822 -22.379 -8.658 1.00 1.00 160 ALA A O 11
ATOM 19489 N N . MET B 1 1 ? 29.031 -0.917 1.856 1.00 1.00 201 MET B N 11
ATOM 19490 C CA . MET B 1 1 ? 29.838 -1.030 3.095 1.00 1.00 201 MET B CA 11
ATOM 19491 C C . MET B 1 1 ? 29.673 -2.415 3.707 1.00 1.00 201 MET B C 11
ATOM 19492 O O . MET B 1 1 ? 30.184 -2.687 4.792 1.00 1.00 201 MET B O 11
ATOM 19508 N N . ASN B 1 2 ? 28.991 -3.302 2.998 1.00 1.00 202 ASN B N 11
ATOM 19509 C CA . ASN B 1 2 ? 28.700 -4.619 3.538 1.00 1.00 202 ASN B CA 11
ATOM 19510 C C . ASN B 1 2 ? 29.265 -5.729 2.675 1.00 1.00 202 ASN B C 11
ATOM 19511 O O . ASN B 1 2 ? 29.626 -5.522 1.517 1.00 1.00 202 ASN B O 11
ATOM 19522 N N . LYS B 1 3 ? 29.389 -6.899 3.288 1.00 1.00 203 LYS B N 11
ATOM 19523 C CA . LYS B 1 3 ? 29.760 -8.096 2.569 1.00 1.00 203 LYS B CA 11
ATOM 19524 C C . LYS B 1 3 ? 28.700 -9.133 2.875 1.00 1.00 203 LYS B C 11
ATOM 19525 O O . LYS B 1 3 ? 28.682 -9.718 3.968 1.00 1.00 203 LYS B O 11
ATOM 19544 N N . ALA B 1 4 ? 27.797 -9.307 1.931 1.00 1.00 204 ALA B N 11
ATOM 19545 C CA . ALA B 1 4 ? 26.679 -10.218 2.066 1.00 1.00 204 ALA B CA 11
ATOM 19546 C C . ALA B 1 4 ? 25.943 -10.298 0.748 1.00 1.00 204 ALA B C 11
ATOM 19547 O O . ALA B 1 4 ? 25.997 -9.365 -0.049 1.00 1.00 204 ALA B O 11
ATOM 19554 N N . HIS B 1 5 ? 25.185 -11.357 0.555 1.00 1.00 205 HIS B N 11
ATOM 19555 C CA . HIS B 1 5 ? 24.488 -11.552 -0.704 1.00 1.00 205 HIS B CA 11
ATOM 19556 C C . HIS B 1 5 ? 23.443 -12.651 -0.577 1.00 1.00 205 HIS B C 11
ATOM 19557 O O . HIS B 1 5 ? 23.583 -13.559 0.241 1.00 1.00 205 HIS B O 11
ATOM 19572 N N . PHE B 1 6 ? 22.392 -12.535 -1.367 1.00 1.00 206 PHE B N 11
ATOM 19573 C CA . PHE B 1 6 ? 21.303 -13.499 -1.371 1.00 1.00 206 PHE B CA 11
ATOM 19574 C C . PHE B 1 6 ? 21.612 -14.654 -2.308 1.00 1.00 206 PHE B C 11
ATOM 19575 O O . PHE B 1 6 ? 22.325 -14.490 -3.296 1.00 1.00 206 PHE B O 11
ATOM 19592 N N . GLU B 1 7 ? 21.082 -15.823 -1.984 1.00 1.00 207 GLU B N 11
ATOM 19593 C CA . GLU B 1 7 ? 21.299 -17.021 -2.787 1.00 1.00 207 GLU B CA 11
ATOM 19594 C C . GLU B 1 7 ? 20.034 -17.870 -2.837 1.00 1.00 207 GLU B C 11
ATOM 19595 O O . GLU B 1 7 ? 19.555 -18.338 -1.805 1.00 1.00 207 GLU B O 11
ATOM 19607 N N . VAL B 1 8 ? 19.498 -18.055 -4.041 1.00 1.00 208 VAL B N 11
ATOM 19608 C CA . VAL B 1 8 ? 18.291 -18.854 -4.243 1.00 1.00 208 VAL B CA 11
ATOM 19609 C C . VAL B 1 8 ? 18.665 -20.284 -4.618 1.00 1.00 208 VAL B C 11
ATOM 19610 O O . VAL B 1 8 ? 19.480 -20.496 -5.510 1.00 1.00 208 VAL B O 11
ATOM 19623 N N . PHE B 1 9 ? 18.035 -21.253 -3.969 1.00 1.00 209 PHE B N 11
ATOM 19624 C CA . PHE B 1 9 ? 18.344 -22.662 -4.209 1.00 1.00 209 PHE B CA 11
ATOM 19625 C C . PHE B 1 9 ? 17.071 -23.503 -4.124 1.00 1.00 209 PHE B C 11
ATOM 19626 O O . PHE B 1 9 ? 16.006 -22.986 -3.778 1.00 1.00 209 PHE B O 11
ATOM 19643 N N . VAL B 1 10 ? 17.203 -24.802 -4.371 1.00 1.00 210 VAL B N 11
ATOM 19644 C CA . VAL B 1 10 ? 16.062 -25.717 -4.322 1.00 1.00 210 VAL B CA 11
ATOM 19645 C C . VAL B 1 10 ? 16.001 -26.500 -3.011 1.00 1.00 210 VAL B C 11
ATOM 19646 O O . VAL B 1 10 ? 17.006 -27.022 -2.526 1.00 1.00 210 VAL B O 11
ATOM 19659 N N . ASP B 1 11 ? 14.790 -26.591 -2.472 1.00 1.00 211 ASP B N 11
ATOM 19660 C CA . ASP B 1 11 ? 14.521 -27.298 -1.233 1.00 1.00 211 ASP B CA 11
ATOM 19661 C C . ASP B 1 11 ? 14.366 -28.786 -1.517 1.00 1.00 211 ASP B C 11
ATOM 19662 O O . ASP B 1 11 ? 14.362 -29.208 -2.673 1.00 1.00 211 ASP B O 11
ATOM 19671 N N . ALA B 1 12 ? 14.112 -29.559 -0.477 1.00 1.00 212 ALA B N 11
ATOM 19672 C CA . ALA B 1 12 ? 13.937 -30.998 -0.616 1.00 1.00 212 ALA B CA 11
ATOM 19673 C C . ALA B 1 12 ? 12.647 -31.336 -1.360 1.00 1.00 212 ALA B C 11
ATOM 19674 O O . ALA B 1 12 ? 12.492 -32.439 -1.878 1.00 1.00 212 ALA B O 11
ATOM 19681 N N . ALA B 1 13 ? 11.762 -30.356 -1.466 1.00 1.00 213 ALA B N 11
ATOM 19682 C CA . ALA B 1 13 ? 10.466 -30.555 -2.099 1.00 1.00 213 ALA B CA 11
ATOM 19683 C C . ALA B 1 13 ? 10.372 -29.837 -3.443 1.00 1.00 213 ALA B C 11
ATOM 19684 O O . ALA B 1 13 ? 9.275 -29.546 -3.923 1.00 1.00 213 ALA B O 11
ATOM 19691 N N . ASP B 1 14 ? 11.537 -29.536 -4.019 1.00 1.00 214 ASP B N 11
ATOM 19692 C CA . ASP B 1 14 ? 11.649 -28.897 -5.342 1.00 1.00 214 ASP B CA 11
ATOM 19693 C C . ASP B 1 14 ? 11.212 -27.458 -5.282 1.00 1.00 214 ASP B C 11
ATOM 19694 O O . ASP B 1 14 ? 10.701 -26.907 -6.254 1.00 1.00 214 ASP B O 11
ATOM 19703 N N . LYS B 1 15 ? 11.491 -26.830 -4.169 1.00 1.00 215 LYS B N 11
ATOM 19704 C CA . LYS B 1 15 ? 11.049 -25.482 -3.958 1.00 1.00 215 LYS B CA 11
ATOM 19705 C C . LYS B 1 15 ? 12.187 -24.517 -4.010 1.00 1.00 215 LYS B C 11
ATOM 19706 O O . LYS B 1 15 ? 13.268 -24.787 -3.522 1.00 1.00 215 LYS B O 11
ATOM 19725 N N . TYR B 1 16 ? 11.878 -23.353 -4.471 1.00 1.00 216 TYR B N 11
ATOM 19726 C CA . TYR B 1 16 ? 12.861 -22.306 -4.607 1.00 1.00 216 TYR B CA 11
ATOM 19727 C C . TYR B 1 16 ? 12.847 -21.428 -3.379 1.00 1.00 216 TYR B C 11
ATOM 19728 O O . TYR B 1 16 ? 11.856 -20.752 -3.094 1.00 1.00 216 TYR B O 11
ATOM 19746 N N . ARG B 1 17 ? 13.900 -21.545 -2.592 1.00 1.00 217 ARG B N 11
ATOM 19747 C CA . ARG B 1 17 ? 14.041 -20.760 -1.387 1.00 1.00 217 ARG B CA 11
ATOM 19748 C C . ARG B 1 17 ? 15.324 -19.968 -1.481 1.00 1.00 217 ARG B C 11
ATOM 19749 O O . ARG B 1 17 ? 16.096 -20.155 -2.417 1.00 1.00 217 ARG B O 11
ATOM 19770 N N . TRP B 1 18 ? 15.582 -19.132 -0.504 1.00 1.00 218 TRP B N 11
ATOM 19771 C CA . TRP B 1 18 ? 16.790 -18.333 -0.514 1.00 1.00 218 TRP B CA 11
ATOM 19772 C C . TRP B 1 18 ? 17.254 -18.023 0.890 1.00 1.00 218 TRP B C 11
ATOM 19773 O O . TRP B 1 18 ? 16.484 -18.124 1.842 1.00 1.00 218 TRP B O 11
ATOM 19794 N N . ARG B 1 19 ? 18.512 -17.617 0.992 1.00 1.00 219 ARG B N 11
ATOM 19795 C CA . ARG B 1 19 ? 19.132 -17.287 2.261 1.00 1.00 219 ARG B CA 11
ATOM 19796 C C . ARG B 1 19 ? 20.146 -16.180 2.076 1.00 1.00 219 ARG B C 11
ATOM 19797 O O . ARG B 1 19 ? 20.746 -16.047 1.009 1.00 1.00 219 ARG B O 11
ATOM 19818 N N . LEU B 1 20 ? 20.270 -15.348 3.087 1.00 1.00 220 LEU B N 11
ATOM 19819 C CA . LEU B 1 20 ? 21.246 -14.282 3.081 1.00 1.00 220 LEU B CA 11
ATOM 19820 C C . LEU B 1 20 ? 22.449 -14.733 3.889 1.00 1.00 220 LEU B C 11
ATOM 19821 O O . LEU B 1 20 ? 22.299 -15.227 5.006 1.00 1.00 220 LEU B O 11
ATOM 19837 N N . VAL B 1 21 ? 23.632 -14.540 3.337 1.00 1.00 221 VAL B N 11
ATOM 19838 C CA . VAL B 1 21 ? 24.854 -14.994 3.980 1.00 1.00 221 VAL B CA 11
ATOM 19839 C C . VAL B 1 21 ? 25.837 -13.843 4.103 1.00 1.00 221 VAL B C 11
ATOM 19840 O O . VAL B 1 21 ? 25.970 -13.032 3.181 1.00 1.00 221 VAL B O 11
ATOM 19853 N N . HIS B 1 22 ? 26.427 -13.700 5.285 1.00 1.00 222 HIS B N 11
ATOM 19854 C CA . HIS B 1 22 ? 27.402 -12.651 5.525 1.00 1.00 222 HIS B CA 11
ATOM 19855 C C . HIS B 1 22 ? 28.791 -13.112 5.106 1.00 1.00 222 HIS B C 11
ATOM 19856 O O . HIS B 1 22 ? 28.985 -14.266 4.729 1.00 1.00 222 HIS B O 11
ATOM 19871 N N . ASP B 1 23 ? 29.745 -12.200 5.218 1.00 1.00 223 ASP B N 11
ATOM 19872 C CA . ASP B 1 23 ? 31.154 -12.479 4.936 1.00 1.00 223 ASP B CA 11
ATOM 19873 C C . ASP B 1 23 ? 31.634 -13.702 5.719 1.00 1.00 223 ASP B C 11
ATOM 19874 O O . ASP B 1 23 ? 32.274 -14.598 5.168 1.00 1.00 223 ASP B O 11
ATOM 19883 N N . ASN B 1 24 ? 31.242 -13.762 6.990 1.00 1.00 224 ASN B N 11
ATOM 19884 C CA . ASN B 1 24 ? 31.652 -14.849 7.886 1.00 1.00 224 ASN B CA 11
ATOM 19885 C C . ASN B 1 24 ? 31.117 -16.185 7.383 1.00 1.00 224 ASN B C 11
ATOM 19886 O O . ASN B 1 24 ? 31.756 -17.223 7.526 1.00 1.00 224 ASN B O 11
ATOM 19897 N N . GLY B 1 25 ? 29.938 -16.132 6.780 1.00 1.00 225 GLY B N 11
ATOM 19898 C CA . GLY B 1 25 ? 29.307 -17.327 6.250 1.00 1.00 225 GLY B CA 11
ATOM 19899 C C . GLY B 1 25 ? 28.092 -17.745 7.052 1.00 1.00 225 GLY B C 11
ATOM 19900 O O . GLY B 1 25 ? 27.578 -18.851 6.893 1.00 1.00 225 GLY B O 11
ATOM 19904 N N . ASN B 1 26 ? 27.639 -16.859 7.925 1.00 1.00 226 ASN B N 11
ATOM 19905 C CA . ASN B 1 26 ? 26.463 -17.122 8.748 1.00 1.00 226 ASN B CA 11
ATOM 19906 C C . ASN B 1 26 ? 25.183 -16.741 8.030 1.00 1.00 226 ASN B C 11
ATOM 19907 O O . ASN B 1 26 ? 25.155 -15.758 7.284 1.00 1.00 226 ASN B O 11
ATOM 19918 N N . ILE B 1 27 ? 24.132 -17.513 8.266 1.00 1.00 227 ILE B N 11
ATOM 19919 C CA . ILE B 1 27 ? 22.834 -17.236 7.677 1.00 1.00 227 ILE B CA 11
ATOM 19920 C C . ILE B 1 27 ? 22.188 -16.074 8.415 1.00 1.00 227 ILE B C 11
ATOM 19921 O O . ILE B 1 27 ? 21.988 -16.128 9.624 1.00 1.00 227 ILE B O 11
ATOM 19937 N N . LEU B 1 28 ? 21.968 -14.995 7.695 1.00 1.00 228 LEU B N 11
ATOM 19938 C CA . LEU B 1 28 ? 21.393 -13.788 8.264 1.00 1.00 228 LEU B CA 11
ATOM 19939 C C . LEU B 1 28 ? 19.888 -13.847 8.170 1.00 1.00 228 LEU B C 11
ATOM 19940 O O . LEU B 1 28 ? 19.170 -13.447 9.087 1.00 1.00 228 LEU B O 11
ATOM 19956 N N . ALA B 1 29 ? 19.425 -14.290 7.015 1.00 1.00 229 ALA B N 11
ATOM 19957 C CA . ALA B 1 29 ? 18.001 -14.448 6.784 1.00 1.00 229 ALA B CA 11
ATOM 19958 C C . ALA B 1 29 ? 17.720 -15.553 5.783 1.00 1.00 229 ALA B C 11
ATOM 19959 O O . ALA B 1 29 ? 18.615 -16.015 5.080 1.00 1.00 229 ALA B O 11
ATOM 19966 N N . ASP B 1 30 ? 16.470 -15.968 5.751 1.00 1.00 230 ASP B N 11
ATOM 19967 C CA . ASP B 1 30 ? 15.991 -17.006 4.854 1.00 1.00 230 ASP B CA 11
ATOM 19968 C C . ASP B 1 30 ? 14.623 -16.593 4.329 1.00 1.00 230 ASP B C 11
ATOM 19969 O O . ASP B 1 30 ? 13.988 -15.718 4.904 1.00 1.00 230 ASP B O 11
ATOM 19978 N N . SER B 1 31 ? 14.240 -17.131 3.185 1.00 1.00 231 SER B N 11
ATOM 19979 C CA . SER B 1 31 ? 12.937 -16.855 2.580 1.00 1.00 231 SER B CA 11
ATOM 19980 C C . SER B 1 31 ? 11.778 -17.127 3.547 1.00 1.00 231 SER B C 11
ATOM 19981 O O . SER B 1 31 ? 10.748 -16.457 3.501 1.00 1.00 231 SER B O 11
ATOM 19989 N N . GLY B 1 32 ? 11.934 -18.147 4.384 1.00 1.00 232 GLY B N 11
ATOM 19990 C CA . GLY B 1 32 ? 10.889 -18.527 5.311 1.00 1.00 232 GLY B CA 11
ATOM 19991 C C . GLY B 1 32 ? 9.938 -19.524 4.684 1.00 1.00 232 GLY B C 11
ATOM 19992 O O . GLY B 1 32 ? 9.648 -20.575 5.259 1.00 1.00 232 GLY B O 11
ATOM 19996 N N . GLU B 1 33 ? 9.522 -19.209 3.467 1.00 1.00 233 GLU B N 11
ATOM 19997 C CA . GLU B 1 33 ? 8.588 -20.029 2.707 1.00 1.00 233 GLU B CA 11
ATOM 19998 C C . GLU B 1 33 ? 9.290 -20.806 1.596 1.00 1.00 233 GLU B C 11
ATOM 19999 O O . GLU B 1 33 ? 10.500 -20.690 1.401 1.00 1.00 233 GLU B O 11
ATOM 20011 N N . GLY B 1 34 ? 8.511 -21.616 0.890 1.00 1.00 234 GLY B N 11
ATOM 20012 C CA . GLY B 1 34 ? 9.012 -22.386 -0.230 1.00 1.00 234 GLY B CA 11
ATOM 20013 C C . GLY B 1 34 ? 8.026 -22.335 -1.370 1.00 1.00 234 GLY B C 11
ATOM 20014 O O . GLY B 1 34 ? 6.826 -22.495 -1.152 1.00 1.00 234 GLY B O 11
ATOM 20018 N N . TYR B 1 35 ? 8.510 -22.121 -2.586 1.00 1.00 235 TYR B N 11
ATOM 20019 C CA . TYR B 1 35 ? 7.619 -21.983 -3.732 1.00 1.00 235 TYR B CA 11
ATOM 20020 C C . TYR B 1 35 ? 8.084 -22.819 -4.911 1.00 1.00 235 TYR B C 11
ATOM 20021 O O . TYR B 1 35 ? 9.237 -23.229 -4.970 1.00 1.00 235 TYR B O 11
ATOM 20039 N N . ALA B 1 36 ? 7.198 -22.998 -5.883 1.00 1.00 236 ALA B N 11
ATOM 20040 C CA . ALA B 1 36 ? 7.481 -23.822 -7.053 1.00 1.00 236 ALA B CA 11
ATOM 20041 C C . ALA B 1 36 ? 8.068 -23.024 -8.215 1.00 1.00 236 ALA B C 11
ATOM 20042 O O . ALA B 1 36 ? 8.159 -23.531 -9.332 1.00 1.00 236 ALA B O 11
ATOM 20049 N N . SER B 1 37 ? 8.453 -21.781 -7.973 1.00 1.00 237 SER B N 11
ATOM 20050 C CA . SER B 1 37 ? 9.014 -20.962 -9.044 1.00 1.00 237 SER B CA 11
ATOM 20051 C C . SER B 1 37 ? 10.209 -20.151 -8.558 1.00 1.00 237 SER B C 11
ATOM 20052 O O . SER B 1 37 ? 10.162 -19.534 -7.490 1.00 1.00 237 SER B O 11
ATOM 20060 N N . LYS B 1 38 ? 11.262 -20.131 -9.369 1.00 1.00 238 LYS B N 11
ATOM 20061 C CA . LYS B 1 38 ? 12.475 -19.407 -9.033 1.00 1.00 238 LYS B CA 11
ATOM 20062 C C . LYS B 1 38 ? 12.204 -17.914 -8.950 1.00 1.00 238 LYS B C 11
ATOM 20063 O O . LYS B 1 38 ? 12.733 -17.221 -8.083 1.00 1.00 238 LYS B O 11
ATOM 20082 N N . GLN B 1 39 ? 11.356 -17.434 -9.852 1.00 1.00 239 GLN B N 11
ATOM 20083 C CA . GLN B 1 39 ? 10.993 -16.029 -9.892 1.00 1.00 239 GLN B CA 11
ATOM 20084 C C . GLN B 1 39 ? 10.349 -15.616 -8.579 1.00 1.00 239 GLN B C 11
ATOM 20085 O O . GLN B 1 39 ? 10.722 -14.602 -7.990 1.00 1.00 239 GLN B O 11
ATOM 20099 N N . LYS B 1 40 ? 9.464 -16.476 -8.073 1.00 1.00 240 LYS B N 11
ATOM 20100 C CA . LYS B 1 40 ? 8.743 -16.205 -6.835 1.00 1.00 240 LYS B CA 11
ATOM 20101 C C . LYS B 1 40 ? 9.711 -16.065 -5.664 1.00 1.00 240 LYS B C 11
ATOM 20102 O O . LYS B 1 40 ? 9.527 -15.202 -4.806 1.00 1.00 240 LYS B O 11
ATOM 20121 N N . ALA B 1 41 ? 10.730 -16.918 -5.627 1.00 1.00 241 ALA B N 11
ATOM 20122 C CA . ALA B 1 41 ? 11.744 -16.840 -4.585 1.00 1.00 241 ALA B CA 11
ATOM 20123 C C . ALA B 1 41 ? 12.410 -15.474 -4.614 1.00 1.00 241 ALA B C 11
ATOM 20124 O O . ALA B 1 41 ? 12.508 -14.786 -3.593 1.00 1.00 241 ALA B O 11
ATOM 20131 N N . LYS B 1 42 ? 12.771 -15.042 -5.811 1.00 1.00 242 LYS B N 11
ATOM 20132 C CA . LYS B 1 42 ? 13.403 -13.754 -5.982 1.00 1.00 242 LYS B CA 11
ATOM 20133 C C . LYS B 1 42 ? 12.455 -12.630 -5.601 1.00 1.00 242 LYS B C 11
ATOM 20134 O O . LYS B 1 42 ? 12.876 -11.643 -5.009 1.00 1.00 242 LYS B O 11
ATOM 20153 N N . GLN B 1 43 ? 11.168 -12.810 -5.881 1.00 1.00 243 GLN B N 11
ATOM 20154 C CA . GLN B 1 43 ? 10.172 -11.811 -5.499 1.00 1.00 243 GLN B CA 11
ATOM 20155 C C . GLN B 1 43 ? 10.144 -11.667 -3.980 1.00 1.00 243 GLN B C 11
ATOM 20156 O O . GLN B 1 43 ? 9.820 -10.600 -3.459 1.00 1.00 243 GLN B O 11
ATOM 20170 N N . GLY B 1 44 ? 10.478 -12.748 -3.272 1.00 1.00 244 GLY B N 11
ATOM 20171 C CA . GLY B 1 44 ? 10.523 -12.691 -1.829 1.00 1.00 244 GLY B CA 11
ATOM 20172 C C . GLY B 1 44 ? 11.627 -11.765 -1.386 1.00 1.00 244 GLY B C 11
ATOM 20173 O O . GLY B 1 44 ? 11.439 -10.931 -0.500 1.00 1.00 244 GLY B O 11
ATOM 20177 N N . ILE B 1 45 ? 12.768 -11.887 -2.055 1.00 1.00 245 ILE B N 11
ATOM 20178 C CA . ILE B 1 45 ? 13.917 -11.036 -1.796 1.00 1.00 245 ILE B CA 11
ATOM 20179 C C . ILE B 1 45 ? 13.582 -9.583 -2.127 1.00 1.00 245 ILE B C 11
ATOM 20180 O O . ILE B 1 45 ? 13.902 -8.669 -1.374 1.00 1.00 245 ILE B O 11
ATOM 20196 N N . GLU B 1 46 ? 12.927 -9.373 -3.262 1.00 1.00 246 GLU B N 11
ATOM 20197 C CA . GLU B 1 46 ? 12.547 -8.024 -3.666 1.00 1.00 246 GLU B CA 11
ATOM 20198 C C . GLU B 1 46 ? 11.591 -7.420 -2.652 1.00 1.00 246 GLU B C 11
ATOM 20199 O O . GLU B 1 46 ? 11.715 -6.250 -2.281 1.00 1.00 246 GLU B O 11
ATOM 20211 N N . SER B 1 47 ? 10.669 -8.234 -2.180 1.00 1.00 247 SER B N 11
ATOM 20212 C CA . SER B 1 47 ? 9.723 -7.798 -1.177 1.00 1.00 247 SER B CA 11
ATOM 20213 C C . SER B 1 47 ? 10.439 -7.483 0.131 1.00 1.00 247 SER B C 11
ATOM 20214 O O . SER B 1 47 ? 10.106 -6.512 0.806 1.00 1.00 247 SER B O 11
ATOM 20222 N N . VAL B 1 48 ? 11.489 -8.240 0.444 1.00 1.00 248 VAL B N 11
ATOM 20223 C CA . VAL B 1 48 ? 12.186 -8.047 1.703 1.00 1.00 248 VAL B CA 11
ATOM 20224 C C . VAL B 1 48 ? 13.034 -6.773 1.656 1.00 1.00 248 VAL B C 11
ATOM 20225 O O . VAL B 1 48 ? 12.970 -5.960 2.562 1.00 1.00 248 VAL B O 11
ATOM 20238 N N . LYS B 1 49 ? 13.717 -6.529 0.543 1.00 1.00 249 LYS B N 11
ATOM 20239 C CA . LYS B 1 49 ? 14.583 -5.360 0.422 1.00 1.00 249 LYS B CA 11
ATOM 20240 C C . LYS B 1 49 ? 13.783 -4.063 0.388 1.00 1.00 249 LYS B C 11
ATOM 20241 O O . LYS B 1 49 ? 14.341 -2.973 0.500 1.00 1.00 249 LYS B O 11
ATOM 20260 N N . ARG B 1 50 ? 12.477 -4.195 0.227 1.00 1.00 250 ARG B N 11
ATOM 20261 C CA . ARG B 1 50 ? 11.589 -3.051 0.141 1.00 1.00 250 ARG B CA 11
ATOM 20262 C C . ARG B 1 50 ? 10.796 -2.863 1.443 1.00 1.00 250 ARG B C 11
ATOM 20263 O O . ARG B 1 50 ? 10.095 -1.868 1.615 1.00 1.00 250 ARG B O 11
ATOM 20284 N N . ASN B 1 51 ? 10.945 -3.808 2.370 1.00 1.00 251 ASN B N 11
ATOM 20285 C CA . ASN B 1 51 ? 10.192 -3.784 3.632 1.00 1.00 251 ASN B CA 11
ATOM 20286 C C . ASN B 1 51 ? 11.096 -3.967 4.838 1.00 1.00 251 ASN B C 11
ATOM 20287 O O . ASN B 1 51 ? 10.919 -3.308 5.853 1.00 1.00 251 ASN B O 11
ATOM 20298 N N . ALA B 1 52 ? 12.076 -4.844 4.704 1.00 1.00 252 ALA B N 11
ATOM 20299 C CA . ALA B 1 52 ? 13.008 -5.157 5.784 1.00 1.00 252 ALA B CA 11
ATOM 20300 C C . ALA B 1 52 ? 13.718 -3.916 6.324 1.00 1.00 252 ALA B C 11
ATOM 20301 O O . ALA B 1 52 ? 13.712 -3.699 7.532 1.00 1.00 252 ALA B O 11
ATOM 20308 N N . PRO B 1 53 ? 14.314 -3.056 5.462 1.00 1.00 253 PRO B N 11
ATOM 20309 C CA . PRO B 1 53 ? 15.040 -1.876 5.942 1.00 1.00 253 PRO B CA 11
ATOM 20310 C C . PRO B 1 53 ? 14.149 -0.888 6.706 1.00 1.00 253 PRO B C 11
ATOM 20311 O O . PRO B 1 53 ? 14.651 -0.074 7.483 1.00 1.00 253 PRO B O 11
ATOM 20322 N N . ASP B 1 54 ? 12.830 -1.017 6.553 1.00 1.00 254 ASP B N 11
ATOM 20323 C CA . ASP B 1 54 ? 11.895 -0.096 7.209 1.00 1.00 254 ASP B CA 11
ATOM 20324 C C . ASP B 1 54 ? 11.161 -0.759 8.359 1.00 1.00 254 ASP B C 11
ATOM 20325 O O . ASP B 1 54 ? 10.786 -0.112 9.334 1.00 1.00 254 ASP B O 11
ATOM 20334 N N . ALA B 1 55 ? 10.979 -2.054 8.233 1.00 1.00 255 ALA B N 11
ATOM 20335 C CA . ALA B 1 55 ? 10.226 -2.841 9.193 1.00 1.00 255 ALA B CA 11
ATOM 20336 C C . ALA B 1 55 ? 10.790 -2.784 10.605 1.00 1.00 255 ALA B C 11
ATOM 20337 O O . ALA B 1 55 ? 12.004 -2.858 10.828 1.00 1.00 255 ALA B O 11
ATOM 20344 N N . ASP B 1 56 ? 9.869 -2.625 11.542 1.00 1.00 256 ASP B N 11
ATOM 20345 C CA . ASP B 1 56 ? 10.173 -2.591 12.965 1.00 1.00 256 ASP B CA 11
ATOM 20346 C C . ASP B 1 56 ? 10.022 -3.974 13.567 1.00 1.00 256 ASP B C 11
ATOM 20347 O O . ASP B 1 56 ? 9.115 -4.715 13.199 1.00 1.00 256 ASP B O 11
ATOM 20356 N N . VAL B 1 57 ? 10.915 -4.323 14.476 1.00 1.00 257 VAL B N 11
ATOM 20357 C CA . VAL B 1 57 ? 10.856 -5.611 15.152 1.00 1.00 257 VAL B CA 11
ATOM 20358 C C . VAL B 1 57 ? 9.998 -5.563 16.410 1.00 1.00 257 VAL B C 11
ATOM 20359 O O . VAL B 1 57 ? 10.080 -4.628 17.211 1.00 1.00 257 VAL B O 11
ATOM 20372 N N . ILE B 1 58 ? 9.135 -6.564 16.531 1.00 1.00 258 ILE B N 11
ATOM 20373 C CA . ILE B 1 58 ? 8.264 -6.720 17.682 1.00 1.00 258 ILE B CA 11
ATOM 20374 C C . ILE B 1 58 ? 8.572 -8.049 18.362 1.00 1.00 258 ILE B C 11
ATOM 20375 O O . ILE B 1 58 ? 8.989 -9.007 17.709 1.00 1.00 258 ILE B O 11
ATOM 20391 N N . GLU B 1 59 ? 8.436 -8.084 19.671 1.00 1.00 259 GLU B N 11
ATOM 20392 C CA . GLU B 1 59 ? 8.647 -9.301 20.427 1.00 1.00 259 GLU B CA 11
ATOM 20393 C C . GLU B 1 59 ? 7.331 -10.072 20.512 1.00 1.00 259 GLU B C 11
ATOM 20394 O O . GLU B 1 59 ? 6.412 -9.672 21.227 1.00 1.00 259 GLU B O 11
ATOM 20406 N N . ALA B 1 60 ? 7.229 -11.136 19.720 1.00 1.00 260 ALA B N 11
ATOM 20407 C CA . ALA B 1 60 ? 6.014 -11.929 19.626 1.00 1.00 260 ALA B CA 11
ATOM 20408 C C . ALA B 1 60 ? 5.943 -12.988 20.715 1.00 1.00 260 ALA B C 11
ATOM 20409 O O . ALA B 1 60 ? 5.115 -12.831 21.633 1.00 1.00 260 ALA B O 11
ATOM 20417 N N . MET A 1 1 ? 5.777 4.199 4.034 1.00 1.00 101 MET A N 12
ATOM 20418 C CA . MET A 1 1 ? 5.941 3.590 2.693 1.00 1.00 101 MET A CA 12
ATOM 20419 C C . MET A 1 1 ? 5.463 2.144 2.669 1.00 1.00 101 MET A C 12
ATOM 20420 O O . MET A 1 1 ? 4.480 1.815 2.011 1.00 1.00 101 MET A O 12
ATOM 20436 N N . ASN A 1 2 ? 6.171 1.284 3.384 1.00 1.00 102 ASN A N 12
ATOM 20437 C CA . ASN A 1 2 ? 5.880 -0.142 3.373 1.00 1.00 102 ASN A CA 12
ATOM 20438 C C . ASN A 1 2 ? 4.863 -0.532 4.432 1.00 1.00 102 ASN A C 12
ATOM 20439 O O . ASN A 1 2 ? 4.522 0.256 5.314 1.00 1.00 102 ASN A O 12
ATOM 20450 N N . LYS A 1 3 ? 4.387 -1.760 4.320 1.00 1.00 103 LYS A N 12
ATOM 20451 C CA . LYS A 1 3 ? 3.519 -2.343 5.322 1.00 1.00 10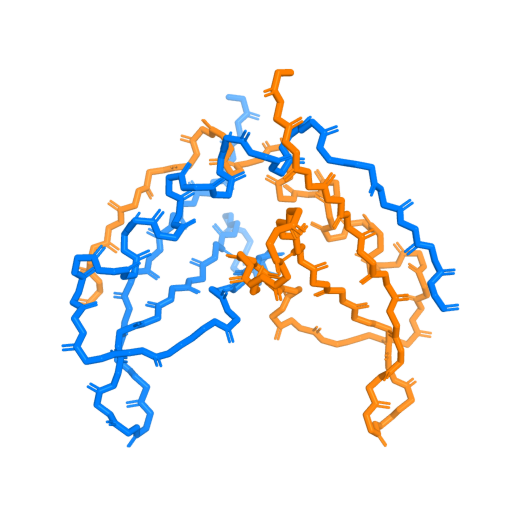3 LYS A CA 12
ATOM 20452 C C . LYS A 1 3 ? 4.066 -3.723 5.640 1.00 1.00 103 LYS A C 12
ATOM 20453 O O . LYS A 1 3 ? 3.770 -4.705 4.948 1.00 1.00 103 LYS A O 12
ATOM 20472 N N . ALA A 1 4 ? 4.833 -3.782 6.715 1.00 1.00 104 ALA A N 12
ATOM 20473 C CA . ALA A 1 4 ? 5.487 -4.997 7.160 1.00 1.00 104 ALA A CA 12
ATOM 20474 C C . ALA A 1 4 ? 6.157 -4.738 8.494 1.00 1.00 104 ALA A C 12
ATOM 20475 O O . ALA A 1 4 ? 6.305 -3.586 8.898 1.00 1.00 104 ALA A O 12
ATOM 20482 N N . HIS A 1 5 ? 6.593 -5.794 9.154 1.00 1.00 105 HIS A N 12
ATOM 20483 C CA . HIS A 1 5 ? 7.235 -5.664 10.455 1.00 1.00 105 HIS A CA 12
ATOM 20484 C C . HIS A 1 5 ? 7.823 -6.998 10.889 1.00 1.00 105 HIS A C 12
ATOM 20485 O O . HIS A 1 5 ? 7.335 -8.054 10.492 1.00 1.00 105 HIS A O 12
ATOM 20500 N N . PHE A 1 6 ? 8.878 -6.934 11.677 1.00 1.00 106 PHE A N 12
ATOM 20501 C CA . PHE A 1 6 ? 9.532 -8.123 12.197 1.00 1.00 106 PHE A CA 12
ATOM 20502 C C . PHE A 1 6 ? 8.904 -8.562 13.509 1.00 1.00 106 PHE A C 12
ATOM 20503 O O . PHE A 1 6 ? 8.419 -7.736 14.278 1.00 1.00 106 PHE A O 12
ATOM 20520 N N . GLU A 1 7 ? 8.948 -9.860 13.767 1.00 1.00 107 GLU A N 12
ATOM 20521 C CA . GLU A 1 7 ? 8.413 -10.429 14.999 1.00 1.00 107 GLU A CA 12
ATOM 20522 C C . GLU A 1 7 ? 9.324 -11.541 15.506 1.00 1.00 107 GLU A C 12
ATOM 20523 O O . GLU A 1 7 ? 9.585 -12.506 14.791 1.00 1.00 107 GLU A O 12
ATOM 20535 N N . VAL A 1 8 ? 9.851 -11.363 16.712 1.00 1.00 108 VAL A N 12
ATOM 20536 C CA . VAL A 1 8 ? 10.735 -12.344 17.335 1.00 1.00 108 VAL A CA 12
ATOM 20537 C C . VAL A 1 8 ? 9.928 -13.280 18.226 1.00 1.00 108 VAL A C 12
ATOM 20538 O O . VAL A 1 8 ? 9.160 -12.821 19.070 1.00 1.00 108 VAL A O 12
ATOM 20551 N N . PHE A 1 9 ? 10.150 -14.579 18.078 1.00 1.00 109 PHE A N 12
ATOM 20552 C CA . PHE A 1 9 ? 9.393 -15.576 18.823 1.00 1.00 109 PHE A CA 12
ATOM 20553 C C . PHE A 1 9 ? 10.295 -16.733 19.254 1.00 1.00 109 PHE A C 12
ATOM 20554 O O . PHE A 1 9 ? 11.484 -16.763 18.925 1.00 1.00 109 PHE A O 12
ATOM 20571 N N . VAL A 1 10 ? 9.703 -17.703 19.949 1.00 1.00 110 VAL A N 12
ATOM 20572 C CA . VAL A 1 10 ? 10.424 -18.878 20.426 1.00 1.00 110 VAL A CA 12
ATOM 20573 C C . VAL A 1 10 ? 10.159 -20.111 19.560 1.00 1.00 110 VAL A C 12
ATOM 20574 O O . VAL A 1 10 ? 9.022 -20.386 19.171 1.00 1.00 110 VAL A O 12
ATOM 20587 N N . ASP A 1 11 ? 11.225 -20.856 19.290 1.00 1.00 111 ASP A N 12
ATOM 20588 C CA . ASP A 1 11 ? 11.157 -22.056 18.474 1.00 1.00 111 ASP A CA 12
ATOM 20589 C C . ASP A 1 11 ? 10.701 -23.238 19.324 1.00 1.00 111 ASP A C 12
ATOM 20590 O O . ASP A 1 11 ? 10.567 -23.125 20.542 1.00 1.00 111 ASP A O 12
ATOM 20599 N N . ALA A 1 12 ? 10.596 -24.401 18.702 1.00 1.00 112 ALA A N 12
ATOM 20600 C CA . ALA A 1 12 ? 10.169 -25.608 19.394 1.00 1.00 112 ALA A CA 12
ATOM 20601 C C . ALA A 1 12 ? 11.224 -26.083 20.389 1.00 1.00 112 ALA A C 12
ATOM 20602 O O . ALA A 1 12 ? 10.953 -26.924 21.241 1.00 1.00 112 ALA A O 12
ATOM 20609 N N . ALA A 1 13 ? 12.419 -25.513 20.292 1.00 1.00 113 ALA A N 12
ATOM 20610 C CA . ALA A 1 13 ? 13.526 -25.899 21.154 1.00 1.00 113 ALA A CA 12
ATOM 20611 C C . ALA A 1 13 ? 13.925 -24.770 22.104 1.00 1.00 113 ALA A C 12
ATOM 20612 O O . ALA A 1 13 ? 15.042 -24.753 22.625 1.00 1.00 113 ALA A O 12
ATOM 20619 N N . ASP A 1 14 ? 12.997 -23.827 22.302 1.00 1.00 114 ASP A N 12
ATOM 20620 C CA . ASP A 1 14 ? 13.173 -22.692 23.225 1.00 1.00 114 ASP A CA 12
ATOM 20621 C C . ASP A 1 14 ? 14.172 -21.699 22.686 1.00 1.00 114 ASP A C 12
ATOM 20622 O O . ASP A 1 14 ? 14.873 -21.020 23.438 1.00 1.00 114 ASP A O 12
ATOM 20631 N N . LYS A 1 15 ? 14.163 -21.549 21.384 1.00 1.00 115 LYS A N 12
ATOM 20632 C CA . LYS A 1 15 ? 15.125 -20.703 20.719 1.00 1.00 115 LYS A CA 12
ATOM 20633 C C . LYS A 1 15 ? 14.480 -19.454 20.198 1.00 1.00 115 LYS A C 12
ATOM 20634 O O . LYS A 1 15 ? 13.325 -19.458 19.821 1.00 1.00 115 LYS A O 12
ATOM 20653 N N . TYR A 1 16 ? 15.264 -18.425 20.083 1.00 1.00 116 TYR A N 12
ATOM 20654 C CA . TYR A 1 16 ? 14.761 -17.143 19.640 1.00 1.00 116 TYR A CA 12
ATOM 20655 C C . TYR A 1 16 ? 14.995 -16.962 18.156 1.00 1.00 116 TYR A C 12
ATOM 20656 O O . TYR A 1 16 ? 16.132 -17.008 17.679 1.00 1.00 116 TYR A O 12
ATOM 20674 N N . ARG A 1 17 ? 13.903 -16.820 17.425 1.00 1.00 117 ARG A N 12
ATOM 20675 C CA . ARG A 1 17 ? 13.954 -16.628 15.990 1.00 1.00 117 ARG A CA 12
ATOM 20676 C C . ARG A 1 17 ? 13.025 -15.490 15.620 1.00 1.00 117 ARG A C 12
ATOM 20677 O O . ARG A 1 17 ? 12.375 -14.924 16.494 1.00 1.00 117 ARG A O 12
ATOM 20698 N N . TRP A 1 18 ? 12.937 -15.165 14.341 1.00 1.00 118 TRP A N 12
ATOM 20699 C CA . TRP A 1 18 ? 12.053 -14.103 13.908 1.00 1.00 118 TRP A CA 12
ATOM 20700 C C . TRP A 1 18 ? 11.532 -14.324 12.508 1.00 1.00 118 TRP A C 12
ATOM 20701 O O . TRP A 1 18 ? 11.999 -15.202 11.781 1.00 1.00 118 TRP A O 12
ATOM 20722 N N . ARG A 1 19 ? 10.572 -13.488 12.142 1.00 1.00 119 ARG A N 12
ATOM 20723 C CA . ARG A 1 19 ? 9.904 -13.562 10.866 1.00 1.00 119 ARG A CA 12
ATOM 20724 C C . ARG A 1 19 ? 9.486 -12.185 10.403 1.00 1.00 119 ARG A C 12
ATOM 20725 O O . ARG A 1 19 ? 9.126 -11.337 11.218 1.00 1.00 119 ARG A O 12
ATOM 20746 N N . LEU A 1 20 ? 9.602 -11.942 9.109 1.00 1.00 120 LEU A N 12
ATOM 20747 C CA . LEU A 1 20 ? 9.130 -10.699 8.533 1.00 1.00 120 LEU A CA 12
ATOM 20748 C C . LEU A 1 20 ? 7.808 -10.987 7.855 1.00 1.00 120 LEU A C 12
ATOM 20749 O O . LEU A 1 20 ? 7.709 -11.917 7.054 1.00 1.00 120 LEU A O 12
ATOM 20765 N N . VAL A 1 21 ? 6.806 -10.187 8.151 1.00 1.00 121 VAL A N 12
ATOM 20766 C CA . VAL A 1 21 ? 5.472 -10.432 7.631 1.00 1.00 121 VAL A CA 12
ATOM 20767 C C . VAL A 1 21 ? 4.895 -9.169 7.014 1.00 1.00 121 VAL A C 12
ATOM 20768 O O . VAL A 1 21 ? 5.056 -8.077 7.567 1.00 1.00 121 VAL A O 12
ATOM 20781 N N . HIS A 1 22 ? 4.300 -9.308 5.831 1.00 1.00 122 HIS A N 12
ATOM 20782 C CA . HIS A 1 22 ? 3.653 -8.182 5.171 1.00 1.00 122 HIS A CA 12
ATOM 20783 C C . HIS A 1 22 ? 2.252 -8.030 5.745 1.00 1.00 122 HIS A C 12
ATOM 20784 O O . HIS A 1 22 ? 1.779 -8.913 6.453 1.00 1.00 122 HIS A O 12
ATOM 20799 N N . ASP A 1 23 ? 1.573 -6.958 5.375 1.00 1.00 123 ASP A N 12
ATOM 20800 C CA . ASP A 1 23 ? 0.195 -6.719 5.830 1.00 1.00 123 ASP A CA 12
ATOM 20801 C C . ASP A 1 23 ? -0.739 -7.879 5.457 1.00 1.00 123 ASP A C 12
ATOM 20802 O O . ASP A 1 23 ? -1.692 -8.177 6.171 1.00 1.00 123 ASP A O 12
ATOM 20811 N N . ASN A 1 24 ? -0.435 -8.542 4.343 1.00 1.00 124 ASN A N 12
ATOM 20812 C CA . ASN A 1 24 ? -1.266 -9.643 3.843 1.00 1.00 124 ASN A CA 12
ATOM 20813 C C . ASN A 1 24 ? -1.174 -10.833 4.783 1.00 1.00 124 ASN A C 12
ATOM 20814 O O . ASN A 1 24 ? -2.117 -11.602 4.931 1.00 1.00 124 ASN A O 12
ATOM 20825 N N . GLY A 1 25 ? 0.002 -10.993 5.373 1.00 1.00 125 GLY A N 12
ATOM 20826 C CA . GLY A 1 25 ? 0.228 -12.079 6.311 1.00 1.00 125 GLY A CA 12
ATOM 20827 C C . GLY A 1 25 ? 1.194 -13.114 5.772 1.00 1.00 125 GLY A C 12
ATOM 20828 O O . GLY A 1 25 ? 1.332 -14.204 6.331 1.00 1.00 125 GLY A O 12
ATOM 20832 N N . ASN A 1 26 ? 1.856 -12.771 4.681 1.00 1.00 126 ASN A N 12
ATOM 20833 C CA . ASN A 1 26 ? 2.833 -13.658 4.061 1.00 1.00 126 ASN A CA 12
ATOM 20834 C C . ASN A 1 26 ? 4.214 -13.441 4.645 1.00 1.00 126 ASN A C 12
ATOM 20835 O O . ASN A 1 26 ? 4.604 -12.299 4.929 1.00 1.00 126 ASN A O 12
ATOM 20846 N N . ILE A 1 27 ? 4.944 -14.533 4.809 1.00 1.00 127 ILE A N 12
ATOM 20847 C CA . ILE A 1 27 ? 6.295 -14.478 5.335 1.00 1.00 127 ILE A CA 12
ATOM 20848 C C . ILE A 1 27 ? 7.247 -14.015 4.251 1.00 1.00 127 ILE A C 12
ATOM 20849 O O . ILE A 1 27 ? 7.351 -14.625 3.191 1.00 1.00 127 ILE A O 12
ATOM 20865 N N . LEU A 1 28 ? 7.875 -12.886 4.502 1.00 1.00 128 LEU A N 12
ATOM 20866 C CA . LEU A 1 28 ? 8.799 -12.295 3.559 1.00 1.00 128 LEU A CA 12
ATOM 20867 C C . LEU A 1 28 ? 10.193 -12.822 3.823 1.00 1.00 128 LEU A C 12
ATOM 20868 O O . LEU A 1 28 ? 10.974 -13.061 2.904 1.00 1.00 128 LEU A O 12
ATOM 20884 N N . ALA A 1 29 ? 10.508 -12.943 5.106 1.00 1.00 129 ALA A N 12
ATOM 20885 C CA . ALA A 1 29 ? 11.792 -13.475 5.527 1.00 1.00 129 ALA A CA 12
ATOM 20886 C C . ALA A 1 29 ? 11.715 -14.125 6.907 1.00 1.00 129 ALA A C 12
ATOM 20887 O O . ALA A 1 29 ? 10.762 -13.917 7.662 1.00 1.00 129 ALA A O 12
ATOM 20894 N N . ASP A 1 30 ? 12.740 -14.900 7.213 1.00 1.00 130 ASP A N 12
ATOM 20895 C CA . ASP A 1 30 ? 12.870 -15.627 8.469 1.00 1.00 130 ASP A CA 12
ATOM 20896 C C . ASP A 1 30 ? 14.307 -15.502 8.960 1.00 1.00 130 ASP A C 12
ATOM 20897 O O . ASP A 1 30 ? 15.198 -15.220 8.164 1.00 1.00 130 ASP A O 12
ATOM 20906 N N . SER A 1 31 ? 14.512 -15.618 10.267 1.00 1.00 131 SER A N 12
ATOM 20907 C CA . SER A 1 31 ? 15.852 -15.483 10.854 1.00 1.00 131 SER A CA 12
ATOM 20908 C C . SER A 1 31 ? 16.865 -16.445 10.236 1.00 1.00 131 SER A C 12
ATOM 20909 O O . SER A 1 31 ? 18.022 -16.089 10.030 1.00 1.00 131 SER A O 12
ATOM 20917 N N . GLY A 1 32 ? 16.444 -17.679 10.002 1.00 1.00 132 GLY A N 12
ATOM 20918 C CA . GLY A 1 32 ? 17.342 -18.684 9.472 1.00 1.00 132 GLY A CA 12
ATOM 20919 C C . GLY A 1 32 ? 18.167 -19.324 10.570 1.00 1.00 132 GLY A C 12
ATOM 20920 O O . GLY A 1 32 ? 18.482 -20.513 10.513 1.00 1.00 132 GLY A O 12
ATOM 20924 N N . GLU A 1 33 ? 18.531 -18.520 11.560 1.00 1.00 133 GLU A N 12
ATOM 20925 C CA . GLU A 1 33 ? 19.294 -18.990 12.707 1.00 1.00 133 GLU A CA 12
ATOM 20926 C C . GLU A 1 33 ? 18.373 -19.354 13.869 1.00 1.00 133 GLU A C 12
ATOM 20927 O O . GLU A 1 33 ? 17.165 -19.101 13.831 1.00 1.00 133 GLU A O 12
ATOM 20939 N N . GLY A 1 34 ? 18.979 -19.892 14.920 1.00 1.00 134 GLY A N 12
ATOM 20940 C CA . GLY A 1 34 ? 18.259 -20.252 16.125 1.00 1.00 134 GLY A CA 12
ATOM 20941 C C . GLY A 1 34 ? 19.208 -20.385 17.297 1.00 1.00 134 GLY A C 12
ATOM 20942 O O . GLY A 1 34 ? 20.175 -21.142 17.228 1.00 1.00 134 GLY A O 12
ATOM 20946 N N . TYR A 1 35 ? 18.947 -19.641 18.367 1.00 1.00 135 TYR A N 12
ATOM 20947 C CA . TYR A 1 35 ? 19.819 -19.642 19.540 1.00 1.00 135 TYR A CA 12
ATOM 20948 C C . TYR A 1 35 ? 18.991 -19.461 20.794 1.00 1.00 135 TYR A C 12
ATOM 20949 O O . TYR A 1 35 ? 17.786 -19.247 20.715 1.00 1.00 135 TYR A O 12
ATOM 20967 N N . ALA A 1 36 ? 19.660 -19.455 21.938 1.00 1.00 136 ALA A N 12
ATOM 20968 C CA . ALA A 1 36 ? 18.984 -19.321 23.221 1.00 1.00 136 ALA A CA 12
ATOM 20969 C C . ALA A 1 36 ? 18.989 -17.875 23.716 1.00 1.00 136 ALA A C 12
ATOM 20970 O O . ALA A 1 36 ? 18.611 -17.608 24.857 1.00 1.00 136 ALA A O 12
ATOM 20977 N N . SER A 1 37 ? 19.408 -16.940 22.867 1.00 1.00 137 SER A N 12
ATOM 20978 C CA . SER A 1 37 ? 19.438 -15.539 23.267 1.00 1.00 137 SER A CA 12
ATOM 20979 C C . SER A 1 37 ? 18.508 -14.690 22.411 1.00 1.00 137 SER A C 12
ATOM 20980 O O . SER A 1 37 ? 18.619 -14.645 21.177 1.00 1.00 137 SER A O 12
ATOM 20988 N N . LYS A 1 38 ? 17.676 -13.930 23.094 1.00 1.00 138 LYS A N 12
ATOM 20989 C CA . LYS A 1 38 ? 16.711 -13.053 22.455 1.00 1.00 138 LYS A CA 12
ATOM 20990 C C . LYS A 1 38 ? 17.422 -11.899 21.774 1.00 1.00 138 LYS A C 12
ATOM 20991 O O . LYS A 1 38 ? 16.973 -11.389 20.748 1.00 1.00 138 LYS A O 12
ATOM 21010 N N . GLN A 1 39 ? 18.540 -11.489 22.357 1.00 1.00 139 GLN A N 12
ATOM 21011 C CA . GLN A 1 39 ? 19.323 -10.402 21.806 1.00 1.00 139 GLN A CA 12
ATOM 21012 C C . GLN A 1 39 ? 19.848 -10.781 20.428 1.00 1.00 139 GLN A C 12
ATOM 21013 O O . GLN A 1 39 ? 19.699 -10.024 19.472 1.00 1.00 139 GLN A O 12
ATOM 21027 N N . LYS A 1 40 ? 20.363 -12.006 20.320 1.00 1.00 140 LYS A N 12
ATOM 21028 C CA . LYS A 1 40 ? 20.923 -12.500 19.070 1.00 1.00 140 LYS A CA 12
ATOM 21029 C C . LYS A 1 40 ? 19.866 -12.519 17.979 1.00 1.00 140 LYS A C 12
ATOM 21030 O O . LYS A 1 40 ? 20.172 -12.271 16.810 1.00 1.00 140 LYS A O 12
ATOM 21049 N N . ALA A 1 41 ? 18.634 -12.856 18.349 1.00 1.00 141 ALA A N 12
ATOM 21050 C CA . ALA A 1 41 ? 17.542 -12.838 17.386 1.00 1.00 141 ALA A CA 12
ATOM 21051 C C . ALA A 1 41 ? 17.409 -11.451 16.778 1.00 1.00 141 ALA A C 12
ATOM 21052 O O . ALA A 1 41 ? 17.447 -11.282 15.553 1.00 1.00 141 ALA A O 12
ATOM 21059 N N . LYS A 1 42 ? 17.368 -10.450 17.640 1.00 1.00 142 LYS A N 12
ATOM 21060 C CA . LYS A 1 42 ? 17.250 -9.079 17.196 1.00 1.00 142 LYS A CA 12
ATOM 21061 C C . LYS A 1 42 ? 18.474 -8.647 16.409 1.00 1.00 142 LYS A C 12
ATOM 21062 O O . LYS A 1 42 ? 18.352 -7.941 15.411 1.00 1.00 142 LYS A O 12
ATOM 21081 N N . GLN A 1 43 ? 19.651 -9.115 16.823 1.00 1.00 143 GLN A N 12
ATOM 21082 C CA . GLN A 1 43 ? 20.875 -8.792 16.101 1.00 1.00 143 GLN A CA 12
ATOM 21083 C C . GLN A 1 43 ? 20.795 -9.335 14.678 1.00 1.00 143 GLN A C 12
ATOM 21084 O O . GLN A 1 43 ? 21.408 -8.787 13.766 1.00 1.00 143 GLN A O 12
ATOM 21098 N N . GLY A 1 44 ? 20.021 -10.407 14.493 1.00 1.00 144 GLY A N 12
ATOM 21099 C CA . GLY A 1 44 ? 19.847 -10.969 13.172 1.00 1.00 144 GLY A CA 12
ATOM 21100 C C . GLY A 1 44 ? 19.087 -10.007 12.297 1.00 1.00 144 GLY A C 12
ATOM 21101 O O . GLY A 1 44 ? 19.463 -9.754 11.154 1.00 1.00 144 GLY A O 12
ATOM 21105 N N . ILE A 1 45 ? 18.039 -9.428 12.870 1.00 1.00 145 ILE A N 12
ATOM 21106 C CA . ILE A 1 45 ? 17.235 -8.437 12.182 1.00 1.00 145 ILE A CA 12
ATOM 21107 C C . ILE A 1 45 ? 18.081 -7.209 11.865 1.00 1.00 145 ILE A C 12
ATOM 21108 O O . ILE A 1 45 ? 18.036 -6.670 10.762 1.00 1.00 145 ILE A O 12
ATOM 21124 N N . GLU A 1 46 ? 18.863 -6.774 12.842 1.00 1.00 146 GLU A N 12
ATOM 21125 C CA . GLU A 1 46 ? 19.738 -5.627 12.649 1.00 1.00 146 GLU A CA 12
ATOM 21126 C C . GLU A 1 46 ? 20.740 -5.907 11.541 1.00 1.00 146 GLU A C 12
ATOM 21127 O O . GLU A 1 46 ? 20.968 -5.073 10.664 1.00 1.00 146 GLU A O 12
ATOM 21139 N N . SER A 1 47 ? 21.303 -7.102 11.566 1.00 1.00 147 SER A N 12
ATOM 21140 C CA . SER A 1 47 ? 22.253 -7.514 10.555 1.00 1.00 147 SER A CA 12
ATOM 21141 C C . SER A 1 47 ? 21.589 -7.582 9.187 1.00 1.00 147 SER A C 12
ATOM 21142 O O . SER A 1 47 ? 22.194 -7.212 8.186 1.00 1.00 147 SER A O 12
ATOM 21150 N N . VAL A 1 48 ? 20.320 -7.978 9.142 1.00 1.00 148 VAL A N 12
ATOM 21151 C CA . VAL A 1 48 ? 19.647 -8.105 7.863 1.00 1.00 148 VAL A CA 12
ATOM 21152 C C . VAL A 1 48 ? 19.336 -6.715 7.305 1.00 1.00 148 VAL A C 12
ATOM 21153 O O . VAL A 1 48 ? 19.651 -6.427 6.164 1.00 1.00 148 VAL A O 12
ATOM 21166 N N . LYS A 1 49 ? 18.857 -5.810 8.155 1.00 1.00 149 LYS A N 12
ATOM 21167 C CA . LYS A 1 49 ? 18.534 -4.451 7.722 1.00 1.00 149 LYS A CA 12
ATOM 21168 C C . LYS A 1 49 ? 19.787 -3.668 7.335 1.00 1.00 149 LYS A C 12
ATOM 21169 O O . LYS A 1 49 ? 19.702 -2.592 6.751 1.00 1.00 149 LYS A O 12
ATOM 21188 N N . ARG A 1 50 ? 20.943 -4.220 7.674 1.00 1.00 150 ARG A N 12
ATOM 21189 C CA . ARG A 1 50 ? 22.217 -3.568 7.413 1.00 1.00 150 ARG A CA 12
ATOM 21190 C C . ARG A 1 50 ? 22.928 -4.219 6.219 1.00 1.00 150 ARG A C 12
ATOM 21191 O O . ARG A 1 50 ? 24.017 -3.800 5.830 1.00 1.00 150 ARG A O 12
ATOM 21212 N N . ASN A 1 51 ? 22.323 -5.268 5.658 1.00 1.00 151 ASN A N 12
ATOM 21213 C CA . ASN A 1 51 ? 22.945 -6.014 4.560 1.00 1.00 151 ASN A CA 12
ATOM 21214 C C . ASN A 1 51 ? 21.957 -6.354 3.459 1.00 1.00 151 ASN A C 12
ATOM 21215 O O . ASN A 1 51 ? 22.292 -6.294 2.284 1.00 1.00 151 ASN A O 12
ATOM 21226 N N . ALA A 1 52 ? 20.737 -6.668 3.849 1.00 1.00 152 ALA A N 12
ATOM 21227 C CA . ALA A 1 52 ? 19.685 -7.048 2.911 1.00 1.00 152 ALA A CA 12
ATOM 21228 C C . ALA A 1 52 ? 19.468 -5.996 1.822 1.00 1.00 152 ALA A C 12
ATOM 21229 O O . ALA A 1 52 ? 19.498 -6.340 0.645 1.00 1.00 152 ALA A O 12
ATOM 21236 N N . PRO A 1 53 ? 19.303 -4.691 2.168 1.00 1.00 153 PRO A N 12
ATOM 21237 C CA . PRO A 1 53 ? 19.045 -3.659 1.155 1.00 1.00 153 PRO A CA 12
ATOM 21238 C C . PRO A 1 53 ? 20.217 -3.458 0.183 1.00 1.00 153 PRO A C 12
ATOM 21239 O O . PRO A 1 53 ? 20.061 -2.825 -0.865 1.00 1.00 153 PRO A O 12
ATOM 21250 N N . ASP A 1 54 ? 21.366 -4.047 0.503 1.00 1.00 154 ASP A N 12
ATOM 21251 C CA . ASP A 1 54 ? 22.558 -3.915 -0.339 1.00 1.00 154 ASP A CA 12
ATOM 21252 C C . ASP A 1 54 ? 22.921 -5.237 -0.998 1.00 1.00 154 ASP A C 12
ATOM 21253 O O . ASP A 1 54 ? 23.603 -5.270 -2.024 1.00 1.00 154 ASP A O 12
ATOM 21262 N N . ALA A 1 55 ? 22.461 -6.313 -0.397 1.00 1.00 155 ALA A N 12
ATOM 21263 C CA . ALA A 1 55 ? 22.770 -7.662 -0.852 1.00 1.00 155 ALA A CA 12
ATOM 21264 C C . ALA A 1 55 ? 22.144 -8.001 -2.198 1.00 1.00 155 ALA A C 12
ATOM 21265 O O . ALA A 1 55 ? 20.985 -7.672 -2.479 1.00 1.00 155 ALA A O 12
ATOM 21272 N N . ASP A 1 56 ? 22.945 -8.658 -3.021 1.00 1.00 156 ASP A N 12
ATOM 21273 C CA . ASP A 1 56 ? 22.535 -9.077 -4.358 1.00 1.00 156 ASP A CA 12
ATOM 21274 C C . ASP A 1 56 ? 22.145 -10.545 -4.386 1.00 1.00 156 ASP A C 12
ATOM 21275 O O . ASP A 1 56 ? 22.609 -11.328 -3.564 1.00 1.00 156 ASP A O 12
ATOM 21284 N N . VAL A 1 57 ? 21.289 -10.899 -5.337 1.00 1.00 157 VAL A N 12
ATOM 21285 C CA . VAL A 1 57 ? 20.790 -12.267 -5.485 1.00 1.00 157 VAL A CA 12
ATOM 21286 C C . VAL A 1 57 ? 21.709 -13.120 -6.358 1.00 1.00 157 VAL A C 12
ATOM 21287 O O . VAL A 1 57 ? 22.137 -12.682 -7.425 1.00 1.00 157 VAL A O 12
ATOM 21300 N N . ILE A 1 58 ? 22.010 -14.330 -5.894 1.00 1.00 158 ILE A N 12
ATOM 21301 C CA . ILE A 1 58 ? 22.815 -15.268 -6.664 1.00 1.00 158 ILE A CA 12
ATOM 21302 C C . ILE A 1 58 ? 22.130 -16.631 -6.678 1.00 1.00 158 ILE A C 12
ATOM 21303 O O . ILE A 1 58 ? 21.432 -16.984 -5.731 1.00 1.00 158 ILE A O 12
ATOM 21319 N N . GLU A 1 59 ? 22.257 -17.356 -7.777 1.00 1.00 159 GLU A N 12
ATOM 21320 C CA . GLU A 1 59 ? 21.709 -18.701 -7.860 1.00 1.00 159 GLU A CA 12
ATOM 21321 C C . GLU A 1 59 ? 22.697 -19.680 -7.235 1.00 1.00 159 GLU A C 12
ATOM 21322 O O . GLU A 1 59 ? 23.848 -19.762 -7.663 1.00 1.00 159 GLU A O 12
ATOM 21334 N N . ALA A 1 60 ? 22.267 -20.359 -6.181 1.00 1.00 160 ALA A N 12
ATOM 21335 C CA . ALA A 1 60 ? 23.118 -21.317 -5.494 1.00 1.00 160 ALA A CA 12
ATOM 21336 C C . ALA A 1 60 ? 23.190 -22.634 -6.264 1.00 1.00 160 ALA A C 12
ATOM 21337 O O . ALA A 1 60 ? 24.268 -22.946 -6.814 1.00 1.00 160 ALA A O 12
ATOM 21345 N N . MET B 1 1 ? 27.295 -0.796 1.308 1.00 1.00 201 MET B N 12
ATOM 21346 C CA . MET B 1 1 ? 27.848 -0.451 2.647 1.00 1.00 201 MET B CA 12
ATOM 21347 C C . MET B 1 1 ? 28.127 -1.706 3.466 1.00 1.00 201 MET B C 12
ATOM 21348 O O . MET B 1 1 ? 28.408 -1.618 4.661 1.00 1.00 201 MET B O 12
ATOM 21364 N N . ASN B 1 2 ? 28.080 -2.867 2.829 1.00 1.00 202 ASN B N 12
ATOM 21365 C CA . ASN B 1 2 ? 28.213 -4.124 3.551 1.00 1.00 202 ASN B CA 12
ATOM 21366 C C . ASN B 1 2 ? 28.979 -5.172 2.772 1.00 1.00 202 ASN B C 12
ATOM 21367 O O . ASN B 1 2 ? 29.506 -4.916 1.688 1.00 1.00 202 ASN B O 12
ATOM 21378 N N . LYS B 1 3 ? 29.016 -6.356 3.370 1.00 1.00 203 LYS B N 12
ATOM 21379 C CA . LYS B 1 3 ? 29.571 -7.541 2.746 1.00 1.00 203 LYS B CA 12
ATOM 21380 C C . LYS B 1 3 ? 28.599 -8.688 3.023 1.00 1.00 203 LYS B C 12
ATOM 21381 O O . LYS B 1 3 ? 28.630 -9.308 4.097 1.00 1.00 203 LYS B O 12
ATOM 21400 N N . ALA B 1 4 ? 27.746 -8.966 2.044 1.00 1.00 204 ALA B N 12
ATOM 21401 C CA . ALA B 1 4 ? 26.719 -9.999 2.148 1.00 1.00 204 ALA B CA 12
ATOM 21402 C C . ALA B 1 4 ? 26.019 -10.147 0.811 1.00 1.00 204 ALA B C 12
ATOM 21403 O O . ALA B 1 4 ? 26.123 -9.266 -0.042 1.00 1.00 204 ALA B O 12
ATOM 21410 N N . HIS B 1 5 ? 25.242 -11.209 0.660 1.00 1.00 205 HIS B N 12
ATOM 21411 C CA . HIS B 1 5 ? 24.565 -11.465 -0.601 1.00 1.00 205 HIS B CA 12
ATOM 21412 C C . HIS B 1 5 ? 23.541 -12.578 -0.446 1.00 1.00 205 HIS B C 12
ATOM 21413 O O . HIS B 1 5 ? 23.687 -13.455 0.409 1.00 1.00 205 HIS B O 12
ATOM 21428 N N . PHE B 1 6 ? 22.485 -12.501 -1.236 1.00 1.00 206 PHE B N 12
ATOM 21429 C CA . PHE B 1 6 ? 21.422 -13.494 -1.220 1.00 1.00 206 PHE B CA 12
ATOM 21430 C C . PHE B 1 6 ? 21.762 -14.661 -2.129 1.00 1.00 206 PHE B C 12
ATOM 21431 O O . PHE B 1 6 ? 22.451 -14.497 -3.133 1.00 1.00 206 PHE B O 12
ATOM 21448 N N . GLU B 1 7 ? 21.244 -15.829 -1.787 1.00 1.00 207 GLU B N 12
ATOM 21449 C CA . GLU B 1 7 ? 21.479 -17.032 -2.565 1.00 1.00 207 GLU B CA 12
ATOM 21450 C C . GLU B 1 7 ? 20.214 -17.877 -2.639 1.00 1.00 207 GLU B C 12
ATOM 21451 O O . GLU B 1 7 ? 19.666 -18.272 -1.615 1.00 1.00 207 GLU B O 12
ATOM 21463 N N . VAL B 1 8 ? 19.742 -18.117 -3.855 1.00 1.00 208 VAL B N 12
ATOM 21464 C CA . VAL B 1 8 ? 18.530 -18.898 -4.086 1.00 1.00 208 VAL B CA 12
ATOM 21465 C C . VAL B 1 8 ? 18.874 -20.361 -4.345 1.00 1.00 208 VAL B C 12
ATOM 21466 O O . VAL B 1 8 ? 19.728 -20.664 -5.180 1.00 1.00 208 VAL B O 12
ATOM 21479 N N . PHE B 1 9 ? 18.154 -21.256 -3.681 1.00 1.00 209 PHE B N 12
ATOM 21480 C CA . PHE B 1 9 ? 18.405 -22.688 -3.787 1.00 1.00 209 PHE B CA 12
ATOM 21481 C C . PHE B 1 9 ? 17.081 -23.452 -3.828 1.00 1.00 209 PHE B C 12
ATOM 21482 O O . PHE B 1 9 ? 16.005 -22.851 -3.758 1.00 1.00 209 PHE B O 12
ATOM 21499 N N . VAL B 1 10 ? 17.169 -24.773 -3.899 1.00 1.00 210 VAL B N 12
ATOM 21500 C CA . VAL B 1 10 ? 15.987 -25.624 -3.953 1.00 1.00 210 VAL B CA 12
ATOM 21501 C C . VAL B 1 10 ? 15.768 -26.395 -2.655 1.00 1.00 210 VAL B C 12
ATOM 21502 O O . VAL B 1 10 ? 16.706 -26.948 -2.077 1.00 1.00 210 VAL B O 12
ATOM 21515 N N . ASP B 1 11 ? 14.508 -26.463 -2.236 1.00 1.00 211 ASP B N 12
ATOM 21516 C CA . ASP B 1 11 ? 14.126 -27.172 -1.024 1.00 1.00 211 ASP B CA 12
ATOM 21517 C C . ASP B 1 11 ? 14.024 -28.663 -1.311 1.00 1.00 211 ASP B C 12
ATOM 21518 O O . ASP B 1 11 ? 14.119 -29.087 -2.460 1.00 1.00 211 ASP B O 12
ATOM 21527 N N . ALA B 1 12 ? 13.712 -29.438 -0.289 1.00 1.00 212 ALA B N 12
ATOM 21528 C CA . ALA B 1 12 ? 13.615 -30.883 -0.428 1.00 1.00 212 ALA B CA 12
ATOM 21529 C C . ALA B 1 12 ? 12.440 -31.288 -1.314 1.00 1.00 212 ALA B C 12
ATOM 21530 O O . ALA B 1 12 ? 12.420 -32.386 -1.870 1.00 1.00 212 ALA B O 12
ATOM 21537 N N . ALA B 1 13 ? 11.496 -30.367 -1.487 1.00 1.00 213 ALA B N 12
ATOM 21538 C CA . ALA B 1 13 ? 10.290 -30.635 -2.265 1.00 1.00 213 ALA B CA 12
ATOM 21539 C C . ALA B 1 13 ? 10.333 -29.920 -3.605 1.00 1.00 213 ALA B C 12
ATOM 21540 O O . ALA B 1 13 ? 9.299 -29.695 -4.234 1.00 1.00 213 ALA B O 12
ATOM 21547 N N . ASP B 1 14 ? 11.546 -29.609 -4.047 1.00 1.00 214 ASP B N 12
ATOM 21548 C CA . ASP B 1 14 ? 11.773 -28.936 -5.320 1.00 1.00 214 ASP B CA 12
ATOM 21549 C C . ASP B 1 14 ? 11.140 -27.561 -5.323 1.00 1.00 214 ASP B C 12
ATOM 21550 O O . ASP B 1 14 ? 10.562 -27.124 -6.321 1.00 1.00 214 ASP B O 12
ATOM 21559 N N . LYS B 1 15 ? 11.272 -26.874 -4.199 1.00 1.00 215 LYS B N 12
ATOM 21560 C CA . LYS B 1 15 ? 10.763 -25.523 -4.067 1.00 1.00 215 LYS B CA 12
ATOM 21561 C C . LYS B 1 15 ? 11.919 -24.576 -4.194 1.00 1.00 215 LYS B C 12
ATOM 21562 O O . LYS B 1 15 ? 13.050 -24.955 -3.941 1.00 1.00 215 LYS B O 12
ATOM 21581 N N . TYR B 1 16 ? 11.635 -23.352 -4.528 1.00 1.00 216 TYR B N 12
ATOM 21582 C CA . TYR B 1 16 ? 12.668 -22.348 -4.649 1.00 1.00 216 TYR B CA 12
ATOM 21583 C C . TYR B 1 16 ? 12.662 -21.450 -3.424 1.00 1.00 216 TYR B C 12
ATOM 21584 O O . TYR B 1 16 ? 11.649 -20.822 -3.114 1.00 1.00 216 TYR B O 12
ATOM 21602 N N . ARG B 1 17 ? 13.770 -21.450 -2.699 1.00 1.00 217 ARG B N 12
ATOM 21603 C CA . ARG B 1 17 ? 13.910 -20.636 -1.501 1.00 1.00 217 ARG B CA 12
ATOM 21604 C C . ARG B 1 17 ? 15.230 -19.899 -1.559 1.00 1.00 217 ARG B C 12
ATOM 21605 O O . ARG B 1 17 ? 15.998 -20.083 -2.498 1.00 1.00 217 ARG B O 12
ATOM 21626 N N . TRP B 1 18 ? 15.517 -19.093 -0.555 1.00 1.00 218 TRP B N 12
ATOM 21627 C CA . TRP B 1 18 ? 16.764 -18.354 -0.535 1.00 1.00 218 TRP B CA 12
ATOM 21628 C C . TRP B 1 18 ? 17.267 -18.118 0.866 1.00 1.00 218 TRP B C 12
ATOM 21629 O O . TRP B 1 18 ? 16.566 -18.356 1.853 1.00 1.00 218 TRP B O 12
ATOM 21650 N N . ARG B 1 19 ? 18.489 -17.614 0.926 1.00 1.00 219 ARG B N 12
ATOM 21651 C CA . ARG B 1 19 ? 19.172 -17.353 2.166 1.00 1.00 219 ARG B CA 12
ATOM 21652 C C . ARG B 1 19 ? 20.080 -16.151 2.032 1.00 1.00 219 ARG B C 12
ATOM 21653 O O . ARG B 1 19 ? 20.649 -15.917 0.968 1.00 1.00 219 ARG B O 12
ATOM 21674 N N . LEU B 1 20 ? 20.155 -15.356 3.081 1.00 1.00 220 LEU B N 12
ATOM 21675 C CA . LEU B 1 20 ? 21.075 -14.244 3.104 1.00 1.00 220 LEU B CA 12
ATOM 21676 C C . LEU B 1 20 ? 22.283 -14.664 3.915 1.00 1.00 220 LEU B C 12
ATOM 21677 O O . LEU B 1 20 ? 22.140 -15.148 5.039 1.00 1.00 220 LEU B O 12
ATOM 21693 N N . VAL B 1 21 ? 23.458 -14.472 3.362 1.00 1.00 221 VAL B N 12
ATOM 21694 C CA . VAL B 1 21 ? 24.677 -14.912 4.014 1.00 1.00 221 VAL B CA 12
ATOM 21695 C C . VAL B 1 21 ? 25.698 -13.786 4.042 1.00 1.00 221 VAL B C 12
ATOM 21696 O O . VAL B 1 21 ? 25.841 -13.046 3.065 1.00 1.00 221 VAL B O 12
ATOM 21709 N N . HIS B 1 22 ? 26.336 -13.594 5.191 1.00 1.00 222 HIS B N 12
ATOM 21710 C CA . HIS B 1 22 ? 27.372 -12.583 5.307 1.00 1.00 222 HIS B CA 12
ATOM 21711 C C . HIS B 1 22 ? 28.657 -13.167 4.762 1.00 1.00 222 HIS B C 12
ATOM 21712 O O . HIS B 1 22 ? 28.757 -14.378 4.593 1.00 1.00 222 HIS B O 12
ATOM 21727 N N . ASP B 1 23 ? 29.652 -12.331 4.568 1.00 1.00 223 ASP B N 12
ATOM 21728 C CA . ASP B 1 23 ? 30.945 -12.784 4.051 1.00 1.00 223 ASP B CA 12
ATOM 21729 C C . ASP B 1 23 ? 31.604 -13.802 4.999 1.00 1.00 223 ASP B C 12
ATOM 21730 O O . ASP B 1 23 ? 32.488 -14.557 4.600 1.00 1.00 223 ASP B O 12
ATOM 21739 N N . ASN B 1 24 ? 31.134 -13.839 6.249 1.00 1.00 224 ASN B N 12
ATOM 21740 C CA . ASN B 1 24 ? 31.671 -14.766 7.252 1.00 1.00 224 ASN B CA 12
ATOM 21741 C C . ASN B 1 24 ? 31.177 -16.173 6.958 1.00 1.00 224 ASN B C 12
ATOM 21742 O O . ASN B 1 24 ? 31.858 -17.161 7.220 1.00 1.00 224 ASN B O 12
ATOM 21753 N N . GLY B 1 25 ? 29.954 -16.229 6.445 1.00 1.00 225 GLY B N 12
ATOM 21754 C CA . GLY B 1 25 ? 29.335 -17.494 6.088 1.00 1.00 225 GLY B CA 12
ATOM 21755 C C . GLY B 1 25 ? 28.149 -17.834 6.974 1.00 1.00 225 GLY B C 12
ATOM 21756 O O . GLY B 1 25 ? 27.628 -18.947 6.929 1.00 1.00 225 GLY B O 12
ATOM 21760 N N . ASN B 1 26 ? 27.716 -16.862 7.767 1.00 1.00 226 ASN B N 12
ATOM 21761 C CA . ASN B 1 26 ? 26.587 -17.043 8.679 1.00 1.00 226 ASN B CA 12
ATOM 21762 C C . ASN B 1 26 ? 25.271 -16.668 8.017 1.00 1.00 226 ASN B C 12
ATOM 21763 O O . ASN B 1 26 ? 25.218 -15.725 7.220 1.00 1.00 226 ASN B O 12
ATOM 21774 N N . ILE B 1 27 ? 24.225 -17.417 8.341 1.00 1.00 227 ILE B N 12
ATOM 21775 C CA . ILE B 1 27 ? 22.893 -17.149 7.820 1.00 1.00 227 ILE B CA 12
ATOM 21776 C C . ILE B 1 27 ? 22.305 -15.935 8.527 1.00 1.00 227 ILE B C 12
ATOM 21777 O O . ILE B 1 27 ? 22.353 -15.844 9.745 1.00 1.00 227 ILE B O 12
ATOM 21793 N N . LEU B 1 28 ? 21.856 -14.965 7.754 1.00 1.00 228 LEU B N 12
ATOM 21794 C CA . LEU B 1 28 ? 21.278 -13.752 8.306 1.00 1.00 228 LEU B CA 12
ATOM 21795 C C . LEU B 1 28 ? 19.771 -13.791 8.175 1.00 1.00 228 LEU B C 12
ATOM 21796 O O . LEU B 1 28 ? 19.042 -13.326 9.051 1.00 1.00 228 LEU B O 12
ATOM 21812 N N . ALA B 1 29 ? 19.323 -14.277 7.030 1.00 1.00 229 ALA B N 12
ATOM 21813 C CA . ALA B 1 29 ? 17.899 -14.420 6.772 1.00 1.00 229 ALA B CA 12
ATOM 21814 C C . ALA B 1 29 ? 17.609 -15.554 5.796 1.00 1.00 229 ALA B C 12
ATOM 21815 O O . ALA B 1 29 ? 18.502 -16.053 5.109 1.00 1.00 229 ALA B O 12
ATOM 21822 N N . ASP B 1 30 ? 16.345 -15.944 5.757 1.00 1.00 230 ASP B N 12
ATOM 21823 C CA . ASP B 1 30 ? 15.853 -17.012 4.893 1.00 1.00 230 ASP B CA 12
ATOM 21824 C C . ASP B 1 30 ? 14.509 -16.582 4.325 1.00 1.00 230 ASP B C 12
ATOM 21825 O O . ASP B 1 30 ? 13.848 -15.729 4.902 1.00 1.00 230 ASP B O 12
ATOM 21834 N N . SER B 1 31 ? 14.174 -17.080 3.147 1.00 1.00 231 SER B N 12
ATOM 21835 C CA . SER B 1 31 ? 12.873 -16.801 2.523 1.00 1.00 231 SER B CA 12
ATOM 21836 C C . SER B 1 31 ? 11.708 -17.089 3.478 1.00 1.00 231 SER B C 12
ATOM 21837 O O . SER B 1 31 ? 10.698 -16.387 3.468 1.00 1.00 231 SER B O 12
ATOM 21845 N N . GLY B 1 32 ? 11.847 -18.133 4.288 1.00 1.00 232 GLY B N 12
ATOM 21846 C CA . GLY B 1 32 ? 10.798 -18.509 5.214 1.00 1.00 232 GLY B CA 12
ATOM 21847 C C . GLY B 1 32 ? 9.800 -19.444 4.566 1.00 1.00 232 GLY B C 12
ATOM 21848 O O . GLY B 1 32 ? 9.422 -20.471 5.130 1.00 1.00 232 GLY B O 12
ATOM 21852 N N . GLU B 1 33 ? 9.406 -19.091 3.357 1.00 1.00 233 GLU B N 12
ATOM 21853 C CA . GLU B 1 33 ? 8.450 -19.865 2.585 1.00 1.00 233 GLU B CA 12
ATOM 21854 C C . GLU B 1 33 ? 9.109 -20.476 1.353 1.00 1.00 233 GLU B C 12
ATOM 21855 O O . GLU B 1 33 ? 10.258 -20.172 1.037 1.00 1.00 233 GLU B O 12
ATOM 21867 N N . GLY B 1 34 ? 8.375 -21.347 0.676 1.00 1.00 234 GLY B N 12
ATOM 21868 C CA . GLY B 1 34 ? 8.885 -22.000 -0.510 1.00 1.00 234 GLY B CA 12
ATOM 21869 C C . GLY B 1 34 ? 7.791 -22.242 -1.521 1.00 1.00 234 GLY B C 12
ATOM 21870 O O . GLY B 1 34 ? 6.666 -22.585 -1.151 1.00 1.00 234 GLY B O 12
ATOM 21874 N N . TYR B 1 35 ? 8.112 -22.066 -2.794 1.00 1.00 235 TYR B N 12
ATOM 21875 C CA . TYR B 1 35 ? 7.139 -22.237 -3.864 1.00 1.00 235 TYR B CA 12
ATOM 21876 C C . TYR B 1 35 ? 7.784 -22.911 -5.067 1.00 1.00 235 TYR B C 12
ATOM 21877 O O . TYR B 1 35 ? 9.001 -23.086 -5.109 1.00 1.00 235 TYR B O 12
ATOM 21895 N N . ALA B 1 36 ? 6.970 -23.230 -6.067 1.00 1.00 236 ALA B N 12
ATOM 21896 C CA . ALA B 1 36 ? 7.435 -23.948 -7.253 1.00 1.00 236 ALA B CA 12
ATOM 21897 C C . ALA B 1 36 ? 8.008 -23.036 -8.344 1.00 1.00 236 ALA B C 12
ATOM 21898 O O . ALA B 1 36 ? 8.237 -23.487 -9.463 1.00 1.00 236 ALA B O 12
ATOM 21905 N N . SER B 1 37 ? 8.233 -21.763 -8.045 1.00 1.00 237 SER B N 12
ATOM 21906 C CA . SER B 1 37 ? 8.772 -20.846 -9.051 1.00 1.00 237 SER B CA 12
ATOM 21907 C C . SER B 1 37 ? 9.988 -20.097 -8.523 1.00 1.00 237 SER B C 12
ATOM 21908 O O . SER B 1 37 ? 9.947 -19.499 -7.439 1.00 1.00 237 SER B O 12
ATOM 21916 N N . LYS B 1 38 ? 11.052 -20.087 -9.316 1.00 1.00 238 LYS B N 12
ATOM 21917 C CA . LYS B 1 38 ? 12.273 -19.409 -8.936 1.00 1.00 238 LYS B CA 12
ATOM 21918 C C . LYS B 1 38 ? 12.029 -17.916 -8.879 1.00 1.00 238 LYS B C 12
ATOM 21919 O O . LYS B 1 38 ? 12.563 -17.225 -8.020 1.00 1.00 238 LYS B O 12
ATOM 21938 N N . GLN B 1 39 ? 11.175 -17.438 -9.778 1.00 1.00 239 GLN B N 12
ATOM 21939 C CA . GLN B 1 39 ? 10.831 -16.030 -9.819 1.00 1.00 239 GLN B CA 12
ATOM 21940 C C . GLN B 1 39 ? 10.271 -15.596 -8.478 1.00 1.00 239 GLN B C 12
ATOM 21941 O O . GLN B 1 39 ? 10.701 -14.591 -7.924 1.00 1.00 239 GLN B O 12
ATOM 21955 N N . LYS B 1 40 ? 9.391 -16.422 -7.915 1.00 1.00 240 LYS B N 12
ATOM 21956 C CA . LYS B 1 40 ? 8.770 -16.114 -6.635 1.00 1.00 240 LYS B CA 12
ATOM 21957 C C . LYS B 1 40 ? 9.831 -15.984 -5.554 1.00 1.00 240 LYS B C 12
ATOM 21958 O O . LYS B 1 40 ? 9.747 -15.096 -4.707 1.00 1.00 240 LYS B O 12
ATOM 21977 N N . ALA B 1 41 ? 10.824 -16.868 -5.585 1.00 1.00 241 ALA B N 12
ATOM 21978 C CA . ALA B 1 41 ? 11.922 -16.802 -4.632 1.00 1.00 241 ALA B CA 12
ATOM 21979 C C . ALA B 1 41 ? 12.634 -15.461 -4.736 1.00 1.00 241 ALA B C 12
ATOM 21980 O O . ALA B 1 41 ? 12.806 -14.749 -3.742 1.00 1.00 241 ALA B O 12
ATOM 21987 N N . LYS B 1 42 ? 12.969 -15.086 -5.961 1.00 1.00 242 LYS B N 12
ATOM 21988 C CA . LYS B 1 42 ? 13.657 -13.836 -6.215 1.00 1.00 242 LYS B CA 12
ATOM 21989 C C . LYS B 1 42 ? 12.798 -12.650 -5.803 1.00 1.00 242 LYS B C 12
ATOM 21990 O O . LYS B 1 42 ? 13.288 -11.716 -5.170 1.00 1.00 242 LYS B O 12
ATOM 22009 N N . GLN B 1 43 ? 11.504 -12.721 -6.098 1.00 1.00 243 GLN B N 12
ATOM 22010 C CA . GLN B 1 43 ? 10.595 -11.650 -5.719 1.00 1.00 243 GLN B CA 12
ATOM 22011 C C . GLN B 1 43 ? 10.506 -11.550 -4.200 1.00 1.00 243 GLN B C 12
ATOM 22012 O O . GLN B 1 43 ? 10.210 -10.481 -3.670 1.00 1.00 243 GLN B O 12
ATOM 22026 N N . GLY B 1 44 ? 10.757 -12.661 -3.502 1.00 1.00 244 GLY B N 12
ATOM 22027 C CA . GLY B 1 44 ? 10.724 -12.633 -2.055 1.00 1.00 244 GLY B CA 12
ATOM 22028 C C . GLY B 1 44 ? 11.828 -11.749 -1.530 1.00 1.00 244 GLY B C 12
ATOM 22029 O O . GLY B 1 44 ? 11.622 -10.938 -0.630 1.00 1.00 244 GLY B O 12
ATOM 22033 N N . ILE B 1 45 ? 12.994 -11.889 -2.139 1.00 1.00 245 ILE B N 12
ATOM 22034 C CA . ILE B 1 45 ? 14.146 -11.072 -1.809 1.00 1.00 245 ILE B CA 12
ATOM 22035 C C . ILE B 1 45 ? 13.851 -9.607 -2.100 1.00 1.00 245 ILE B C 12
ATOM 22036 O O . ILE B 1 45 ? 14.138 -8.725 -1.299 1.00 1.00 245 ILE B O 12
ATOM 22052 N N . GLU B 1 46 ? 13.283 -9.350 -3.263 1.00 1.00 246 GLU B N 12
ATOM 22053 C CA . GLU B 1 46 ? 12.942 -7.991 -3.642 1.00 1.00 246 GLU B CA 12
ATOM 22054 C C . GLU B 1 46 ? 11.915 -7.418 -2.676 1.00 1.00 246 GLU B C 12
ATOM 22055 O O . GLU B 1 46 ? 12.027 -6.272 -2.244 1.00 1.00 246 GLU B O 12
ATOM 22067 N N . SER B 1 47 ? 10.957 -8.242 -2.287 1.00 1.00 247 SER B N 12
ATOM 22068 C CA . SER B 1 47 ? 9.934 -7.829 -1.344 1.00 1.00 247 SER B CA 12
ATOM 22069 C C . SER B 1 47 ? 10.549 -7.529 0.021 1.00 1.00 247 SER B C 12
ATOM 22070 O O . SER B 1 47 ? 10.123 -6.601 0.710 1.00 1.00 247 SER B O 12
ATOM 22078 N N . VAL B 1 48 ? 11.591 -8.273 0.389 1.00 1.00 248 VAL B N 12
ATOM 22079 C CA . VAL B 1 48 ? 12.197 -8.083 1.695 1.00 1.00 248 VAL B CA 12
ATOM 22080 C C . VAL B 1 48 ? 13.011 -6.791 1.707 1.00 1.00 248 VAL B C 12
ATOM 22081 O O . VAL B 1 48 ? 12.858 -5.975 2.601 1.00 1.00 248 VAL B O 12
ATOM 22094 N N . LYS B 1 49 ? 13.769 -6.544 0.643 1.00 1.00 249 LYS B N 12
ATOM 22095 C CA . LYS B 1 49 ? 14.590 -5.338 0.544 1.00 1.00 249 LYS B CA 12
ATOM 22096 C C . LYS B 1 49 ? 13.737 -4.075 0.468 1.00 1.00 249 LYS B C 12
ATOM 22097 O O . LYS B 1 49 ? 14.243 -2.965 0.601 1.00 1.00 249 LYS B O 12
ATOM 22116 N N . ARG B 1 50 ? 12.444 -4.258 0.254 1.00 1.00 250 ARG B N 12
ATOM 22117 C CA . ARG B 1 50 ? 11.523 -3.145 0.101 1.00 1.00 250 ARG B CA 12
ATOM 22118 C C . ARG B 1 50 ? 10.713 -2.929 1.384 1.00 1.00 250 ARG B C 12
ATOM 22119 O O . ARG B 1 50 ? 9.903 -2.007 1.469 1.00 1.00 250 ARG B O 12
ATOM 22140 N N . ASN B 1 51 ? 10.922 -3.797 2.372 1.00 1.00 251 ASN B N 12
ATOM 22141 C CA . ASN B 1 51 ? 10.151 -3.745 3.620 1.00 1.00 251 ASN B CA 12
ATOM 22142 C C . ASN B 1 51 ? 11.033 -3.913 4.849 1.00 1.00 251 ASN B C 12
ATOM 22143 O O . ASN B 1 51 ? 10.819 -3.267 5.868 1.00 1.00 251 ASN B O 12
ATOM 22154 N N . ALA B 1 52 ? 12.043 -4.755 4.720 1.00 1.00 252 ALA B N 12
ATOM 22155 C CA . ALA B 1 52 ? 12.966 -5.062 5.809 1.00 1.00 252 ALA B CA 12
ATOM 22156 C C . ALA B 1 52 ? 13.635 -3.813 6.379 1.00 1.00 252 ALA B C 12
ATOM 22157 O O . ALA B 1 52 ? 13.580 -3.607 7.590 1.00 1.00 252 ALA B O 12
ATOM 22164 N N . PRO B 1 53 ? 14.231 -2.923 5.540 1.00 1.00 253 PRO B N 12
ATOM 22165 C CA . PRO B 1 53 ? 14.936 -1.742 6.052 1.00 1.00 253 PRO B CA 12
ATOM 22166 C C . PRO B 1 53 ? 14.018 -0.764 6.796 1.00 1.00 253 PRO B C 12
ATOM 22167 O O . PRO B 1 53 ? 14.496 0.099 7.538 1.00 1.00 253 PRO B O 12
ATOM 22178 N N . ASP B 1 54 ? 12.707 -0.932 6.644 1.00 1.00 254 ASP B N 12
ATOM 22179 C CA . ASP B 1 54 ? 11.743 -0.045 7.305 1.00 1.00 254 ASP B CA 12
ATOM 22180 C C . ASP B 1 54 ? 10.981 -0.758 8.408 1.00 1.00 254 ASP B C 12
ATOM 22181 O O . ASP B 1 54 ? 10.459 -0.125 9.327 1.00 1.00 254 ASP B O 12
ATOM 22190 N N . ALA B 1 55 ? 10.949 -2.071 8.322 1.00 1.00 255 ALA B N 12
ATOM 22191 C CA . ALA B 1 55 ? 10.207 -2.897 9.262 1.00 1.00 255 ALA B CA 12
ATOM 22192 C C . ALA B 1 55 ? 10.760 -2.834 10.680 1.00 1.00 255 ALA B C 12
ATOM 22193 O O . ALA B 1 55 ? 11.978 -2.836 10.903 1.00 1.00 255 ALA B O 12
ATOM 22200 N N . ASP B 1 56 ? 9.835 -2.762 11.623 1.00 1.00 256 ASP B N 12
ATOM 22201 C CA . ASP B 1 56 ? 10.146 -2.697 13.048 1.00 1.00 256 ASP B CA 12
ATOM 22202 C C . ASP B 1 56 ? 10.063 -4.059 13.712 1.00 1.00 256 ASP B C 12
ATOM 22203 O O . ASP B 1 56 ? 9.283 -4.908 13.302 1.00 1.00 256 ASP B O 12
ATOM 22212 N N . VAL B 1 57 ? 10.862 -4.241 14.751 1.00 1.00 257 VAL B N 12
ATOM 22213 C CA . VAL B 1 57 ? 10.895 -5.484 15.507 1.00 1.00 257 VAL B CA 12
ATOM 22214 C C . VAL B 1 57 ? 9.820 -5.501 16.592 1.00 1.00 257 VAL B C 12
ATOM 22215 O O . VAL B 1 57 ? 9.633 -4.512 17.300 1.00 1.00 257 VAL B O 12
ATOM 22228 N N . ILE B 1 58 ? 9.095 -6.609 16.695 1.00 1.00 258 ILE B N 12
ATOM 22229 C CA . ILE B 1 58 ? 8.083 -6.769 17.733 1.00 1.00 258 ILE B CA 12
ATOM 22230 C C . ILE B 1 58 ? 8.370 -8.032 18.536 1.00 1.00 258 ILE B C 12
ATOM 22231 O O . ILE B 1 58 ? 8.879 -9.016 17.999 1.00 1.00 258 ILE B O 12
ATOM 22247 N N . GLU B 1 59 ? 8.103 -7.971 19.826 1.00 1.00 259 GLU B N 12
ATOM 22248 C CA . GLU B 1 59 ? 8.284 -9.111 20.705 1.00 1.00 259 GLU B CA 12
ATOM 22249 C C . GLU B 1 59 ? 7.030 -9.978 20.667 1.00 1.00 259 GLU B C 12
ATOM 22250 O O . GLU B 1 59 ? 6.003 -9.617 21.242 1.00 1.00 259 GLU B O 12
ATOM 22262 N N . ALA B 1 60 ? 7.095 -11.083 19.939 1.00 1.00 260 ALA B N 12
ATOM 22263 C CA . ALA B 1 60 ? 5.950 -11.969 19.794 1.00 1.00 260 ALA B CA 12
ATOM 22264 C C . ALA B 1 60 ? 5.772 -12.836 21.037 1.00 1.00 260 ALA B C 12
ATOM 22265 O O . ALA B 1 60 ? 4.752 -12.674 21.737 1.00 1.00 260 ALA B O 12
ATOM 22273 N N . MET A 1 1 ? 6.942 3.898 5.201 1.00 1.00 101 MET A N 13
ATOM 22274 C CA . MET A 1 1 ? 6.433 3.728 3.817 1.00 1.00 101 MET A CA 13
ATOM 22275 C C . MET A 1 1 ? 5.714 2.392 3.665 1.00 1.00 101 MET A C 13
ATOM 22276 O O . MET A 1 1 ? 4.505 2.335 3.427 1.00 1.00 101 MET A O 13
ATOM 22292 N N . ASN A 1 2 ? 6.484 1.328 3.833 1.00 1.00 102 ASN A N 13
ATOM 22293 C CA . ASN A 1 2 ? 6.018 -0.041 3.652 1.00 1.00 102 ASN A CA 13
ATOM 22294 C C . ASN A 1 2 ? 5.053 -0.477 4.730 1.00 1.00 102 ASN A C 13
ATOM 22295 O O . ASN A 1 2 ? 4.885 0.190 5.749 1.00 1.00 102 ASN A O 13
ATOM 22306 N N . LYS A 1 3 ? 4.408 -1.607 4.469 1.00 1.00 103 LYS A N 13
ATOM 22307 C CA . LYS A 1 3 ? 3.536 -2.218 5.441 1.00 1.00 103 LYS A CA 13
ATOM 22308 C C . LYS A 1 3 ? 4.057 -3.622 5.710 1.00 1.00 103 LYS A C 13
ATOM 22309 O O . LYS A 1 3 ? 3.740 -4.582 4.991 1.00 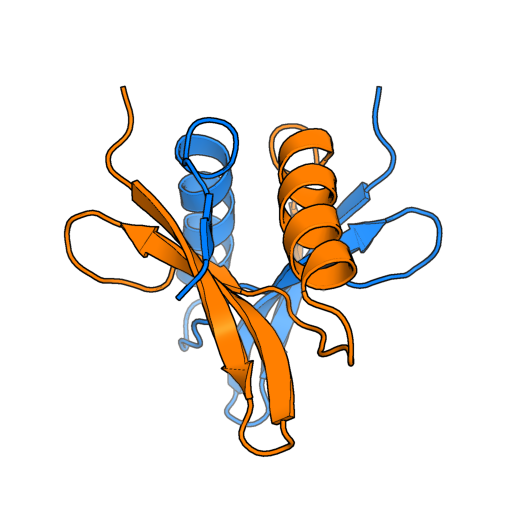1.00 103 LYS A O 13
ATOM 22328 N N . ALA A 1 4 ? 4.812 -3.727 6.785 1.00 1.00 104 ALA A N 13
ATOM 22329 C CA . ALA A 1 4 ? 5.446 -4.964 7.197 1.00 1.00 104 ALA A CA 13
ATOM 22330 C C . ALA A 1 4 ? 6.103 -4.740 8.542 1.00 1.00 104 ALA A C 13
ATOM 22331 O O . ALA A 1 4 ? 6.293 -3.594 8.954 1.00 1.00 104 ALA A O 13
ATOM 22338 N N . HIS A 1 5 ? 6.510 -5.811 9.193 1.00 1.00 105 HIS A N 13
ATOM 22339 C CA . HIS A 1 5 ? 7.116 -5.694 10.507 1.00 1.00 105 HIS A CA 13
ATOM 22340 C C . HIS A 1 5 ? 7.746 -7.013 10.935 1.00 1.00 105 HIS A C 13
ATOM 22341 O O . HIS A 1 5 ? 7.297 -8.085 10.533 1.00 1.00 105 HIS A O 13
ATOM 22356 N N . PHE A 1 6 ? 8.814 -6.911 11.705 1.00 1.00 106 PHE A N 13
ATOM 22357 C CA . PHE A 1 6 ? 9.519 -8.070 12.230 1.00 1.00 106 PHE A CA 13
ATOM 22358 C C . PHE A 1 6 ? 8.891 -8.542 13.533 1.00 1.00 106 PHE A C 13
ATOM 22359 O O . PHE A 1 6 ? 8.349 -7.742 14.290 1.00 1.00 106 PHE A O 13
ATOM 22376 N N . GLU A 1 7 ? 8.968 -9.842 13.779 1.00 1.00 107 GLU A N 13
ATOM 22377 C CA . GLU A 1 7 ? 8.423 -10.441 14.996 1.00 1.00 107 GLU A CA 13
ATOM 22378 C C . GLU A 1 7 ? 9.325 -11.561 15.497 1.00 1.00 107 GLU A C 13
ATOM 22379 O O . GLU A 1 7 ? 9.607 -12.513 14.770 1.00 1.00 107 GLU A O 13
ATOM 22391 N N . VAL A 1 8 ? 9.798 -11.411 16.728 1.00 1.00 108 VAL A N 13
ATOM 22392 C CA . VAL A 1 8 ? 10.686 -12.384 17.355 1.00 1.00 108 VAL A CA 13
ATOM 22393 C C . VAL A 1 8 ? 9.899 -13.336 18.247 1.00 1.00 108 VAL A C 13
ATOM 22394 O O . VAL A 1 8 ? 9.040 -12.901 19.009 1.00 1.00 108 VAL A O 13
ATOM 22407 N N . PHE A 1 9 ? 10.214 -14.623 18.164 1.00 1.00 109 PHE A N 13
ATOM 22408 C CA . PHE A 1 9 ? 9.506 -15.640 18.934 1.00 1.00 109 PHE A CA 13
ATOM 22409 C C . PHE A 1 9 ? 10.452 -16.783 19.315 1.00 1.00 109 PHE A C 13
ATOM 22410 O O . PHE A 1 9 ? 11.627 -16.772 18.944 1.00 1.00 109 PHE A O 13
ATOM 22427 N N . VAL A 1 10 ? 9.922 -17.789 20.011 1.00 1.00 110 VAL A N 13
ATOM 22428 C CA . VAL A 1 10 ? 10.715 -18.944 20.431 1.00 1.00 110 VAL A CA 13
ATOM 22429 C C . VAL A 1 10 ? 10.399 -20.194 19.599 1.00 1.00 110 VAL A C 13
ATOM 22430 O O . VAL A 1 10 ? 9.244 -20.477 19.280 1.00 1.00 110 VAL A O 13
ATOM 22443 N N . ASP A 1 11 ? 11.454 -20.924 19.249 1.00 1.00 111 ASP A N 13
ATOM 22444 C CA . ASP A 1 11 ? 11.341 -22.152 18.478 1.00 1.00 111 ASP A CA 13
ATOM 22445 C C . ASP A 1 11 ? 10.992 -23.311 19.404 1.00 1.00 111 ASP A C 13
ATOM 22446 O O . ASP A 1 11 ? 11.013 -23.165 20.623 1.00 1.00 111 ASP A O 13
ATOM 22455 N N . ALA A 1 12 ? 10.828 -24.489 18.832 1.00 1.00 112 ALA A N 13
ATOM 22456 C CA . ALA A 1 12 ? 10.493 -25.672 19.607 1.00 1.00 112 ALA A CA 13
ATOM 22457 C C . ALA A 1 12 ? 11.660 -26.098 20.495 1.00 1.00 112 ALA A C 13
ATOM 22458 O O . ALA A 1 12 ? 11.491 -26.867 21.437 1.00 1.00 112 ALA A O 13
ATOM 22465 N N . ALA A 1 13 ? 12.837 -25.563 20.205 1.00 1.00 113 ALA A N 13
ATOM 22466 C CA . ALA A 1 13 ? 14.044 -25.922 20.935 1.00 1.00 113 ALA A CA 13
ATOM 22467 C C . ALA A 1 13 ? 14.514 -24.779 21.834 1.00 1.00 113 ALA A C 13
ATOM 22468 O O . ALA A 1 13 ? 15.693 -24.698 22.180 1.00 1.00 113 ALA A O 13
ATOM 22475 N N . ASP A 1 14 ? 13.576 -23.888 22.170 1.00 1.00 114 ASP A N 13
ATOM 22476 C CA . ASP A 1 14 ? 13.815 -22.753 23.079 1.00 1.00 114 ASP A CA 13
ATOM 22477 C C . ASP A 1 14 ? 14.693 -21.713 22.434 1.00 1.00 114 ASP A C 13
ATOM 22478 O O . ASP A 1 14 ? 15.439 -21.005 23.110 1.00 1.00 114 ASP A O 13
ATOM 22487 N N . LYS A 1 15 ? 14.558 -21.569 21.140 1.00 1.00 115 LYS A N 13
ATOM 22488 C CA . LYS A 1 15 ? 15.411 -20.670 20.410 1.00 1.00 115 LYS A CA 13
ATOM 22489 C C . LYS A 1 15 ? 14.683 -19.440 19.974 1.00 1.00 115 LYS A C 13
ATOM 22490 O O . LYS A 1 15 ? 13.554 -19.494 19.533 1.00 1.00 115 LYS A O 13
ATOM 22509 N N . TYR A 1 16 ? 15.411 -18.374 19.952 1.00 1.00 116 TYR A N 13
ATOM 22510 C CA . TYR A 1 16 ? 14.867 -17.091 19.583 1.00 1.00 116 TYR A CA 13
ATOM 22511 C C . TYR A 1 16 ? 15.066 -16.857 18.104 1.00 1.00 116 TYR A C 13
ATOM 22512 O O . TYR A 1 16 ? 16.194 -16.849 17.608 1.00 1.00 116 TYR A O 13
ATOM 22530 N N . ARG A 1 17 ? 13.958 -16.770 17.402 1.00 1.00 117 ARG A N 13
ATOM 22531 C CA . ARG A 1 17 ? 13.967 -16.562 15.969 1.00 1.00 117 ARG A CA 13
ATOM 22532 C C . ARG A 1 17 ? 13.060 -15.407 15.630 1.00 1.00 117 ARG A C 13
ATOM 22533 O O . ARG A 1 17 ? 12.410 -14.851 16.511 1.00 1.00 117 ARG A O 13
ATOM 22554 N N . TRP A 1 18 ? 12.972 -15.085 14.360 1.00 1.00 118 TRP A N 13
ATOM 22555 C CA . TRP A 1 18 ? 12.112 -14.010 13.919 1.00 1.00 118 TRP A CA 13
ATOM 22556 C C . TRP A 1 18 ? 11.690 -14.206 12.484 1.00 1.00 118 TRP A C 13
ATOM 22557 O O . TRP A 1 18 ? 12.304 -14.983 11.754 1.00 1.00 118 TRP A O 13
ATOM 22578 N N . ARG A 1 19 ? 10.677 -13.453 12.080 1.00 1.00 119 ARG A N 13
ATOM 22579 C CA . ARG A 1 19 ? 10.163 -13.494 10.724 1.00 1.00 119 ARG A CA 13
ATOM 22580 C C . ARG A 1 19 ? 9.615 -12.144 10.325 1.00 1.00 119 ARG A C 13
ATOM 22581 O O . ARG A 1 19 ? 9.211 -11.349 11.175 1.00 1.00 119 ARG A O 13
ATOM 22602 N N . LEU A 1 20 ? 9.681 -11.859 9.042 1.00 1.00 120 LEU A N 13
ATOM 22603 C CA . LEU A 1 20 ? 9.128 -10.635 8.518 1.00 1.00 120 LEU A CA 13
ATOM 22604 C C . LEU A 1 20 ? 7.778 -10.949 7.913 1.00 1.00 120 LEU A C 13
ATOM 22605 O O . LEU A 1 20 ? 7.651 -11.892 7.130 1.00 1.00 120 LEU A O 13
ATOM 22621 N N . VAL A 1 21 ? 6.786 -10.155 8.252 1.00 1.00 121 VAL A N 13
ATOM 22622 C CA . VAL A 1 21 ? 5.428 -10.403 7.801 1.00 1.00 121 VAL A CA 13
ATOM 22623 C C . VAL A 1 21 ? 4.836 -9.149 7.173 1.00 1.00 121 VAL A C 13
ATOM 22624 O O . VAL A 1 21 ? 4.944 -8.055 7.730 1.00 1.00 121 VAL A O 13
ATOM 22637 N N . HIS A 1 22 ? 4.276 -9.296 5.975 1.00 1.00 122 HIS A N 13
ATOM 22638 C CA . HIS A 1 22 ? 3.633 -8.177 5.294 1.00 1.00 122 HIS A CA 13
ATOM 22639 C C . HIS A 1 22 ? 2.261 -7.963 5.909 1.00 1.00 122 HIS A C 13
ATOM 22640 O O . HIS A 1 22 ? 1.794 -8.798 6.679 1.00 1.00 122 HIS A O 13
ATOM 22655 N N . ASP A 1 23 ? 1.594 -6.892 5.516 1.00 1.00 123 ASP A N 13
ATOM 22656 C CA . ASP A 1 23 ? 0.239 -6.612 6.007 1.00 1.00 123 ASP A CA 13
ATOM 22657 C C . ASP A 1 23 ? -0.703 -7.776 5.705 1.00 1.00 123 ASP A C 13
ATOM 22658 O O . ASP A 1 23 ? -1.596 -8.093 6.491 1.00 1.00 123 ASP A O 13
ATOM 22667 N N . ASN A 1 24 ? -0.446 -8.451 4.586 1.00 1.00 124 ASN A N 13
ATOM 22668 C CA . ASN A 1 24 ? -1.285 -9.563 4.135 1.00 1.00 124 ASN A CA 13
ATOM 22669 C C . ASN A 1 24 ? -1.199 -10.717 5.118 1.00 1.00 124 ASN A C 13
ATOM 22670 O O . ASN A 1 24 ? -2.154 -11.464 5.311 1.00 1.00 124 ASN A O 13
ATOM 22681 N N . GLY A 1 25 ? -0.024 -10.866 5.706 1.00 1.00 125 GLY A N 13
ATOM 22682 C CA . GLY A 1 25 ? 0.198 -11.920 6.680 1.00 1.00 125 GLY A CA 13
ATOM 22683 C C . GLY A 1 25 ? 1.093 -13.020 6.146 1.00 1.00 125 GLY A C 13
ATOM 22684 O O . GLY A 1 25 ? 1.152 -14.114 6.706 1.00 1.00 125 GLY A O 13
ATOM 22688 N N . ASN A 1 26 ? 1.761 -12.737 5.036 1.00 1.00 126 ASN A N 13
ATOM 22689 C CA . ASN A 1 26 ? 2.680 -13.687 4.419 1.00 1.00 126 ASN A CA 13
ATOM 22690 C C . ASN A 1 26 ? 4.093 -13.521 4.948 1.00 1.00 126 ASN A C 13
ATOM 22691 O O . ASN A 1 26 ? 4.537 -12.396 5.211 1.00 1.00 126 ASN A O 13
ATOM 22702 N N . ILE A 1 27 ? 4.785 -14.641 5.092 1.00 1.00 127 ILE A N 13
ATOM 22703 C CA . ILE A 1 27 ? 6.165 -14.650 5.554 1.00 1.00 127 ILE A CA 13
ATOM 22704 C C . ILE A 1 27 ? 7.081 -14.179 4.433 1.00 1.00 127 ILE A C 13
ATOM 22705 O O . ILE A 1 27 ? 7.092 -14.755 3.351 1.00 1.00 127 ILE A O 13
ATOM 22721 N N . LEU A 1 28 ? 7.778 -13.083 4.673 1.00 1.00 128 LEU A N 13
ATOM 22722 C CA . LEU A 1 28 ? 8.678 -12.513 3.686 1.00 1.00 128 LEU A CA 13
ATOM 22723 C C . LEU A 1 28 ? 10.081 -13.030 3.913 1.00 1.00 128 LEU A C 13
ATOM 22724 O O . LEU A 1 28 ? 10.811 -13.335 2.972 1.00 1.00 128 LEU A O 13
ATOM 22740 N N . ALA A 1 29 ? 10.462 -13.055 5.183 1.00 1.00 129 ALA A N 13
ATOM 22741 C CA . ALA A 1 29 ? 11.763 -13.566 5.580 1.00 1.00 129 ALA A CA 13
ATOM 22742 C C . ALA A 1 29 ? 11.720 -14.167 6.981 1.00 1.00 129 ALA A C 13
ATOM 22743 O O . ALA A 1 29 ? 10.774 -13.941 7.731 1.00 1.00 129 ALA A O 13
ATOM 22750 N N . ASP A 1 30 ? 12.742 -14.945 7.296 1.00 1.00 130 ASP A N 13
ATOM 22751 C CA . ASP A 1 30 ? 12.890 -15.600 8.594 1.00 1.00 130 ASP A CA 13
ATOM 22752 C C . ASP A 1 30 ? 14.351 -15.512 9.021 1.00 1.00 130 ASP A C 13
ATOM 22753 O O . ASP A 1 30 ? 15.213 -15.270 8.178 1.00 1.00 130 ASP A O 13
ATOM 22762 N N . SER A 1 31 ? 14.612 -15.609 10.322 1.00 1.00 131 SER A N 13
ATOM 22763 C CA . SER A 1 31 ? 15.985 -15.537 10.845 1.00 1.00 131 SER A CA 13
ATOM 22764 C C . SER A 1 31 ? 16.899 -16.551 10.155 1.00 1.00 131 SER A C 13
ATOM 22765 O O . SER A 1 31 ? 18.107 -16.339 10.040 1.00 1.00 131 SER A O 13
ATOM 22773 N N . GLY A 1 32 ? 16.322 -17.681 9.757 1.00 1.00 132 GLY A N 13
ATOM 22774 C CA . GLY A 1 32 ? 17.077 -18.725 9.086 1.00 1.00 132 GLY A CA 13
ATOM 22775 C C . GLY A 1 32 ? 17.756 -19.640 10.078 1.00 1.00 132 GLY A C 13
ATOM 22776 O O . GLY A 1 32 ? 17.852 -20.854 9.872 1.00 1.00 132 GLY A O 13
ATOM 22780 N N . GLU A 1 33 ? 18.246 -19.041 11.145 1.00 1.00 133 GLU A N 13
ATOM 22781 C CA . GLU A 1 33 ? 18.897 -19.766 12.219 1.00 1.00 133 GLU A CA 13
ATOM 22782 C C . GLU A 1 33 ? 18.145 -19.590 13.527 1.00 1.00 133 GLU A C 13
ATOM 22783 O O . GLU A 1 33 ? 17.198 -18.804 13.618 1.00 1.00 133 GLU A O 13
ATOM 22795 N N . GLY A 1 34 ? 18.557 -20.352 14.522 1.00 1.00 134 GLY A N 13
ATOM 22796 C CA . GLY A 1 34 ? 17.948 -20.279 15.831 1.00 1.00 134 GLY A CA 13
ATOM 22797 C C . GLY A 1 34 ? 19.007 -20.095 16.887 1.00 1.00 134 GLY A C 13
ATOM 22798 O O . GLY A 1 34 ? 20.055 -20.734 16.820 1.00 1.00 134 GLY A O 13
ATOM 22802 N N . TYR A 1 35 ? 18.748 -19.243 17.864 1.00 1.00 135 TYR A N 13
ATOM 22803 C CA . TYR A 1 35 ? 19.752 -18.942 18.873 1.00 1.00 135 TYR A CA 13
ATOM 22804 C C . TYR A 1 35 ? 19.177 -18.986 20.278 1.00 1.00 135 TYR A C 13
ATOM 22805 O O . TYR A 1 35 ? 17.968 -18.971 20.459 1.00 1.00 135 TYR A O 13
ATOM 22823 N N . ALA A 1 36 ? 20.059 -18.940 21.268 1.00 1.00 136 ALA A N 13
ATOM 22824 C CA . ALA A 1 36 ? 19.657 -19.047 22.668 1.00 1.00 136 ALA A CA 13
ATOM 22825 C C . ALA A 1 36 ? 19.414 -17.695 23.339 1.00 1.00 136 ALA A C 13
ATOM 22826 O O . ALA A 1 36 ? 19.285 -17.629 24.560 1.00 1.00 136 ALA A O 13
ATOM 22833 N N . SER A 1 37 ? 19.371 -16.614 22.572 1.00 1.00 137 SER A N 13
ATOM 22834 C CA . SER A 1 37 ? 19.149 -15.297 23.165 1.00 1.00 137 SER A CA 13
ATOM 22835 C C . SER A 1 37 ? 18.273 -14.420 22.286 1.00 1.00 137 SER A C 13
ATOM 22836 O O . SER A 1 37 ? 18.439 -14.379 21.064 1.00 1.00 137 SER A O 13
ATOM 22844 N N . LYS A 1 38 ? 17.370 -13.693 22.930 1.00 1.00 138 LYS A N 13
ATOM 22845 C CA . LYS A 1 38 ? 16.473 -12.780 22.246 1.00 1.00 138 LYS A CA 13
ATOM 22846 C C . LYS A 1 38 ? 17.256 -11.652 21.599 1.00 1.00 138 LYS A C 13
ATOM 22847 O O . LYS A 1 38 ? 16.925 -11.204 20.504 1.00 1.00 138 LYS A O 13
ATOM 22866 N N . GLN A 1 39 ? 18.299 -11.202 22.286 1.00 1.00 139 GLN A N 13
ATOM 22867 C CA . GLN A 1 39 ? 19.153 -10.146 21.773 1.00 1.00 139 GLN A CA 13
ATOM 22868 C C . GLN A 1 39 ? 19.756 -10.579 20.446 1.00 1.00 139 GLN A C 13
ATOM 22869 O O . GLN A 1 39 ? 19.663 -9.864 19.457 1.00 1.00 139 GLN A O 13
ATOM 22883 N N . LYS A 1 40 ? 20.268 -11.810 20.421 1.00 1.00 140 LYS A N 13
ATOM 22884 C CA . LYS A 1 40 ? 20.904 -12.372 19.230 1.00 1.00 140 LYS A CA 13
ATOM 22885 C C . LYS A 1 40 ? 19.926 -12.398 18.061 1.00 1.00 140 LYS A C 13
ATOM 22886 O O . LYS A 1 40 ? 20.297 -12.083 16.931 1.00 1.00 140 LYS A O 13
ATOM 22905 N N . ALA A 1 41 ? 18.684 -12.771 18.344 1.00 1.00 141 ALA A N 13
ATOM 22906 C CA . ALA A 1 41 ? 17.647 -12.792 17.326 1.00 1.00 141 ALA A CA 13
ATOM 22907 C C . ALA A 1 41 ? 17.478 -11.406 16.734 1.00 1.00 141 ALA A C 13
ATOM 22908 O O . ALA A 1 41 ? 17.527 -11.224 15.517 1.00 1.00 141 ALA A O 13
ATOM 22915 N N . LYS A 1 42 ? 17.335 -10.421 17.607 1.00 1.00 142 LYS A N 13
ATOM 22916 C CA . LYS A 1 42 ? 17.181 -9.049 17.175 1.00 1.00 142 LYS A CA 13
ATOM 22917 C C . LYS A 1 42 ? 18.423 -8.553 16.458 1.00 1.00 142 LYS A C 13
ATOM 22918 O O . LYS A 1 42 ? 18.317 -7.810 15.486 1.00 1.00 142 LYS A O 13
ATOM 22937 N N . GLN A 1 43 ? 19.592 -9.010 16.894 1.00 1.00 143 GLN A N 13
ATOM 22938 C CA . GLN A 1 43 ? 20.828 -8.645 16.212 1.00 1.00 143 GLN A CA 13
ATOM 22939 C C . GLN A 1 43 ? 20.809 -9.199 14.795 1.00 1.00 143 GLN A C 13
ATOM 22940 O O . GLN A 1 43 ? 21.464 -8.658 13.910 1.00 1.00 143 GLN A O 13
ATOM 22954 N N . GLY A 1 44 ? 20.076 -10.295 14.586 1.00 1.00 144 GLY A N 13
ATOM 22955 C CA . GLY A 1 44 ? 19.965 -10.861 13.259 1.00 1.00 144 GLY A CA 13
ATOM 22956 C C . GLY A 1 44 ? 19.190 -9.928 12.361 1.00 1.00 144 GLY A C 13
ATOM 22957 O O . GLY A 1 44 ? 19.568 -9.683 11.218 1.00 1.00 144 GLY A O 13
ATOM 22961 N N . ILE A 1 45 ? 18.119 -9.378 12.914 1.00 1.00 145 ILE A N 13
ATOM 22962 C CA . ILE A 1 45 ? 17.297 -8.408 12.217 1.00 1.00 145 ILE A CA 13
ATOM 22963 C C . ILE A 1 45 ? 18.127 -7.170 11.895 1.00 1.00 145 ILE A C 13
ATOM 22964 O O . ILE A 1 45 ? 18.076 -6.635 10.792 1.00 1.00 145 ILE A O 13
ATOM 22980 N N . GLU A 1 46 ? 18.901 -6.721 12.874 1.00 1.00 146 GLU A N 13
ATOM 22981 C CA . GLU A 1 46 ? 19.773 -5.572 12.675 1.00 1.00 146 GLU A CA 13
ATOM 22982 C C . GLU A 1 46 ? 20.789 -5.866 11.585 1.00 1.00 146 GLU A C 13
ATOM 22983 O O . GLU A 1 46 ? 21.012 -5.051 10.690 1.00 1.00 146 GLU A O 13
ATOM 22995 N N . SER A 1 47 ? 21.371 -7.051 11.649 1.00 1.00 147 SER A N 13
ATOM 22996 C CA . SER A 1 47 ? 22.348 -7.477 10.667 1.00 1.00 147 SER A CA 13
ATOM 22997 C C . SER A 1 47 ? 21.716 -7.579 9.287 1.00 1.00 147 SER A C 13
ATOM 22998 O O . SER A 1 47 ? 22.336 -7.224 8.290 1.00 1.00 147 SER A O 13
ATOM 23006 N N . VAL A 1 48 ? 20.449 -7.985 9.227 1.00 1.00 148 VAL A N 13
ATOM 23007 C CA . VAL A 1 48 ? 19.804 -8.153 7.938 1.00 1.00 148 VAL A CA 13
ATOM 23008 C C . VAL A 1 48 ? 19.474 -6.787 7.347 1.00 1.00 148 VAL A C 13
ATOM 23009 O O . VAL A 1 48 ? 19.767 -6.532 6.190 1.00 1.00 148 VAL A O 13
ATOM 23022 N N . LYS A 1 49 ? 18.989 -5.864 8.177 1.00 1.00 149 LYS A N 13
ATOM 23023 C CA . LYS A 1 49 ? 18.634 -4.524 7.710 1.00 1.00 149 LYS A CA 13
ATOM 23024 C C . LYS A 1 49 ? 19.865 -3.741 7.254 1.00 1.00 149 LYS A C 13
ATOM 23025 O O . LYS A 1 49 ? 19.745 -2.691 6.625 1.00 1.00 149 LYS A O 13
ATOM 23044 N N . ARG A 1 50 ? 21.042 -4.262 7.572 1.00 1.00 150 ARG A N 13
ATOM 23045 C CA . ARG A 1 50 ? 22.294 -3.597 7.239 1.00 1.00 150 ARG A CA 13
ATOM 23046 C C . ARG A 1 50 ? 22.993 -4.272 6.058 1.00 1.00 150 ARG A C 13
ATOM 23047 O O . ARG A 1 50 ? 24.061 -3.838 5.630 1.00 1.00 150 ARG A O 13
ATOM 23068 N N . ASN A 1 51 ? 22.408 -5.359 5.567 1.00 1.00 151 ASN A N 13
ATOM 23069 C CA . ASN A 1 51 ? 23.005 -6.134 4.475 1.00 1.00 151 ASN A CA 13
ATOM 23070 C C . ASN A 1 51 ? 21.989 -6.437 3.387 1.00 1.00 151 ASN A C 13
ATOM 23071 O O . ASN A 1 51 ? 22.285 -6.328 2.204 1.00 1.00 151 ASN A O 13
ATOM 23082 N N . ALA A 1 52 ? 20.780 -6.766 3.809 1.00 1.00 152 ALA A N 13
ATOM 23083 C CA . ALA A 1 52 ? 19.694 -7.127 2.903 1.00 1.00 152 ALA A CA 13
ATOM 23084 C C . ALA A 1 52 ? 19.424 -6.050 1.849 1.00 1.00 152 ALA A C 13
ATOM 23085 O O . ALA A 1 52 ? 19.453 -6.355 0.660 1.00 1.00 152 ALA A O 13
ATOM 23092 N N . PRO A 1 53 ? 19.237 -4.763 2.238 1.00 1.00 153 PRO A N 13
ATOM 23093 C CA . PRO A 1 53 ? 18.918 -3.705 1.267 1.00 1.00 153 PRO A CA 13
ATOM 23094 C C . PRO A 1 53 ? 20.023 -3.451 0.238 1.00 1.00 153 PRO A C 13
ATOM 23095 O O . PRO A 1 53 ? 19.805 -2.727 -0.735 1.00 1.00 153 PRO A O 13
ATOM 23106 N N . ASP A 1 54 ? 21.193 -4.055 0.431 1.00 1.00 154 ASP A N 13
ATOM 23107 C CA . ASP A 1 54 ? 22.308 -3.855 -0.501 1.00 1.00 154 ASP A CA 13
ATOM 23108 C C . ASP A 1 54 ? 22.753 -5.162 -1.145 1.00 1.00 154 ASP A C 13
ATOM 23109 O O . ASP A 1 54 ? 23.318 -5.168 -2.238 1.00 1.00 154 ASP A O 13
ATOM 23118 N N . ALA A 1 55 ? 22.441 -6.262 -0.488 1.00 1.00 155 ALA A N 13
ATOM 23119 C CA . ALA A 1 55 ? 22.847 -7.590 -0.944 1.00 1.00 155 ALA A CA 13
ATOM 23120 C C . ALA A 1 55 ? 22.232 -7.974 -2.280 1.00 1.00 155 ALA A C 13
ATOM 23121 O O . ALA A 1 55 ? 21.048 -7.734 -2.545 1.00 1.00 155 ALA A O 13
ATOM 23128 N N . ASP A 1 56 ? 23.072 -8.547 -3.124 1.00 1.00 156 ASP A N 13
ATOM 23129 C CA . ASP A 1 56 ? 22.671 -9.005 -4.443 1.00 1.00 156 ASP A CA 13
ATOM 23130 C C . ASP A 1 56 ? 22.267 -10.467 -4.400 1.00 1.00 156 ASP A C 13
ATOM 23131 O O . ASP A 1 56 ? 22.903 -11.269 -3.720 1.00 1.00 156 ASP A O 13
ATOM 23140 N N . VAL A 1 57 ? 21.200 -10.800 -5.106 1.00 1.00 157 VAL A N 13
ATOM 23141 C CA . VAL A 1 57 ? 20.710 -12.167 -5.157 1.00 1.00 157 VAL A CA 13
ATOM 23142 C C . VAL A 1 57 ? 21.333 -12.972 -6.287 1.00 1.00 157 VAL A C 13
ATOM 23143 O O . VAL A 1 57 ? 21.403 -12.528 -7.432 1.00 1.00 157 VAL A O 13
ATOM 23156 N N . ILE A 1 58 ? 21.809 -14.149 -5.920 1.00 1.00 158 ILE A N 13
ATOM 23157 C CA . ILE A 1 58 ? 22.391 -15.081 -6.860 1.00 1.00 158 ILE A CA 13
ATOM 23158 C C . ILE A 1 58 ? 21.523 -16.324 -6.908 1.00 1.00 158 ILE A C 13
ATOM 23159 O O . ILE A 1 58 ? 20.989 -16.752 -5.889 1.00 1.00 158 ILE A O 13
ATOM 23175 N N . GLU A 1 59 ? 21.338 -16.863 -8.082 1.00 1.00 159 GLU A N 13
ATOM 23176 C CA . GLU A 1 59 ? 20.561 -18.072 -8.238 1.00 1.00 159 GLU A CA 13
ATOM 23177 C C . GLU A 1 59 ? 21.492 -19.278 -8.183 1.00 1.00 159 GLU A C 13
ATOM 23178 O O . GLU A 1 59 ? 22.256 -19.535 -9.119 1.00 1.00 159 GLU A O 13
ATOM 23190 N N . ALA A 1 60 ? 21.495 -19.936 -7.025 1.00 1.00 160 ALA A N 13
ATOM 23191 C CA . ALA A 1 60 ? 22.364 -21.070 -6.770 1.00 1.00 160 ALA A CA 13
ATOM 23192 C C . ALA A 1 60 ? 21.736 -22.371 -7.274 1.00 1.00 160 ALA A C 13
ATOM 23193 O O . ALA A 1 60 ? 21.778 -22.622 -8.495 1.00 1.00 160 ALA A O 13
ATOM 23201 N N . MET B 1 1 ? 30.478 -1.120 2.327 1.00 1.00 201 MET B N 13
ATOM 23202 C CA . MET B 1 1 ? 29.370 -0.912 3.285 1.00 1.00 201 MET B CA 13
ATOM 23203 C C . MET B 1 1 ? 29.060 -2.230 3.982 1.00 1.00 201 MET B C 13
ATOM 23204 O O . MET B 1 1 ? 29.485 -2.455 5.118 1.00 1.00 201 MET B O 13
ATOM 23220 N N . ASN B 1 2 ? 28.413 -3.137 3.265 1.00 1.00 202 ASN B N 13
ATOM 23221 C CA . ASN B 1 2 ? 28.031 -4.415 3.839 1.00 1.00 202 ASN B CA 13
ATOM 23222 C C . ASN B 1 2 ? 28.856 -5.538 3.247 1.00 1.00 202 ASN B C 13
ATOM 23223 O O . ASN B 1 2 ? 29.626 -5.333 2.307 1.00 1.00 202 ASN B O 13
ATOM 23234 N N . LYS B 1 3 ? 28.711 -6.714 3.828 1.00 1.00 203 LYS B N 13
ATOM 23235 C CA . LYS B 1 3 ? 29.341 -7.907 3.306 1.00 1.00 203 LYS B CA 13
ATOM 23236 C C . LYS B 1 3 ? 28.329 -9.033 3.387 1.00 1.00 203 LYS B C 13
ATOM 23237 O O . LYS B 1 3 ? 28.246 -9.733 4.396 1.00 1.00 203 LYS B O 13
ATOM 23256 N N . ALA B 1 4 ? 27.636 -9.266 2.283 1.00 1.00 204 ALA B N 13
ATOM 23257 C CA . ALA B 1 4 ? 26.600 -10.278 2.219 1.00 1.00 204 ALA B CA 13
ATOM 23258 C C . ALA B 1 4 ? 26.060 -10.380 0.811 1.00 1.00 204 ALA B C 13
ATOM 23259 O O . ALA B 1 4 ? 26.369 -9.544 -0.040 1.00 1.00 204 ALA B O 13
ATOM 23266 N N . HIS B 1 5 ? 25.212 -11.364 0.590 1.00 1.00 205 HIS B N 13
ATOM 23267 C CA . HIS B 1 5 ? 24.582 -11.565 -0.703 1.00 1.00 205 HIS B CA 13
ATOM 23268 C C . HIS B 1 5 ? 23.496 -12.623 -0.582 1.00 1.00 205 HIS B C 13
ATOM 23269 O O . HIS B 1 5 ? 23.599 -13.528 0.247 1.00 1.00 205 HIS B O 13
ATOM 23284 N N . PHE B 1 6 ? 22.448 -12.481 -1.369 1.00 1.00 206 PHE B N 13
ATOM 23285 C CA . PHE B 1 6 ? 21.346 -13.430 -1.364 1.00 1.00 206 PHE B CA 13
ATOM 23286 C C . PHE B 1 6 ? 21.646 -14.605 -2.281 1.00 1.00 206 PHE B C 13
ATOM 23287 O O . PHE B 1 6 ? 22.333 -14.451 -3.289 1.00 1.00 206 PHE B O 13
ATOM 23304 N N . GLU B 1 7 ? 21.144 -15.777 -1.917 1.00 1.00 207 GLU B N 13
ATOM 23305 C CA . GLU B 1 7 ? 21.340 -16.981 -2.712 1.00 1.00 207 GLU B CA 13
ATOM 23306 C C . GLU B 1 7 ? 20.074 -17.828 -2.745 1.00 1.00 207 GLU B C 13
ATOM 23307 O O . GLU B 1 7 ? 19.571 -18.243 -1.703 1.00 1.00 207 GLU B O 13
ATOM 23319 N N . VAL B 1 8 ? 19.547 -18.038 -3.948 1.00 1.00 208 VAL B N 13
ATOM 23320 C CA . VAL B 1 8 ? 18.344 -18.844 -4.153 1.00 1.00 208 VAL B CA 13
ATOM 23321 C C . VAL B 1 8 ? 18.725 -20.297 -4.430 1.00 1.00 208 VAL B C 13
ATOM 23322 O O . VAL B 1 8 ? 19.588 -20.561 -5.253 1.00 1.00 208 VAL B O 13
ATOM 23335 N N . PHE B 1 9 ? 18.050 -21.228 -3.772 1.00 1.00 209 PHE B N 13
ATOM 23336 C CA . PHE B 1 9 ? 18.365 -22.643 -3.903 1.00 1.00 209 PHE B CA 13
ATOM 23337 C C . PHE B 1 9 ? 17.092 -23.483 -3.809 1.00 1.00 209 PHE B C 13
ATOM 23338 O O . PHE B 1 9 ? 15.996 -22.945 -3.653 1.00 1.00 209 PHE B O 13
ATOM 23355 N N . VAL B 1 10 ? 17.258 -24.799 -3.841 1.00 1.00 210 VAL B N 13
ATOM 23356 C CA . VAL B 1 10 ? 16.131 -25.726 -3.783 1.00 1.00 210 VAL B CA 13
ATOM 23357 C C . VAL B 1 10 ? 15.945 -26.355 -2.394 1.00 1.00 210 VAL B C 13
ATOM 23358 O O . VAL B 1 10 ? 16.911 -26.730 -1.728 1.00 1.00 210 VAL B O 13
ATOM 23371 N N . ASP B 1 11 ? 14.680 -26.471 -1.985 1.00 1.00 211 ASP B N 13
ATOM 23372 C CA . ASP B 1 11 ? 14.303 -27.081 -0.713 1.00 1.00 211 ASP B CA 13
ATOM 23373 C C . ASP B 1 11 ? 14.294 -28.600 -0.858 1.00 1.00 211 ASP B C 13
ATOM 23374 O O . ASP B 1 11 ? 14.491 -29.129 -1.949 1.00 1.00 211 ASP B O 13
ATOM 23383 N N . ALA B 1 12 ? 13.943 -29.291 0.209 1.00 1.00 212 ALA B N 13
ATOM 23384 C CA . ALA B 1 12 ? 13.858 -30.738 0.184 1.00 1.00 212 ALA B CA 13
ATOM 23385 C C . ALA B 1 12 ? 12.663 -31.193 -0.648 1.00 1.00 212 ALA B C 13
ATOM 23386 O O . ALA B 1 12 ? 12.605 -32.331 -1.108 1.00 1.00 212 ALA B O 13
ATOM 23393 N N . ALA B 1 13 ? 11.742 -30.267 -0.893 1.00 1.00 213 ALA B N 13
ATOM 23394 C CA . ALA B 1 13 ? 10.521 -30.574 -1.625 1.00 1.00 213 ALA B CA 13
ATOM 23395 C C . ALA B 1 13 ? 10.542 -29.981 -3.034 1.00 1.00 213 ALA B C 13
ATOM 23396 O O . ALA B 1 13 ? 9.493 -29.798 -3.651 1.00 1.00 213 ALA B O 13
ATOM 23403 N N . ASP B 1 14 ? 11.748 -29.656 -3.512 1.00 1.00 214 ASP B N 13
ATOM 23404 C CA . ASP B 1 14 ? 11.967 -29.125 -4.868 1.00 1.00 214 ASP B CA 13
ATOM 23405 C C . ASP B 1 14 ? 11.417 -27.728 -4.995 1.00 1.00 214 ASP B C 13
ATOM 23406 O O . ASP B 1 14 ? 10.869 -27.346 -6.031 1.00 1.00 214 ASP B O 13
ATOM 23415 N N . LYS B 1 15 ? 11.610 -26.949 -3.959 1.00 1.00 215 LYS B N 13
ATOM 23416 C CA . LYS B 1 15 ? 11.076 -25.613 -3.922 1.00 1.00 215 LYS B CA 13
ATOM 23417 C C . LYS B 1 15 ? 12.180 -24.598 -3.931 1.00 1.00 215 LYS B C 13
ATOM 23418 O O . LYS B 1 15 ? 13.242 -24.821 -3.377 1.00 1.00 215 LYS B O 13
ATOM 23437 N N . TYR B 1 16 ? 11.869 -23.453 -4.458 1.00 1.00 216 TYR B N 13
ATOM 23438 C CA . TYR B 1 16 ? 12.839 -22.388 -4.574 1.00 1.00 216 TYR B CA 13
ATOM 23439 C C . TYR B 1 16 ? 12.775 -21.491 -3.360 1.00 1.00 216 TYR B C 13
ATOM 23440 O O . TYR B 1 16 ? 11.720 -20.949 -3.022 1.00 1.00 216 TYR B O 13
ATOM 23458 N N . ARG B 1 17 ? 13.887 -21.433 -2.656 1.00 1.00 217 ARG B N 13
ATOM 23459 C CA . ARG B 1 17 ? 14.010 -20.637 -1.454 1.00 1.00 217 ARG B CA 13
ATOM 23460 C C . ARG B 1 17 ? 15.259 -19.810 -1.547 1.00 1.00 217 ARG B C 13
ATOM 23461 O O . ARG B 1 17 ? 16.002 -19.924 -2.514 1.00 1.00 217 ARG B O 13
ATOM 23482 N N . TRP B 1 18 ? 15.537 -19.043 -0.517 1.00 1.00 218 TRP B N 13
ATOM 23483 C CA . TRP B 1 18 ? 16.740 -18.246 -0.491 1.00 1.00 218 TRP B CA 13
ATOM 23484 C C . TRP B 1 18 ? 17.163 -17.938 0.921 1.00 1.00 218 TRP B C 13
ATOM 23485 O O . TRP B 1 18 ? 16.369 -18.043 1.853 1.00 1.00 218 TRP B O 13
ATOM 23506 N N . ARG B 1 19 ? 18.403 -17.500 1.048 1.00 1.00 219 ARG B N 13
ATOM 23507 C CA . ARG B 1 19 ? 18.977 -17.134 2.324 1.00 1.00 219 ARG B CA 13
ATOM 23508 C C . ARG B 1 19 ? 20.006 -16.049 2.140 1.00 1.00 219 ARG B C 13
ATOM 23509 O O . ARG B 1 19 ? 20.636 -15.948 1.084 1.00 1.00 219 ARG B O 13
ATOM 23530 N N . LEU B 1 20 ? 20.124 -15.205 3.138 1.00 1.00 220 LEU B N 13
ATOM 23531 C CA . LEU B 1 20 ? 21.120 -14.167 3.120 1.00 1.00 220 LEU B CA 13
ATOM 23532 C C . LEU B 1 20 ? 22.310 -14.659 3.909 1.00 1.00 220 LEU B C 13
ATOM 23533 O O . LEU B 1 20 ? 22.161 -15.118 5.041 1.00 1.00 220 LEU B O 13
ATOM 23549 N N . VAL B 1 21 ? 23.480 -14.546 3.328 1.00 1.00 221 VAL B N 13
ATOM 23550 C CA . VAL B 1 21 ? 24.683 -15.054 3.949 1.00 1.00 221 VAL B CA 13
ATOM 23551 C C . VAL B 1 21 ? 25.734 -13.959 4.034 1.00 1.00 221 VAL B C 13
ATOM 23552 O O . VAL B 1 21 ? 25.952 -13.224 3.066 1.00 1.00 221 VAL B O 13
ATOM 23565 N N . HIS B 1 22 ? 26.314 -13.790 5.220 1.00 1.00 222 HIS B N 13
ATOM 23566 C CA . HIS B 1 22 ? 27.368 -12.806 5.413 1.00 1.00 222 HIS B CA 13
ATOM 23567 C C . HIS B 1 22 ? 28.663 -13.381 4.876 1.00 1.00 222 HIS B C 13
ATOM 23568 O O . HIS B 1 22 ? 28.752 -14.581 4.629 1.00 1.00 222 HIS B O 13
ATOM 23583 N N . ASP B 1 23 ? 29.676 -12.546 4.770 1.00 1.00 223 ASP B N 13
ATOM 23584 C CA . ASP B 1 23 ? 30.992 -12.975 4.289 1.00 1.00 223 ASP B CA 13
ATOM 23585 C C . ASP B 1 23 ? 31.559 -14.095 5.169 1.00 1.00 223 ASP B C 13
ATOM 23586 O O . ASP B 1 23 ? 32.321 -14.943 4.710 1.00 1.00 223 ASP B O 13
ATOM 23595 N N . ASN B 1 24 ? 31.124 -14.115 6.430 1.00 1.00 224 ASN B N 13
ATOM 23596 C CA . ASN B 1 24 ? 31.583 -15.113 7.400 1.00 1.00 224 ASN B CA 13
ATOM 23597 C C . ASN B 1 24 ? 31.015 -16.481 7.046 1.00 1.00 224 ASN B C 13
ATOM 23598 O O . ASN B 1 24 ? 31.614 -17.516 7.331 1.00 1.00 224 ASN B O 13
ATOM 23609 N N . GLY B 1 25 ? 29.808 -16.458 6.495 1.00 1.00 225 GLY B N 13
ATOM 23610 C CA . GLY B 1 25 ? 29.139 -17.681 6.087 1.00 1.00 225 GLY B CA 13
ATOM 23611 C C . GLY B 1 25 ? 27.940 -18.020 6.950 1.00 1.00 225 GLY B C 13
ATOM 23612 O O . GLY B 1 25 ? 27.401 -19.118 6.873 1.00 1.00 225 GLY B O 13
ATOM 23616 N N . ASN B 1 26 ? 27.525 -17.074 7.777 1.00 1.00 226 ASN B N 13
ATOM 23617 C CA . ASN B 1 26 ? 26.369 -17.267 8.650 1.00 1.00 226 ASN B CA 13
ATOM 23618 C C . ASN B 1 26 ? 25.080 -16.839 7.966 1.00 1.00 226 ASN B C 13
ATOM 23619 O O . ASN B 1 26 ? 25.066 -15.862 7.209 1.00 1.00 226 ASN B O 13
ATOM 23630 N N . ILE B 1 27 ? 24.007 -17.567 8.247 1.00 1.00 227 ILE B N 13
ATOM 23631 C CA . ILE B 1 27 ? 22.701 -17.271 7.686 1.00 1.00 227 ILE B CA 13
ATOM 23632 C C . ILE B 1 27 ? 22.078 -16.105 8.439 1.00 1.00 227 ILE B C 13
ATOM 23633 O O . ILE B 1 27 ? 21.846 -16.179 9.642 1.00 1.00 227 ILE B O 13
ATOM 23649 N N . LEU B 1 28 ? 21.860 -15.019 7.725 1.00 1.00 228 LEU B N 13
ATOM 23650 C CA . LEU B 1 28 ? 21.316 -13.805 8.305 1.00 1.00 228 LEU B CA 13
ATOM 23651 C C . LEU B 1 28 ? 19.806 -13.833 8.214 1.00 1.00 228 LEU B C 13
ATOM 23652 O O . LEU B 1 28 ? 19.098 -13.426 9.133 1.00 1.00 228 LEU B O 13
ATOM 23668 N N . ALA B 1 29 ? 19.332 -14.271 7.060 1.00 1.00 229 ALA B N 13
ATOM 23669 C CA . ALA B 1 29 ? 17.904 -14.410 6.827 1.00 1.00 229 ALA B CA 13
ATOM 23670 C C . ALA B 1 29 ? 17.610 -15.527 5.838 1.00 1.00 229 ALA B C 13
ATOM 23671 O O . ALA B 1 29 ? 18.502 -15.995 5.136 1.00 1.00 229 ALA B O 13
ATOM 23678 N N . ASP B 1 30 ? 16.355 -15.944 5.807 1.00 1.00 230 ASP B N 13
ATOM 23679 C CA . ASP B 1 30 ? 15.886 -17.008 4.926 1.00 1.00 230 ASP B CA 13
ATOM 23680 C C . ASP B 1 30 ? 14.522 -16.618 4.369 1.00 1.00 230 ASP B C 13
ATOM 23681 O O . ASP B 1 30 ? 13.860 -15.752 4.936 1.00 1.00 230 ASP B O 13
ATOM 23690 N N . SER B 1 31 ? 14.161 -17.164 3.212 1.00 1.00 231 SER B N 13
ATOM 23691 C CA . SER B 1 31 ? 12.870 -16.866 2.575 1.00 1.00 231 SER B CA 13
ATOM 23692 C C . SER B 1 31 ? 11.700 -17.136 3.523 1.00 1.00 231 SER B C 13
ATOM 23693 O O . SER B 1 31 ? 10.665 -16.475 3.458 1.00 1.00 231 SER B O 13
ATOM 23701 N N . GLY B 1 32 ? 11.861 -18.139 4.372 1.00 1.00 232 GLY B N 13
ATOM 23702 C CA . GLY B 1 32 ? 10.818 -18.517 5.302 1.00 1.00 232 GLY B CA 13
ATOM 23703 C C . GLY B 1 32 ? 9.834 -19.479 4.672 1.00 1.00 232 GLY B C 13
ATOM 23704 O O . GLY B 1 32 ? 9.300 -20.372 5.335 1.00 1.00 232 GLY B O 13
ATOM 23708 N N . GLU B 1 33 ? 9.612 -19.298 3.380 1.00 1.00 233 GLU B N 13
ATOM 23709 C CA . GLU B 1 33 ? 8.705 -20.138 2.618 1.00 1.00 233 GLU B CA 13
ATOM 23710 C C . GLU B 1 33 ? 9.406 -20.791 1.439 1.00 1.00 233 GLU B C 13
ATOM 23711 O O . GLU B 1 33 ? 10.524 -20.422 1.078 1.00 1.00 233 GLU B O 13
ATOM 23723 N N . GLY B 1 34 ? 8.732 -21.772 0.859 1.00 1.00 234 GLY B N 13
ATOM 23724 C CA . GLY B 1 34 ? 9.236 -22.464 -0.307 1.00 1.00 234 GLY B CA 13
ATOM 23725 C C . GLY B 1 34 ? 8.284 -22.272 -1.462 1.00 1.00 234 GLY B C 13
ATOM 23726 O O . GLY B 1 34 ? 7.069 -22.328 -1.269 1.00 1.00 234 GLY B O 13
ATOM 23730 N N . TYR B 1 35 ? 8.807 -22.066 -2.661 1.00 1.00 235 TYR B N 13
ATOM 23731 C CA . TYR B 1 35 ? 7.956 -21.776 -3.805 1.00 1.00 235 TYR B CA 13
ATOM 23732 C C . TYR B 1 35 ? 8.248 -22.706 -4.966 1.00 1.00 235 TYR B C 13
ATOM 23733 O O . TYR B 1 35 ? 9.246 -23.419 -4.961 1.00 1.00 235 TYR B O 13
ATOM 23751 N N . ALA B 1 36 ? 7.405 -22.647 -5.987 1.00 1.00 236 ALA B N 13
ATOM 23752 C CA . ALA B 1 36 ? 7.542 -23.524 -7.137 1.00 1.00 236 ALA B CA 13
ATOM 23753 C C . ALA B 1 36 ? 8.199 -22.825 -8.322 1.00 1.00 236 ALA B C 13
ATOM 23754 O O . ALA B 1 36 ? 8.264 -23.382 -9.414 1.00 1.00 236 ALA B O 13
ATOM 23761 N N . SER B 1 37 ? 8.726 -21.627 -8.104 1.00 1.00 237 SER B N 13
ATOM 23762 C CA . SER B 1 37 ? 9.368 -20.892 -9.186 1.00 1.00 237 SER B CA 13
ATOM 23763 C C . SER B 1 37 ? 10.568 -20.120 -8.671 1.00 1.00 237 SER B C 13
ATOM 23764 O O . SER B 1 37 ? 10.517 -19.502 -7.604 1.00 1.00 237 SER B O 13
ATOM 23772 N N . LYS B 1 38 ? 11.646 -20.163 -9.434 1.00 1.00 238 LYS B N 13
ATOM 23773 C CA . LYS B 1 38 ? 12.867 -19.461 -9.076 1.00 1.00 238 LYS B CA 13
ATOM 23774 C C . LYS B 1 38 ? 12.632 -17.956 -9.031 1.00 1.00 238 LYS B C 13
ATOM 23775 O O . LYS B 1 38 ? 13.127 -17.269 -8.139 1.00 1.00 238 LYS B O 13
ATOM 23794 N N . GLN B 1 39 ? 11.829 -17.456 -9.965 1.00 1.00 239 GLN B N 13
ATOM 23795 C CA . GLN B 1 39 ? 11.491 -16.042 -10.003 1.00 1.00 239 GLN B CA 13
ATOM 23796 C C . GLN B 1 39 ? 10.773 -15.638 -8.722 1.00 1.00 239 GLN B C 13
ATOM 23797 O O . GLN B 1 39 ? 11.080 -14.603 -8.135 1.00 1.00 239 GLN B O 13
ATOM 23811 N N . LYS B 1 40 ? 9.876 -16.511 -8.254 1.00 1.00 240 LYS B N 13
ATOM 23812 C CA . LYS B 1 40 ? 9.077 -16.236 -7.065 1.00 1.00 240 LYS B CA 13
ATOM 23813 C C . LYS B 1 40 ? 9.971 -16.045 -5.851 1.00 1.00 240 LYS B C 13
ATOM 23814 O O . LYS B 1 40 ? 9.743 -15.154 -5.035 1.00 1.00 240 LYS B O 13
ATOM 23833 N N . ALA B 1 41 ? 10.993 -16.886 -5.746 1.00 1.00 241 ALA B N 13
ATOM 23834 C CA . ALA B 1 41 ? 11.942 -16.782 -4.651 1.00 1.00 241 ALA B CA 13
ATOM 23835 C C . ALA B 1 41 ? 12.593 -15.409 -4.657 1.00 1.00 241 ALA B C 13
ATOM 23836 O O . ALA B 1 41 ? 12.661 -14.732 -3.630 1.00 1.00 241 ALA B O 13
ATOM 23843 N N . LYS B 1 42 ? 12.981 -14.965 -5.840 1.00 1.00 242 LYS B N 13
ATOM 23844 C CA . LYS B 1 42 ? 13.602 -13.664 -5.994 1.00 1.00 242 LYS B CA 13
ATOM 23845 C C . LYS B 1 42 ? 12.634 -12.547 -5.641 1.00 1.00 242 LYS B C 13
ATOM 23846 O O . LYS B 1 42 ? 13.034 -11.544 -5.055 1.00 1.00 242 LYS B O 13
ATOM 23865 N N . GLN B 1 43 ? 11.359 -12.742 -5.950 1.00 1.00 243 GLN B N 13
ATOM 23866 C CA . GLN B 1 43 ? 10.346 -11.747 -5.609 1.00 1.00 243 GLN B CA 13
ATOM 23867 C C . GLN B 1 43 ? 10.270 -11.588 -4.094 1.00 1.00 243 GLN B C 13
ATOM 23868 O O . GLN B 1 43 ? 9.996 -10.496 -3.589 1.00 1.00 243 GLN B O 13
ATOM 23882 N N . GLY B 1 44 ? 10.551 -12.673 -3.365 1.00 1.00 244 GLY B N 13
ATOM 23883 C CA . GLY B 1 44 ? 10.541 -12.605 -1.923 1.00 1.00 244 GLY B CA 13
ATOM 23884 C C . GLY B 1 44 ? 11.649 -11.707 -1.441 1.00 1.00 244 GLY B C 13
ATOM 23885 O O . GLY B 1 44 ? 11.456 -10.879 -0.551 1.00 1.00 244 GLY B O 13
ATOM 23889 N N . ILE B 1 45 ? 12.799 -11.844 -2.083 1.00 1.00 245 ILE B N 13
ATOM 23890 C CA . ILE B 1 45 ? 13.954 -11.021 -1.789 1.00 1.00 245 ILE B CA 13
ATOM 23891 C C . ILE B 1 45 ? 13.662 -9.555 -2.101 1.00 1.00 245 ILE B C 13
ATOM 23892 O O . ILE B 1 45 ? 14.010 -8.662 -1.333 1.00 1.00 245 ILE B O 13
ATOM 23908 N N . GLU B 1 46 ? 13.018 -9.305 -3.232 1.00 1.00 246 GLU B N 13
ATOM 23909 C CA . GLU B 1 46 ? 12.680 -7.937 -3.610 1.00 1.00 246 GLU B CA 13
ATOM 23910 C C . GLU B 1 46 ? 11.707 -7.341 -2.609 1.00 1.00 246 GLU B C 13
ATOM 23911 O O . GLU B 1 46 ? 11.835 -6.180 -2.211 1.00 1.00 246 GLU B O 13
ATOM 23923 N N . SER B 1 47 ? 10.747 -8.151 -2.196 1.00 1.00 247 SER B N 13
ATOM 23924 C CA . SER B 1 47 ? 9.769 -7.734 -1.214 1.00 1.00 247 SER B CA 13
ATOM 23925 C C . SER B 1 47 ? 10.444 -7.443 0.123 1.00 1.00 247 SER B C 13
ATOM 23926 O O . SER B 1 47 ? 10.127 -6.458 0.784 1.00 1.00 247 SER B O 13
ATOM 23934 N N . VAL B 1 48 ? 11.453 -8.234 0.466 1.00 1.00 248 VAL B N 13
ATOM 23935 C CA . VAL B 1 48 ? 12.105 -8.069 1.748 1.00 1.00 248 VAL B CA 13
ATOM 23936 C C . VAL B 1 48 ? 12.992 -6.826 1.748 1.00 1.00 248 VAL B C 13
ATOM 23937 O O . VAL B 1 48 ? 12.926 -6.030 2.666 1.00 1.00 248 VAL B O 13
ATOM 23950 N N . LYS B 1 49 ? 13.720 -6.590 0.660 1.00 1.00 249 LYS B N 13
ATOM 23951 C CA . LYS B 1 49 ? 14.643 -5.460 0.588 1.00 1.00 249 LYS B CA 13
ATOM 23952 C C . LYS B 1 49 ? 13.931 -4.120 0.633 1.00 1.00 249 LYS B C 13
ATOM 23953 O O . LYS B 1 49 ? 14.560 -3.086 0.841 1.00 1.00 249 LYS B O 13
ATOM 23972 N N . ARG B 1 50 ? 12.630 -4.132 0.393 1.00 1.00 250 ARG B N 13
ATOM 23973 C CA . ARG B 1 50 ? 11.859 -2.904 0.374 1.00 1.00 250 ARG B CA 13
ATOM 23974 C C . ARG B 1 50 ? 10.994 -2.769 1.631 1.00 1.00 250 ARG B C 13
ATOM 23975 O O . ARG B 1 50 ? 10.296 -1.775 1.809 1.00 1.00 250 ARG B O 13
ATOM 23996 N N . ASN B 1 51 ? 11.027 -3.791 2.484 1.00 1.00 251 ASN B N 13
ATOM 23997 C CA . ASN B 1 51 ? 10.233 -3.800 3.720 1.00 1.00 251 ASN B CA 13
ATOM 23998 C C . ASN B 1 51 ? 11.118 -3.992 4.935 1.00 1.00 251 ASN B C 13
ATOM 23999 O O . ASN B 1 51 ? 10.935 -3.344 5.956 1.00 1.00 251 ASN B O 13
ATOM 24010 N N . ALA B 1 52 ? 12.113 -4.843 4.784 1.00 1.00 252 ALA B N 13
ATOM 24011 C CA . ALA B 1 52 ? 13.043 -5.170 5.858 1.00 1.00 252 ALA B CA 13
ATOM 24012 C C . ALA B 1 52 ? 13.739 -3.934 6.425 1.00 1.00 252 ALA B C 13
ATOM 24013 O O . ALA B 1 52 ? 13.693 -3.723 7.634 1.00 1.00 252 ALA B O 13
ATOM 24020 N N . PRO B 1 53 ? 14.345 -3.057 5.584 1.00 1.00 253 PRO B N 13
ATOM 24021 C CA . PRO B 1 53 ? 15.073 -1.885 6.090 1.00 1.00 253 PRO B CA 13
ATOM 24022 C C . PRO B 1 53 ? 14.182 -0.886 6.833 1.00 1.00 253 PRO B C 13
ATOM 24023 O O . PRO B 1 53 ? 14.685 -0.040 7.575 1.00 1.00 253 PRO B O 13
ATOM 24034 N N . ASP B 1 54 ? 12.866 -1.040 6.714 1.00 1.00 254 ASP B N 13
ATOM 24035 C CA . ASP B 1 54 ? 11.933 -0.112 7.358 1.00 1.00 254 ASP B CA 13
ATOM 24036 C C . ASP B 1 54 ? 11.070 -0.790 8.409 1.00 1.00 254 ASP B C 13
ATOM 24037 O O . ASP B 1 54 ? 10.520 -0.132 9.291 1.00 1.00 254 ASP B O 13
ATOM 24046 N N . ALA B 1 55 ? 10.978 -2.101 8.322 1.00 1.00 255 ALA B N 13
ATOM 24047 C CA . ALA B 1 55 ? 10.150 -2.884 9.223 1.00 1.00 255 ALA B CA 13
ATOM 24048 C C . ALA B 1 55 ? 10.628 -2.816 10.661 1.00 1.00 255 ALA B C 13
ATOM 24049 O O . ALA B 1 55 ? 11.831 -2.872 10.954 1.00 1.00 255 ALA B O 13
ATOM 24056 N N . ASP B 1 56 ? 9.658 -2.663 11.543 1.00 1.00 256 ASP B N 13
ATOM 24057 C CA . ASP B 1 56 ? 9.897 -2.590 12.974 1.00 1.00 256 ASP B CA 13
ATOM 24058 C C . ASP B 1 56 ? 9.804 -3.966 13.600 1.00 1.00 256 ASP B C 13
ATOM 24059 O O . ASP B 1 56 ? 8.907 -4.739 13.274 1.00 1.00 256 ASP B O 13
ATOM 24068 N N . VAL B 1 57 ? 10.744 -4.280 14.475 1.00 1.00 257 VAL B N 13
ATOM 24069 C CA . VAL B 1 57 ? 10.751 -5.563 15.165 1.00 1.00 257 VAL B CA 13
ATOM 24070 C C . VAL B 1 57 ? 9.947 -5.529 16.453 1.00 1.00 257 VAL B C 13
ATOM 24071 O O . VAL B 1 57 ? 10.095 -4.629 17.284 1.00 1.00 257 VAL B O 13
ATOM 24084 N N . ILE B 1 58 ? 9.074 -6.511 16.577 1.00 1.00 258 ILE B N 13
ATOM 24085 C CA . ILE B 1 58 ? 8.245 -6.671 17.750 1.00 1.00 258 ILE B CA 13
ATOM 24086 C C . ILE B 1 58 ? 8.617 -7.964 18.454 1.00 1.00 258 ILE B C 13
ATOM 24087 O O . ILE B 1 58 ? 8.945 -8.958 17.809 1.00 1.00 258 ILE B O 13
ATOM 24103 N N . GLU B 1 59 ? 8.636 -7.929 19.765 1.00 1.00 259 GLU B N 13
ATOM 24104 C CA . GLU B 1 59 ? 8.920 -9.111 20.550 1.00 1.00 259 GLU B CA 13
ATOM 24105 C C . GLU B 1 59 ? 7.608 -9.824 20.850 1.00 1.00 259 GLU B C 13
ATOM 24106 O O . GLU B 1 59 ? 6.785 -9.315 21.611 1.00 1.00 259 GLU B O 13
ATOM 24118 N N . ALA B 1 60 ? 7.378 -10.949 20.181 1.00 1.00 260 ALA B N 13
ATOM 24119 C CA . ALA B 1 60 ? 6.136 -11.691 20.339 1.00 1.00 260 ALA B CA 13
ATOM 24120 C C . ALA B 1 60 ? 6.129 -12.484 21.641 1.00 1.00 260 ALA B C 13
ATOM 24121 O O . ALA B 1 60 ? 5.605 -11.965 22.648 1.00 1.00 260 ALA B O 13
ATOM 24129 N N . MET A 1 1 ? 5.929 3.849 3.974 1.00 1.00 101 MET A N 14
ATOM 24130 C CA . MET A 1 1 ? 6.176 3.323 2.610 1.00 1.00 101 MET A CA 14
ATOM 24131 C C . MET A 1 1 ? 5.685 1.888 2.490 1.00 1.00 101 MET A C 14
ATOM 24132 O O . MET A 1 1 ? 4.786 1.582 1.708 1.00 1.00 101 MET A O 14
ATOM 24148 N N . ASN A 1 2 ? 6.277 1.017 3.289 1.00 1.00 102 ASN A N 14
ATOM 24149 C CA . ASN A 1 2 ? 5.976 -0.404 3.247 1.00 1.00 102 ASN A CA 14
ATOM 24150 C C . ASN A 1 2 ? 4.885 -0.786 4.234 1.00 1.00 102 ASN A C 14
ATOM 24151 O O . ASN A 1 2 ? 4.435 0.031 5.040 1.00 1.00 102 ASN A O 14
ATOM 24162 N N . LYS A 1 3 ? 4.478 -2.040 4.158 1.00 1.00 103 LYS A N 14
ATOM 24163 C CA . LYS A 1 3 ? 3.549 -2.607 5.111 1.00 1.00 103 LYS A CA 14
ATOM 24164 C C . LYS A 1 3 ? 4.093 -3.963 5.517 1.00 1.00 103 LYS A C 14
ATOM 24165 O O . LYS A 1 3 ? 3.835 -4.980 4.863 1.00 1.00 103 LYS A O 14
ATOM 24184 N N . ALA A 1 4 ? 4.789 -3.969 6.644 1.00 1.00 104 ALA A N 14
ATOM 24185 C CA . ALA A 1 4 ? 5.434 -5.158 7.165 1.00 1.00 104 ALA A CA 14
ATOM 24186 C C . ALA A 1 4 ? 6.026 -4.854 8.526 1.00 1.00 104 ALA A C 14
ATOM 24187 O O . ALA A 1 4 ? 6.103 -3.695 8.924 1.00 1.00 104 ALA A O 14
ATOM 24194 N N . HIS A 1 5 ? 6.488 -5.886 9.205 1.00 1.00 105 HIS A N 14
ATOM 24195 C CA . HIS A 1 5 ? 7.096 -5.729 10.517 1.00 1.00 105 HIS A CA 14
ATOM 24196 C C . HIS A 1 5 ? 7.737 -7.041 10.943 1.00 1.00 105 HIS A C 14
ATOM 24197 O O . HIS A 1 5 ? 7.282 -8.114 10.544 1.00 1.00 105 HIS A O 14
ATOM 24212 N N . PHE A 1 6 ? 8.810 -6.949 11.702 1.00 1.00 106 PHE A N 14
ATOM 24213 C CA . PHE A 1 6 ? 9.506 -8.125 12.199 1.00 1.00 106 PHE A CA 14
ATOM 24214 C C . PHE A 1 6 ? 8.855 -8.624 13.478 1.00 1.00 106 PHE A C 14
ATOM 24215 O O . PHE A 1 6 ? 8.271 -7.847 14.231 1.00 1.00 106 PHE A O 14
ATOM 24232 N N . GLU A 1 7 ? 8.934 -9.924 13.700 1.00 1.00 107 GLU A N 14
ATOM 24233 C CA . GLU A 1 7 ? 8.377 -10.537 14.894 1.00 1.00 107 GLU A CA 14
ATOM 24234 C C . GLU A 1 7 ? 9.303 -11.624 15.418 1.00 1.00 107 GLU A C 14
ATOM 24235 O O . GLU A 1 7 ? 9.587 -12.589 14.716 1.00 1.00 107 GLU A O 14
ATOM 24247 N N . VAL A 1 8 ? 9.788 -11.443 16.640 1.00 1.00 108 VAL A N 14
ATOM 24248 C CA . VAL A 1 8 ? 10.666 -12.416 17.283 1.00 1.00 108 VAL A CA 14
ATOM 24249 C C . VAL A 1 8 ? 9.837 -13.413 18.082 1.00 1.00 108 VAL A C 14
ATOM 24250 O O . VAL A 1 8 ? 8.954 -13.021 18.842 1.00 1.00 108 VAL A O 14
ATOM 24263 N N . PHE A 1 9 ? 10.139 -14.693 17.927 1.00 1.00 109 PHE A N 14
ATOM 24264 C CA . PHE A 1 9 ? 9.383 -15.743 18.596 1.00 1.00 109 PHE A CA 14
ATOM 24265 C C . PHE A 1 9 ? 10.317 -16.871 19.044 1.00 1.00 109 PHE A C 14
ATOM 24266 O O . PHE A 1 9 ? 11.518 -16.837 18.763 1.00 1.00 109 PHE A O 14
ATOM 24283 N N . VAL A 1 10 ? 9.752 -17.869 19.717 1.00 1.00 110 VAL A N 14
ATOM 24284 C CA . VAL A 1 10 ? 10.516 -19.021 20.200 1.00 1.00 110 VAL A CA 14
ATOM 24285 C C . VAL A 1 10 ? 10.314 -20.253 19.316 1.00 1.00 110 VAL A C 14
ATOM 24286 O O . VAL A 1 10 ? 9.200 -20.564 18.897 1.00 1.00 110 VAL A O 14
ATOM 24299 N N . ASP A 1 11 ? 11.414 -20.948 19.050 1.00 1.00 111 ASP A N 14
ATOM 24300 C CA . ASP A 1 11 ? 11.406 -22.156 18.238 1.00 1.00 111 ASP A CA 14
ATOM 24301 C C . ASP A 1 11 ? 10.936 -23.341 19.073 1.00 1.00 111 ASP A C 14
ATOM 24302 O O . ASP A 1 11 ? 10.791 -23.241 20.289 1.00 1.00 111 ASP A O 14
ATOM 24311 N N . ALA A 1 12 ? 10.840 -24.494 18.437 1.00 1.00 112 ALA A N 14
ATOM 24312 C CA . ALA A 1 12 ? 10.413 -25.710 19.114 1.00 1.00 112 ALA A CA 14
ATOM 24313 C C . ALA A 1 12 ? 11.462 -26.183 20.113 1.00 1.00 112 ALA A C 14
ATOM 24314 O O . ALA A 1 12 ? 11.202 -27.052 20.944 1.00 1.00 112 ALA A O 14
ATOM 24321 N N . ALA A 1 13 ? 12.646 -25.598 20.026 1.00 1.00 113 ALA A N 14
ATOM 24322 C CA . ALA A 1 13 ? 13.755 -25.978 20.883 1.00 1.00 113 ALA A CA 14
ATOM 24323 C C . ALA A 1 13 ? 14.163 -24.839 21.816 1.00 1.00 113 ALA A C 14
ATOM 24324 O O . ALA A 1 13 ? 15.307 -24.784 22.274 1.00 1.00 113 ALA A O 14
ATOM 24331 N N . ASP A 1 14 ? 13.210 -23.937 22.079 1.00 1.00 114 ASP A N 14
ATOM 24332 C CA . ASP A 1 14 ? 13.392 -22.807 23.008 1.00 1.00 114 ASP A CA 14
ATOM 24333 C C . ASP A 1 14 ? 14.355 -21.784 22.459 1.00 1.00 114 ASP A C 14
ATOM 24334 O O . ASP A 1 14 ? 15.078 -21.130 23.210 1.00 1.00 114 ASP A O 14
ATOM 24343 N N . LYS A 1 15 ? 14.332 -21.593 21.163 1.00 1.00 115 LYS A N 14
ATOM 24344 C CA . LYS A 1 15 ? 15.271 -20.700 20.541 1.00 1.00 115 LYS A CA 14
ATOM 24345 C C . LYS A 1 15 ? 14.592 -19.464 20.024 1.00 1.00 115 LYS A C 14
ATOM 24346 O O . LYS A 1 15 ? 13.485 -19.511 19.520 1.00 1.00 115 LYS A O 14
ATOM 24365 N N . TYR A 1 16 ? 15.321 -18.394 20.068 1.00 1.00 116 TYR A N 14
ATOM 24366 C CA . TYR A 1 16 ? 14.817 -17.106 19.650 1.00 1.00 116 TYR A CA 14
ATOM 24367 C C . TYR A 1 16 ? 15.095 -16.881 18.183 1.00 1.00 116 TYR A C 14
ATOM 24368 O O . TYR A 1 16 ? 16.237 -16.967 17.727 1.00 1.00 116 TYR A O 14
ATOM 24386 N N . ARG A 1 17 ? 14.023 -16.677 17.448 1.00 1.00 117 ARG A N 14
ATOM 24387 C CA . ARG A 1 17 ? 14.081 -16.477 16.015 1.00 1.00 117 ARG A CA 14
ATOM 24388 C C . ARG A 1 17 ? 13.160 -15.337 15.648 1.00 1.00 117 ARG A C 14
ATOM 24389 O O . ARG A 1 17 ? 12.486 -14.796 16.515 1.00 1.00 117 ARG A O 14
ATOM 24410 N N . TRP A 1 18 ? 13.077 -15.012 14.374 1.00 1.00 118 TRP A N 14
ATOM 24411 C CA . TRP A 1 18 ? 12.202 -13.942 13.941 1.00 1.00 118 TRP A CA 14
ATOM 24412 C C . TRP A 1 18 ? 11.721 -14.153 12.525 1.00 1.00 118 TRP A C 14
ATOM 24413 O O . TRP A 1 18 ? 12.302 -14.925 11.769 1.00 1.00 118 TRP A O 14
ATOM 24434 N N . ARG A 1 19 ? 10.665 -13.436 12.180 1.00 1.00 119 ARG A N 14
ATOM 24435 C CA . ARG A 1 19 ? 10.035 -13.545 10.879 1.00 1.00 119 ARG A CA 14
ATOM 24436 C C . ARG A 1 19 ? 9.550 -12.186 10.414 1.00 1.00 119 ARG A C 14
ATOM 24437 O O . ARG A 1 19 ? 9.150 -11.354 11.232 1.00 1.00 119 ARG A O 14
ATOM 24458 N N . LEU A 1 20 ? 9.668 -11.931 9.124 1.00 1.00 120 LEU A N 14
ATOM 24459 C CA . LEU A 1 20 ? 9.144 -10.704 8.561 1.00 1.00 120 LEU A CA 14
ATOM 24460 C C . LEU A 1 20 ? 7.812 -11.027 7.915 1.00 1.00 120 LEU A C 14
ATOM 24461 O O . LEU A 1 20 ? 7.715 -11.966 7.127 1.00 1.00 120 LEU A O 14
ATOM 24477 N N . VAL A 1 21 ? 6.796 -10.254 8.233 1.00 1.00 121 VAL A N 14
ATOM 24478 C CA . VAL A 1 21 ? 5.456 -10.525 7.738 1.00 1.00 121 VAL A CA 14
ATOM 24479 C C . VAL A 1 21 ? 4.870 -9.284 7.081 1.00 1.00 121 VAL A C 14
ATOM 24480 O O . VAL A 1 21 ? 5.010 -8.177 7.607 1.00 1.00 121 VAL A O 14
ATOM 24493 N N . HIS A 1 22 ? 4.304 -9.458 5.888 1.00 1.00 122 HIS A N 14
ATOM 24494 C CA . HIS A 1 22 ? 3.666 -8.355 5.182 1.00 1.00 122 HIS A CA 14
ATOM 24495 C C . HIS A 1 22 ? 2.246 -8.187 5.700 1.00 1.00 122 HIS A C 14
ATOM 24496 O O . HIS A 1 22 ? 1.769 -9.012 6.475 1.00 1.00 122 HIS A O 14
ATOM 24511 N N . ASP A 1 23 ? 1.568 -7.147 5.238 1.00 1.00 123 ASP A N 14
ATOM 24512 C CA . ASP A 1 23 ? 0.171 -6.897 5.613 1.00 1.00 123 ASP A CA 14
ATOM 24513 C C . ASP A 1 23 ? -0.712 -8.114 5.328 1.00 1.00 123 ASP A C 14
ATOM 24514 O O . ASP A 1 23 ? -1.583 -8.461 6.123 1.00 1.00 123 ASP A O 14
ATOM 24523 N N . ASN A 1 24 ? -0.448 -8.773 4.201 1.00 1.00 124 ASN A N 14
ATOM 24524 C CA . ASN A 1 24 ? -1.223 -9.946 3.780 1.00 1.00 124 ASN A CA 14
ATOM 24525 C C . ASN A 1 24 ? -1.119 -11.047 4.822 1.00 1.00 124 ASN A C 14
ATOM 24526 O O . ASN A 1 24 ? -2.071 -11.780 5.079 1.00 1.00 124 ASN A O 14
ATOM 24537 N N . GLY A 1 25 ? 0.044 -11.113 5.447 1.00 1.00 125 GLY A N 14
ATOM 24538 C CA . GLY A 1 25 ? 0.292 -12.118 6.459 1.00 1.00 125 GLY A CA 14
ATOM 24539 C C . GLY A 1 25 ? 1.256 -13.181 5.981 1.00 1.00 125 GLY A C 14
ATOM 24540 O O . GLY A 1 25 ? 1.402 -14.228 6.603 1.00 1.00 125 GLY A O 14
ATOM 24544 N N . ASN A 1 26 ? 1.903 -12.912 4.858 1.00 1.00 126 ASN A N 14
ATOM 24545 C CA . ASN A 1 26 ? 2.872 -13.839 4.287 1.00 1.00 126 ASN A CA 14
ATOM 24546 C C . ASN A 1 26 ? 4.252 -13.623 4.870 1.00 1.00 126 ASN A C 14
ATOM 24547 O O . ASN A 1 26 ? 4.657 -12.484 5.123 1.00 1.00 126 ASN A O 14
ATOM 24558 N N . ILE A 1 27 ? 4.966 -14.719 5.075 1.00 1.00 127 ILE A N 14
ATOM 24559 C CA . ILE A 1 27 ? 6.318 -14.659 5.592 1.00 1.00 127 ILE A CA 14
ATOM 24560 C C . ILE A 1 27 ? 7.260 -14.219 4.480 1.00 1.00 127 ILE A C 14
ATOM 24561 O O . ILE A 1 27 ? 7.378 -14.884 3.455 1.00 1.00 127 ILE A O 14
ATOM 24577 N N . LEU A 1 28 ? 7.868 -13.064 4.665 1.00 1.00 128 LEU A N 14
ATOM 24578 C CA . LEU A 1 28 ? 8.762 -12.494 3.675 1.00 1.00 128 LEU A CA 14
ATOM 24579 C C . LEU A 1 28 ? 10.170 -12.997 3.902 1.00 1.00 128 LEU A C 14
ATOM 24580 O O . LEU A 1 28 ? 10.905 -13.303 2.964 1.00 1.00 128 LEU A O 14
ATOM 24596 N N . ALA A 1 29 ? 10.550 -13.025 5.166 1.00 1.00 129 ALA A N 14
ATOM 24597 C CA . ALA A 1 29 ? 11.859 -13.514 5.551 1.00 1.00 129 ALA A CA 14
ATOM 24598 C C . ALA A 1 29 ? 11.833 -14.117 6.945 1.00 1.00 129 ALA A C 14
ATOM 24599 O O . ALA A 1 29 ? 10.876 -13.931 7.701 1.00 1.00 129 ALA A O 14
ATOM 24606 N N . ASP A 1 30 ? 12.897 -14.830 7.261 1.00 1.00 130 ASP A N 14
ATOM 24607 C CA . ASP A 1 30 ? 13.059 -15.497 8.542 1.00 1.00 130 ASP A CA 14
ATOM 24608 C C . ASP A 1 30 ? 14.492 -15.371 9.018 1.00 1.00 130 ASP A C 14
ATOM 24609 O O . ASP A 1 30 ? 15.389 -15.132 8.217 1.00 1.00 130 ASP A O 14
ATOM 24618 N N . SER A 1 31 ? 14.682 -15.463 10.324 1.00 1.00 131 SER A N 14
ATOM 24619 C CA . SER A 1 31 ? 16.017 -15.424 10.919 1.00 1.00 131 SER A CA 14
ATOM 24620 C C . SER A 1 31 ? 16.941 -16.482 10.303 1.00 1.00 131 SER A C 14
ATOM 24621 O O . SER A 1 31 ? 18.146 -16.272 10.183 1.00 1.00 131 SER A O 14
ATOM 24629 N N . GLY A 1 32 ? 16.377 -17.643 9.977 1.00 1.00 132 GLY A N 14
ATOM 24630 C CA . GLY A 1 32 ? 17.151 -18.725 9.405 1.00 1.00 132 GLY A CA 14
ATOM 24631 C C . GLY A 1 32 ? 17.759 -19.584 10.488 1.00 1.00 132 GLY A C 14
ATOM 24632 O O . GLY A 1 32 ? 17.560 -20.799 10.528 1.00 1.00 132 GLY A O 14
ATOM 24636 N N . GLU A 1 33 ? 18.418 -18.917 11.416 1.00 1.00 133 GLU A N 14
ATOM 24637 C CA . GLU A 1 33 ? 19.105 -19.564 12.526 1.00 1.00 133 GLU A CA 14
ATOM 24638 C C . GLU A 1 33 ? 18.285 -19.498 13.809 1.00 1.00 133 GLU A C 14
ATOM 24639 O O . GLU A 1 33 ? 17.193 -18.933 13.832 1.00 1.00 133 GLU A O 14
ATOM 24651 N N . GLY A 1 34 ? 18.825 -20.091 14.870 1.00 1.00 134 GLY A N 14
ATOM 24652 C CA . GLY A 1 34 ? 18.170 -20.087 16.161 1.00 1.00 134 GLY A CA 14
ATOM 24653 C C . GLY A 1 34 ? 19.178 -20.022 17.286 1.00 1.00 134 GLY A C 14
ATOM 24654 O O . GLY A 1 34 ? 20.220 -20.676 17.222 1.00 1.00 134 GLY A O 14
ATOM 24658 N N . TYR A 1 35 ? 18.861 -19.257 18.322 1.00 1.00 135 TYR A N 14
ATOM 24659 C CA . TYR A 1 35 ? 19.773 -19.061 19.450 1.00 1.00 135 TYR A CA 14
ATOM 24660 C C . TYR A 1 35 ? 19.004 -19.029 20.763 1.00 1.00 135 TYR A C 14
ATOM 24661 O O . TYR A 1 35 ? 17.787 -18.901 20.763 1.00 1.00 135 TYR A O 14
ATOM 24679 N N . ALA A 1 36 ? 19.723 -19.115 21.875 1.00 1.00 136 ALA A N 14
ATOM 24680 C CA . ALA A 1 36 ? 19.099 -19.152 23.196 1.00 1.00 136 ALA A CA 14
ATOM 24681 C C . ALA A 1 36 ? 18.964 -17.764 23.820 1.00 1.00 136 ALA A C 14
ATOM 24682 O O . ALA A 1 36 ? 18.604 -17.637 24.990 1.00 1.00 136 ALA A O 14
ATOM 24689 N N . SER A 1 37 ? 19.223 -16.728 23.039 1.00 1.00 137 SER A N 14
ATOM 24690 C CA . SER A 1 37 ? 19.132 -15.366 23.536 1.00 1.00 137 SER A CA 14
ATOM 24691 C C . SER A 1 37 ? 18.280 -14.479 22.619 1.00 1.00 137 SER A C 14
ATOM 24692 O O . SER A 1 37 ? 18.479 -14.428 21.398 1.00 1.00 137 SER A O 14
ATOM 24700 N N . LYS A 1 38 ? 17.325 -13.772 23.231 1.00 1.00 138 LYS A N 14
ATOM 24701 C CA . LYS A 1 38 ? 16.397 -12.915 22.501 1.00 1.00 138 LYS A CA 14
ATOM 24702 C C . LYS A 1 38 ? 17.118 -11.750 21.830 1.00 1.00 138 LYS A C 14
ATOM 24703 O O . LYS A 1 38 ? 16.814 -11.399 20.691 1.00 1.00 138 LYS A O 14
ATOM 24722 N N . GLN A 1 39 ? 18.067 -11.156 22.542 1.00 1.00 139 GLN A N 14
ATOM 24723 C CA . GLN A 1 39 ? 18.844 -10.043 22.017 1.00 1.00 139 GLN A CA 14
ATOM 24724 C C . GLN A 1 39 ? 19.597 -10.460 20.760 1.00 1.00 139 GLN A C 14
ATOM 24725 O O . GLN A 1 39 ? 19.674 -9.702 19.796 1.00 1.00 139 GLN A O 14
ATOM 24739 N N . LYS A 1 40 ? 20.091 -11.692 20.762 1.00 1.00 140 LYS A N 14
ATOM 24740 C CA . LYS A 1 40 ? 20.846 -12.226 19.637 1.00 1.00 140 LYS A CA 14
ATOM 24741 C C . LYS A 1 40 ? 19.974 -12.268 18.390 1.00 1.00 140 LYS A C 14
ATOM 24742 O O . LYS A 1 40 ? 20.417 -11.912 17.295 1.00 1.00 140 LYS A O 14
ATOM 24761 N N . ALA A 1 41 ? 18.733 -12.712 18.565 1.00 1.00 141 ALA A N 14
ATOM 24762 C CA . ALA A 1 41 ? 17.789 -12.770 17.459 1.00 1.00 141 ALA A CA 14
ATOM 24763 C C . ALA A 1 41 ? 17.604 -11.389 16.852 1.00 1.00 141 ALA A C 14
ATOM 24764 O O . ALA A 1 41 ? 17.603 -11.221 15.630 1.00 1.00 141 ALA A O 14
ATOM 24771 N N . LYS A 1 42 ? 17.528 -10.390 17.716 1.00 1.00 142 LYS A N 14
ATOM 24772 C CA . LYS A 1 42 ? 17.370 -9.021 17.273 1.00 1.00 142 LYS A CA 14
ATOM 24773 C C . LYS A 1 42 ? 18.582 -8.556 16.487 1.00 1.00 142 LYS A C 14
ATOM 24774 O O . LYS A 1 42 ? 18.454 -7.795 15.530 1.00 1.00 142 LYS A O 14
ATOM 24793 N N . GLN A 1 43 ? 19.753 -9.039 16.879 1.00 1.00 143 GLN A N 14
ATOM 24794 C CA . GLN A 1 43 ? 20.980 -8.702 16.172 1.00 1.00 143 GLN A CA 14
ATOM 24795 C C . GLN A 1 43 ? 20.902 -9.230 14.746 1.00 1.00 143 GLN A C 14
ATOM 24796 O O . GLN A 1 43 ? 21.485 -8.653 13.828 1.00 1.00 143 GLN A O 14
ATOM 24810 N N . GLY A 1 44 ? 20.176 -10.335 14.567 1.00 1.00 144 GLY A N 14
ATOM 24811 C CA . GLY A 1 44 ? 20.002 -10.886 13.241 1.00 1.00 144 GLY A CA 14
ATOM 24812 C C . GLY A 1 44 ? 19.193 -9.943 12.380 1.00 1.00 144 GLY A C 14
ATOM 24813 O O . GLY A 1 44 ? 19.508 -9.721 11.211 1.00 1.00 144 GLY A O 14
ATOM 24817 N N . ILE A 1 45 ? 18.170 -9.353 12.985 1.00 1.00 145 ILE A N 14
ATOM 24818 C CA . ILE A 1 45 ? 17.322 -8.382 12.308 1.00 1.00 145 ILE A CA 14
ATOM 24819 C C . ILE A 1 45 ? 18.142 -7.164 11.903 1.00 1.00 145 ILE A C 14
ATOM 24820 O O . ILE A 1 45 ? 18.002 -6.644 10.800 1.00 1.00 145 ILE A O 14
ATOM 24836 N N . GLU A 1 46 ? 19.014 -6.716 12.802 1.00 1.00 146 GLU A N 14
ATOM 24837 C CA . GLU A 1 46 ? 19.888 -5.584 12.506 1.00 1.00 146 GLU A CA 14
ATOM 24838 C C . GLU A 1 46 ? 20.814 -5.934 11.359 1.00 1.00 146 GLU A C 14
ATOM 24839 O O . GLU A 1 46 ? 21.013 -5.141 10.434 1.00 1.00 146 GLU A O 14
ATOM 24851 N N . SER A 1 47 ? 21.356 -7.136 11.420 1.00 1.00 147 SER A N 14
ATOM 24852 C CA . SER A 1 47 ? 22.264 -7.616 10.407 1.00 1.00 147 SER A CA 14
ATOM 24853 C C . SER A 1 47 ? 21.584 -7.671 9.052 1.00 1.00 147 SER A C 14
ATOM 24854 O O . SER A 1 47 ? 22.185 -7.318 8.043 1.00 1.00 147 SER A O 14
ATOM 24862 N N . VAL A 1 48 ? 20.306 -8.020 9.029 1.00 1.00 148 VAL A N 14
ATOM 24863 C CA . VAL A 1 48 ? 19.623 -8.144 7.759 1.00 1.00 148 VAL A CA 14
ATOM 24864 C C . VAL A 1 48 ? 19.316 -6.759 7.188 1.00 1.00 148 VAL A C 14
ATOM 24865 O O . VAL A 1 48 ? 19.620 -6.485 6.040 1.00 1.00 148 VAL A O 14
ATOM 24878 N N . LYS A 1 49 ? 18.867 -5.840 8.035 1.00 1.00 149 LYS A N 14
ATOM 24879 C CA . LYS A 1 49 ? 18.499 -4.499 7.579 1.00 1.00 149 LYS A CA 14
ATOM 24880 C C . LYS A 1 49 ? 19.700 -3.704 7.086 1.00 1.00 149 LYS A C 14
ATOM 24881 O O . LYS A 1 49 ? 19.545 -2.692 6.404 1.00 1.00 149 LYS A O 14
ATOM 24900 N N . ARG A 1 50 ? 20.890 -4.172 7.425 1.00 1.00 150 ARG A N 14
ATOM 24901 C CA . ARG A 1 50 ? 22.114 -3.478 7.071 1.00 1.00 150 ARG A CA 14
ATOM 24902 C C . ARG A 1 50 ? 22.847 -4.187 5.927 1.00 1.00 150 ARG A C 14
ATOM 24903 O O . ARG A 1 50 ? 23.909 -3.745 5.489 1.00 1.00 150 ARG A O 14
ATOM 24924 N N . ASN A 1 51 ? 22.299 -5.316 5.478 1.00 1.00 151 ASN A N 14
ATOM 24925 C CA . ASN A 1 51 ? 22.932 -6.109 4.416 1.00 1.00 151 ASN A CA 14
ATOM 24926 C C . ASN A 1 51 ? 21.940 -6.485 3.329 1.00 1.00 151 ASN A C 14
ATOM 24927 O O . ASN A 1 51 ? 22.268 -6.461 2.151 1.00 1.00 151 ASN A O 14
ATOM 24938 N N . ALA A 1 52 ? 20.718 -6.782 3.735 1.00 1.00 152 ALA A N 14
ATOM 24939 C CA . ALA A 1 52 ? 19.658 -7.190 2.815 1.00 1.00 152 ALA A CA 14
ATOM 24940 C C . ALA A 1 52 ? 19.395 -6.147 1.724 1.00 1.00 152 ALA A C 14
ATOM 24941 O O . ALA A 1 52 ? 19.430 -6.488 0.546 1.00 1.00 152 ALA A O 14
ATOM 24948 N N . PRO A 1 53 ? 19.180 -4.853 2.067 1.00 1.00 153 PRO A N 14
ATOM 24949 C CA . PRO A 1 53 ? 18.874 -3.836 1.052 1.00 1.00 153 PRO A CA 14
ATOM 24950 C C . PRO A 1 53 ? 20.042 -3.563 0.100 1.00 1.00 153 PRO A C 14
ATOM 24951 O O . PRO A 1 53 ? 19.891 -2.816 -0.867 1.00 1.00 153 PRO A O 14
ATOM 24962 N N . ASP A 1 54 ? 21.193 -4.183 0.356 1.00 1.00 154 ASP A N 14
ATOM 24963 C CA . ASP A 1 54 ? 22.380 -3.970 -0.478 1.00 1.00 154 ASP A CA 14
ATOM 24964 C C . ASP A 1 54 ? 22.867 -5.251 -1.140 1.00 1.00 154 ASP A C 14
ATOM 24965 O O . ASP A 1 54 ? 23.555 -5.216 -2.159 1.00 1.00 154 ASP A O 14
ATOM 24974 N N . ALA A 1 55 ? 22.516 -6.370 -0.542 1.00 1.00 155 ALA A N 14
ATOM 24975 C CA . ALA A 1 55 ? 22.956 -7.680 -1.006 1.00 1.00 155 ALA A CA 14
ATOM 24976 C C . ALA A 1 55 ? 22.388 -8.064 -2.363 1.00 1.00 155 ALA A C 14
ATOM 24977 O O . ALA A 1 55 ? 21.210 -7.842 -2.660 1.00 1.00 155 ALA A O 14
ATOM 24984 N N . ASP A 1 56 ? 23.252 -8.662 -3.171 1.00 1.00 156 ASP A N 14
ATOM 24985 C CA . ASP A 1 56 ? 22.890 -9.136 -4.501 1.00 1.00 156 ASP A CA 14
ATOM 24986 C C . ASP A 1 56 ? 22.412 -10.578 -4.459 1.00 1.00 156 ASP A C 14
ATOM 24987 O O . ASP A 1 56 ? 23.011 -11.415 -3.788 1.00 1.00 156 ASP A O 14
ATOM 24996 N N . VAL A 1 57 ? 21.323 -10.854 -5.161 1.00 1.00 157 VAL A N 14
ATOM 24997 C CA . VAL A 1 57 ? 20.772 -12.201 -5.239 1.00 1.00 157 VAL A CA 14
ATOM 24998 C C . VAL A 1 57 ? 21.387 -13.005 -6.373 1.00 1.00 157 VAL A C 14
ATOM 24999 O O . VAL A 1 57 ? 21.493 -12.536 -7.506 1.00 1.00 157 VAL A O 14
ATOM 25012 N N . ILE A 1 58 ? 21.805 -14.217 -6.036 1.00 1.00 158 ILE A N 14
ATOM 25013 C CA . ILE A 1 58 ? 22.382 -15.136 -6.997 1.00 1.00 158 ILE A CA 14
ATOM 25014 C C . ILE A 1 58 ? 21.587 -16.435 -6.977 1.00 1.00 158 ILE A C 14
ATOM 25015 O O . ILE A 1 58 ? 21.053 -16.822 -5.939 1.00 1.00 158 ILE A O 14
ATOM 25031 N N . GLU A 1 59 ? 21.459 -17.075 -8.118 1.00 1.00 159 GLU A N 14
ATOM 25032 C CA . GLU A 1 59 ? 20.783 -18.356 -8.179 1.00 1.00 159 GLU A CA 14
ATOM 25033 C C . GLU A 1 59 ? 21.815 -19.449 -7.927 1.00 1.00 159 GLU A C 14
ATOM 25034 O O . GLU A 1 59 ? 22.759 -19.606 -8.708 1.00 1.00 159 GLU A O 14
ATOM 25046 N N . ALA A 1 60 ? 21.673 -20.144 -6.804 1.00 1.00 160 ALA A N 14
ATOM 25047 C CA . ALA A 1 60 ? 22.622 -21.176 -6.406 1.00 1.00 160 ALA A CA 14
ATOM 25048 C C . ALA A 1 60 ? 22.458 -22.431 -7.249 1.00 1.00 160 ALA A C 14
ATOM 25049 O O . ALA A 1 60 ? 23.462 -22.878 -7.840 1.00 1.00 160 ALA A O 14
ATOM 25057 N N . MET B 1 1 ? 29.317 -1.102 1.020 1.00 1.00 201 MET B N 14
ATOM 25058 C CA . MET B 1 1 ? 29.235 -0.974 2.492 1.00 1.00 201 MET B CA 14
ATOM 25059 C C . MET B 1 1 ? 29.193 -2.342 3.159 1.00 1.00 201 MET B C 14
ATOM 25060 O O . MET B 1 1 ? 30.089 -2.710 3.926 1.00 1.00 201 MET B O 14
ATOM 25076 N N . ASN B 1 2 ? 28.150 -3.097 2.845 1.00 1.00 202 ASN B N 14
ATOM 25077 C CA . ASN B 1 2 ? 27.915 -4.392 3.467 1.00 1.00 202 ASN B CA 14
ATOM 25078 C C . ASN B 1 2 ? 28.729 -5.497 2.833 1.00 1.00 202 ASN B C 14
ATOM 25079 O O . ASN B 1 2 ? 29.303 -5.333 1.757 1.00 1.00 202 ASN B O 14
ATOM 25090 N N . LYS B 1 3 ? 28.819 -6.608 3.553 1.00 1.00 203 LYS B N 14
ATOM 25091 C CA . LYS B 1 3 ? 29.452 -7.795 3.032 1.00 1.00 203 LYS B CA 14
ATOM 25092 C C . LYS B 1 3 ? 28.464 -8.929 3.220 1.00 1.00 203 LYS B C 14
ATOM 25093 O O . LYS B 1 3 ? 28.405 -9.549 4.292 1.00 1.00 203 LYS B O 14
ATOM 25112 N N . ALA B 1 4 ? 27.721 -9.217 2.169 1.00 1.00 204 ALA B N 14
ATOM 25113 C CA . ALA B 1 4 ? 26.685 -10.235 2.195 1.00 1.00 204 ALA B CA 14
ATOM 25114 C C . ALA B 1 4 ? 26.109 -10.403 0.804 1.00 1.00 204 ALA B C 14
ATOM 25115 O O . ALA B 1 4 ? 26.379 -9.589 -0.077 1.00 1.00 204 ALA B O 14
ATOM 25122 N N . HIS B 1 5 ? 25.277 -11.413 0.618 1.00 1.00 205 HIS B N 14
ATOM 25123 C CA . HIS B 1 5 ? 24.661 -11.655 -0.681 1.00 1.00 205 HIS B CA 14
ATOM 25124 C C . HIS B 1 5 ? 23.560 -12.699 -0.565 1.00 1.00 205 HIS B C 14
ATOM 25125 O O . HIS B 1 5 ? 23.633 -13.594 0.279 1.00 1.00 205 HIS B O 14
ATOM 25140 N N . PHE B 1 6 ? 22.535 -12.550 -1.384 1.00 1.00 206 PHE B N 14
ATOM 25141 C CA . PHE B 1 6 ? 21.408 -13.475 -1.406 1.00 1.00 206 PHE B CA 14
ATOM 25142 C C . PHE B 1 6 ? 21.683 -14.653 -2.328 1.00 1.00 206 PHE B C 14
ATOM 25143 O O . PHE B 1 6 ? 22.362 -14.509 -3.344 1.00 1.00 206 PHE B O 14
ATOM 25160 N N . GLU B 1 7 ? 21.155 -15.815 -1.965 1.00 1.00 207 GLU B N 14
ATOM 25161 C CA . GLU B 1 7 ? 21.323 -17.022 -2.765 1.00 1.00 207 GLU B CA 14
ATOM 25162 C C . GLU B 1 7 ? 20.045 -17.852 -2.765 1.00 1.00 207 GLU B C 14
ATOM 25163 O O . GLU B 1 7 ? 19.539 -18.225 -1.709 1.00 1.00 207 GLU B O 14
ATOM 25175 N N . VAL B 1 8 ? 19.520 -18.095 -3.961 1.00 1.00 208 VAL B N 14
ATOM 25176 C CA . VAL B 1 8 ? 18.298 -18.874 -4.144 1.00 1.00 208 VAL B CA 14
ATOM 25177 C C . VAL B 1 8 ? 18.632 -20.344 -4.389 1.00 1.00 208 VAL B C 14
ATOM 25178 O O . VAL B 1 8 ? 19.504 -20.656 -5.193 1.00 1.00 208 VAL B O 14
ATOM 25191 N N . PHE B 1 9 ? 17.902 -21.237 -3.730 1.00 1.00 209 PHE B N 14
ATOM 25192 C CA . PHE B 1 9 ? 18.155 -22.672 -3.840 1.00 1.00 209 PHE B CA 14
ATOM 25193 C C . PHE B 1 9 ? 16.837 -23.450 -3.797 1.00 1.00 209 PHE B C 14
ATOM 25194 O O . PHE B 1 9 ? 15.767 -22.854 -3.683 1.00 1.00 209 PHE B O 14
ATOM 25211 N N . VAL B 1 10 ? 16.930 -24.778 -3.860 1.00 1.00 210 VAL B N 14
ATOM 25212 C CA . VAL B 1 10 ? 15.752 -25.645 -3.851 1.00 1.00 210 VAL B CA 14
ATOM 25213 C C . VAL B 1 10 ? 15.569 -26.370 -2.511 1.00 1.00 210 VAL B C 14
ATOM 25214 O O . VAL B 1 10 ? 16.530 -26.829 -1.900 1.00 1.00 210 VAL B O 14
ATOM 25227 N N . ASP B 1 11 ? 14.311 -26.458 -2.073 1.00 1.00 211 ASP B N 14
ATOM 25228 C CA . ASP B 1 11 ? 13.949 -27.135 -0.834 1.00 1.00 211 ASP B CA 14
ATOM 25229 C C . ASP B 1 11 ? 13.822 -28.630 -1.090 1.00 1.00 211 ASP B C 14
ATOM 25230 O O . ASP B 1 11 ? 13.866 -29.078 -2.231 1.00 1.00 211 ASP B O 14
ATOM 25239 N N . ALA B 1 12 ? 13.515 -29.372 -0.048 1.00 1.00 212 ALA B N 14
ATOM 25240 C CA . ALA B 1 12 ? 13.353 -30.812 -0.163 1.00 1.00 212 ALA B CA 14
ATOM 25241 C C . ALA B 1 12 ? 12.113 -31.156 -0.980 1.00 1.00 212 ALA B C 14
ATOM 25242 O O . ALA B 1 12 ? 11.978 -32.264 -1.492 1.00 1.00 212 ALA B O 14
ATOM 25249 N N . ALA B 1 13 ? 11.230 -30.176 -1.122 1.00 1.00 213 ALA B N 14
ATOM 25250 C CA . ALA B 1 13 ? 9.975 -30.361 -1.829 1.00 1.00 213 ALA B CA 14
ATOM 25251 C C . ALA B 1 13 ? 10.019 -29.708 -3.207 1.00 1.00 213 ALA B C 14
ATOM 25252 O O . ALA B 1 13 ? 8.979 -29.406 -3.792 1.00 1.00 213 ALA B O 14
ATOM 25259 N N . ASP B 1 14 ? 11.239 -29.454 -3.687 1.00 1.00 214 ASP B N 14
ATOM 25260 C CA . ASP B 1 14 ? 11.483 -28.891 -5.024 1.00 1.00 214 ASP B CA 14
ATOM 25261 C C . ASP B 1 14 ? 11.038 -27.453 -5.095 1.00 1.00 214 ASP B C 14
ATOM 25262 O O . ASP B 1 14 ? 10.623 -26.964 -6.144 1.00 1.00 214 ASP B O 14
ATOM 25271 N N . LYS B 1 15 ? 11.214 -26.758 -4.003 1.00 1.00 215 LYS B N 14
ATOM 25272 C CA . LYS B 1 15 ? 10.753 -25.402 -3.901 1.00 1.00 215 LYS B CA 14
ATOM 25273 C C . LYS B 1 15 ? 11.896 -24.434 -3.908 1.00 1.00 215 LYS B C 14
ATOM 25274 O O . LYS B 1 15 ? 12.932 -24.677 -3.319 1.00 1.00 215 LYS B O 14
ATOM 25293 N N . TYR B 1 16 ? 11.623 -23.286 -4.432 1.00 1.00 216 TYR B N 14
ATOM 25294 C CA . TYR B 1 16 ? 12.626 -22.257 -4.558 1.00 1.00 216 TYR B CA 14
ATOM 25295 C C . TYR B 1 16 ? 12.598 -21.348 -3.350 1.00 1.00 216 TYR B C 14
ATOM 25296 O O . TYR B 1 16 ? 11.564 -20.764 -3.014 1.00 1.00 216 TYR B O 14
ATOM 25314 N N . ARG B 1 17 ? 13.719 -21.312 -2.663 1.00 1.00 217 ARG B N 14
ATOM 25315 C CA . ARG B 1 17 ? 13.876 -20.523 -1.458 1.00 1.00 217 ARG B CA 14
ATOM 25316 C C . ARG B 1 17 ? 15.168 -19.741 -1.547 1.00 1.00 217 ARG B C 14
ATOM 25317 O O . ARG B 1 17 ? 15.885 -19.857 -2.530 1.00 1.00 217 ARG B O 14
ATOM 25338 N N . TRP B 1 18 ? 15.490 -18.994 -0.512 1.00 1.00 218 TRP B N 14
ATOM 25339 C CA . TRP B 1 18 ? 16.728 -18.236 -0.501 1.00 1.00 218 TRP B CA 14
ATOM 25340 C C . TRP B 1 18 ? 17.193 -17.946 0.904 1.00 1.00 218 TRP B C 14
ATOM 25341 O O . TRP B 1 18 ? 16.437 -18.101 1.861 1.00 1.00 218 TRP B O 14
ATOM 25362 N N . ARG B 1 19 ? 18.431 -17.476 0.996 1.00 1.00 219 ARG B N 14
ATOM 25363 C CA . ARG B 1 19 ? 19.050 -17.117 2.258 1.00 1.00 219 ARG B CA 14
ATOM 25364 C C . ARG B 1 19 ? 20.062 -16.013 2.059 1.00 1.00 219 ARG B C 14
ATOM 25365 O O . ARG B 1 19 ? 20.581 -15.818 0.958 1.00 1.00 219 ARG B O 14
ATOM 25386 N N . LEU B 1 20 ? 20.285 -15.260 3.115 1.00 1.00 220 LEU B N 14
ATOM 25387 C CA . LEU B 1 20 ? 21.278 -14.212 3.100 1.00 1.00 220 LEU B CA 14
ATOM 25388 C C . LEU B 1 20 ? 22.490 -14.692 3.877 1.00 1.00 220 LEU B C 14
ATOM 25389 O O . LEU B 1 20 ? 22.353 -15.186 5.000 1.00 1.00 220 LEU B O 14
ATOM 25405 N N . VAL B 1 21 ? 23.667 -14.514 3.306 1.00 1.00 221 VAL B N 14
ATOM 25406 C CA . VAL B 1 21 ? 24.892 -15.001 3.922 1.00 1.00 221 VAL B CA 14
ATOM 25407 C C . VAL B 1 21 ? 25.901 -13.870 4.054 1.00 1.00 221 VAL B C 14
ATOM 25408 O O . VAL B 1 21 ? 26.074 -13.082 3.127 1.00 1.00 221 VAL B O 14
ATOM 25421 N N . HIS B 1 22 ? 26.493 -13.740 5.237 1.00 1.00 222 HIS B N 14
ATOM 25422 C CA . HIS B 1 22 ? 27.494 -12.704 5.478 1.00 1.00 222 HIS B CA 14
ATOM 25423 C C . HIS B 1 22 ? 28.871 -13.188 5.038 1.00 1.00 222 HIS B C 14
ATOM 25424 O O . HIS B 1 22 ? 29.041 -14.354 4.697 1.00 1.00 222 HIS B O 14
ATOM 25439 N N . ASP B 1 23 ? 29.848 -12.290 5.102 1.00 1.00 223 ASP B N 14
ATOM 25440 C CA . ASP B 1 23 ? 31.246 -12.604 4.762 1.00 1.00 223 ASP B CA 14
ATOM 25441 C C . ASP B 1 23 ? 31.767 -13.833 5.521 1.00 1.00 223 ASP B C 14
ATOM 25442 O O . ASP B 1 23 ? 32.552 -14.617 4.987 1.00 1.00 223 ASP B O 14
ATOM 25451 N N . ASN B 1 24 ? 31.297 -14.009 6.756 1.00 1.00 224 ASN B N 14
ATOM 25452 C CA . ASN B 1 24 ? 31.733 -15.127 7.601 1.00 1.00 224 ASN B CA 14
ATOM 25453 C C . ASN B 1 24 ? 31.172 -16.432 7.072 1.00 1.00 224 ASN B C 14
ATOM 25454 O O . ASN B 1 24 ? 31.791 -17.487 7.188 1.00 1.00 224 ASN B O 14
ATOM 25465 N N . GLY B 1 25 ? 29.977 -16.342 6.510 1.00 1.00 225 GLY B N 14
ATOM 25466 C CA . GLY B 1 25 ? 29.312 -17.512 5.964 1.00 1.00 225 GLY B CA 14
ATOM 25467 C C . GLY B 1 25 ? 28.095 -17.915 6.774 1.00 1.00 225 GLY B C 14
ATOM 25468 O O . GLY B 1 25 ? 27.516 -18.977 6.562 1.00 1.00 225 GLY B O 14
ATOM 25472 N N . ASN B 1 26 ? 27.702 -17.050 7.695 1.00 1.00 226 ASN B N 14
ATOM 25473 C CA . ASN B 1 26 ? 26.551 -17.306 8.555 1.00 1.00 226 ASN B CA 14
ATOM 25474 C C . ASN B 1 26 ? 25.244 -16.881 7.906 1.00 1.00 226 ASN B C 14
ATOM 25475 O O . ASN B 1 26 ? 25.197 -15.871 7.191 1.00 1.00 226 ASN B O 14
ATOM 25486 N N . ILE B 1 27 ? 24.193 -17.651 8.173 1.00 1.00 227 ILE B N 14
ATOM 25487 C CA . ILE B 1 27 ? 22.859 -17.348 7.674 1.00 1.00 227 ILE B CA 14
ATOM 25488 C C . ILE B 1 27 ? 22.279 -16.185 8.460 1.00 1.00 227 ILE B C 14
ATOM 25489 O O . ILE B 1 27 ? 22.188 -16.238 9.686 1.00 1.00 227 ILE B O 14
ATOM 25505 N N . LEU B 1 28 ? 21.993 -15.109 7.756 1.00 1.00 228 LEU B N 14
ATOM 25506 C CA . LEU B 1 28 ? 21.452 -13.908 8.362 1.00 1.00 228 LEU B CA 14
ATOM 25507 C C . LEU B 1 28 ? 19.947 -13.938 8.288 1.00 1.00 228 LEU B C 14
ATOM 25508 O O . LEU B 1 28 ? 19.250 -13.572 9.234 1.00 1.00 228 LEU B O 14
ATOM 25524 N N . ALA B 1 29 ? 19.465 -14.339 7.125 1.00 1.00 229 ALA B N 14
ATOM 25525 C CA . ALA B 1 29 ? 18.040 -14.467 6.893 1.00 1.00 229 ALA B CA 14
ATOM 25526 C C . ALA B 1 29 ? 17.746 -15.541 5.859 1.00 1.00 229 ALA B C 14
ATOM 25527 O O . ALA B 1 29 ? 18.629 -15.950 5.110 1.00 1.00 229 ALA B O 14
ATOM 25534 N N . ASP B 1 30 ? 16.501 -15.979 5.838 1.00 1.00 230 ASP B N 14
ATOM 25535 C CA . ASP B 1 30 ? 16.027 -17.002 4.911 1.00 1.00 230 ASP B CA 14
ATOM 25536 C C . ASP B 1 30 ? 14.671 -16.576 4.368 1.00 1.00 230 ASP B C 14
ATOM 25537 O O . ASP B 1 30 ? 14.001 -15.755 4.983 1.00 1.00 230 ASP B O 14
ATOM 25546 N N . SER B 1 31 ? 14.317 -17.066 3.190 1.00 1.00 231 SER B N 14
ATOM 25547 C CA . SER B 1 31 ? 13.027 -16.750 2.568 1.00 1.00 231 SER B CA 14
ATOM 25548 C C . SER B 1 31 ? 11.855 -17.009 3.523 1.00 1.00 231 SER B C 14
ATOM 25549 O O . SER B 1 31 ? 10.862 -16.287 3.513 1.00 1.00 231 SER B O 14
ATOM 25557 N N . GLY B 1 32 ? 11.969 -18.066 4.317 1.00 1.00 232 GLY B N 14
ATOM 25558 C CA . GLY B 1 32 ? 10.919 -18.430 5.245 1.00 1.00 232 GLY B CA 14
ATOM 25559 C C . GLY B 1 32 ? 9.886 -19.321 4.592 1.00 1.00 232 GLY B C 14
ATOM 25560 O O . GLY B 1 32 ? 9.490 -20.347 5.145 1.00 1.00 232 GLY B O 14
ATOM 25564 N N . GLU B 1 33 ? 9.471 -18.921 3.405 1.00 1.00 233 GLU B N 14
ATOM 25565 C CA . GLU B 1 33 ? 8.487 -19.658 2.624 1.00 1.00 233 GLU B CA 14
ATOM 25566 C C . GLU B 1 33 ? 9.155 -20.534 1.573 1.00 1.00 233 GLU B C 14
ATOM 25567 O O . GLU B 1 33 ? 10.381 -20.577 1.470 1.00 1.00 233 GLU B O 14
ATOM 25579 N N . GLY B 1 34 ? 8.333 -21.238 0.811 1.00 1.00 234 GLY B N 14
ATOM 25580 C CA . GLY B 1 34 ? 8.813 -22.082 -0.260 1.00 1.00 234 GLY B CA 14
ATOM 25581 C C . GLY B 1 34 ? 7.783 -22.163 -1.361 1.00 1.00 234 GLY B C 14
ATOM 25582 O O . GLY B 1 34 ? 6.597 -22.347 -1.082 1.00 1.00 234 GLY B O 14
ATOM 25586 N N . TYR B 1 35 ? 8.216 -22.010 -2.606 1.00 1.00 235 TYR B N 14
ATOM 25587 C CA . TYR B 1 35 ? 7.291 -22.005 -3.737 1.00 1.00 235 TYR B CA 14
ATOM 25588 C C . TYR B 1 35 ? 7.862 -22.788 -4.911 1.00 1.00 235 TYR B C 14
ATOM 25589 O O . TYR B 1 35 ? 9.043 -23.107 -4.926 1.00 1.00 235 TYR B O 14
ATOM 25607 N N . ALA B 1 36 ? 7.036 -23.030 -5.920 1.00 1.00 236 ALA B N 14
ATOM 25608 C CA . ALA B 1 36 ? 7.445 -23.827 -7.070 1.00 1.00 236 ALA B CA 14
ATOM 25609 C C . ALA B 1 36 ? 8.009 -22.968 -8.202 1.00 1.00 236 ALA B C 14
ATOM 25610 O O . ALA B 1 36 ? 8.260 -23.468 -9.301 1.00 1.00 236 ALA B O 14
ATOM 25617 N N . SER B 1 37 ? 8.234 -21.689 -7.938 1.00 1.00 237 SER B N 14
ATOM 25618 C CA . SER B 1 37 ? 8.745 -20.790 -8.959 1.00 1.00 237 SER B CA 14
ATOM 25619 C C . SER B 1 37 ? 9.997 -20.041 -8.493 1.00 1.00 237 SER B C 14
ATOM 25620 O O . SER B 1 37 ? 10.028 -19.440 -7.412 1.00 1.00 237 SER B O 14
ATOM 25628 N N . LYS B 1 38 ? 11.035 -20.097 -9.330 1.00 1.00 238 LYS B N 14
ATOM 25629 C CA . LYS B 1 38 ? 12.316 -19.467 -9.041 1.00 1.00 238 LYS B CA 14
ATOM 25630 C C . LYS B 1 38 ? 12.178 -17.952 -8.985 1.00 1.00 238 LYS B C 14
ATOM 25631 O O . LYS B 1 38 ? 12.774 -17.300 -8.132 1.00 1.00 238 LYS B O 14
ATOM 25650 N N . GLN B 1 39 ? 11.402 -17.402 -9.909 1.00 1.00 239 GLN B N 14
ATOM 25651 C CA . GLN B 1 39 ? 11.163 -15.968 -9.950 1.00 1.00 239 GLN B CA 14
ATOM 25652 C C . GLN B 1 39 ? 10.550 -15.496 -8.639 1.00 1.00 239 GLN B C 14
ATOM 25653 O O . GLN B 1 39 ? 10.976 -14.490 -8.083 1.00 1.00 239 GLN B O 14
ATOM 25667 N N . LYS B 1 40 ? 9.616 -16.286 -8.108 1.00 1.00 240 LYS B N 14
ATOM 25668 C CA . LYS B 1 40 ? 8.928 -15.945 -6.865 1.00 1.00 240 LYS B CA 14
ATOM 25669 C C . LYS B 1 40 ? 9.915 -15.825 -5.713 1.00 1.00 240 LYS B C 14
ATOM 25670 O O . LYS B 1 40 ? 9.801 -14.920 -4.887 1.00 1.00 240 LYS B O 14
ATOM 25689 N N . ALA B 1 41 ? 10.872 -16.746 -5.653 1.00 1.00 241 ALA B N 14
ATOM 25690 C CA . ALA B 1 41 ? 11.906 -16.693 -4.626 1.00 1.00 241 ALA B CA 14
ATOM 25691 C C . ALA B 1 41 ? 12.621 -15.353 -4.694 1.00 1.00 241 ALA B C 14
ATOM 25692 O O . ALA B 1 41 ? 12.749 -14.640 -3.694 1.00 1.00 241 ALA B O 14
ATOM 25699 N N . LYS B 1 42 ? 12.988 -14.973 -5.902 1.00 1.00 242 LYS B N 14
ATOM 25700 C CA . LYS B 1 42 ? 13.668 -13.718 -6.136 1.00 1.00 242 LYS B CA 14
ATOM 25701 C C . LYS B 1 42 ? 12.768 -12.536 -5.818 1.00 1.00 242 LYS B C 14
ATOM 25702 O O . LYS B 1 42 ? 13.236 -11.505 -5.336 1.00 1.00 242 LYS B O 14
ATOM 25721 N N . GLN B 1 43 ? 11.471 -12.694 -6.064 1.00 1.00 243 GLN B N 14
ATOM 25722 C CA . GLN B 1 43 ? 10.516 -11.642 -5.736 1.00 1.00 243 GLN B CA 14
ATOM 25723 C C . GLN B 1 43 ? 10.441 -11.467 -4.224 1.00 1.00 243 GLN B C 14
ATOM 25724 O O . GLN B 1 43 ? 10.173 -10.369 -3.740 1.00 1.00 243 GLN B O 14
ATOM 25738 N N . GLY B 1 44 ? 10.697 -12.545 -3.477 1.00 1.00 244 GLY B N 14
ATOM 25739 C CA . GLY B 1 44 ? 10.668 -12.461 -2.034 1.00 1.00 244 GLY B CA 14
ATOM 25740 C C . GLY B 1 44 ? 11.807 -11.613 -1.525 1.00 1.00 244 GLY B C 14
ATOM 25741 O O . GLY B 1 44 ? 11.639 -10.802 -0.615 1.00 1.00 244 GLY B O 14
ATOM 25745 N N . ILE B 1 45 ? 12.959 -11.778 -2.156 1.00 1.00 245 ILE B N 14
ATOM 25746 C CA . ILE B 1 45 ? 14.141 -11.007 -1.829 1.00 1.00 245 ILE B CA 14
ATOM 25747 C C . ILE B 1 45 ? 13.896 -9.528 -2.066 1.00 1.00 245 ILE B C 14
ATOM 25748 O O . ILE B 1 45 ? 14.088 -8.699 -1.187 1.00 1.00 245 ILE B O 14
ATOM 25764 N N . GLU B 1 46 ? 13.435 -9.206 -3.253 1.00 1.00 246 GLU B N 14
ATOM 25765 C CA . GLU B 1 46 ? 13.163 -7.823 -3.602 1.00 1.00 246 GLU B CA 14
ATOM 25766 C C . GLU B 1 46 ? 12.086 -7.234 -2.701 1.00 1.00 246 GLU B C 14
ATOM 25767 O O . GLU B 1 46 ? 12.149 -6.065 -2.325 1.00 1.00 246 GLU B O 14
ATOM 25779 N N . SER B 1 47 ? 11.117 -8.058 -2.331 1.00 1.00 247 SER B N 14
ATOM 25780 C CA . SER B 1 47 ? 10.069 -7.628 -1.423 1.00 1.00 247 SER B CA 14
ATOM 25781 C C . SER B 1 47 ? 10.630 -7.377 -0.026 1.00 1.00 247 SER B C 14
ATOM 25782 O O . SER B 1 47 ? 10.255 -6.408 0.628 1.00 1.00 247 SER B O 14
ATOM 25790 N N . VAL B 1 48 ? 11.600 -8.188 0.398 1.00 1.00 248 VAL B N 14
ATOM 25791 C CA . VAL B 1 48 ? 12.150 -8.035 1.735 1.00 1.00 248 VAL B CA 14
ATOM 25792 C C . VAL B 1 48 ? 12.992 -6.766 1.784 1.00 1.00 248 VAL B C 14
ATOM 25793 O O . VAL B 1 48 ? 12.904 -5.994 2.724 1.00 1.00 248 VAL B O 14
ATOM 25806 N N . LYS B 1 49 ? 13.694 -6.492 0.696 1.00 1.00 249 LYS B N 14
ATOM 25807 C CA . LYS B 1 49 ? 14.561 -5.324 0.601 1.00 1.00 249 LYS B CA 14
ATOM 25808 C C . LYS B 1 49 ? 13.769 -4.024 0.628 1.00 1.00 249 LYS B C 14
ATOM 25809 O O . LYS B 1 49 ? 14.334 -2.947 0.795 1.00 1.00 249 LYS B O 14
ATOM 25828 N N . ARG B 1 50 ? 12.469 -4.134 0.411 1.00 1.00 250 ARG B N 14
ATOM 25829 C CA . ARG B 1 50 ? 11.599 -2.974 0.371 1.00 1.00 250 ARG B CA 14
ATOM 25830 C C . ARG B 1 50 ? 10.762 -2.870 1.647 1.00 1.00 250 ARG B C 14
ATOM 25831 O O . ARG B 1 50 ? 9.987 -1.936 1.821 1.00 1.00 250 ARG B O 14
ATOM 25852 N N . ASN B 1 51 ? 10.912 -3.853 2.529 1.00 1.00 251 ASN B N 14
ATOM 25853 C CA . ASN B 1 51 ? 10.132 -3.902 3.769 1.00 1.00 251 ASN B CA 14
ATOM 25854 C C . ASN B 1 51 ? 11.025 -4.049 4.986 1.00 1.00 251 ASN B C 14
ATOM 25855 O O . ASN B 1 51 ? 10.841 -3.363 5.981 1.00 1.00 251 ASN B O 14
ATOM 25866 N N . ALA B 1 52 ? 12.037 -4.885 4.857 1.00 1.00 252 ALA B N 14
ATOM 25867 C CA . ALA B 1 52 ? 12.967 -5.172 5.944 1.00 1.00 252 ALA B CA 14
ATOM 25868 C C . ALA B 1 52 ? 13.640 -3.913 6.482 1.00 1.00 252 ALA B C 14
ATOM 25869 O O . ALA B 1 52 ? 13.591 -3.679 7.688 1.00 1.00 252 ALA B O 14
ATOM 25876 N N . PRO B 1 53 ? 14.232 -3.041 5.622 1.00 1.00 253 PRO B N 14
ATOM 25877 C CA . PRO B 1 53 ? 14.936 -1.849 6.113 1.00 1.00 253 PRO B CA 14
ATOM 25878 C C . PRO B 1 53 ? 14.031 -0.861 6.854 1.00 1.00 253 PRO B C 14
ATOM 25879 O O . PRO B 1 53 ? 14.523 -0.032 7.622 1.00 1.00 253 PRO B O 14
ATOM 25890 N N . ASP B 1 54 ? 12.716 -1.009 6.710 1.00 1.00 254 ASP B N 14
ATOM 25891 C CA . ASP B 1 54 ? 11.778 -0.083 7.359 1.00 1.00 254 ASP B CA 14
ATOM 25892 C C . ASP B 1 54 ? 10.937 -0.777 8.419 1.00 1.00 254 ASP B C 14
ATOM 25893 O O . ASP B 1 54 ? 10.345 -0.126 9.281 1.00 1.00 254 ASP B O 14
ATOM 25902 N N . ALA B 1 55 ? 10.885 -2.091 8.344 1.00 1.00 255 ALA B N 14
ATOM 25903 C CA . ALA B 1 55 ? 10.082 -2.888 9.260 1.00 1.00 255 ALA B CA 14
ATOM 25904 C C . ALA B 1 55 ? 10.605 -2.851 10.686 1.00 1.00 255 ALA B C 14
ATOM 25905 O O . ALA B 1 55 ? 11.806 -2.994 10.940 1.00 1.00 255 ALA B O 14
ATOM 25912 N N . ASP B 1 56 ? 9.668 -2.679 11.603 1.00 1.00 256 ASP B N 14
ATOM 25913 C CA . ASP B 1 56 ? 9.959 -2.656 13.028 1.00 1.00 256 ASP B CA 14
ATOM 25914 C C . ASP B 1 56 ? 9.784 -4.038 13.631 1.00 1.00 256 ASP B C 14
ATOM 25915 O O . ASP B 1 56 ? 8.864 -4.766 13.269 1.00 1.00 256 ASP B O 14
ATOM 25924 N N . VAL B 1 57 ? 10.679 -4.396 14.535 1.00 1.00 257 VAL B N 14
ATOM 25925 C CA . VAL B 1 57 ? 10.624 -5.689 15.207 1.00 1.00 257 VAL B CA 14
ATOM 25926 C C . VAL B 1 57 ? 9.749 -5.654 16.449 1.00 1.00 257 VAL B C 14
ATOM 25927 O O . VAL B 1 57 ? 9.775 -4.695 17.227 1.00 1.00 257 VAL B O 14
ATOM 25940 N N . ILE B 1 58 ? 8.939 -6.696 16.585 1.00 1.00 258 ILE B N 14
ATOM 25941 C CA . ILE B 1 58 ? 8.041 -6.845 17.715 1.00 1.00 258 ILE B CA 14
ATOM 25942 C C . ILE B 1 58 ? 8.297 -8.183 18.405 1.00 1.00 258 ILE B C 14
ATOM 25943 O O . ILE B 1 58 ? 8.738 -9.141 17.772 1.00 1.00 258 ILE B O 14
ATOM 25959 N N . GLU B 1 59 ? 8.085 -8.222 19.707 1.00 1.00 259 GLU B N 14
ATOM 25960 C CA . GLU B 1 59 ? 8.230 -9.446 20.469 1.00 1.00 259 GLU B CA 14
ATOM 25961 C C . GLU B 1 59 ? 6.921 -10.234 20.414 1.00 1.00 259 GLU B C 14
ATOM 25962 O O . GLU B 1 59 ? 5.915 -9.817 20.993 1.00 1.00 259 GLU B O 14
ATOM 25974 N N . ALA B 1 60 ? 6.918 -11.318 19.646 1.00 1.00 260 ALA B N 14
ATOM 25975 C CA . ALA B 1 60 ? 5.728 -12.137 19.464 1.00 1.00 260 ALA B CA 14
ATOM 25976 C C . ALA B 1 60 ? 5.611 -13.195 20.557 1.00 1.00 260 ALA B C 14
ATOM 25977 O O . ALA B 1 60 ? 5.010 -12.902 21.608 1.00 1.00 260 ALA B O 14
ATOM 25985 N N . MET A 1 1 ? 6.121 3.800 4.100 1.00 1.00 101 MET A N 15
ATOM 25986 C CA . MET A 1 1 ? 5.901 3.320 2.716 1.00 1.00 101 MET A CA 15
ATOM 25987 C C . MET A 1 1 ? 5.462 1.863 2.704 1.00 1.00 101 MET A C 15
ATOM 25988 O O . MET A 1 1 ? 4.419 1.524 2.139 1.00 1.00 101 MET A O 15
ATOM 26004 N N . ASN A 1 2 ? 6.239 1.013 3.355 1.00 1.00 102 ASN A N 15
ATOM 26005 C CA . ASN A 1 2 ? 5.974 -0.417 3.352 1.00 1.00 102 ASN A CA 15
ATOM 26006 C C . ASN A 1 2 ? 4.995 -0.816 4.427 1.00 1.00 102 ASN A C 15
ATOM 26007 O O . ASN A 1 2 ? 4.761 -0.080 5.385 1.00 1.00 102 ASN A O 15
ATOM 26018 N N . LYS A 1 3 ? 4.391 -1.976 4.231 1.00 1.00 103 LYS A N 15
ATOM 26019 C CA . LYS A 1 3 ? 3.510 -2.533 5.225 1.00 1.00 103 LYS A CA 15
ATOM 26020 C C . LYS A 1 3 ? 4.044 -3.905 5.591 1.00 1.00 103 LYS A C 15
ATOM 26021 O O . LYS A 1 3 ? 3.762 -4.903 4.919 1.00 1.00 103 LYS A O 15
ATOM 26040 N N . ALA A 1 4 ? 4.776 -3.937 6.691 1.00 1.00 104 ALA A N 15
ATOM 26041 C CA . ALA A 1 4 ? 5.415 -5.141 7.183 1.00 1.00 104 ALA A CA 15
ATOM 26042 C C . ALA A 1 4 ? 6.035 -4.852 8.532 1.00 1.00 104 ALA A C 15
ATOM 26043 O O . ALA A 1 4 ? 6.158 -3.694 8.922 1.00 1.00 104 ALA A O 15
ATOM 26050 N N . HIS A 1 5 ? 6.466 -5.892 9.213 1.00 1.00 105 HIS A N 15
ATOM 26051 C CA . HIS A 1 5 ? 7.081 -5.732 10.520 1.00 1.00 105 HIS A CA 15
ATOM 26052 C C . HIS A 1 5 ? 7.722 -7.039 10.960 1.00 1.00 105 HIS A C 15
ATOM 26053 O O . HIS A 1 5 ? 7.274 -8.118 10.573 1.00 1.00 105 HIS A O 15
ATOM 26068 N N . PHE A 1 6 ? 8.789 -6.929 11.724 1.00 1.00 106 PHE A N 15
ATOM 26069 C CA . PHE A 1 6 ? 9.506 -8.089 12.232 1.00 1.00 106 PHE A CA 15
ATOM 26070 C C . PHE A 1 6 ? 8.875 -8.587 13.520 1.00 1.00 106 PHE A C 15
ATOM 26071 O O . PHE A 1 6 ? 8.340 -7.801 14.302 1.00 1.00 106 PHE A O 15
ATOM 26088 N N . GLU A 1 7 ? 8.924 -9.896 13.725 1.00 1.00 107 GLU A N 15
ATOM 26089 C CA . GLU A 1 7 ? 8.371 -10.515 14.923 1.00 1.00 107 GLU A CA 15
ATOM 26090 C C . GLU A 1 7 ? 9.286 -11.620 15.437 1.00 1.00 107 GLU A C 15
ATOM 26091 O O . GLU A 1 7 ? 9.522 -12.615 14.749 1.00 1.00 107 GLU A O 15
ATOM 26103 N N . VAL A 1 8 ? 9.807 -11.423 16.643 1.00 1.00 108 VAL A N 15
ATOM 26104 C CA . VAL A 1 8 ? 10.674 -12.396 17.290 1.00 1.00 108 VAL A CA 15
ATOM 26105 C C . VAL A 1 8 ? 9.835 -13.344 18.131 1.00 1.00 108 VAL A C 15
ATOM 26106 O O . VAL A 1 8 ? 9.012 -12.902 18.922 1.00 1.00 108 VAL A O 15
ATOM 26119 N N . PHE A 1 9 ? 10.074 -14.635 17.992 1.00 1.00 109 PHE A N 15
ATOM 26120 C CA . PHE A 1 9 ? 9.289 -15.634 18.702 1.00 1.00 109 PHE A CA 15
ATOM 26121 C C . PHE A 1 9 ? 10.188 -16.768 19.191 1.00 1.00 109 PHE A C 15
ATOM 26122 O O . PHE A 1 9 ? 11.396 -16.761 18.940 1.00 1.00 109 PHE A O 15
ATOM 26139 N N . VAL A 1 10 ? 9.579 -17.752 19.839 1.00 1.00 110 VAL A N 15
ATOM 26140 C CA . VAL A 1 10 ? 10.302 -18.896 20.386 1.00 1.00 110 VAL A CA 15
ATOM 26141 C C . VAL A 1 10 ? 10.135 -20.154 19.531 1.00 1.00 110 VAL A C 15
ATOM 26142 O O . VAL A 1 10 ? 9.035 -20.478 19.088 1.00 1.00 110 VAL A O 15
ATOM 26155 N N . ASP A 1 11 ? 11.247 -20.854 19.318 1.00 1.00 111 ASP A N 15
ATOM 26156 C CA . ASP A 1 11 ? 11.252 -22.102 18.568 1.00 1.00 111 ASP A CA 15
ATOM 26157 C C . ASP A 1 11 ? 10.832 -23.238 19.494 1.00 1.00 111 ASP A C 15
ATOM 26158 O O . ASP A 1 11 ? 10.738 -23.057 20.702 1.00 1.00 111 ASP A O 15
ATOM 26167 N N . ALA A 1 12 ? 10.737 -24.436 18.953 1.00 1.00 112 ALA A N 15
ATOM 26168 C CA . ALA A 1 12 ? 10.330 -25.587 19.735 1.00 1.00 112 ALA A CA 15
ATOM 26169 C C . ALA A 1 12 ? 11.400 -25.960 20.757 1.00 1.00 112 ALA A C 15
ATOM 26170 O O . ALA A 1 12 ? 11.146 -26.712 21.693 1.00 1.00 112 ALA A O 15
ATOM 26177 N N . ALA A 1 13 ? 12.591 -25.407 20.579 1.00 1.00 113 ALA A N 15
ATOM 26178 C CA . ALA A 1 13 ? 13.713 -25.705 21.457 1.00 1.00 113 ALA A CA 15
ATOM 26179 C C . ALA A 1 13 ? 14.012 -24.530 22.385 1.00 1.00 113 ALA A C 15
ATOM 26180 O O . ALA A 1 13 ? 15.113 -24.420 22.926 1.00 1.00 113 ALA A O 15
ATOM 26187 N N . ASP A 1 14 ? 13.021 -23.650 22.533 1.00 1.00 114 ASP A N 15
ATOM 26188 C CA . ASP A 1 14 ? 13.101 -22.481 23.425 1.00 1.00 114 ASP A CA 15
ATOM 26189 C C . ASP A 1 14 ? 14.097 -21.478 22.900 1.00 1.00 114 ASP A C 15
ATOM 26190 O O . ASP A 1 14 ? 14.838 -20.853 23.660 1.00 1.00 114 ASP A O 15
ATOM 26199 N N . LYS A 1 15 ? 14.091 -21.304 21.603 1.00 1.00 115 LYS A N 15
ATOM 26200 C CA . LYS A 1 15 ? 15.042 -20.435 20.962 1.00 1.00 115 LYS A CA 15
ATOM 26201 C C . LYS A 1 15 ? 14.373 -19.219 20.397 1.00 1.00 115 LYS A C 15
ATOM 26202 O O . LYS A 1 15 ? 13.256 -19.283 19.918 1.00 1.00 115 LYS A O 15
ATOM 26221 N N . TYR A 1 16 ? 15.130 -18.172 20.318 1.00 1.00 116 TYR A N 15
ATOM 26222 C CA . TYR A 1 16 ? 14.633 -16.912 19.822 1.00 1.00 116 TYR A CA 15
ATOM 26223 C C . TYR A 1 16 ? 14.906 -16.794 18.338 1.00 1.00 116 TYR A C 15
ATOM 26224 O O . TYR A 1 16 ? 16.055 -16.868 17.894 1.00 1.00 116 TYR A O 15
ATOM 26242 N N . ARG A 1 17 ? 13.836 -16.681 17.580 1.00 1.00 117 ARG A N 15
ATOM 26243 C CA . ARG A 1 17 ? 13.912 -16.542 16.139 1.00 1.00 117 ARG A CA 15
ATOM 26244 C C . ARG A 1 17 ? 13.020 -15.403 15.724 1.00 1.00 117 ARG A C 15
ATOM 26245 O O . ARG A 1 17 ? 12.362 -14.807 16.565 1.00 1.00 117 ARG A O 15
ATOM 26266 N N . TRP A 1 18 ? 12.949 -15.136 14.440 1.00 1.00 118 TRP A N 15
ATOM 26267 C CA . TRP A 1 18 ? 12.087 -14.084 13.951 1.00 1.00 118 TRP A CA 15
ATOM 26268 C C . TRP A 1 18 ? 11.695 -14.301 12.516 1.00 1.00 118 TRP A C 15
ATOM 26269 O O . TRP A 1 18 ? 12.310 -15.093 11.802 1.00 1.00 118 TRP A O 15
ATOM 26290 N N . ARG A 1 19 ? 10.710 -13.525 12.097 1.00 1.00 119 ARG A N 15
ATOM 26291 C CA . ARG A 1 19 ? 10.204 -13.555 10.745 1.00 1.00 119 ARG A CA 15
ATOM 26292 C C . ARG A 1 19 ? 9.642 -12.210 10.358 1.00 1.00 119 ARG A C 15
ATOM 26293 O O . ARG A 1 19 ? 9.206 -11.436 11.214 1.00 1.00 119 ARG A O 15
ATOM 26314 N N . LEU A 1 20 ? 9.727 -11.910 9.080 1.00 1.00 120 LEU A N 15
ATOM 26315 C CA . LEU A 1 20 ? 9.163 -10.689 8.556 1.00 1.00 120 LEU A CA 15
ATOM 26316 C C . LEU A 1 20 ? 7.832 -11.027 7.918 1.00 1.00 120 LEU A C 15
ATOM 26317 O O . LEU A 1 20 ? 7.747 -11.944 7.099 1.00 1.00 120 LEU A O 15
ATOM 26333 N N . VAL A 1 21 ? 6.807 -10.272 8.258 1.00 1.00 121 VAL A N 15
ATOM 26334 C CA . VAL A 1 21 ? 5.471 -10.555 7.774 1.00 1.00 121 VAL A CA 15
ATOM 26335 C C . VAL A 1 21 ? 4.871 -9.325 7.115 1.00 1.00 121 VAL A C 15
ATOM 26336 O O . VAL A 1 21 ? 4.981 -8.216 7.642 1.00 1.00 121 VAL A O 15
ATOM 26349 N N . HIS A 1 22 ? 4.320 -9.510 5.922 1.00 1.00 122 HIS A N 15
ATOM 26350 C CA . HIS A 1 22 ? 3.677 -8.418 5.206 1.00 1.00 122 HIS A CA 15
ATOM 26351 C C . HIS A 1 22 ? 2.264 -8.233 5.737 1.00 1.00 122 HIS A C 15
ATOM 26352 O O . HIS A 1 22 ? 1.765 -9.079 6.471 1.00 1.00 122 HIS A O 15
ATOM 26367 N N . ASP A 1 23 ? 1.606 -7.171 5.297 1.00 1.00 123 ASP A N 15
ATOM 26368 C CA . ASP A 1 23 ? 0.213 -6.902 5.682 1.00 1.00 123 ASP A CA 15
ATOM 26369 C C . ASP A 1 23 ? -0.696 -8.074 5.291 1.00 1.00 123 ASP A C 15
ATOM 26370 O O . ASP A 1 23 ? -1.706 -8.342 5.937 1.00 1.00 123 ASP A O 15
ATOM 26379 N N . ASN A 1 24 ? -0.286 -8.799 4.249 1.00 1.00 124 ASN A N 15
ATOM 26380 C CA . ASN A 1 24 ? -1.050 -9.939 3.737 1.00 1.00 124 ASN A CA 15
ATOM 26381 C C . ASN A 1 24 ? -1.014 -11.081 4.741 1.00 1.00 124 ASN A C 15
ATOM 26382 O O . ASN A 1 24 ? -1.979 -11.827 4.897 1.00 1.00 124 ASN A O 15
ATOM 26393 N N . GLY A 1 25 ? 0.111 -11.186 5.433 1.00 1.00 125 GLY A N 15
ATOM 26394 C CA . GLY A 1 25 ? 0.286 -12.224 6.436 1.00 1.00 125 GLY A CA 15
ATOM 26395 C C . GLY A 1 25 ? 1.254 -13.303 5.986 1.00 1.00 125 GLY A C 15
ATOM 26396 O O . GLY A 1 25 ? 1.326 -14.376 6.585 1.00 1.00 125 GLY A O 15
ATOM 26400 N N . ASN A 1 26 ? 1.958 -13.025 4.898 1.00 1.00 126 ASN A N 15
ATOM 26401 C CA . ASN A 1 26 ? 2.942 -13.955 4.347 1.00 1.00 126 ASN A CA 15
ATOM 26402 C C . ASN A 1 26 ? 4.327 -13.731 4.927 1.00 1.00 126 ASN A C 15
ATOM 26403 O O . ASN A 1 26 ? 4.717 -12.590 5.185 1.00 1.00 126 ASN A O 15
ATOM 26414 N N . ILE A 1 27 ? 5.060 -14.823 5.106 1.00 1.00 127 ILE A N 15
ATOM 26415 C CA . ILE A 1 27 ? 6.426 -14.762 5.604 1.00 1.00 127 ILE A CA 15
ATOM 26416 C C . ILE A 1 27 ? 7.347 -14.301 4.481 1.00 1.00 127 ILE A C 15
ATOM 26417 O O . ILE A 1 27 ? 7.422 -14.926 3.425 1.00 1.00 127 ILE A O 15
ATOM 26433 N N . LEU A 1 28 ? 7.970 -13.159 4.687 1.00 1.00 128 LEU A N 15
ATOM 26434 C CA . LEU A 1 28 ? 8.862 -12.576 3.705 1.00 1.00 128 LEU A CA 15
ATOM 26435 C C . LEU A 1 28 ? 10.275 -13.064 3.949 1.00 1.00 128 LEU A C 15
ATOM 26436 O O . LEU A 1 28 ? 11.013 -13.389 3.021 1.00 1.00 128 LEU A O 15
ATOM 26452 N N . ALA A 1 29 ? 10.648 -13.063 5.216 1.00 1.00 129 ALA A N 15
ATOM 26453 C CA . ALA A 1 29 ? 11.955 -13.546 5.632 1.00 1.00 129 ALA A CA 15
ATOM 26454 C C . ALA A 1 29 ? 11.898 -14.136 7.030 1.00 1.00 129 ALA A C 15
ATOM 26455 O O . ALA A 1 29 ? 10.976 -13.861 7.790 1.00 1.00 129 ALA A O 15
ATOM 26462 N N . ASP A 1 30 ? 12.872 -14.979 7.328 1.00 1.00 130 ASP A N 15
ATOM 26463 C CA . ASP A 1 30 ? 12.998 -15.640 8.621 1.00 1.00 130 ASP A CA 15
ATOM 26464 C C . ASP A 1 30 ? 14.449 -15.551 9.075 1.00 1.00 130 ASP A C 15
ATOM 26465 O O . ASP A 1 30 ? 15.335 -15.341 8.249 1.00 1.00 130 ASP A O 15
ATOM 26474 N N . SER A 1 31 ? 14.669 -15.618 10.379 1.00 1.00 131 SER A N 15
ATOM 26475 C CA . SER A 1 31 ? 16.019 -15.578 10.957 1.00 1.00 131 SER A CA 15
ATOM 26476 C C . SER A 1 31 ? 16.948 -16.625 10.330 1.00 1.00 131 SER A C 15
ATOM 26477 O O . SER A 1 31 ? 18.158 -16.424 10.249 1.00 1.00 131 SER A O 15
ATOM 26485 N N . GLY A 1 32 ? 16.384 -17.765 9.952 1.00 1.00 132 GLY A N 15
ATOM 26486 C CA . GLY A 1 32 ? 17.167 -18.837 9.367 1.00 1.00 132 GLY A CA 15
ATOM 26487 C C . GLY A 1 32 ? 17.738 -19.738 10.435 1.00 1.00 132 GLY A C 15
ATOM 26488 O O . GLY A 1 32 ? 17.572 -20.957 10.396 1.00 1.00 132 GLY A O 15
ATOM 26492 N N . GLU A 1 33 ? 18.331 -19.110 11.434 1.00 1.00 133 GLU A N 15
ATOM 26493 C CA . GLU A 1 33 ? 18.971 -19.806 12.540 1.00 1.00 133 GLU A CA 15
ATOM 26494 C C . GLU A 1 33 ? 18.112 -19.755 13.803 1.00 1.00 133 GLU A C 15
ATOM 26495 O O . GLU A 1 33 ? 16.984 -19.261 13.786 1.00 1.00 133 GLU A O 15
ATOM 26507 N N . GLY A 1 34 ? 18.663 -20.284 14.891 1.00 1.00 134 GLY A N 15
ATOM 26508 C CA . GLY A 1 34 ? 17.986 -20.278 16.174 1.00 1.00 134 GLY A CA 15
ATOM 26509 C C . GLY A 1 34 ? 18.987 -20.211 17.309 1.00 1.00 134 GLY A C 15
ATOM 26510 O O . GLY A 1 34 ? 20.012 -20.896 17.270 1.00 1.00 134 GLY A O 15
ATOM 26514 N N . TYR A 1 35 ? 18.697 -19.400 18.321 1.00 1.00 135 TYR A N 15
ATOM 26515 C CA . TYR A 1 35 ? 19.618 -19.207 19.439 1.00 1.00 135 TYR A CA 15
ATOM 26516 C C . TYR A 1 35 ? 18.862 -19.031 20.745 1.00 1.00 135 TYR A C 15
ATOM 26517 O O . TYR A 1 35 ? 17.660 -18.790 20.745 1.00 1.00 135 TYR A O 15
ATOM 26535 N N . ALA A 1 36 ? 19.591 -19.086 21.850 1.00 1.00 136 ALA A N 15
ATOM 26536 C CA . ALA A 1 36 ? 18.995 -19.002 23.180 1.00 1.00 136 ALA A CA 15
ATOM 26537 C C . ALA A 1 36 ? 18.959 -17.575 23.737 1.00 1.00 136 ALA A C 15
ATOM 26538 O O . ALA A 1 36 ? 18.679 -17.382 24.921 1.00 1.00 136 ALA A O 15
ATOM 26545 N N . SER A 1 37 ? 19.257 -16.575 22.913 1.00 1.00 137 SER A N 15
ATOM 26546 C CA . SER A 1 37 ? 19.236 -15.191 23.385 1.00 1.00 137 SER A CA 15
ATOM 26547 C C . SER A 1 37 ? 18.343 -14.327 22.507 1.00 1.00 137 SER A C 15
ATOM 26548 O O . SER A 1 37 ? 18.468 -14.320 21.276 1.00 1.00 137 SER A O 15
ATOM 26556 N N . LYS A 1 38 ? 17.492 -13.549 23.156 1.00 1.00 138 LYS A N 15
ATOM 26557 C CA . LYS A 1 38 ? 16.567 -12.673 22.468 1.00 1.00 138 LYS A CA 15
ATOM 26558 C C . LYS A 1 38 ? 17.311 -11.597 21.700 1.00 1.00 138 LYS A C 15
ATOM 26559 O O . LYS A 1 38 ? 16.951 -11.262 20.574 1.00 1.00 138 LYS A O 15
ATOM 26578 N N . GLN A 1 39 ? 18.384 -11.095 22.299 1.00 1.00 139 GLN A N 15
ATOM 26579 C CA . GLN A 1 39 ? 19.180 -10.058 21.673 1.00 1.00 139 GLN A CA 15
ATOM 26580 C C . GLN A 1 39 ? 19.755 -10.565 20.363 1.00 1.00 139 GLN A C 15
ATOM 26581 O O . GLN A 1 39 ? 19.684 -9.883 19.351 1.00 1.00 139 GLN A O 15
ATOM 26595 N N . LYS A 1 40 ? 20.214 -11.815 20.370 1.00 1.00 140 LYS A N 15
ATOM 26596 C CA . LYS A 1 40 ? 20.830 -12.413 19.195 1.00 1.00 140 LYS A CA 15
ATOM 26597 C C . LYS A 1 40 ? 19.845 -12.449 18.035 1.00 1.00 140 LYS A C 15
ATOM 26598 O O . LYS A 1 40 ? 20.220 -12.192 16.885 1.00 1.00 140 LYS A O 15
ATOM 26617 N N . ALA A 1 41 ? 18.599 -12.786 18.341 1.00 1.00 141 ALA A N 15
ATOM 26618 C CA . ALA A 1 41 ? 17.555 -12.804 17.329 1.00 1.00 141 ALA A CA 15
ATOM 26619 C C . ALA A 1 41 ? 17.387 -11.418 16.732 1.00 1.00 141 ALA A C 15
ATOM 26620 O O . ALA A 1 41 ? 17.487 -11.230 15.521 1.00 1.00 141 ALA A O 15
ATOM 26627 N N . LYS A 1 42 ? 17.230 -10.438 17.607 1.00 1.00 142 LYS A N 15
ATOM 26628 C CA . LYS A 1 42 ? 17.041 -9.065 17.190 1.00 1.00 142 LYS A CA 15
ATOM 26629 C C . LYS A 1 42 ? 18.258 -8.531 16.451 1.00 1.00 142 LYS A C 15
ATOM 26630 O O . LYS A 1 42 ? 18.115 -7.802 15.473 1.00 1.00 142 LYS A O 15
ATOM 26649 N N . GLN A 1 43 ? 19.451 -8.934 16.875 1.00 1.00 143 GLN A N 15
ATOM 26650 C CA . GLN A 1 43 ? 20.662 -8.528 16.170 1.00 1.00 143 GLN A CA 15
ATOM 26651 C C . GLN A 1 43 ? 20.664 -9.130 14.770 1.00 1.00 143 GLN A C 15
ATOM 26652 O O . GLN A 1 43 ? 21.308 -8.601 13.869 1.00 1.00 143 GLN A O 15
ATOM 26666 N N . GLY A 1 44 ? 19.959 -10.255 14.593 1.00 1.00 144 GLY A N 15
ATOM 26667 C CA . GLY A 1 44 ? 19.869 -10.860 13.281 1.00 1.00 144 GLY A CA 15
ATOM 26668 C C . GLY A 1 44 ? 19.084 -9.965 12.356 1.00 1.00 144 GLY A C 15
ATOM 26669 O O . GLY A 1 44 ? 19.443 -9.764 11.198 1.00 1.00 144 GLY A O 15
ATOM 26673 N N . ILE A 1 45 ? 18.018 -9.400 12.902 1.00 1.00 145 ILE A N 15
ATOM 26674 C CA . ILE A 1 45 ? 17.187 -8.459 12.177 1.00 1.00 145 ILE A CA 15
ATOM 26675 C C . ILE A 1 45 ? 18.005 -7.230 11.805 1.00 1.00 145 ILE A C 15
ATOM 26676 O O . ILE A 1 45 ? 17.947 -6.746 10.681 1.00 1.00 145 ILE A O 15
ATOM 26692 N N . GLU A 1 46 ? 18.781 -6.734 12.754 1.00 1.00 146 GLU A N 15
ATOM 26693 C CA . GLU A 1 46 ? 19.631 -5.588 12.489 1.00 1.00 146 GLU A CA 15
ATOM 26694 C C . GLU A 1 46 ? 20.647 -5.938 11.416 1.00 1.00 146 GLU A C 15
ATOM 26695 O O . GLU A 1 46 ? 20.908 -5.145 10.513 1.00 1.00 146 GLU A O 15
ATOM 26707 N N . SER A 1 47 ? 21.176 -7.151 11.496 1.00 1.00 147 SER A N 15
ATOM 26708 C CA . SER A 1 47 ? 22.138 -7.627 10.521 1.00 1.00 147 SER A CA 15
ATOM 26709 C C . SER A 1 47 ? 21.514 -7.706 9.130 1.00 1.00 147 SER A C 15
ATOM 26710 O O . SER A 1 47 ? 22.169 -7.387 8.138 1.00 1.00 147 SER A O 15
ATOM 26718 N N . VAL A 1 48 ? 20.235 -8.062 9.047 1.00 1.00 148 VAL A N 15
ATOM 26719 C CA . VAL A 1 48 ? 19.609 -8.187 7.743 1.00 1.00 148 VAL A CA 15
ATOM 26720 C C . VAL A 1 48 ? 19.366 -6.799 7.164 1.00 1.00 148 VAL A C 15
ATOM 26721 O O . VAL A 1 48 ? 19.700 -6.540 6.022 1.00 1.00 148 VAL A O 15
ATOM 26734 N N . LYS A 1 49 ? 18.931 -5.869 8.003 1.00 1.00 149 LYS A N 15
ATOM 26735 C CA . LYS A 1 49 ? 18.691 -4.494 7.580 1.00 1.00 149 LYS A CA 15
ATOM 26736 C C . LYS A 1 49 ? 20.010 -3.795 7.229 1.00 1.00 149 LYS A C 15
ATOM 26737 O O . LYS A 1 49 ? 20.024 -2.736 6.609 1.00 1.00 149 LYS A O 15
ATOM 26756 N N . ARG A 1 50 ? 21.104 -4.441 7.596 1.00 1.00 150 ARG A N 15
ATOM 26757 C CA . ARG A 1 50 ? 22.443 -3.920 7.373 1.00 1.00 150 ARG A CA 15
ATOM 26758 C C . ARG A 1 50 ? 23.066 -4.518 6.121 1.00 1.00 150 ARG A C 15
ATOM 26759 O O . ARG A 1 50 ? 24.172 -4.149 5.739 1.00 1.00 150 ARG A O 15
ATOM 26780 N N . ASN A 1 51 ? 22.390 -5.492 5.522 1.00 1.00 151 ASN A N 15
ATOM 26781 C CA . ASN A 1 51 ? 22.956 -6.204 4.377 1.00 1.00 151 ASN A CA 15
ATOM 26782 C C . ASN A 1 51 ? 21.936 -6.470 3.288 1.00 1.00 151 ASN A C 15
ATOM 26783 O O . ASN A 1 51 ? 22.245 -6.353 2.114 1.00 1.00 151 ASN A O 15
ATOM 26794 N N . ALA A 1 52 ? 20.722 -6.774 3.687 1.00 1.00 152 ALA A N 15
ATOM 26795 C CA . ALA A 1 52 ? 19.651 -7.101 2.754 1.00 1.00 152 ALA A CA 15
ATOM 26796 C C . ALA A 1 52 ? 19.450 -6.022 1.688 1.00 1.00 152 ALA A C 15
ATOM 26797 O O . ALA A 1 52 ? 19.487 -6.339 0.503 1.00 1.00 152 ALA A O 15
ATOM 26804 N N . PRO A 1 53 ? 19.315 -4.723 2.064 1.00 1.00 153 PRO A N 15
ATOM 26805 C CA . PRO A 1 53 ? 19.065 -3.664 1.076 1.00 1.00 153 PRO A CA 15
ATOM 26806 C C . PRO A 1 53 ? 20.249 -3.419 0.129 1.00 1.00 153 PRO A C 15
ATOM 26807 O O . PRO A 1 53 ? 20.131 -2.646 -0.825 1.00 1.00 153 PRO A O 15
ATOM 26818 N N . ASP A 1 54 ? 21.379 -4.082 0.387 1.00 1.00 154 ASP A N 15
ATOM 26819 C CA . ASP A 1 54 ? 22.581 -3.912 -0.444 1.00 1.00 154 ASP A CA 15
ATOM 26820 C C . ASP A 1 54 ? 23.001 -5.223 -1.103 1.00 1.00 154 ASP A C 15
ATOM 26821 O O . ASP A 1 54 ? 23.630 -5.233 -2.162 1.00 1.00 154 ASP A O 15
ATOM 26830 N N . ALA A 1 55 ? 22.651 -6.317 -0.459 1.00 1.00 155 ALA A N 15
ATOM 26831 C CA . ALA A 1 55 ? 23.015 -7.651 -0.916 1.00 1.00 155 ALA A CA 15
ATOM 26832 C C . ALA A 1 55 ? 22.373 -8.005 -2.243 1.00 1.00 155 ALA A C 15
ATOM 26833 O O . ALA A 1 55 ? 21.198 -7.722 -2.489 1.00 1.00 155 ALA A O 15
ATOM 26840 N N . ASP A 1 56 ? 23.180 -8.596 -3.102 1.00 1.00 156 ASP A N 15
ATOM 26841 C CA . ASP A 1 56 ? 22.739 -9.024 -4.422 1.00 1.00 156 ASP A CA 15
ATOM 26842 C C . ASP A 1 56 ? 22.407 -10.502 -4.430 1.00 1.00 156 ASP A C 15
ATOM 26843 O O . ASP A 1 56 ? 23.097 -11.304 -3.805 1.00 1.00 156 ASP A O 15
ATOM 26852 N N . VAL A 1 57 ? 21.332 -10.849 -5.116 1.00 1.00 157 VAL A N 15
ATOM 26853 C CA . VAL A 1 57 ? 20.880 -12.229 -5.195 1.00 1.00 157 VAL A CA 15
ATOM 26854 C C . VAL A 1 57 ? 21.551 -13.000 -6.322 1.00 1.00 157 VAL A C 15
ATOM 26855 O O . VAL A 1 57 ? 21.807 -12.468 -7.404 1.00 1.00 157 VAL A O 15
ATOM 26868 N N . ILE A 1 58 ? 21.882 -14.248 -6.014 1.00 1.00 158 ILE A N 15
ATOM 26869 C CA . ILE A 1 58 ? 22.477 -15.156 -6.972 1.00 1.00 158 ILE A CA 15
ATOM 26870 C C . ILE A 1 58 ? 21.619 -16.408 -7.067 1.00 1.00 158 ILE A C 15
ATOM 26871 O O . ILE A 1 58 ? 21.014 -16.831 -6.080 1.00 1.00 158 ILE A O 15
ATOM 26887 N N . GLU A 1 59 ? 21.499 -16.942 -8.264 1.00 1.00 159 GLU A N 15
ATOM 26888 C CA . GLU A 1 59 ? 20.756 -18.168 -8.480 1.00 1.00 159 GLU A CA 15
ATOM 26889 C C . GLU A 1 59 ? 21.702 -19.356 -8.304 1.00 1.00 159 GLU A C 15
ATOM 26890 O O . GLU A 1 59 ? 22.545 -19.614 -9.164 1.00 1.00 159 GLU A O 15
ATOM 26902 N N . ALA A 1 60 ? 21.624 -20.003 -7.145 1.00 1.00 160 ALA A N 15
ATOM 26903 C CA . ALA A 1 60 ? 22.500 -21.118 -6.824 1.00 1.00 160 ALA A CA 15
ATOM 26904 C C . ALA A 1 60 ? 21.961 -22.429 -7.394 1.00 1.00 160 ALA A C 15
ATOM 26905 O O . ALA A 1 60 ? 22.201 -22.704 -8.586 1.00 1.00 160 ALA A O 15
ATOM 26913 N N . MET B 1 1 ? 27.920 -0.386 2.681 1.00 1.00 201 MET B N 15
ATOM 26914 C CA . MET B 1 1 ? 28.546 -0.584 4.010 1.00 1.00 201 MET B CA 15
ATOM 26915 C C . MET B 1 1 ? 28.390 -2.032 4.467 1.00 1.00 201 MET B C 15
ATOM 26916 O O . MET B 1 1 ? 28.716 -2.367 5.608 1.00 1.00 201 MET B O 15
ATOM 26932 N N . ASN B 1 2 ? 27.930 -2.899 3.571 1.00 1.00 202 ASN B N 15
ATOM 26933 C CA . ASN B 1 2 ? 27.669 -4.284 3.943 1.00 1.00 202 ASN B CA 15
ATOM 26934 C C . ASN B 1 2 ? 28.618 -5.251 3.260 1.00 1.00 202 ASN B C 15
ATOM 26935 O O . ASN B 1 2 ? 29.369 -4.885 2.354 1.00 1.00 202 ASN B O 15
ATOM 26946 N N . LYS B 1 3 ? 28.542 -6.498 3.704 1.00 1.00 203 LYS B N 15
ATOM 26947 C CA . LYS B 1 3 ? 29.261 -7.600 3.094 1.00 1.00 203 LYS B CA 15
ATOM 26948 C C . LYS B 1 3 ? 28.372 -8.828 3.198 1.00 1.00 203 LYS B C 15
ATOM 26949 O O . LYS B 1 3 ? 28.368 -9.522 4.222 1.00 1.00 203 LYS B O 15
ATOM 26968 N N . ALA B 1 4 ? 27.655 -9.108 2.121 1.00 1.00 204 ALA B N 15
ATOM 26969 C CA . ALA B 1 4 ? 26.719 -10.218 2.073 1.00 1.00 204 ALA B CA 15
ATOM 26970 C C . ALA B 1 4 ? 26.148 -10.353 0.676 1.00 1.00 204 ALA B C 15
ATOM 26971 O O . ALA B 1 4 ? 26.403 -9.513 -0.187 1.00 1.00 204 ALA B O 15
ATOM 26978 N N . HIS B 1 5 ? 25.320 -11.364 0.488 1.00 1.00 205 HIS B N 15
ATOM 26979 C CA . HIS B 1 5 ? 24.671 -11.595 -0.795 1.00 1.00 205 HIS B CA 15
ATOM 26980 C C . HIS B 1 5 ? 23.586 -12.651 -0.642 1.00 1.00 205 HIS B C 15
ATOM 26981 O O . HIS B 1 5 ? 23.686 -13.531 0.217 1.00 1.00 205 HIS B O 15
ATOM 26996 N N . PHE B 1 6 ? 22.536 -12.527 -1.430 1.00 1.00 206 PHE B N 15
ATOM 26997 C CA . PHE B 1 6 ? 21.436 -13.489 -1.408 1.00 1.00 206 PHE B CA 15
ATOM 26998 C C . PHE B 1 6 ? 21.728 -14.665 -2.325 1.00 1.00 206 PHE B C 15
ATOM 26999 O O . PHE B 1 6 ? 22.413 -14.515 -3.336 1.00 1.00 206 PHE B O 15
ATOM 27016 N N . GLU B 1 7 ? 21.193 -15.829 -1.975 1.00 1.00 207 GLU B N 15
ATOM 27017 C CA . GLU B 1 7 ? 21.384 -17.040 -2.770 1.00 1.00 207 GLU B CA 15
ATOM 27018 C C . GLU B 1 7 ? 20.106 -17.867 -2.816 1.00 1.00 207 GLU B C 15
ATOM 27019 O O . GLU B 1 7 ? 19.611 -18.320 -1.784 1.00 1.00 207 GLU B O 15
ATOM 27031 N N . VAL B 1 8 ? 19.569 -18.035 -4.019 1.00 1.00 208 VAL B N 15
ATOM 27032 C CA . VAL B 1 8 ? 18.348 -18.810 -4.231 1.00 1.00 208 VAL B CA 15
ATOM 27033 C C . VAL B 1 8 ? 18.700 -20.250 -4.576 1.00 1.00 208 VAL B C 15
ATOM 27034 O O . VAL B 1 8 ? 19.559 -20.487 -5.414 1.00 1.00 208 VAL B O 15
ATOM 27047 N N . PHE B 1 9 ? 18.018 -21.200 -3.954 1.00 1.00 209 PHE B N 15
ATOM 27048 C CA . PHE B 1 9 ? 18.315 -22.613 -4.165 1.00 1.00 209 PHE B CA 15
ATOM 27049 C C . PHE B 1 9 ? 17.038 -23.458 -4.097 1.00 1.00 209 PHE B C 15
ATOM 27050 O O . PHE B 1 9 ? 15.953 -22.940 -3.824 1.00 1.00 209 PHE B O 15
ATOM 27067 N N . VAL B 1 10 ? 17.206 -24.772 -4.284 1.00 1.00 210 VAL B N 15
ATOM 27068 C CA . VAL B 1 10 ? 16.100 -25.733 -4.236 1.00 1.00 210 VAL B CA 15
ATOM 27069 C C . VAL B 1 10 ? 16.006 -26.406 -2.867 1.00 1.00 210 VAL B C 15
ATOM 27070 O O . VAL B 1 10 ? 17.014 -26.812 -2.284 1.00 1.00 210 VAL B O 15
ATOM 27083 N N . ASP B 1 11 ? 14.783 -26.512 -2.367 1.00 1.00 211 ASP B N 15
ATOM 27084 C CA . ASP B 1 11 ? 14.525 -27.124 -1.079 1.00 1.00 211 ASP B CA 15
ATOM 27085 C C . ASP B 1 11 ? 14.417 -28.633 -1.231 1.00 1.00 211 ASP B C 15
ATOM 27086 O O . ASP B 1 11 ? 14.455 -29.156 -2.343 1.00 1.00 211 ASP B O 15
ATOM 27095 N N . ALA B 1 12 ? 14.163 -29.311 -0.123 1.00 1.00 212 ALA B N 15
ATOM 27096 C CA . ALA B 1 12 ? 14.057 -30.760 -0.112 1.00 1.00 212 ALA B CA 15
ATOM 27097 C C . ALA B 1 12 ? 12.821 -31.249 -0.868 1.00 1.00 212 ALA B C 15
ATOM 27098 O O . ALA B 1 12 ? 12.634 -32.449 -1.055 1.00 1.00 212 ALA B O 15
ATOM 27105 N N . ALA B 1 13 ? 11.979 -30.312 -1.282 1.00 1.00 213 ALA B N 15
ATOM 27106 C CA . ALA B 1 13 ? 10.764 -30.642 -2.006 1.00 1.00 213 ALA B CA 15
ATOM 27107 C C . ALA B 1 13 ? 10.736 -29.984 -3.382 1.00 1.00 213 ALA B C 15
ATOM 27108 O O . ALA B 1 13 ? 9.674 -29.866 -3.998 1.00 1.00 213 ALA B O 15
ATOM 27115 N N . ASP B 1 14 ? 11.917 -29.567 -3.845 1.00 1.00 214 ASP B N 15
ATOM 27116 C CA . ASP B 1 14 ? 12.105 -28.951 -5.173 1.00 1.00 214 ASP B CA 15
ATOM 27117 C C . ASP B 1 14 ? 11.478 -27.581 -5.209 1.00 1.00 214 ASP B C 15
ATOM 27118 O O . ASP B 1 14 ? 10.784 -27.198 -6.147 1.00 1.00 214 ASP B O 15
ATOM 27127 N N . LYS B 1 15 ? 11.712 -26.850 -4.148 1.00 1.00 215 LYS B N 15
ATOM 27128 C CA . LYS B 1 15 ? 11.141 -25.542 -4.006 1.00 1.00 215 LYS B CA 15
ATOM 27129 C C . LYS B 1 15 ? 12.206 -24.493 -4.036 1.00 1.00 215 LYS B C 15
ATOM 27130 O O . LYS B 1 15 ? 13.296 -24.683 -3.525 1.00 1.00 215 LYS B O 15
ATOM 27149 N N . TYR B 1 16 ? 11.829 -23.351 -4.510 1.00 1.00 216 TYR B N 15
ATOM 27150 C CA . TYR B 1 16 ? 12.755 -22.250 -4.633 1.00 1.00 216 TYR B CA 15
ATOM 27151 C C . TYR B 1 16 ? 12.728 -21.410 -3.378 1.00 1.00 216 TYR B C 15
ATOM 27152 O O . TYR B 1 16 ? 11.686 -20.861 -3.006 1.00 1.00 216 TYR B O 15
ATOM 27170 N N . ARG B 1 17 ? 13.854 -21.377 -2.695 1.00 1.00 217 ARG B N 15
ATOM 27171 C CA . ARG B 1 17 ? 13.984 -20.602 -1.480 1.00 1.00 217 ARG B CA 15
ATOM 27172 C C . ARG B 1 17 ? 15.284 -19.837 -1.547 1.00 1.00 217 ARG B C 15
ATOM 27173 O O . ARG B 1 17 ? 16.045 -20.009 -2.492 1.00 1.00 217 ARG B O 15
ATOM 27194 N N . TRP B 1 18 ? 15.569 -19.039 -0.539 1.00 1.00 218 TRP B N 15
ATOM 27195 C CA . TRP B 1 18 ? 16.805 -18.277 -0.522 1.00 1.00 218 TRP B CA 15
ATOM 27196 C C . TRP B 1 18 ? 17.272 -18.013 0.895 1.00 1.00 218 TRP B C 15
ATOM 27197 O O . TRP B 1 18 ? 16.505 -18.150 1.847 1.00 1.00 218 TRP B O 15
ATOM 27218 N N . ARG B 1 19 ? 18.535 -17.624 1.016 1.00 1.00 219 ARG B N 15
ATOM 27219 C CA . ARG B 1 19 ? 19.137 -17.287 2.295 1.00 1.00 219 ARG B CA 15
ATOM 27220 C C . ARG B 1 19 ? 20.157 -16.187 2.110 1.00 1.00 219 ARG B C 15
ATOM 27221 O O . ARG B 1 19 ? 20.771 -16.073 1.049 1.00 1.00 219 ARG B O 15
ATOM 27242 N N . LEU B 1 20 ? 20.262 -15.329 3.103 1.00 1.00 220 LEU B N 15
ATOM 27243 C CA . LEU B 1 20 ? 21.247 -14.274 3.080 1.00 1.00 220 LEU B CA 15
ATOM 27244 C C . LEU B 1 20 ? 22.458 -14.733 3.865 1.00 1.00 220 LEU B C 15
ATOM 27245 O O . LEU B 1 20 ? 22.331 -15.190 5.001 1.00 1.00 220 LEU B O 15
ATOM 27261 N N . VAL B 1 21 ? 23.622 -14.583 3.270 1.00 1.00 221 VAL B N 15
ATOM 27262 C CA . VAL B 1 21 ? 24.856 -15.055 3.872 1.00 1.00 221 VAL B CA 15
ATOM 27263 C C . VAL B 1 21 ? 25.867 -13.921 3.945 1.00 1.00 221 VAL B C 15
ATOM 27264 O O . VAL B 1 21 ? 26.054 -13.186 2.972 1.00 1.00 221 VAL B O 15
ATOM 27277 N N . HIS B 1 22 ? 26.464 -13.735 5.120 1.00 1.00 222 HIS B N 15
ATOM 27278 C CA . HIS B 1 22 ? 27.465 -12.690 5.310 1.00 1.00 222 HIS B CA 15
ATOM 27279 C C . HIS B 1 22 ? 28.816 -13.178 4.807 1.00 1.00 222 HIS B C 15
ATOM 27280 O O . HIS B 1 22 ? 28.961 -14.340 4.436 1.00 1.00 222 HIS B O 15
ATOM 27295 N N . ASP B 1 23 ? 29.800 -12.291 4.834 1.00 1.00 223 ASP B N 15
ATOM 27296 C CA . ASP B 1 23 ? 31.171 -12.622 4.434 1.00 1.00 223 ASP B CA 15
ATOM 27297 C C . ASP B 1 23 ? 31.697 -13.846 5.196 1.00 1.00 223 ASP B C 15
ATOM 27298 O O . ASP B 1 23 ? 32.395 -14.688 4.631 1.00 1.00 223 ASP B O 15
ATOM 27307 N N . ASN B 1 24 ? 31.318 -13.953 6.473 1.00 1.00 224 ASN B N 15
ATOM 27308 C CA . ASN B 1 24 ? 31.772 -15.057 7.329 1.00 1.00 224 ASN B CA 15
ATOM 27309 C C . ASN B 1 24 ? 31.192 -16.372 6.851 1.00 1.00 224 ASN B C 15
ATOM 27310 O O . ASN B 1 24 ? 31.818 -17.426 6.951 1.00 1.00 224 ASN B O 15
ATOM 27321 N N . GLY B 1 25 ? 29.973 -16.294 6.349 1.00 1.00 225 GLY B N 15
ATOM 27322 C CA . GLY B 1 25 ? 29.292 -17.474 5.862 1.00 1.00 225 GLY B CA 15
ATOM 27323 C C . GLY B 1 25 ? 28.125 -17.867 6.745 1.00 1.00 225 GLY B C 15
ATOM 27324 O O . GLY B 1 25 ? 27.593 -18.972 6.636 1.00 1.00 225 GLY B O 15
ATOM 27328 N N . ASN B 1 26 ? 27.750 -16.966 7.645 1.00 1.00 226 ASN B N 15
ATOM 27329 C CA . ASN B 1 26 ? 26.630 -17.194 8.554 1.00 1.00 226 ASN B CA 15
ATOM 27330 C C . ASN B 1 26 ? 25.303 -16.776 7.941 1.00 1.00 226 ASN B C 15
ATOM 27331 O O . ASN B 1 26 ? 25.233 -15.774 7.220 1.00 1.00 226 ASN B O 15
ATOM 27342 N N . ILE B 1 27 ? 24.264 -17.548 8.246 1.00 1.00 227 ILE B N 15
ATOM 27343 C CA . ILE B 1 27 ? 22.917 -17.276 7.758 1.00 1.00 227 ILE B CA 15
ATOM 27344 C C . ILE B 1 27 ? 22.324 -16.094 8.507 1.00 1.00 227 ILE B C 15
ATOM 27345 O O . ILE B 1 27 ? 22.245 -16.093 9.735 1.00 1.00 227 ILE B O 15
ATOM 27361 N N . LEU B 1 28 ? 21.985 -15.061 7.762 1.00 1.00 228 LEU B N 15
ATOM 27362 C CA . LEU B 1 28 ? 21.435 -13.847 8.329 1.00 1.00 228 LEU B CA 15
ATOM 27363 C C . LEU B 1 28 ? 19.923 -13.883 8.244 1.00 1.00 228 LEU B C 15
ATOM 27364 O O . LEU B 1 28 ? 19.215 -13.497 9.174 1.00 1.00 228 LEU B O 15
ATOM 27380 N N . ALA B 1 29 ? 19.449 -14.309 7.085 1.00 1.00 229 ALA B N 15
ATOM 27381 C CA . ALA B 1 29 ? 18.022 -14.447 6.850 1.00 1.00 229 ALA B CA 15
ATOM 27382 C C . ALA B 1 29 ? 17.736 -15.553 5.846 1.00 1.00 229 ALA B C 15
ATOM 27383 O O . ALA B 1 29 ? 18.625 -15.988 5.116 1.00 1.00 229 ALA B O 15
ATOM 27390 N N . ASP B 1 30 ? 16.492 -15.995 5.843 1.00 1.00 230 ASP B N 15
ATOM 27391 C CA . ASP B 1 30 ? 16.012 -17.055 4.962 1.00 1.00 230 ASP B CA 15
ATOM 27392 C C . ASP B 1 30 ? 14.639 -16.652 4.424 1.00 1.00 230 ASP B C 15
ATOM 27393 O O . ASP B 1 30 ? 13.975 -15.819 5.031 1.00 1.00 230 ASP B O 15
ATOM 27402 N N . SER B 1 31 ? 14.275 -17.148 3.242 1.00 1.00 231 SER B N 15
ATOM 27403 C CA . SER B 1 31 ? 12.988 -16.815 2.613 1.00 1.00 231 SER B CA 15
ATOM 27404 C C . SER B 1 31 ? 11.813 -17.128 3.544 1.00 1.00 231 SER B C 15
ATOM 27405 O O . SER B 1 31 ? 10.793 -16.441 3.530 1.00 1.00 231 SER B O 15
ATOM 27413 N N . GLY B 1 32 ? 11.941 -18.211 4.299 1.00 1.00 232 GLY B N 15
ATOM 27414 C CA . GLY B 1 32 ? 10.895 -18.627 5.209 1.00 1.00 232 GLY B CA 15
ATOM 27415 C C . GLY B 1 32 ? 9.903 -19.529 4.514 1.00 1.00 232 GLY B C 15
ATOM 27416 O O . GLY B 1 32 ? 9.562 -20.608 5.004 1.00 1.00 232 GLY B O 15
ATOM 27420 N N . GLU B 1 33 ? 9.473 -19.084 3.348 1.00 1.00 233 GLU B N 15
ATOM 27421 C CA . GLU B 1 33 ? 8.530 -19.826 2.522 1.00 1.00 233 GLU B CA 15
ATOM 27422 C C . GLU B 1 33 ? 9.241 -20.612 1.430 1.00 1.00 233 GLU B C 15
ATOM 27423 O O . GLU B 1 33 ? 10.448 -20.457 1.209 1.00 1.00 233 GLU B O 15
ATOM 27435 N N . GLY B 1 34 ? 8.469 -21.445 0.746 1.00 1.00 234 GLY B N 15
ATOM 27436 C CA . GLY B 1 34 ? 8.979 -22.238 -0.352 1.00 1.00 234 GLY B CA 15
ATOM 27437 C C . GLY B 1 34 ? 7.922 -22.393 -1.425 1.00 1.00 234 GLY B C 15
ATOM 27438 O O . GLY B 1 34 ? 6.761 -22.673 -1.113 1.00 1.00 234 GLY B O 15
ATOM 27442 N N . TYR B 1 35 ? 8.312 -22.233 -2.686 1.00 1.00 235 TYR B N 15
ATOM 27443 C CA . TYR B 1 35 ? 7.359 -22.288 -3.791 1.00 1.00 235 TYR B CA 15
ATOM 27444 C C . TYR B 1 35 ? 7.977 -22.992 -4.990 1.00 1.00 235 TYR B C 15
ATOM 27445 O O . TYR B 1 35 ? 9.150 -23.352 -4.959 1.00 1.00 235 TYR B O 15
ATOM 27463 N N . ALA B 1 36 ? 7.206 -23.133 -6.062 1.00 1.00 236 ALA B N 15
ATOM 27464 C CA . ALA B 1 36 ? 7.666 -23.857 -7.243 1.00 1.00 236 ALA B CA 15
ATOM 27465 C C . ALA B 1 36 ? 8.170 -22.936 -8.356 1.00 1.00 236 ALA B C 15
ATOM 27466 O O . ALA B 1 36 ? 8.424 -23.393 -9.473 1.00 1.00 236 ALA B O 15
ATOM 27473 N N . SER B 1 37 ? 8.323 -21.650 -8.066 1.00 1.00 237 SER B N 15
ATOM 27474 C CA . SER B 1 37 ? 8.794 -20.713 -9.084 1.00 1.00 237 SER B CA 15
ATOM 27475 C C . SER B 1 37 ? 10.010 -19.937 -8.608 1.00 1.00 237 SER B C 15
ATOM 27476 O O . SER B 1 37 ? 10.009 -19.349 -7.521 1.00 1.00 237 SER B O 15
ATOM 27484 N N . LYS B 1 38 ? 11.020 -19.892 -9.464 1.00 1.00 238 LYS B N 15
ATOM 27485 C CA . LYS B 1 38 ? 12.254 -19.187 -9.166 1.00 1.00 238 LYS B CA 15
ATOM 27486 C C . LYS B 1 38 ? 11.990 -17.699 -9.006 1.00 1.00 238 LYS B C 15
ATOM 27487 O O . LYS B 1 38 ? 12.540 -17.050 -8.119 1.00 1.00 238 LYS B O 15
ATOM 27506 N N . GLN B 1 39 ? 11.108 -17.178 -9.852 1.00 1.00 239 GLN B N 15
ATOM 27507 C CA . GLN B 1 39 ? 10.774 -15.766 -9.836 1.00 1.00 239 GLN B CA 15
ATOM 27508 C C . GLN B 1 39 ? 10.194 -15.378 -8.484 1.00 1.00 239 GLN B C 15
ATOM 27509 O O . GLN B 1 39 ? 10.635 -14.409 -7.879 1.00 1.00 239 GLN B O 15
ATOM 27523 N N . LYS B 1 40 ? 9.301 -16.218 -7.966 1.00 1.00 240 LYS B N 15
ATOM 27524 C CA . LYS B 1 40 ? 8.656 -15.969 -6.683 1.00 1.00 240 LYS B CA 15
ATOM 27525 C C . LYS B 1 40 ? 9.693 -15.868 -5.572 1.00 1.00 240 LYS B C 15
ATOM 27526 O O . LYS B 1 40 ? 9.577 -15.022 -4.683 1.00 1.00 240 LYS B O 15
ATOM 27545 N N . ALA B 1 41 ? 10.690 -16.742 -5.609 1.00 1.00 241 ALA B N 15
ATOM 27546 C CA . ALA B 1 41 ? 11.759 -16.701 -4.623 1.00 1.00 241 ALA B CA 15
ATOM 27547 C C . ALA B 1 41 ? 12.487 -15.366 -4.688 1.00 1.00 241 ALA B C 15
ATOM 27548 O O . ALA B 1 41 ? 12.607 -14.658 -3.687 1.00 1.00 241 ALA B O 15
ATOM 27555 N N . LYS B 1 42 ? 12.896 -14.994 -5.889 1.00 1.00 242 LYS B N 15
ATOM 27556 C CA . LYS B 1 42 ? 13.602 -13.747 -6.104 1.00 1.00 242 LYS B CA 15
ATOM 27557 C C . LYS B 1 42 ? 12.727 -12.550 -5.763 1.00 1.00 242 LYS B C 15
ATOM 27558 O O . LYS B 1 42 ? 13.220 -11.536 -5.267 1.00 1.00 242 LYS B O 15
ATOM 27577 N N . GLN B 1 43 ? 11.426 -12.672 -5.999 1.00 1.00 243 GLN B N 15
ATOM 27578 C CA . GLN B 1 43 ? 10.505 -11.605 -5.627 1.00 1.00 243 GLN B CA 15
ATOM 27579 C C . GLN B 1 43 ? 10.473 -11.459 -4.112 1.00 1.00 243 GLN B C 15
ATOM 27580 O O . GLN B 1 43 ? 10.282 -10.362 -3.604 1.00 1.00 243 GLN B O 15
ATOM 27594 N N . GLY B 1 44 ? 10.692 -12.565 -3.393 1.00 1.00 244 GLY B N 15
ATOM 27595 C CA . GLY B 1 44 ? 10.682 -12.519 -1.943 1.00 1.00 244 GLY B CA 15
ATOM 27596 C C . GLY B 1 44 ? 11.821 -11.674 -1.429 1.00 1.00 244 GLY B C 15
ATOM 27597 O O . GLY B 1 44 ? 11.659 -10.885 -0.501 1.00 1.00 244 GLY B O 15
ATOM 27601 N N . ILE B 1 45 ? 12.970 -11.820 -2.075 1.00 1.00 245 ILE B N 15
ATOM 27602 C CA . ILE B 1 45 ? 14.154 -11.046 -1.748 1.00 1.00 245 ILE B CA 15
ATOM 27603 C C . ILE B 1 45 ? 13.897 -9.565 -1.959 1.00 1.00 245 ILE B C 15
ATOM 27604 O O . ILE B 1 45 ? 14.090 -8.747 -1.068 1.00 1.00 245 ILE B O 15
ATOM 27620 N N . GLU B 1 46 ? 13.439 -9.231 -3.147 1.00 1.00 246 GLU B N 15
ATOM 27621 C CA . GLU B 1 46 ? 13.159 -7.846 -3.481 1.00 1.00 246 GLU B CA 15
ATOM 27622 C C . GLU B 1 46 ? 12.083 -7.272 -2.572 1.00 1.00 246 GLU B C 15
ATOM 27623 O O . GLU B 1 46 ? 12.140 -6.102 -2.192 1.00 1.00 246 GLU B O 15
ATOM 27635 N N . SER B 1 47 ? 11.129 -8.110 -2.196 1.00 1.00 247 SER B N 15
ATOM 27636 C CA . SER B 1 47 ? 10.085 -7.700 -1.275 1.00 1.00 247 SER B CA 15
ATOM 27637 C C . SER B 1 47 ? 10.671 -7.426 0.103 1.00 1.00 247 SER B C 15
ATOM 27638 O O . SER B 1 47 ? 10.306 -6.445 0.748 1.00 1.00 247 SER B O 15
ATOM 27646 N N . VAL B 1 48 ? 11.650 -8.227 0.519 1.00 1.00 248 VAL B N 15
ATOM 27647 C CA . VAL B 1 48 ? 12.217 -8.052 1.844 1.00 1.00 248 VAL B CA 15
ATOM 27648 C C . VAL B 1 48 ? 13.038 -6.766 1.874 1.00 1.00 248 VAL B C 15
ATOM 27649 O O . VAL B 1 48 ? 12.897 -5.959 2.772 1.00 1.00 248 VAL B O 15
ATOM 27662 N N . LYS B 1 49 ? 13.776 -6.520 0.803 1.00 1.00 249 LYS B N 15
ATOM 27663 C CA . LYS B 1 49 ? 14.605 -5.326 0.680 1.00 1.00 249 LYS B CA 15
ATOM 27664 C C . LYS B 1 49 ? 13.775 -4.047 0.671 1.00 1.00 249 LYS B C 15
ATOM 27665 O O . LYS B 1 49 ? 14.302 -2.955 0.879 1.00 1.00 249 LYS B O 15
ATOM 27684 N N . ARG B 1 50 ? 12.487 -4.187 0.418 1.00 1.00 250 ARG B N 15
ATOM 27685 C CA . ARG B 1 50 ? 11.601 -3.038 0.319 1.00 1.00 250 ARG B CA 15
ATOM 27686 C C . ARG B 1 50 ? 10.742 -2.898 1.575 1.00 1.00 250 ARG B C 15
ATOM 27687 O O . ARG B 1 50 ? 9.954 -1.964 1.701 1.00 1.00 250 ARG B O 15
ATOM 27708 N N . ASN B 1 51 ? 10.893 -3.845 2.496 1.00 1.00 251 ASN B N 15
ATOM 27709 C CA . ASN B 1 51 ? 10.104 -3.865 3.730 1.00 1.00 251 ASN B CA 15
ATOM 27710 C C . ASN B 1 51 ? 10.991 -3.976 4.960 1.00 1.00 251 ASN B C 15
ATOM 27711 O O . ASN B 1 51 ? 10.792 -3.278 5.945 1.00 1.00 251 ASN B O 15
ATOM 27722 N N . ALA B 1 52 ? 11.999 -4.821 4.859 1.00 1.00 252 ALA B N 15
ATOM 27723 C CA . ALA B 1 52 ? 12.921 -5.097 5.958 1.00 1.00 252 ALA B CA 15
ATOM 27724 C C . ALA B 1 52 ? 13.590 -3.836 6.502 1.00 1.00 252 ALA B C 15
ATOM 27725 O O . ALA B 1 52 ? 13.561 -3.613 7.710 1.00 1.00 252 ALA B O 15
ATOM 27732 N N . PRO B 1 53 ? 14.192 -2.971 5.648 1.00 1.00 253 PRO B N 15
ATOM 27733 C CA . PRO B 1 53 ? 14.893 -1.781 6.140 1.00 1.00 253 PRO B CA 15
ATOM 27734 C C . PRO B 1 53 ? 13.973 -0.787 6.861 1.00 1.00 253 PRO B C 15
ATOM 27735 O O . PRO B 1 53 ? 14.450 0.069 7.608 1.00 1.00 253 PRO B O 15
ATOM 27746 N N . ASP B 1 54 ? 12.660 -0.941 6.692 1.00 1.00 254 ASP B N 15
ATOM 27747 C CA . ASP B 1 54 ? 11.699 -0.022 7.315 1.00 1.00 254 ASP B CA 15
ATOM 27748 C C . ASP B 1 54 ? 10.873 -0.709 8.392 1.00 1.00 254 ASP B C 15
ATOM 27749 O O . ASP B 1 54 ? 10.310 -0.056 9.270 1.00 1.00 254 ASP B O 15
ATOM 27758 N N . ALA B 1 55 ? 10.829 -2.026 8.327 1.00 1.00 255 ALA B N 15
ATOM 27759 C CA . ALA B 1 55 ? 10.042 -2.830 9.249 1.00 1.00 255 ALA B CA 15
ATOM 27760 C C . ALA B 1 55 ? 10.583 -2.785 10.667 1.00 1.00 255 ALA B C 15
ATOM 27761 O O . ALA B 1 55 ? 11.797 -2.856 10.905 1.00 1.00 255 ALA B O 15
ATOM 27768 N N . ASP B 1 56 ? 9.651 -2.640 11.598 1.00 1.00 256 ASP B N 15
ATOM 27769 C CA . ASP B 1 56 ? 9.952 -2.600 13.020 1.00 1.00 256 ASP B CA 15
ATOM 27770 C C . ASP B 1 56 ? 9.849 -3.984 13.637 1.00 1.00 256 ASP B C 15
ATOM 27771 O O . ASP B 1 56 ? 8.952 -4.755 13.296 1.00 1.00 256 ASP B O 15
ATOM 27780 N N . VAL B 1 57 ? 10.783 -4.305 14.514 1.00 1.00 257 VAL B N 15
ATOM 27781 C CA . VAL B 1 57 ? 10.793 -5.589 15.194 1.00 1.00 257 VAL B CA 15
ATOM 27782 C C . VAL B 1 57 ? 9.992 -5.573 16.484 1.00 1.00 257 VAL B C 15
ATOM 27783 O O . VAL B 1 57 ? 10.137 -4.679 17.326 1.00 1.00 257 VAL B O 15
ATOM 27796 N N . ILE B 1 58 ? 9.124 -6.566 16.603 1.00 1.00 258 ILE B N 15
ATOM 27797 C CA . ILE B 1 58 ? 8.304 -6.750 17.781 1.00 1.00 258 ILE B CA 15
ATOM 27798 C C . ILE B 1 58 ? 8.676 -8.067 18.437 1.00 1.00 258 ILE B C 15
ATOM 27799 O O . ILE B 1 58 ? 9.029 -9.031 17.756 1.00 1.00 258 ILE B O 15
ATOM 27815 N N . GLU B 1 59 ? 8.672 -8.081 19.749 1.00 1.00 259 GLU B N 15
ATOM 27816 C CA . GLU B 1 59 ? 8.953 -9.287 20.503 1.00 1.00 259 GLU B CA 15
ATOM 27817 C C . GLU B 1 59 ? 7.640 -10.024 20.753 1.00 1.00 259 GLU B C 15
ATOM 27818 O O . GLU B 1 59 ? 6.817 -9.583 21.560 1.00 1.00 259 GLU B O 15
ATOM 27830 N N . ALA B 1 60 ? 7.401 -11.075 19.971 1.00 1.00 260 ALA B N 15
ATOM 27831 C CA . ALA B 1 60 ? 6.170 -11.841 20.045 1.00 1.00 260 ALA B CA 15
ATOM 27832 C C . ALA B 1 60 ? 6.278 -12.961 21.075 1.00 1.00 260 ALA B C 15
ATOM 27833 O O . ALA B 1 60 ? 6.174 -12.677 22.290 1.00 1.00 260 ALA B O 15
ATOM 27841 N N . MET A 1 1 ? 6.695 4.307 4.162 1.00 1.00 101 MET A N 16
ATOM 27842 C CA . MET A 1 1 ? 6.987 3.724 2.831 1.00 1.00 101 MET A CA 16
ATOM 27843 C C . MET A 1 1 ? 6.282 2.384 2.662 1.00 1.00 101 MET A C 16
ATOM 27844 O O . MET A 1 1 ? 5.407 2.227 1.809 1.00 1.00 101 MET A O 16
ATOM 27860 N N . ASN A 1 2 ? 6.660 1.431 3.501 1.00 1.00 102 ASN A N 16
ATOM 27861 C CA . ASN A 1 2 ? 6.146 0.070 3.418 1.00 1.00 102 ASN A CA 16
ATOM 27862 C C . ASN A 1 2 ? 5.111 -0.213 4.488 1.00 1.00 102 ASN A C 16
ATOM 27863 O O . ASN A 1 2 ? 4.738 0.658 5.274 1.00 1.00 102 ASN A O 16
ATOM 27874 N N . LYS A 1 3 ? 4.641 -1.448 4.472 1.00 1.00 103 LYS A N 16
ATOM 27875 C CA . LYS A 1 3 ? 3.746 -1.965 5.486 1.00 1.00 103 LYS A CA 16
ATOM 27876 C C . LYS A 1 3 ? 4.213 -3.376 5.827 1.00 1.00 103 LYS A C 16
ATOM 27877 O O . LYS A 1 3 ? 3.900 -4.339 5.117 1.00 1.00 103 LYS A O 16
ATOM 27896 N N . ALA A 1 4 ? 4.961 -3.480 6.915 1.00 1.00 104 ALA A N 16
ATOM 27897 C CA . ALA A 1 4 ? 5.531 -4.742 7.369 1.00 1.00 104 ALA A CA 16
ATOM 27898 C C . ALA A 1 4 ? 6.205 -4.536 8.710 1.00 1.00 104 ALA A C 16
ATOM 27899 O O . ALA A 1 4 ? 6.356 -3.398 9.153 1.00 1.00 104 ALA A O 16
ATOM 27906 N N . HIS A 1 5 ? 6.647 -5.620 9.331 1.00 1.00 105 HIS A N 16
ATOM 27907 C CA . HIS A 1 5 ? 7.318 -5.535 10.620 1.00 1.00 105 HIS A CA 16
ATOM 27908 C C . HIS A 1 5 ? 7.891 -6.894 11.007 1.00 1.00 105 HIS A C 16
ATOM 27909 O O . HIS A 1 5 ? 7.359 -7.934 10.609 1.00 1.00 105 HIS A O 16
ATOM 27924 N N . PHE A 1 6 ? 8.988 -6.878 11.745 1.00 1.00 106 PHE A N 16
ATOM 27925 C CA . PHE A 1 6 ? 9.631 -8.102 12.213 1.00 1.00 106 PHE A CA 16
ATOM 27926 C C . PHE A 1 6 ? 9.004 -8.567 13.518 1.00 1.00 106 PHE A C 16
ATOM 27927 O O . PHE A 1 6 ? 8.477 -7.758 14.281 1.00 1.00 106 PHE A O 16
ATOM 27944 N N . GLU A 1 7 ? 9.077 -9.866 13.773 1.00 1.00 107 GLU A N 16
ATOM 27945 C CA . GLU A 1 7 ? 8.516 -10.457 14.985 1.00 1.00 107 GLU A CA 16
ATOM 27946 C C . GLU A 1 7 ? 9.427 -11.559 15.512 1.00 1.00 107 GLU A C 16
ATOM 27947 O O . GLU A 1 7 ? 9.666 -12.547 14.823 1.00 1.00 107 GLU A O 16
ATOM 27959 N N . VAL A 1 8 ? 9.947 -11.368 16.718 1.00 1.00 108 VAL A N 16
ATOM 27960 C CA . VAL A 1 8 ? 10.803 -12.360 17.360 1.00 1.00 108 VAL A CA 16
ATOM 27961 C C . VAL A 1 8 ? 9.965 -13.259 18.253 1.00 1.00 108 VAL A C 16
ATOM 27962 O O . VAL A 1 8 ? 9.240 -12.773 19.113 1.00 1.00 108 VAL A O 16
ATOM 27975 N N . PHE A 1 9 ? 10.123 -14.562 18.093 1.00 1.00 109 PHE A N 16
ATOM 27976 C CA . PHE A 1 9 ? 9.326 -15.524 18.843 1.00 1.00 109 PHE A CA 16
ATOM 27977 C C . PHE A 1 9 ? 10.160 -16.751 19.210 1.00 1.00 109 PHE A C 16
ATOM 27978 O O . PHE A 1 9 ? 11.334 -16.849 18.839 1.00 1.00 109 PHE A O 16
ATOM 27995 N N . VAL A 1 10 ? 9.536 -17.690 19.910 1.00 1.00 110 VAL A N 16
ATOM 27996 C CA . VAL A 1 10 ? 10.201 -18.916 20.322 1.00 1.00 110 VAL A CA 16
ATOM 27997 C C . VAL A 1 10 ? 9.874 -20.079 19.390 1.00 1.00 110 VAL A C 16
ATOM 27998 O O . VAL A 1 10 ? 8.716 -20.300 19.024 1.00 1.00 110 VAL A O 16
ATOM 28011 N N . ASP A 1 11 ? 10.912 -20.818 19.025 1.00 1.00 111 ASP A N 16
ATOM 28012 C CA . ASP A 1 11 ? 10.788 -21.974 18.156 1.00 1.00 111 ASP A CA 16
ATOM 28013 C C . ASP A 1 11 ? 10.310 -23.169 18.965 1.00 1.00 111 ASP A C 16
ATOM 28014 O O . ASP A 1 11 ? 10.255 -23.115 20.191 1.00 1.00 111 ASP A O 16
ATOM 28023 N N . ALA A 1 12 ? 10.122 -24.290 18.298 1.00 1.00 112 ALA A N 16
ATOM 28024 C CA . ALA A 1 12 ? 9.670 -25.498 18.963 1.00 1.00 112 ALA A CA 16
ATOM 28025 C C . ALA A 1 12 ? 10.750 -26.034 19.895 1.00 1.00 112 ALA A C 16
ATOM 28026 O O . ALA A 1 12 ? 10.471 -26.786 20.825 1.00 1.00 112 ALA A O 16
ATOM 28033 N N . ALA A 1 13 ? 11.973 -25.561 19.692 1.00 1.00 113 ALA A N 16
ATOM 28034 C CA . ALA A 1 13 ? 13.107 -26.025 20.468 1.00 1.00 113 ALA A CA 16
ATOM 28035 C C . ALA A 1 13 ? 13.588 -24.964 21.455 1.00 1.00 113 ALA A C 16
ATOM 28036 O O . ALA A 1 13 ? 14.746 -24.982 21.874 1.00 1.00 113 ALA A O 16
ATOM 28043 N N . ASP A 1 14 ? 12.705 -24.011 21.760 1.00 1.00 114 ASP A N 16
ATOM 28044 C CA . ASP A 1 14 ? 12.967 -22.945 22.745 1.00 1.00 114 ASP A CA 16
ATOM 28045 C C . ASP A 1 14 ? 13.970 -21.950 22.224 1.00 1.00 114 ASP A C 16
ATOM 28046 O O . ASP A 1 14 ? 14.738 -21.361 22.987 1.00 1.00 114 ASP A O 16
ATOM 28055 N N . LYS A 1 15 ? 13.911 -21.696 20.946 1.00 1.00 115 LYS A N 16
ATOM 28056 C CA . LYS A 1 15 ? 14.873 -20.831 20.327 1.00 1.00 115 LYS A CA 16
ATOM 28057 C C . LYS A 1 15 ? 14.249 -19.531 19.921 1.00 1.00 115 LYS A C 16
ATOM 28058 O O . LYS A 1 15 ? 13.097 -19.484 19.527 1.00 1.00 115 LYS A O 16
ATOM 28077 N N . TYR A 1 16 ? 15.052 -18.511 19.928 1.00 1.00 116 TYR A N 16
ATOM 28078 C CA . TYR A 1 16 ? 14.594 -17.184 19.571 1.00 1.00 116 TYR A CA 16
ATOM 28079 C C . TYR A 1 16 ? 14.838 -16.952 18.099 1.00 1.00 116 TYR A C 16
ATOM 28080 O O . TYR A 1 16 ? 15.984 -16.913 17.649 1.00 1.00 116 TYR A O 16
ATOM 28098 N N . ARG A 1 17 ? 13.760 -16.916 17.340 1.00 1.00 117 ARG A N 16
ATOM 28099 C CA . ARG A 1 17 ? 13.845 -16.701 15.910 1.00 1.00 117 ARG A CA 16
ATOM 28100 C C . ARG A 1 17 ? 12.950 -15.537 15.552 1.00 1.00 117 ARG A C 16
ATOM 28101 O O . ARG A 1 17 ? 12.243 -15.020 16.410 1.00 1.00 117 ARG A O 16
ATOM 28122 N N . TRP A 1 18 ? 12.944 -15.150 14.295 1.00 1.00 118 TRP A N 16
ATOM 28123 C CA . TRP A 1 18 ? 12.110 -14.048 13.869 1.00 1.00 118 TRP A CA 16
ATOM 28124 C C . TRP A 1 18 ? 11.623 -14.242 12.452 1.00 1.00 118 TRP A C 16
ATOM 28125 O O . TRP A 1 18 ? 12.157 -15.064 11.705 1.00 1.00 118 TRP A O 16
ATOM 28146 N N . ARG A 1 19 ? 10.586 -13.495 12.106 1.00 1.00 119 ARG A N 16
ATOM 28147 C CA . ARG A 1 19 ? 9.962 -13.588 10.800 1.00 1.00 119 ARG A CA 16
ATOM 28148 C C . ARG A 1 19 ? 9.498 -12.216 10.359 1.00 1.00 119 ARG A C 16
ATOM 28149 O O . ARG A 1 19 ? 9.093 -11.401 11.192 1.00 1.00 119 ARG A O 16
ATOM 28170 N N . LEU A 1 20 ? 9.634 -11.928 9.076 1.00 1.00 120 LEU A N 16
ATOM 28171 C CA . LEU A 1 20 ? 9.144 -10.673 8.543 1.00 1.00 120 LEU A CA 16
ATOM 28172 C C . LEU A 1 20 ? 7.798 -10.925 7.900 1.00 1.00 120 LEU A C 16
ATOM 28173 O O . LEU A 1 20 ? 7.656 -11.846 7.092 1.00 1.00 120 LEU A O 16
ATOM 28189 N N . VAL A 1 21 ? 6.832 -10.094 8.227 1.00 1.00 121 VAL A N 16
ATOM 28190 C CA . VAL A 1 21 ? 5.475 -10.277 7.743 1.00 1.00 121 VAL A CA 16
ATOM 28191 C C . VAL A 1 21 ? 4.935 -8.977 7.162 1.00 1.00 121 VAL A C 16
ATOM 28192 O O . VAL A 1 21 ? 5.134 -7.906 7.736 1.00 1.00 121 VAL A O 16
ATOM 28205 N N . HIS A 1 22 ? 4.333 -9.064 5.980 1.00 1.00 122 HIS A N 16
ATOM 28206 C CA . HIS A 1 22 ? 3.737 -7.898 5.345 1.00 1.00 122 HIS A CA 16
ATOM 28207 C C . HIS A 1 22 ? 2.355 -7.657 5.933 1.00 1.00 122 HIS A C 16
ATOM 28208 O O . HIS A 1 22 ? 1.854 -8.477 6.697 1.00 1.00 122 HIS A O 16
ATOM 28223 N N . ASP A 1 23 ? 1.730 -6.561 5.529 1.00 1.00 123 ASP A N 16
ATOM 28224 C CA . ASP A 1 23 ? 0.371 -6.227 5.962 1.00 1.00 123 ASP A CA 16
ATOM 28225 C C . ASP A 1 23 ? -0.610 -7.358 5.637 1.00 1.00 123 ASP A C 16
ATOM 28226 O O . ASP A 1 23 ? -1.514 -7.655 6.415 1.00 1.00 123 ASP A O 16
ATOM 28235 N N . ASN A 1 24 ? -0.395 -8.004 4.492 1.00 1.00 124 ASN A N 16
ATOM 28236 C CA . ASN A 1 24 ? -1.263 -9.094 4.033 1.00 1.00 124 ASN A CA 16
ATOM 28237 C C . ASN A 1 24 ? -1.163 -10.266 4.992 1.00 1.00 124 ASN A C 16
ATOM 28238 O O . ASN A 1 24 ? -2.125 -11.000 5.214 1.00 1.00 124 ASN A O 16
ATOM 28249 N N . GLY A 1 25 ? 0.027 -10.427 5.545 1.00 1.00 125 GLY A N 16
ATOM 28250 C CA . GLY A 1 25 ? 0.281 -11.496 6.489 1.00 1.00 125 GLY A CA 16
ATOM 28251 C C . GLY A 1 25 ? 1.177 -12.571 5.915 1.00 1.00 125 GLY A C 16
ATOM 28252 O O . GLY A 1 25 ? 1.339 -13.641 6.497 1.00 1.00 125 GLY A O 16
ATOM 28256 N N . ASN A 1 26 ? 1.773 -12.272 4.772 1.00 1.00 126 ASN A N 16
ATOM 28257 C CA . ASN A 1 26 ? 2.669 -13.209 4.107 1.00 1.00 126 ASN A CA 16
ATOM 28258 C C . ASN A 1 26 ? 4.087 -13.095 4.634 1.00 1.00 126 ASN A C 16
ATOM 28259 O O . ASN A 1 26 ? 4.574 -11.989 4.906 1.00 1.00 126 ASN A O 16
ATOM 28270 N N . ILE A 1 27 ? 4.740 -14.241 4.766 1.00 1.00 127 ILE A N 16
ATOM 28271 C CA . ILE A 1 27 ? 6.111 -14.298 5.243 1.00 1.00 127 ILE A CA 16
ATOM 28272 C C . ILE A 1 27 ? 7.065 -13.834 4.159 1.00 1.00 127 ILE A C 16
ATOM 28273 O O . ILE A 1 27 ? 7.059 -14.345 3.040 1.00 1.00 127 ILE A O 16
ATOM 28289 N N . LEU A 1 28 ? 7.827 -12.813 4.489 1.00 1.00 128 LEU A N 16
ATOM 28290 C CA . LEU A 1 28 ? 8.779 -12.226 3.567 1.00 1.00 128 LEU A CA 16
ATOM 28291 C C . LEU A 1 28 ? 10.165 -12.773 3.840 1.00 1.00 128 LEU A C 16
ATOM 28292 O O . LEU A 1 28 ? 10.939 -13.031 2.923 1.00 1.00 128 LEU A O 16
ATOM 28308 N N . ALA A 1 29 ? 10.484 -12.891 5.120 1.00 1.00 129 ALA A N 16
ATOM 28309 C CA . ALA A 1 29 ? 11.773 -13.432 5.533 1.00 1.00 129 ALA A CA 16
ATOM 28310 C C . ALA A 1 29 ? 11.693 -14.121 6.893 1.00 1.00 129 ALA A C 16
ATOM 28311 O O . ALA A 1 29 ? 10.698 -14.002 7.611 1.00 1.00 129 ALA A O 16
ATOM 28318 N N . ASP A 1 30 ? 12.768 -14.824 7.222 1.00 1.00 130 ASP A N 16
ATOM 28319 C CA . ASP A 1 30 ? 12.899 -15.587 8.459 1.00 1.00 130 ASP A CA 16
ATOM 28320 C C . ASP A 1 30 ? 14.335 -15.448 8.959 1.00 1.00 130 ASP A C 16
ATOM 28321 O O . ASP A 1 30 ? 15.221 -15.130 8.168 1.00 1.00 130 ASP A O 16
ATOM 28330 N N . SER A 1 31 ? 14.544 -15.580 10.268 1.00 1.00 131 SER A N 16
ATOM 28331 C CA . SER A 1 31 ? 15.897 -15.478 10.853 1.00 1.00 131 SER A CA 16
ATOM 28332 C C . SER A 1 31 ? 16.878 -16.429 10.170 1.00 1.00 131 SER A C 16
ATOM 28333 O O . SER A 1 31 ? 18.070 -16.147 10.074 1.00 1.00 131 SER A O 16
ATOM 28341 N N . GLY A 1 32 ? 16.375 -17.582 9.767 1.00 1.00 132 GLY A N 16
ATOM 28342 C CA . GLY A 1 32 ? 17.194 -18.577 9.114 1.00 1.00 132 GLY A CA 16
ATOM 28343 C C . GLY A 1 32 ? 17.893 -19.467 10.114 1.00 1.00 132 GLY A C 16
ATOM 28344 O O . GLY A 1 32 ? 18.008 -20.677 9.911 1.00 1.00 132 GLY A O 16
ATOM 28348 N N . GLU A 1 33 ? 18.369 -18.852 11.181 1.00 1.00 133 GLU A N 16
ATOM 28349 C CA . GLU A 1 33 ? 19.055 -19.557 12.250 1.00 1.00 133 GLU A CA 16
ATOM 28350 C C . GLU A 1 33 ? 18.210 -19.566 13.523 1.00 1.00 133 GLU A C 16
ATOM 28351 O O . GLU A 1 33 ? 17.138 -18.949 13.576 1.00 1.00 133 GLU A O 16
ATOM 28363 N N . GLY A 1 34 ? 18.697 -20.277 14.533 1.00 1.00 134 GLY A N 16
ATOM 28364 C CA . GLY A 1 34 ? 18.011 -20.366 15.810 1.00 1.00 134 GLY A CA 16
ATOM 28365 C C . GLY A 1 34 ? 18.993 -20.431 16.958 1.00 1.00 134 GLY A C 16
ATOM 28366 O O . GLY A 1 34 ? 19.987 -21.152 16.881 1.00 1.00 134 GLY A O 16
ATOM 28370 N N . TYR A 1 35 ? 18.717 -19.686 18.024 1.00 1.00 135 TYR A N 16
ATOM 28371 C CA . TYR A 1 35 ? 19.619 -19.620 19.171 1.00 1.00 135 TYR A CA 16
ATOM 28372 C C . TYR A 1 35 ? 18.838 -19.503 20.472 1.00 1.00 135 TYR A C 16
ATOM 28373 O O . TYR A 1 35 ? 17.619 -19.348 20.458 1.00 1.00 135 TYR A O 16
ATOM 28391 N N . ALA A 1 36 ? 19.563 -19.487 21.585 1.00 1.00 136 ALA A N 16
ATOM 28392 C CA . ALA A 1 36 ? 18.950 -19.445 22.908 1.00 1.00 136 ALA A CA 16
ATOM 28393 C C . ALA A 1 36 ? 18.953 -18.046 23.516 1.00 1.00 136 ALA A C 16
ATOM 28394 O O . ALA A 1 36 ? 18.626 -17.883 24.692 1.00 1.00 136 ALA A O 16
ATOM 28401 N N . SER A 1 37 ? 19.308 -17.036 22.731 1.00 1.00 137 SER A N 16
ATOM 28402 C CA . SER A 1 37 ? 19.317 -15.667 23.241 1.00 1.00 137 SER A CA 16
ATOM 28403 C C . SER A 1 37 ? 18.408 -14.762 22.422 1.00 1.00 137 SER A C 16
ATOM 28404 O O . SER A 1 37 ? 18.512 -14.682 21.189 1.00 1.00 137 SER A O 16
ATOM 28412 N N . LYS A 1 38 ? 17.580 -14.019 23.132 1.00 1.00 138 LYS A N 16
ATOM 28413 C CA . LYS A 1 38 ? 16.629 -13.109 22.520 1.00 1.00 138 LYS A CA 16
ATOM 28414 C C . LYS A 1 38 ? 17.349 -11.989 21.784 1.00 1.00 138 LYS A C 16
ATOM 28415 O O . LYS A 1 38 ? 16.908 -11.549 20.723 1.00 1.00 138 LYS A O 16
ATOM 28434 N N . GLN A 1 39 ? 18.468 -11.543 22.343 1.00 1.00 139 GLN A N 16
ATOM 28435 C CA . GLN A 1 39 ? 19.242 -10.480 21.726 1.00 1.00 139 GLN A CA 16
ATOM 28436 C C . GLN A 1 39 ? 19.768 -10.933 20.371 1.00 1.00 139 GLN A C 16
ATOM 28437 O O . GLN A 1 39 ? 19.651 -10.207 19.392 1.00 1.00 139 GLN A O 16
ATOM 28451 N N . LYS A 1 40 ? 20.247 -12.177 20.309 1.00 1.00 140 LYS A N 16
ATOM 28452 C CA . LYS A 1 40 ? 20.803 -12.734 19.080 1.00 1.00 140 LYS A CA 16
ATOM 28453 C C . LYS A 1 40 ? 19.776 -12.695 17.960 1.00 1.00 140 LYS A C 16
ATOM 28454 O O . LYS A 1 40 ? 20.109 -12.368 16.820 1.00 1.00 140 LYS A O 16
ATOM 28473 N N . ALA A 1 41 ? 18.531 -13.018 18.285 1.00 1.00 141 ALA A N 16
ATOM 28474 C CA . ALA A 1 41 ? 17.460 -12.951 17.301 1.00 1.00 141 ALA A CA 16
ATOM 28475 C C . ALA A 1 41 ? 17.356 -11.540 16.736 1.00 1.00 141 ALA A C 16
ATOM 28476 O O . ALA A 1 41 ? 17.427 -11.331 15.523 1.00 1.00 141 ALA A O 16
ATOM 28483 N N . LYS A 1 42 ? 17.281 -10.569 17.629 1.00 1.00 142 LYS A N 16
ATOM 28484 C CA . LYS A 1 42 ? 17.165 -9.182 17.231 1.00 1.00 142 LYS A CA 16
ATOM 28485 C C . LYS A 1 42 ? 18.405 -8.705 16.483 1.00 1.00 142 LYS A C 16
ATOM 28486 O O . LYS A 1 42 ? 18.292 -7.962 15.512 1.00 1.00 142 LYS A O 16
ATOM 28505 N N . GLN A 1 43 ? 19.578 -9.174 16.894 1.00 1.00 143 GLN A N 16
ATOM 28506 C CA . GLN A 1 43 ? 20.813 -8.805 16.206 1.00 1.00 143 GLN A CA 16
ATOM 28507 C C . GLN A 1 43 ? 20.791 -9.336 14.778 1.00 1.00 143 GLN A C 16
ATOM 28508 O O . GLN A 1 43 ? 21.417 -8.760 13.889 1.00 1.00 143 GLN A O 16
ATOM 28522 N N . GLY A 1 44 ? 20.071 -10.437 14.556 1.00 1.00 144 GLY A N 16
ATOM 28523 C CA . GLY A 1 44 ? 19.959 -10.978 13.218 1.00 1.00 144 GLY A CA 16
ATOM 28524 C C . GLY A 1 44 ? 19.211 -10.013 12.334 1.00 1.00 144 GLY A C 16
ATOM 28525 O O . GLY A 1 44 ? 19.598 -9.758 11.195 1.00 1.00 144 GLY A O 16
ATOM 28529 N N . ILE A 1 45 ? 18.154 -9.446 12.898 1.00 1.00 145 ILE A N 16
ATOM 28530 C CA . ILE A 1 45 ? 17.355 -8.445 12.220 1.00 1.00 145 ILE A CA 16
ATOM 28531 C C . ILE A 1 45 ? 18.187 -7.202 11.937 1.00 1.00 145 ILE A C 16
ATOM 28532 O O . ILE A 1 45 ? 18.159 -6.654 10.841 1.00 1.00 145 ILE A O 16
ATOM 28548 N N . GLU A 1 46 ? 18.933 -6.759 12.934 1.00 1.00 146 GLU A N 16
ATOM 28549 C CA . GLU A 1 46 ? 19.775 -5.587 12.766 1.00 1.00 146 GLU A CA 16
ATOM 28550 C C . GLU A 1 46 ? 20.810 -5.845 11.681 1.00 1.00 146 GLU A C 16
ATOM 28551 O O . GLU A 1 46 ? 21.049 -4.997 10.822 1.00 1.00 146 GLU A O 16
ATOM 28563 N N . SER A 1 47 ? 21.356 -7.049 11.677 1.00 1.00 147 SER A N 16
ATOM 28564 C CA . SER A 1 47 ? 22.323 -7.442 10.671 1.00 1.00 147 SER A CA 16
ATOM 28565 C C . SER A 1 47 ? 21.671 -7.520 9.293 1.00 1.00 147 SER A C 16
ATOM 28566 O O . SER A 1 47 ? 22.293 -7.173 8.290 1.00 1.00 147 SER A O 16
ATOM 28574 N N . VAL A 1 48 ? 20.399 -7.917 9.239 1.00 1.00 148 VAL A N 16
ATOM 28575 C CA . VAL A 1 48 ? 19.736 -8.063 7.953 1.00 1.00 148 VAL A CA 16
ATOM 28576 C C . VAL A 1 48 ? 19.424 -6.688 7.369 1.00 1.00 148 VAL A C 16
ATOM 28577 O O . VAL A 1 48 ? 19.675 -6.441 6.202 1.00 1.00 148 VAL A O 16
ATOM 28590 N N . LYS A 1 49 ? 18.989 -5.755 8.210 1.00 1.00 149 LYS A N 16
ATOM 28591 C CA . LYS A 1 49 ? 18.677 -4.398 7.754 1.00 1.00 149 LYS A CA 16
ATOM 28592 C C . LYS A 1 49 ? 19.943 -3.655 7.326 1.00 1.00 149 LYS A C 16
ATOM 28593 O O . LYS A 1 49 ? 19.882 -2.597 6.704 1.00 1.00 149 LYS A O 16
ATOM 28612 N N . ARG A 1 50 ? 21.082 -4.240 7.660 1.00 1.00 150 ARG A N 16
ATOM 28613 C CA . ARG A 1 50 ? 22.389 -3.658 7.388 1.00 1.00 150 ARG A CA 16
ATOM 28614 C C . ARG A 1 50 ? 22.977 -4.280 6.115 1.00 1.00 150 ARG A C 16
ATOM 28615 O O . ARG A 1 50 ? 23.956 -3.792 5.563 1.00 1.00 150 ARG A O 16
ATOM 28636 N N . ASN A 1 51 ? 22.321 -5.319 5.604 1.00 1.00 151 ASN A N 16
ATOM 28637 C CA . ASN A 1 51 ? 22.847 -6.056 4.449 1.00 1.00 151 ASN A CA 16
ATOM 28638 C C . ASN A 1 51 ? 21.799 -6.342 3.384 1.00 1.00 151 ASN A C 16
ATOM 28639 O O . ASN A 1 51 ? 22.080 -6.239 2.201 1.00 1.00 151 ASN A O 16
ATOM 28650 N N . ALA A 1 52 ? 20.598 -6.670 3.816 1.00 1.00 152 ALA A N 16
ATOM 28651 C CA . ALA A 1 52 ? 19.505 -7.020 2.912 1.00 1.00 152 ALA A CA 16
ATOM 28652 C C . ALA A 1 52 ? 19.241 -5.945 1.855 1.00 1.00 152 ALA A C 16
ATOM 28653 O O . ALA A 1 52 ? 19.191 -6.271 0.672 1.00 1.00 152 ALA A O 16
ATOM 28660 N N . PRO A 1 53 ? 19.114 -4.651 2.231 1.00 1.00 153 PRO A N 16
ATOM 28661 C CA . PRO A 1 53 ? 18.814 -3.597 1.252 1.00 1.00 153 PRO A CA 16
ATOM 28662 C C . PRO A 1 53 ? 19.949 -3.365 0.250 1.00 1.00 153 PRO A C 16
ATOM 28663 O O . PRO A 1 53 ? 19.777 -2.631 -0.725 1.00 1.00 153 PRO A O 16
ATOM 28674 N N . ASP A 1 54 ? 21.092 -4.016 0.466 1.00 1.00 154 ASP A N 16
ATOM 28675 C CA . ASP A 1 54 ? 22.249 -3.845 -0.421 1.00 1.00 154 ASP A CA 16
ATOM 28676 C C . ASP A 1 54 ? 22.718 -5.160 -1.025 1.00 1.00 154 ASP A C 16
ATOM 28677 O O . ASP A 1 54 ? 23.511 -5.175 -1.965 1.00 1.00 154 ASP A O 16
ATOM 28686 N N . ALA A 1 55 ? 22.236 -6.256 -0.479 1.00 1.00 155 ALA A N 16
ATOM 28687 C CA . ALA A 1 55 ? 22.640 -7.579 -0.923 1.00 1.00 155 ALA A CA 16
ATOM 28688 C C . ALA A 1 55 ? 22.048 -7.956 -2.272 1.00 1.00 155 ALA A C 16
ATOM 28689 O O . ALA A 1 55 ? 20.863 -7.733 -2.548 1.00 1.00 155 ALA A O 16
ATOM 28696 N N . ASP A 1 56 ? 22.907 -8.509 -3.108 1.00 1.00 156 ASP A N 16
ATOM 28697 C CA . ASP A 1 56 ? 22.528 -8.981 -4.432 1.00 1.00 156 ASP A CA 16
ATOM 28698 C C . ASP A 1 56 ? 22.177 -10.457 -4.386 1.00 1.00 156 ASP A C 16
ATOM 28699 O O . ASP A 1 56 ? 22.840 -11.233 -3.702 1.00 1.00 156 ASP A O 16
ATOM 28708 N N . VAL A 1 57 ? 21.126 -10.836 -5.092 1.00 1.00 157 VAL A N 16
ATOM 28709 C CA . VAL A 1 57 ? 20.698 -12.227 -5.145 1.00 1.00 157 VAL A CA 16
ATOM 28710 C C . VAL A 1 57 ? 21.392 -13.004 -6.254 1.00 1.00 157 VAL A C 16
ATOM 28711 O O . VAL A 1 57 ? 21.533 -12.522 -7.377 1.00 1.00 157 VAL A O 16
ATOM 28724 N N . ILE A 1 58 ? 21.861 -14.192 -5.896 1.00 1.00 158 ILE A N 16
ATOM 28725 C CA . ILE A 1 58 ? 22.512 -15.088 -6.835 1.00 1.00 158 ILE A CA 16
ATOM 28726 C C . ILE A 1 58 ? 21.732 -16.392 -6.908 1.00 1.00 158 ILE A C 16
ATOM 28727 O O . ILE A 1 58 ? 21.167 -16.840 -5.909 1.00 1.00 158 ILE A O 16
ATOM 28743 N N . GLU A 1 59 ? 21.665 -16.974 -8.088 1.00 1.00 159 GLU A N 16
ATOM 28744 C CA . GLU A 1 59 ? 21.000 -18.251 -8.259 1.00 1.00 159 GLU A CA 16
ATOM 28745 C C . GLU A 1 59 ? 22.003 -19.369 -7.995 1.00 1.00 159 GLU A C 16
ATOM 28746 O O . GLU A 1 59 ? 22.934 -19.568 -8.778 1.00 1.00 159 GLU A O 16
ATOM 28758 N N . ALA A 1 60 ? 21.858 -20.040 -6.858 1.00 1.00 160 ALA A N 16
ATOM 28759 C CA . ALA A 1 60 ? 22.779 -21.100 -6.465 1.00 1.00 160 ALA A CA 16
ATOM 28760 C C . ALA A 1 60 ? 22.413 -22.418 -7.143 1.00 1.00 160 ALA A C 16
ATOM 28761 O O . ALA A 1 60 ? 22.815 -22.614 -8.312 1.00 1.00 160 ALA A O 16
ATOM 28769 N N . MET B 1 1 ? 28.980 -0.853 0.808 1.00 1.00 201 MET B N 16
ATOM 28770 C CA . MET B 1 1 ? 28.801 -0.618 2.258 1.00 1.00 201 MET B CA 16
ATOM 28771 C C . MET B 1 1 ? 28.987 -1.910 3.039 1.00 1.00 201 MET B C 16
ATOM 28772 O O . MET B 1 1 ? 29.847 -2.008 3.911 1.00 1.00 201 MET B O 16
ATOM 28788 N N . ASN B 1 2 ? 28.178 -2.905 2.703 1.00 1.00 202 ASN B N 16
ATOM 28789 C CA . ASN B 1 2 ? 28.171 -4.177 3.415 1.00 1.00 202 ASN B CA 16
ATOM 28790 C C . ASN B 1 2 ? 28.912 -5.266 2.658 1.00 1.00 202 ASN B C 16
ATOM 28791 O O . ASN B 1 2 ? 29.412 -5.054 1.554 1.00 1.00 202 ASN B O 16
ATOM 28802 N N . LYS B 1 3 ? 28.985 -6.429 3.291 1.00 1.00 203 LYS B N 16
ATOM 28803 C CA . LYS B 1 3 ? 29.525 -7.626 2.672 1.00 1.00 203 LYS B CA 16
ATOM 28804 C C . LYS B 1 3 ? 28.561 -8.764 2.966 1.00 1.00 203 LYS B C 16
ATOM 28805 O O . LYS B 1 3 ? 28.582 -9.360 4.051 1.00 1.00 203 LYS B O 16
ATOM 28824 N N . ALA B 1 4 ? 27.724 -9.049 1.982 1.00 1.00 204 ALA B N 16
ATOM 28825 C CA . ALA B 1 4 ? 26.696 -10.069 2.075 1.00 1.00 204 ALA B CA 16
ATOM 28826 C C . ALA B 1 4 ? 26.029 -10.210 0.724 1.00 1.00 204 ALA B C 16
ATOM 28827 O O . ALA B 1 4 ? 26.226 -9.366 -0.148 1.00 1.00 204 ALA B O 16
ATOM 28834 N N . HIS B 1 5 ? 25.203 -11.231 0.567 1.00 1.00 205 HIS B N 16
ATOM 28835 C CA . HIS B 1 5 ? 24.520 -11.458 -0.697 1.00 1.00 205 HIS B CA 16
ATOM 28836 C C . HIS B 1 5 ? 23.469 -12.553 -0.547 1.00 1.00 205 HIS B C 16
ATOM 28837 O O . HIS B 1 5 ? 23.603 -13.436 0.301 1.00 1.00 205 HIS B O 16
ATOM 28852 N N . PHE B 1 6 ? 22.414 -12.455 -1.335 1.00 1.00 206 PHE B N 16
ATOM 28853 C CA . PHE B 1 6 ? 21.333 -13.435 -1.320 1.00 1.00 206 PHE B CA 16
ATOM 28854 C C . PHE B 1 6 ? 21.655 -14.608 -2.232 1.00 1.00 206 PHE B C 16
ATOM 28855 O O . PHE B 1 6 ? 22.359 -14.453 -3.231 1.00 1.00 206 PHE B O 16
ATOM 28872 N N . GLU B 1 7 ? 21.149 -15.779 -1.871 1.00 1.00 207 GLU B N 16
ATOM 28873 C CA . GLU B 1 7 ? 21.370 -16.990 -2.653 1.00 1.00 207 GLU B CA 16
ATOM 28874 C C . GLU B 1 7 ? 20.104 -17.835 -2.701 1.00 1.00 207 GLU B C 16
ATOM 28875 O O . GLU B 1 7 ? 19.575 -18.223 -1.662 1.00 1.00 207 GLU B O 16
ATOM 28887 N N . VAL B 1 8 ? 19.605 -18.072 -3.906 1.00 1.00 208 VAL B N 16
ATOM 28888 C CA . VAL B 1 8 ? 18.403 -18.879 -4.114 1.00 1.00 208 VAL B CA 16
ATOM 28889 C C . VAL B 1 8 ? 18.785 -20.322 -4.427 1.00 1.00 208 VAL B C 16
ATOM 28890 O O . VAL B 1 8 ? 19.657 -20.563 -5.259 1.00 1.00 208 VAL B O 16
ATOM 28903 N N . PHE B 1 9 ? 18.104 -21.273 -3.797 1.00 1.00 209 PHE B N 16
ATOM 28904 C CA . PHE B 1 9 ? 18.418 -22.684 -3.988 1.00 1.00 209 PHE B CA 16
ATOM 28905 C C . PHE B 1 9 ? 17.151 -23.535 -3.914 1.00 1.00 209 PHE B C 16
ATOM 28906 O O . PHE B 1 9 ? 16.074 -23.032 -3.590 1.00 1.00 209 PHE B O 16
ATOM 28923 N N . VAL B 1 10 ? 1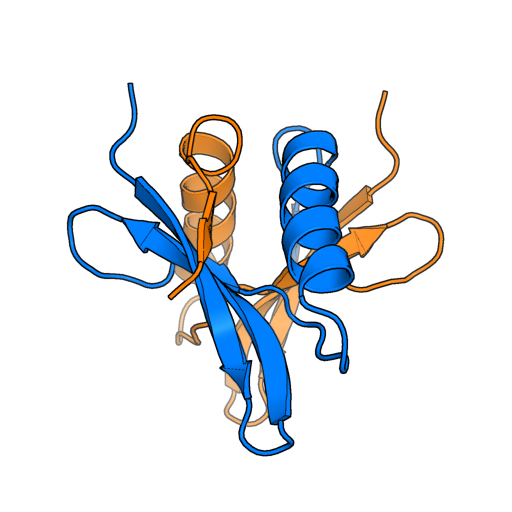7.304 -24.832 -4.161 1.00 1.00 210 VAL B N 16
ATOM 28924 C CA . VAL B 1 10 ? 16.185 -25.770 -4.123 1.00 1.00 210 VAL B CA 16
ATOM 28925 C C . VAL B 1 10 ? 16.137 -26.548 -2.812 1.00 1.00 210 VAL B C 16
ATOM 28926 O O . VAL B 1 10 ? 17.139 -27.095 -2.349 1.00 1.00 210 VAL B O 16
ATOM 28939 N N . ASP B 1 11 ? 14.940 -26.615 -2.249 1.00 1.00 211 ASP B N 16
ATOM 28940 C CA . ASP B 1 11 ? 14.696 -27.325 -1.010 1.00 1.00 211 ASP B CA 16
ATOM 28941 C C . ASP B 1 11 ? 14.558 -28.813 -1.296 1.00 1.00 211 ASP B C 16
ATOM 28942 O O . ASP B 1 11 ? 14.540 -29.230 -2.453 1.00 1.00 211 ASP B O 16
ATOM 28951 N N . ALA B 1 12 ? 14.336 -29.592 -0.256 1.00 1.00 212 ALA B N 16
ATOM 28952 C CA . ALA B 1 12 ? 14.201 -31.031 -0.404 1.00 1.00 212 ALA B CA 16
ATOM 28953 C C . ALA B 1 12 ? 12.925 -31.394 -1.158 1.00 1.00 212 ALA B C 16
ATOM 28954 O O . ALA B 1 12 ? 12.823 -32.470 -1.750 1.00 1.00 212 ALA B O 16
ATOM 28961 N N . ALA B 1 13 ? 12.000 -30.447 -1.221 1.00 1.00 213 ALA B N 16
ATOM 28962 C CA . ALA B 1 13 ? 10.712 -30.678 -1.853 1.00 1.00 213 ALA B CA 16
ATOM 28963 C C . ALA B 1 13 ? 10.596 -29.953 -3.191 1.00 1.00 213 ALA B C 16
ATOM 28964 O O . ALA B 1 13 ? 9.489 -29.697 -3.669 1.00 1.00 213 ALA B O 16
ATOM 28971 N N . ASP B 1 14 ? 11.752 -29.631 -3.778 1.00 1.00 214 ASP B N 16
ATOM 28972 C CA . ASP B 1 14 ? 11.844 -28.986 -5.100 1.00 1.00 214 ASP B CA 16
ATOM 28973 C C . ASP B 1 14 ? 11.372 -27.560 -5.041 1.00 1.00 214 ASP B C 16
ATOM 28974 O O . ASP B 1 14 ? 10.803 -27.035 -5.997 1.00 1.00 214 ASP B O 16
ATOM 28983 N N . LYS B 1 15 ? 11.664 -26.917 -3.942 1.00 1.00 215 LYS B N 16
ATOM 28984 C CA . LYS B 1 15 ? 11.199 -25.577 -3.728 1.00 1.00 215 LYS B CA 16
ATOM 28985 C C . LYS B 1 15 ? 12.328 -24.597 -3.787 1.00 1.00 215 LYS B C 16
ATOM 28986 O O . LYS B 1 15 ? 13.398 -24.826 -3.251 1.00 1.00 215 LYS B O 16
ATOM 29005 N N . TYR B 1 16 ? 12.019 -23.466 -4.322 1.00 1.00 216 TYR B N 16
ATOM 29006 C CA . TYR B 1 16 ? 12.993 -22.413 -4.485 1.00 1.00 216 TYR B CA 16
ATOM 29007 C C . TYR B 1 16 ? 12.946 -21.492 -3.291 1.00 1.00 216 TYR B C 16
ATOM 29008 O O . TYR B 1 16 ? 11.956 -20.790 -3.068 1.00 1.00 216 TYR B O 16
ATOM 29026 N N . ARG B 1 17 ? 13.954 -21.613 -2.455 1.00 1.00 217 ARG B N 16
ATOM 29027 C CA . ARG B 1 17 ? 14.062 -20.794 -1.270 1.00 1.00 217 ARG B CA 16
ATOM 29028 C C . ARG B 1 17 ? 15.325 -19.974 -1.372 1.00 1.00 217 ARG B C 16
ATOM 29029 O O . ARG B 1 17 ? 16.080 -20.126 -2.330 1.00 1.00 217 ARG B O 16
ATOM 29050 N N . TRP B 1 18 ? 15.576 -19.132 -0.397 1.00 1.00 218 TRP B N 16
ATOM 29051 C CA . TRP B 1 18 ? 16.772 -18.323 -0.421 1.00 1.00 218 TRP B CA 16
ATOM 29052 C C . TRP B 1 18 ? 17.295 -18.050 0.963 1.00 1.00 218 TRP B C 16
ATOM 29053 O O . TRP B 1 18 ? 16.612 -18.269 1.962 1.00 1.00 218 TRP B O 16
ATOM 29074 N N . ARG B 1 19 ? 18.514 -17.547 0.996 1.00 1.00 219 ARG B N 16
ATOM 29075 C CA . ARG B 1 19 ? 19.217 -17.272 2.222 1.00 1.00 219 ARG B CA 16
ATOM 29076 C C . ARG B 1 19 ? 20.099 -16.054 2.063 1.00 1.00 219 ARG B C 16
ATOM 29077 O O . ARG B 1 19 ? 20.574 -15.774 0.962 1.00 1.00 219 ARG B O 16
ATOM 29098 N N . LEU B 1 20 ? 20.249 -15.295 3.132 1.00 1.00 220 LEU B N 16
ATOM 29099 C CA . LEU B 1 20 ? 21.171 -14.178 3.130 1.00 1.00 220 LEU B CA 16
ATOM 29100 C C . LEU B 1 20 ? 22.381 -14.582 3.947 1.00 1.00 220 LEU B C 16
ATOM 29101 O O . LEU B 1 20 ? 22.241 -15.064 5.071 1.00 1.00 220 LEU B O 16
ATOM 29117 N N . VAL B 1 21 ? 23.558 -14.375 3.395 1.00 1.00 221 VAL B N 16
ATOM 29118 C CA . VAL B 1 21 ? 24.787 -14.802 4.044 1.00 1.00 221 VAL B CA 16
ATOM 29119 C C . VAL B 1 21 ? 25.790 -13.660 4.113 1.00 1.00 221 VAL B C 16
ATOM 29120 O O . VAL B 1 21 ? 25.965 -12.919 3.144 1.00 1.00 221 VAL B O 16
ATOM 29133 N N . HIS B 1 22 ? 26.383 -13.469 5.290 1.00 1.00 222 HIS B N 16
ATOM 29134 C CA . HIS B 1 22 ? 27.399 -12.444 5.477 1.00 1.00 222 HIS B CA 16
ATOM 29135 C C . HIS B 1 22 ? 28.744 -12.980 5.015 1.00 1.00 222 HIS B C 16
ATOM 29136 O O . HIS B 1 22 ? 28.869 -14.165 4.726 1.00 1.00 222 HIS B O 16
ATOM 29151 N N . ASP B 1 23 ? 29.748 -12.119 5.003 1.00 1.00 223 ASP B N 16
ATOM 29152 C CA . ASP B 1 23 ? 31.110 -12.520 4.638 1.00 1.00 223 ASP B CA 16
ATOM 29153 C C . ASP B 1 23 ? 31.590 -13.675 5.523 1.00 1.00 223 ASP B C 16
ATOM 29154 O O . ASP B 1 23 ? 32.249 -14.602 5.055 1.00 1.00 223 ASP B O 16
ATOM 29163 N N . ASN B 1 24 ? 31.195 -13.627 6.796 1.00 1.00 224 ASN B N 16
ATOM 29164 C CA . ASN B 1 24 ? 31.595 -14.633 7.788 1.00 1.00 224 ASN B CA 16
ATOM 29165 C C . ASN B 1 24 ? 31.052 -15.999 7.402 1.00 1.00 224 ASN B C 16
ATOM 29166 O O . ASN B 1 24 ? 31.628 -17.037 7.733 1.00 1.00 224 ASN B O 16
ATOM 29177 N N . GLY B 1 25 ? 29.884 -15.976 6.782 1.00 1.00 225 GLY B N 16
ATOM 29178 C CA . GLY B 1 25 ? 29.248 -17.197 6.327 1.00 1.00 225 GLY B CA 16
ATOM 29179 C C . GLY B 1 25 ? 28.036 -17.562 7.158 1.00 1.00 225 GLY B C 16
ATOM 29180 O O . GLY B 1 25 ? 27.499 -18.658 7.045 1.00 1.00 225 GLY B O 16
ATOM 29184 N N . ASN B 1 26 ? 27.608 -16.628 7.994 1.00 1.00 226 ASN B N 16
ATOM 29185 C CA . ASN B 1 26 ? 26.443 -16.836 8.847 1.00 1.00 226 ASN B CA 16
ATOM 29186 C C . ASN B 1 26 ? 25.160 -16.470 8.128 1.00 1.00 226 ASN B C 16
ATOM 29187 O O . ASN B 1 26 ? 25.129 -15.510 7.351 1.00 1.00 226 ASN B O 16
ATOM 29198 N N . ILE B 1 27 ? 24.114 -17.236 8.390 1.00 1.00 227 ILE B N 16
ATOM 29199 C CA . ILE B 1 27 ? 22.822 -16.999 7.776 1.00 1.00 227 ILE B CA 16
ATOM 29200 C C . ILE B 1 27 ? 22.126 -15.844 8.484 1.00 1.00 227 ILE B C 16
ATOM 29201 O O . ILE B 1 27 ? 21.841 -15.909 9.676 1.00 1.00 227 ILE B O 16
ATOM 29217 N N . LEU B 1 28 ? 21.903 -14.781 7.744 1.00 1.00 228 LEU B N 16
ATOM 29218 C CA . LEU B 1 28 ? 21.292 -13.581 8.280 1.00 1.00 228 LEU B CA 16
ATOM 29219 C C . LEU B 1 28 ? 19.785 -13.670 8.163 1.00 1.00 228 LEU B C 16
ATOM 29220 O O . LEU B 1 28 ? 19.049 -13.275 9.064 1.00 1.00 228 LEU B O 16
ATOM 29236 N N . ALA B 1 29 ? 19.340 -14.149 7.014 1.00 1.00 229 ALA B N 16
ATOM 29237 C CA . ALA B 1 29 ? 17.918 -14.328 6.771 1.00 1.00 229 ALA B CA 16
ATOM 29238 C C . ALA B 1 29 ? 17.653 -15.488 5.825 1.00 1.00 229 ALA B C 16
ATOM 29239 O O . ALA B 1 29 ? 18.567 -16.016 5.192 1.00 1.00 229 ALA B O 16
ATOM 29246 N N . ASP B 1 30 ? 16.386 -15.861 5.750 1.00 1.00 230 ASP B N 16
ATOM 29247 C CA . ASP B 1 30 ? 15.913 -16.960 4.920 1.00 1.00 230 ASP B CA 16
ATOM 29248 C C . ASP B 1 30 ? 14.565 -16.581 4.310 1.00 1.00 230 ASP B C 16
ATOM 29249 O O . ASP B 1 30 ? 13.902 -15.678 4.818 1.00 1.00 230 ASP B O 16
ATOM 29258 N N . SER B 1 31 ? 14.207 -17.200 3.186 1.00 1.00 231 SER B N 16
ATOM 29259 C CA . SER B 1 31 ? 12.918 -16.920 2.521 1.00 1.00 231 SER B CA 16
ATOM 29260 C C . SER B 1 31 ? 11.733 -17.097 3.471 1.00 1.00 231 SER B C 16
ATOM 29261 O O . SER B 1 31 ? 10.733 -16.388 3.365 1.00 1.00 231 SER B O 16
ATOM 29269 N N . GLY B 1 32 ? 11.834 -18.063 4.369 1.00 1.00 232 GLY B N 16
ATOM 29270 C CA . GLY B 1 32 ? 10.755 -18.336 5.298 1.00 1.00 232 GLY B CA 16
ATOM 29271 C C . GLY B 1 32 ? 9.726 -19.270 4.703 1.00 1.00 232 GLY B C 16
ATOM 29272 O O . GLY B 1 32 ? 9.124 -20.080 5.409 1.00 1.00 232 GLY B O 16
ATOM 29276 N N . GLU B 1 33 ? 9.524 -19.151 3.399 1.00 1.00 233 GLU B N 16
ATOM 29277 C CA . GLU B 1 33 ? 8.567 -19.976 2.683 1.00 1.00 233 GLU B CA 16
ATOM 29278 C C . GLU B 1 33 ? 9.238 -20.738 1.549 1.00 1.00 233 GLU B C 16
ATOM 29279 O O . GLU B 1 33 ? 10.442 -20.598 1.313 1.00 1.00 233 GLU B O 16
ATOM 29291 N N . GLY B 1 34 ? 8.447 -21.543 0.855 1.00 1.00 234 GLY B N 16
ATOM 29292 C CA . GLY B 1 34 ? 8.949 -22.325 -0.251 1.00 1.00 234 GLY B CA 16
ATOM 29293 C C . GLY B 1 34 ? 7.933 -22.416 -1.366 1.00 1.00 234 GLY B C 16
ATOM 29294 O O . GLY B 1 34 ? 6.743 -22.618 -1.114 1.00 1.00 234 GLY B O 16
ATOM 29298 N N . TYR B 1 35 ? 8.400 -22.274 -2.596 1.00 1.00 235 TYR B N 16
ATOM 29299 C CA . TYR B 1 35 ? 7.527 -22.313 -3.763 1.00 1.00 235 TYR B CA 16
ATOM 29300 C C . TYR B 1 35 ? 8.205 -23.080 -4.889 1.00 1.00 235 TYR B C 16
ATOM 29301 O O . TYR B 1 35 ? 9.408 -23.301 -4.844 1.00 1.00 235 TYR B O 16
ATOM 29319 N N . ALA B 1 36 ? 7.443 -23.436 -5.913 1.00 1.00 236 ALA B N 16
ATOM 29320 C CA . ALA B 1 36 ? 7.964 -24.231 -7.021 1.00 1.00 236 ALA B CA 16
ATOM 29321 C C . ALA B 1 36 ? 8.506 -23.375 -8.162 1.00 1.00 236 ALA B C 16
ATOM 29322 O O . ALA B 1 36 ? 8.829 -23.894 -9.233 1.00 1.00 236 ALA B O 16
ATOM 29329 N N . SER B 1 37 ? 8.632 -22.076 -7.941 1.00 1.00 237 SER B N 16
ATOM 29330 C CA . SER B 1 37 ? 9.149 -21.200 -8.980 1.00 1.00 237 SER B CA 16
ATOM 29331 C C . SER B 1 37 ? 10.324 -20.379 -8.477 1.00 1.00 237 SER B C 16
ATOM 29332 O O . SER B 1 37 ? 10.250 -19.724 -7.428 1.00 1.00 237 SER B O 16
ATOM 29340 N N . LYS B 1 38 ? 11.382 -20.371 -9.271 1.00 1.00 238 LYS B N 16
ATOM 29341 C CA . LYS B 1 38 ? 12.587 -19.629 -8.944 1.00 1.00 238 LYS B CA 16
ATOM 29342 C C . LYS B 1 38 ? 12.289 -18.145 -8.885 1.00 1.00 238 LYS B C 16
ATOM 29343 O O . LYS B 1 38 ? 12.833 -17.423 -8.052 1.00 1.00 238 LYS B O 16
ATOM 29362 N N . GLN B 1 39 ? 11.399 -17.711 -9.767 1.00 1.00 239 GLN B N 16
ATOM 29363 C CA . GLN B 1 39 ? 11.003 -16.320 -9.831 1.00 1.00 239 GLN B CA 16
ATOM 29364 C C . GLN B 1 39 ? 10.441 -15.870 -8.490 1.00 1.00 239 GLN B C 16
ATOM 29365 O O . GLN B 1 39 ? 10.904 -14.884 -7.931 1.00 1.00 239 GLN B O 16
ATOM 29379 N N . LYS B 1 40 ? 9.544 -16.683 -7.926 1.00 1.00 240 LYS B N 16
ATOM 29380 C CA . LYS B 1 40 ? 8.891 -16.356 -6.662 1.00 1.00 240 LYS B CA 16
ATOM 29381 C C . LYS B 1 40 ? 9.912 -16.191 -5.543 1.00 1.00 240 LYS B C 16
ATOM 29382 O O . LYS B 1 40 ? 9.776 -15.299 -4.706 1.00 1.00 240 LYS B O 16
ATOM 29401 N N . ALA B 1 41 ? 10.923 -17.059 -5.525 1.00 1.00 241 ALA B N 16
ATOM 29402 C CA . ALA B 1 41 ? 11.988 -16.954 -4.533 1.00 1.00 241 ALA B CA 16
ATOM 29403 C C . ALA B 1 41 ? 12.625 -15.579 -4.616 1.00 1.00 241 ALA B C 16
ATOM 29404 O O . ALA B 1 41 ? 12.722 -14.851 -3.625 1.00 1.00 241 ALA B O 16
ATOM 29411 N N . LYS B 1 42 ? 12.971 -15.199 -5.830 1.00 1.00 242 LYS B N 16
ATOM 29412 C CA . LYS B 1 42 ? 13.578 -13.915 -6.091 1.00 1.00 242 LYS B CA 16
ATOM 29413 C C . LYS B 1 42 ? 12.626 -12.769 -5.764 1.00 1.00 242 LYS B C 16
ATOM 29414 O O . LYS B 1 42 ? 13.048 -11.752 -5.218 1.00 1.00 242 LYS B O 16
ATOM 29433 N N . GLN B 1 43 ? 11.332 -12.971 -6.012 1.00 1.00 243 GLN B N 16
ATOM 29434 C CA . GLN B 1 43 ? 10.335 -11.953 -5.677 1.00 1.00 243 GLN B CA 16
ATOM 29435 C C . GLN B 1 43 ? 10.293 -11.750 -4.167 1.00 1.00 243 GLN B C 16
ATOM 29436 O O . GLN B 1 43 ? 10.012 -10.651 -3.694 1.00 1.00 243 GLN B O 16
ATOM 29450 N N . GLY B 1 44 ? 10.572 -12.816 -3.409 1.00 1.00 244 GLY B N 16
ATOM 29451 C CA . GLY B 1 44 ? 10.563 -12.709 -1.967 1.00 1.00 244 GLY B CA 16
ATOM 29452 C C . GLY B 1 44 ? 11.665 -11.795 -1.495 1.00 1.00 244 GLY B C 16
ATOM 29453 O O . GLY B 1 44 ? 11.466 -10.959 -0.614 1.00 1.00 244 GLY B O 16
ATOM 29457 N N . ILE B 1 45 ? 12.820 -11.936 -2.127 1.00 1.00 245 ILE B N 16
ATOM 29458 C CA . ILE B 1 45 ? 13.968 -11.100 -1.841 1.00 1.00 245 ILE B CA 16
ATOM 29459 C C . ILE B 1 45 ? 13.654 -9.645 -2.161 1.00 1.00 245 ILE B C 16
ATOM 29460 O O . ILE B 1 45 ? 13.958 -8.745 -1.384 1.00 1.00 245 ILE B O 16
ATOM 29476 N N . GLU B 1 46 ? 13.016 -9.418 -3.300 1.00 1.00 246 GLU B N 16
ATOM 29477 C CA . GLU B 1 46 ? 12.652 -8.064 -3.689 1.00 1.00 246 GLU B CA 16
ATOM 29478 C C . GLU B 1 46 ? 11.676 -7.476 -2.685 1.00 1.00 246 GLU B C 16
ATOM 29479 O O . GLU B 1 46 ? 11.810 -6.327 -2.263 1.00 1.00 246 GLU B O 16
ATOM 29491 N N . SER B 1 47 ? 10.732 -8.297 -2.261 1.00 1.00 247 SER B N 16
ATOM 29492 C CA . SER B 1 47 ? 9.744 -7.882 -1.287 1.00 1.00 247 SER B CA 16
ATOM 29493 C C . SER B 1 47 ? 10.400 -7.561 0.055 1.00 1.00 247 SER B C 16
ATOM 29494 O O . SER B 1 47 ? 9.994 -6.622 0.738 1.00 1.00 247 SER B O 16
ATOM 29502 N N . VAL B 1 48 ? 11.457 -8.292 0.402 1.00 1.00 248 VAL B N 16
ATOM 29503 C CA . VAL B 1 48 ? 12.104 -8.084 1.687 1.00 1.00 248 VAL B CA 16
ATOM 29504 C C . VAL B 1 48 ? 12.921 -6.793 1.657 1.00 1.00 248 VAL B C 16
ATOM 29505 O O . VAL B 1 48 ? 12.836 -5.984 2.568 1.00 1.00 248 VAL B O 16
ATOM 29518 N N . LYS B 1 49 ? 13.619 -6.544 0.556 1.00 1.00 249 LYS B N 16
ATOM 29519 C CA . LYS B 1 49 ? 14.436 -5.339 0.415 1.00 1.00 249 LYS B CA 16
ATOM 29520 C C . LYS B 1 49 ? 13.577 -4.072 0.366 1.00 1.00 249 LYS B C 16
ATOM 29521 O O . LYS B 1 49 ? 14.086 -2.957 0.462 1.00 1.00 249 LYS B O 16
ATOM 29540 N N . ARG B 1 50 ? 12.277 -4.264 0.210 1.00 1.00 250 ARG B N 16
ATOM 29541 C CA . ARG B 1 50 ? 11.330 -3.165 0.126 1.00 1.00 250 ARG B CA 16
ATOM 29542 C C . ARG B 1 50 ? 10.628 -2.976 1.477 1.00 1.00 250 ARG B C 16
ATOM 29543 O O . ARG B 1 50 ? 9.818 -2.073 1.648 1.00 1.00 250 ARG B O 16
ATOM 29564 N N . ASN B 1 51 ? 10.936 -3.842 2.439 1.00 1.00 251 ASN B N 16
ATOM 29565 C CA . ASN B 1 51 ? 10.261 -3.798 3.740 1.00 1.00 251 ASN B CA 16
ATOM 29566 C C . ASN B 1 51 ? 11.223 -3.937 4.906 1.00 1.00 251 ASN B C 16
ATOM 29567 O O . ASN B 1 51 ? 11.136 -3.194 5.871 1.00 1.00 251 ASN B O 16
ATOM 29578 N N . ALA B 1 52 ? 12.167 -4.851 4.776 1.00 1.00 252 ALA B N 16
ATOM 29579 C CA . ALA B 1 52 ? 13.143 -5.140 5.823 1.00 1.00 252 ALA B CA 16
ATOM 29580 C C . ALA B 1 52 ? 13.888 -3.893 6.301 1.00 1.00 252 ALA B C 16
ATOM 29581 O O . ALA B 1 52 ? 13.947 -3.657 7.505 1.00 1.00 252 ALA B O 16
ATOM 29588 N N . PRO B 1 53 ? 14.428 -3.038 5.396 1.00 1.00 253 PRO B N 16
ATOM 29589 C CA . PRO B 1 53 ? 15.185 -1.859 5.828 1.00 1.00 253 PRO B CA 16
ATOM 29590 C C . PRO B 1 53 ? 14.332 -0.847 6.598 1.00 1.00 253 PRO B C 16
ATOM 29591 O O . PRO B 1 53 ? 14.869 0.057 7.237 1.00 1.00 253 PRO B O 16
ATOM 29602 N N . ASP B 1 54 ? 13.012 -1.037 6.592 1.00 1.00 254 ASP B N 16
ATOM 29603 C CA . ASP B 1 54 ? 12.102 -0.114 7.282 1.00 1.00 254 ASP B CA 16
ATOM 29604 C C . ASP B 1 54 ? 11.312 -0.798 8.387 1.00 1.00 254 ASP B C 16
ATOM 29605 O O . ASP B 1 54 ? 10.844 -0.153 9.325 1.00 1.00 254 ASP B O 16
ATOM 29614 N N . ALA B 1 55 ? 11.192 -2.101 8.284 1.00 1.00 255 ALA B N 16
ATOM 29615 C CA . ALA B 1 55 ? 10.421 -2.886 9.233 1.00 1.00 255 ALA B CA 16
ATOM 29616 C C . ALA B 1 55 ? 11.026 -2.881 10.629 1.00 1.00 255 ALA B C 16
ATOM 29617 O O . ALA B 1 55 ? 12.244 -2.982 10.808 1.00 1.00 255 ALA B O 16
ATOM 29624 N N . ASP B 1 56 ? 10.155 -2.688 11.600 1.00 1.00 256 ASP B N 16
ATOM 29625 C CA . ASP B 1 56 ? 10.527 -2.686 13.005 1.00 1.00 256 ASP B CA 16
ATOM 29626 C C . ASP B 1 56 ? 10.254 -4.035 13.632 1.00 1.00 256 ASP B C 16
ATOM 29627 O O . ASP B 1 56 ? 9.264 -4.689 13.306 1.00 1.00 256 ASP B O 16
ATOM 29636 N N . VAL B 1 57 ? 11.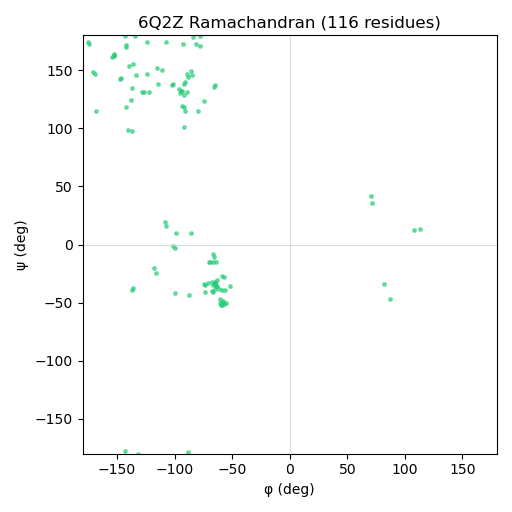138 -4.455 14.513 1.00 1.00 257 VAL B N 16
ATOM 29637 C CA . VAL B 1 57 ? 10.998 -5.736 15.184 1.00 1.00 257 VAL B CA 16
ATOM 29638 C C . VAL B 1 57 ? 10.196 -5.642 16.468 1.00 1.00 257 VAL B C 16
ATOM 29639 O O . VAL B 1 57 ? 10.378 -4.725 17.274 1.00 1.00 257 VAL B O 16
ATOM 29652 N N . ILE B 1 58 ? 9.275 -6.586 16.616 1.00 1.00 258 ILE B N 16
ATOM 29653 C CA . ILE B 1 58 ? 8.458 -6.694 17.807 1.00 1.00 258 ILE B CA 16
ATOM 29654 C C . ILE B 1 58 ? 8.840 -7.962 18.545 1.00 1.00 258 ILE B C 16
ATOM 29655 O O . ILE B 1 58 ? 9.119 -8.993 17.929 1.00 1.00 258 ILE B O 16
ATOM 29671 N N . GLU B 1 59 ? 8.897 -7.874 19.851 1.00 1.00 259 GLU B N 16
ATOM 29672 C CA . GLU B 1 59 ? 9.212 -9.018 20.678 1.00 1.00 259 GLU B CA 16
ATOM 29673 C C . GLU B 1 59 ? 7.919 -9.759 20.999 1.00 1.00 259 GLU B C 16
ATOM 29674 O O . GLU B 1 59 ? 7.126 -9.302 21.824 1.00 1.00 259 GLU B O 16
ATOM 29686 N N . ALA B 1 60 ? 7.664 -10.845 20.276 1.00 1.00 260 ALA B N 16
ATOM 29687 C CA . ALA B 1 60 ? 6.439 -11.611 20.455 1.00 1.00 260 ALA B CA 16
ATOM 29688 C C . ALA B 1 60 ? 6.535 -12.517 21.679 1.00 1.00 260 ALA B C 16
ATOM 29689 O O . ALA B 1 60 ? 5.981 -12.147 22.734 1.00 1.00 260 ALA B O 16
ATOM 29697 N N . MET A 1 1 ? 8.361 3.574 4.731 1.00 1.00 101 MET A N 17
ATOM 29698 C CA . MET A 1 1 ? 7.517 3.647 3.509 1.00 1.00 101 MET A CA 17
ATOM 29699 C C . MET A 1 1 ? 6.862 2.310 3.181 1.00 1.00 101 MET A C 17
ATOM 29700 O O . MET A 1 1 ? 6.087 2.208 2.228 1.00 1.00 101 MET A O 17
ATOM 29716 N N . ASN A 1 2 ? 7.110 1.307 4.002 1.00 1.00 102 ASN A N 17
ATOM 29717 C CA . ASN A 1 2 ? 6.599 -0.031 3.739 1.00 1.00 102 ASN A CA 17
ATOM 29718 C C . ASN A 1 2 ? 5.475 -0.400 4.679 1.00 1.00 102 ASN A C 17
ATOM 29719 O O . ASN A 1 2 ? 5.185 0.316 5.642 1.00 1.00 102 ASN A O 17
ATOM 29730 N N . LYS A 1 3 ? 4.828 -1.521 4.378 1.00 1.00 103 LYS A N 17
ATOM 29731 C CA . LYS A 1 3 ? 3.825 -2.052 5.267 1.00 1.00 103 LYS A CA 17
ATOM 29732 C C . LYS A 1 3 ? 4.242 -3.473 5.617 1.00 1.00 103 LYS A C 17
ATOM 29733 O O . LYS A 1 3 ? 3.910 -4.431 4.907 1.00 1.00 103 LYS A O 17
ATOM 29752 N N . ALA A 1 4 ? 4.923 -3.595 6.746 1.00 1.00 104 ALA A N 17
ATOM 29753 C CA . ALA A 1 4 ? 5.447 -4.865 7.224 1.00 1.00 104 ALA A CA 17
ATOM 29754 C C . ALA A 1 4 ? 6.076 -4.657 8.587 1.00 1.00 104 ALA A C 17
ATOM 29755 O O . ALA A 1 4 ? 6.204 -3.520 9.039 1.00 1.00 104 ALA A O 17
ATOM 29762 N N . HIS A 1 5 ? 6.513 -5.733 9.220 1.00 1.00 105 HIS A N 17
ATOM 29763 C CA . HIS A 1 5 ? 7.141 -5.627 10.527 1.00 1.00 105 HIS A CA 17
ATOM 29764 C C . HIS A 1 5 ? 7.764 -6.955 10.930 1.00 1.00 105 HIS A C 17
ATOM 29765 O O . HIS A 1 5 ? 7.278 -8.018 10.542 1.00 1.00 105 HIS A O 17
ATOM 29780 N N . PHE A 1 6 ? 8.852 -6.883 11.674 1.00 1.00 106 PHE A N 17
ATOM 29781 C CA . PHE A 1 6 ? 9.528 -8.069 12.174 1.00 1.00 106 PHE A CA 17
ATOM 29782 C C . PHE A 1 6 ? 8.904 -8.517 13.483 1.00 1.00 106 PHE A C 17
ATOM 29783 O O . PHE A 1 6 ? 8.412 -7.693 14.253 1.00 1.00 106 PHE A O 17
ATOM 29800 N N . GLU A 1 7 ? 8.950 -9.813 13.742 1.00 1.00 107 GLU A N 17
ATOM 29801 C CA . GLU A 1 7 ? 8.385 -10.376 14.960 1.00 1.00 107 GLU A CA 17
ATOM 29802 C C . GLU A 1 7 ? 9.273 -11.489 15.491 1.00 1.00 107 GLU A C 17
ATOM 29803 O O . GLU A 1 7 ? 9.546 -12.458 14.789 1.00 1.00 107 GLU A O 17
ATOM 29815 N N . VAL A 1 8 ? 9.734 -11.319 16.720 1.00 1.00 108 VAL A N 17
ATOM 29816 C CA . VAL A 1 8 ? 10.607 -12.288 17.369 1.00 1.00 108 VAL A CA 17
ATOM 29817 C C . VAL A 1 8 ? 9.781 -13.262 18.199 1.00 1.00 108 VAL A C 17
ATOM 29818 O O . VAL A 1 8 ? 8.911 -12.844 18.957 1.00 1.00 108 VAL A O 17
ATOM 29831 N N . PHE A 1 9 ? 10.074 -14.549 18.073 1.00 1.00 109 PHE A N 17
ATOM 29832 C CA . PHE A 1 9 ? 9.315 -15.576 18.772 1.00 1.00 109 PHE A CA 17
ATOM 29833 C C . PHE A 1 9 ? 10.233 -16.723 19.194 1.00 1.00 109 PHE A C 17
ATOM 29834 O O . PHE A 1 9 ? 11.431 -16.710 18.900 1.00 1.00 109 PHE A O 17
ATOM 29851 N N . VAL A 1 10 ? 9.656 -17.710 19.871 1.00 1.00 110 VAL A N 17
ATOM 29852 C CA . VAL A 1 10 ? 10.401 -18.877 20.338 1.00 1.00 110 VAL A CA 17
ATOM 29853 C C . VAL A 1 10 ? 10.193 -20.086 19.424 1.00 1.00 110 VAL A C 17
ATOM 29854 O O . VAL A 1 10 ? 9.074 -20.377 19.004 1.00 1.00 110 VAL A O 17
ATOM 29867 N N . ASP A 1 11 ? 11.288 -20.785 19.138 1.00 1.00 111 ASP A N 17
ATOM 29868 C CA . ASP A 1 11 ? 11.262 -21.961 18.281 1.00 1.00 111 ASP A CA 17
ATOM 29869 C C . ASP A 1 11 ? 10.853 -23.192 19.083 1.00 1.00 111 ASP A C 17
ATOM 29870 O O . ASP A 1 11 ? 10.704 -23.124 20.298 1.00 1.00 111 ASP A O 17
ATOM 29879 N N . ALA A 1 12 ? 10.812 -24.336 18.418 1.00 1.00 112 ALA A N 17
ATOM 29880 C CA . ALA A 1 12 ? 10.432 -25.586 19.051 1.00 1.00 112 ALA A CA 17
ATOM 29881 C C . ALA A 1 12 ? 11.489 -26.058 20.044 1.00 1.00 112 ALA A C 17
ATOM 29882 O O . ALA A 1 12 ? 11.240 -26.951 20.853 1.00 1.00 112 ALA A O 17
ATOM 29889 N N . ALA A 1 13 ? 12.665 -25.447 19.990 1.00 1.00 113 ALA A N 17
ATOM 29890 C CA . ALA A 1 13 ? 13.761 -25.839 20.855 1.00 1.00 113 ALA A CA 17
ATOM 29891 C C . ALA A 1 13 ? 14.092 -24.732 21.853 1.00 1.00 113 ALA A C 17
ATOM 29892 O O . ALA A 1 13 ? 15.207 -24.668 22.374 1.00 1.00 113 ALA A O 17
ATOM 29899 N N . ASP A 1 14 ? 13.124 -23.830 22.047 1.00 1.00 114 ASP A N 17
ATOM 29900 C CA . ASP A 1 14 ? 13.219 -22.728 23.017 1.00 1.00 114 ASP A CA 17
ATOM 29901 C C . ASP A 1 14 ? 14.206 -21.688 22.563 1.00 1.00 114 ASP A C 17
ATOM 29902 O O . ASP A 1 14 ? 14.863 -21.028 23.372 1.00 1.00 114 ASP A O 17
ATOM 29911 N N . LYS A 1 15 ? 14.201 -21.451 21.275 1.00 1.00 115 LYS A N 17
ATOM 29912 C CA . LYS A 1 15 ? 15.146 -20.546 20.671 1.00 1.00 115 LYS A CA 17
ATOM 29913 C C . LYS A 1 15 ? 14.478 -19.283 20.226 1.00 1.00 115 LYS A C 17
ATOM 29914 O O . LYS A 1 15 ? 13.335 -19.297 19.813 1.00 1.00 115 LYS A O 17
ATOM 29933 N N . TYR A 1 16 ? 15.245 -18.237 20.183 1.00 1.00 116 TYR A N 17
ATOM 29934 C CA . TYR A 1 16 ? 14.733 -16.945 19.791 1.00 1.00 116 TYR A CA 17
ATOM 29935 C C . TYR A 1 16 ? 14.980 -16.726 18.314 1.00 1.00 116 TYR A C 17
ATOM 29936 O O . TYR A 1 16 ? 16.121 -16.768 17.851 1.00 1.00 116 TYR A O 17
ATOM 29954 N N . ARG A 1 17 ? 13.897 -16.575 17.577 1.00 1.00 117 ARG A N 17
ATOM 29955 C CA . ARG A 1 17 ? 13.961 -16.373 16.142 1.00 1.00 117 ARG A CA 17
ATOM 29956 C C . ARG A 1 17 ? 13.045 -15.236 15.762 1.00 1.00 117 ARG A C 17
ATOM 29957 O O . ARG A 1 17 ? 12.374 -14.675 16.619 1.00 1.00 117 ARG A O 17
ATOM 29978 N N . TRP A 1 18 ? 12.971 -14.934 14.480 1.00 1.00 118 TRP A N 17
ATOM 29979 C CA . TRP A 1 18 ? 12.110 -13.864 14.018 1.00 1.00 118 TRP A CA 17
ATOM 29980 C C . TRP A 1 18 ? 11.630 -14.111 12.602 1.00 1.00 118 TRP A C 17
ATOM 29981 O O . TRP A 1 18 ? 12.209 -14.911 11.870 1.00 1.00 118 TRP A O 17
ATOM 30002 N N . ARG A 1 19 ? 10.571 -13.408 12.226 1.00 1.00 119 ARG A N 17
ATOM 30003 C CA . ARG A 1 19 ? 9.955 -13.556 10.922 1.00 1.00 119 ARG A CA 17
ATOM 30004 C C . ARG A 1 19 ? 9.453 -12.211 10.438 1.00 1.00 119 ARG A C 17
ATOM 30005 O O . ARG A 1 19 ? 8.984 -11.401 11.238 1.00 1.00 119 ARG A O 17
ATOM 30026 N N . LEU A 1 20 ? 9.629 -11.941 9.154 1.00 1.00 120 LEU A N 17
ATOM 30027 C CA . LEU A 1 20 ? 9.117 -10.713 8.576 1.00 1.00 120 LEU A CA 17
ATOM 30028 C C . LEU A 1 20 ? 7.784 -11.016 7.926 1.00 1.00 120 LEU A C 17
ATOM 30029 O O . LEU A 1 20 ? 7.663 -11.970 7.157 1.00 1.00 120 LEU A O 17
ATOM 30045 N N . VAL A 1 21 ? 6.794 -10.199 8.219 1.00 1.00 121 VAL A N 17
ATOM 30046 C CA . VAL A 1 21 ? 5.451 -10.421 7.716 1.00 1.00 121 VAL A CA 17
ATOM 30047 C C . VAL A 1 21 ? 4.903 -9.139 7.109 1.00 1.00 121 VAL A C 17
ATOM 30048 O O . VAL A 1 21 ? 5.059 -8.059 7.684 1.00 1.00 121 VAL A O 17
ATOM 30061 N N . HIS A 1 22 ? 4.336 -9.244 5.912 1.00 1.00 122 HIS A N 17
ATOM 30062 C CA . HIS A 1 22 ? 3.743 -8.092 5.255 1.00 1.00 122 HIS A CA 17
ATOM 30063 C C . HIS A 1 22 ? 2.379 -7.813 5.862 1.00 1.00 122 HIS A C 17
ATOM 30064 O O . HIS A 1 22 ? 1.859 -8.620 6.629 1.00 1.00 122 HIS A O 17
ATOM 30079 N N . ASP A 1 23 ? 1.783 -6.706 5.464 1.00 1.00 123 ASP A N 17
ATOM 30080 C CA . ASP A 1 23 ? 0.452 -6.329 5.929 1.00 1.00 123 ASP A CA 17
ATOM 30081 C C . ASP A 1 23 ? -0.577 -7.413 5.600 1.00 1.00 123 ASP A C 17
ATOM 30082 O O . ASP A 1 23 ? -1.516 -7.648 6.361 1.00 1.00 123 ASP A O 17
ATOM 30091 N N . ASN A 1 24 ? -0.342 -8.119 4.498 1.00 1.00 124 ASN A N 17
ATOM 30092 C CA . ASN A 1 24 ? -1.258 -9.159 4.030 1.00 1.00 124 ASN A CA 17
ATOM 30093 C C . ASN A 1 24 ? -1.173 -10.373 4.941 1.00 1.00 124 ASN A C 17
ATOM 30094 O O . ASN A 1 24 ? -2.143 -11.110 5.115 1.00 1.00 124 ASN A O 17
ATOM 30105 N N . GLY A 1 25 ? 0.027 -10.612 5.455 1.00 1.00 125 GLY A N 17
ATOM 30106 C CA . GLY A 1 25 ? 0.244 -11.706 6.383 1.00 1.00 125 GLY A CA 17
ATOM 30107 C C . GLY A 1 25 ? 1.125 -12.812 5.832 1.00 1.00 125 GLY A C 17
ATOM 30108 O O . GLY A 1 25 ? 1.180 -13.905 6.389 1.00 1.00 125 GLY A O 17
ATOM 30112 N N . ASN A 1 26 ? 1.801 -12.530 4.733 1.00 1.00 126 ASN A N 17
ATOM 30113 C CA . ASN A 1 26 ? 2.720 -13.487 4.120 1.00 1.00 126 ASN A CA 17
ATOM 30114 C C . ASN A 1 26 ? 4.111 -13.357 4.720 1.00 1.00 126 ASN A C 17
ATOM 30115 O O . ASN A 1 26 ? 4.553 -12.245 5.033 1.00 1.00 126 ASN A O 17
ATOM 30126 N N . ILE A 1 27 ? 4.794 -14.484 4.871 1.00 1.00 127 ILE A N 17
ATOM 30127 C CA . ILE A 1 27 ? 6.148 -14.490 5.403 1.00 1.00 127 ILE A CA 17
ATOM 30128 C C . ILE A 1 27 ? 7.121 -14.021 4.331 1.00 1.00 127 ILE A C 17
ATOM 30129 O O . ILE A 1 27 ? 7.273 -14.660 3.293 1.00 1.00 127 ILE A O 17
ATOM 30145 N N . LEU A 1 28 ? 7.748 -12.886 4.577 1.00 1.00 128 LEU A N 17
ATOM 30146 C CA . LEU A 1 28 ? 8.675 -12.303 3.625 1.00 1.00 128 LEU A CA 17
ATOM 30147 C C . LEU A 1 28 ? 10.064 -12.848 3.864 1.00 1.00 128 LEU A C 17
ATOM 30148 O O . LEU A 1 28 ? 10.804 -13.138 2.925 1.00 1.00 128 LEU A O 17
ATOM 30164 N N . ALA A 1 29 ? 10.423 -12.943 5.134 1.00 1.00 129 ALA A N 17
ATOM 30165 C CA . ALA A 1 29 ? 11.714 -13.487 5.511 1.00 1.00 129 ALA A CA 17
ATOM 30166 C C . ALA A 1 29 ? 11.677 -14.104 6.902 1.00 1.00 129 ALA A C 17
ATOM 30167 O O . ALA A 1 29 ? 10.695 -13.964 7.635 1.00 1.00 129 ALA A O 17
ATOM 30174 N N . ASP A 1 30 ? 12.755 -14.791 7.237 1.00 1.00 130 ASP A N 17
ATOM 30175 C CA . ASP A 1 30 ? 12.912 -15.474 8.512 1.00 1.00 130 ASP A CA 17
ATOM 30176 C C . ASP A 1 30 ? 14.355 -15.368 8.984 1.00 1.00 130 ASP A C 17
ATOM 30177 O O . ASP A 1 30 ? 15.244 -15.089 8.186 1.00 1.00 130 ASP A O 17
ATOM 30186 N N . SER A 1 31 ? 14.559 -15.501 10.287 1.00 1.00 131 SER A N 17
ATOM 30187 C CA . SER A 1 31 ? 15.899 -15.488 10.878 1.00 1.00 131 SER A CA 17
ATOM 30188 C C . SER A 1 31 ? 16.827 -16.513 10.214 1.00 1.00 131 SER A C 17
ATOM 30189 O O . SER A 1 31 ? 18.027 -16.282 10.076 1.00 1.00 131 SER A O 17
ATOM 30197 N N . GLY A 1 32 ? 16.272 -17.661 9.845 1.00 1.00 132 GLY A N 17
ATOM 30198 C CA . GLY A 1 32 ? 17.056 -18.706 9.220 1.00 1.00 132 GLY A CA 17
ATOM 30199 C C . GLY A 1 32 ? 17.724 -19.589 10.249 1.00 1.00 132 GLY A C 17
ATOM 30200 O O . GLY A 1 32 ? 17.711 -20.815 10.138 1.00 1.00 132 GLY A O 17
ATOM 30204 N N . GLU A 1 33 ? 18.278 -18.952 11.265 1.00 1.00 133 GLU A N 17
ATOM 30205 C CA . GLU A 1 33 ? 18.966 -19.647 12.342 1.00 1.00 133 GLU A CA 17
ATOM 30206 C C . GLU A 1 33 ? 18.154 -19.587 13.632 1.00 1.00 133 GLU A C 17
ATOM 30207 O O . GLU A 1 33 ? 17.062 -19.017 13.664 1.00 1.00 133 GLU A O 17
ATOM 30219 N N . GLY A 1 34 ? 18.688 -20.192 14.683 1.00 1.00 134 GLY A N 17
ATOM 30220 C CA . GLY A 1 34 ? 18.016 -20.207 15.969 1.00 1.00 134 GLY A CA 17
ATOM 30221 C C . GLY A 1 34 ? 19.008 -20.330 17.106 1.00 1.00 134 GLY A C 17
ATOM 30222 O O . GLY A 1 34 ? 19.922 -21.151 17.041 1.00 1.00 134 GLY A O 17
ATOM 30226 N N . TYR A 1 35 ? 18.838 -19.521 18.148 1.00 1.00 135 TYR A N 17
ATOM 30227 C CA . TYR A 1 35 ? 19.770 -19.517 19.276 1.00 1.00 135 TYR A CA 17
ATOM 30228 C C . TYR A 1 35 ? 19.027 -19.310 20.583 1.00 1.00 135 TYR A C 17
ATOM 30229 O O . TYR A 1 35 ? 17.850 -18.955 20.584 1.00 1.00 135 TYR A O 17
ATOM 30247 N N . ALA A 1 36 ? 19.734 -19.472 21.690 1.00 1.00 136 ALA A N 17
ATOM 30248 C CA . ALA A 1 36 ? 19.130 -19.373 23.008 1.00 1.00 136 ALA A CA 17
ATOM 30249 C C . ALA A 1 36 ? 19.152 -17.954 23.571 1.00 1.00 136 ALA A C 17
ATOM 30250 O O . ALA A 1 36 ? 18.851 -17.753 24.746 1.00 1.00 136 ALA A O 17
ATOM 30257 N N . SER A 1 37 ? 19.508 -16.967 22.756 1.00 1.00 137 SER A N 17
ATOM 30258 C CA . SER A 1 37 ? 19.551 -15.591 23.235 1.00 1.00 137 SER A CA 17
ATOM 30259 C C . SER A 1 37 ? 18.580 -14.705 22.471 1.00 1.00 137 SER A C 17
ATOM 30260 O O . SER A 1 37 ? 18.583 -14.663 21.234 1.00 1.00 137 SER A O 17
ATOM 30268 N N . LYS A 1 38 ? 17.801 -13.951 23.225 1.00 1.00 138 LYS A N 17
ATOM 30269 C CA . LYS A 1 38 ? 16.833 -13.026 22.662 1.00 1.00 138 LYS A CA 17
ATOM 30270 C C . LYS A 1 38 ? 17.555 -11.916 21.916 1.00 1.00 138 LYS A C 17
ATOM 30271 O O . LYS A 1 38 ? 17.084 -11.428 20.891 1.00 1.00 138 LYS A O 17
ATOM 30290 N N . GLN A 1 39 ? 18.724 -11.556 22.434 1.00 1.00 139 GLN A N 17
ATOM 30291 C CA . GLN A 1 39 ? 19.552 -10.534 21.826 1.00 1.00 139 GLN A CA 17
ATOM 30292 C C . GLN A 1 39 ? 19.957 -10.960 20.424 1.00 1.00 139 GLN A C 17
ATOM 30293 O O . GLN A 1 39 ? 19.740 -10.227 19.467 1.00 1.00 139 GLN A O 17
ATOM 30307 N N . LYS A 1 40 ? 20.440 -12.200 20.311 1.00 1.00 140 LYS A N 17
ATOM 30308 C CA . LYS A 1 40 ? 20.922 -12.737 19.040 1.00 1.00 140 LYS A CA 17
ATOM 30309 C C . LYS A 1 40 ? 19.840 -12.667 17.974 1.00 1.00 140 LYS A C 17
ATOM 30310 O O . LYS A 1 40 ? 20.125 -12.346 16.821 1.00 1.00 140 LYS A O 17
ATOM 30329 N N . ALA A 1 41 ? 18.608 -12.970 18.359 1.00 1.00 141 ALA A N 17
ATOM 30330 C CA . ALA A 1 41 ? 17.489 -12.879 17.430 1.00 1.00 141 ALA A CA 17
ATOM 30331 C C . ALA A 1 41 ? 17.389 -11.471 16.864 1.00 1.00 141 ALA A C 17
ATOM 30332 O O . ALA A 1 41 ? 17.434 -11.265 15.646 1.00 1.00 141 ALA A O 17
ATOM 30339 N N . LYS A 1 42 ? 17.338 -10.499 17.755 1.00 1.00 142 LYS A N 17
ATOM 30340 C CA . LYS A 1 42 ? 17.230 -9.113 17.354 1.00 1.00 142 LYS A CA 17
ATOM 30341 C C . LYS A 1 42 ? 18.460 -8.667 16.572 1.00 1.00 142 LYS A C 17
ATOM 30342 O O . LYS A 1 42 ? 18.337 -7.946 15.586 1.00 1.00 142 LYS A O 17
ATOM 30361 N N . GLN A 1 43 ? 19.632 -9.162 16.963 1.00 1.00 143 GLN A N 17
ATOM 30362 C CA . GLN A 1 43 ? 20.863 -8.828 16.248 1.00 1.00 143 GLN A CA 17
ATOM 30363 C C . GLN A 1 43 ? 20.800 -9.362 14.825 1.00 1.00 143 GLN A C 17
ATOM 30364 O O . GLN A 1 43 ? 21.428 -8.809 13.925 1.00 1.00 143 GLN A O 17
ATOM 30378 N N . GLY A 1 44 ? 20.059 -10.453 14.629 1.00 1.00 144 GLY A N 17
ATOM 30379 C CA . GLY A 1 44 ? 19.916 -11.005 13.303 1.00 1.00 144 GLY A CA 17
ATOM 30380 C C . GLY A 1 44 ? 19.184 -10.035 12.417 1.00 1.00 144 GLY A C 17
ATOM 30381 O O . GLY A 1 44 ? 19.579 -9.795 11.277 1.00 1.00 144 GLY A O 17
ATOM 30385 N N . ILE A 1 45 ? 18.140 -9.438 12.974 1.00 1.00 145 ILE A N 17
ATOM 30386 C CA . ILE A 1 45 ? 17.362 -8.438 12.269 1.00 1.00 145 ILE A CA 17
ATOM 30387 C C . ILE A 1 45 ? 18.225 -7.214 11.972 1.00 1.00 145 ILE A C 17
ATOM 30388 O O . ILE A 1 45 ? 18.208 -6.677 10.870 1.00 1.00 145 ILE A O 17
ATOM 30404 N N . GLU A 1 46 ? 18.991 -6.776 12.964 1.00 1.00 146 GLU A N 17
ATOM 30405 C CA . GLU A 1 46 ? 19.875 -5.631 12.782 1.00 1.00 146 GLU A CA 17
ATOM 30406 C C . GLU A 1 46 ? 20.884 -5.918 11.681 1.00 1.00 146 GLU A C 17
ATOM 30407 O O . GLU A 1 46 ? 21.121 -5.084 10.806 1.00 1.00 146 GLU A O 17
ATOM 30419 N N . SER A 1 47 ? 21.442 -7.117 11.712 1.00 1.00 147 SER A N 17
ATOM 30420 C CA . SER A 1 47 ? 22.414 -7.531 10.718 1.00 1.00 147 SER A CA 17
ATOM 30421 C C . SER A 1 47 ? 21.777 -7.597 9.336 1.00 1.00 147 SER A C 17
ATOM 30422 O O . SER A 1 47 ? 22.403 -7.231 8.342 1.00 1.00 147 SER A O 17
ATOM 30430 N N . VAL A 1 48 ? 20.504 -7.969 9.275 1.00 1.00 148 VAL A N 17
ATOM 30431 C CA . VAL A 1 48 ? 19.845 -8.103 7.990 1.00 1.00 148 VAL A CA 17
ATOM 30432 C C . VAL A 1 48 ? 19.545 -6.720 7.415 1.00 1.00 148 VAL A C 17
ATOM 30433 O O . VAL A 1 48 ? 19.846 -6.458 6.263 1.00 1.00 148 VAL A O 17
ATOM 30446 N N . LYS A 1 49 ? 19.086 -5.794 8.253 1.00 1.00 149 LYS A N 17
ATOM 30447 C CA . LYS A 1 49 ? 18.767 -4.444 7.795 1.00 1.00 149 LYS A CA 17
ATOM 30448 C C . LYS A 1 49 ? 20.028 -3.671 7.398 1.00 1.00 149 LYS A C 17
ATOM 30449 O O . LYS A 1 49 ? 19.955 -2.619 6.770 1.00 1.00 149 LYS A O 17
ATOM 30468 N N . ARG A 1 50 ? 21.173 -4.231 7.749 1.00 1.00 150 ARG A N 17
ATOM 30469 C CA . ARG A 1 50 ? 22.462 -3.610 7.497 1.00 1.00 150 ARG A CA 17
ATOM 30470 C C . ARG A 1 50 ? 23.143 -4.238 6.275 1.00 1.00 150 ARG A C 17
ATOM 30471 O O . ARG A 1 50 ? 24.222 -3.816 5.866 1.00 1.00 150 ARG A O 17
ATOM 30492 N N . ASN A 1 51 ? 22.507 -5.256 5.699 1.00 1.00 151 ASN A N 17
ATOM 30493 C CA . ASN A 1 51 ? 23.091 -5.981 4.568 1.00 1.00 151 ASN A CA 17
ATOM 30494 C C . ASN A 1 51 ? 22.066 -6.295 3.483 1.00 1.00 151 ASN A C 17
ATOM 30495 O O . ASN A 1 51 ? 22.364 -6.211 2.299 1.00 1.00 151 ASN A O 17
ATOM 30506 N N . ALA A 1 52 ? 20.861 -6.641 3.903 1.00 1.00 152 ALA A N 17
ATOM 30507 C CA . ALA A 1 52 ? 19.785 -7.037 2.993 1.00 1.00 152 ALA A CA 17
ATOM 30508 C C . ALA A 1 52 ? 19.480 -5.993 1.918 1.00 1.00 152 ALA A C 17
ATOM 30509 O O . ALA A 1 52 ? 19.451 -6.338 0.738 1.00 1.00 152 ALA A O 17
ATOM 30516 N N . PRO A 1 53 ? 19.284 -4.703 2.268 1.00 1.00 153 PRO A N 17
ATOM 30517 C CA . PRO A 1 53 ? 18.937 -3.697 1.265 1.00 1.00 153 PRO A CA 17
ATOM 30518 C C . PRO A 1 53 ? 20.075 -3.419 0.280 1.00 1.00 153 PRO A C 17
ATOM 30519 O O . PRO A 1 53 ? 19.869 -2.768 -0.749 1.00 1.00 153 PRO A O 17
ATOM 30530 N N . ASP A 1 54 ? 21.258 -3.956 0.570 1.00 1.00 154 ASP A N 17
ATOM 30531 C CA . ASP A 1 54 ? 22.425 -3.756 -0.288 1.00 1.00 154 ASP A CA 17
ATOM 30532 C C . ASP A 1 54 ? 22.798 -5.042 -1.005 1.00 1.00 154 ASP A C 17
ATOM 30533 O O . ASP A 1 54 ? 23.347 -5.027 -2.109 1.00 1.00 154 ASP A O 17
ATOM 30542 N N . ALA A 1 55 ? 22.481 -6.148 -0.361 1.00 1.00 155 ALA A N 17
ATOM 30543 C CA . ALA A 1 55 ? 22.821 -7.479 -0.844 1.00 1.00 155 ALA A CA 17
ATOM 30544 C C . ALA A 1 55 ? 22.185 -7.824 -2.180 1.00 1.00 155 ALA A C 17
ATOM 30545 O O . ALA A 1 55 ? 21.004 -7.558 -2.431 1.00 1.00 155 ALA A O 17
ATOM 30552 N N . ASP A 1 56 ? 23.007 -8.407 -3.033 1.00 1.00 156 ASP A N 17
ATOM 30553 C CA . ASP A 1 56 ? 22.586 -8.863 -4.347 1.00 1.00 156 ASP A CA 17
ATOM 30554 C C . ASP A 1 56 ? 22.252 -10.342 -4.320 1.00 1.00 156 ASP A C 17
ATOM 30555 O O . ASP A 1 56 ? 22.921 -11.124 -3.646 1.00 1.00 156 ASP A O 17
ATOM 30564 N N . VAL A 1 57 ? 21.201 -10.710 -5.033 1.00 1.00 157 VAL A N 17
ATOM 30565 C CA . VAL A 1 57 ? 20.770 -12.099 -5.113 1.00 1.00 157 VAL A CA 17
ATOM 30566 C C . VAL A 1 57 ? 21.470 -12.858 -6.228 1.00 1.00 157 VAL A C 17
ATOM 30567 O O . VAL A 1 57 ? 21.619 -12.360 -7.345 1.00 1.00 157 VAL A O 17
ATOM 30580 N N . ILE A 1 58 ? 21.946 -14.046 -5.878 1.00 1.00 158 ILE A N 17
ATOM 30581 C CA . ILE A 1 58 ? 22.588 -14.935 -6.826 1.00 1.00 158 ILE A CA 17
ATOM 30582 C C . ILE A 1 58 ? 21.785 -16.218 -6.919 1.00 1.00 158 ILE A C 17
ATOM 30583 O O . ILE A 1 58 ? 21.268 -16.716 -5.919 1.00 1.00 158 ILE A O 17
ATOM 30599 N N . GLU A 1 59 ? 21.642 -16.718 -8.118 1.00 1.00 159 GLU A N 17
ATOM 30600 C CA . GLU A 1 59 ? 20.941 -17.962 -8.343 1.00 1.00 159 GLU A CA 17
ATOM 30601 C C . GLU A 1 59 ? 21.929 -19.118 -8.220 1.00 1.00 159 GLU A C 17
ATOM 30602 O O . GLU A 1 59 ? 22.805 -19.284 -9.071 1.00 1.00 159 GLU A O 17
ATOM 30614 N N . ALA A 1 60 ? 21.841 -19.854 -7.114 1.00 1.00 160 ALA A N 17
ATOM 30615 C CA . ALA A 1 60 ? 22.760 -20.951 -6.845 1.00 1.00 160 ALA A CA 17
ATOM 30616 C C . ALA A 1 60 ? 22.397 -22.187 -7.663 1.00 1.00 160 ALA A C 17
ATOM 30617 O O . ALA A 1 60 ? 22.991 -22.382 -8.747 1.00 1.00 160 ALA A O 17
ATOM 30625 N N . MET B 1 1 ? 29.270 -0.735 2.003 1.00 1.00 201 MET B N 17
ATOM 30626 C CA . MET B 1 1 ? 30.063 -0.987 3.233 1.00 1.00 201 MET B CA 17
ATOM 30627 C C . MET B 1 1 ? 29.767 -2.360 3.819 1.00 1.00 201 MET B C 17
ATOM 30628 O O . MET B 1 1 ? 30.445 -2.803 4.749 1.00 1.00 201 MET B O 17
ATOM 30644 N N . ASN B 1 2 ? 28.795 -3.058 3.249 1.00 1.00 202 ASN B N 17
ATOM 30645 C CA . ASN B 1 2 ? 28.396 -4.351 3.775 1.00 1.00 202 ASN B CA 17
ATOM 30646 C C . ASN B 1 2 ? 29.108 -5.489 3.058 1.00 1.00 202 ASN B C 17
ATOM 30647 O O . ASN B 1 2 ? 29.737 -5.296 2.014 1.00 1.00 202 ASN B O 17
ATOM 30658 N N . LYS B 1 3 ? 29.008 -6.674 3.641 1.00 1.00 203 LYS B N 17
ATOM 30659 C CA . LYS B 1 3 ? 29.519 -7.885 3.028 1.00 1.00 203 LYS B CA 17
ATOM 30660 C C . LYS B 1 3 ? 28.490 -8.976 3.220 1.00 1.00 203 LYS B C 17
ATOM 30661 O O . LYS B 1 3 ? 28.467 -9.659 4.247 1.00 1.00 203 LYS B O 17
ATOM 30680 N N . ALA B 1 4 ? 27.697 -9.179 2.185 1.00 1.00 204 ALA B N 17
ATOM 30681 C CA . ALA B 1 4 ? 26.627 -10.149 2.201 1.00 1.00 204 ALA B CA 17
ATOM 30682 C C . ALA B 1 4 ? 26.010 -10.229 0.827 1.00 1.00 204 ALA B C 17
ATOM 30683 O O . ALA B 1 4 ? 26.281 -9.386 -0.024 1.00 1.00 204 ALA B O 17
ATOM 30690 N N . HIS B 1 5 ? 25.172 -11.221 0.623 1.00 1.00 205 HIS B N 17
ATOM 30691 C CA . HIS B 1 5 ? 24.527 -11.423 -0.660 1.00 1.00 205 HIS B CA 17
ATOM 30692 C C . HIS B 1 5 ? 23.462 -12.505 -0.533 1.00 1.00 205 HIS B C 17
ATOM 30693 O O . HIS B 1 5 ? 23.584 -13.407 0.297 1.00 1.00 205 HIS B O 17
ATOM 30708 N N . PHE B 1 6 ? 22.416 -12.390 -1.326 1.00 1.00 206 PHE B N 17
ATOM 30709 C CA . PHE B 1 6 ? 21.335 -13.364 -1.328 1.00 1.00 206 PHE B CA 17
ATOM 30710 C C . PHE B 1 6 ? 21.674 -14.526 -2.247 1.00 1.00 206 PHE B C 17
ATOM 30711 O O . PHE B 1 6 ? 22.380 -14.356 -3.236 1.00 1.00 206 PHE B O 17
ATOM 30728 N N . GLU B 1 7 ? 21.194 -15.708 -1.897 1.00 1.00 207 GLU B N 17
ATOM 30729 C CA . GLU B 1 7 ? 21.445 -16.911 -2.679 1.00 1.00 207 GLU B CA 17
ATOM 30730 C C . GLU B 1 7 ? 20.190 -17.769 -2.754 1.00 1.00 207 GLU B C 17
ATOM 30731 O O . GLU B 1 7 ? 19.661 -18.200 -1.728 1.00 1.00 207 GLU B O 17
ATOM 30743 N N . VAL B 1 8 ? 19.706 -17.976 -3.973 1.00 1.00 208 VAL B N 17
ATOM 30744 C CA . VAL B 1 8 ? 18.513 -18.777 -4.223 1.00 1.00 208 VAL B CA 17
ATOM 30745 C C . VAL B 1 8 ? 18.914 -20.210 -4.530 1.00 1.00 208 VAL B C 17
ATOM 30746 O O . VAL B 1 8 ? 19.799 -20.441 -5.347 1.00 1.00 208 VAL B O 17
ATOM 30759 N N . PHE B 1 9 ? 18.246 -21.161 -3.902 1.00 1.00 209 PHE B N 17
ATOM 30760 C CA . PHE B 1 9 ? 18.586 -22.567 -4.075 1.00 1.00 209 PHE B CA 17
ATOM 30761 C C . PHE B 1 9 ? 17.329 -23.433 -4.023 1.00 1.00 209 PHE B C 17
ATOM 30762 O O . PHE B 1 9 ? 16.218 -22.921 -3.846 1.00 1.00 209 PHE B O 17
ATOM 30779 N N . VAL B 1 10 ? 17.523 -24.742 -4.137 1.00 1.00 210 VAL B N 17
ATOM 30780 C CA . VAL B 1 10 ? 16.427 -25.702 -4.117 1.00 1.00 210 VAL B CA 17
ATOM 30781 C C . VAL B 1 10 ? 16.265 -26.368 -2.748 1.00 1.00 210 VAL B C 17
ATOM 30782 O O . VAL B 1 10 ? 17.246 -26.751 -2.110 1.00 1.00 210 VAL B O 17
ATOM 30795 N N . ASP B 1 11 ? 15.015 -26.502 -2.317 1.00 1.00 211 ASP B N 17
ATOM 30796 C CA . ASP B 1 11 ? 14.683 -27.143 -1.050 1.00 1.00 211 ASP B CA 17
ATOM 30797 C C . ASP B 1 11 ? 14.642 -28.653 -1.238 1.00 1.00 211 ASP B C 17
ATOM 30798 O O . ASP B 1 11 ? 14.732 -29.148 -2.359 1.00 1.00 211 ASP B O 17
ATOM 30807 N N . ALA B 1 12 ? 14.357 -29.365 -0.169 1.00 1.00 212 ALA B N 17
ATOM 30808 C CA . ALA B 1 12 ? 14.285 -30.813 -0.213 1.00 1.00 212 ALA B CA 17
ATOM 30809 C C . ALA B 1 12 ? 13.091 -31.288 -1.035 1.00 1.00 212 ALA B C 17
ATOM 30810 O O . ALA B 1 12 ? 13.037 -32.443 -1.460 1.00 1.00 212 ALA B O 17
ATOM 30817 N N . ALA B 1 13 ? 12.147 -30.390 -1.284 1.00 1.00 213 ALA B N 17
ATOM 30818 C CA . ALA B 1 13 ? 10.940 -30.737 -2.010 1.00 1.00 213 ALA B CA 17
ATOM 30819 C C . ALA B 1 13 ? 10.932 -30.107 -3.399 1.00 1.00 213 ALA B C 17
ATOM 30820 O O . ALA B 1 13 ? 9.874 -29.931 -4.002 1.00 1.00 213 ALA B O 17
ATOM 30827 N N . ASP B 1 14 ? 12.128 -29.730 -3.861 1.00 1.00 214 ASP B N 17
ATOM 30828 C CA . ASP B 1 14 ? 12.342 -29.161 -5.201 1.00 1.00 214 ASP B CA 17
ATOM 30829 C C . ASP B 1 14 ? 11.738 -27.785 -5.302 1.00 1.00 214 ASP B C 17
ATOM 30830 O O . ASP B 1 14 ? 11.173 -27.397 -6.324 1.00 1.00 214 ASP B O 17
ATOM 30839 N N . LYS B 1 15 ? 11.920 -27.030 -4.248 1.00 1.00 215 LYS B N 17
ATOM 30840 C CA . LYS B 1 15 ? 11.351 -25.713 -4.150 1.00 1.00 215 LYS B CA 17
ATOM 30841 C C . LYS B 1 15 ? 12.430 -24.676 -4.209 1.00 1.00 215 LYS B C 17
ATOM 30842 O O 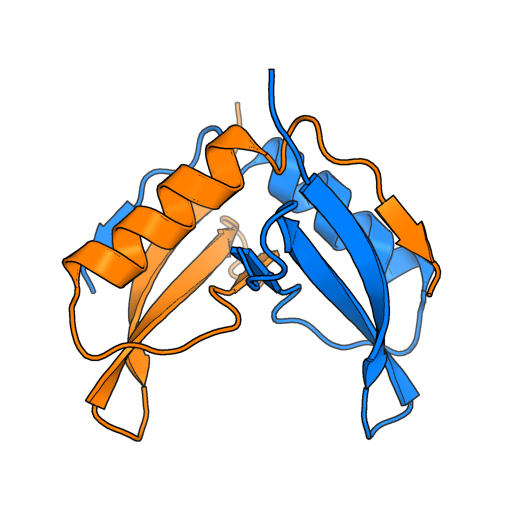. LYS B 1 15 ? 13.551 -24.927 -3.815 1.00 1.00 215 LYS B O 17
ATOM 30861 N N . TYR B 1 16 ? 12.054 -23.497 -4.602 1.00 1.00 216 TYR B N 17
ATOM 30862 C CA . TYR B 1 16 ? 12.998 -22.414 -4.733 1.00 1.00 216 TYR B CA 17
ATOM 30863 C C . TYR B 1 16 ? 12.918 -21.515 -3.523 1.00 1.00 216 TYR B C 17
ATOM 30864 O O . TYR B 1 16 ? 11.860 -20.963 -3.211 1.00 1.00 216 TYR B O 17
ATOM 30882 N N . ARG B 1 17 ? 14.015 -21.448 -2.793 1.00 1.00 217 ARG B N 17
ATOM 30883 C CA . ARG B 1 17 ? 14.088 -20.649 -1.590 1.00 1.00 217 ARG B CA 17
ATOM 30884 C C . ARG B 1 17 ? 15.360 -19.834 -1.638 1.00 1.00 217 ARG B C 17
ATOM 30885 O O . ARG B 1 17 ? 16.143 -19.975 -2.574 1.00 1.00 217 ARG B O 17
ATOM 30906 N N . TRP B 1 18 ? 15.592 -19.024 -0.626 1.00 1.00 218 TRP B N 17
ATOM 30907 C CA . TRP B 1 18 ? 16.799 -18.217 -0.578 1.00 1.00 218 TRP B CA 17
ATOM 30908 C C . TRP B 1 18 ? 17.217 -17.922 0.846 1.00 1.00 218 TRP B C 17
ATOM 30909 O O . TRP B 1 18 ? 16.426 -18.051 1.780 1.00 1.00 218 TRP B O 17
ATOM 30930 N N . ARG B 1 19 ? 18.461 -17.495 0.986 1.00 1.00 219 ARG B N 17
ATOM 30931 C CA . ARG B 1 19 ? 19.033 -17.145 2.271 1.00 1.00 219 ARG B CA 17
ATOM 30932 C C . ARG B 1 19 ? 20.033 -16.023 2.105 1.00 1.00 219 ARG B C 17
ATOM 30933 O O . ARG B 1 19 ? 20.683 -15.913 1.065 1.00 1.00 219 ARG B O 17
ATOM 30954 N N . LEU B 1 20 ? 20.108 -15.162 3.102 1.00 1.00 220 LEU B N 17
ATOM 30955 C CA . LEU B 1 20 ? 21.084 -14.097 3.100 1.00 1.00 220 LEU B CA 17
ATOM 30956 C C . LEU B 1 20 ? 22.274 -14.567 3.908 1.00 1.00 220 LEU B C 17
ATOM 30957 O O . LEU B 1 20 ? 22.110 -15.060 5.022 1.00 1.00 220 LEU B O 17
ATOM 30973 N N . VAL B 1 21 ? 23.460 -14.400 3.366 1.00 1.00 221 VAL B N 17
ATOM 30974 C CA . VAL B 1 21 ? 24.658 -14.890 4.017 1.00 1.00 221 VAL B CA 17
ATOM 30975 C C . VAL B 1 21 ? 25.725 -13.808 4.066 1.00 1.00 221 VAL B C 17
ATOM 30976 O O . VAL B 1 21 ? 25.924 -13.083 3.087 1.00 1.00 221 VAL B O 17
ATOM 30989 N N . HIS B 1 22 ? 26.344 -13.644 5.231 1.00 1.00 222 HIS B N 17
ATOM 30990 C CA . HIS B 1 22 ? 27.425 -12.685 5.384 1.00 1.00 222 HIS B CA 17
ATOM 30991 C C . HIS B 1 22 ? 28.698 -13.302 4.831 1.00 1.00 222 HIS B C 17
ATOM 30992 O O . HIS B 1 22 ? 28.733 -14.497 4.551 1.00 1.00 222 HIS B O 17
ATOM 31007 N N . ASP B 1 23 ? 29.743 -12.508 4.726 1.00 1.00 223 ASP B N 17
ATOM 31008 C CA . ASP B 1 23 ? 31.038 -13.002 4.250 1.00 1.00 223 ASP B CA 17
ATOM 31009 C C . ASP B 1 23 ? 31.596 -14.070 5.197 1.00 1.00 223 ASP B C 17
ATOM 31010 O O . ASP B 1 23 ? 32.401 -14.909 4.804 1.00 1.00 223 ASP B O 17
ATOM 31019 N N . ASN B 1 24 ? 31.122 -14.047 6.442 1.00 1.00 224 ASN B N 17
ATOM 31020 C CA . ASN B 1 24 ? 31.570 -14.996 7.465 1.00 1.00 224 ASN B CA 17
ATOM 31021 C C . ASN B 1 24 ? 30.997 -16.370 7.168 1.00 1.00 224 ASN B C 17
ATOM 31022 O O . ASN B 1 24 ? 31.586 -17.393 7.504 1.00 1.00 224 ASN B O 17
ATOM 31033 N N . GLY B 1 25 ? 29.795 -16.362 6.608 1.00 1.00 225 GLY B N 17
ATOM 31034 C CA . GLY B 1 25 ? 29.127 -17.594 6.227 1.00 1.00 225 GLY B CA 17
ATOM 31035 C C . GLY B 1 25 ? 27.918 -17.898 7.087 1.00 1.00 225 GLY B C 17
ATOM 31036 O O . GLY B 1 25 ? 27.361 -18.995 7.028 1.00 1.00 225 GLY B O 17
ATOM 31040 N N . ASN B 1 26 ? 27.508 -16.925 7.880 1.00 1.00 226 ASN B N 17
ATOM 31041 C CA . ASN B 1 26 ? 26.346 -17.082 8.752 1.00 1.00 226 ASN B CA 17
ATOM 31042 C C . ASN B 1 26 ? 25.061 -16.673 8.050 1.00 1.00 226 ASN B C 17
ATOM 31043 O O . ASN B 1 26 ? 25.045 -15.710 7.276 1.00 1.00 226 ASN B O 17
ATOM 31054 N N . ILE B 1 27 ? 23.991 -17.403 8.332 1.00 1.00 227 ILE B N 17
ATOM 31055 C CA . ILE B 1 27 ? 22.694 -17.116 7.744 1.00 1.00 227 ILE B CA 17
ATOM 31056 C C . ILE B 1 27 ? 22.055 -15.943 8.472 1.00 1.00 227 ILE B C 17
ATOM 31057 O O . ILE B 1 27 ? 21.821 -15.999 9.676 1.00 1.00 227 ILE B O 17
ATOM 31073 N N . LEU B 1 28 ? 21.845 -14.863 7.740 1.00 1.00 228 LEU B N 17
ATOM 31074 C CA . LEU B 1 28 ? 21.280 -13.648 8.300 1.00 1.00 228 LEU B CA 17
ATOM 31075 C C . LEU B 1 28 ? 19.770 -13.693 8.194 1.00 1.00 228 LEU B C 17
ATOM 31076 O O . LEU B 1 28 ? 19.051 -13.283 9.103 1.00 1.00 228 LEU B O 17
ATOM 31092 N N . ALA B 1 29 ? 19.307 -14.150 7.042 1.00 1.00 229 ALA B N 17
ATOM 31093 C CA . ALA B 1 29 ? 17.881 -14.299 6.804 1.00 1.00 229 ALA B CA 17
ATOM 31094 C C . ALA B 1 29 ? 17.593 -15.415 5.816 1.00 1.00 229 ALA B C 17
ATOM 31095 O O . ALA B 1 29 ? 18.485 -15.886 5.112 1.00 1.00 229 ALA B O 17
ATOM 31102 N N . ASP B 1 30 ? 16.338 -15.820 5.780 1.00 1.00 230 ASP B N 17
ATOM 31103 C CA . ASP B 1 30 ? 15.864 -16.887 4.908 1.00 1.00 230 ASP B CA 17
ATOM 31104 C C . ASP B 1 30 ? 14.491 -16.514 4.358 1.00 1.00 230 ASP B C 17
ATOM 31105 O O . ASP B 1 30 ? 13.801 -15.691 4.947 1.00 1.00 230 ASP B O 17
ATOM 31114 N N . SER B 1 31 ? 14.148 -17.042 3.187 1.00 1.00 231 SER B N 17
ATOM 31115 C CA . SER B 1 31 ? 12.854 -16.776 2.548 1.00 1.00 231 SER B CA 17
ATOM 31116 C C . SER B 1 31 ? 11.672 -17.060 3.485 1.00 1.00 231 SER B C 17
ATOM 31117 O O . SER B 1 31 ? 10.658 -16.364 3.449 1.00 1.00 231 SER B O 17
ATOM 31125 N N . GLY B 1 32 ? 11.796 -18.102 4.300 1.00 1.00 232 GLY B N 17
ATOM 31126 C CA . GLY B 1 32 ? 10.731 -18.478 5.213 1.00 1.00 232 GLY B CA 17
ATOM 31127 C C . GLY B 1 32 ? 9.748 -19.421 4.560 1.00 1.00 232 GLY B C 17
ATOM 31128 O O . GLY B 1 32 ? 9.421 -20.477 5.104 1.00 1.00 232 GLY B O 17
ATOM 31132 N N . GLU B 1 33 ? 9.336 -19.062 3.359 1.00 1.00 233 GLU B N 17
ATOM 31133 C CA . GLU B 1 33 ? 8.361 -19.837 2.604 1.00 1.00 233 GLU B CA 17
ATOM 31134 C C . GLU B 1 33 ? 9.048 -20.772 1.607 1.00 1.00 233 GLU B C 17
ATOM 31135 O O . GLU B 1 33 ? 10.265 -20.932 1.636 1.00 1.00 233 GLU B O 17
ATOM 31147 N N . GLY B 1 34 ? 8.256 -21.421 0.761 1.00 1.00 234 GLY B N 17
ATOM 31148 C CA . GLY B 1 34 ? 8.797 -22.330 -0.236 1.00 1.00 234 GLY B CA 17
ATOM 31149 C C . GLY B 1 34 ? 7.818 -22.541 -1.370 1.00 1.00 234 GLY B C 17
ATOM 31150 O O . GLY B 1 34 ? 6.637 -22.795 -1.129 1.00 1.00 234 GLY B O 17
ATOM 31154 N N . TYR B 1 35 ? 8.303 -22.469 -2.605 1.00 1.00 235 TYR B N 17
ATOM 31155 C CA . TYR B 1 35 ? 7.434 -22.584 -3.777 1.00 1.00 235 TYR B CA 17
ATOM 31156 C C . TYR B 1 35 ? 8.155 -23.300 -4.898 1.00 1.00 235 TYR B C 17
ATOM 31157 O O . TYR B 1 35 ? 9.369 -23.479 -4.845 1.00 1.00 235 TYR B O 17
ATOM 31175 N N . ALA B 1 36 ? 7.416 -23.653 -5.937 1.00 1.00 236 ALA B N 17
ATOM 31176 C CA . ALA B 1 36 ? 7.983 -24.381 -7.059 1.00 1.00 236 ALA B CA 17
ATOM 31177 C C . ALA B 1 36 ? 8.394 -23.445 -8.188 1.00 1.00 236 ALA B C 17
ATOM 31178 O O . ALA B 1 36 ? 8.743 -23.902 -9.276 1.00 1.00 236 ALA B O 17
ATOM 31185 N N . SER B 1 37 ? 8.364 -22.141 -7.939 1.00 1.00 237 SER B N 17
ATOM 31186 C CA . SER B 1 37 ? 8.759 -21.183 -8.963 1.00 1.00 237 SER B CA 17
ATOM 31187 C C . SER B 1 37 ? 9.998 -20.408 -8.534 1.00 1.00 237 SER B C 17
ATOM 31188 O O . SER B 1 37 ? 10.032 -19.786 -7.464 1.00 1.00 237 SER B O 17
ATOM 31196 N N . LYS B 1 38 ? 10.974 -20.377 -9.427 1.00 1.00 238 LYS B N 17
ATOM 31197 C CA . LYS B 1 38 ? 12.232 -19.690 -9.176 1.00 1.00 238 LYS B CA 17
ATOM 31198 C C . LYS B 1 38 ? 12.007 -18.191 -9.088 1.00 1.00 238 LYS B C 17
ATOM 31199 O O . LYS B 1 38 ? 12.640 -17.503 -8.294 1.00 1.00 238 LYS B O 17
ATOM 31218 N N . GLN B 1 39 ? 11.063 -17.704 -9.881 1.00 1.00 239 GLN B N 17
ATOM 31219 C CA . GLN B 1 39 ? 10.724 -16.294 -9.884 1.00 1.00 239 GLN B CA 17
ATOM 31220 C C . GLN B 1 39 ? 10.225 -15.869 -8.510 1.00 1.00 239 GLN B C 17
ATOM 31221 O O . GLN B 1 39 ? 10.712 -14.893 -7.949 1.00 1.00 239 GLN B O 17
ATOM 31235 N N . LYS B 1 40 ? 9.330 -16.676 -7.935 1.00 1.00 240 LYS B N 17
ATOM 31236 C CA . LYS B 1 40 ? 8.728 -16.370 -6.639 1.00 1.00 240 LYS B CA 17
ATOM 31237 C C . LYS B 1 40 ? 9.798 -16.230 -5.566 1.00 1.00 240 LYS B C 17
ATOM 31238 O O . LYS B 1 40 ? 9.711 -15.342 -4.719 1.00 1.00 240 LYS B O 17
ATOM 31257 N N . ALA B 1 41 ? 10.805 -17.097 -5.600 1.00 1.00 241 ALA B N 17
ATOM 31258 C CA . ALA B 1 41 ? 11.905 -16.990 -4.647 1.00 1.00 241 ALA B CA 17
ATOM 31259 C C . ALA B 1 41 ? 12.553 -15.616 -4.747 1.00 1.00 241 ALA B C 17
ATOM 31260 O O . ALA B 1 41 ? 12.654 -14.877 -3.762 1.00 1.00 241 ALA B O 17
ATOM 31267 N N . LYS B 1 42 ? 12.896 -15.242 -5.964 1.00 1.00 242 LYS B N 17
ATOM 31268 C CA . LYS B 1 42 ? 13.533 -13.971 -6.222 1.00 1.00 242 LYS B CA 17
ATOM 31269 C C . LYS B 1 42 ? 12.620 -12.800 -5.888 1.00 1.00 242 LYS B C 17
ATOM 31270 O O . LYS B 1 42 ? 13.073 -11.803 -5.333 1.00 1.00 242 LYS B O 17
ATOM 31289 N N . GLN B 1 43 ? 11.325 -12.947 -6.156 1.00 1.00 243 GLN B N 17
ATOM 31290 C CA . GLN B 1 43 ? 10.367 -11.898 -5.818 1.00 1.00 243 GLN B CA 17
ATOM 31291 C C . GLN B 1 43 ? 10.313 -11.712 -4.305 1.00 1.00 243 GLN B C 17
ATOM 31292 O O . GLN B 1 43 ? 10.028 -10.615 -3.820 1.00 1.00 243 GLN B O 17
ATOM 31306 N N . GLY B 1 44 ? 10.574 -12.789 -3.559 1.00 1.00 244 GLY B N 17
ATOM 31307 C CA . GLY B 1 44 ? 10.559 -12.701 -2.113 1.00 1.00 244 GLY B CA 17
ATOM 31308 C C . GLY B 1 44 ? 11.659 -11.791 -1.629 1.00 1.00 244 GLY B C 17
ATOM 31309 O O . GLY B 1 44 ? 11.452 -10.954 -0.751 1.00 1.00 244 GLY B O 17
ATOM 31313 N N . ILE B 1 45 ? 12.814 -11.925 -2.254 1.00 1.00 245 ILE B N 17
ATOM 31314 C CA . ILE B 1 45 ? 13.958 -11.089 -1.947 1.00 1.00 245 ILE B CA 17
ATOM 31315 C C . ILE B 1 45 ? 13.641 -9.630 -2.254 1.00 1.00 245 ILE B C 17
ATOM 31316 O O . ILE B 1 45 ? 13.921 -8.732 -1.463 1.00 1.00 245 ILE B O 17
ATOM 31332 N N . GLU B 1 46 ? 13.040 -9.399 -3.409 1.00 1.00 246 GLU B N 17
ATOM 31333 C CA . GLU B 1 46 ? 12.687 -8.046 -3.811 1.00 1.00 246 GLU B CA 17
ATOM 31334 C C . GLU B 1 46 ? 11.677 -7.462 -2.840 1.00 1.00 246 GLU B C 17
ATOM 31335 O O . GLU B 1 46 ? 11.783 -6.305 -2.432 1.00 1.00 246 GLU B O 17
ATOM 31347 N N . SER B 1 47 ? 10.738 -8.293 -2.423 1.00 1.00 247 SER B N 17
ATOM 31348 C CA . SER B 1 47 ? 9.733 -7.880 -1.467 1.00 1.00 247 SER B CA 17
ATOM 31349 C C . SER B 1 47 ? 10.372 -7.570 -0.114 1.00 1.00 247 SER B C 17
ATOM 31350 O O . SER B 1 47 ? 9.985 -6.614 0.554 1.00 1.00 247 SER B O 17
ATOM 31358 N N . VAL B 1 48 ? 11.408 -8.321 0.255 1.00 1.00 248 VAL B N 17
ATOM 31359 C CA . VAL B 1 48 ? 12.027 -8.131 1.561 1.00 1.00 248 VAL B CA 17
ATOM 31360 C C . VAL B 1 48 ? 12.891 -6.867 1.582 1.00 1.00 248 VAL B C 17
ATOM 31361 O O . VAL B 1 48 ? 12.818 -6.095 2.525 1.00 1.00 248 VAL B O 17
ATOM 31374 N N . LYS B 1 49 ? 13.626 -6.599 0.501 1.00 1.00 249 LYS B N 17
ATOM 31375 C CA . LYS B 1 49 ? 14.520 -5.440 0.453 1.00 1.00 249 LYS B CA 17
ATOM 31376 C C . LYS B 1 49 ? 13.752 -4.127 0.475 1.00 1.00 249 LYS B C 17
ATOM 31377 O O . LYS B 1 49 ? 14.336 -3.059 0.647 1.00 1.00 249 LYS B O 17
ATOM 31396 N N . ARG B 1 50 ? 12.448 -4.214 0.274 1.00 1.00 250 ARG B N 17
ATOM 31397 C CA . ARG B 1 50 ? 11.595 -3.040 0.248 1.00 1.00 250 ARG B CA 17
ATOM 31398 C C . ARG B 1 50 ? 10.867 -2.867 1.581 1.00 1.00 250 ARG B C 17
ATOM 31399 O O . ARG B 1 50 ? 10.296 -1.815 1.862 1.00 1.00 250 ARG B O 17
ATOM 31420 N N . ASN B 1 51 ? 10.921 -3.900 2.415 1.00 1.00 251 ASN B N 17
ATOM 31421 C CA . ASN B 1 51 ? 10.209 -3.890 3.694 1.00 1.00 251 ASN B CA 17
ATOM 31422 C C . ASN B 1 51 ? 11.147 -4.067 4.873 1.00 1.00 251 ASN B C 17
ATOM 31423 O O . ASN B 1 51 ? 11.011 -3.395 5.883 1.00 1.00 251 ASN B O 17
ATOM 31434 N N . ALA B 1 52 ? 12.118 -4.940 4.711 1.00 1.00 252 ALA B N 17
ATOM 31435 C CA . ALA B 1 52 ? 13.077 -5.260 5.765 1.00 1.00 252 ALA B CA 17
ATOM 31436 C C . ALA B 1 52 ? 13.792 -4.021 6.309 1.00 1.00 252 ALA B C 17
ATOM 31437 O O . ALA B 1 52 ? 13.826 -3.828 7.518 1.00 1.00 252 ALA B O 17
ATOM 31444 N N . PRO B 1 53 ? 14.344 -3.131 5.449 1.00 1.00 253 PRO B N 17
ATOM 31445 C CA . PRO B 1 53 ? 15.074 -1.957 5.934 1.00 1.00 253 PRO B CA 17
ATOM 31446 C C . PRO B 1 53 ? 14.184 -0.944 6.657 1.00 1.00 253 PRO B C 17
ATOM 31447 O O . PRO B 1 53 ? 14.689 -0.056 7.343 1.00 1.00 253 PRO B O 17
ATOM 31458 N N . ASP B 1 54 ? 12.866 -1.107 6.557 1.00 1.00 254 ASP B N 17
ATOM 31459 C CA . ASP B 1 54 ? 11.936 -0.171 7.198 1.00 1.00 254 ASP B CA 17
ATOM 31460 C C . ASP B 1 54 ? 11.101 -0.840 8.282 1.00 1.00 254 ASP B C 17
ATOM 31461 O O . ASP B 1 54 ? 10.514 -0.170 9.133 1.00 1.00 254 ASP B O 17
ATOM 31470 N N . ALA B 1 55 ? 11.067 -2.155 8.258 1.00 1.00 255 ALA B N 17
ATOM 31471 C CA . ALA B 1 55 ? 10.264 -2.927 9.197 1.00 1.00 255 ALA B CA 17
ATOM 31472 C C . ALA B 1 55 ? 10.795 -2.859 10.623 1.00 1.00 255 ALA B C 17
ATOM 31473 O O . ALA B 1 55 ? 12.005 -2.903 10.862 1.00 1.00 255 ALA B O 17
ATOM 31480 N N . ASP B 1 56 ? 9.861 -2.740 11.556 1.00 1.00 256 ASP B N 17
ATOM 31481 C CA . ASP B 1 56 ? 10.173 -2.649 12.978 1.00 1.00 256 ASP B CA 17
ATOM 31482 C C . ASP B 1 56 ? 10.105 -4.001 13.662 1.00 1.00 256 ASP B C 17
ATOM 31483 O O . ASP B 1 56 ? 9.312 -4.858 13.284 1.00 1.00 256 ASP B O 17
ATOM 31492 N N . VAL B 1 57 ? 10.951 -4.178 14.663 1.00 1.00 257 VAL B N 17
ATOM 31493 C CA . VAL B 1 57 ? 11.003 -5.411 15.435 1.00 1.00 257 VAL B CA 17
ATOM 31494 C C . VAL B 1 57 ? 9.968 -5.413 16.550 1.00 1.00 257 VAL B C 17
ATOM 31495 O O . VAL B 1 57 ? 9.862 -4.446 17.305 1.00 1.00 257 VAL B O 17
ATOM 31508 N N . ILE B 1 58 ? 9.200 -6.492 16.639 1.00 1.00 258 ILE B N 17
ATOM 31509 C CA . ILE B 1 58 ? 8.225 -6.638 17.707 1.00 1.00 258 ILE B CA 17
ATOM 31510 C C . ILE B 1 58 ? 8.412 -7.981 18.384 1.00 1.00 258 ILE B C 17
ATOM 31511 O O . ILE B 1 58 ? 8.801 -8.956 17.746 1.00 1.00 258 ILE B O 17
ATOM 31527 N N . GLU B 1 59 ? 8.239 -8.002 19.685 1.00 1.00 259 GLU B N 17
ATOM 31528 C CA . GLU B 1 59 ? 8.334 -9.232 20.439 1.00 1.00 259 GLU B CA 17
ATOM 31529 C C . GLU B 1 59 ? 6.977 -9.917 20.441 1.00 1.00 259 GLU B C 17
ATOM 31530 O O . GLU B 1 59 ? 6.008 -9.374 20.973 1.00 1.00 259 GLU B O 17
ATOM 31542 N N . ALA B 1 60 ? 6.901 -11.068 19.787 1.00 1.00 260 ALA B N 17
ATOM 31543 C CA . ALA B 1 60 ? 5.651 -11.801 19.673 1.00 1.00 260 ALA B CA 17
ATOM 31544 C C . ALA B 1 60 ? 5.334 -12.536 20.968 1.00 1.00 260 ALA B C 17
ATOM 31545 O O . ALA B 1 60 ? 4.545 -12.001 21.771 1.00 1.00 260 ALA B O 17
ATOM 31553 N N . MET A 1 1 ? 8.382 4.013 2.893 1.00 1.00 101 MET A N 18
ATOM 31554 C CA . MET A 1 1 ? 7.275 3.256 2.276 1.00 1.00 101 MET A CA 18
ATOM 31555 C C . MET A 1 1 ? 7.469 1.763 2.461 1.00 1.00 101 MET A C 18
ATOM 31556 O O . MET A 1 1 ? 8.540 1.240 2.163 1.00 1.00 101 MET A O 18
ATOM 31572 N N . ASN A 1 2 ? 6.441 1.107 3.014 1.00 1.00 102 ASN A N 18
ATOM 31573 C CA . ASN A 1 2 ? 6.420 -0.344 3.199 1.00 1.00 102 ASN A CA 18
ATOM 31574 C C . ASN A 1 2 ? 5.223 -0.741 4.045 1.00 1.00 102 ASN A C 18
ATOM 31575 O O . ASN A 1 2 ? 4.525 0.112 4.596 1.00 1.00 102 ASN A O 18
ATOM 31586 N N . LYS A 1 3 ? 4.961 -2.034 4.089 1.00 1.00 103 LYS A N 18
ATOM 31587 C CA . LYS A 1 3 ? 3.941 -2.585 4.959 1.00 1.00 103 LYS A CA 18
ATOM 31588 C C . LYS A 1 3 ? 4.404 -3.941 5.440 1.00 1.00 103 LYS A C 18
ATOM 31589 O O . LYS A 1 3 ? 4.159 -4.961 4.791 1.00 1.00 103 LYS A O 18
ATOM 31608 N N . ALA A 1 4 ? 4.986 -3.944 6.624 1.00 1.00 104 ALA A N 18
ATOM 31609 C CA . ALA A 1 4 ? 5.509 -5.147 7.234 1.00 1.00 104 ALA A CA 18
ATOM 31610 C C . ALA A 1 4 ? 6.022 -4.829 8.620 1.00 1.00 104 ALA A C 18
ATOM 31611 O O . ALA A 1 4 ? 6.079 -3.666 9.011 1.00 1.00 104 ALA A O 18
ATOM 31618 N N . HIS A 1 5 ? 6.462 -5.854 9.320 1.00 1.00 105 HIS A N 18
ATOM 31619 C CA . HIS A 1 5 ? 7.025 -5.686 10.648 1.00 1.00 105 HIS A CA 18
ATOM 31620 C C . HIS A 1 5 ? 7.659 -6.993 11.098 1.00 1.00 105 HIS A C 18
ATOM 31621 O O . HIS A 1 5 ? 7.204 -8.072 10.714 1.00 1.00 105 HIS A O 18
ATOM 31636 N N . PHE A 1 6 ? 8.742 -6.884 11.841 1.00 1.00 106 PHE A N 18
ATOM 31637 C CA . PHE A 1 6 ? 9.451 -8.047 12.349 1.00 1.00 106 PHE A CA 18
ATOM 31638 C C . PHE A 1 6 ? 8.845 -8.531 13.653 1.00 1.00 106 PHE A C 18
ATOM 31639 O O . PHE A 1 6 ? 8.354 -7.738 14.454 1.00 1.00 106 PHE A O 18
ATOM 31656 N N . GLU A 1 7 ? 8.903 -9.833 13.863 1.00 1.00 107 GLU A N 18
ATOM 31657 C CA . GLU A 1 7 ? 8.382 -10.438 15.075 1.00 1.00 107 GLU A CA 18
ATOM 31658 C C . GLU A 1 7 ? 9.308 -11.536 15.564 1.00 1.00 107 GLU A C 18
ATOM 31659 O O . GLU A 1 7 ? 9.601 -12.485 14.838 1.00 1.00 107 GLU A O 18
ATOM 31671 N N . VAL A 1 8 ? 9.808 -11.359 16.775 1.00 1.00 108 VAL A N 18
ATOM 31672 C CA . VAL A 1 8 ? 10.688 -12.326 17.406 1.00 1.00 108 VAL A CA 18
ATOM 31673 C C . VAL A 1 8 ? 9.865 -13.245 18.293 1.00 1.00 108 VAL A C 18
ATOM 31674 O O . VAL A 1 8 ? 9.070 -12.776 19.098 1.00 1.00 108 VAL A O 18
ATOM 31687 N N . PHE A 1 9 ? 10.087 -14.540 18.170 1.00 1.00 109 PHE A N 18
ATOM 31688 C CA . PHE A 1 9 ? 9.314 -15.519 18.921 1.00 1.00 109 PHE A CA 18
ATOM 31689 C C . PHE A 1 9 ? 10.204 -16.679 19.343 1.00 1.00 109 PHE A C 18
ATOM 31690 O O . PHE A 1 9 ? 11.382 -16.727 18.987 1.00 1.00 109 PHE A O 18
ATOM 31707 N N . VAL A 1 10 ? 9.626 -17.622 20.070 1.00 1.00 110 VAL A N 18
ATOM 31708 C CA . VAL A 1 10 ? 10.351 -18.798 20.533 1.00 1.00 110 VAL A CA 18
ATOM 31709 C C . VAL A 1 10 ? 10.110 -19.998 19.625 1.00 1.00 110 VAL A C 18
ATOM 31710 O O . VAL A 1 10 ? 8.975 -20.298 19.251 1.00 1.00 110 VAL A O 18
ATOM 31723 N N . ASP A 1 11 ? 11.197 -20.681 19.290 1.00 1.00 111 ASP A N 18
ATOM 31724 C CA . ASP A 1 11 ? 11.151 -21.848 18.434 1.00 1.00 111 ASP A CA 18
ATOM 31725 C C . ASP A 1 11 ? 10.701 -23.053 19.242 1.00 1.00 111 ASP A C 18
ATOM 31726 O O . ASP A 1 11 ? 10.560 -22.974 20.459 1.00 1.00 111 ASP A O 18
ATOM 31735 N N . ALA A 1 12 ? 10.613 -24.192 18.588 1.00 1.00 112 ALA A N 18
ATOM 31736 C CA . ALA A 1 12 ? 10.200 -25.416 19.247 1.00 1.00 112 ALA A CA 18
ATOM 31737 C C . ALA A 1 12 ? 11.258 -25.884 20.240 1.00 1.00 112 ALA A C 18
ATOM 31738 O O . ALA A 1 12 ? 10.985 -26.699 21.120 1.00 1.00 112 ALA A O 18
ATOM 31745 N N . ALA A 1 13 ? 12.456 -25.326 20.118 1.00 1.00 113 ALA A N 18
ATOM 31746 C CA . ALA A 1 13 ? 13.574 -25.718 20.961 1.00 1.00 113 ALA A CA 18
ATOM 31747 C C . ALA A 1 13 ? 13.959 -24.610 21.941 1.00 1.00 113 ALA A C 18
ATOM 31748 O O . ALA A 1 13 ? 15.091 -24.569 22.424 1.00 1.00 113 ALA A O 18
ATOM 31755 N N . ASP A 1 14 ? 13.010 -23.704 22.198 1.00 1.00 114 ASP A N 18
ATOM 31756 C CA . ASP A 1 14 ? 13.175 -22.599 23.161 1.00 1.00 114 ASP A CA 18
ATOM 31757 C C . ASP A 1 14 ? 14.161 -21.569 22.659 1.00 1.00 114 ASP A C 18
ATOM 31758 O O . ASP A 1 14 ? 14.880 -20.942 23.438 1.00 1.00 114 ASP A O 18
ATOM 31767 N N . LYS A 1 15 ? 14.148 -21.351 21.370 1.00 1.00 115 LYS A N 18
ATOM 31768 C CA . LYS A 1 15 ? 15.092 -20.455 20.755 1.00 1.00 115 LYS A CA 18
ATOM 31769 C C . LYS A 1 15 ? 14.408 -19.217 20.258 1.00 1.00 115 LYS A C 18
ATOM 31770 O O . LYS A 1 15 ? 13.292 -19.264 19.774 1.00 1.00 115 LYS A O 18
ATOM 31789 N N . TYR A 1 16 ? 15.141 -18.150 20.269 1.00 1.00 116 TYR A N 18
ATOM 31790 C CA . TYR A 1 16 ? 14.624 -16.871 19.839 1.00 1.00 116 TYR A CA 18
ATOM 31791 C C . TYR A 1 16 ? 14.902 -16.683 18.364 1.00 1.00 116 TYR A C 18
ATOM 31792 O O . TYR A 1 16 ? 16.058 -16.647 17.940 1.00 1.00 116 TYR A O 18
ATOM 31810 N N . ARG A 1 17 ? 13.841 -16.686 17.583 1.00 1.00 117 ARG A N 18
ATOM 31811 C CA . ARG A 1 17 ? 13.949 -16.500 16.154 1.00 1.00 117 ARG A CA 18
ATOM 31812 C C . ARG A 1 17 ? 13.028 -15.377 15.749 1.00 1.00 117 ARG A C 18
ATOM 31813 O O . ARG A 1 17 ? 12.323 -14.827 16.588 1.00 1.00 117 ARG A O 18
ATOM 31834 N N . TRP A 1 18 ? 12.996 -15.064 14.473 1.00 1.00 118 TRP A N 18
ATOM 31835 C CA . TRP A 1 18 ? 12.114 -14.029 13.988 1.00 1.00 118 TRP A CA 18
ATOM 31836 C C . TRP A 1 18 ? 11.727 -14.272 12.554 1.00 1.00 118 TRP A C 18
ATOM 31837 O O . TRP A 1 18 ? 12.401 -15.011 11.834 1.00 1.00 118 TRP A O 18
ATOM 31858 N N . ARG A 1 19 ? 10.657 -13.608 12.145 1.00 1.00 119 ARG A N 18
ATOM 31859 C CA . ARG A 1 19 ? 10.137 -13.708 10.794 1.00 1.00 119 ARG A CA 18
ATOM 31860 C C . ARG A 1 19 ? 9.507 -12.384 10.404 1.00 1.00 119 ARG A C 18
ATOM 31861 O O . ARG A 1 19 ? 8.974 -11.671 11.257 1.00 1.00 119 ARG A O 18
ATOM 31882 N N . LEU A 1 20 ? 9.654 -12.010 9.147 1.00 1.00 120 LEU A N 18
ATOM 31883 C CA . LEU A 1 20 ? 9.067 -10.779 8.658 1.00 1.00 120 LEU A CA 18
ATOM 31884 C C . LEU A 1 20 ? 7.709 -11.088 8.060 1.00 1.00 120 LEU A C 18
ATOM 31885 O O . LEU A 1 20 ? 7.576 -12.022 7.271 1.00 1.00 120 LEU A O 18
ATOM 31901 N N . VAL A 1 21 ? 6.724 -10.279 8.400 1.00 1.00 121 VAL A N 18
ATOM 31902 C CA . VAL A 1 21 ? 5.361 -10.504 7.952 1.00 1.00 121 VAL A CA 18
ATOM 31903 C C . VAL A 1 21 ? 4.827 -9.255 7.275 1.00 1.00 121 VAL A C 18
ATOM 31904 O O . VAL A 1 21 ? 4.980 -8.152 7.799 1.00 1.00 121 VAL A O 18
ATOM 31917 N N . HIS A 1 22 ? 4.246 -9.416 6.092 1.00 1.00 122 HIS A N 18
ATOM 31918 C CA . HIS A 1 22 ? 3.664 -8.285 5.383 1.00 1.00 122 HIS A CA 18
ATOM 31919 C C . HIS A 1 22 ? 2.307 -7.974 5.990 1.00 1.00 122 HIS A C 18
ATOM 31920 O O . HIS A 1 22 ? 1.780 -8.764 6.766 1.00 1.00 122 HIS A O 18
ATOM 31935 N N . ASP A 1 23 ? 1.718 -6.868 5.573 1.00 1.00 123 ASP A N 18
ATOM 31936 C CA . ASP A 1 23 ? 0.383 -6.478 6.040 1.00 1.00 123 ASP A CA 18
ATOM 31937 C C . ASP A 1 23 ? -0.640 -7.582 5.775 1.00 1.00 123 ASP A C 18
ATOM 31938 O O . ASP A 1 23 ? -1.548 -7.810 6.574 1.00 1.00 123 ASP A O 18
ATOM 31947 N N . ASN A 1 24 ? -0.445 -8.303 4.672 1.00 1.00 124 ASN A N 18
ATOM 31948 C CA . ASN A 1 24 ? -1.368 -9.365 4.265 1.00 1.00 124 ASN A CA 18
ATOM 31949 C C . ASN A 1 24 ? -1.329 -10.506 5.270 1.00 1.00 124 ASN A C 18
ATOM 31950 O O . ASN A 1 24 ? -2.339 -11.158 5.528 1.00 1.00 124 ASN A O 18
ATOM 31961 N N . GLY A 1 25 ? -0.142 -10.731 5.822 1.00 1.00 125 GLY A N 18
ATOM 31962 C CA . GLY A 1 25 ? 0.048 -11.778 6.811 1.00 1.00 125 GLY A CA 18
ATOM 31963 C C . GLY A 1 25 ? 0.938 -12.905 6.321 1.00 1.00 125 GLY A C 18
ATOM 31964 O O . GLY A 1 25 ? 1.039 -13.952 6.957 1.00 1.00 125 GLY A O 18
ATOM 31968 N N . ASN A 1 26 ? 1.586 -12.685 5.189 1.00 1.00 126 ASN A N 18
ATOM 31969 C CA . ASN A 1 26 ? 2.489 -13.675 4.609 1.00 1.00 126 ASN A CA 18
ATOM 31970 C C . ASN A 1 26 ? 3.910 -13.492 5.108 1.00 1.00 126 ASN A C 18
ATOM 31971 O O . ASN A 1 26 ? 4.352 -12.362 5.337 1.00 1.00 126 ASN A O 18
ATOM 31982 N N . ILE A 1 27 ? 4.615 -14.603 5.259 1.00 1.00 127 ILE A N 18
ATOM 31983 C CA . ILE A 1 27 ? 6.003 -14.585 5.690 1.00 1.00 127 ILE A CA 18
ATOM 31984 C C . ILE A 1 27 ? 6.899 -14.165 4.535 1.00 1.00 127 ILE A C 18
ATOM 31985 O O . ILE A 1 27 ? 6.832 -14.727 3.445 1.00 1.00 127 ILE A O 18
ATOM 32001 N N . LEU A 1 28 ? 7.664 -13.118 4.761 1.00 1.00 128 LEU A N 18
ATOM 32002 C CA . LEU A 1 28 ? 8.550 -12.575 3.752 1.00 1.00 128 LEU A CA 18
ATOM 32003 C C . LEU A 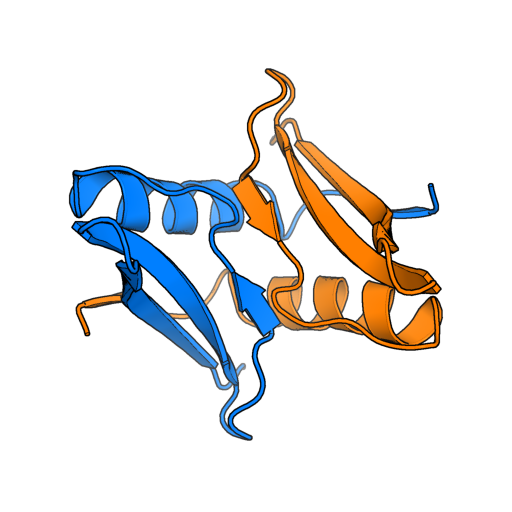1 28 ? 9.958 -13.089 3.966 1.00 1.00 128 LEU A C 18
ATOM 32004 O O . LEU A 1 28 ? 10.662 -13.438 3.020 1.00 1.00 128 LEU A O 18
ATOM 32020 N N . ALA A 1 29 ? 10.368 -13.089 5.225 1.00 1.00 129 ALA A N 18
ATOM 32021 C CA . ALA A 1 29 ? 11.690 -13.573 5.591 1.00 1.00 129 ALA A CA 18
ATOM 32022 C C . ALA A 1 29 ? 11.683 -14.212 6.973 1.00 1.00 129 ALA A C 18
ATOM 32023 O O . ALA A 1 29 ? 10.745 -14.034 7.747 1.00 1.00 129 ALA A O 18
ATOM 32030 N N . ASP A 1 30 ? 12.741 -14.954 7.257 1.00 1.00 130 ASP A N 18
ATOM 32031 C CA . ASP A 1 30 ? 12.913 -15.662 8.520 1.00 1.00 130 ASP A CA 18
ATOM 32032 C C . ASP A 1 30 ? 14.371 -15.540 8.960 1.00 1.00 130 ASP A C 18
ATOM 32033 O O . ASP A 1 30 ? 15.242 -15.303 8.128 1.00 1.00 130 ASP A O 18
ATOM 32042 N N . SER A 1 31 ? 14.614 -15.608 10.264 1.00 1.00 131 SER A N 18
ATOM 32043 C CA . SER A 1 31 ? 15.965 -15.471 10.815 1.00 1.00 131 SER A CA 18
ATOM 32044 C C . SER A 1 31 ? 16.941 -16.487 10.219 1.00 1.00 131 SER A C 18
ATOM 32045 O O . SER A 1 31 ? 18.117 -16.190 10.026 1.00 1.00 131 SER A O 18
ATOM 32053 N N . GLY A 1 32 ? 16.464 -17.704 9.998 1.00 1.00 132 GLY A N 18
ATOM 32054 C CA . GLY A 1 32 ? 17.311 -18.767 9.496 1.00 1.00 132 GLY A CA 18
ATOM 32055 C C . GLY A 1 32 ? 18.034 -19.454 10.636 1.00 1.00 132 GLY A C 18
ATOM 32056 O O . GLY A 1 32 ? 18.106 -20.681 10.700 1.00 1.00 132 GLY A O 18
ATOM 32060 N N . GLU A 1 33 ? 18.525 -18.644 11.560 1.00 1.00 133 GLU A N 18
ATOM 32061 C CA . GLU A 1 33 ? 19.228 -19.132 12.738 1.00 1.00 133 GLU A CA 18
ATOM 32062 C C . GLU A 1 33 ? 18.286 -19.276 13.931 1.00 1.00 133 GLU A C 18
ATOM 32063 O O . GLU A 1 33 ? 17.134 -18.839 13.890 1.00 1.00 133 GLU A O 18
ATOM 32075 N N . GLY A 1 34 ? 18.812 -19.869 14.997 1.00 1.00 134 GLY A N 18
ATOM 32076 C CA . GLY A 1 34 ? 18.065 -20.054 16.225 1.00 1.00 134 GLY A CA 18
ATOM 32077 C C . GLY A 1 34 ? 19.001 -20.182 17.408 1.00 1.00 134 GLY A C 18
ATOM 32078 O O . GLY A 1 34 ? 19.881 -21.046 17.414 1.00 1.00 134 GLY A O 18
ATOM 32082 N N . TYR A 1 35 ? 18.811 -19.337 18.413 1.00 1.00 135 TYR A N 18
ATOM 32083 C CA . TYR A 1 35 ? 19.683 -19.324 19.582 1.00 1.00 135 TYR A CA 18
ATOM 32084 C C . TYR A 1 35 ? 18.884 -19.070 20.845 1.00 1.00 135 TYR A C 18
ATOM 32085 O O . TYR A 1 35 ? 17.716 -18.704 20.780 1.00 1.00 135 TYR A O 18
ATOM 32103 N N . ALA A 1 36 ? 19.538 -19.218 21.986 1.00 1.00 136 ALA A N 18
ATOM 32104 C CA . ALA A 1 36 ? 18.882 -19.080 23.280 1.00 1.00 136 ALA A CA 18
ATOM 32105 C C . ALA A 1 36 ? 18.877 -17.645 23.804 1.00 1.00 136 ALA A C 18
ATOM 32106 O O . ALA A 1 36 ? 18.542 -17.418 24.964 1.00 1.00 136 ALA A O 18
ATOM 32113 N N . SER A 1 37 ? 19.257 -16.677 22.977 1.00 1.00 137 SER A N 18
ATOM 32114 C CA . SER A 1 37 ? 19.269 -15.290 23.427 1.00 1.00 137 SER A CA 18
ATOM 32115 C C . SER A 1 37 ? 18.347 -14.420 22.587 1.00 1.00 137 SER A C 18
ATOM 32116 O O . SER A 1 37 ? 18.453 -14.366 21.352 1.00 1.00 137 SER A O 18
ATOM 32124 N N . LYS A 1 38 ? 17.522 -13.661 23.287 1.00 1.00 138 LYS A N 18
ATOM 32125 C CA . LYS A 1 38 ? 16.563 -12.774 22.660 1.00 1.00 138 LYS A CA 18
ATOM 32126 C C . LYS A 1 38 ? 17.281 -11.671 21.903 1.00 1.00 138 LYS A C 18
ATOM 32127 O O . LYS A 1 38 ? 16.851 -11.256 20.829 1.00 1.00 138 LYS A O 18
ATOM 32146 N N . GLN A 1 39 ? 18.402 -11.234 22.455 1.00 1.00 139 GLN A N 18
ATOM 32147 C CA . GLN A 1 39 ? 19.185 -10.179 21.846 1.00 1.00 139 GLN A CA 18
ATOM 32148 C C . GLN A 1 39 ? 19.684 -10.610 20.475 1.00 1.00 139 GLN A C 18
ATOM 32149 O O . GLN A 1 39 ? 19.514 -9.882 19.503 1.00 1.00 139 GLN A O 18
ATOM 32163 N N . LYS A 1 40 ? 20.213 -11.832 20.389 1.00 1.00 140 LYS A N 18
ATOM 32164 C CA . LYS A 1 40 ? 20.772 -12.338 19.139 1.00 1.00 140 LYS A CA 18
ATOM 32165 C C . LYS A 1 40 ? 19.716 -12.366 18.045 1.00 1.00 140 LYS A C 18
ATOM 32166 O O . LYS A 1 40 ? 20.005 -12.030 16.898 1.00 1.00 140 LYS A O 18
ATOM 32185 N N . ALA A 1 41 ? 18.493 -12.739 18.401 1.00 1.00 141 ALA A N 18
ATOM 32186 C CA . ALA A 1 41 ? 17.406 -12.731 17.432 1.00 1.00 141 ALA A CA 18
ATOM 32187 C C . ALA A 1 41 ? 17.242 -11.329 16.851 1.00 1.00 141 ALA A C 18
ATOM 32188 O O . ALA A 1 41 ? 17.297 -11.122 15.635 1.00 1.00 141 ALA A O 18
ATOM 32195 N N . LYS A 1 42 ? 17.138 -10.359 17.742 1.00 1.00 142 LYS A N 18
ATOM 32196 C CA . LYS A 1 42 ? 16.975 -8.972 17.352 1.00 1.00 142 LYS A CA 18
ATOM 32197 C C . LYS A 1 42 ? 18.200 -8.451 16.612 1.00 1.00 142 LYS A C 18
ATOM 32198 O O . LYS A 1 42 ? 18.080 -7.640 15.692 1.00 1.00 142 LYS A O 18
ATOM 32217 N N . GLN A 1 43 ? 19.378 -8.936 16.991 1.00 1.00 143 GLN A N 18
ATOM 32218 C CA . GLN A 1 43 ? 20.603 -8.547 16.301 1.00 1.00 143 GLN A CA 18
ATOM 32219 C C . GLN A 1 43 ? 20.581 -9.063 14.868 1.00 1.00 143 GLN A C 18
ATOM 32220 O O . GLN A 1 43 ? 21.109 -8.415 13.972 1.00 1.00 143 GLN A O 18
ATOM 32234 N N . GLY A 1 44 ? 19.945 -10.219 14.657 1.00 1.00 144 GLY A N 18
ATOM 32235 C CA . GLY A 1 44 ? 19.877 -10.800 13.329 1.00 1.00 144 GLY A CA 18
ATOM 32236 C C . GLY A 1 44 ? 19.093 -9.919 12.390 1.00 1.00 144 GLY A C 18
ATOM 32237 O O . GLY A 1 44 ? 19.466 -9.734 11.233 1.00 1.00 144 GLY A O 18
ATOM 32241 N N . ILE A 1 45 ? 18.014 -9.354 12.914 1.00 1.00 145 ILE A N 18
ATOM 32242 C CA . ILE A 1 45 ? 17.171 -8.444 12.159 1.00 1.00 145 ILE A CA 18
ATOM 32243 C C . ILE A 1 45 ? 17.963 -7.231 11.701 1.00 1.00 145 ILE A C 18
ATOM 32244 O O . ILE A 1 45 ? 17.980 -6.883 10.526 1.00 1.00 145 ILE A O 18
ATOM 32260 N N . GLU A 1 46 ? 18.640 -6.603 12.634 1.00 1.00 146 GLU A N 18
ATOM 32261 C CA . GLU A 1 46 ? 19.438 -5.433 12.321 1.00 1.00 146 GLU A CA 18
ATOM 32262 C C . GLU A 1 46 ? 20.592 -5.790 11.393 1.00 1.00 146 GLU A C 18
ATOM 32263 O O . GLU A 1 46 ? 20.978 -4.999 10.532 1.00 1.00 146 GLU A O 18
ATOM 32275 N N . SER A 1 47 ? 21.116 -6.996 11.545 1.00 1.00 147 SER A N 18
ATOM 32276 C CA . SER A 1 47 ? 22.189 -7.465 10.688 1.00 1.00 147 SER A CA 18
ATOM 32277 C C . SER A 1 47 ? 21.698 -7.620 9.252 1.00 1.00 147 SER A C 18
ATOM 32278 O O . SER A 1 47 ? 22.403 -7.256 8.311 1.00 1.00 147 SER A O 18
ATOM 32286 N N . VAL A 1 48 ? 20.458 -8.079 9.082 1.00 1.00 148 VAL A N 18
ATOM 32287 C CA . VAL A 1 48 ? 19.933 -8.303 7.744 1.00 1.00 148 VAL A CA 18
ATOM 32288 C C . VAL A 1 48 ? 19.604 -6.966 7.086 1.00 1.00 148 VAL A C 18
ATOM 32289 O O . VAL A 1 48 ? 19.959 -6.736 5.945 1.00 1.00 148 VAL A O 18
ATOM 32302 N N . LYS A 1 49 ? 19.047 -6.043 7.858 1.00 1.00 149 LYS A N 18
ATOM 32303 C CA . LYS A 1 49 ? 18.665 -4.725 7.356 1.00 1.00 149 LYS A CA 18
ATOM 32304 C C . LYS A 1 49 ? 19.875 -3.916 6.908 1.00 1.00 149 LYS A C 18
ATOM 32305 O O . LYS A 1 49 ? 19.743 -2.922 6.199 1.00 1.00 149 LYS A O 18
ATOM 32324 N N . ARG A 1 50 ? 21.048 -4.355 7.324 1.00 1.00 150 ARG A N 18
ATOM 32325 C CA . ARG A 1 50 ? 22.283 -3.653 7.030 1.00 1.00 150 ARG A CA 18
ATOM 32326 C C . ARG A 1 50 ? 23.018 -4.308 5.860 1.00 1.00 150 ARG A C 18
ATOM 32327 O O . ARG A 1 50 ? 24.071 -3.840 5.436 1.00 1.00 150 ARG A O 18
ATOM 32348 N N . ASN A 1 51 ? 22.461 -5.401 5.353 1.00 1.00 151 ASN A N 18
ATOM 32349 C CA . ASN A 1 51 ? 23.097 -6.156 4.272 1.00 1.00 151 ASN A CA 18
ATOM 32350 C C . ASN A 1 51 ? 22.108 -6.513 3.170 1.00 1.00 151 ASN A C 18
ATOM 32351 O O . ASN A 1 51 ? 22.434 -6.454 1.996 1.00 1.00 151 ASN A O 18
ATOM 32362 N N . ALA A 1 52 ? 20.886 -6.824 3.568 1.00 1.00 152 ALA A N 18
ATOM 32363 C CA . ALA A 1 52 ? 19.823 -7.218 2.646 1.00 1.00 152 ALA A CA 18
ATOM 32364 C C . ALA A 1 52 ? 19.578 -6.169 1.556 1.00 1.00 152 ALA A C 18
ATOM 32365 O O . ALA A 1 52 ? 19.593 -6.512 0.375 1.00 1.00 152 ALA A O 18
ATOM 32372 N N . PRO A 1 53 ? 19.398 -4.867 1.905 1.00 1.00 153 PRO A N 18
ATOM 32373 C CA . PRO A 1 53 ? 19.106 -3.841 0.897 1.00 1.00 153 PRO A CA 18
ATOM 32374 C C . PRO A 1 53 ? 20.250 -3.626 -0.104 1.00 1.00 153 PRO A C 18
ATOM 32375 O O . PRO A 1 53 ? 20.050 -2.994 -1.142 1.00 1.00 153 PRO A O 18
ATOM 32386 N N . ASP A 1 54 ? 21.434 -4.179 0.181 1.00 1.00 154 ASP A N 18
ATOM 32387 C CA . ASP A 1 54 ? 22.583 -4.005 -0.720 1.00 1.00 154 ASP A CA 18
ATOM 32388 C C . ASP A 1 54 ? 23.062 -5.328 -1.303 1.00 1.00 154 ASP A C 18
ATOM 32389 O O . ASP A 1 54 ? 23.756 -5.354 -2.324 1.00 1.00 154 ASP A O 18
ATOM 32398 N N . ALA A 1 55 ? 22.678 -6.415 -0.668 1.00 1.00 155 ALA A N 18
ATOM 32399 C CA . ALA A 1 55 ? 23.099 -7.750 -1.074 1.00 1.00 155 ALA A CA 18
ATOM 32400 C C . ALA A 1 55 ? 22.546 -8.141 -2.431 1.00 1.00 155 ALA A C 18
ATOM 32401 O O . ALA A 1 55 ? 21.371 -7.918 -2.737 1.00 1.00 155 ALA A O 18
ATOM 32408 N N . ASP A 1 56 ? 23.420 -8.716 -3.235 1.00 1.00 156 ASP A N 18
ATOM 32409 C CA . ASP A 1 56 ? 23.080 -9.170 -4.576 1.00 1.00 156 ASP A CA 18
ATOM 32410 C C . ASP A 1 56 ? 22.569 -10.597 -4.551 1.00 1.00 156 ASP A C 18
ATOM 32411 O O . ASP A 1 56 ? 23.161 -11.459 -3.911 1.00 1.00 156 ASP A O 18
ATOM 32420 N N . VAL A 1 57 ? 21.457 -10.837 -5.226 1.00 1.00 157 VAL A N 18
ATOM 32421 C CA . VAL A 1 57 ? 20.890 -12.174 -5.309 1.00 1.00 157 VAL A CA 18
ATOM 32422 C C . VAL A 1 57 ? 21.479 -12.964 -6.469 1.00 1.00 157 VAL A C 18
ATOM 32423 O O . VAL A 1 57 ? 21.583 -12.474 -7.592 1.00 1.00 157 VAL A O 18
ATOM 32436 N N . ILE A 1 58 ? 21.900 -14.179 -6.154 1.00 1.00 158 ILE A N 18
ATOM 32437 C CA . ILE A 1 58 ? 22.488 -15.080 -7.131 1.00 1.00 158 ILE A CA 18
ATOM 32438 C C . ILE A 1 58 ? 21.656 -16.353 -7.213 1.00 1.00 158 ILE A C 18
ATOM 32439 O O . ILE A 1 58 ? 21.067 -16.782 -6.222 1.00 1.00 158 ILE A O 18
ATOM 32455 N N . GLU A 1 59 ? 21.571 -16.924 -8.397 1.00 1.00 159 GLU A N 18
ATOM 32456 C CA . GLU A 1 59 ? 20.851 -18.167 -8.584 1.00 1.00 159 GLU A CA 18
ATOM 32457 C C . GLU A 1 59 ? 21.804 -19.339 -8.364 1.00 1.00 159 GLU A C 18
ATOM 32458 O O . GLU A 1 59 ? 22.661 -19.616 -9.206 1.00 1.00 159 GLU A O 18
ATOM 32470 N N . ALA A 1 60 ? 21.709 -19.966 -7.200 1.00 1.00 160 ALA A N 18
ATOM 32471 C CA . ALA A 1 60 ? 22.590 -21.061 -6.843 1.00 1.00 160 ALA A CA 18
ATOM 32472 C C . ALA A 1 60 ? 22.052 -22.380 -7.387 1.00 1.00 160 ALA A C 18
ATOM 32473 O O . ALA A 1 60 ? 22.395 -22.738 -8.529 1.00 1.00 160 ALA A O 18
ATOM 32481 N N . MET B 1 1 ? 26.557 -0.525 1.401 1.00 1.00 201 MET B N 18
ATOM 32482 C CA . MET B 1 1 ? 27.434 -0.675 2.586 1.00 1.00 201 MET B CA 18
ATOM 32483 C C . MET B 1 1 ? 27.221 -2.033 3.230 1.00 1.00 201 MET B C 18
ATOM 32484 O O . MET B 1 1 ? 26.390 -2.159 4.129 1.00 1.00 201 MET B O 18
ATOM 32500 N N . ASN B 1 2 ? 27.948 -3.047 2.782 1.00 1.00 202 ASN B N 18
ATOM 32501 C CA . ASN B 1 2 ? 27.802 -4.375 3.366 1.00 1.00 202 ASN B CA 18
ATOM 32502 C C . ASN B 1 2 ? 28.741 -5.386 2.739 1.00 1.00 202 ASN B C 18
ATOM 32503 O O . ASN B 1 2 ? 29.425 -5.105 1.752 1.00 1.00 202 ASN B O 18
ATOM 32514 N N . LYS B 1 3 ? 28.764 -6.562 3.352 1.00 1.00 203 LYS B N 18
ATOM 32515 C CA . LYS B 1 3 ? 29.469 -7.712 2.826 1.00 1.00 203 LYS B CA 18
ATOM 32516 C C . LYS B 1 3 ? 28.561 -8.906 3.061 1.00 1.00 203 LYS B C 18
ATOM 32517 O O . LYS B 1 3 ? 28.555 -9.512 4.145 1.00 1.00 203 LYS B O 18
ATOM 32536 N N . ALA B 1 4 ? 27.812 -9.243 2.022 1.00 1.00 204 ALA B N 18
ATOM 32537 C CA . ALA B 1 4 ? 26.830 -10.307 2.060 1.00 1.00 204 ALA B CA 18
ATOM 32538 C C . ALA B 1 4 ? 26.261 -10.492 0.663 1.00 1.00 204 ALA B C 18
ATOM 32539 O O . ALA B 1 4 ? 26.561 -9.703 -0.234 1.00 1.00 204 ALA B O 18
ATOM 32546 N N . HIS B 1 5 ? 25.409 -11.484 0.488 1.00 1.00 205 HIS B N 18
ATOM 32547 C CA . HIS B 1 5 ? 24.786 -11.720 -0.808 1.00 1.00 205 HIS B CA 18
ATOM 32548 C C . HIS B 1 5 ? 23.674 -12.753 -0.687 1.00 1.00 205 HIS B C 18
ATOM 32549 O O . HIS B 1 5 ? 23.739 -13.648 0.158 1.00 1.00 205 HIS B O 18
ATOM 32564 N N . PHE B 1 6 ? 22.645 -12.591 -1.498 1.00 1.00 206 PHE B N 18
ATOM 32565 C CA . PHE B 1 6 ? 21.515 -13.508 -1.523 1.00 1.00 206 PHE B CA 18
ATOM 32566 C C . PHE B 1 6 ? 21.789 -14.662 -2.468 1.00 1.00 206 PHE B C 18
ATOM 32567 O O . PHE B 1 6 ? 22.448 -14.490 -3.491 1.00 1.00 206 PHE B O 18
ATOM 32584 N N . GLU B 1 7 ? 21.271 -15.830 -2.131 1.00 1.00 207 GLU B N 18
ATOM 32585 C CA . GLU B 1 7 ? 21.434 -17.006 -2.970 1.00 1.00 207 GLU B CA 18
ATOM 32586 C C . GLU B 1 7 ? 20.167 -17.839 -2.984 1.00 1.00 207 GLU B C 18
ATOM 32587 O O . GLU B 1 7 ? 19.681 -18.261 -1.936 1.00 1.00 207 GLU B O 18
ATOM 32599 N N . VAL B 1 8 ? 19.623 -18.035 -4.177 1.00 1.00 208 VAL B N 18
ATOM 32600 C CA . VAL B 1 8 ? 18.417 -18.832 -4.364 1.00 1.00 208 VAL B CA 18
ATOM 32601 C C . VAL B 1 8 ? 18.797 -20.271 -4.709 1.00 1.00 208 VAL B C 18
ATOM 32602 O O . VAL B 1 8 ? 19.624 -20.493 -5.580 1.00 1.00 208 VAL B O 18
ATOM 32615 N N . PHE B 1 9 ? 18.168 -21.235 -4.049 1.00 1.00 209 PHE B N 18
ATOM 32616 C CA . PHE B 1 9 ? 18.491 -22.645 -4.258 1.00 1.00 209 PHE B CA 18
ATOM 32617 C C . PHE B 1 9 ? 17.233 -23.505 -4.155 1.00 1.00 209 PHE B C 18
ATOM 32618 O O . PHE B 1 9 ? 16.145 -22.994 -3.885 1.00 1.00 209 PHE B O 18
ATOM 32635 N N . VAL B 1 10 ? 17.403 -24.814 -4.319 1.00 1.00 210 VAL B N 18
ATOM 32636 C CA . VAL B 1 10 ? 16.292 -25.756 -4.262 1.00 1.00 210 VAL B CA 18
ATOM 32637 C C . VAL B 1 10 ? 16.143 -26.394 -2.876 1.00 1.00 210 VAL B C 18
ATOM 32638 O O . VAL B 1 10 ? 17.120 -26.864 -2.284 1.00 1.00 210 VAL B O 18
ATOM 32651 N N . ASP B 1 11 ? 14.904 -26.426 -2.384 1.00 1.00 211 ASP B N 18
ATOM 32652 C CA . ASP B 1 11 ? 14.590 -27.010 -1.086 1.00 1.00 211 ASP B CA 18
ATOM 32653 C C . ASP B 1 11 ? 14.464 -28.522 -1.214 1.00 1.00 211 ASP B C 18
ATOM 32654 O O . ASP B 1 11 ? 14.481 -29.066 -2.314 1.00 1.00 211 ASP B O 18
ATOM 32663 N N . ALA B 1 12 ? 14.214 -29.173 -0.096 1.00 1.00 212 ALA B N 18
ATOM 32664 C CA . ALA B 1 12 ? 14.051 -30.617 -0.063 1.00 1.00 212 ALA B CA 18
ATOM 32665 C C . ALA B 1 12 ? 12.746 -31.044 -0.733 1.00 1.00 212 ALA B C 18
ATOM 32666 O O . ALA B 1 12 ? 12.492 -32.235 -0.923 1.00 1.00 212 ALA B O 18
ATOM 32673 N N . ALA B 1 13 ? 11.924 -30.062 -1.096 1.00 1.00 213 ALA B N 18
ATOM 32674 C CA . ALA B 1 13 ? 10.641 -30.327 -1.729 1.00 1.00 213 ALA B CA 18
ATOM 32675 C C . ALA B 1 13 ? 10.613 -29.785 -3.158 1.00 1.00 213 ALA B C 18
ATOM 32676 O O . ALA B 1 13 ? 9.542 -29.585 -3.734 1.00 1.00 213 ALA B O 18
ATOM 32683 N N . ASP B 1 14 ? 11.811 -29.526 -3.696 1.00 1.00 214 ASP B N 18
ATOM 32684 C CA . ASP B 1 14 ? 11.997 -29.051 -5.078 1.00 1.00 214 ASP B CA 18
ATOM 32685 C C . ASP B 1 14 ? 11.496 -27.637 -5.234 1.00 1.00 214 ASP B C 18
ATOM 32686 O O . ASP B 1 14 ? 10.939 -27.259 -6.267 1.00 1.00 214 ASP B O 18
ATOM 32695 N N . LYS B 1 15 ? 11.749 -26.843 -4.224 1.00 1.00 215 LYS B N 18
ATOM 32696 C CA . LYS B 1 15 ? 11.259 -25.489 -4.190 1.00 1.00 215 LYS B CA 18
ATOM 32697 C C . LYS B 1 15 ? 12.381 -24.502 -4.324 1.00 1.00 215 LYS B C 18
ATOM 32698 O O . LYS B 1 15 ? 13.484 -24.752 -3.878 1.00 1.00 215 LYS B O 18
ATOM 32717 N N . TYR B 1 16 ? 12.044 -23.325 -4.768 1.00 1.00 216 TYR B N 18
ATOM 32718 C CA . TYR B 1 16 ? 13.043 -22.289 -4.989 1.00 1.00 216 TYR B CA 18
ATOM 32719 C C . TYR B 1 16 ? 13.066 -21.347 -3.820 1.00 1.00 216 TYR B C 18
ATOM 32720 O O . TYR B 1 16 ? 12.175 -20.520 -3.692 1.00 1.00 216 TYR B O 18
ATOM 32738 N N . ARG B 1 17 ? 14.051 -21.486 -2.950 1.00 1.00 217 ARG B N 18
ATOM 32739 C CA . ARG B 1 17 ? 14.118 -20.656 -1.757 1.00 1.00 217 ARG B CA 18
ATOM 32740 C C . ARG B 1 17 ? 15.418 -19.893 -1.746 1.00 1.00 217 ARG B C 18
ATOM 32741 O O . ARG B 1 17 ? 16.242 -20.081 -2.627 1.00 1.00 217 ARG B O 18
ATOM 32762 N N . TRP B 1 18 ? 15.637 -19.085 -0.727 1.00 1.00 218 TRP B N 18
ATOM 32763 C CA . TRP B 1 18 ? 16.846 -18.295 -0.658 1.00 1.00 218 TRP B CA 18
ATOM 32764 C C . TRP B 1 18 ? 17.255 -18.018 0.771 1.00 1.00 218 TRP B C 18
ATOM 32765 O O . TRP B 1 18 ? 16.430 -18.065 1.682 1.00 1.00 218 TRP B O 18
ATOM 32786 N N . ARG B 1 19 ? 18.523 -17.668 0.935 1.00 1.00 219 ARG B N 18
ATOM 32787 C CA . ARG B 1 19 ? 19.083 -17.319 2.231 1.00 1.00 219 ARG B CA 18
ATOM 32788 C C . ARG B 1 19 ? 20.133 -16.246 2.059 1.00 1.00 219 ARG B C 18
ATOM 32789 O O . ARG B 1 19 ? 20.789 -16.168 1.018 1.00 1.00 219 ARG B O 18
ATOM 32810 N N . LEU B 1 20 ? 20.233 -15.373 3.040 1.00 1.00 220 LEU B N 18
ATOM 32811 C CA . LEU B 1 20 ? 21.239 -14.334 3.012 1.00 1.00 220 LEU B CA 18
ATOM 32812 C C . LEU B 1 20 ? 22.441 -14.802 3.807 1.00 1.00 220 LEU B C 18
ATOM 32813 O O . LEU B 1 20 ? 22.300 -15.279 4.934 1.00 1.00 220 LEU B O 18
ATOM 32829 N N . VAL B 1 21 ? 23.618 -14.641 3.235 1.00 1.00 221 VAL B N 18
ATOM 32830 C CA . VAL B 1 21 ? 24.838 -15.115 3.863 1.00 1.00 221 VAL B CA 18
ATOM 32831 C C . VAL B 1 21 ? 25.863 -13.991 3.945 1.00 1.00 221 VAL B C 18
ATOM 32832 O O . VAL B 1 21 ? 26.088 -13.279 2.966 1.00 1.00 221 VAL B O 18
ATOM 32845 N N . HIS B 1 22 ? 26.430 -13.794 5.133 1.00 1.00 222 HIS B N 18
ATOM 32846 C CA . HIS B 1 22 ? 27.442 -12.763 5.333 1.00 1.00 222 HIS B CA 18
ATOM 32847 C C . HIS B 1 22 ? 28.798 -13.288 4.893 1.00 1.00 222 HIS B C 18
ATOM 32848 O O . HIS B 1 22 ? 28.941 -14.477 4.618 1.00 1.00 222 HIS B O 18
ATOM 32863 N N . ASP B 1 23 ? 29.794 -12.416 4.895 1.00 1.00 223 ASP B N 18
ATOM 32864 C CA . ASP B 1 23 ? 31.169 -12.792 4.544 1.00 1.00 223 ASP B CA 18
ATOM 32865 C C . ASP B 1 23 ? 31.675 -13.974 5.390 1.00 1.00 223 ASP B C 18
ATOM 32866 O O . ASP B 1 23 ? 32.377 -14.849 4.881 1.00 1.00 223 ASP B O 18
ATOM 32875 N N . ASN B 1 24 ? 31.278 -14.019 6.669 1.00 1.00 224 ASN B N 18
ATOM 32876 C CA . ASN B 1 24 ? 31.703 -15.105 7.573 1.00 1.00 224 ASN B CA 18
ATOM 32877 C C . ASN B 1 24 ? 31.136 -16.435 7.105 1.00 1.00 224 ASN B C 18
ATOM 32878 O O . ASN B 1 24 ? 31.718 -17.492 7.336 1.00 1.00 224 ASN B O 18
ATOM 32889 N N . GLY B 1 25 ? 29.964 -16.368 6.491 1.00 1.00 225 GLY B N 18
ATOM 32890 C CA . GLY B 1 25 ? 29.301 -17.570 6.022 1.00 1.00 225 GLY B CA 18
ATOM 32891 C C . GLY B 1 25 ? 28.113 -17.947 6.882 1.00 1.00 225 GLY B C 18
ATOM 32892 O O . GLY B 1 25 ? 27.611 -19.069 6.810 1.00 1.00 225 GLY B O 18
ATOM 32896 N N . ASN B 1 26 ? 27.688 -17.013 7.720 1.00 1.00 226 ASN B N 18
ATOM 32897 C CA . ASN B 1 26 ? 26.544 -17.223 8.600 1.00 1.00 226 ASN B CA 18
ATOM 32898 C C . ASN B 1 26 ? 25.238 -16.813 7.936 1.00 1.00 226 ASN B C 18
ATOM 32899 O O . ASN B 1 26 ? 25.192 -15.818 7.199 1.00 1.00 226 ASN B O 18
ATOM 32910 N N . ILE B 1 27 ? 24.192 -17.589 8.199 1.00 1.00 227 ILE B N 18
ATOM 32911 C CA . ILE B 1 27 ? 22.862 -17.309 7.671 1.00 1.00 227 ILE B CA 18
ATOM 32912 C C . ILE B 1 27 ? 22.259 -16.123 8.411 1.00 1.00 227 ILE B C 18
ATOM 32913 O O . ILE B 1 27 ? 22.185 -16.116 9.636 1.00 1.00 227 ILE B O 18
ATOM 32929 N N . LEU B 1 28 ? 21.918 -15.093 7.660 1.00 1.00 228 LEU B N 18
ATOM 32930 C CA . LEU B 1 28 ? 21.362 -13.877 8.226 1.00 1.00 228 LEU B CA 18
ATOM 32931 C C . LEU B 1 28 ? 19.851 -13.901 8.136 1.00 1.00 228 LEU B C 18
ATOM 32932 O O . LEU B 1 28 ? 19.152 -13.493 9.062 1.00 1.00 228 LEU B O 18
ATOM 32948 N N . ALA B 1 29 ? 19.362 -14.323 6.980 1.00 1.00 229 ALA B N 18
ATOM 32949 C CA . ALA B 1 29 ? 17.931 -14.444 6.761 1.00 1.00 229 ALA B CA 18
ATOM 32950 C C . ALA B 1 29 ? 17.614 -15.539 5.756 1.00 1.00 229 ALA B C 18
ATOM 32951 O O . ALA B 1 29 ? 18.489 -16.001 5.024 1.00 1.00 229 ALA B O 18
ATOM 32958 N N . ASP B 1 30 ? 16.354 -15.939 5.748 1.00 1.00 230 ASP B N 18
ATOM 32959 C CA . ASP B 1 30 ? 15.838 -16.959 4.844 1.00 1.00 230 ASP B CA 18
ATOM 32960 C C . ASP B 1 30 ? 14.462 -16.541 4.343 1.00 1.00 230 ASP B C 18
ATOM 32961 O O . ASP B 1 30 ? 13.850 -15.642 4.907 1.00 1.00 230 ASP B O 18
ATOM 32970 N N . SER B 1 31 ? 14.036 -17.122 3.234 1.00 1.00 231 SER B N 18
ATOM 32971 C CA . SER B 1 31 ? 12.746 -16.809 2.622 1.00 1.00 231 SER B CA 18
ATOM 32972 C C . SER B 1 31 ? 11.551 -17.103 3.555 1.00 1.00 231 SER B C 18
ATOM 32973 O O . SER B 1 31 ? 10.559 -16.379 3.541 1.00 1.00 231 SER B O 18
ATOM 32981 N N . GLY B 1 32 ? 11.603 -18.218 4.281 1.00 1.00 232 GLY B N 18
ATOM 32982 C CA . GLY B 1 32 ? 10.529 -18.573 5.202 1.00 1.00 232 GLY B CA 18
ATOM 32983 C C . GLY B 1 32 ? 9.477 -19.467 4.560 1.00 1.00 232 GLY B C 18
ATOM 32984 O O . GLY B 1 32 ? 9.073 -20.485 5.121 1.00 1.00 232 GLY B O 18
ATOM 32988 N N . GLU B 1 33 ? 9.035 -19.061 3.387 1.00 1.00 233 GLU B N 18
ATOM 32989 C CA . GLU B 1 33 ? 8.004 -19.774 2.626 1.00 1.00 233 GLU B CA 18
ATOM 32990 C C . GLU B 1 33 ? 8.634 -20.725 1.613 1.00 1.00 233 GLU B C 18
ATOM 32991 O O . GLU B 1 33 ? 9.813 -21.047 1.728 1.00 1.00 233 GLU B O 18
ATOM 33003 N N . GLY B 1 34 ? 7.816 -21.282 0.709 1.00 1.00 234 GLY B N 18
ATOM 33004 C CA . GLY B 1 34 ? 8.345 -22.135 -0.348 1.00 1.00 234 GLY B CA 18
ATOM 33005 C C . GLY B 1 34 ? 7.438 -22.220 -1.560 1.00 1.00 234 GLY B C 18
ATOM 33006 O O . GLY B 1 34 ? 6.221 -22.344 -1.420 1.00 1.00 234 GLY B O 18
ATOM 33010 N N . TYR B 1 35 ? 8.038 -22.134 -2.760 1.00 1.00 235 TYR B N 18
ATOM 33011 C CA . TYR B 1 35 ? 7.280 -22.151 -4.004 1.00 1.00 235 TYR B CA 18
ATOM 33012 C C . TYR B 1 35 ? 8.067 -22.902 -5.064 1.00 1.00 235 TYR B C 18
ATOM 33013 O O . TYR B 1 35 ? 9.265 -23.124 -4.901 1.00 1.00 235 TYR B O 18
ATOM 33031 N N . ALA B 1 36 ? 7.414 -23.204 -6.178 1.00 1.00 236 ALA B N 18
ATOM 33032 C CA . ALA B 1 36 ? 8.024 -23.990 -7.243 1.00 1.00 236 ALA B CA 18
ATOM 33033 C C . ALA B 1 36 ? 8.593 -23.135 -8.374 1.00 1.00 236 ALA B C 18
ATOM 33034 O O . ALA B 1 36 ? 8.923 -23.661 -9.436 1.00 1.00 236 ALA B O 18
ATOM 33041 N N . SER B 1 37 ? 8.691 -21.827 -8.180 1.00 1.00 237 SER B N 18
ATOM 33042 C CA . SER B 1 37 ? 9.210 -20.964 -9.238 1.00 1.00 237 SER B CA 18
ATOM 33043 C C . SER B 1 37 ? 10.355 -20.089 -8.742 1.00 1.00 237 SER B C 18
ATOM 33044 O O . SER B 1 37 ? 10.269 -19.462 -7.676 1.00 1.00 237 SER B O 18
ATOM 33052 N N . LYS B 1 38 ? 11.404 -20.021 -9.547 1.00 1.00 238 LYS B N 18
ATOM 33053 C CA . LYS B 1 38 ? 12.581 -19.236 -9.220 1.00 1.00 238 LYS B CA 18
ATOM 33054 C C . LYS B 1 38 ? 12.239 -17.758 -9.099 1.00 1.00 238 LYS B C 18
ATOM 33055 O O . LYS B 1 38 ? 12.740 -17.070 -8.216 1.00 1.00 238 LYS B O 18
ATOM 33074 N N . GLN B 1 39 ? 11.372 -17.283 -9.987 1.00 1.00 239 GLN B N 18
ATOM 33075 C CA . GLN B 1 39 ? 10.987 -15.883 -9.999 1.00 1.00 239 GLN B CA 18
ATOM 33076 C C . GLN B 1 39 ? 10.402 -15.487 -8.657 1.00 1.00 239 GLN B C 18
ATOM 33077 O O . GLN B 1 39 ? 10.820 -14.498 -8.061 1.00 1.00 239 GLN B O 18
ATOM 33091 N N . LYS B 1 40 ? 9.515 -16.332 -8.142 1.00 1.00 240 LYS B N 18
ATOM 33092 C CA . LYS B 1 40 ? 8.842 -16.067 -6.880 1.00 1.00 240 LYS B CA 18
ATOM 33093 C C . LYS B 1 40 ? 9.849 -15.958 -5.743 1.00 1.00 240 LYS B C 18
ATOM 33094 O O . LYS B 1 40 ? 9.703 -15.119 -4.856 1.00 1.00 240 LYS B O 18
ATOM 33113 N N . ALA B 1 41 ? 10.864 -16.813 -5.768 1.00 1.00 241 ALA B N 18
ATOM 33114 C CA . ALA B 1 41 ? 11.906 -16.762 -4.756 1.00 1.00 241 ALA B CA 18
ATOM 33115 C C . ALA B 1 41 ? 12.569 -15.390 -4.751 1.00 1.00 241 ALA B C 18
ATOM 33116 O O . ALA B 1 41 ? 12.658 -14.720 -3.716 1.00 1.00 241 ALA B O 18
ATOM 33123 N N . LYS B 1 42 ? 12.956 -14.949 -5.937 1.00 1.00 242 LYS B N 18
ATOM 33124 C CA . LYS B 1 42 ? 13.612 -13.668 -6.103 1.00 1.00 242 LYS B CA 18
ATOM 33125 C C . LYS B 1 42 ? 12.688 -12.518 -5.736 1.00 1.00 242 LYS B C 18
ATOM 33126 O O . LYS B 1 42 ? 13.134 -11.499 -5.209 1.00 1.00 242 LYS B O 18
ATOM 33145 N N . GLN B 1 43 ? 11.400 -12.696 -5.984 1.00 1.00 243 GLN B N 18
ATOM 33146 C CA . GLN B 1 43 ? 10.425 -11.680 -5.608 1.00 1.00 243 GLN B CA 18
ATOM 33147 C C . GLN B 1 43 ? 10.403 -11.517 -4.092 1.00 1.00 243 GLN B C 18
ATOM 33148 O O . GLN B 1 43 ? 10.214 -10.415 -3.588 1.00 1.00 243 GLN B O 18
ATOM 33162 N N . GLY B 1 44 ? 10.641 -12.615 -3.371 1.00 1.00 244 GLY B N 18
ATOM 33163 C CA . GLY B 1 44 ? 10.637 -12.564 -1.923 1.00 1.00 244 GLY B CA 18
ATOM 33164 C C . GLY B 1 44 ? 11.776 -11.716 -1.407 1.00 1.00 244 GLY B C 18
ATOM 33165 O O . GLY B 1 44 ? 11.608 -10.915 -0.488 1.00 1.00 244 GLY B O 18
ATOM 33169 N N . ILE B 1 45 ? 12.927 -11.871 -2.044 1.00 1.00 245 ILE B N 18
ATOM 33170 C CA . ILE B 1 45 ? 14.114 -11.101 -1.711 1.00 1.00 245 ILE B CA 18
ATOM 33171 C C . ILE B 1 45 ? 13.852 -9.617 -1.911 1.00 1.00 245 ILE B C 18
ATOM 33172 O O . ILE B 1 45 ? 14.055 -8.803 -1.020 1.00 1.00 245 ILE B O 18
ATOM 33188 N N . GLU B 1 46 ? 13.372 -9.276 -3.084 1.00 1.00 246 GLU B N 18
ATOM 33189 C CA . GLU B 1 46 ? 13.096 -7.889 -3.404 1.00 1.00 246 GLU B CA 18
ATOM 33190 C C . GLU B 1 46 ? 11.994 -7.327 -2.518 1.00 1.00 246 GLU B C 18
ATOM 33191 O O . GLU B 1 46 ? 12.026 -6.155 -2.142 1.00 1.00 246 GLU B O 18
ATOM 33203 N N . SER B 1 47 ? 11.038 -8.169 -2.162 1.00 1.00 247 SER B N 18
ATOM 33204 C CA . SER B 1 47 ? 9.968 -7.756 -1.278 1.00 1.00 247 SER B CA 18
ATOM 33205 C C . SER B 1 47 ? 10.508 -7.479 0.122 1.00 1.00 247 SER B C 18
ATOM 33206 O O . SER B 1 47 ? 10.085 -6.526 0.773 1.00 1.00 247 SER B O 18
ATOM 33214 N N . VAL B 1 48 ? 11.495 -8.256 0.562 1.00 1.00 248 VAL B N 18
ATOM 33215 C CA . VAL B 1 48 ? 12.021 -8.079 1.905 1.00 1.00 248 VAL B CA 18
ATOM 33216 C C . VAL B 1 48 ? 12.845 -6.795 1.961 1.00 1.00 248 VAL B C 18
ATOM 33217 O O . VAL B 1 48 ? 12.656 -5.977 2.843 1.00 1.00 248 VAL B O 18
ATOM 33230 N N . LYS B 1 49 ? 13.617 -6.551 0.912 1.00 1.00 249 LYS B N 18
ATOM 33231 C CA . LYS B 1 49 ? 14.485 -5.383 0.828 1.00 1.00 249 LYS B CA 18
ATOM 33232 C C . LYS B 1 49 ? 13.696 -4.081 0.801 1.00 1.00 249 LYS B C 18
ATOM 33233 O O . LYS B 1 49 ? 14.253 -3.005 1.012 1.00 1.00 249 LYS B O 18
ATOM 33252 N N . ARG B 1 50 ? 12.402 -4.181 0.538 1.00 1.00 250 ARG B N 18
ATOM 33253 C CA . ARG B 1 50 ? 11.559 -3.008 0.424 1.00 1.00 250 ARG B CA 18
ATOM 33254 C C . ARG B 1 50 ? 10.706 -2.814 1.676 1.00 1.00 250 ARG B C 18
ATOM 33255 O O . ARG B 1 50 ? 9.954 -1.851 1.782 1.00 1.00 250 ARG B O 18
ATOM 33276 N N . ASN B 1 51 ? 10.816 -3.743 2.619 1.00 1.00 251 ASN B N 18
ATOM 33277 C CA . ASN B 1 51 ? 10.020 -3.678 3.845 1.00 1.00 251 ASN B CA 18
ATOM 33278 C C . ASN B 1 51 ? 10.890 -3.856 5.085 1.00 1.00 251 ASN B C 18
ATOM 33279 O O . ASN B 1 51 ? 10.698 -3.184 6.089 1.00 1.00 251 ASN B O 18
ATOM 33290 N N . ALA B 1 52 ? 11.866 -4.744 4.973 1.00 1.00 252 ALA B N 18
ATOM 33291 C CA . ALA B 1 52 ? 12.777 -5.080 6.065 1.00 1.00 252 ALA B CA 18
ATOM 33292 C C . ALA B 1 52 ? 13.499 -3.856 6.628 1.00 1.00 252 ALA B C 18
ATOM 33293 O O . ALA B 1 52 ? 13.479 -3.645 7.839 1.00 1.00 252 ALA B O 18
ATOM 33300 N N . PRO B 1 53 ? 14.131 -3.002 5.783 1.00 1.00 253 PRO B N 18
ATOM 33301 C CA . PRO B 1 53 ? 14.885 -1.847 6.289 1.00 1.00 253 PRO B CA 18
ATOM 33302 C C . PRO B 1 53 ? 14.017 -0.822 7.031 1.00 1.00 253 PRO B C 18
ATOM 33303 O O . PRO B 1 53 ? 14.547 0.069 7.698 1.00 1.00 253 PRO B O 18
ATOM 33314 N N . ASP B 1 54 ? 12.696 -0.962 6.942 1.00 1.00 254 ASP B N 18
ATOM 33315 C CA . ASP B 1 54 ? 11.788 -0.013 7.601 1.00 1.00 254 ASP B CA 18
ATOM 33316 C C . ASP B 1 54 ? 10.917 -0.694 8.653 1.00 1.00 254 ASP B C 18
ATOM 33317 O O . ASP B 1 54 ? 10.329 -0.033 9.517 1.00 1.00 254 ASP B O 18
ATOM 33326 N N . ALA B 1 55 ? 10.861 -2.013 8.587 1.00 1.00 255 ALA B N 18
ATOM 33327 C CA . ALA B 1 55 ? 10.034 -2.810 9.488 1.00 1.00 255 ALA B CA 18
ATOM 33328 C C . ALA B 1 55 ? 10.521 -2.759 10.929 1.00 1.00 255 ALA B C 18
ATOM 33329 O O . ALA B 1 55 ? 11.722 -2.816 11.210 1.00 1.00 255 ALA B O 18
ATOM 33336 N N . ASP B 1 56 ? 9.556 -2.655 11.835 1.00 1.00 256 ASP B N 18
ATOM 33337 C CA . ASP B 1 56 ? 9.823 -2.595 13.267 1.00 1.00 256 ASP B CA 18
ATOM 33338 C C . ASP B 1 56 ? 9.864 -3.973 13.893 1.00 1.00 256 ASP B C 18
ATOM 33339 O O . ASP B 1 56 ? 9.089 -4.853 13.527 1.00 1.00 256 ASP B O 18
ATOM 33348 N N . VAL B 1 57 ? 10.781 -4.145 14.830 1.00 1.00 257 VAL B N 18
ATOM 33349 C CA . VAL B 1 57 ? 10.928 -5.395 15.559 1.00 1.00 257 VAL B CA 18
ATOM 33350 C C . VAL B 1 57 ? 9.958 -5.473 16.732 1.00 1.00 257 VAL B C 18
ATOM 33351 O O . VAL B 1 57 ? 9.890 -4.553 17.547 1.00 1.00 257 VAL B O 18
ATOM 33364 N N . ILE B 1 58 ? 9.216 -6.566 16.812 1.00 1.00 258 ILE B N 18
ATOM 33365 C CA . ILE B 1 58 ? 8.312 -6.784 17.923 1.00 1.00 258 ILE B CA 18
ATOM 33366 C C . ILE B 1 58 ? 8.683 -8.076 18.621 1.00 1.00 258 ILE B C 18
ATOM 33367 O O . ILE B 1 58 ? 9.028 -9.062 17.976 1.00 1.00 258 ILE B O 18
ATOM 33383 N N . GLU B 1 59 ? 8.654 -8.043 19.929 1.00 1.00 259 GLU B N 18
ATOM 33384 C CA . GLU B 1 59 ? 8.931 -9.208 20.738 1.00 1.00 259 GLU B CA 18
ATOM 33385 C C . GLU B 1 59 ? 7.613 -9.922 21.022 1.00 1.00 259 GLU B C 18
ATOM 33386 O O . GLU B 1 59 ? 6.807 -9.460 21.835 1.00 1.00 259 GLU B O 18
ATOM 33398 N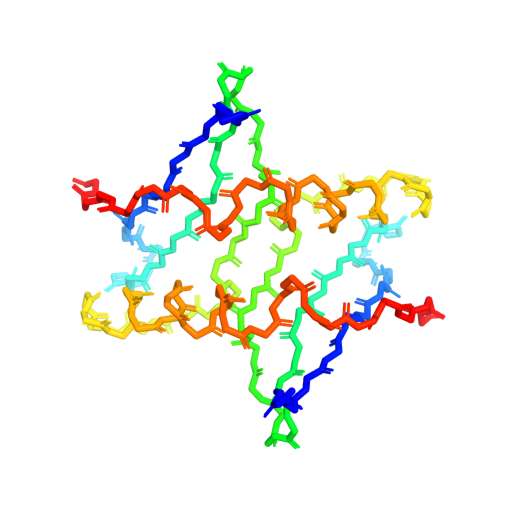 N . ALA B 1 60 ? 7.363 -10.990 20.277 1.00 1.00 260 ALA B N 18
ATOM 33399 C CA . ALA B 1 60 ? 6.117 -11.732 20.383 1.00 1.00 260 ALA B CA 18
ATOM 33400 C C . ALA B 1 60 ? 6.061 -12.561 21.666 1.00 1.00 260 ALA B C 18
ATOM 33401 O O . ALA B 1 60 ? 5.452 -12.092 22.646 1.00 1.00 260 ALA B O 18
ATOM 33409 N N . MET A 1 1 ? 7.675 3.547 3.710 1.00 1.00 101 MET A N 19
ATOM 33410 C CA . MET A 1 1 ? 6.930 3.374 2.435 1.00 1.00 101 MET A CA 19
ATOM 33411 C C . MET A 1 1 ? 6.121 2.074 2.431 1.00 1.00 101 MET A C 19
ATOM 33412 O O . MET A 1 1 ? 5.061 1.991 1.811 1.00 1.00 101 MET A O 19
ATOM 33428 N N . ASN A 1 2 ? 6.606 1.078 3.154 1.00 1.00 102 ASN A N 19
ATOM 33429 C CA . ASN A 1 2 ? 5.998 -0.249 3.151 1.00 1.00 102 ASN A CA 19
ATOM 33430 C C . ASN A 1 2 ? 4.977 -0.452 4.257 1.00 1.00 102 ASN A C 19
ATOM 33431 O O . ASN A 1 2 ? 4.628 0.461 5.007 1.00 1.00 102 ASN A O 19
ATOM 33442 N N . LYS A 1 3 ? 4.520 -1.692 4.317 1.00 1.00 103 LYS A N 19
ATOM 33443 C CA . LYS A 1 3 ? 3.654 -2.179 5.364 1.00 1.00 103 LYS A CA 19
ATOM 33444 C C . LYS A 1 3 ? 4.137 -3.567 5.746 1.00 1.00 103 LYS A C 19
ATOM 33445 O O . LYS A 1 3 ? 3.785 -4.562 5.101 1.00 1.00 103 LYS A O 19
ATOM 33464 N N . ALA A 1 4 ? 4.909 -3.623 6.816 1.00 1.00 104 ALA A N 19
ATOM 33465 C CA . ALA A 1 4 ? 5.492 -4.860 7.305 1.00 1.00 104 ALA A CA 19
ATOM 33466 C C . ALA A 1 4 ? 6.198 -4.603 8.622 1.00 1.00 104 ALA A C 19
ATOM 33467 O O . ALA A 1 4 ? 6.443 -3.452 8.981 1.00 1.00 104 ALA A O 19
ATOM 33474 N N . HIS A 1 5 ? 6.598 -5.668 9.289 1.00 1.00 105 HIS A N 19
ATOM 33475 C CA . HIS A 1 5 ? 7.250 -5.554 10.580 1.00 1.00 105 HIS A CA 19
ATOM 33476 C C . HIS A 1 5 ? 7.859 -6.892 10.983 1.00 1.00 105 HIS A C 19
ATOM 33477 O O . HIS A 1 5 ? 7.378 -7.951 10.570 1.00 1.00 105 HIS A O 19
ATOM 33492 N N . PHE A 1 6 ? 8.934 -6.829 11.747 1.00 1.00 106 PHE A N 19
ATOM 33493 C CA . PHE A 1 6 ? 9.615 -8.014 12.245 1.00 1.00 106 PHE A CA 19
ATOM 33494 C C . PHE A 1 6 ? 8.994 -8.489 13.546 1.00 1.00 106 PHE A C 19
ATOM 33495 O O . PHE A 1 6 ? 8.481 -7.689 14.325 1.00 1.00 106 PHE A O 19
ATOM 33512 N N . GLU A 1 7 ? 9.038 -9.790 13.768 1.00 1.00 107 GLU A N 19
ATOM 33513 C CA . GLU A 1 7 ? 8.520 -10.377 14.993 1.00 1.00 107 GLU A CA 19
ATOM 33514 C C . GLU A 1 7 ? 9.403 -11.529 15.456 1.00 1.00 107 GLU A C 19
ATOM 33515 O O . GLU A 1 7 ? 9.651 -12.467 14.698 1.00 1.00 107 GLU A O 19
ATOM 33527 N N . VAL A 1 8 ? 9.888 -11.433 16.692 1.00 1.00 108 VAL A N 19
ATOM 33528 C CA . VAL A 1 8 ? 10.743 -12.462 17.283 1.00 1.00 108 VAL A CA 19
ATOM 33529 C C . VAL A 1 8 ? 9.909 -13.443 18.103 1.00 1.00 108 VAL A C 19
ATOM 33530 O O . VAL A 1 8 ? 9.086 -13.030 18.918 1.00 1.00 108 VAL A O 19
ATOM 33543 N N . PHE A 1 9 ? 10.167 -14.736 17.916 1.00 1.00 109 PHE A N 19
ATOM 33544 C CA . PHE A 1 9 ? 9.412 -15.787 18.593 1.00 1.00 109 PHE A CA 19
ATOM 33545 C C . PHE A 1 9 ? 10.334 -16.952 18.978 1.00 1.00 109 PHE A C 19
ATOM 33546 O O . PHE A 1 9 ? 11.518 -16.942 18.654 1.00 1.00 109 PHE A O 19
ATOM 33563 N N . VAL A 1 10 ? 9.767 -17.963 19.629 1.00 1.00 110 VAL A N 19
ATOM 33564 C CA . VAL A 1 10 ? 10.531 -19.125 20.084 1.00 1.00 110 VAL A CA 19
ATOM 33565 C C . VAL A 1 10 ? 10.371 -20.337 19.159 1.00 1.00 110 VAL A C 19
ATOM 33566 O O . VAL A 1 10 ? 9.287 -20.619 18.652 1.00 1.00 110 VAL A O 19
ATOM 33579 N N . ASP A 1 11 ? 11.481 -21.038 18.950 1.00 1.00 111 ASP A N 19
ATOM 33580 C CA . ASP A 1 11 ? 11.523 -22.241 18.131 1.00 1.00 111 ASP A CA 19
ATOM 33581 C C . ASP A 1 11 ? 11.055 -23.430 18.955 1.00 1.00 111 ASP A C 19
ATOM 33582 O O . ASP A 1 11 ? 10.875 -23.328 20.166 1.00 1.00 111 ASP A O 19
ATOM 33591 N N . ALA A 1 12 ? 11.001 -24.581 18.324 1.00 1.00 112 ALA A N 19
ATOM 33592 C CA . ALA A 1 12 ? 10.619 -25.804 19.005 1.00 1.00 112 ALA A CA 19
ATOM 33593 C C . ALA A 1 12 ? 11.728 -26.253 19.952 1.00 1.00 112 ALA A C 19
ATOM 33594 O O . ALA A 1 12 ? 11.515 -27.082 20.836 1.00 1.00 112 ALA A O 19
ATOM 33601 N N . ALA A 1 13 ? 12.905 -25.663 19.773 1.00 1.00 113 ALA A N 19
ATOM 33602 C CA . ALA A 1 13 ? 14.076 -26.003 20.566 1.00 1.00 113 ALA A CA 19
ATOM 33603 C C . ALA A 1 13 ? 14.404 -24.894 21.568 1.00 1.00 113 ALA A C 19
ATOM 33604 O O . ALA A 1 13 ? 15.526 -24.813 22.067 1.00 1.00 113 ALA A O 19
ATOM 33611 N N . ASP A 1 14 ? 13.413 -24.033 21.814 1.00 1.00 114 ASP A N 19
ATOM 33612 C CA . ASP A 1 14 ? 13.508 -22.933 22.796 1.00 1.00 114 ASP A CA 19
ATOM 33613 C C . ASP A 1 14 ? 14.441 -21.845 22.316 1.00 1.00 114 ASP A C 19
ATOM 33614 O O . ASP A 1 14 ? 15.084 -21.165 23.114 1.00 1.00 114 ASP A O 19
ATOM 33623 N N . LYS A 1 15 ? 14.446 -21.623 21.026 1.00 1.00 115 LYS A N 19
ATOM 33624 C CA . LYS A 1 15 ? 15.358 -20.673 20.436 1.00 1.00 115 LYS A CA 19
ATOM 33625 C C . LYS A 1 15 ? 14.638 -19.450 19.946 1.00 1.00 115 LYS A C 19
ATOM 33626 O O . LYS A 1 15 ? 13.500 -19.518 19.521 1.00 1.00 115 LYS A O 19
ATOM 33645 N N . TYR A 1 16 ? 15.353 -18.366 19.918 1.00 1.00 116 TYR A N 19
ATOM 33646 C CA . TYR A 1 16 ? 14.802 -17.100 19.490 1.00 1.00 116 TYR A CA 19
ATOM 33647 C C . TYR A 1 16 ? 15.017 -16.900 18.005 1.00 1.00 116 TYR A C 19
ATOM 33648 O O . TYR A 1 16 ? 16.153 -16.821 17.535 1.00 1.00 116 TYR A O 19
ATOM 33666 N N . ARG A 1 17 ? 13.924 -16.918 17.263 1.00 1.00 117 ARG A N 19
ATOM 33667 C CA . ARG A 1 17 ? 13.970 -16.685 15.835 1.00 1.00 117 ARG A CA 19
ATOM 33668 C C . ARG A 1 17 ? 13.060 -15.524 15.520 1.00 1.00 117 ARG A C 19
ATOM 33669 O O . ARG A 1 17 ? 12.405 -14.994 16.411 1.00 1.00 117 ARG A O 19
ATOM 33690 N N . TRP A 1 18 ? 12.983 -15.154 14.263 1.00 1.00 118 TRP A N 19
ATOM 33691 C CA . TRP A 1 18 ? 12.098 -14.080 13.859 1.00 1.00 118 TRP A CA 19
ATOM 33692 C C . TRP A 1 18 ? 11.665 -14.236 12.426 1.00 1.00 118 TRP A C 19
ATOM 33693 O O . TRP A 1 18 ? 12.237 -15.023 11.680 1.00 1.00 118 TRP A O 19
ATOM 33714 N N . ARG A 1 19 ? 10.677 -13.441 12.049 1.00 1.00 119 ARG A N 19
ATOM 33715 C CA . ARG A 1 19 ? 10.136 -13.450 10.707 1.00 1.00 119 ARG A CA 19
ATOM 33716 C C . ARG A 1 19 ? 9.599 -12.089 10.345 1.00 1.00 119 ARG A C 19
ATOM 33717 O O . ARG A 1 19 ? 9.243 -11.295 11.217 1.00 1.00 119 ARG A O 19
ATOM 33738 N N . LEU A 1 20 ? 9.614 -11.802 9.064 1.00 1.00 120 LEU A N 19
ATOM 33739 C CA . LEU A 1 20 ? 9.071 -10.563 8.572 1.00 1.00 120 LEU A CA 19
ATOM 33740 C C . LEU A 1 20 ? 7.685 -10.841 8.029 1.00 1.00 120 LEU A C 19
ATOM 33741 O O . LEU A 1 20 ? 7.500 -11.762 7.234 1.00 1.00 120 LEU A O 19
ATOM 33757 N N . VAL A 1 21 ? 6.729 -10.031 8.432 1.00 1.00 121 VAL A N 19
ATOM 33758 C CA . VAL A 1 21 ? 5.345 -10.246 8.049 1.00 1.00 121 VAL A CA 19
ATOM 33759 C C . VAL A 1 21 ? 4.771 -8.988 7.420 1.00 1.00 121 VAL A C 19
ATOM 33760 O O . VAL A 1 21 ? 4.957 -7.889 7.941 1.00 1.00 121 VAL A O 19
ATOM 33773 N N . HIS A 1 22 ? 4.141 -9.143 6.261 1.00 1.00 122 HIS A N 19
ATOM 33774 C CA . HIS A 1 22 ? 3.509 -8.015 5.587 1.00 1.00 122 HIS A CA 19
ATOM 33775 C C . HIS A 1 22 ? 2.166 -7.745 6.244 1.00 1.00 122 HIS A C 19
ATOM 33776 O O . HIS A 1 22 ? 1.696 -8.554 7.038 1.00 1.00 122 HIS A O 19
ATOM 33791 N N . ASP A 1 23 ? 1.525 -6.655 5.859 1.00 1.00 123 ASP A N 19
ATOM 33792 C CA . ASP A 1 23 ? 0.198 -6.306 6.384 1.00 1.00 123 ASP A CA 19
ATOM 33793 C C . ASP A 1 23 ? -0.816 -7.429 6.130 1.00 1.00 123 ASP A C 19
ATOM 33794 O O . ASP A 1 23 ? -1.719 -7.662 6.931 1.00 1.00 123 ASP A O 19
ATOM 33803 N N . ASN A 1 24 ? -0.617 -8.155 5.032 1.00 1.00 124 ASN A N 19
ATOM 33804 C CA . ASN A 1 24 ? -1.512 -9.249 4.645 1.00 1.00 124 ASN A CA 19
ATOM 33805 C C . ASN A 1 24 ? -1.399 -10.393 5.641 1.00 1.00 124 ASN A C 19
ATOM 33806 O O . ASN A 1 24 ? -2.354 -11.125 5.889 1.00 1.00 124 ASN A O 19
ATOM 33817 N N . GLY A 1 25 ? -0.193 -10.560 6.168 1.00 1.00 125 GLY A N 19
ATOM 33818 C CA . GLY A 1 25 ? 0.061 -11.597 7.151 1.00 1.00 125 GLY A CA 19
ATOM 33819 C C . GLY A 1 25 ? 0.935 -12.716 6.613 1.00 1.00 125 GLY A C 19
ATOM 33820 O O . GLY A 1 25 ? 1.055 -13.773 7.230 1.00 1.00 125 GLY A O 19
ATOM 33824 N N . ASN A 1 26 ? 1.528 -12.483 5.451 1.00 1.00 126 ASN A N 19
ATOM 33825 C CA . ASN A 1 26 ? 2.401 -13.465 4.812 1.00 1.00 126 ASN A CA 19
ATOM 33826 C C . ASN A 1 26 ? 3.849 -13.322 5.267 1.00 1.00 126 ASN A C 19
ATOM 33827 O O . ASN A 1 26 ? 4.333 -12.206 5.475 1.00 1.00 126 ASN A O 19
ATOM 33838 N N . ILE A 1 27 ? 4.524 -14.456 5.402 1.00 1.00 127 ILE A N 19
ATOM 33839 C CA . ILE A 1 27 ? 5.928 -14.484 5.793 1.00 1.00 127 ILE A CA 19
ATOM 33840 C C . ILE A 1 27 ? 6.800 -14.076 4.611 1.00 1.00 127 ILE A C 19
ATOM 33841 O O . ILE A 1 27 ? 6.733 -14.675 3.538 1.00 1.00 127 ILE A O 19
ATOM 33857 N N . LEU A 1 28 ? 7.535 -12.998 4.791 1.00 1.00 128 LEU A N 19
ATOM 33858 C CA . LEU A 1 28 ? 8.401 -12.470 3.754 1.00 1.00 128 LEU A CA 19
ATOM 33859 C C . LEU A 1 28 ? 9.803 -13.012 3.938 1.00 1.00 128 LEU A C 19
ATOM 33860 O O . LEU A 1 28 ? 10.484 -13.378 2.981 1.00 1.00 128 LEU A O 19
ATOM 33876 N N . ALA A 1 29 ? 10.233 -13.016 5.189 1.00 1.00 129 ALA A N 19
ATOM 33877 C CA . ALA A 1 29 ? 11.542 -13.540 5.547 1.00 1.00 129 ALA A CA 19
ATOM 33878 C C . ALA A 1 29 ? 11.531 -14.140 6.946 1.00 1.00 129 ALA A C 19
ATOM 33879 O O . ALA A 1 29 ? 10.589 -13.939 7.709 1.00 1.00 129 ALA A O 19
ATOM 33886 N N . ASP A 1 30 ? 12.584 -14.881 7.252 1.00 1.00 130 ASP A N 19
ATOM 33887 C CA . ASP A 1 30 ? 12.757 -15.550 8.538 1.00 1.00 130 ASP A CA 19
ATOM 33888 C C . ASP A 1 30 ? 14.223 -15.428 8.952 1.00 1.00 130 ASP A C 19
ATOM 33889 O O . ASP A 1 30 ? 15.066 -15.110 8.117 1.00 1.00 130 ASP A O 19
ATOM 33898 N N . SER A 1 31 ? 14.505 -15.562 10.244 1.00 1.00 131 SER A N 19
ATOM 33899 C CA . SER A 1 31 ? 15.881 -15.480 10.752 1.00 1.00 131 SER A CA 19
ATOM 33900 C C . SER A 1 31 ? 16.788 -16.516 10.082 1.00 1.00 131 SER A C 19
ATOM 33901 O O . SER A 1 31 ? 17.980 -16.281 9.881 1.00 1.00 131 SER A O 19
ATOM 33909 N N . GLY A 1 32 ? 16.224 -17.681 9.791 1.00 1.00 132 GLY A N 19
ATOM 33910 C CA . GLY A 1 32 ? 16.980 -18.764 9.191 1.00 1.00 132 GLY A CA 19
ATOM 33911 C C . GLY A 1 32 ? 17.610 -19.618 10.261 1.00 1.00 132 GLY A C 19
ATOM 33912 O O . GLY A 1 32 ? 17.480 -20.844 10.273 1.00 1.00 132 GLY A O 19
ATOM 33916 N N . GLU A 1 33 ? 18.253 -18.940 11.189 1.00 1.00 133 GLU A N 19
ATOM 33917 C CA . GLU A 1 33 ? 18.908 -19.577 12.313 1.00 1.00 133 GLU A CA 19
ATOM 33918 C C . GLU A 1 33 ? 18.090 -19.443 13.589 1.00 1.00 133 GLU A C 19
ATOM 33919 O O . GLU A 1 33 ? 17.094 -18.718 13.638 1.00 1.00 133 GLU A O 19
ATOM 33931 N N . GLY A 1 34 ? 18.539 -20.143 14.618 1.00 1.00 134 GLY A N 19
ATOM 33932 C CA . GLY A 1 34 ? 17.912 -20.084 15.919 1.00 1.00 134 GLY A CA 19
ATOM 33933 C C . GLY A 1 34 ? 18.962 -20.103 17.007 1.00 1.00 134 GLY A C 19
ATOM 33934 O O . GLY A 1 34 ? 19.951 -20.826 16.896 1.00 1.00 134 GLY A O 19
ATOM 33938 N N . TYR A 1 35 ? 18.776 -19.296 18.042 1.00 1.00 135 TYR A N 19
ATOM 33939 C CA . TYR A 1 35 ? 19.753 -19.202 19.128 1.00 1.00 135 TYR A CA 19
ATOM 33940 C C . TYR A 1 35 ? 19.057 -19.065 20.471 1.00 1.00 135 TYR A C 19
ATOM 33941 O O . TYR A 1 35 ? 17.867 -18.791 20.525 1.00 1.00 135 TYR A O 19
ATOM 33959 N N . ALA A 1 36 ? 19.817 -19.187 21.548 1.00 1.00 136 ALA A N 19
ATOM 33960 C CA . ALA A 1 36 ? 19.254 -19.148 22.895 1.00 1.00 136 ALA A CA 19
ATOM 33961 C C . ALA A 1 36 ? 19.214 -17.738 23.483 1.00 1.00 136 ALA A C 19
ATOM 33962 O O . ALA A 1 36 ? 18.920 -17.562 24.667 1.00 1.00 136 ALA A O 19
ATOM 33969 N N . SER A 1 37 ? 19.484 -16.729 22.668 1.00 1.00 137 SER A N 19
ATOM 33970 C CA . SER A 1 37 ? 19.456 -15.356 23.153 1.00 1.00 137 SER A CA 19
ATOM 33971 C C . SER A 1 37 ? 18.536 -14.502 22.297 1.00 1.00 137 SER A C 19
ATOM 33972 O O . SER A 1 37 ? 18.656 -14.478 21.067 1.00 1.00 137 SER A O 19
ATOM 33980 N N . LYS A 1 38 ? 17.650 -13.765 22.950 1.00 1.00 138 LYS A N 19
ATOM 33981 C CA . LYS A 1 38 ? 16.713 -12.906 22.252 1.00 1.00 138 LYS A CA 19
ATOM 33982 C C . LYS A 1 38 ? 17.456 -11.788 21.548 1.00 1.00 138 LYS A C 19
ATOM 33983 O O . LYS A 1 38 ? 17.110 -11.404 20.437 1.00 1.00 138 LYS A O 19
ATOM 34002 N N . GLN A 1 39 ? 18.507 -11.302 22.198 1.00 1.00 139 GLN A N 19
ATOM 34003 C CA . GLN A 1 39 ? 19.309 -10.223 21.654 1.00 1.00 139 GLN A CA 19
ATOM 34004 C C . GLN A 1 39 ? 19.892 -10.635 20.316 1.00 1.00 139 GLN A C 19
ATOM 34005 O O . GLN A 1 39 ? 19.829 -9.880 19.352 1.00 1.00 139 GLN A O 19
ATOM 34019 N N . LYS A 1 40 ? 20.365 -11.876 20.245 1.00 1.00 140 LYS A N 19
ATOM 34020 C CA . LYS A 1 40 ? 20.970 -12.396 19.030 1.00 1.00 140 LYS A CA 19
ATOM 34021 C C . LYS A 1 40 ? 19.945 -12.417 17.906 1.00 1.00 140 LYS A C 19
ATOM 34022 O O . LYS A 1 40 ? 20.269 -12.098 16.762 1.00 1.00 140 LYS A O 19
ATOM 34041 N N . ALA A 1 41 ? 18.710 -12.788 18.238 1.00 1.00 141 ALA A N 19
ATOM 34042 C CA . ALA A 1 41 ? 17.636 -12.789 17.257 1.00 1.00 141 ALA A CA 19
ATOM 34043 C C . ALA A 1 41 ? 17.456 -11.394 16.684 1.00 1.00 141 ALA A C 19
ATOM 34044 O O . ALA A 1 41 ? 17.431 -11.207 15.465 1.00 1.00 141 ALA A O 19
ATOM 34051 N N . LYS A 1 42 ? 17.430 -10.404 17.566 1.00 1.00 142 LYS A N 19
ATOM 34052 C CA . LYS A 1 42 ? 17.274 -9.025 17.141 1.00 1.00 142 LYS A CA 19
ATOM 34053 C C . LYS A 1 42 ? 18.460 -8.602 16.299 1.00 1.00 142 LYS A C 19
ATOM 34054 O O . LYS A 1 42 ? 18.286 -7.981 15.262 1.00 1.00 142 LYS A O 19
ATOM 34073 N N . GLN A 1 43 ? 19.665 -8.975 16.734 1.00 1.00 143 GLN A N 19
ATOM 34074 C CA . GLN A 1 43 ? 20.869 -8.619 16.000 1.00 1.00 143 GLN A CA 19
ATOM 34075 C C . GLN A 1 43 ? 20.804 -9.206 14.598 1.00 1.00 143 GLN A C 19
ATOM 34076 O O . GLN A 1 43 ? 21.403 -8.667 13.680 1.00 1.00 143 GLN A O 19
ATOM 34090 N N . GLY A 1 44 ? 20.072 -10.312 14.436 1.00 1.00 144 GLY A N 19
ATOM 34091 C CA . GLY A 1 44 ? 19.909 -10.895 13.123 1.00 1.00 144 GLY A CA 19
ATOM 34092 C C . GLY A 1 44 ? 19.153 -9.941 12.239 1.00 1.00 144 GLY A C 19
ATOM 34093 O O . GLY A 1 44 ? 19.561 -9.652 11.116 1.00 1.00 144 GLY A O 19
ATOM 34097 N N . ILE A 1 45 ? 18.074 -9.406 12.793 1.00 1.00 145 ILE A N 19
ATOM 34098 C CA . ILE A 1 45 ? 17.262 -8.410 12.120 1.00 1.00 145 ILE A CA 19
ATOM 34099 C C . ILE A 1 45 ? 18.088 -7.158 11.857 1.00 1.00 145 ILE A C 19
ATOM 34100 O O . ILE A 1 45 ? 18.111 -6.615 10.758 1.00 1.00 145 ILE A O 19
ATOM 34116 N N . GLU A 1 46 ? 18.764 -6.702 12.892 1.00 1.00 146 GLU A N 19
ATOM 34117 C CA . GLU A 1 46 ? 19.584 -5.508 12.805 1.00 1.00 146 GLU A CA 19
ATOM 34118 C C . GLU A 1 46 ? 20.689 -5.682 11.766 1.00 1.00 146 GLU A C 19
ATOM 34119 O O . GLU A 1 46 ? 20.973 -4.767 10.992 1.00 1.00 146 GLU A O 19
ATOM 34131 N N . SER A 1 47 ? 21.279 -6.864 11.726 1.00 1.00 147 SER A N 19
ATOM 34132 C CA . SER A 1 47 ? 22.298 -7.160 10.740 1.00 1.00 147 SER A CA 19
ATOM 34133 C C . SER A 1 47 ? 21.675 -7.259 9.352 1.00 1.00 147 SER A C 19
ATOM 34134 O O . SER A 1 47 ? 22.259 -6.800 8.375 1.00 1.00 147 SER A O 19
ATOM 34142 N N . VAL A 1 48 ? 20.444 -7.768 9.270 1.00 1.00 148 VAL A N 19
ATOM 34143 C CA . VAL A 1 48 ? 19.817 -7.956 7.969 1.00 1.00 148 VAL A CA 19
ATOM 34144 C C . VAL A 1 48 ? 19.463 -6.603 7.359 1.00 1.00 148 VAL A C 19
ATOM 34145 O O . VAL A 1 48 ? 19.718 -6.372 6.191 1.00 1.00 148 VAL A O 19
ATOM 34158 N N . LYS A 1 49 ? 18.994 -5.665 8.176 1.00 1.00 149 LYS A N 19
ATOM 34159 C CA . LYS A 1 49 ? 18.633 -4.339 7.685 1.00 1.00 149 LYS A CA 19
ATOM 34160 C C . LYS A 1 49 ? 19.863 -3.558 7.224 1.00 1.00 149 LYS A C 19
ATOM 34161 O O . LYS A 1 49 ? 19.747 -2.513 6.583 1.00 1.00 149 LYS A O 19
ATOM 34180 N N . ARG A 1 50 ? 21.037 -4.063 7.578 1.00 1.00 150 ARG A N 19
ATOM 34181 C CA . ARG A 1 50 ? 22.291 -3.412 7.244 1.00 1.00 150 ARG A CA 19
ATOM 34182 C C . ARG A 1 50 ? 22.991 -4.145 6.101 1.00 1.00 150 ARG A C 19
ATOM 34183 O O . ARG A 1 50 ? 24.044 -3.724 5.632 1.00 1.00 150 ARG A O 19
ATOM 34204 N N . ASN A 1 51 ? 22.399 -5.250 5.660 1.00 1.00 151 ASN A N 19
ATOM 34205 C CA . ASN A 1 51 ? 22.995 -6.073 4.604 1.00 1.00 151 ASN A CA 19
ATOM 34206 C C . ASN A 1 51 ? 22.007 -6.383 3.498 1.00 1.00 151 ASN A C 19
ATOM 34207 O O . ASN A 1 51 ? 22.332 -6.271 2.328 1.00 1.00 151 ASN A O 19
ATOM 34218 N N . ALA A 1 52 ? 20.790 -6.712 3.884 1.00 1.00 152 ALA A N 19
ATOM 34219 C CA . ALA A 1 52 ? 19.739 -7.087 2.942 1.00 1.00 152 ALA A CA 19
ATOM 34220 C C . ALA A 1 52 ? 19.502 -6.027 1.868 1.00 1.00 152 ALA A C 19
ATOM 34221 O O . ALA A 1 52 ? 19.541 -6.353 0.687 1.00 1.00 152 ALA A O 19
ATOM 34228 N N . PRO A 1 53 ? 19.305 -4.733 2.227 1.00 1.00 153 PRO A N 19
ATOM 34229 C CA . PRO A 1 53 ? 19.027 -3.701 1.222 1.00 1.00 153 PRO A CA 19
ATOM 34230 C C . PRO A 1 53 ? 20.196 -3.477 0.256 1.00 1.00 153 PRO A C 19
ATOM 34231 O O . PRO A 1 53 ? 20.024 -2.881 -0.809 1.00 1.00 153 PRO A O 19
ATOM 34242 N N . ASP A 1 54 ? 21.365 -4.015 0.599 1.00 1.00 154 ASP A N 19
ATOM 34243 C CA . ASP A 1 54 ? 22.561 -3.854 -0.228 1.00 1.00 154 ASP A CA 19
ATOM 34244 C C . ASP A 1 54 ? 22.940 -5.157 -0.905 1.00 1.00 154 ASP A C 19
ATOM 34245 O O . ASP A 1 54 ? 23.520 -5.169 -1.990 1.00 1.00 154 ASP A O 19
ATOM 34254 N N . ALA A 1 55 ? 22.572 -6.245 -0.265 1.00 1.00 155 ALA A N 19
ATOM 34255 C CA . ALA A 1 55 ? 22.914 -7.583 -0.721 1.00 1.00 155 ALA A CA 19
ATOM 34256 C C . ALA A 1 55 ? 22.298 -7.933 -2.061 1.00 1.00 155 ALA A C 19
ATOM 34257 O O . ALA A 1 55 ? 21.111 -7.697 -2.314 1.00 1.00 155 ALA A O 19
ATOM 34264 N N . ASP A 1 56 ? 23.131 -8.512 -2.905 1.00 1.00 156 ASP A N 19
ATOM 34265 C CA . ASP A 1 56 ? 22.725 -8.946 -4.231 1.00 1.00 156 ASP A CA 19
ATOM 34266 C C . ASP A 1 56 ? 22.413 -10.433 -4.245 1.00 1.00 156 ASP A C 19
ATOM 34267 O O . ASP A 1 56 ? 23.083 -11.218 -3.578 1.00 1.00 156 ASP A O 19
ATOM 34276 N N . VAL A 1 57 ? 21.376 -10.803 -4.981 1.00 1.00 157 VAL A N 19
ATOM 34277 C CA . VAL A 1 57 ? 20.950 -12.194 -5.075 1.00 1.00 157 VAL A CA 19
ATOM 34278 C C . VAL A 1 57 ? 21.687 -12.953 -6.173 1.00 1.00 157 VAL A C 19
ATOM 34279 O O . VAL A 1 57 ? 21.912 -12.441 -7.270 1.00 1.00 157 VAL A O 19
ATOM 34292 N N . ILE A 1 58 ? 22.106 -14.165 -5.825 1.00 1.00 158 ILE A N 19
ATOM 34293 C CA . ILE A 1 58 ? 22.806 -15.054 -6.742 1.00 1.00 158 ILE A CA 19
ATOM 34294 C C . ILE A 1 58 ? 22.060 -16.377 -6.825 1.00 1.00 158 ILE A C 19
ATOM 34295 O O . ILE A 1 58 ? 21.367 -16.768 -5.882 1.00 1.00 158 ILE A O 19
ATOM 34311 N N . GLU A 1 59 ? 22.124 -17.021 -7.973 1.00 1.00 159 GLU A N 19
ATOM 34312 C CA . GLU A 1 59 ? 21.504 -18.320 -8.147 1.00 1.00 159 GLU A CA 19
ATOM 34313 C C . GLU A 1 59 ? 22.497 -19.402 -7.734 1.00 1.00 159 GLU A C 19
ATOM 34314 O O . GLU A 1 59 ? 23.527 -19.580 -8.383 1.00 1.00 159 GLU A O 19
ATOM 34326 N N . ALA A 1 60 ? 22.214 -20.073 -6.624 1.00 1.00 160 ALA A N 19
ATOM 34327 C CA . ALA A 1 60 ? 23.114 -21.086 -6.096 1.00 1.00 160 ALA A CA 19
ATOM 34328 C C . ALA A 1 60 ? 22.973 -22.401 -6.851 1.00 1.00 160 ALA A C 19
ATOM 34329 O O . ALA A 1 60 ? 23.669 -22.575 -7.872 1.00 1.00 160 ALA A O 19
ATOM 34337 N N . MET B 1 1 ? 29.765 -0.885 1.821 1.00 1.00 201 MET B N 19
ATOM 34338 C CA . MET B 1 1 ? 29.430 -0.785 3.261 1.00 1.00 201 MET B CA 19
ATOM 34339 C C . MET B 1 1 ? 29.364 -2.160 3.916 1.00 1.00 201 MET B C 19
ATOM 34340 O O . MET B 1 1 ? 30.083 -2.439 4.876 1.00 1.00 201 MET B O 19
ATOM 34356 N N . ASN B 1 2 ? 28.486 -3.010 3.401 1.00 1.00 202 ASN B N 19
ATOM 34357 C CA . ASN B 1 2 ? 28.249 -4.325 3.990 1.00 1.00 202 ASN B CA 19
ATOM 34358 C C . ASN B 1 2 ? 29.058 -5.423 3.323 1.00 1.00 202 ASN B C 19
ATOM 34359 O O . ASN B 1 2 ? 29.804 -5.195 2.368 1.00 1.00 202 ASN B O 19
ATOM 34370 N N . LYS B 1 3 ? 28.876 -6.616 3.859 1.00 1.00 203 LYS B N 19
ATOM 34371 C CA . LYS B 1 3 ? 29.436 -7.830 3.304 1.00 1.00 203 LYS B CA 19
ATOM 34372 C C . LYS B 1 3 ? 28.409 -8.940 3.461 1.00 1.00 203 LYS B C 19
ATOM 34373 O O . LYS B 1 3 ? 28.346 -9.610 4.501 1.00 1.00 203 LYS B O 19
ATOM 34392 N N . ALA B 1 4 ? 27.670 -9.179 2.388 1.00 1.00 204 ALA B N 19
ATOM 34393 C CA . ALA B 1 4 ? 26.623 -10.184 2.362 1.00 1.00 204 ALA B CA 19
ATOM 34394 C C . ALA B 1 4 ? 26.061 -10.299 0.960 1.00 1.00 204 ALA B C 19
ATOM 34395 O O . ALA B 1 4 ? 26.348 -9.459 0.105 1.00 1.00 204 ALA B O 19
ATOM 34402 N N . HIS B 1 5 ? 25.233 -11.304 0.741 1.00 1.00 205 HIS B N 19
ATOM 34403 C CA . HIS B 1 5 ? 24.618 -11.523 -0.561 1.00 1.00 205 HIS B CA 19
ATOM 34404 C C . HIS B 1 5 ? 23.537 -12.590 -0.446 1.00 1.00 205 HIS B C 19
ATOM 34405 O O . HIS B 1 5 ? 23.636 -13.487 0.395 1.00 1.00 205 HIS B O 19
ATOM 34420 N N . PHE B 1 6 ? 22.499 -12.463 -1.253 1.00 1.00 206 PHE B N 19
ATOM 34421 C CA . PHE B 1 6 ? 21.409 -13.429 -1.275 1.00 1.00 206 PHE B CA 19
ATOM 34422 C C . PHE B 1 6 ? 21.745 -14.584 -2.200 1.00 1.00 206 PHE B C 19
ATOM 34423 O O . PHE B 1 6 ? 22.492 -14.415 -3.159 1.00 1.00 206 PHE B O 19
ATOM 34440 N N . GLU B 1 7 ? 21.205 -15.753 -1.893 1.00 1.00 207 GLU B N 19
ATOM 34441 C CA . GLU B 1 7 ? 21.414 -16.936 -2.714 1.00 1.00 207 GLU B CA 19
ATOM 34442 C C . GLU B 1 7 ? 20.154 -17.785 -2.771 1.00 1.00 207 GLU B C 19
ATOM 34443 O O . GLU B 1 7 ? 19.615 -18.176 -1.737 1.00 1.00 207 GLU B O 19
ATOM 34455 N N . VAL B 1 8 ? 19.690 -18.051 -3.987 1.00 1.00 208 VAL B N 19
ATOM 34456 C CA . VAL B 1 8 ? 18.502 -18.873 -4.205 1.00 1.00 208 VAL B CA 19
ATOM 34457 C C . VAL B 1 8 ? 18.911 -20.320 -4.465 1.00 1.00 208 VAL B C 19
ATOM 34458 O O . VAL B 1 8 ? 19.767 -20.584 -5.313 1.00 1.00 208 VAL B O 19
ATOM 34471 N N . PHE B 1 9 ? 18.241 -21.255 -3.801 1.00 1.00 209 PHE B N 19
ATOM 34472 C CA . PHE B 1 9 ? 18.577 -22.672 -3.915 1.00 1.00 209 PHE B CA 19
ATOM 34473 C C . PHE B 1 9 ? 17.310 -23.526 -3.944 1.00 1.00 209 PHE B C 19
ATOM 34474 O O . PHE B 1 9 ? 16.196 -23.001 -3.867 1.00 1.00 209 PHE B O 19
ATOM 34491 N N . VAL B 1 10 ? 17.485 -24.843 -4.009 1.00 1.00 210 VAL B N 19
ATOM 34492 C CA . VAL B 1 10 ? 16.357 -25.770 -4.050 1.00 1.00 210 VAL B CA 19
ATOM 34493 C C . VAL B 1 10 ? 16.233 -26.593 -2.766 1.00 1.00 210 VAL B C 19
ATOM 34494 O O . VAL B 1 10 ? 17.227 -27.069 -2.219 1.00 1.00 210 VAL B O 19
ATOM 34507 N N . ASP B 1 11 ? 14.994 -26.746 -2.301 1.00 1.00 211 ASP B N 19
ATOM 34508 C CA . ASP B 1 11 ? 14.697 -27.531 -1.103 1.00 1.00 211 ASP B CA 19
ATOM 34509 C C . ASP B 1 11 ? 14.600 -29.005 -1.470 1.00 1.00 211 ASP B C 19
ATOM 34510 O O . ASP B 1 11 ? 14.664 -29.369 -2.644 1.00 1.00 211 ASP B O 19
ATOM 34519 N N . ALA B 1 12 ? 14.310 -29.829 -0.483 1.00 1.00 212 ALA B N 19
ATOM 34520 C CA . ALA B 1 12 ? 14.195 -31.263 -0.690 1.00 1.00 212 ALA B CA 19
ATOM 34521 C C . ALA B 1 12 ? 12.973 -31.622 -1.532 1.00 1.00 212 ALA B C 19
ATOM 34522 O O . ALA B 1 12 ? 12.905 -32.696 -2.133 1.00 1.00 212 ALA B O 19
ATOM 34529 N N . ALA B 1 13 ? 12.039 -30.691 -1.626 1.00 1.00 213 ALA B N 19
ATOM 34530 C CA . ALA B 1 13 ? 10.802 -30.921 -2.357 1.00 1.00 213 ALA B CA 19
ATOM 34531 C C . ALA B 1 13 ? 10.768 -30.118 -3.654 1.00 1.00 213 ALA B C 19
ATOM 34532 O O . ALA B 1 13 ? 9.695 -29.814 -4.177 1.00 1.00 213 ALA B O 19
ATOM 34539 N N . ASP B 1 14 ? 11.954 -29.803 -4.174 1.00 1.00 214 ASP B N 19
ATOM 34540 C CA . ASP B 1 14 ? 12.096 -29.052 -5.421 1.00 1.00 214 ASP B CA 19
ATOM 34541 C C . ASP B 1 14 ? 11.485 -27.667 -5.291 1.00 1.00 214 ASP B C 19
ATOM 34542 O O . ASP B 1 14 ? 10.886 -27.146 -6.231 1.00 1.00 214 ASP B O 19
ATOM 34551 N N . LYS B 1 15 ? 11.672 -27.060 -4.132 1.00 1.00 215 LYS B N 19
ATOM 34552 C CA . LYS B 1 15 ? 11.170 -25.718 -3.896 1.00 1.00 215 LYS B CA 19
ATOM 34553 C C . LYS B 1 15 ? 12.286 -24.734 -4.124 1.00 1.00 215 LYS B C 19
ATOM 34554 O O . LYS B 1 15 ? 13.442 -25.061 -3.926 1.00 1.00 215 LYS B O 19
ATOM 34573 N N . TYR B 1 16 ? 11.927 -23.520 -4.440 1.00 1.00 216 TYR B N 19
ATOM 34574 C CA . TYR B 1 16 ? 12.909 -22.485 -4.727 1.00 1.00 216 TYR B CA 19
ATOM 34575 C C . TYR B 1 16 ? 12.939 -21.474 -3.619 1.00 1.00 216 TYR B C 19
ATOM 34576 O O . TYR B 1 16 ? 12.046 -20.642 -3.527 1.00 1.00 216 TYR B O 19
ATOM 34594 N N . ARG B 1 17 ? 13.947 -21.552 -2.763 1.00 1.00 217 ARG B N 19
ATOM 34595 C CA . ARG B 1 17 ? 14.027 -20.663 -1.611 1.00 1.00 217 ARG B CA 19
ATOM 34596 C C . ARG B 1 17 ? 15.326 -19.888 -1.642 1.00 1.00 217 ARG B C 19
ATOM 34597 O O . ARG B 1 17 ? 16.127 -20.064 -2.553 1.00 1.00 217 ARG B O 19
ATOM 34618 N N . TRP B 1 18 ? 15.551 -19.058 -0.637 1.00 1.00 218 TRP B N 19
ATOM 34619 C CA . TRP B 1 18 ? 16.764 -18.268 -0.576 1.00 1.00 218 TRP B CA 19
ATOM 34620 C C . TRP B 1 18 ? 17.154 -17.965 0.855 1.00 1.00 218 TRP B C 19
ATOM 34621 O O . TRP B 1 18 ? 16.323 -18.033 1.763 1.00 1.00 218 TRP B O 19
ATOM 34642 N N . ARG B 1 19 ? 18.409 -17.567 1.027 1.00 1.00 219 ARG B N 19
ATOM 34643 C CA . ARG B 1 19 ? 18.954 -17.211 2.326 1.00 1.00 219 ARG B CA 19
ATOM 34644 C C . ARG B 1 19 ? 19.992 -16.123 2.167 1.00 1.00 219 ARG B C 19
ATOM 34645 O O . ARG B 1 19 ? 20.658 -16.041 1.134 1.00 1.00 219 ARG B O 19
ATOM 34666 N N . LEU B 1 20 ? 20.081 -15.249 3.155 1.00 1.00 220 LEU B N 19
ATOM 34667 C CA . LEU B 1 20 ? 21.080 -14.202 3.139 1.00 1.00 220 LEU B CA 19
ATOM 34668 C C . LEU B 1 20 ? 22.294 -14.693 3.903 1.00 1.00 220 LEU B C 19
ATOM 34669 O O . LEU B 1 20 ? 22.167 -15.189 5.021 1.00 1.00 220 LEU B O 19
ATOM 34685 N N . VAL B 1 21 ? 23.463 -14.514 3.323 1.00 1.00 221 VAL B N 19
ATOM 34686 C CA . VAL B 1 21 ? 24.687 -15.020 3.913 1.00 1.00 221 VAL B CA 19
ATOM 34687 C C . VAL B 1 21 ? 25.719 -13.910 4.043 1.00 1.00 221 VAL B C 19
ATOM 34688 O O . VAL B 1 21 ? 25.949 -13.160 3.095 1.00 1.00 221 VAL B O 19
ATOM 34701 N N . HIS B 1 22 ? 26.296 -13.773 5.235 1.00 1.00 222 HIS B N 19
ATOM 34702 C CA . HIS B 1 22 ? 27.333 -12.773 5.468 1.00 1.00 222 HIS B CA 19
ATOM 34703 C C . HIS B 1 22 ? 28.654 -13.302 4.939 1.00 1.00 222 HIS B C 19
ATOM 34704 O O . HIS B 1 22 ? 28.747 -14.462 4.550 1.00 1.00 222 HIS B O 19
ATOM 34719 N N . ASP B 1 23 ? 29.677 -12.465 4.974 1.00 1.00 223 ASP B N 19
ATOM 34720 C CA . ASP B 1 23 ? 31.020 -12.867 4.547 1.00 1.00 223 ASP B CA 19
ATOM 34721 C C . ASP B 1 23 ? 31.506 -14.096 5.314 1.00 1.00 223 ASP B C 19
ATOM 34722 O O . ASP B 1 23 ? 32.198 -14.949 4.768 1.00 1.00 223 ASP B O 19
ATOM 34731 N N . ASN B 1 24 ? 31.111 -14.182 6.579 1.00 1.00 224 ASN B N 19
ATOM 34732 C CA . ASN B 1 24 ? 31.522 -15.287 7.445 1.00 1.00 224 ASN B CA 19
ATOM 34733 C C . ASN B 1 24 ? 30.930 -16.597 6.947 1.00 1.00 224 ASN B C 19
ATOM 34734 O O . ASN B 1 24 ? 31.524 -17.666 7.081 1.00 1.00 224 ASN B O 19
ATOM 34745 N N . GLY B 1 25 ? 29.734 -16.494 6.393 1.00 1.00 225 GLY B N 19
ATOM 34746 C CA . GLY B 1 25 ? 29.043 -17.659 5.878 1.00 1.00 225 GLY B CA 19
ATOM 34747 C C . GLY B 1 25 ? 27.838 -18.035 6.716 1.00 1.00 225 GLY B C 19
ATOM 34748 O O . GLY B 1 25 ? 27.248 -19.096 6.534 1.00 1.00 225 GLY B O 19
ATOM 34752 N N . ASN B 1 26 ? 27.467 -17.153 7.629 1.00 1.00 226 ASN B N 19
ATOM 34753 C CA . ASN B 1 26 ? 26.321 -17.385 8.502 1.00 1.00 226 ASN B CA 19
ATOM 34754 C C . ASN B 1 26 ? 25.029 -16.919 7.863 1.00 1.00 226 ASN B C 19
ATOM 34755 O O . ASN B 1 26 ? 25.004 -15.898 7.167 1.00 1.00 226 ASN B O 19
ATOM 34766 N N . ILE B 1 27 ? 23.964 -17.667 8.111 1.00 1.00 227 ILE B N 19
ATOM 34767 C CA . ILE B 1 27 ? 22.647 -17.324 7.599 1.00 1.00 227 ILE B CA 19
ATOM 34768 C C . ILE B 1 27 ? 22.061 -16.188 8.417 1.00 1.00 227 ILE B C 19
ATOM 34769 O O . ILE B 1 27 ? 21.960 -16.270 9.640 1.00 1.00 227 ILE B O 19
ATOM 34785 N N . LEU B 1 28 ? 21.785 -15.092 7.740 1.00 1.00 228 LEU B N 19
ATOM 34786 C CA . LEU B 1 28 ? 21.257 -13.897 8.374 1.00 1.00 228 LEU B CA 19
ATOM 34787 C C . LEU B 1 28 ? 19.743 -13.891 8.289 1.00 1.00 228 LEU B C 19
ATOM 34788 O O . LEU B 1 28 ? 19.051 -13.531 9.238 1.00 1.00 228 LEU B O 19
ATOM 34804 N N . ALA B 1 29 ? 19.253 -14.237 7.107 1.00 1.00 229 ALA B N 19
ATOM 34805 C CA . ALA B 1 29 ? 17.820 -14.323 6.863 1.00 1.00 229 ALA B CA 19
ATOM 34806 C C . ALA B 1 29 ? 17.504 -15.408 5.844 1.00 1.00 229 ALA B C 19
ATOM 34807 O O . ALA B 1 29 ? 18.378 -15.842 5.096 1.00 1.00 229 ALA B O 19
ATOM 34814 N N . ASP B 1 30 ? 16.253 -15.840 5.840 1.00 1.00 230 ASP B N 19
ATOM 34815 C CA . ASP B 1 30 ? 15.759 -16.871 4.933 1.00 1.00 230 ASP B CA 19
ATOM 34816 C C . ASP B 1 30 ? 14.395 -16.444 4.403 1.00 1.00 230 ASP B C 19
ATOM 34817 O O . ASP B 1 30 ? 13.774 -15.550 4.964 1.00 1.00 230 ASP B O 19
ATOM 34826 N N . SER B 1 31 ? 13.995 -17.007 3.277 1.00 1.00 231 SER B N 19
ATOM 34827 C CA . SER B 1 31 ? 12.706 -16.709 2.658 1.00 1.00 231 SER B CA 19
ATOM 34828 C C . SER B 1 31 ? 11.518 -16.995 3.601 1.00 1.00 231 SER B C 19
ATOM 34829 O O . SER B 1 31 ? 10.490 -16.325 3.530 1.00 1.00 231 SER B O 19
ATOM 34837 N N . GLY B 1 32 ? 11.621 -18.062 4.389 1.00 1.00 232 GLY B N 19
ATOM 34838 C CA . GLY B 1 32 ? 10.574 -18.416 5.338 1.00 1.00 232 GLY B CA 19
ATOM 34839 C C . GLY B 1 32 ? 9.523 -19.333 4.736 1.00 1.00 232 GLY B C 19
ATOM 34840 O O . GLY B 1 32 ? 9.208 -20.391 5.286 1.00 1.00 232 GLY B O 19
ATOM 34844 N N . GLU B 1 33 ? 9.018 -18.927 3.587 1.00 1.00 233 GLU B N 19
ATOM 34845 C CA . GLU B 1 33 ? 7.971 -19.657 2.861 1.00 1.00 233 GLU B CA 19
ATOM 34846 C C . GLU B 1 33 ? 8.583 -20.667 1.895 1.00 1.00 233 GLU B C 19
ATOM 34847 O O . GLU B 1 33 ? 9.754 -21.017 2.032 1.00 1.00 233 GLU B O 19
ATOM 34859 N N . GLY B 1 34 ? 7.764 -21.235 1.005 1.00 1.00 234 GLY B N 19
ATOM 34860 C CA . GLY B 1 34 ? 8.286 -22.142 -0.008 1.00 1.00 234 GLY B CA 19
ATOM 34861 C C . GLY B 1 34 ? 7.373 -22.295 -1.206 1.00 1.00 234 GLY B C 19
ATOM 34862 O O . GLY B 1 34 ? 6.165 -22.451 -1.046 1.00 1.00 234 GLY B O 19
ATOM 34866 N N . TYR B 1 35 ? 7.952 -22.232 -2.418 1.00 1.00 235 TYR B N 19
ATOM 34867 C CA . TYR B 1 35 ? 7.169 -22.318 -3.647 1.00 1.00 235 TYR B CA 19
ATOM 34868 C C . TYR B 1 35 ? 7.943 -23.090 -4.706 1.00 1.00 235 TYR B C 19
ATOM 34869 O O . TYR B 1 35 ? 9.131 -23.358 -4.531 1.00 1.00 235 TYR B O 19
ATOM 34887 N N . ALA B 1 36 ? 7.293 -23.354 -5.833 1.00 1.00 236 ALA B N 19
ATOM 34888 C CA . ALA B 1 36 ? 7.871 -24.177 -6.897 1.00 1.00 236 ALA B CA 19
ATOM 34889 C C . ALA B 1 36 ? 8.490 -23.378 -8.044 1.00 1.00 236 ALA B C 19
ATOM 34890 O O . ALA B 1 36 ? 8.779 -23.946 -9.097 1.00 1.00 236 ALA B O 19
ATOM 34897 N N . SER B 1 37 ? 8.679 -22.077 -7.877 1.00 1.00 237 SER B N 19
ATOM 34898 C CA . SER B 1 37 ? 9.265 -21.278 -8.958 1.00 1.00 237 SER B CA 19
ATOM 34899 C C . SER B 1 37 ? 10.405 -20.401 -8.460 1.00 1.00 237 SER B C 19
ATOM 34900 O O . SER B 1 37 ? 10.285 -19.724 -7.431 1.00 1.00 237 SER B O 19
ATOM 34908 N N . LYS B 1 38 ? 11.490 -20.381 -9.226 1.00 1.00 238 LYS B N 19
ATOM 34909 C CA . LYS B 1 38 ? 12.658 -19.591 -8.883 1.00 1.00 238 LYS B CA 19
ATOM 34910 C C . LYS B 1 38 ? 12.326 -18.106 -8.862 1.00 1.00 238 LYS B C 19
ATOM 34911 O O . LYS B 1 38 ? 12.788 -17.373 -7.991 1.00 1.00 238 LYS B O 19
ATOM 34930 N N . GLN B 1 39 ? 11.510 -17.676 -9.821 1.00 1.00 239 GLN B N 19
ATOM 34931 C CA . GLN B 1 39 ? 11.111 -16.281 -9.922 1.00 1.00 239 GLN B CA 19
ATOM 34932 C C . GLN B 1 39 ? 10.463 -15.818 -8.628 1.00 1.00 239 GLN B C 19
ATOM 34933 O O . GLN B 1 39 ? 10.825 -14.774 -8.088 1.00 1.00 239 GLN B O 19
ATOM 34947 N N . LYS B 1 40 ? 9.588 -16.657 -8.086 1.00 1.00 240 LYS B N 19
ATOM 34948 C CA . LYS B 1 40 ? 8.885 -16.344 -6.852 1.00 1.00 240 LYS B CA 19
ATOM 34949 C C . LYS B 1 40 ? 9.881 -16.139 -5.720 1.00 1.00 240 LYS B C 19
ATOM 34950 O O . LYS B 1 40 ? 9.700 -15.264 -4.871 1.00 1.00 240 LYS B O 19
ATOM 34969 N N . ALA B 1 41 ? 10.924 -16.963 -5.705 1.00 1.00 241 ALA B N 19
ATOM 34970 C CA . ALA B 1 41 ? 11.971 -16.840 -4.703 1.00 1.00 241 ALA B CA 19
ATOM 34971 C C . ALA B 1 41 ? 12.615 -15.462 -4.770 1.00 1.00 241 ALA B C 19
ATOM 34972 O O . ALA B 1 41 ? 12.731 -14.764 -3.761 1.00 1.00 241 ALA B O 19
ATOM 34979 N N . LYS B 1 42 ? 12.942 -15.035 -5.980 1.00 1.00 242 LYS B N 19
ATOM 34980 C CA . LYS B 1 42 ? 13.580 -13.746 -6.186 1.00 1.00 242 LYS B CA 19
ATOM 34981 C C . LYS B 1 42 ? 12.650 -12.616 -5.788 1.00 1.00 242 LYS B C 19
ATOM 34982 O O . LYS B 1 42 ? 13.084 -11.606 -5.234 1.00 1.00 242 LYS B O 19
ATOM 35001 N N . GLN B 1 43 ? 11.367 -12.788 -6.079 1.00 1.00 243 GLN B N 19
ATOM 35002 C CA . GLN B 1 43 ? 10.382 -11.780 -5.727 1.00 1.00 243 GLN B CA 19
ATOM 35003 C C . GLN B 1 43 ? 10.309 -11.624 -4.211 1.00 1.00 243 GLN B C 19
ATOM 35004 O O . GLN B 1 43 ? 10.028 -10.538 -3.711 1.00 1.00 243 GLN B O 19
ATOM 35018 N N . GLY B 1 44 ? 10.625 -12.696 -3.483 1.00 1.00 244 GLY B N 19
ATOM 35019 C CA . GLY B 1 44 ? 10.616 -12.630 -2.035 1.00 1.00 244 GLY B CA 19
ATOM 35020 C C . GLY B 1 44 ? 11.744 -11.762 -1.525 1.00 1.00 244 GLY B C 19
ATOM 35021 O O . GLY B 1 44 ? 11.568 -10.963 -0.608 1.00 1.00 244 GLY B O 19
ATOM 35025 N N . ILE B 1 45 ? 12.904 -11.916 -2.153 1.00 1.00 245 ILE B N 19
ATOM 35026 C CA . ILE B 1 45 ? 14.080 -11.123 -1.833 1.00 1.00 245 ILE B CA 19
ATOM 35027 C C . ILE B 1 45 ? 13.802 -9.647 -2.055 1.00 1.00 245 ILE B C 19
ATOM 35028 O O . ILE B 1 45 ? 14.065 -8.803 -1.205 1.00 1.00 245 ILE B O 19
ATOM 35044 N N . GLU B 1 46 ? 13.247 -9.348 -3.206 1.00 1.00 246 GLU B N 19
ATOM 35045 C CA . GLU B 1 46 ? 12.932 -7.979 -3.558 1.00 1.00 246 GLU B CA 19
ATOM 35046 C C . GLU B 1 46 ? 11.895 -7.406 -2.612 1.00 1.00 246 GLU B C 19
ATOM 35047 O O . GLU B 1 46 ? 11.954 -6.229 -2.254 1.00 1.00 246 GLU B O 19
ATOM 35059 N N . SER B 1 47 ? 10.966 -8.247 -2.195 1.00 1.00 247 SER B N 19
ATOM 35060 C CA . SER B 1 47 ? 9.952 -7.842 -1.246 1.00 1.00 247 SER B CA 19
ATOM 35061 C C . SER B 1 47 ? 10.580 -7.553 0.111 1.00 1.00 247 SER B C 19
ATOM 35062 O O . SER B 1 47 ? 10.223 -6.579 0.768 1.00 1.00 247 SER B O 19
ATOM 35070 N N . VAL B 1 48 ? 11.588 -8.336 0.495 1.00 1.00 248 VAL B N 19
ATOM 35071 C CA . VAL B 1 48 ? 12.199 -8.146 1.798 1.00 1.00 248 VAL B CA 19
ATOM 35072 C C . VAL B 1 48 ? 13.040 -6.867 1.789 1.00 1.00 248 VAL B C 19
ATOM 35073 O O . VAL B 1 48 ? 12.931 -6.055 2.687 1.00 1.00 248 VAL B O 19
ATOM 35086 N N . LYS B 1 49 ? 13.778 -6.632 0.710 1.00 1.00 249 LYS B N 19
ATOM 35087 C CA . LYS B 1 49 ? 14.599 -5.430 0.597 1.00 1.00 249 LYS B CA 19
ATOM 35088 C C . LYS B 1 49 ? 13.741 -4.168 0.526 1.00 1.00 249 LYS B C 19
ATOM 35089 O O . LYS B 1 49 ? 14.236 -3.059 0.709 1.00 1.00 249 LYS B O 19
ATOM 35108 N N . ARG B 1 50 ? 12.448 -4.356 0.294 1.00 1.00 250 ARG B N 19
ATOM 35109 C CA . ARG B 1 50 ? 11.515 -3.250 0.144 1.00 1.00 250 ARG B CA 19
ATOM 35110 C C . ARG B 1 50 ? 10.666 -3.075 1.413 1.00 1.00 250 ARG B C 19
ATOM 35111 O O . ARG B 1 50 ? 9.834 -2.172 1.500 1.00 1.00 250 ARG B O 19
ATOM 35132 N N . ASN B 1 51 ? 10.874 -3.966 2.387 1.00 1.00 251 ASN B N 19
ATOM 35133 C CA . ASN B 1 51 ? 10.113 -3.946 3.646 1.00 1.00 251 ASN B CA 19
ATOM 35134 C C . ASN B 1 51 ? 11.024 -4.030 4.865 1.00 1.00 251 ASN B C 19
ATOM 35135 O O . ASN B 1 51 ? 10.830 -3.321 5.844 1.00 1.00 251 ASN B O 19
ATOM 35146 N N . ALA B 1 52 ? 12.041 -4.866 4.761 1.00 1.00 252 ALA B N 19
ATOM 35147 C CA . ALA B 1 52 ? 12.980 -5.124 5.853 1.00 1.00 252 ALA B CA 19
ATOM 35148 C C . ALA B 1 52 ? 13.637 -3.855 6.393 1.00 1.00 252 ALA B C 19
ATOM 35149 O O . ALA B 1 52 ? 13.623 -3.641 7.605 1.00 1.00 252 ALA B O 19
ATOM 35156 N N . PRO B 1 53 ? 14.216 -2.980 5.535 1.00 1.00 253 PRO B N 19
ATOM 35157 C CA . PRO B 1 53 ? 14.901 -1.776 6.023 1.00 1.00 253 PRO B CA 19
ATOM 35158 C C . PRO B 1 53 ? 13.953 -0.788 6.711 1.00 1.00 253 PRO B C 19
ATOM 35159 O O . PRO B 1 53 ? 14.395 0.058 7.490 1.00 1.00 253 PRO B O 19
ATOM 35170 N N . ASP B 1 54 ? 12.652 -0.954 6.486 1.00 1.00 254 ASP B N 19
ATOM 35171 C CA . ASP B 1 54 ? 11.648 -0.057 7.062 1.00 1.00 254 ASP B CA 19
ATOM 35172 C C . ASP B 1 54 ? 10.975 -0.690 8.268 1.00 1.00 254 ASP B C 19
ATOM 35173 O O . ASP B 1 54 ? 10.561 -0.008 9.209 1.00 1.00 254 ASP B O 19
ATOM 35182 N N . ALA B 1 55 ? 10.902 -2.002 8.231 1.00 1.00 255 ALA B N 19
ATOM 35183 C CA . ALA B 1 55 ? 10.212 -2.790 9.238 1.00 1.00 255 ALA B CA 19
ATOM 35184 C C . ALA B 1 55 ? 10.822 -2.694 10.634 1.00 1.00 255 ALA B C 19
ATOM 35185 O O . ALA B 1 55 ? 12.043 -2.644 10.805 1.00 1.00 255 ALA B O 19
ATOM 35192 N N . ASP B 1 56 ? 9.939 -2.652 11.625 1.00 1.00 256 ASP B N 19
ATOM 35193 C CA . ASP B 1 56 ? 10.327 -2.613 13.032 1.00 1.00 256 ASP B CA 19
ATOM 35194 C C . ASP B 1 56 ? 10.128 -3.978 13.666 1.00 1.00 256 ASP B C 19
ATOM 35195 O O . ASP B 1 56 ? 9.216 -4.707 13.288 1.00 1.00 256 ASP B O 19
ATOM 35204 N N . VAL B 1 57 ? 10.988 -4.324 14.609 1.00 1.00 257 VAL B N 19
ATOM 35205 C CA . VAL B 1 57 ? 10.917 -5.617 15.283 1.00 1.00 257 VAL B CA 19
ATOM 35206 C C . VAL B 1 57 ? 10.109 -5.571 16.573 1.00 1.00 257 VAL B C 19
ATOM 35207 O O . VAL B 1 57 ? 10.300 -4.701 17.423 1.00 1.00 257 VAL B O 19
ATOM 35220 N N . ILE B 1 58 ? 9.212 -6.538 16.699 1.00 1.00 258 ILE B N 19
ATOM 35221 C CA . ILE B 1 58 ? 8.358 -6.671 17.871 1.00 1.00 258 ILE B CA 19
ATOM 35222 C C . ILE B 1 58 ? 8.585 -8.031 18.539 1.00 1.00 258 ILE B C 19
ATOM 35223 O O . ILE B 1 58 ? 8.984 -8.994 17.884 1.00 1.00 258 ILE B O 19
ATOM 35239 N N . GLU B 1 59 ? 8.390 -8.088 19.846 1.00 1.00 259 GLU B N 19
ATOM 35240 C CA . GLU B 1 59 ? 8.509 -9.335 20.588 1.00 1.00 259 GLU B CA 19
ATOM 35241 C C . GLU B 1 59 ? 7.185 -10.100 20.525 1.00 1.00 259 GLU B C 19
ATOM 35242 O O . GLU B 1 59 ? 6.192 -9.676 21.120 1.00 1.00 259 GLU B O 19
ATOM 35254 N N . ALA B 1 60 ? 7.160 -11.192 19.771 1.00 1.00 260 ALA B N 19
ATOM 35255 C CA . ALA B 1 60 ? 5.943 -11.970 19.598 1.00 1.00 260 ALA B CA 19
ATOM 35256 C C . ALA B 1 60 ? 5.760 -12.969 20.729 1.00 1.00 260 ALA B C 19
ATOM 35257 O O . ALA B 1 60 ? 4.922 -12.714 21.617 1.00 1.00 260 ALA B O 19
ATOM 35265 N N . MET A 1 1 ? 6.641 4.222 4.280 1.00 1.00 101 MET A N 20
ATOM 35266 C CA . MET A 1 1 ? 6.532 3.693 2.901 1.00 1.00 101 MET A CA 20
ATOM 35267 C C . MET A 1 1 ? 6.106 2.232 2.913 1.00 1.00 101 MET A C 20
ATOM 35268 O O . MET A 1 1 ? 5.010 1.898 2.468 1.00 1.00 101 MET A O 20
ATOM 35284 N N . ASN A 1 2 ? 6.935 1.380 3.505 1.00 1.00 102 ASN A N 20
ATOM 35285 C CA . ASN A 1 2 ? 6.678 -0.056 3.509 1.00 1.00 102 ASN A CA 20
ATOM 35286 C C . ASN A 1 2 ? 5.505 -0.418 4.401 1.00 1.00 102 ASN A C 20
ATOM 35287 O O . ASN A 1 2 ? 5.058 0.383 5.222 1.00 1.00 102 ASN A O 20
ATOM 35298 N N . LYS A 1 3 ? 5.022 -1.641 4.240 1.00 1.00 103 LYS A N 20
ATOM 35299 C CA . LYS A 1 3 ? 3.976 -2.160 5.096 1.00 1.00 103 LYS A CA 20
ATOM 35300 C C . LYS A 1 3 ? 4.376 -3.567 5.503 1.00 1.00 103 LYS A C 20
ATOM 35301 O O . LYS A 1 3 ? 4.098 -4.540 4.795 1.00 1.00 103 LYS A O 20
ATOM 35320 N N . ALA A 1 4 ? 4.982 -3.661 6.672 1.00 1.00 104 ALA A N 20
ATOM 35321 C CA . ALA A 1 4 ? 5.480 -4.918 7.199 1.00 1.00 104 ALA A CA 20
ATOM 35322 C C . ALA A 1 4 ? 6.035 -4.687 8.589 1.00 1.00 104 ALA A C 20
ATOM 35323 O O . ALA A 1 4 ? 6.067 -3.551 9.059 1.00 1.00 104 ALA A O 20
ATOM 35330 N N . HIS A 1 5 ? 6.516 -5.748 9.216 1.00 1.00 105 HIS A N 20
ATOM 35331 C CA . HIS A 1 5 ? 7.130 -5.645 10.534 1.00 1.00 105 HIS A CA 20
ATOM 35332 C C . HIS A 1 5 ? 7.773 -6.976 10.918 1.00 1.00 105 HIS A C 20
ATOM 35333 O O . HIS A 1 5 ? 7.314 -8.038 10.492 1.00 1.00 105 HIS A O 20
ATOM 35348 N N . PHE A 1 6 ? 8.855 -6.904 11.673 1.00 1.00 106 PHE A N 20
ATOM 35349 C CA . PHE A 1 6 ? 9.554 -8.091 12.155 1.00 1.00 106 PHE A CA 20
ATOM 35350 C C . PHE A 1 6 ? 8.926 -8.603 13.447 1.00 1.00 106 PHE A C 20
ATOM 35351 O O . PHE A 1 6 ? 8.353 -7.830 14.210 1.00 1.00 106 PHE A O 20
ATOM 35368 N N . GLU A 1 7 ? 9.040 -9.904 13.686 1.00 1.00 107 GLU A N 20
ATOM 35369 C CA . GLU A 1 7 ? 8.486 -10.523 14.886 1.00 1.00 107 GLU A CA 20
ATOM 35370 C C . GLU A 1 7 ? 9.432 -11.585 15.433 1.00 1.00 107 GLU A C 20
ATOM 35371 O O . GLU A 1 7 ? 9.731 -12.557 14.745 1.00 1.00 107 GLU A O 20
ATOM 35383 N N . VAL A 1 8 ? 9.876 -11.398 16.669 1.00 1.00 108 VAL A N 20
ATOM 35384 C CA . VAL A 1 8 ? 10.768 -12.346 17.330 1.00 1.00 108 VAL A CA 20
ATOM 35385 C C . VAL A 1 8 ? 9.961 -13.271 18.226 1.00 1.00 108 VAL A C 20
ATOM 35386 O O . VAL A 1 8 ? 9.102 -12.810 18.969 1.00 1.00 108 VAL A O 20
ATOM 35399 N N . PHE A 1 9 ? 10.245 -14.565 18.163 1.00 1.00 109 PHE A N 20
ATOM 35400 C CA . PHE A 1 9 ? 9.497 -15.548 18.944 1.00 1.00 109 PHE A CA 20
ATOM 35401 C C . PHE A 1 9 ? 10.407 -16.699 19.374 1.00 1.00 109 PHE A C 20
ATOM 35402 O O . PHE A 1 9 ? 11.578 -16.750 18.994 1.00 1.00 109 PHE A O 20
ATOM 35419 N N . VAL A 1 10 ? 9.845 -17.641 20.123 1.00 1.00 110 VAL A N 20
ATOM 35420 C CA . VAL A 1 10 ? 10.581 -18.808 20.590 1.00 1.00 110 VAL A CA 20
ATOM 35421 C C . VAL A 1 10 ? 10.301 -20.028 19.721 1.00 1.00 110 VAL A C 20
ATOM 35422 O O . VAL A 1 10 ? 9.149 -20.336 19.417 1.00 1.00 110 VAL A O 20
ATOM 35435 N N . ASP A 1 11 ? 11.363 -20.732 19.357 1.00 1.00 111 ASP A N 20
ATOM 35436 C CA . ASP A 1 11 ? 11.260 -21.915 18.525 1.00 1.00 111 ASP A CA 20
ATOM 35437 C C . ASP A 1 11 ? 10.879 -23.115 19.381 1.00 1.00 111 ASP A C 20
ATOM 35438 O O . ASP A 1 11 ? 10.833 -23.021 20.608 1.00 1.00 111 ASP A O 20
ATOM 35447 N N . ALA A 1 12 ? 10.747 -24.269 18.744 1.00 1.00 112 ALA A N 20
ATOM 35448 C CA . ALA A 1 12 ? 10.375 -25.493 19.435 1.00 1.00 112 ALA A CA 20
ATOM 35449 C C . ALA A 1 12 ? 11.477 -25.956 20.384 1.00 1.00 112 ALA A C 20
ATOM 35450 O O . ALA A 1 12 ? 11.242 -26.769 21.280 1.00 1.00 112 ALA A O 20
ATOM 35457 N N . ALA A 1 13 ? 12.661 -25.379 20.224 1.00 1.00 113 ALA A N 20
ATOM 35458 C CA . ALA A 1 13 ? 13.814 -25.754 21.028 1.00 1.00 113 ALA A CA 20
ATOM 35459 C C . ALA A 1 13 ? 14.214 -24.639 21.994 1.00 1.00 113 ALA A C 20
ATOM 35460 O O . ALA A 1 13 ? 15.354 -24.596 22.459 1.00 1.00 113 ALA A O 20
ATOM 35467 N N . ASP A 1 14 ? 13.274 -23.722 22.246 1.00 1.00 114 ASP A N 20
ATOM 35468 C CA . ASP A 1 14 ? 13.463 -22.607 23.194 1.00 1.00 114 ASP A CA 20
ATOM 35469 C C . ASP A 1 14 ? 14.433 -21.595 22.641 1.00 1.00 114 ASP A C 20
ATOM 35470 O O . ASP A 1 14 ? 15.178 -20.951 23.379 1.00 1.00 114 ASP A O 20
ATOM 35479 N N . LYS A 1 15 ? 14.363 -21.400 21.349 1.00 1.00 115 LYS A N 20
ATOM 35480 C CA . LYS A 1 15 ? 15.284 -20.525 20.676 1.00 1.00 115 LYS A CA 20
ATOM 35481 C C . LYS A 1 15 ? 14.606 -19.271 20.217 1.00 1.00 115 LYS A C 20
ATOM 35482 O O . LYS A 1 15 ? 13.469 -19.292 19.786 1.00 1.00 115 LYS A O 20
ATOM 35501 N N . TYR A 1 16 ? 15.369 -18.231 20.163 1.00 1.00 116 TYR A N 20
ATOM 35502 C CA . TYR A 1 16 ? 14.853 -16.944 19.766 1.00 1.00 116 TYR A CA 20
ATOM 35503 C C . TYR A 1 16 ? 15.095 -16.741 18.285 1.00 1.00 116 TYR A C 20
ATOM 35504 O O . TYR A 1 16 ? 16.240 -16.695 17.835 1.00 1.00 116 TYR A O 20
ATOM 35522 N N . ARG A 1 17 ? 14.014 -16.730 17.524 1.00 1.00 117 ARG A N 20
ATOM 35523 C CA . ARG A 1 17 ? 14.097 -16.540 16.089 1.00 1.00 117 ARG A CA 20
ATOM 35524 C C . ARG A 1 17 ? 13.142 -15.435 15.700 1.00 1.00 117 ARG A C 20
ATOM 35525 O O . ARG A 1 17 ? 12.430 -14.914 16.552 1.00 1.00 117 ARG A O 20
ATOM 35546 N N . TRP A 1 18 ? 13.087 -15.101 14.425 1.00 1.00 118 TRP A N 20
ATOM 35547 C CA . TRP A 1 18 ? 12.190 -14.054 13.969 1.00 1.00 118 TRP A CA 20
ATOM 35548 C C . TRP A 1 18 ? 11.735 -14.279 12.539 1.00 1.00 118 TRP A C 20
ATOM 35549 O O . TRP A 1 18 ? 12.307 -15.086 11.810 1.00 1.00 118 TRP A O 20
ATOM 35570 N N . ARG A 1 19 ? 10.709 -13.529 12.155 1.00 1.00 119 ARG A N 20
ATOM 35571 C CA . ARG A 1 19 ? 10.144 -13.583 10.815 1.00 1.00 119 ARG A CA 20
ATOM 35572 C C . ARG A 1 19 ? 9.637 -12.215 10.405 1.00 1.00 119 ARG A C 20
ATOM 35573 O O . ARG A 1 19 ? 9.271 -11.405 11.257 1.00 1.00 119 ARG A O 20
ATOM 35594 N N . LEU A 1 20 ? 9.690 -11.937 9.113 1.00 1.00 120 LEU A N 20
ATOM 35595 C CA . LEU A 1 20 ? 9.160 -10.696 8.588 1.00 1.00 120 LEU A CA 20
ATOM 35596 C C . LEU A 1 20 ? 7.798 -10.980 7.989 1.00 1.00 120 LEU A C 20
ATOM 35597 O O . LEU A 1 20 ? 7.633 -11.937 7.230 1.00 1.00 120 LEU A O 20
ATOM 35613 N N . VAL A 1 21 ? 6.833 -10.148 8.315 1.00 1.00 121 VAL A N 20
ATOM 35614 C CA . VAL A 1 21 ? 5.471 -10.351 7.865 1.00 1.00 121 VAL A CA 20
ATOM 35615 C C . VAL A 1 21 ? 4.941 -9.081 7.218 1.00 1.00 121 VAL A C 20
ATOM 35616 O O . VAL A 1 21 ? 5.107 -7.989 7.762 1.00 1.00 121 VAL A O 20
ATOM 35629 N N . HIS A 1 22 ? 4.371 -9.211 6.024 1.00 1.00 122 HIS A N 20
ATOM 35630 C CA . HIS A 1 22 ? 3.797 -8.066 5.337 1.00 1.00 122 HIS A CA 20
ATOM 35631 C C . HIS A 1 22 ? 2.466 -7.740 5.983 1.00 1.00 122 HIS A C 20
ATOM 35632 O O . HIS A 1 22 ? 1.942 -8.537 6.757 1.00 1.00 122 HIS A O 20
ATOM 35647 N N . ASP A 1 23 ? 1.895 -6.611 5.615 1.00 1.00 123 ASP A N 20
ATOM 35648 C CA . ASP A 1 23 ? 0.605 -6.194 6.155 1.00 1.00 123 ASP A CA 20
ATOM 35649 C C . ASP A 1 23 ? -0.480 -7.222 5.818 1.00 1.00 123 ASP A C 20
ATOM 35650 O O . ASP A 1 23 ? -1.470 -7.363 6.539 1.00 1.00 123 ASP A O 20
ATOM 35659 N N . ASN A 1 24 ? -0.243 -7.982 4.747 1.00 1.00 124 ASN A N 20
ATOM 35660 C CA . ASN A 1 24 ? -1.187 -9.002 4.288 1.00 1.00 124 ASN A CA 20
ATOM 35661 C C . ASN A 1 24 ? -1.186 -10.176 5.254 1.00 1.00 124 ASN A C 20
ATOM 35662 O O . ASN A 1 24 ? -2.208 -10.821 5.476 1.00 1.00 124 ASN A O 20
ATOM 35673 N N . GLY A 1 25 ? -0.011 -10.445 5.810 1.00 1.00 125 GLY A N 20
ATOM 35674 C CA . GLY A 1 25 ? 0.144 -11.524 6.771 1.00 1.00 125 GLY A CA 20
ATOM 35675 C C . GLY A 1 25 ? 1.020 -12.658 6.268 1.00 1.00 125 GLY A C 20
ATOM 35676 O O . GLY A 1 25 ? 1.135 -13.698 6.912 1.00 1.00 125 GLY A O 20
ATOM 35680 N N . ASN A 1 26 ? 1.662 -12.442 5.134 1.00 1.00 126 ASN A N 20
ATOM 35681 C CA . ASN A 1 26 ? 2.535 -13.453 4.538 1.00 1.00 126 ASN A CA 20
ATOM 35682 C C . ASN A 1 26 ? 3.970 -13.333 5.031 1.00 1.00 126 ASN A C 20
ATOM 35683 O O . ASN A 1 26 ? 4.473 -12.223 5.233 1.00 1.00 126 ASN A O 20
ATOM 35694 N N . ILE A 1 27 ? 4.618 -14.483 5.208 1.00 1.00 127 ILE A N 20
ATOM 35695 C CA . ILE A 1 27 ? 6.009 -14.535 5.642 1.00 1.00 127 ILE A CA 20
ATOM 35696 C C . ILE A 1 27 ? 6.924 -14.125 4.494 1.00 1.00 127 ILE A C 20
ATOM 35697 O O . ILE A 1 27 ? 6.900 -14.728 3.423 1.00 1.00 127 ILE A O 20
ATOM 35713 N N . LEU A 1 28 ? 7.665 -13.052 4.704 1.00 1.00 128 LEU A N 20
ATOM 35714 C CA . LEU A 1 28 ? 8.560 -12.518 3.694 1.00 1.00 128 LEU A CA 20
ATOM 35715 C C . LEU A 1 28 ? 9.952 -13.075 3.896 1.00 1.00 128 LEU A C 20
ATOM 35716 O O . LEU A 1 28 ? 10.644 -13.441 2.943 1.00 1.00 128 LEU A O 20
ATOM 35732 N N . ALA A 1 29 ? 10.366 -13.088 5.152 1.00 1.00 129 ALA A N 20
ATOM 35733 C CA . ALA A 1 29 ? 11.674 -13.608 5.521 1.00 1.00 129 ALA A CA 20
ATOM 35734 C C . ALA A 1 29 ? 11.663 -14.181 6.930 1.00 1.00 129 ALA A C 20
ATOM 35735 O O . ALA A 1 29 ? 10.736 -13.940 7.701 1.00 1.00 129 ALA A O 20
ATOM 35742 N N . ASP A 1 30 ? 12.698 -14.942 7.238 1.00 1.00 130 ASP A N 20
ATOM 35743 C CA . ASP A 1 30 ? 12.869 -15.579 8.539 1.00 1.00 130 ASP A CA 20
ATOM 35744 C C . ASP A 1 30 ? 14.338 -15.480 8.941 1.00 1.00 130 ASP A C 20
ATOM 35745 O O . ASP A 1 30 ? 15.187 -15.295 8.082 1.00 1.00 130 ASP A O 20
ATOM 35754 N N . SER A 1 31 ? 14.616 -15.509 10.239 1.00 1.00 131 SER A N 20
ATOM 35755 C CA . SER A 1 31 ? 15.990 -15.436 10.753 1.00 1.00 131 SER A CA 20
ATOM 35756 C C . SER A 1 31 ? 16.916 -16.470 10.096 1.00 1.00 131 SER A C 20
ATOM 35757 O O . SER A 1 31 ? 18.078 -16.185 9.820 1.00 1.00 131 SER A O 20
ATOM 35765 N N . GLY A 1 32 ? 16.406 -17.682 9.896 1.00 1.00 132 GLY A N 20
ATOM 35766 C CA . GLY A 1 32 ? 17.196 -18.743 9.303 1.00 1.00 132 GLY A CA 20
ATOM 35767 C C . GLY A 1 32 ? 17.924 -19.549 10.357 1.00 1.00 132 GLY A C 20
ATOM 35768 O O . GLY A 1 32 ? 17.905 -20.778 10.339 1.00 1.00 132 GLY A O 20
ATOM 35772 N N . GLU A 1 33 ? 18.550 -18.840 11.285 1.00 1.00 133 GLU A N 20
ATOM 35773 C CA . GLU A 1 33 ? 19.283 -19.455 12.386 1.00 1.00 133 GLU A CA 20
ATOM 35774 C C . GLU A 1 33 ? 18.391 -19.584 13.620 1.00 1.00 133 GLU A C 20
ATOM 35775 O O . GLU A 1 33 ? 17.219 -19.199 13.602 1.00 1.00 133 GLU A O 20
ATOM 35787 N N . GLY A 1 34 ? 18.970 -20.111 14.689 1.00 1.00 134 GLY A N 20
ATOM 35788 C CA . GLY A 1 34 ? 18.264 -20.266 15.944 1.00 1.00 134 GLY A CA 20
ATOM 35789 C C . GLY A 1 34 ? 19.242 -20.287 17.095 1.00 1.00 134 GLY A C 20
ATOM 35790 O O . GLY A 1 34 ? 20.180 -21.084 17.089 1.00 1.00 134 GLY A O 20
ATOM 35794 N N . TYR A 1 35 ? 19.021 -19.446 18.097 1.00 1.00 135 TYR A N 20
ATOM 35795 C CA . TYR A 1 35 ? 19.948 -19.345 19.217 1.00 1.00 135 TYR A CA 20
ATOM 35796 C C . TYR A 1 35 ? 19.179 -19.202 20.519 1.00 1.00 135 TYR A C 20
ATOM 35797 O O . TYR A 1 35 ? 17.970 -18.995 20.504 1.00 1.00 135 TYR A O 20
ATOM 35815 N N . ALA A 1 36 ? 19.893 -19.239 21.633 1.00 1.00 136 ALA A N 20
ATOM 35816 C CA . ALA A 1 36 ? 19.267 -19.192 22.949 1.00 1.00 136 ALA A CA 20
ATOM 35817 C C . ALA A 1 36 ? 19.264 -17.798 23.572 1.00 1.00 136 ALA A C 20
ATOM 35818 O O . ALA A 1 36 ? 18.923 -17.648 24.745 1.00 1.00 136 ALA A O 20
ATOM 35825 N N . SER A 1 37 ? 19.631 -16.779 22.810 1.00 1.00 137 SER A N 20
ATOM 35826 C CA . SER A 1 37 ? 19.639 -15.423 23.351 1.00 1.00 137 SER A CA 20
ATOM 35827 C C . SER A 1 37 ? 18.669 -14.530 22.594 1.00 1.00 137 SER A C 20
ATOM 35828 O O . SER A 1 37 ? 18.695 -14.457 21.360 1.00 1.00 137 SER A O 20
ATOM 35836 N N . LYS A 1 38 ? 17.852 -13.815 23.347 1.00 1.00 138 LYS A N 20
ATOM 35837 C CA . LYS A 1 38 ? 16.855 -12.927 22.780 1.00 1.00 138 LYS A CA 20
ATOM 35838 C C . LYS A 1 38 ? 17.516 -11.782 22.028 1.00 1.00 138 LYS A C 20
ATOM 35839 O O . LYS A 1 38 ? 17.061 -11.389 20.953 1.00 1.00 138 LYS A O 20
ATOM 35858 N N . GLN A 1 39 ? 18.618 -11.283 22.575 1.00 1.00 139 GLN A N 20
ATOM 35859 C CA . GLN A 1 39 ? 19.344 -10.186 21.958 1.00 1.00 139 GLN A CA 20
ATOM 35860 C C . GLN A 1 39 ? 19.883 -10.612 20.601 1.00 1.00 139 GLN A C 20
ATOM 35861 O O . GLN A 1 39 ? 19.727 -9.899 19.615 1.00 1.00 139 GLN A O 20
ATOM 35875 N N . LYS A 1 40 ? 20.423 -11.832 20.551 1.00 1.00 140 LYS A N 20
ATOM 35876 C CA . LYS A 1 40 ? 21.029 -12.377 19.338 1.00 1.00 140 LYS A CA 20
ATOM 35877 C C . LYS A 1 40 ? 20.025 -12.403 18.190 1.00 1.00 140 LYS A C 20
ATOM 35878 O O . LYS A 1 40 ? 20.366 -12.063 17.058 1.00 1.00 140 LYS A O 20
ATOM 35897 N N . ALA A 1 41 ? 18.793 -12.813 18.484 1.00 1.00 141 ALA A N 20
ATOM 35898 C CA . ALA A 1 41 ? 17.741 -12.835 17.473 1.00 1.00 141 ALA A CA 20
ATOM 35899 C C . ALA A 1 41 ? 17.522 -11.443 16.901 1.00 1.00 141 ALA A C 20
ATOM 35900 O O . ALA A 1 41 ? 17.554 -11.240 15.683 1.00 1.00 141 ALA A O 20
ATOM 35907 N N . LYS A 1 42 ? 17.362 -10.478 17.787 1.00 1.00 142 LYS A N 20
ATOM 35908 C CA . LYS A 1 42 ? 17.138 -9.109 17.376 1.00 1.00 142 LYS A CA 20
ATOM 35909 C C . LYS A 1 42 ? 18.340 -8.558 16.621 1.00 1.00 142 LYS A C 20
ATOM 35910 O O . LYS A 1 42 ? 18.184 -7.804 15.661 1.00 1.00 142 LYS A O 20
ATOM 35929 N N . GLN A 1 43 ? 19.538 -8.971 17.026 1.00 1.00 143 GLN A N 20
ATOM 35930 C CA . GLN A 1 43 ? 20.746 -8.556 16.320 1.00 1.00 143 GLN A CA 20
ATOM 35931 C C . GLN A 1 43 ? 20.737 -9.130 14.911 1.00 1.00 143 GLN A C 20
ATOM 35932 O O . GLN A 1 43 ? 21.327 -8.553 14.001 1.00 1.00 143 GLN A O 20
ATOM 35946 N N . GLY A 1 44 ? 20.051 -10.261 14.726 1.00 1.00 144 GLY A N 20
ATOM 35947 C CA . GLY A 1 44 ? 19.957 -10.860 13.413 1.00 1.00 144 GLY A CA 20
ATOM 35948 C C . GLY A 1 44 ? 19.195 -9.953 12.486 1.00 1.00 144 GLY A C 20
ATOM 35949 O O . GLY A 1 44 ? 19.586 -9.745 11.339 1.00 1.00 144 GLY A O 20
ATOM 35953 N N . ILE A 1 45 ? 18.131 -9.370 13.017 1.00 1.00 145 ILE A N 20
ATOM 35954 C CA . ILE A 1 45 ? 17.327 -8.420 12.276 1.00 1.00 145 ILE A CA 20
ATOM 35955 C C . ILE A 1 45 ? 18.162 -7.195 11.922 1.00 1.00 145 ILE A C 20
ATOM 35956 O O . ILE A 1 45 ? 18.144 -6.719 10.792 1.00 1.00 145 ILE A O 20
ATOM 35972 N N . GLU A 1 46 ? 18.914 -6.697 12.896 1.00 1.00 146 GLU A N 20
ATOM 35973 C CA . GLU A 1 46 ? 19.775 -5.546 12.661 1.00 1.00 146 GLU A CA 20
ATOM 35974 C C . GLU A 1 46 ? 20.821 -5.882 11.609 1.00 1.00 146 GLU A C 20
ATOM 35975 O O . GLU A 1 46 ? 21.143 -5.061 10.750 1.00 1.00 146 GLU A O 20
ATOM 35987 N N . SER A 1 47 ? 21.320 -7.106 11.666 1.00 1.00 147 SER A N 20
ATOM 35988 C CA . SER A 1 47 ? 22.299 -7.573 10.706 1.00 1.00 147 SER A CA 20
ATOM 35989 C C . SER A 1 47 ? 21.690 -7.641 9.310 1.00 1.00 147 SER A C 20
ATOM 35990 O O . SER A 1 47 ? 22.339 -7.291 8.326 1.00 1.00 147 SER A O 20
ATOM 35998 N N . VAL A 1 48 ? 20.416 -8.015 9.228 1.00 1.00 148 VAL A N 20
ATOM 35999 C CA . VAL A 1 48 ? 19.779 -8.168 7.932 1.00 1.00 148 VAL A CA 20
ATOM 36000 C C . VAL A 1 48 ? 19.471 -6.797 7.321 1.00 1.00 148 VAL A C 20
ATOM 36001 O O . VAL A 1 48 ? 19.805 -6.548 6.176 1.00 1.00 148 VAL A O 20
ATOM 36014 N N . LYS A 1 49 ? 18.977 -5.867 8.134 1.00 1.00 149 LYS A N 20
ATOM 36015 C CA . LYS A 1 49 ? 18.603 -4.537 7.648 1.00 1.00 149 LYS A CA 20
ATOM 36016 C C . LYS A 1 49 ? 19.806 -3.739 7.167 1.00 1.00 149 LYS A C 20
ATOM 36017 O O . LYS A 1 49 ? 19.659 -2.725 6.487 1.00 1.00 149 LYS A O 20
ATOM 36036 N N . ARG A 1 50 ? 20.990 -4.195 7.534 1.00 1.00 150 ARG A N 20
ATOM 36037 C CA . ARG A 1 50 ? 22.218 -3.507 7.202 1.00 1.00 150 ARG A CA 20
ATOM 36038 C C . ARG A 1 50 ? 22.957 -4.199 6.055 1.00 1.00 150 ARG A C 20
ATOM 36039 O O . ARG A 1 50 ? 24.011 -3.744 5.617 1.00 1.00 150 ARG A O 20
ATOM 36060 N N . ASN A 1 51 ? 22.399 -5.313 5.584 1.00 1.00 151 ASN A N 20
ATOM 36061 C CA . ASN A 1 51 ? 23.025 -6.105 4.524 1.00 1.00 151 ASN A CA 20
ATOM 36062 C C . ASN A 1 51 ? 22.032 -6.455 3.427 1.00 1.00 151 ASN A C 20
ATOM 36063 O O . ASN A 1 51 ? 22.349 -6.374 2.247 1.00 1.00 151 ASN A O 20
ATOM 36074 N N . ALA A 1 52 ? 20.819 -6.784 3.831 1.00 1.00 152 ALA A N 20
ATOM 36075 C CA . ALA A 1 52 ? 19.756 -7.180 2.912 1.00 1.00 152 ALA A CA 20
ATOM 36076 C C . ALA A 1 52 ? 19.477 -6.122 1.846 1.00 1.00 152 ALA A C 20
ATOM 36077 O O . ALA A 1 52 ? 19.485 -6.450 0.664 1.00 1.00 152 ALA A O 20
ATOM 36084 N N . PRO A 1 53 ? 19.274 -4.833 2.211 1.00 1.00 153 PRO A N 20
ATOM 36085 C CA . PRO A 1 53 ? 18.955 -3.804 1.214 1.00 1.00 153 PRO A CA 20
ATOM 36086 C C . PRO A 1 53 ? 20.079 -3.580 0.199 1.00 1.00 153 PRO A C 20
ATOM 36087 O O . PRO A 1 53 ? 19.853 -2.983 -0.856 1.00 1.00 153 PRO A O 20
ATOM 36098 N N . ASP A 1 54 ? 21.263 -4.116 0.479 1.00 1.00 154 ASP A N 20
ATOM 36099 C CA . ASP A 1 54 ? 22.409 -3.935 -0.416 1.00 1.00 154 ASP A CA 20
ATOM 36100 C C . ASP A 1 54 ? 22.809 -5.242 -1.084 1.00 1.00 154 ASP A C 20
ATOM 36101 O O . ASP A 1 54 ? 23.376 -5.248 -2.177 1.00 1.00 154 ASP A O 20
ATOM 36110 N N . ALA A 1 55 ? 22.499 -6.335 -0.418 1.00 1.00 155 ALA A N 20
ATOM 36111 C CA . ALA A 1 55 ? 22.857 -7.670 -0.883 1.00 1.00 155 ALA A CA 20
ATOM 36112 C C . ALA A 1 55 ? 22.210 -8.021 -2.214 1.00 1.00 155 ALA A C 20
ATOM 36113 O O . ALA A 1 55 ? 21.037 -7.718 -2.469 1.00 1.00 155 ALA A O 20
ATOM 36120 N N . ASP A 1 56 ? 23.014 -8.642 -3.060 1.00 1.00 156 ASP A N 20
ATOM 36121 C CA . ASP A 1 56 ? 22.597 -9.048 -4.394 1.00 1.00 156 ASP A CA 20
ATOM 36122 C C . ASP A 1 56 ? 22.119 -10.489 -4.426 1.00 1.00 156 ASP A C 20
ATOM 36123 O O . ASP A 1 56 ? 22.608 -11.329 -3.677 1.00 1.00 156 ASP A O 20
ATOM 36132 N N . VAL A 1 57 ? 21.187 -10.761 -5.326 1.00 1.00 157 VAL A N 20
ATOM 36133 C CA . VAL A 1 57 ? 20.631 -12.093 -5.506 1.00 1.00 157 VAL A CA 20
ATOM 36134 C C . VAL A 1 57 ? 21.477 -12.928 -6.458 1.00 1.00 157 VAL A C 20
ATOM 36135 O O . VAL A 1 57 ? 21.864 -12.454 -7.527 1.00 1.00 157 VAL A O 20
ATOM 36148 N N . ILE A 1 58 ? 21.790 -14.154 -6.053 1.00 1.00 158 ILE A N 20
ATOM 36149 C CA . ILE A 1 58 ? 22.522 -15.072 -6.912 1.00 1.00 158 ILE A CA 20
ATOM 36150 C C . ILE A 1 58 ? 21.774 -16.394 -6.981 1.00 1.00 158 ILE A C 20
ATOM 36151 O O . ILE A 1 58 ? 21.208 -16.851 -5.989 1.00 1.00 158 ILE A O 20
ATOM 36167 N N . GLU A 1 59 ? 21.702 -16.962 -8.163 1.00 1.00 159 GLU A N 20
ATOM 36168 C CA . GLU A 1 59 ? 21.061 -18.250 -8.342 1.00 1.00 159 GLU A CA 20
ATOM 36169 C C . GLU A 1 59 ? 22.102 -19.348 -8.135 1.00 1.00 159 GLU A C 20
ATOM 36170 O O . GLU A 1 59 ? 23.041 -19.486 -8.920 1.00 1.00 159 GLU A O 20
ATOM 36182 N N . ALA A 1 60 ? 21.974 -20.062 -7.025 1.00 1.00 160 ALA A N 20
ATOM 36183 C CA . ALA A 1 60 ? 22.933 -21.091 -6.653 1.00 1.00 160 ALA A CA 20
ATOM 36184 C C . ALA A 1 60 ? 22.776 -22.351 -7.497 1.00 1.00 160 ALA A C 20
ATOM 36185 O O . ALA A 1 60 ? 23.704 -22.660 -8.275 1.00 1.00 160 ALA A O 20
ATOM 36193 N N . MET B 1 1 ? 28.367 -0.510 2.478 1.00 1.00 201 MET B N 20
ATOM 36194 C CA . MET B 1 1 ? 29.583 -0.986 3.178 1.00 1.00 201 MET B CA 20
ATOM 36195 C C . MET B 1 1 ? 29.353 -2.378 3.757 1.00 1.00 201 MET B C 20
ATOM 36196 O O . MET B 1 1 ? 30.158 -2.870 4.550 1.00 1.00 201 MET B O 20
ATOM 36212 N N . ASN B 1 2 ? 28.268 -3.022 3.348 1.00 1.00 202 ASN B N 20
ATOM 36213 C CA . ASN B 1 2 ? 27.918 -4.326 3.893 1.00 1.00 202 ASN B CA 20
ATOM 36214 C C . ASN B 1 2 ? 28.740 -5.436 3.256 1.00 1.00 202 ASN B C 20
ATOM 36215 O O . ASN B 1 2 ? 29.436 -5.226 2.263 1.00 1.00 202 ASN B O 20
ATOM 36226 N N . LYS B 1 3 ? 28.644 -6.620 3.844 1.00 1.00 203 LYS B N 20
ATOM 36227 C CA . LYS B 1 3 ? 29.269 -7.807 3.297 1.00 1.00 203 LYS B CA 20
ATOM 36228 C C . LYS B 1 3 ? 28.290 -8.957 3.441 1.00 1.00 203 LYS B C 20
ATOM 36229 O O . LYS B 1 3 ? 28.227 -9.619 4.485 1.00 1.00 203 LYS B O 20
ATOM 36248 N N . ALA B 1 4 ? 27.574 -9.214 2.360 1.00 1.00 204 ALA B N 20
ATOM 36249 C CA . ALA B 1 4 ? 26.561 -10.246 2.316 1.00 1.00 204 ALA B CA 20
ATOM 36250 C C . ALA B 1 4 ? 26.017 -10.362 0.906 1.00 1.00 204 ALA B C 20
ATOM 36251 O O . ALA B 1 4 ? 26.287 -9.507 0.062 1.00 1.00 204 ALA B O 20
ATOM 36258 N N . HIS B 1 5 ? 25.208 -11.380 0.676 1.00 1.00 205 HIS B N 20
ATOM 36259 C CA . HIS B 1 5 ? 24.578 -11.583 -0.625 1.00 1.00 205 HIS B CA 20
ATOM 36260 C C . HIS B 1 5 ? 23.526 -12.677 -0.526 1.00 1.00 205 HIS B C 20
ATOM 36261 O O . HIS B 1 5 ? 23.637 -13.576 0.308 1.00 1.00 205 HIS B O 20
ATOM 36276 N N . PHE B 1 6 ? 22.487 -12.551 -1.333 1.00 1.00 206 PHE B N 20
ATOM 36277 C CA . PHE B 1 6 ? 21.396 -13.512 -1.362 1.00 1.00 206 PHE B CA 20
ATOM 36278 C C . PHE B 1 6 ? 21.705 -14.653 -2.315 1.00 1.00 206 PHE B C 20
ATOM 36279 O O . PHE B 1 6 ? 22.367 -14.456 -3.334 1.00 1.00 206 PHE B O 20
ATOM 36296 N N . GLU B 1 7 ? 21.190 -15.834 -1.998 1.00 1.00 207 GLU B N 20
ATOM 36297 C CA . GLU B 1 7 ? 21.413 -17.023 -2.814 1.00 1.00 207 GLU B CA 20
ATOM 36298 C C . GLU B 1 7 ? 20.154 -17.878 -2.879 1.00 1.00 207 GLU B C 20
ATOM 36299 O O . GLU B 1 7 ? 19.619 -18.292 -1.848 1.00 1.00 207 GLU B O 20
ATOM 36311 N N . VAL B 1 8 ? 19.683 -18.116 -4.097 1.00 1.00 208 VAL B N 20
ATOM 36312 C CA . VAL B 1 8 ? 18.479 -18.906 -4.335 1.00 1.00 208 VAL B CA 20
ATOM 36313 C C . VAL B 1 8 ? 18.841 -20.354 -4.659 1.00 1.00 208 VAL B C 20
ATOM 36314 O O . VAL B 1 8 ? 19.702 -20.606 -5.497 1.00 1.00 208 VAL B O 20
ATOM 36327 N N . PHE B 1 9 ? 18.144 -21.295 -4.030 1.00 1.00 209 PHE B N 20
ATOM 36328 C CA . PHE B 1 9 ? 18.420 -22.716 -4.213 1.00 1.00 209 PHE B CA 20
ATOM 36329 C C . PHE B 1 9 ? 17.127 -23.531 -4.155 1.00 1.00 209 PHE B C 20
ATOM 36330 O O . PHE B 1 9 ? 16.043 -22.981 -3.959 1.00 1.00 209 PHE B O 20
ATOM 36347 N N . VAL B 1 10 ? 17.265 -24.847 -4.283 1.00 1.00 210 VAL B N 20
ATOM 36348 C CA . VAL B 1 10 ? 16.126 -25.758 -4.260 1.00 1.00 210 VAL B CA 20
ATOM 36349 C C . VAL B 1 10 ? 15.959 -26.438 -2.894 1.00 1.00 210 VAL B C 20
ATOM 36350 O O . VAL B 1 10 ? 16.929 -26.889 -2.285 1.00 1.00 210 VAL B O 20
ATOM 36363 N N . ASP B 1 11 ? 14.714 -26.492 -2.425 1.00 1.00 211 ASP B N 20
ATOM 36364 C CA . ASP B 1 11 ? 14.390 -27.138 -1.157 1.00 1.00 211 ASP B CA 20
ATOM 36365 C C . ASP B 1 11 ? 14.243 -28.636 -1.375 1.00 1.00 211 ASP B C 20
ATOM 36366 O O . ASP B 1 11 ? 14.232 -29.108 -2.509 1.00 1.00 211 ASP B O 20
ATOM 36375 N N . ALA B 1 12 ? 13.989 -29.353 -0.300 1.00 1.00 212 ALA B N 20
ATOM 36376 C CA . ALA B 1 12 ? 13.824 -30.800 -0.354 1.00 1.00 212 ALA B CA 20
ATOM 36377 C C . ALA B 1 12 ? 12.551 -31.209 -1.086 1.00 1.00 212 ALA B C 20
ATOM 36378 O O . ALA B 1 12 ? 12.352 -32.382 -1.395 1.00 1.00 212 ALA B O 20
ATOM 36385 N N . ALA B 1 13 ? 11.703 -30.230 -1.371 1.00 1.00 213 ALA B N 20
ATOM 36386 C CA . ALA B 1 13 ? 10.432 -30.478 -2.030 1.00 1.00 213 ALA B CA 20
ATOM 36387 C C . ALA B 1 13 ? 10.384 -29.833 -3.417 1.00 1.00 213 ALA B C 20
ATOM 36388 O O . ALA B 1 13 ? 9.306 -29.616 -3.972 1.00 1.00 213 ALA B O 20
ATOM 36395 N N . ASP B 1 14 ? 11.571 -29.543 -3.956 1.00 1.00 214 ASP B N 20
ATOM 36396 C CA . ASP B 1 14 ? 11.739 -28.961 -5.301 1.00 1.00 214 ASP B CA 20
ATOM 36397 C C . ASP B 1 14 ? 11.254 -27.538 -5.340 1.00 1.00 214 ASP B C 20
ATOM 36398 O O . ASP B 1 14 ? 10.717 -27.072 -6.344 1.00 1.00 214 ASP B O 20
ATOM 36407 N N . LYS B 1 15 ? 11.511 -26.829 -4.271 1.00 1.00 215 LYS B N 20
ATOM 36408 C CA . LYS B 1 15 ? 11.042 -25.472 -4.140 1.00 1.00 215 LYS B CA 20
ATOM 36409 C C . LYS B 1 15 ? 12.183 -24.507 -4.262 1.00 1.00 215 LYS B C 20
ATOM 36410 O O . LYS B 1 15 ? 13.285 -24.784 -3.828 1.00 1.00 215 LYS B O 20
ATOM 36429 N N . TYR B 1 16 ? 11.868 -23.337 -4.726 1.00 1.00 216 TYR B N 20
ATOM 36430 C CA . TYR B 1 16 ? 12.884 -22.323 -4.961 1.00 1.00 216 TYR B CA 20
ATOM 36431 C C . TYR B 1 16 ? 12.934 -21.364 -3.808 1.00 1.00 216 TYR B C 20
ATOM 36432 O O . TYR B 1 16 ? 12.050 -20.527 -3.676 1.00 1.00 216 TYR B O 20
ATOM 36450 N N . ARG B 1 17 ? 13.928 -21.515 -2.947 1.00 1.00 217 ARG B N 20
ATOM 36451 C CA . ARG B 1 17 ? 14.032 -20.677 -1.758 1.00 1.00 217 ARG B CA 20
ATOM 36452 C C . ARG B 1 17 ? 15.335 -19.914 -1.777 1.00 1.00 217 ARG B C 20
ATOM 36453 O O . ARG B 1 17 ? 16.142 -20.101 -2.677 1.00 1.00 217 ARG B O 20
ATOM 36474 N N . TRP B 1 18 ? 15.565 -19.098 -0.763 1.00 1.00 218 TRP B N 20
ATOM 36475 C CA . TRP B 1 18 ? 16.786 -18.322 -0.692 1.00 1.00 218 TRP B CA 20
ATOM 36476 C C . TRP B 1 18 ? 17.183 -18.039 0.737 1.00 1.00 218 TRP B C 20
ATOM 36477 O O . TRP B 1 18 ? 16.353 -18.107 1.646 1.00 1.00 218 TRP B O 20
ATOM 36498 N N . ARG B 1 19 ? 18.441 -17.648 0.906 1.00 1.00 219 ARG B N 20
ATOM 36499 C CA . ARG B 1 19 ? 19.002 -17.336 2.209 1.00 1.00 219 ARG B CA 20
ATOM 36500 C C . ARG B 1 19 ? 20.057 -16.251 2.074 1.00 1.00 219 ARG B C 20
ATOM 36501 O O . ARG B 1 19 ? 20.724 -16.152 1.042 1.00 1.00 219 ARG B O 20
ATOM 36522 N N . LEU B 1 20 ? 20.139 -15.388 3.073 1.00 1.00 220 LEU B N 20
ATOM 36523 C CA . LEU B 1 20 ? 21.133 -14.331 3.082 1.00 1.00 220 LEU B CA 20
ATOM 36524 C C . LEU B 1 20 ? 22.316 -14.773 3.923 1.00 1.00 220 LEU B C 20
ATOM 36525 O O . LEU B 1 20 ? 22.139 -15.271 5.033 1.00 1.00 220 LEU B O 20
ATOM 36541 N N . VAL B 1 21 ? 23.517 -14.549 3.419 1.00 1.00 221 VAL B N 20
ATOM 36542 C CA . VAL B 1 21 ? 24.720 -15.005 4.100 1.00 1.00 221 VAL B CA 20
ATOM 36543 C C . VAL B 1 21 ? 25.712 -13.859 4.242 1.00 1.00 221 VAL B C 20
ATOM 36544 O O . VAL B 1 21 ? 25.904 -13.084 3.305 1.00 1.00 221 VAL B O 20
ATOM 36557 N N . HIS B 1 22 ? 26.267 -13.700 5.443 1.00 1.00 222 HIS B N 20
ATOM 36558 C CA . HIS B 1 22 ? 27.252 -12.653 5.702 1.00 1.00 222 HIS B CA 20
ATOM 36559 C C . HIS B 1 22 ? 28.651 -13.121 5.309 1.00 1.00 222 HIS B C 20
ATOM 36560 O O . HIS B 1 22 ? 28.842 -14.278 4.947 1.00 1.00 222 HIS B O 20
ATOM 36575 N N . ASP B 1 23 ? 29.621 -12.222 5.450 1.00 1.00 223 ASP B N 20
ATOM 36576 C CA . ASP B 1 23 ? 31.033 -12.525 5.194 1.00 1.00 223 ASP B CA 20
ATOM 36577 C C . ASP B 1 23 ? 31.503 -13.728 6.017 1.00 1.00 223 ASP B C 20
ATOM 36578 O O . ASP B 1 23 ? 32.262 -14.564 5.537 1.00 1.00 223 ASP B O 20
ATOM 36587 N N . ASN B 1 24 ? 31.017 -13.816 7.255 1.00 1.00 224 ASN B N 20
ATOM 36588 C CA . ASN B 1 24 ? 31.398 -14.902 8.164 1.00 1.00 224 ASN B CA 20
ATOM 36589 C C . ASN B 1 24 ? 30.869 -16.224 7.641 1.00 1.00 224 ASN B C 20
ATOM 36590 O O . ASN B 1 24 ? 31.486 -17.276 7.807 1.00 1.00 224 ASN B O 20
ATOM 36601 N N . GLY B 1 25 ? 29.715 -16.145 6.999 1.00 1.00 225 GLY B N 20
ATOM 36602 C CA . GLY B 1 25 ? 29.075 -17.319 6.450 1.00 1.00 225 GLY B CA 20
ATOM 36603 C C . GLY B 1 25 ? 27.844 -17.722 7.235 1.00 1.00 225 GLY B C 20
ATOM 36604 O O . GLY B 1 25 ? 27.318 -18.821 7.071 1.00 1.00 225 GLY B O 20
ATOM 36608 N N . ASN B 1 26 ? 27.396 -16.832 8.106 1.00 1.00 226 ASN B N 20
ATOM 36609 C CA . ASN B 1 26 ? 26.210 -17.080 8.914 1.00 1.00 226 ASN B CA 20
ATOM 36610 C C . ASN B 1 26 ? 24.950 -16.683 8.178 1.00 1.00 226 ASN B C 20
ATOM 36611 O O . ASN B 1 26 ? 24.935 -15.681 7.454 1.00 1.00 226 ASN B O 20
ATOM 36622 N N . ILE B 1 27 ? 23.900 -17.468 8.368 1.00 1.00 227 ILE B N 20
ATOM 36623 C CA . ILE B 1 27 ? 22.619 -17.187 7.748 1.00 1.00 227 ILE B CA 20
ATOM 36624 C C . ILE B 1 27 ? 21.959 -16.025 8.468 1.00 1.00 227 ILE B C 20
ATOM 36625 O O . ILE B 1 27 ? 21.736 -16.067 9.674 1.00 1.00 227 ILE B O 20
ATOM 36641 N N . LEU B 1 28 ? 21.752 -14.956 7.735 1.00 1.00 228 LEU B N 20
ATOM 36642 C CA . LEU B 1 28 ? 21.172 -13.749 8.283 1.00 1.00 228 LEU B CA 20
ATOM 36643 C C . LEU B 1 28 ? 19.668 -13.798 8.167 1.00 1.00 228 LEU B C 20
ATOM 36644 O O . LEU B 1 28 ? 18.939 -13.391 9.073 1.00 1.00 228 LEU B O 20
ATOM 36660 N N . ALA B 1 29 ? 19.221 -14.247 7.009 1.00 1.00 229 ALA B N 20
ATOM 36661 C CA . ALA B 1 29 ? 17.800 -14.401 6.754 1.00 1.00 229 ALA B CA 20
ATOM 36662 C C . ALA B 1 29 ? 17.531 -15.504 5.745 1.00 1.00 229 ALA B C 20
ATOM 36663 O O . ALA B 1 29 ? 18.416 -15.908 4.992 1.00 1.00 229 ALA B O 20
ATOM 36670 N N . ASP B 1 30 ? 16.305 -15.993 5.770 1.00 1.00 230 ASP B N 20
ATOM 36671 C CA . ASP B 1 30 ? 15.841 -17.047 4.879 1.00 1.00 230 ASP B CA 20
ATOM 36672 C C . ASP B 1 30 ? 14.475 -16.644 4.341 1.00 1.00 230 ASP B C 20
ATOM 36673 O O . ASP B 1 30 ? 13.805 -15.805 4.935 1.00 1.00 230 ASP B O 20
ATOM 36682 N N . SER B 1 31 ? 14.114 -17.173 3.187 1.00 1.00 231 SER B N 20
ATOM 36683 C CA . SER B 1 31 ? 12.841 -16.856 2.537 1.00 1.00 231 SER B CA 20
ATOM 36684 C C . SER B 1 31 ? 11.623 -17.128 3.446 1.00 1.00 231 SER B C 20
ATOM 36685 O O . SER B 1 31 ? 10.631 -16.406 3.383 1.00 1.00 231 SER B O 20
ATOM 36693 N N . GLY B 1 32 ? 11.651 -18.236 4.193 1.00 1.00 232 GLY B N 20
ATOM 36694 C CA . GLY B 1 32 ? 10.564 -18.556 5.117 1.00 1.00 232 GLY B CA 20
ATOM 36695 C C . GLY B 1 32 ? 9.490 -19.421 4.481 1.00 1.00 232 GLY B C 20
ATOM 36696 O O . GLY B 1 32 ? 9.130 -20.474 4.999 1.00 1.00 232 GLY B O 20
ATOM 36700 N N . GLU B 1 33 ? 9.003 -18.958 3.345 1.00 1.00 233 GLU B N 20
ATOM 36701 C CA . GLU B 1 33 ? 7.960 -19.646 2.574 1.00 1.00 233 GLU B CA 20
ATOM 36702 C C . GLU B 1 33 ? 8.578 -20.647 1.605 1.00 1.00 233 GLU B C 20
ATOM 36703 O O . GLU B 1 33 ? 9.737 -21.015 1.764 1.00 1.00 233 GLU B O 20
ATOM 36715 N N . GLY B 1 34 ? 7.765 -21.184 0.688 1.00 1.00 234 GLY B N 20
ATOM 36716 C CA . GLY B 1 34 ? 8.281 -22.084 -0.335 1.00 1.00 234 GLY B CA 20
ATOM 36717 C C . GLY B 1 34 ? 7.359 -22.201 -1.527 1.00 1.00 234 GLY B C 20
ATOM 36718 O O . GLY B 1 34 ? 6.157 -22.402 -1.356 1.00 1.00 234 GLY B O 20
ATOM 36722 N N . TYR B 1 35 ? 7.924 -22.080 -2.744 1.00 1.00 235 TYR B N 20
ATOM 36723 C CA . TYR B 1 35 ? 7.124 -22.102 -3.966 1.00 1.00 235 TYR B CA 20
ATOM 36724 C C . TYR B 1 35 ? 7.860 -22.844 -5.068 1.00 1.00 235 TYR B C 20
ATOM 36725 O O . TYR B 1 35 ? 9.054 -23.129 -4.939 1.00 1.00 235 TYR B O 20
ATOM 36743 N N . ALA B 1 36 ? 7.162 -23.101 -6.166 1.00 1.00 236 ALA B N 20
ATOM 36744 C CA . ALA B 1 36 ? 7.717 -23.871 -7.270 1.00 1.00 236 ALA B CA 20
ATOM 36745 C C . ALA B 1 36 ? 8.288 -23.006 -8.397 1.00 1.00 236 ALA B C 20
ATOM 36746 O O . ALA B 1 36 ? 8.618 -23.524 -9.461 1.00 1.00 236 ALA B O 20
ATOM 36753 N N . SER B 1 37 ? 8.420 -21.704 -8.179 1.00 1.00 237 SER B N 20
ATOM 36754 C CA . SER B 1 37 ? 8.950 -20.835 -9.231 1.00 1.00 237 SER B CA 20
ATOM 36755 C C . SER B 1 37 ? 10.191 -20.091 -8.771 1.00 1.00 237 SER B C 20
ATOM 36756 O O . SER B 1 37 ? 10.202 -19.466 -7.702 1.00 1.00 237 SER B O 20
ATOM 36764 N N . LYS B 1 38 ? 11.218 -20.123 -9.612 1.00 1.00 238 LYS B N 20
ATOM 36765 C CA . LYS B 1 38 ? 12.474 -19.451 -9.320 1.00 1.00 238 LYS B CA 20
ATOM 36766 C C . LYS B 1 38 ? 12.265 -17.945 -9.249 1.00 1.00 238 LYS B C 20
ATOM 36767 O O . LYS B 1 38 ? 12.880 -17.261 -8.430 1.00 1.00 238 LYS B O 20
ATOM 36786 N N . GLN B 1 39 ? 11.376 -17.437 -10.096 1.00 1.00 239 GLN B N 20
ATOM 36787 C CA . GLN B 1 39 ? 11.066 -16.018 -10.114 1.00 1.00 239 GLN B CA 20
ATOM 36788 C C . GLN B 1 39 ? 10.521 -15.569 -8.768 1.00 1.00 239 GLN B C 20
ATOM 36789 O O . GLN B 1 39 ? 11.026 -14.613 -8.186 1.00 1.00 239 GLN B O 20
ATOM 36803 N N . LYS B 1 40 ? 9.568 -16.334 -8.231 1.00 1.00 240 LYS B N 20
ATOM 36804 C CA . LYS B 1 40 ? 8.923 -15.978 -6.974 1.00 1.00 240 LYS B CA 20
ATOM 36805 C C . LYS B 1 40 ? 9.930 -15.929 -5.840 1.00 1.00 240 LYS B C 20
ATOM 36806 O O . LYS B 1 40 ? 9.813 -15.098 -4.940 1.00 1.00 240 LYS B O 20
ATOM 36825 N N . ALA B 1 41 ? 10.908 -16.822 -5.873 1.00 1.00 241 ALA B N 20
ATOM 36826 C CA . ALA B 1 41 ? 11.947 -16.821 -4.861 1.00 1.00 241 ALA B CA 20
ATOM 36827 C C . ALA B 1 41 ? 12.643 -15.472 -4.847 1.00 1.00 241 ALA B C 20
ATOM 36828 O O . ALA B 1 41 ? 12.735 -14.806 -3.811 1.00 1.00 241 ALA B O 20
ATOM 36835 N N . LYS B 1 42 ? 13.041 -15.037 -6.032 1.00 1.00 242 LYS B N 20
ATOM 36836 C CA . LYS B 1 42 ? 13.712 -13.766 -6.185 1.00 1.00 242 LYS B CA 20
ATOM 36837 C C . LYS B 1 42 ? 12.786 -12.619 -5.832 1.00 1.00 242 LYS B C 20
ATOM 36838 O O . LYS B 1 42 ? 13.210 -11.651 -5.206 1.00 1.00 242 LYS B O 20
ATOM 36857 N N . GLN B 1 43 ? 11.503 -12.762 -6.160 1.00 1.00 243 GLN B N 20
ATOM 36858 C CA . GLN B 1 43 ? 10.526 -11.735 -5.814 1.00 1.00 243 GLN B CA 20
ATOM 36859 C C . GLN B 1 43 ? 10.426 -11.616 -4.296 1.00 1.00 243 GLN B C 20
ATOM 36860 O O . GLN B 1 43 ? 10.128 -10.543 -3.779 1.00 1.00 243 GLN B O 20
ATOM 36874 N N . GLY B 1 44 ? 10.672 -12.722 -3.583 1.00 1.00 244 GLY B N 20
ATOM 36875 C CA . GLY B 1 44 ? 10.617 -12.687 -2.136 1.00 1.00 244 GLY B CA 20
ATOM 36876 C C . GLY B 1 44 ? 11.702 -11.797 -1.596 1.00 1.00 244 GLY B C 20
ATOM 36877 O O . GLY B 1 44 ? 11.484 -11.012 -0.674 1.00 1.00 244 GLY B O 20
ATOM 36881 N N . ILE B 1 45 ? 12.876 -11.917 -2.196 1.00 1.00 245 ILE B N 20
ATOM 36882 C CA . ILE B 1 45 ? 14.007 -11.088 -1.838 1.00 1.00 245 ILE B CA 20
ATOM 36883 C C . ILE B 1 45 ? 13.695 -9.629 -2.135 1.00 1.00 245 ILE B C 20
ATOM 36884 O O . ILE B 1 45 ? 13.941 -8.746 -1.319 1.00 1.00 245 ILE B O 20
ATOM 36900 N N . GLU B 1 46 ? 13.139 -9.379 -3.307 1.00 1.00 246 GLU B N 20
ATOM 36901 C CA . GLU B 1 46 ? 12.788 -8.022 -3.690 1.00 1.00 246 GLU B CA 20
ATOM 36902 C C . GLU B 1 46 ? 11.755 -7.457 -2.730 1.00 1.00 246 GLU B C 20
ATOM 36903 O O . GLU B 1 46 ? 11.837 -6.300 -2.319 1.00 1.00 246 GLU B O 20
ATOM 36915 N N . SER B 1 47 ? 10.820 -8.303 -2.328 1.00 1.00 247 SER B N 20
ATOM 36916 C CA . SER B 1 47 ? 9.792 -7.911 -1.385 1.00 1.00 247 SER B CA 20
ATOM 36917 C C . SER B 1 47 ? 10.401 -7.615 -0.015 1.00 1.00 247 SER B C 20
ATOM 36918 O O . SER B 1 47 ? 9.980 -6.683 0.671 1.00 1.00 247 SER B O 20
ATOM 36926 N N . VAL B 1 48 ? 11.444 -8.359 0.357 1.00 1.00 248 VAL B N 20
ATOM 36927 C CA . VAL B 1 48 ? 12.044 -8.176 1.668 1.00 1.00 248 VAL B CA 20
ATOM 36928 C C . VAL B 1 48 ? 12.878 -6.896 1.695 1.00 1.00 248 VAL B C 20
ATOM 36929 O O . VAL B 1 48 ? 12.718 -6.080 2.587 1.00 1.00 248 VAL B O 20
ATOM 36942 N N . LYS B 1 49 ? 13.657 -6.651 0.643 1.00 1.00 249 LYS B N 20
ATOM 36943 C CA . LYS B 1 49 ? 14.512 -5.467 0.577 1.00 1.00 249 LYS B CA 20
ATOM 36944 C C . LYS B 1 49 ? 13.696 -4.176 0.511 1.00 1.00 249 LYS B C 20
ATOM 36945 O O . LYS B 1 49 ? 14.230 -3.085 0.683 1.00 1.00 249 LYS B O 20
ATOM 36964 N N . ARG B 1 50 ? 12.400 -4.320 0.276 1.00 1.00 250 ARG B N 20
ATOM 36965 C CA . ARG B 1 50 ? 11.510 -3.180 0.125 1.00 1.00 250 ARG B CA 20
ATOM 36966 C C . ARG B 1 50 ? 10.722 -2.929 1.412 1.00 1.00 250 ARG B C 20
ATOM 36967 O O . ARG B 1 50 ? 9.966 -1.967 1.511 1.00 1.00 250 ARG B O 20
ATOM 36988 N N . ASN B 1 51 ? 10.914 -3.797 2.402 1.00 1.00 251 ASN B N 20
ATOM 36989 C CA . ASN B 1 51 ? 10.177 -3.700 3.665 1.00 1.00 251 ASN B CA 20
ATOM 36990 C C . ASN B 1 51 ? 11.087 -3.906 4.869 1.00 1.00 251 ASN B C 20
ATOM 36991 O O . ASN B 1 51 ? 10.936 -3.244 5.891 1.00 1.00 251 ASN B O 20
ATOM 37002 N N . ALA B 1 52 ? 12.042 -4.805 4.721 1.00 1.00 252 ALA B N 20
ATOM 37003 C CA . ALA B 1 52 ? 12.980 -5.152 5.785 1.00 1.00 252 ALA B CA 20
ATOM 37004 C C . ALA B 1 52 ? 13.712 -3.929 6.349 1.00 1.00 252 ALA B C 20
ATOM 37005 O O . ALA B 1 52 ? 13.707 -3.730 7.563 1.00 1.00 252 ALA B O 20
ATOM 37012 N N . PRO B 1 53 ? 14.309 -3.053 5.497 1.00 1.00 253 PRO B N 20
ATOM 37013 C CA . PRO B 1 53 ? 15.074 -1.898 5.988 1.00 1.00 253 PRO B CA 20
ATOM 37014 C C . PRO B 1 53 ? 14.230 -0.882 6.763 1.00 1.00 253 PRO B C 20
ATOM 37015 O O . PRO B 1 53 ? 14.778 -0.023 7.460 1.00 1.00 253 PRO B O 20
ATOM 37026 N N . ASP B 1 54 ? 12.905 -1.017 6.707 1.00 1.00 254 ASP B N 20
ATOM 37027 C CA . ASP B 1 54 ? 12.022 -0.063 7.395 1.00 1.00 254 ASP B CA 20
ATOM 37028 C C . ASP B 1 54 ? 11.123 -0.743 8.422 1.00 1.00 254 ASP B C 20
ATOM 37029 O O . ASP B 1 54 ? 10.517 -0.081 9.266 1.00 1.00 254 ASP B O 20
ATOM 37038 N N . ALA B 1 55 ? 11.039 -2.059 8.344 1.00 1.00 255 ALA B N 20
ATOM 37039 C CA . ALA B 1 55 ? 10.193 -2.837 9.245 1.00 1.00 255 ALA B CA 20
ATOM 37040 C C . ALA B 1 55 ? 10.703 -2.814 10.678 1.00 1.00 255 ALA B C 20
ATOM 37041 O O . ALA B 1 55 ? 11.908 -2.909 10.935 1.00 1.00 255 ALA B O 20
ATOM 37048 N N . ASP B 1 56 ? 9.767 -2.654 11.599 1.00 1.00 256 ASP B N 20
ATOM 37049 C CA . ASP B 1 56 ? 10.074 -2.607 13.021 1.00 1.00 256 ASP B CA 20
ATOM 37050 C C . ASP B 1 56 ? 9.944 -3.967 13.673 1.00 1.00 256 ASP B C 20
ATOM 37051 O O . ASP B 1 56 ? 9.110 -4.778 13.284 1.00 1.00 256 ASP B O 20
ATOM 37060 N N . VAL B 1 57 ? 10.770 -4.192 14.676 1.00 1.00 257 VAL B N 20
ATOM 37061 C CA . VAL B 1 57 ? 10.796 -5.455 15.397 1.00 1.00 257 VAL B CA 20
ATOM 37062 C C . VAL B 1 57 ? 9.754 -5.509 16.503 1.00 1.00 257 VAL B C 20
ATOM 37063 O O . VAL B 1 57 ? 9.606 -4.559 17.273 1.00 1.00 257 VAL B O 20
ATOM 37076 N N . ILE B 1 58 ? 9.014 -6.607 16.559 1.00 1.00 258 ILE B N 20
ATOM 37077 C CA . ILE B 1 58 ? 8.069 -6.817 17.637 1.00 1.00 258 ILE B CA 20
ATOM 37078 C C . ILE B 1 58 ? 8.459 -8.066 18.395 1.00 1.00 258 ILE B C 20
ATOM 37079 O O . ILE B 1 58 ? 8.829 -9.081 17.805 1.00 1.00 258 ILE B O 20
ATOM 37095 N N . GLU B 1 59 ? 8.449 -7.962 19.695 1.00 1.00 259 GLU B N 20
ATOM 37096 C CA . GLU B 1 59 ? 8.755 -9.091 20.541 1.00 1.00 259 GLU B CA 20
ATOM 37097 C C . GLU B 1 59 ? 7.475 -9.875 20.785 1.00 1.00 259 GLU B C 20
ATOM 37098 O O . GLU B 1 59 ? 6.617 -9.448 21.556 1.00 1.00 259 GLU B O 20
ATOM 37110 N N . ALA B 1 60 ? 7.313 -10.967 20.053 1.00 1.00 260 ALA B N 20
ATOM 37111 C CA . ALA B 1 60 ? 6.114 -11.774 20.143 1.00 1.00 260 ALA B CA 20
ATOM 37112 C C . ALA B 1 60 ? 6.155 -12.676 21.369 1.00 1.00 260 ALA B C 20
ATOM 37113 O O . ALA B 1 60 ? 5.723 -12.229 22.451 1.00 1.00 260 ALA B O 20
#

Nearest PDB structures (foldseek):
  6q2z-assembly1_B  TM=1.009E+00  e=1.101E-10  Haloferax volcanii DS2
  2k7i-assembly1_B  TM=7.820E-01  e=2.910E-03  Agrobacterium fabrum str. C58
  2vg6-assembly1_B  TM=4.625E-01  e=5.411E-01  Human immunodeficiency virus 1
  7z2h-assembly1_B  TM=4.625E-01  e=1.131E+00  Human immunodeficiency virus type 1 BH10
  3tvv-assembly1_A  TM=4.452E-01  e=1.280E+00  Saccharomyces cerevisiae S288C

Organism: Haloferax volcanii (strain ATCC 29605 / DSM 3757 / JCM 8879 / NBRC 14742 / NCIMB 2012 / VKM B-1768 / DS2) (NCBI:txid309800)

Secondary structure (DSSP, 8-state):
---EEEEEEE-TTS-EEEEEEETT--EEEE----BS-HHHHHHHHHHHHTTTTTPEEEE-/---EEEEEEE-TTS-EEEEEEETT--EEEE--S-BS-HHHHHHHHHHHHTTTTTPEEEE-